Protein AF-0000000082338745 (afdb_homodimer)

Solvent-accessible surface area (backbone atoms only — not comparable to full-atom values): 78300 Å² total; per-residue (Å²): 122,86,81,75,53,73,66,53,41,38,70,37,33,46,80,62,47,56,34,55,68,43,65,65,53,39,68,70,40,53,54,82,23,52,74,49,59,81,63,56,65,43,48,32,46,40,66,39,65,46,45,38,40,36,34,37,9,42,53,20,32,22,38,51,9,37,37,32,47,16,27,48,59,72,59,40,41,57,70,54,34,69,84,50,57,56,38,64,18,11,46,52,69,43,82,45,82,50,88,75,46,62,66,48,77,78,61,52,52,71,48,72,44,68,49,60,34,58,67,60,32,41,49,62,41,8,22,19,44,34,40,37,36,36,65,20,29,38,36,54,57,17,31,42,41,34,30,45,7,39,43,91,57,70,20,77,10,23,42,40,35,46,52,50,36,75,69,45,50,37,43,39,32,40,14,45,69,43,45,61,53,63,35,72,42,80,78,58,50,61,28,30,29,36,51,44,64,80,61,42,40,47,74,39,64,58,38,38,27,25,48,61,44,71,44,51,40,18,34,36,31,18,11,82,64,61,27,65,19,59,55,48,71,63,28,30,40,38,41,38,34,21,40,83,85,68,47,75,78,42,80,50,74,47,69,31,51,63,78,44,59,37,40,45,75,48,65,80,37,69,50,74,61,69,45,57,31,37,37,36,40,34,38,24,42,74,87,59,50,73,76,33,65,28,77,48,65,36,35,27,37,74,83,53,94,33,52,39,50,36,43,27,24,63,32,35,32,28,43,76,50,83,16,35,56,49,59,69,53,44,53,48,40,26,48,58,62,41,50,34,38,32,40,15,41,31,38,46,37,31,48,46,47,72,69,58,49,54,52,51,55,54,49,43,64,70,65,47,33,81,69,63,30,41,60,37,52,33,31,28,41,69,36,30,37,68,34,33,12,22,29,36,41,35,41,53,39,53,64,85,85,41,56,72,62,63,61,36,34,98,84,64,46,57,50,30,32,33,55,61,39,84,87,42,62,81,63,79,56,76,40,28,62,46,48,68,42,44,41,35,70,44,39,81,50,22,90,38,38,42,31,31,45,27,65,48,72,27,29,39,31,79,52,41,48,40,73,71,34,35,21,36,35,43,34,26,17,16,53,19,42,34,64,64,56,53,51,52,38,43,56,72,64,53,82,49,14,34,28,8,16,8,64,23,41,61,57,42,50,56,28,28,54,41,68,28,82,56,22,50,25,35,6,3,27,19,40,37,62,23,77,46,65,34,68,67,42,41,43,49,21,53,64,46,11,25,24,16,18,14,57,33,58,80,43,44,52,46,47,26,33,69,87,59,84,42,44,32,25,36,75,47,80,41,55,46,53,46,60,48,46,35,31,39,43,36,41,53,82,85,10,36,37,32,44,35,31,34,41,62,92,36,82,76,46,74,46,52,53,66,75,70,44,88,62,66,64,61,30,42,34,40,37,35,33,12,11,43,35,85,44,43,77,14,33,24,35,40,40,36,38,38,41,49,30,89,79,22,30,67,66,43,75,45,65,30,34,49,41,72,56,35,87,86,29,48,63,44,80,39,98,67,45,28,36,36,36,37,42,60,23,16,34,42,36,32,36,34,41,31,36,42,42,92,72,43,75,34,63,36,40,36,41,39,38,40,34,27,33,70,64,69,78,74,59,53,86,76,53,32,67,32,78,80,46,35,57,52,73,53,74,38,38,48,73,45,14,51,38,88,82,26,40,68,50,75,48,64,76,37,39,73,22,36,44,32,41,32,31,37,45,87,68,89,48,52,37,64,49,74,52,71,48,77,43,78,38,49,79,61,54,75,46,51,41,28,39,37,41,31,30,73,52,52,49,37,23,34,32,8,27,32,34,38,32,33,91,120,87,81,74,52,74,65,53,42,38,71,37,34,46,79,64,48,57,34,54,67,44,65,64,54,40,68,70,40,52,55,81,24,52,75,48,58,82,63,56,64,43,48,32,46,40,66,38,65,44,45,39,41,34,33,38,10,42,52,21,33,22,38,52,8,36,38,33,48,18,27,50,60,72,59,39,40,57,70,53,34,68,86,50,57,57,39,63,18,10,45,50,69,44,83,44,82,51,88,74,44,61,64,48,78,79,61,54,53,71,48,71,46,66,48,61,34,59,66,60,32,40,48,61,42,8,22,18,45,34,39,37,36,35,64,19,29,40,35,54,57,17,32,40,42,34,28,45,8,38,42,90,57,70,20,80,10,22,41,40,34,46,53,50,35,76,69,45,49,36,41,40,32,40,15,46,70,42,45,60,54,62,36,72,43,79,78,57,50,62,27,30,28,36,51,44,64,78,61,40,40,47,72,38,62,58,38,38,28,24,49,62,44,70,43,52,40,18,35,37,30,19,11,83,64,63,27,65,18,58,53,47,72,61,27,32,40,38,41,36,34,21,39,83,87,67,47,74,77,43,78,50,73,48,69,31,52,62,77,45,60,38,38,46,75,48,64,81,37,69,49,73,62,70,45,58,32,37,40,36,40,33,39,24,42,74,88,61,49,75,74,36,66,27,77,48,64,34,35,26,37,75,83,54,93,34,53,39,50,36,44,26,24,64,30,34,32,25,42,76,49,83,17,34,58,50,60,68,54,44,54,48,39,26,47,57,61,38,50,33,37,32,38,15,41,31,40,46,37,32,47,45,47,71,68,57,49,53,52,51,56,52,49,43,65,68,67,46,33,81,69,64,30,42,60,37,52,32,31,27,41,68,36,28,36,70,34,33,12,23,29,36,41,36,42,56,38,54,64,85,87,40,57,73,61,64,61,36,34,98,86,65,46,58,51,30,29,32,54,62,40,85,87,41,60,83,64,78,55,74,38,27,60,46,50,68,42,45,41,35,70,44,40,82,51,22,90,36,38,40,31,30,44,29,67,47,73,27,30,38,31,81,53,40,48,39,73,71,34,36,22,36,35,42,35,24,18,15,51,18,43,32,64,66,57,53,51,51,38,42,55,72,63,51,81,49,15,34,28,8,18,10,64,23,42,60,57,44,46,55,28,27,56,41,67,27,81,56,21,48,24,35,6,2,27,18,38,38,64,24,79,46,63,34,67,66,41,42,43,51,21,52,64,46,12,25,24,15,18,14,54,30,58,82,43,44,50,46,48,26,34,70,86,60,85,43,43,32,26,34,75,47,79,41,54,47,55,44,60,47,47,33,29,38,44,37,39,52,82,86,10,36,36,33,44,35,32,33,42,62,91,36,83,78,46,74,47,51,51,66,74,71,44,88,62,65,65,62,30,42,34,40,38,36,33,12,11,44,35,85,44,44,78,14,31,23,34,39,39,36,38,38,41,49,29,90,79,22,30,66,66,44,75,46,66,28,32,49,40,71,56,36,88,85,29,47,62,44,80,40,96,68,44,27,36,35,36,35,42,61,23,16,35,40,36,33,35,36,40,31,37,41,41,91,71,42,77,34,64,37,40,36,40,36,38,41,33,26,33,67,63,69,78,75,60,55,85,78,54,32,66,32,80,81,46,35,58,50,74,50,75,39,39,48,74,45,12,51,40,89,82,27,40,67,49,73,48,64,75,36,40,71,22,36,43,34,39,30,33,37,46,87,70,90,48,50,34,63,50,72,52,70,49,76,44,81,39,49,80,61,54,74,45,49,41,28,40,37,41,30,28,72,51,53,52,40,20,34,32,8,26,31,36,39,32,33,89

pLDDT: mean 95.36, std 4.17, range [60.34, 98.88]

InterPro domains:
  IPR016195 Polymerase/histidinol phosphatase-like [SSF89550] (309-551)

Structure (mmCIF, N/CA/C/O backbone):
data_AF-0000000082338745-model_v1
#
loop_
_entity.id
_entity.type
_entity.pdbx_description
1 polymer 'DUF3604 domain-containing protein'
#
loop_
_atom_site.group_PDB
_atom_site.id
_atom_site.type_symbol
_atom_site.label_atom_id
_atom_site.label_alt_id
_atom_site.label_comp_id
_atom_site.label_asym_id
_atom_site.label_entity_id
_atom_site.label_seq_id
_atom_site.pdbx_PDB_ins_code
_atom_site.Cartn_x
_atom_site.Cartn_y
_atom_site.Cartn_z
_atom_site.occupancy
_atom_site.B_iso_or_equiv
_atom_site.auth_seq_id
_atom_site.auth_comp_id
_atom_site.auth_asym_id
_atom_site.auth_atom_id
_atom_site.pdbx_PDB_model_num
ATOM 1 N N . MET A 1 1 ? 17.781 -18.75 15.781 1 75.38 1 MET A N 1
ATOM 2 C CA . MET A 1 1 ? 17.406 -19.891 14.969 1 75.38 1 MET A CA 1
ATOM 3 C C . MET A 1 1 ? 18.062 -21.172 15.484 1 75.38 1 MET A C 1
ATOM 5 O O . MET A 1 1 ? 19.203 -21.141 15.953 1 75.38 1 MET A O 1
ATOM 9 N N . LYS A 1 2 ? 17.281 -22.172 15.336 1 85.25 2 LYS A N 1
ATOM 10 C CA . LYS A 1 2 ? 17.859 -23.484 15.602 1 85.25 2 LYS A CA 1
ATOM 11 C C . LYS A 1 2 ? 19.125 -23.719 14.766 1 85.25 2 LYS A C 1
ATOM 13 O O . LYS A 1 2 ? 19.188 -23.297 13.609 1 85.25 2 LYS A O 1
ATOM 18 N N . TYR A 1 3 ? 20.219 -24.188 15.398 1 92.5 3 TYR A N 1
ATOM 19 C CA . TYR A 1 3 ? 21.484 -24.484 14.719 1 92.5 3 TYR A CA 1
ATOM 20 C C . TYR A 1 3 ? 21.875 -25.938 14.914 1 92.5 3 TYR A C 1
ATOM 22 O O . TYR A 1 3 ? 21.953 -26.422 16.047 1 92.5 3 TYR A O 1
ATOM 30 N N . LEU A 1 4 ? 22.125 -26.625 13.836 1 95.5 4 LEU A N 1
ATOM 31 C CA . LEU A 1 4 ? 22.641 -27.984 13.844 1 95.5 4 LEU A CA 1
ATOM 32 C C . LEU A 1 4 ? 24.078 -28.031 13.328 1 95.5 4 LEU A C 1
ATOM 34 O O . LEU A 1 4 ? 24.359 -27.609 12.203 1 95.5 4 LEU A O 1
ATOM 38 N N . SER A 1 5 ? 24.984 -28.641 14.133 1 95.75 5 SER A N 1
ATOM 39 C CA . SER A 1 5 ? 26.359 -28.812 13.664 1 95.75 5 SER A CA 1
ATOM 40 C C . SER A 1 5 ? 26.422 -29.781 12.492 1 95.75 5 SER A C 1
ATOM 42 O O . SER A 1 5 ? 25.469 -30.5 12.211 1 95.75 5 SER A O 1
ATOM 44 N N . ALA A 1 6 ? 27.578 -29.75 11.742 1 95.06 6 ALA A N 1
ATOM 45 C CA . ALA A 1 6 ? 27.766 -30.672 10.625 1 95.06 6 ALA A CA 1
ATOM 46 C C . ALA A 1 6 ? 27.594 -32.125 11.086 1 95.06 6 ALA A C 1
ATOM 48 O O . ALA A 1 6 ? 27.016 -32.938 10.367 1 95.06 6 ALA A O 1
ATOM 49 N N . SER A 1 7 ? 28.094 -32.406 12.227 1 95.75 7 SER A N 1
ATOM 50 C CA . SER A 1 7 ? 27.984 -33.781 12.773 1 95.75 7 SER A CA 1
ATOM 51 C C . SER A 1 7 ? 26.531 -34.125 13.102 1 95.75 7 SER A C 1
ATOM 53 O O . SER A 1 7 ? 26.078 -35.25 12.852 1 95.75 7 SER A O 1
ATOM 55 N N . GLN A 1 8 ? 25.891 -33.219 13.703 1 95.62 8 GLN A N 1
ATOM 56 C CA . GLN A 1 8 ? 24.484 -33.438 14.047 1 95.62 8 GLN A CA 1
ATOM 57 C C . GLN A 1 8 ? 23.641 -33.656 12.797 1 95.62 8 GLN A C 1
ATOM 59 O O . GLN A 1 8 ? 22.766 -34.5 12.766 1 95.62 8 GLN A O 1
ATOM 64 N N . ARG A 1 9 ? 23.828 -32.812 11.773 1 96.44 9 ARG A N 1
ATOM 65 C CA . ARG A 1 9 ? 23.094 -32.969 10.516 1 96.44 9 ARG A CA 1
ATOM 66 C C . ARG A 1 9 ? 23.359 -34.312 9.891 1 96.44 9 ARG A C 1
ATOM 68 O O . ARG A 1 9 ? 22.438 -34.969 9.375 1 96.44 9 ARG A O 1
ATOM 75 N N . HIS A 1 10 ? 24.625 -34.719 9.953 1 96.25 10 HIS A N 1
ATOM 76 C CA . HIS A 1 10 ? 24.953 -36.031 9.414 1 96.25 10 HIS A CA 1
ATOM 77 C C . HIS A 1 10 ? 24.266 -37.156 10.195 1 96.25 10 HIS A C 1
ATOM 79 O O . HIS A 1 10 ? 23.812 -38.125 9.617 1 96.25 10 HIS A O 1
ATOM 85 N N . GLU A 1 11 ? 24.25 -37.062 11.477 1 96.19 11 GLU A N 1
ATOM 86 C CA . GLU A 1 11 ? 23.594 -38.031 12.328 1 96.19 11 GLU A CA 1
ATOM 87 C C . GLU A 1 11 ? 22.094 -38.125 12.039 1 96.19 11 GLU A C 1
ATOM 89 O O . GLU A 1 11 ? 21.516 -39.188 12.023 1 96.19 11 GLU A O 1
ATOM 94 N N . LEU A 1 12 ? 21.516 -37 11.883 1 95.44 12 LEU A N 1
ATOM 95 C CA . LEU A 1 12 ? 20.062 -36.938 11.75 1 95.44 12 LEU A CA 1
ATOM 96 C C . LEU A 1 12 ? 19.641 -37.219 10.312 1 95.44 12 LEU A C 1
ATOM 98 O O . LEU A 1 12 ? 18.641 -37.906 10.086 1 95.44 12 LEU A O 1
ATOM 102 N N . ALA A 1 13 ? 20.297 -36.656 9.289 1 97.12 13 ALA A N 1
ATOM 103 C CA . ALA A 1 13 ? 19.844 -36.688 7.902 1 97.12 13 ALA A CA 1
ATOM 104 C C . ALA A 1 13 ? 20.609 -37.719 7.086 1 97.12 13 ALA A C 1
ATOM 106 O O . ALA A 1 13 ? 20.188 -38.094 5.984 1 97.12 13 ALA A O 1
ATOM 107 N N . GLY A 1 14 ? 21.719 -38.25 7.641 1 96.75 14 GLY A N 1
ATOM 108 C CA . GLY A 1 14 ? 22.594 -39.094 6.828 1 96.75 14 GLY A CA 1
ATOM 109 C C . GLY A 1 14 ? 23.297 -38.312 5.719 1 96.75 14 GLY A C 1
ATOM 110 O O . GLY A 1 14 ? 23.641 -37.156 5.887 1 96.75 14 GLY A O 1
ATOM 111 N N . ASP A 1 15 ? 23.625 -39.062 4.645 1 95.5 15 ASP A N 1
ATOM 112 C CA . ASP A 1 15 ? 24.297 -38.406 3.518 1 95.5 15 ASP A CA 1
ATOM 113 C C . ASP A 1 15 ? 23.281 -37.719 2.598 1 95.5 15 ASP A C 1
ATOM 115 O O . ASP A 1 15 ? 22.25 -38.312 2.266 1 95.5 15 ASP A O 1
ATOM 119 N N . TYR A 1 16 ? 23.531 -36.5 2.318 1 97.81 16 TYR A N 1
ATOM 120 C CA . TYR A 1 16 ? 22.734 -35.75 1.369 1 97.81 16 TYR A CA 1
ATOM 121 C C . TYR A 1 16 ? 23.578 -34.656 0.698 1 97.81 16 TYR A C 1
ATOM 123 O O . TYR A 1 16 ? 24.734 -34.438 1.075 1 97.81 16 TYR A O 1
ATOM 131 N N . PHE A 1 17 ? 23.062 -34.031 -0.356 1 97.56 17 PHE A N 1
ATOM 132 C CA . PHE A 1 17 ? 23.75 -33 -1.109 1 97.56 17 PHE A CA 1
ATOM 133 C C . PHE A 1 17 ? 23.188 -31.609 -0.777 1 97.56 17 PHE A C 1
ATOM 135 O O . PHE A 1 17 ? 21.969 -31.453 -0.671 1 97.56 17 PHE A O 1
ATOM 142 N N . ALA A 1 18 ? 23.984 -30.656 -0.531 1 97.94 18 ALA A N 1
ATOM 143 C CA . ALA A 1 18 ? 23.703 -29.234 -0.34 1 97.94 18 ALA A CA 1
ATOM 144 C C . ALA A 1 18 ? 24.938 -28.391 -0.568 1 97.94 18 ALA A C 1
ATOM 146 O O . ALA A 1 18 ? 26.062 -28.891 -0.517 1 97.94 18 ALA A O 1
ATOM 147 N N . PRO A 1 19 ? 24.75 -27.078 -0.927 1 97.94 19 PRO A N 1
ATOM 148 C CA . PRO A 1 19 ? 25.938 -26.234 -1.09 1 97.94 19 PRO A CA 1
ATOM 149 C C . PRO A 1 19 ? 26.812 -26.203 0.159 1 97.94 19 PRO A C 1
ATOM 151 O O . PRO A 1 19 ? 26.312 -26.016 1.27 1 97.94 19 PRO A O 1
ATOM 154 N N . GLU A 1 20 ? 28.141 -26.375 -0.081 1 97.56 20 GLU A N 1
ATOM 155 C CA . GLU A 1 20 ? 29.094 -26.5 1.025 1 97.56 20 GLU A CA 1
ATOM 156 C C . GLU A 1 20 ? 29.219 -25.188 1.792 1 97.56 20 GLU A C 1
ATOM 158 O O . GLU A 1 20 ? 29.516 -24.141 1.2 1 97.56 20 GLU A O 1
ATOM 163 N N . GLY A 1 21 ? 29.016 -25.219 3.059 1 97.31 21 GLY A N 1
ATOM 164 C CA . GLY A 1 21 ? 29.234 -24.062 3.916 1 97.31 21 GLY A CA 1
ATOM 165 C C . GLY A 1 21 ? 28.031 -23.141 3.973 1 97.31 21 GLY A C 1
ATOM 166 O O . GLY A 1 21 ? 27.969 -22.234 4.805 1 97.31 21 GLY A O 1
ATOM 167 N N . LEU A 1 22 ? 27.062 -23.328 3.111 1 97.88 22 LEU A N 1
ATOM 168 C CA . LEU A 1 22 ? 25.922 -22.422 3.002 1 97.88 22 LEU A CA 1
ATOM 169 C C . LEU A 1 22 ? 25.047 -22.5 4.238 1 97.88 22 LEU A C 1
ATOM 171 O O . LEU A 1 22 ? 24.484 -21.484 4.68 1 97.88 22 LEU A O 1
ATOM 175 N N . TYR A 1 23 ? 24.797 -23.703 4.82 1 98.12 23 TYR A N 1
ATOM 176 C CA . TYR A 1 23 ? 24 -23.859 6.027 1 98.12 23 TYR A CA 1
ATOM 177 C C . TYR A 1 23 ? 24.531 -22.984 7.16 1 98.12 23 TYR A C 1
ATOM 179 O O . TYR A 1 23 ? 23.781 -22.234 7.785 1 98.12 23 TYR A O 1
ATOM 187 N N . GLU A 1 24 ? 25.844 -23.125 7.449 1 97.88 24 GLU A N 1
ATOM 188 C CA . GLU A 1 24 ? 26.484 -22.359 8.516 1 97.88 24 GLU A CA 1
ATOM 189 C C . GLU A 1 24 ? 26.328 -20.859 8.281 1 97.88 24 GLU A C 1
ATOM 191 O O . GLU A 1 24 ? 26.047 -20.094 9.211 1 97.88 24 GLU A O 1
ATOM 196 N N . TYR A 1 25 ? 26.594 -20.469 7.059 1 97.81 25 TYR A N 1
ATOM 197 C CA . TYR A 1 25 ? 26.484 -19.047 6.723 1 97.81 25 TYR A CA 1
ATOM 198 C C . TYR A 1 25 ? 25.062 -18.547 6.945 1 97.81 25 TYR A C 1
ATOM 200 O O . TYR A 1 25 ? 24.859 -17.5 7.574 1 97.81 25 TYR A O 1
ATOM 208 N N . THR A 1 26 ? 24.047 -19.266 6.367 1 97.5 26 THR A N 1
ATOM 209 C CA . THR A 1 26 ? 22.641 -18.906 6.5 1 97.5 26 THR A CA 1
ATOM 210 C C . THR A 1 26 ? 22.266 -18.75 7.969 1 97.5 26 THR A C 1
ATOM 212 O O . THR A 1 26 ? 21.562 -17.812 8.336 1 97.5 26 THR A O 1
ATOM 215 N N . LYS A 1 27 ? 22.75 -19.672 8.805 1 97.44 27 LYS A N 1
ATOM 216 C CA . LYS A 1 27 ? 22.422 -19.656 10.227 1 97.44 27 LYS A CA 1
ATOM 217 C C . LYS A 1 27 ? 23.125 -18.5 10.945 1 97.44 27 LYS A C 1
ATOM 219 O O . LYS A 1 27 ? 22.75 -18.156 12.07 1 97.44 27 LYS A O 1
ATOM 224 N N . SER A 1 28 ? 24.141 -17.875 10.359 1 97.38 28 SER A N 1
ATOM 225 C CA . SER A 1 28 ? 24.875 -16.766 10.969 1 97.38 28 SER A CA 1
ATOM 226 C C . SER A 1 28 ? 24.156 -15.438 10.711 1 97.38 28 SER A C 1
ATOM 228 O O . SER A 1 28 ? 24.484 -14.43 11.336 1 97.38 28 SER A O 1
ATOM 230 N N . LEU A 1 29 ? 23.203 -15.391 9.859 1 97.44 29 LEU A N 1
ATOM 231 C CA . LEU A 1 29 ? 22.516 -14.156 9.461 1 97.44 29 LEU A CA 1
ATOM 232 C C . LEU A 1 29 ? 21.219 -13.977 10.25 1 97.44 29 LEU A C 1
ATOM 234 O O . LEU A 1 29 ? 20.547 -14.953 10.562 1 97.44 29 LEU A O 1
ATOM 238 N N . PRO A 1 30 ? 20.844 -12.656 10.578 1 97.12 30 PRO A N 1
ATOM 239 C CA . PRO A 1 30 ? 19.453 -12.453 11 1 97.12 30 PRO A CA 1
ATOM 240 C C . PRO A 1 30 ? 18.438 -12.906 9.945 1 97.12 30 PRO A C 1
ATOM 242 O O . PRO A 1 30 ? 18.672 -12.734 8.75 1 97.12 30 PRO A O 1
ATOM 245 N N . PHE A 1 31 ? 17.328 -13.477 10.352 1 97.19 31 PHE A N 1
ATOM 246 C CA . PHE A 1 31 ? 16.391 -14.117 9.438 1 97.19 31 PHE A CA 1
ATOM 247 C C . PHE A 1 31 ? 15.891 -13.133 8.391 1 97.19 31 PHE A C 1
ATOM 249 O O . PHE A 1 31 ? 15.805 -13.461 7.203 1 97.19 31 PHE A O 1
ATOM 256 N N . VAL A 1 32 ? 15.578 -11.852 8.773 1 97.06 32 VAL A N 1
ATOM 257 C CA . VAL A 1 32 ? 15.008 -10.906 7.828 1 97.06 32 VAL A CA 1
ATOM 258 C C . VAL A 1 32 ? 16.078 -9.938 7.344 1 97.06 32 VAL A C 1
ATOM 260 O O . VAL A 1 32 ? 15.789 -8.984 6.613 1 97.06 32 VAL A O 1
ATOM 263 N N . GLY A 1 33 ? 17.312 -10.086 7.727 1 97.75 33 GLY A N 1
ATOM 264 C CA . GLY A 1 33 ? 18.406 -9.273 7.234 1 97.75 33 GLY A CA 1
ATOM 265 C C . GLY A 1 33 ? 18.75 -8.125 8.156 1 97.75 33 GLY A C 1
ATOM 266 O O . GLY A 1 33 ? 18.375 -8.117 9.328 1 97.75 33 GLY A O 1
ATOM 267 N N . GLN A 1 34 ? 19.609 -7.297 7.703 1 98.25 34 GLN A N 1
ATOM 268 C CA . GLN A 1 34 ? 20.062 -6.121 8.43 1 98.25 34 GLN A CA 1
ATOM 269 C C . GLN A 1 34 ? 20.297 -4.945 7.488 1 98.25 34 GLN A C 1
ATOM 271 O O . GLN A 1 34 ? 20.422 -5.133 6.277 1 98.25 34 GLN A O 1
ATOM 276 N N . VAL A 1 35 ? 20.297 -3.754 7.984 1 98.31 35 VAL A N 1
ATOM 277 C CA . VAL A 1 35 ? 20.453 -2.551 7.176 1 98.31 35 VAL A CA 1
ATOM 278 C C . VAL A 1 35 ? 21.5 -1.641 7.805 1 98.31 35 VAL A C 1
ATOM 280 O O . VAL A 1 35 ? 21.562 -1.506 9.031 1 98.31 35 VAL A O 1
ATOM 283 N N . LYS A 1 36 ? 22.297 -1.036 6.945 1 97.62 36 LYS A N 1
ATOM 284 C CA . LYS A 1 36 ? 23.266 -0.013 7.332 1 97.62 36 LYS A CA 1
ATOM 285 C C . LYS A 1 36 ? 23.109 1.248 6.492 1 97.62 36 LYS A C 1
ATOM 287 O O . LYS A 1 36 ? 22.578 1.193 5.379 1 97.62 36 LYS A O 1
ATOM 292 N N . SER A 1 37 ? 23.422 2.32 7.016 1 97.25 37 SER A N 1
ATOM 293 C CA . SER A 1 37 ? 23.422 3.596 6.305 1 97.25 37 SER A CA 1
ATOM 294 C C . SER A 1 37 ? 24.797 4.266 6.375 1 97.25 37 SER A C 1
ATOM 296 O O . SER A 1 37 ? 25.547 4.039 7.316 1 97.25 37 SER A O 1
ATOM 298 N N . ASN A 1 38 ? 25.109 5.066 5.344 1 96.06 38 ASN A N 1
ATOM 299 C CA . ASN A 1 38 ? 26.359 5.809 5.348 1 96.06 38 ASN A CA 1
ATOM 300 C C . ASN A 1 38 ? 26.25 7.094 6.168 1 96.06 38 ASN A C 1
ATOM 302 O O . ASN A 1 38 ? 27.234 7.82 6.328 1 96.06 38 ASN A O 1
ATOM 306 N N . ALA A 1 39 ? 25.109 7.387 6.664 1 95.94 39 ALA A N 1
ATOM 307 C CA . ALA A 1 39 ? 24.922 8.609 7.438 1 95.94 39 ALA A CA 1
ATOM 308 C C . ALA A 1 39 ? 24.562 8.289 8.891 1 95.94 39 ALA A C 1
ATOM 310 O O . ALA A 1 39 ? 23.906 7.277 9.164 1 95.94 39 ALA A O 1
ATOM 311 N N . THR A 1 40 ? 25.031 9.102 9.781 1 95.88 40 THR A N 1
ATOM 312 C CA . THR A 1 40 ? 24.641 9.016 11.188 1 95.88 40 THR A CA 1
ATOM 313 C C . THR A 1 40 ? 24.078 10.344 11.68 1 95.88 40 THR A C 1
ATOM 315 O O . THR A 1 40 ? 23.328 10.391 12.656 1 95.88 40 THR A O 1
ATOM 318 N N . SER A 1 41 ? 24.5 11.383 11.07 1 97.25 41 SER A N 1
ATOM 319 C CA . SER A 1 41 ? 24.047 12.727 11.391 1 97.25 41 SER A CA 1
ATOM 320 C C . SER A 1 41 ? 23.828 13.547 10.117 1 97.25 41 SER A C 1
ATOM 322 O O . SER A 1 41 ? 24.594 13.422 9.156 1 97.25 41 SER A O 1
ATOM 324 N N . ILE A 1 42 ? 22.797 14.297 10.109 1 97.62 42 ILE A N 1
ATOM 325 C CA . ILE A 1 42 ? 22.422 15.133 8.977 1 97.62 42 ILE A CA 1
ATOM 326 C C . ILE A 1 42 ? 22.062 16.531 9.461 1 97.62 42 ILE A C 1
ATOM 328 O O . ILE A 1 42 ? 21.422 16.688 10.508 1 97.62 42 ILE A O 1
ATOM 332 N N . VAL A 1 43 ? 22.516 17.562 8.734 1 98 43 VAL A N 1
ATOM 333 C CA . VAL A 1 43 ? 22.125 18.922 9.062 1 98 43 VAL A CA 1
ATOM 334 C C . VAL A 1 43 ? 20.734 19.203 8.508 1 98 43 VAL A C 1
ATOM 336 O O . VAL A 1 43 ? 20.438 18.875 7.355 1 98 43 VAL A O 1
ATOM 339 N N . ALA A 1 44 ? 19.922 19.812 9.344 1 96.75 44 ALA A N 1
ATOM 340 C CA . ALA A 1 44 ? 18.562 20.125 8.93 1 96.75 44 ALA A CA 1
ATOM 341 C C . ALA A 1 44 ? 18.547 20.922 7.625 1 96.75 44 ALA A C 1
ATOM 343 O O . ALA A 1 44 ? 19.219 21.953 7.512 1 96.75 44 ALA A O 1
ATOM 344 N N . GLY A 1 45 ? 17.828 20.391 6.621 1 96.25 45 GLY A N 1
ATOM 345 C CA . GLY A 1 45 ? 17.609 21.094 5.363 1 96.25 45 GLY A CA 1
ATOM 346 C C . GLY A 1 45 ? 18.75 20.906 4.379 1 96.25 45 GLY A C 1
ATOM 347 O O . GLY A 1 45 ? 18.688 21.422 3.258 1 96.25 45 GLY A O 1
ATOM 348 N N . GLU A 1 46 ? 19.734 20.234 4.723 1 97 46 GLU A N 1
ATOM 349 C CA . GLU A 1 46 ? 20.859 20.109 3.799 1 97 46 GLU A CA 1
ATOM 350 C C . GLU A 1 46 ? 20.5 19.25 2.594 1 97 46 GLU A C 1
ATOM 352 O O . GLU A 1 46 ? 19.625 18.375 2.689 1 97 46 GLU A O 1
ATOM 357 N N . TRP A 1 47 ? 21.047 19.516 1.442 1 97.19 47 TRP A N 1
ATOM 358 C CA . TRP A 1 47 ? 21.016 18.625 0.281 1 97.19 47 TRP A CA 1
ATOM 359 C C . TRP A 1 47 ? 22.078 17.547 0.383 1 97.19 47 TRP A C 1
ATOM 361 O O . TRP A 1 47 ? 23.234 17.828 0.682 1 97.19 47 TRP A O 1
ATOM 371 N N . THR A 1 48 ? 21.641 16.344 0.213 1 97.75 48 THR A N 1
ATOM 372 C CA . THR A 1 48 ? 22.578 15.242 0.448 1 97.75 48 THR A CA 1
ATOM 373 C C . THR A 1 48 ? 22.188 14.016 -0.38 1 97.75 48 THR A C 1
ATOM 375 O O . THR A 1 48 ? 21.219 14.055 -1.133 1 97.75 48 THR A O 1
ATOM 378 N N . GLU A 1 49 ? 23.031 13.086 -0.439 1 98.31 49 GLU A N 1
ATOM 379 C CA . GLU A 1 49 ? 22.797 11.734 -0.94 1 98.31 49 GLU A CA 1
ATOM 380 C C . GLU A 1 49 ? 23.047 10.688 0.147 1 98.31 49 GLU A C 1
ATOM 382 O O . GLU A 1 49 ? 24.094 10.695 0.792 1 98.31 49 GLU A O 1
ATOM 387 N N . ILE A 1 50 ? 22.109 9.867 0.406 1 98.31 50 ILE A N 1
ATOM 388 C CA . ILE A 1 50 ? 22.234 8.852 1.445 1 98.31 50 ILE A CA 1
ATOM 389 C C . ILE A 1 50 ? 22.094 7.465 0.825 1 98.31 50 ILE A C 1
ATOM 391 O O . ILE A 1 50 ? 21.234 7.242 -0.033 1 98.31 50 ILE A O 1
ATOM 395 N N . ILE A 1 51 ? 22.891 6.574 1.249 1 98.44 51 ILE A N 1
ATOM 396 C CA . ILE A 1 51 ? 22.812 5.184 0.814 1 98.44 51 ILE A CA 1
ATOM 397 C C . ILE A 1 51 ? 22.328 4.305 1.966 1 98.44 51 ILE A C 1
ATOM 399 O O . ILE A 1 51 ? 22.906 4.328 3.057 1 98.44 51 ILE A O 1
ATOM 403 N N . MET A 1 52 ? 21.312 3.621 1.793 1 98.31 52 MET A N 1
ATOM 404 C CA . MET A 1 52 ? 20.859 2.547 2.672 1 98.31 52 MET A CA 1
ATOM 405 C C . MET A 1 52 ? 21.203 1.182 2.084 1 98.31 52 MET A C 1
ATOM 407 O O . MET A 1 52 ? 20.75 0.848 0.983 1 98.31 52 MET A O 1
ATOM 411 N N . ASP A 1 53 ? 21.906 0.453 2.812 1 98.69 53 ASP A N 1
ATOM 412 C CA . ASP A 1 53 ? 22.438 -0.832 2.363 1 98.69 53 ASP A CA 1
ATOM 413 C C . ASP A 1 53 ? 21.734 -1.99 3.07 1 98.69 53 ASP A C 1
ATOM 415 O O . ASP A 1 53 ? 22.062 -2.316 4.215 1 98.69 53 ASP A O 1
ATOM 419 N N . TYR A 1 54 ? 20.797 -2.594 2.455 1 98.69 54 TYR A N 1
ATOM 420 C CA . TYR A 1 54 ? 20.078 -3.746 2.996 1 98.69 54 TYR A CA 1
ATOM 421 C C . TYR A 1 54 ? 20.781 -5.047 2.604 1 98.69 54 TYR A C 1
ATOM 423 O O . TYR A 1 54 ? 20.922 -5.348 1.417 1 98.69 54 TYR A O 1
ATOM 431 N N . GLU A 1 55 ? 21.188 -5.773 3.568 1 98.75 55 GLU A N 1
ATOM 432 C CA . GLU A 1 55 ? 21.703 -7.125 3.367 1 98.75 55 GLU A CA 1
ATOM 433 C C . GLU A 1 55 ? 20.609 -8.172 3.584 1 98.75 55 GLU A C 1
ATOM 435 O O . GLU A 1 55 ? 20.047 -8.266 4.672 1 98.75 55 GLU A O 1
ATOM 440 N N . VAL A 1 56 ? 20.359 -8.938 2.516 1 98.69 56 VAL A N 1
ATOM 441 C CA . VAL A 1 56 ? 19.312 -9.945 2.553 1 98.69 56 VAL A CA 1
ATOM 442 C C . VAL A 1 56 ? 19.609 -10.961 3.654 1 98.69 56 VAL A C 1
ATOM 444 O O . VAL A 1 56 ? 20.734 -11.438 3.779 1 98.69 56 VAL A O 1
ATOM 447 N N . GLY A 1 57 ? 18.562 -11.312 4.473 1 98.31 57 GLY A N 1
ATOM 448 C CA . GLY A 1 57 ? 18.734 -12.211 5.605 1 98.31 57 GLY A CA 1
ATOM 449 C C . GLY A 1 57 ? 18.672 -13.672 5.215 1 98.31 57 GLY A C 1
ATOM 450 O O . GLY A 1 57 ? 18.703 -14.008 4.027 1 98.31 57 GLY A O 1
ATOM 451 N N . ALA A 1 58 ? 18.609 -14.555 6.301 1 98 58 ALA A N 1
ATOM 452 C CA . ALA A 1 58 ? 18.594 -16 6.129 1 98 58 ALA A CA 1
ATOM 453 C C . ALA A 1 58 ? 17.375 -16.438 5.316 1 98 58 ALA A C 1
ATOM 455 O O . ALA A 1 58 ? 17.406 -17.469 4.641 1 98 58 ALA A O 1
ATOM 456 N N . SER A 1 59 ? 16.391 -15.719 5.336 1 97.31 59 SER A N 1
ATOM 457 C CA . SER A 1 59 ? 15.148 -16.078 4.652 1 97.31 59 SER A CA 1
ATOM 458 C C . SER A 1 59 ? 15.32 -16.031 3.139 1 97.31 59 SER A C 1
ATOM 460 O O . SER A 1 59 ? 14.547 -16.641 2.4 1 97.31 59 SER A O 1
ATOM 462 N N . GLY A 1 60 ? 16.375 -15.312 2.625 1 97.81 60 GLY A N 1
ATOM 463 C CA . GLY A 1 60 ? 16.312 -14.93 1.221 1 97.81 60 GLY A CA 1
ATOM 464 C C . GLY A 1 60 ? 15.086 -14.102 0.881 1 97.81 60 GLY A C 1
ATOM 465 O O . GLY A 1 60 ? 14.328 -13.711 1.771 1 97.81 60 GLY A O 1
ATOM 466 N N . LEU A 1 61 ? 14.922 -13.75 -0.361 1 98.25 61 LEU A N 1
ATOM 467 C CA . LEU A 1 61 ? 13.727 -13.094 -0.875 1 98.25 61 LEU A CA 1
ATOM 468 C C . LEU A 1 61 ? 13.172 -13.852 -2.078 1 98.25 61 LEU A C 1
ATOM 470 O O . LEU A 1 61 ? 13.906 -14.156 -3.018 1 98.25 61 LEU A O 1
ATOM 474 N N . ALA A 1 62 ? 11.906 -14.172 -2.029 1 97.56 62 ALA A N 1
ATOM 475 C CA . ALA A 1 62 ? 11.266 -14.914 -3.111 1 97.56 62 ALA A CA 1
ATOM 476 C C . ALA A 1 62 ? 10.914 -13.992 -4.273 1 97.56 62 ALA A C 1
ATOM 478 O O . ALA A 1 62 ? 11 -12.766 -4.152 1 97.56 62 ALA A O 1
ATOM 479 N N . ASP A 1 63 ? 10.594 -14.609 -5.438 1 95.44 63 ASP A N 1
ATOM 480 C CA . ASP A 1 63 ? 10.008 -13.852 -6.539 1 95.44 63 ASP A CA 1
ATOM 481 C C . ASP A 1 63 ? 8.688 -13.203 -6.125 1 95.44 63 ASP A C 1
ATOM 483 O O . ASP A 1 63 ? 7.773 -13.891 -5.668 1 95.44 63 ASP A O 1
ATOM 487 N N . GLY A 1 64 ? 8.633 -11.898 -6.277 1 94.44 64 GLY A N 1
ATOM 488 C CA . GLY A 1 64 ? 7.445 -11.18 -5.844 1 94.44 64 GLY A CA 1
ATOM 489 C C . GLY A 1 64 ? 7.566 -10.625 -4.438 1 94.44 64 GLY A C 1
ATOM 490 O O . GLY A 1 64 ? 6.676 -9.914 -3.965 1 94.44 64 GLY A O 1
ATOM 491 N N . ALA A 1 65 ? 8.664 -10.938 -3.709 1 97.19 65 ALA A N 1
ATOM 492 C CA . ALA A 1 65 ? 8.945 -10.289 -2.428 1 97.19 65 ALA A CA 1
ATOM 493 C C . ALA A 1 65 ? 9.094 -8.781 -2.592 1 97.19 65 ALA A C 1
ATOM 495 O O . ALA A 1 65 ? 9.258 -8.289 -3.709 1 97.19 65 ALA A O 1
ATOM 496 N N . TRP A 1 66 ? 8.914 -8.086 -1.531 1 97.81 66 TRP A N 1
ATOM 497 C CA . TRP A 1 66 ? 9.141 -6.648 -1.567 1 97.81 66 TRP A CA 1
ATOM 498 C C . TRP A 1 66 ? 9.469 -6.113 -0.176 1 97.81 66 TRP A C 1
ATOM 500 O O . TRP A 1 66 ? 9.25 -6.797 0.826 1 97.81 66 TRP A O 1
ATOM 510 N N . ILE A 1 67 ? 10.172 -5.02 -0.137 1 98.19 67 ILE A N 1
ATOM 511 C CA . ILE A 1 67 ? 10.633 -4.43 1.114 1 98.19 67 ILE A CA 1
ATOM 512 C C . ILE A 1 67 ? 10.188 -2.971 1.191 1 98.19 67 ILE A C 1
ATOM 514 O O . ILE A 1 67 ? 9.984 -2.322 0.163 1 98.19 67 ILE A O 1
ATOM 518 N N . LYS A 1 68 ? 10 -2.465 2.385 1 98.5 68 LYS A N 1
ATOM 519 C CA . LYS A 1 68 ? 9.633 -1.078 2.656 1 98.5 68 LYS A CA 1
ATOM 520 C C . LYS A 1 68 ? 10.633 -0.424 3.605 1 98.5 68 LYS A C 1
ATOM 522 O O . LYS A 1 68 ? 10.828 -0.892 4.73 1 98.5 68 LYS A O 1
ATOM 527 N N . ALA A 1 69 ? 11.289 0.588 3.135 1 98.75 69 ALA A N 1
ATOM 528 C CA . ALA A 1 69 ? 12.016 1.498 4.012 1 98.75 69 ALA A CA 1
ATOM 529 C C . ALA A 1 69 ? 11.141 2.672 4.438 1 98.75 69 ALA A C 1
ATOM 531 O O . ALA A 1 69 ? 10.82 3.545 3.629 1 98.75 69 ALA A O 1
ATOM 532 N N . THR A 1 70 ? 10.805 2.689 5.762 1 98.12 70 THR A N 1
ATOM 533 C CA . THR A 1 70 ? 9.758 3.619 6.164 1 98.12 70 THR A CA 1
ATOM 534 C C . THR A 1 70 ? 10.297 4.641 7.16 1 98.12 70 THR A C 1
ATOM 536 O O . THR A 1 70 ? 11.266 4.375 7.871 1 98.12 70 THR A O 1
ATOM 539 N N . PHE A 1 71 ? 9.75 5.789 7.176 1 96.19 71 PHE A N 1
ATOM 540 C CA . PHE A 1 71 ? 10.016 6.82 8.172 1 96.19 71 PHE A CA 1
ATOM 541 C C . PHE A 1 71 ? 8.734 7.551 8.555 1 96.19 71 PHE A C 1
ATOM 543 O O . PHE A 1 71 ? 7.664 7.242 8.039 1 96.19 71 PHE A O 1
ATOM 550 N N . LYS A 1 72 ? 8.805 8.445 9.461 1 91.75 72 LYS A N 1
ATOM 551 C CA . LYS A 1 72 ? 7.621 8.992 10.125 1 91.75 72 LYS A CA 1
ATOM 552 C C . LYS A 1 72 ? 6.879 9.953 9.203 1 91.75 72 LYS A C 1
ATOM 554 O O . LYS A 1 72 ? 7.5 10.703 8.445 1 91.75 72 LYS A O 1
ATOM 559 N N . PHE A 1 73 ? 5.629 9.984 9.375 1 87.94 73 PHE A N 1
ATOM 560 C CA . PHE A 1 73 ? 4.691 10.711 8.523 1 87.94 73 PHE A CA 1
ATOM 561 C C . PHE A 1 73 ? 4.91 12.211 8.633 1 87.94 73 PHE A C 1
ATOM 563 O O . PHE A 1 73 ? 4.754 12.938 7.648 1 87.94 73 PHE A O 1
ATOM 570 N N . TYR A 1 74 ? 5.355 12.766 9.742 1 87.06 74 TYR A N 1
ATOM 571 C CA . TYR A 1 74 ? 5.379 14.211 9.961 1 87.06 74 TYR A CA 1
ATOM 572 C C . TYR A 1 74 ? 6.633 14.836 9.359 1 87.06 74 TYR A C 1
ATOM 574 O O . TYR A 1 74 ? 6.734 16.062 9.258 1 87.06 74 TYR A O 1
ATOM 582 N N . SER A 1 75 ? 7.555 13.984 8.969 1 93.19 75 SER A N 1
ATOM 583 C CA . SER A 1 75 ? 8.773 14.523 8.383 1 93.19 75 SER A CA 1
ATOM 584 C C . SER A 1 75 ? 8.469 15.32 7.117 1 93.19 75 SER A C 1
ATOM 586 O O . SER A 1 75 ? 7.641 14.914 6.301 1 93.19 75 SER A O 1
ATOM 588 N N . ASP A 1 76 ? 9.125 16.484 7.023 1 93.38 76 ASP A N 1
ATOM 589 C CA . ASP A 1 76 ? 8.953 17.297 5.816 1 93.38 76 ASP A CA 1
ATOM 590 C C . ASP A 1 76 ? 10.078 17.031 4.82 1 93.38 76 ASP A C 1
ATOM 592 O O . ASP A 1 76 ? 10.375 17.891 3.979 1 93.38 76 ASP A O 1
ATOM 596 N N . TRP A 1 77 ? 10.766 15.953 5.023 1 95.94 77 TRP A N 1
ATOM 597 C CA . TRP A 1 77 ? 11.727 15.57 3.994 1 95.94 77 TRP A CA 1
ATOM 598 C C . TRP A 1 77 ? 11.133 15.75 2.602 1 95.94 77 TRP A C 1
ATOM 600 O O . TRP A 1 77 ? 9.945 15.484 2.391 1 95.94 77 TRP A O 1
ATOM 610 N N . ALA A 1 78 ? 11.961 16.281 1.684 1 95.5 78 ALA A N 1
ATOM 611 C CA . ALA A 1 78 ? 11.445 16.5 0.333 1 95.5 78 ALA A CA 1
ATOM 612 C C . ALA A 1 78 ? 10.898 15.195 -0.254 1 95.5 78 ALA A C 1
ATOM 614 O O . ALA A 1 78 ? 11.461 14.125 -0.036 1 95.5 78 ALA A O 1
ATOM 615 N N . LEU A 1 79 ? 9.805 15.305 -1.012 1 95.94 79 LEU A N 1
ATOM 616 C CA . LEU A 1 79 ? 9.18 14.109 -1.569 1 95.94 79 LEU A CA 1
ATOM 617 C C . LEU A 1 79 ? 10.094 13.438 -2.588 1 95.94 79 LEU A C 1
ATOM 619 O O . LEU A 1 79 ? 10.594 14.094 -3.506 1 95.94 79 LEU A O 1
ATOM 623 N N . PHE A 1 80 ? 10.258 12.195 -2.43 1 97.94 80 PHE A N 1
ATOM 624 C CA . PHE A 1 80 ? 11.047 11.398 -3.365 1 97.94 80 PHE A CA 1
ATOM 625 C C . PHE A 1 80 ? 10.305 11.203 -4.676 1 97.94 80 PHE A C 1
ATOM 627 O O . PHE A 1 80 ? 9.07 11.273 -4.711 1 97.94 80 PHE A O 1
ATOM 634 N N . GLN A 1 81 ? 11.039 11.047 -5.777 1 97.75 81 GLN A N 1
ATOM 635 C CA . GLN A 1 81 ? 10.453 10.719 -7.07 1 97.75 81 GLN A CA 1
ATOM 636 C C . GLN A 1 81 ? 11.312 9.711 -7.828 1 97.75 81 GLN A C 1
ATOM 638 O O . GLN A 1 81 ? 12.492 9.547 -7.527 1 97.75 81 GLN A O 1
ATOM 643 N N . THR A 1 82 ? 10.688 8.953 -8.719 1 96.81 82 THR A N 1
ATOM 644 C CA . THR A 1 82 ? 11.367 7.895 -9.453 1 96.81 82 THR A CA 1
ATOM 645 C C . THR A 1 82 ? 11.188 8.078 -10.953 1 96.81 82 THR A C 1
ATOM 647 O O . THR A 1 82 ? 11.633 7.242 -11.75 1 96.81 82 THR A O 1
ATOM 650 N N . SER A 1 83 ? 10.617 9.133 -11.391 1 95.75 83 SER A N 1
ATOM 651 C CA . SER A 1 83 ? 10.203 9.266 -12.781 1 95.75 83 SER A CA 1
ATOM 652 C C . SER A 1 83 ? 11.297 9.914 -13.625 1 95.75 83 SER A C 1
ATOM 654 O O . SER A 1 83 ? 11.391 9.656 -14.828 1 95.75 83 SER A O 1
ATOM 656 N N . ASP A 1 84 ? 12.086 10.883 -13.062 1 97.81 84 ASP A N 1
ATOM 657 C CA . ASP A 1 84 ? 13.117 11.586 -13.812 1 97.81 84 ASP A CA 1
ATOM 658 C C . ASP A 1 84 ? 14.438 11.602 -13.047 1 97.81 84 ASP A C 1
ATOM 660 O O . ASP A 1 84 ? 14.609 12.383 -12.109 1 97.81 84 ASP A O 1
ATOM 664 N N . PRO A 1 85 ? 15.414 10.859 -13.484 1 97.56 85 PRO A N 1
ATOM 665 C CA . PRO A 1 85 ? 16.672 10.758 -12.75 1 97.56 85 PRO A CA 1
ATOM 666 C C . PRO A 1 85 ? 17.469 12.07 -12.75 1 97.56 85 PRO A C 1
ATOM 668 O O . PRO A 1 85 ? 18.375 12.242 -11.938 1 97.56 85 PRO A O 1
ATOM 671 N N . THR A 1 86 ? 17.172 12.992 -13.664 1 98 86 THR A N 1
ATOM 672 C CA . THR A 1 86 ? 17.938 14.234 -13.773 1 98 86 THR A CA 1
ATOM 673 C C . THR A 1 86 ? 17.406 15.281 -12.805 1 98 86 THR A C 1
ATOM 675 O O . THR A 1 86 ? 18.031 16.328 -12.617 1 98 86 THR A O 1
ATOM 678 N N . LYS A 1 87 ? 16.328 15.062 -12.141 1 98 87 LYS A N 1
ATOM 679 C CA . LYS A 1 87 ? 15.703 16.031 -11.242 1 98 87 LYS A CA 1
ATOM 680 C C . LYS A 1 87 ? 16 15.688 -9.781 1 98 87 LYS A C 1
ATOM 682 O O . LYS A 1 87 ? 16.438 14.578 -9.477 1 98 87 LYS A O 1
ATOM 687 N N . ASP A 1 88 ? 15.805 16.641 -8.914 1 97.75 88 ASP A N 1
ATOM 688 C CA . ASP A 1 88 ? 16.094 16.5 -7.488 1 97.75 88 ASP A CA 1
ATOM 689 C C . ASP A 1 88 ? 15.219 15.414 -6.859 1 97.75 88 ASP A C 1
ATOM 691 O O . ASP A 1 88 ? 14.164 15.07 -7.395 1 97.75 88 ASP A O 1
ATOM 695 N N . ASN A 1 89 ? 15.734 14.82 -5.719 1 98.31 89 ASN A N 1
ATOM 696 C CA . ASN A 1 89 ? 15.008 13.898 -4.859 1 98.31 89 ASN A CA 1
ATOM 697 C C . ASN A 1 89 ? 14.758 12.562 -5.559 1 98.31 89 ASN A C 1
ATOM 699 O O . ASN A 1 89 ? 13.859 11.812 -5.168 1 98.31 89 ASN A O 1
ATOM 703 N N . TYR A 1 90 ? 15.508 12.258 -6.691 1 98.56 90 TYR A N 1
ATOM 704 C CA . TYR A 1 90 ? 15.43 10.977 -7.383 1 98.56 90 TYR A CA 1
ATOM 705 C C . TYR A 1 90 ? 15.984 9.852 -6.512 1 98.56 90 TYR A C 1
ATOM 707 O O . TYR A 1 90 ? 17.031 10.008 -5.879 1 98.56 90 TYR A O 1
ATOM 715 N N . ILE A 1 91 ? 15.258 8.758 -6.41 1 98.62 91 ILE A N 1
ATOM 716 C CA . ILE A 1 91 ? 15.742 7.602 -5.656 1 98.62 91 ILE A CA 1
ATOM 717 C C . ILE A 1 91 ? 15.914 6.41 -6.598 1 98.62 91 ILE A C 1
ATOM 719 O O . ILE A 1 91 ? 15.188 6.281 -7.586 1 98.62 91 ILE A O 1
ATOM 723 N N . SER A 1 92 ? 16.844 5.559 -6.32 1 98.56 92 SER A N 1
ATOM 724 C CA . SER A 1 92 ? 17.125 4.371 -7.117 1 98.56 92 SER A CA 1
ATOM 725 C C . SER A 1 92 ? 17.484 3.184 -6.234 1 98.56 92 SER A C 1
ATOM 727 O O . SER A 1 92 ? 17.766 3.352 -5.047 1 98.56 92 SER A O 1
ATOM 729 N N . ALA A 1 93 ? 17.359 2.006 -6.668 1 98.5 93 ALA A N 1
ATOM 730 C CA . ALA A 1 93 ? 17.75 0.755 -6.023 1 98.5 93 ALA A CA 1
ATOM 731 C C . ALA A 1 93 ? 18.609 -0.097 -6.949 1 98.5 93 ALA A C 1
ATOM 733 O O . ALA A 1 93 ? 18.344 -0.18 -8.148 1 98.5 93 ALA A O 1
ATOM 734 N N . GLU A 1 94 ? 19.656 -0.699 -6.391 1 98.25 94 GLU A N 1
ATOM 735 C CA . GLU A 1 94 ? 20.562 -1.542 -7.148 1 98.25 94 GLU A CA 1
ATOM 736 C C . GLU A 1 94 ? 20.797 -2.881 -6.453 1 98.25 94 GLU A C 1
ATOM 738 O O . GLU A 1 94 ? 20.906 -2.938 -5.23 1 98.25 94 GLU A O 1
ATOM 743 N N . TYR A 1 95 ? 20.844 -3.883 -7.25 1 98.38 95 TYR A N 1
ATOM 744 C CA . TYR A 1 95 ? 21.109 -5.234 -6.773 1 98.38 95 TYR A CA 1
ATOM 745 C C . TYR A 1 95 ? 22.609 -5.531 -6.812 1 98.38 95 TYR A C 1
ATOM 747 O O . TYR A 1 95 ? 23.266 -5.289 -7.824 1 98.38 95 TYR A O 1
ATOM 755 N N . VAL A 1 96 ? 23.172 -6.039 -5.672 1 98.5 96 VAL A N 1
ATOM 756 C CA . VAL A 1 96 ? 24.578 -6.445 -5.566 1 98.5 96 VAL A CA 1
ATOM 757 C C . VAL A 1 96 ? 24.656 -7.895 -5.102 1 98.5 96 VAL A C 1
ATOM 759 O O . VAL A 1 96 ? 24.391 -8.195 -3.936 1 98.5 96 VAL A O 1
ATOM 762 N N . PRO A 1 97 ? 25.125 -8.836 -5.934 1 98.31 97 PRO A N 1
ATOM 763 C CA . PRO A 1 97 ? 25.203 -10.242 -5.539 1 98.31 97 PRO A CA 1
ATOM 764 C C . PRO A 1 97 ? 26.328 -10.516 -4.551 1 98.31 97 PRO A C 1
ATOM 766 O O . PRO A 1 97 ? 27.391 -9.906 -4.645 1 98.31 97 PRO A O 1
ATOM 769 N N . ASN A 1 98 ? 26.078 -11.375 -3.67 1 97.75 98 ASN A N 1
ATOM 770 C CA . ASN A 1 98 ? 27.125 -11.914 -2.809 1 97.75 98 ASN A CA 1
ATOM 771 C C . ASN A 1 98 ? 27.906 -13.031 -3.508 1 97.75 98 ASN A C 1
ATOM 773 O O . ASN A 1 98 ? 27.484 -13.523 -4.555 1 97.75 98 ASN A O 1
ATOM 777 N N . LYS A 1 99 ? 29.156 -13.305 -2.949 1 97.56 99 LYS A N 1
ATOM 778 C CA . LYS A 1 99 ? 29.906 -14.438 -3.461 1 97.56 99 LYS A CA 1
ATOM 779 C C . LYS A 1 99 ? 29.172 -15.758 -3.234 1 97.56 99 LYS A C 1
ATOM 781 O O . LYS A 1 99 ? 28.562 -15.961 -2.178 1 97.56 99 LYS A O 1
ATOM 786 N N . LEU A 1 100 ? 29.266 -16.625 -4.195 1 98.38 100 LEU A N 1
ATOM 787 C CA . LEU A 1 100 ? 28.578 -17.891 -4.105 1 98.38 100 LEU A CA 1
ATOM 788 C C . LEU A 1 100 ? 29.422 -18.922 -3.363 1 98.38 100 LEU A C 1
ATOM 790 O O . LEU A 1 100 ? 30.641 -18.969 -3.531 1 98.38 100 LEU A O 1
ATOM 794 N N . PHE A 1 101 ? 28.766 -19.734 -2.562 1 98.12 101 PHE A N 1
ATOM 795 C CA . PHE A 1 101 ? 29.406 -20.906 -1.974 1 98.12 101 PHE A CA 1
ATOM 796 C C . PHE A 1 101 ? 29.531 -22.031 -3 1 98.12 101 PHE A C 1
ATOM 798 O O . PHE A 1 101 ? 28.781 -22.062 -3.986 1 98.12 101 PHE A O 1
ATOM 805 N N . PRO A 1 102 ? 30.531 -22.969 -2.781 1 97.94 102 PRO A N 1
ATOM 806 C CA . PRO A 1 102 ? 30.609 -24.109 -3.709 1 97.94 102 PRO A CA 1
ATOM 807 C C . PRO A 1 102 ? 29.297 -24.875 -3.824 1 97.94 102 PRO A C 1
ATOM 809 O O . PRO A 1 102 ? 28.75 -25.312 -2.812 1 97.94 102 PRO A O 1
ATOM 812 N N . GLY A 1 103 ? 28.797 -24.969 -5.078 1 97.38 103 GLY A N 1
ATOM 813 C CA . GLY A 1 103 ? 27.578 -25.719 -5.34 1 97.38 103 GLY A CA 1
ATOM 814 C C . GLY A 1 103 ? 26.328 -24.859 -5.254 1 97.38 103 GLY A C 1
ATOM 815 O O . GLY A 1 103 ? 25.234 -25.297 -5.602 1 97.38 103 GLY A O 1
ATOM 816 N N . GLN A 1 104 ? 26.406 -23.656 -4.73 1 97.81 104 GLN A N 1
ATOM 817 C CA . GLN A 1 104 ? 25.266 -22.781 -4.605 1 97.81 104 GLN A CA 1
ATOM 818 C C . GLN A 1 104 ? 24.859 -22.203 -5.961 1 97.81 104 GLN A C 1
ATOM 820 O O . GLN A 1 104 ? 25.719 -21.844 -6.77 1 97.81 104 GLN A O 1
ATOM 825 N N . THR A 1 105 ? 23.562 -22.156 -6.191 1 97.06 105 THR A N 1
ATOM 826 C CA . THR A 1 105 ? 23.062 -21.531 -7.418 1 97.06 105 THR A CA 1
ATOM 827 C C . THR A 1 105 ? 22.953 -20.016 -7.258 1 97.06 105 THR A C 1
ATOM 829 O O . THR A 1 105 ? 22.594 -19.531 -6.184 1 97.06 105 THR A O 1
ATOM 832 N N . PRO A 1 106 ? 23.281 -19.266 -8.328 1 97.38 106 PRO A N 1
ATOM 833 C CA . PRO A 1 106 ? 23.109 -17.812 -8.258 1 97.38 106 PRO A CA 1
ATOM 834 C C . PRO A 1 106 ? 21.656 -17.375 -8.133 1 97.38 106 PRO A C 1
ATOM 836 O O . PRO A 1 106 ? 20.75 -18.125 -8.539 1 97.38 106 PRO A O 1
ATOM 839 N N . ALA A 1 107 ? 21.391 -16.219 -7.555 1 97.94 107 ALA A N 1
ATOM 840 C CA . ALA A 1 107 ? 20.078 -15.586 -7.602 1 97.94 107 ALA A CA 1
ATOM 841 C C . ALA A 1 107 ? 19.609 -15.391 -9.039 1 97.94 107 ALA A C 1
ATOM 843 O O . ALA A 1 107 ? 20.438 -15.273 -9.953 1 97.94 107 ALA A O 1
ATOM 844 N N . THR A 1 108 ? 18.281 -15.32 -9.219 1 97.06 108 THR A N 1
ATOM 845 C CA . THR A 1 108 ? 17.781 -15.25 -10.586 1 97.06 108 THR A CA 1
ATOM 846 C C . THR A 1 108 ? 17.031 -13.938 -10.82 1 97.06 108 THR A C 1
ATOM 848 O O . THR A 1 108 ? 16.469 -13.727 -11.898 1 97.06 108 THR A O 1
ATOM 851 N N . VAL A 1 109 ? 17 -13.047 -9.836 1 97.06 109 VAL A N 1
ATOM 852 C CA . VAL A 1 109 ? 16.281 -11.773 -9.945 1 97.06 109 VAL A CA 1
ATOM 853 C C . VAL A 1 109 ? 16.688 -11.07 -11.242 1 97.06 109 VAL A C 1
ATOM 855 O O . VAL A 1 109 ? 17.875 -11.055 -11.609 1 97.06 109 VAL A O 1
ATOM 858 N N . GLN A 1 110 ? 15.68 -10.531 -11.938 1 95.06 110 GLN A N 1
ATOM 859 C CA . GLN A 1 110 ? 15.961 -9.875 -13.211 1 95.06 110 GLN A CA 1
ATOM 860 C C . GLN A 1 110 ? 16.062 -8.359 -13.031 1 95.06 110 GLN A C 1
ATOM 862 O O . GLN A 1 110 ? 16.812 -7.695 -13.758 1 95.06 110 GLN A O 1
ATOM 867 N N . SER A 1 111 ? 15.227 -7.82 -12.172 1 95.38 111 SER A N 1
ATOM 868 C CA . SER A 1 111 ? 15.266 -6.379 -11.938 1 95.38 111 SER A CA 1
ATOM 869 C C . SER A 1 111 ? 14.617 -6.02 -10.609 1 95.38 111 SER A C 1
ATOM 871 O O . SER A 1 111 ? 13.961 -6.855 -9.984 1 95.38 111 SER A O 1
ATOM 873 N N . LEU A 1 112 ? 14.898 -4.809 -10.148 1 97.44 112 LEU A N 1
ATOM 874 C CA . LEU A 1 112 ? 14.234 -4.215 -8.992 1 97.44 112 LEU A CA 1
ATOM 875 C C . LEU A 1 112 ? 13.336 -3.053 -9.422 1 97.44 112 LEU A C 1
ATOM 877 O O . LEU A 1 112 ? 13.688 -2.289 -10.32 1 97.44 112 LEU A O 1
ATOM 881 N N . GLY A 1 113 ? 12.109 -3.043 -8.914 1 96.06 113 GLY A N 1
ATOM 882 C CA . GLY A 1 113 ? 11.297 -1.837 -8.992 1 96.06 113 GLY A CA 1
ATOM 883 C C . GLY A 1 113 ? 11.406 -0.97 -7.754 1 96.06 113 GLY A C 1
ATOM 884 O O . GLY A 1 113 ? 11.516 -1.483 -6.641 1 96.06 113 GLY A O 1
ATOM 885 N N . ILE A 1 114 ? 11.375 0.361 -7.922 1 97.12 114 ILE A N 1
ATOM 886 C CA . ILE A 1 114 ? 11.414 1.241 -6.758 1 97.12 114 ILE A CA 1
ATOM 887 C C . ILE A 1 114 ? 10.336 2.32 -6.895 1 97.12 114 ILE A C 1
ATOM 889 O O . ILE A 1 114 ? 10.102 2.834 -7.988 1 97.12 114 ILE A O 1
ATOM 893 N N . ARG A 1 115 ? 9.617 2.658 -5.832 1 95.31 115 ARG A N 1
ATOM 894 C CA . ARG A 1 115 ? 8.617 3.717 -5.789 1 95.31 115 ARG A CA 1
ATOM 895 C C . ARG A 1 115 ? 8.531 4.332 -4.395 1 95.31 115 ARG A C 1
ATOM 897 O O . ARG A 1 115 ? 9.055 3.771 -3.43 1 95.31 115 ARG A O 1
ATOM 904 N N . PHE A 1 116 ? 8 5.48 -4.336 1 97.19 116 PHE A N 1
ATOM 905 C CA . PHE A 1 116 ? 7.766 6.184 -3.082 1 97.19 116 PHE A CA 1
ATOM 906 C C . PHE A 1 116 ? 6.277 6.402 -2.854 1 97.19 116 PHE A C 1
ATOM 908 O O . PHE A 1 116 ? 5.555 6.809 -3.768 1 97.19 116 PHE A O 1
ATOM 915 N N . ASP A 1 117 ? 5.82 6.082 -1.632 1 95.56 117 ASP A N 1
ATOM 916 C CA . ASP A 1 117 ? 4.422 6.23 -1.242 1 95.56 117 ASP A CA 1
ATOM 917 C C . ASP A 1 117 ? 4.301 6.824 0.16 1 95.56 117 ASP A C 1
ATOM 919 O O . ASP A 1 117 ? 4.793 6.242 1.129 1 95.56 117 ASP A O 1
ATOM 923 N N . GLN A 1 118 ? 3.646 7.984 0.337 1 95.31 118 GLN A N 1
ATOM 924 C CA . GLN A 1 118 ? 3.486 8.625 1.638 1 95.31 118 GLN A CA 1
ATOM 925 C C . GLN A 1 118 ? 2.521 7.848 2.523 1 95.31 118 GLN A C 1
ATOM 927 O O . GLN A 1 118 ? 2.443 8.086 3.73 1 95.31 118 GLN A O 1
ATOM 932 N N . LYS A 1 119 ? 1.727 6.93 1.933 1 94.69 119 LYS A N 1
ATOM 933 C CA . LYS A 1 119 ? 0.8 6.078 2.67 1 94.69 119 LYS A CA 1
ATOM 934 C C . LYS A 1 119 ? 1.199 4.609 2.559 1 94.69 119 LYS A C 1
ATOM 936 O O . LYS A 1 119 ? 0.341 3.723 2.564 1 94.69 119 LYS A O 1
ATOM 941 N N . GLY A 1 120 ? 2.445 4.391 2.41 1 95.5 120 GLY A N 1
ATOM 942 C CA . GLY A 1 120 ? 2.945 3.076 2.043 1 95.5 120 GLY A CA 1
ATOM 943 C C . GLY A 1 120 ? 2.955 2.098 3.201 1 95.5 120 GLY A C 1
ATOM 944 O O . GLY A 1 120 ? 3.119 0.893 3.002 1 95.5 120 GLY A O 1
ATOM 945 N N . HIS A 1 121 ? 2.848 2.566 4.422 1 95.5 121 HIS A N 1
ATOM 946 C CA . HIS A 1 121 ? 2.758 1.737 5.621 1 95.5 121 HIS A CA 1
ATOM 947 C C . HIS A 1 121 ? 1.949 2.43 6.711 1 95.5 121 HIS A C 1
ATOM 949 O O . HIS A 1 121 ? 1.411 3.518 6.496 1 95.5 121 HIS A O 1
ATOM 955 N N . GLU A 1 122 ? 1.85 1.847 7.941 1 92.56 122 GLU A N 1
ATOM 956 C CA . GLU A 1 122 ? 1.007 2.371 9.016 1 92.56 122 GLU A CA 1
ATOM 957 C C . GLU A 1 122 ? 1.731 3.455 9.805 1 92.56 122 GLU A C 1
ATOM 959 O O . GLU A 1 122 ? 2.955 3.414 9.945 1 92.56 122 GLU A O 1
ATOM 964 N N . ARG A 1 123 ? 0.967 4.473 10.234 1 90.69 123 ARG A N 1
ATOM 965 C CA . ARG A 1 123 ? 1.499 5.449 11.18 1 90.69 123 ARG A CA 1
ATOM 966 C C . ARG A 1 123 ? 2.023 4.762 12.438 1 90.69 123 ARG A C 1
ATOM 968 O O . ARG A 1 123 ? 1.439 3.785 12.906 1 90.69 123 ARG A O 1
ATOM 975 N N . PRO A 1 124 ? 3.145 5.176 12.977 1 90 124 PRO A N 1
ATOM 976 C CA . PRO A 1 124 ? 3.812 6.445 12.68 1 90 124 PRO A CA 1
ATOM 977 C C . PRO A 1 124 ? 4.781 6.34 11.508 1 90 124 PRO A C 1
ATOM 979 O O . PRO A 1 124 ? 5.211 7.363 10.961 1 90 124 PRO A O 1
ATOM 982 N N . PHE A 1 125 ? 5.195 5.082 11.102 1 93.5 125 PHE A N 1
ATOM 983 C CA . PHE A 1 125 ? 6.105 4.906 9.977 1 93.5 125 PHE A CA 1
ATOM 984 C C . PHE A 1 125 ? 5.328 4.777 8.672 1 93.5 125 PHE A C 1
ATOM 986 O O . PHE A 1 125 ? 5.398 3.748 7.996 1 93.5 125 PHE A O 1
ATOM 993 N N . GLN A 1 126 ? 4.707 5.859 8.312 1 94.81 126 GLN A N 1
ATOM 994 C CA . GLN A 1 126 ? 3.732 5.793 7.227 1 94.81 126 GLN A CA 1
ATOM 995 C C . GLN A 1 126 ? 4.406 5.98 5.871 1 94.81 126 GLN A C 1
ATOM 997 O O . GLN A 1 126 ? 4.008 5.359 4.883 1 94.81 126 GLN A O 1
ATOM 1002 N N . LYS A 1 127 ? 5.398 6.875 5.711 1 96.5 127 LYS A N 1
ATOM 1003 C CA . LYS A 1 127 ? 6.078 7.113 4.441 1 96.5 127 LYS A CA 1
ATOM 1004 C C . LYS A 1 127 ? 7.043 5.977 4.109 1 96.5 127 LYS A C 1
ATOM 1006 O O . LYS A 1 127 ? 7.793 5.523 4.977 1 96.5 127 LYS A O 1
ATOM 1011 N N . ALA A 1 128 ? 6.977 5.527 2.832 1 98 128 ALA A N 1
ATOM 1012 C CA . ALA A 1 128 ? 7.727 4.312 2.529 1 98 128 ALA A CA 1
ATOM 1013 C C . ALA A 1 128 ? 8.414 4.414 1.167 1 98 128 ALA A C 1
ATOM 1015 O O . ALA A 1 128 ? 7.777 4.789 0.177 1 98 128 ALA A O 1
ATOM 1016 N N . VAL A 1 129 ? 9.703 4.168 1.162 1 98.5 129 VAL A N 1
ATOM 1017 C CA . VAL A 1 129 ? 10.398 3.771 -0.058 1 98.5 129 VAL A CA 1
ATOM 1018 C C . VAL A 1 129 ? 10.258 2.266 -0.271 1 98.5 129 VAL A C 1
ATOM 1020 O O . VAL A 1 129 ? 10.688 1.471 0.566 1 98.5 129 VAL A O 1
ATOM 1023 N N . ILE A 1 130 ? 9.688 1.903 -1.35 1 98.06 130 ILE A N 1
ATOM 1024 C CA . ILE A 1 130 ? 9.305 0.513 -1.569 1 98.06 130 ILE A CA 1
ATOM 1025 C C . ILE A 1 130 ? 10.141 -0.078 -2.705 1 98.06 130 ILE A C 1
ATOM 1027 O O . ILE A 1 130 ? 10.273 0.534 -3.768 1 98.06 130 ILE A O 1
ATOM 1031 N N . VAL A 1 131 ? 10.695 -1.232 -2.49 1 98.44 131 VAL A N 1
ATOM 1032 C CA . VAL A 1 131 ? 11.445 -1.953 -3.512 1 98.44 131 VAL A CA 1
ATOM 1033 C C . VAL A 1 131 ? 10.766 -3.285 -3.812 1 98.44 131 VAL A C 1
ATOM 1035 O O . VAL A 1 131 ? 10.539 -4.094 -2.91 1 98.44 131 VAL A O 1
ATOM 1038 N N . ASP A 1 132 ? 10.453 -3.498 -5.059 1 97.19 132 ASP A N 1
ATOM 1039 C CA . ASP A 1 132 ? 9.836 -4.734 -5.531 1 97.19 132 ASP A CA 1
ATOM 1040 C C . ASP A 1 132 ? 10.875 -5.648 -6.18 1 97.19 132 ASP A C 1
ATOM 1042 O O . ASP A 1 132 ? 11.711 -5.188 -6.957 1 97.19 132 ASP A O 1
ATOM 1046 N N . ILE A 1 133 ? 10.781 -6.914 -5.844 1 97.5 133 ILE A N 1
ATOM 1047 C CA . ILE A 1 133 ? 11.625 -7.922 -6.473 1 97.5 133 ILE A CA 1
ATOM 1048 C C . ILE A 1 133 ? 10.914 -8.516 -7.68 1 97.5 133 ILE A C 1
ATOM 1050 O O . ILE A 1 133 ? 9.867 -9.148 -7.539 1 97.5 133 ILE A O 1
ATOM 1054 N N . HIS A 1 134 ? 11.539 -8.367 -8.883 1 95.25 134 HIS A N 1
ATOM 1055 C CA . HIS A 1 134 ? 10.867 -8.781 -10.109 1 95.25 134 HIS A CA 1
ATOM 1056 C C . HIS A 1 134 ? 11.562 -9.984 -10.734 1 95.25 134 HIS A C 1
ATOM 1058 O O . HIS A 1 134 ? 12.773 -9.953 -10.977 1 95.25 134 HIS A O 1
ATOM 1064 N N . ASP A 1 135 ? 10.812 -10.969 -10.977 1 94.56 135 ASP A N 1
ATOM 1065 C CA . ASP A 1 135 ? 11.164 -12.07 -11.867 1 94.56 135 ASP A CA 1
ATOM 1066 C C . ASP A 1 135 ? 12.398 -12.812 -11.359 1 94.56 135 ASP A C 1
ATOM 1068 O O . ASP A 1 135 ? 13.375 -12.984 -12.094 1 94.56 135 ASP A O 1
ATOM 1072 N N . GLY A 1 136 ? 12.266 -13.359 -10.195 1 96.25 136 GLY A N 1
ATOM 1073 C CA . GLY A 1 136 ? 13.328 -14.18 -9.633 1 96.25 136 GLY A CA 1
ATOM 1074 C C . GLY A 1 136 ? 13.508 -13.992 -8.141 1 96.25 136 GLY A C 1
ATOM 1075 O O . GLY A 1 136 ? 12.758 -13.234 -7.516 1 96.25 136 GLY A O 1
ATOM 1076 N N . TYR A 1 137 ? 14.484 -14.672 -7.512 1 98.12 137 TYR A N 1
ATOM 1077 C CA . TYR A 1 137 ? 14.719 -14.633 -6.074 1 98.12 137 TYR A CA 1
ATOM 1078 C C . TYR A 1 137 ? 16.109 -14.094 -5.762 1 98.12 137 TYR A C 1
ATOM 1080 O O . TYR A 1 137 ? 16.938 -13.953 -6.66 1 98.12 137 TYR A O 1
ATOM 1088 N N . LEU A 1 138 ? 16.328 -13.68 -4.582 1 98.69 138 LEU A N 1
ATOM 1089 C CA . LEU A 1 138 ? 17.641 -13.25 -4.09 1 98.69 138 LEU A CA 1
ATOM 1090 C C . LEU A 1 138 ? 18.156 -14.227 -3.039 1 98.69 138 LEU A C 1
ATOM 1092 O O . LEU A 1 138 ? 17.391 -14.82 -2.289 1 98.69 138 LEU A O 1
ATOM 1096 N N . ASN A 1 139 ? 19.531 -14.367 -2.992 1 98.69 139 ASN A N 1
ATOM 1097 C CA . ASN A 1 139 ? 20.203 -15.234 -2.025 1 98.69 139 ASN A CA 1
ATOM 1098 C C . ASN A 1 139 ? 20.469 -14.508 -0.713 1 98.69 139 ASN A C 1
ATOM 1100 O O . ASN A 1 139 ? 20.578 -13.281 -0.689 1 98.69 139 ASN A O 1
ATOM 1104 N N . PRO A 1 140 ? 20.547 -15.281 0.432 1 98.31 140 PRO A N 1
ATOM 1105 C CA . PRO A 1 140 ? 21.047 -14.672 1.66 1 98.31 140 PRO A CA 1
ATOM 1106 C C . PRO A 1 140 ? 22.406 -14 1.464 1 98.31 140 PRO A C 1
ATOM 1108 O O . PRO A 1 140 ? 23.281 -14.555 0.792 1 98.31 140 PRO A O 1
ATOM 1111 N N . GLY A 1 141 ? 22.547 -12.844 1.989 1 98.44 141 GLY A N 1
ATOM 1112 C CA . GLY A 1 141 ? 23.812 -12.125 1.885 1 98.44 141 GLY A CA 1
ATOM 1113 C C . GLY A 1 141 ? 23.875 -11.188 0.696 1 98.44 141 GLY A C 1
ATOM 1114 O O . GLY A 1 141 ? 24.719 -10.297 0.642 1 98.44 141 GLY A O 1
ATOM 1115 N N . ASP A 1 142 ? 23.062 -11.445 -0.352 1 98.81 142 ASP A N 1
ATOM 1116 C CA . ASP A 1 142 ? 22.938 -10.422 -1.39 1 98.81 142 ASP A CA 1
ATOM 1117 C C . ASP A 1 142 ? 22.578 -9.07 -0.785 1 98.81 142 ASP A C 1
ATOM 1119 O O . ASP A 1 142 ? 22.156 -8.992 0.373 1 98.81 142 ASP A O 1
ATOM 1123 N N . ARG A 1 143 ? 22.797 -8.039 -1.597 1 98.75 143 ARG A N 1
ATOM 1124 C CA . ARG A 1 143 ? 22.516 -6.711 -1.055 1 98.75 143 ARG A CA 1
ATOM 1125 C C . ARG A 1 143 ? 21.672 -5.891 -2.018 1 98.75 143 ARG A C 1
ATOM 1127 O O . ARG A 1 143 ? 21.719 -6.094 -3.232 1 98.75 143 ARG A O 1
ATOM 1134 N N . ILE A 1 144 ? 20.812 -5.102 -1.514 1 98.88 144 ILE A N 1
ATOM 1135 C CA . ILE A 1 144 ? 20.094 -4.062 -2.229 1 98.88 144 ILE A CA 1
ATOM 1136 C C . ILE A 1 144 ? 20.531 -2.688 -1.729 1 98.88 144 ILE A C 1
ATOM 1138 O O . ILE A 1 144 ? 20.312 -2.348 -0.563 1 98.88 144 ILE A O 1
ATOM 1142 N N . LEU A 1 145 ? 21.125 -1.909 -2.584 1 98.75 145 LEU A N 1
ATOM 1143 C CA . LEU A 1 145 ? 21.547 -0.55 -2.264 1 98.75 145 LEU A CA 1
ATOM 1144 C C . LEU A 1 145 ? 20.484 0.462 -2.684 1 98.75 145 LEU A C 1
ATOM 1146 O O . LEU A 1 145 ? 20.203 0.607 -3.873 1 98.75 145 LEU A O 1
ATOM 1150 N N . ILE A 1 146 ? 19.875 1.092 -1.739 1 98.75 146 ILE A N 1
ATOM 1151 C CA . ILE A 1 146 ? 18.922 2.158 -1.994 1 98.75 146 ILE A CA 1
ATOM 1152 C C . ILE A 1 146 ? 19.609 3.516 -1.865 1 98.75 146 ILE A C 1
ATOM 1154 O O . ILE A 1 146 ? 20.203 3.82 -0.831 1 98.75 146 ILE A O 1
ATOM 1158 N N . ARG A 1 147 ? 19.516 4.266 -2.906 1 98.62 147 ARG A N 1
ATOM 1159 C CA . ARG A 1 147 ? 20.109 5.602 -2.898 1 98.62 147 ARG A CA 1
ATOM 1160 C C . ARG A 1 147 ? 19.031 6.676 -2.818 1 98.62 147 ARG A C 1
ATOM 1162 O O . ARG A 1 147 ? 18.219 6.82 -3.736 1 98.62 147 ARG A O 1
ATOM 1169 N N . LEU A 1 148 ? 19.031 7.414 -1.743 1 98.56 148 LEU A N 1
ATOM 1170 C CA . LEU A 1 148 ? 18.156 8.57 -1.578 1 98.56 148 LEU A CA 1
ATOM 1171 C C . LEU A 1 148 ? 18.812 9.836 -2.104 1 98.56 148 LEU A C 1
ATOM 1173 O O . LEU A 1 148 ? 19.844 10.266 -1.571 1 98.56 148 LEU A O 1
ATOM 1177 N N . GLY A 1 149 ? 18.188 10.398 -3.068 1 98.5 149 GLY A N 1
ATOM 1178 C CA . GLY A 1 149 ? 18.828 11.547 -3.699 1 98.5 149 GLY A CA 1
ATOM 1179 C C . GLY A 1 149 ? 20.016 11.156 -4.57 1 98.5 149 GLY A C 1
ATOM 1180 O O . GLY A 1 149 ? 21.125 11.641 -4.355 1 98.5 149 GLY A O 1
ATOM 1181 N N . ASP A 1 150 ? 19.734 10.328 -5.551 1 98.5 150 ASP A N 1
ATOM 1182 C CA . ASP A 1 150 ? 20.781 9.836 -6.438 1 98.5 150 ASP A CA 1
ATOM 1183 C C . ASP A 1 150 ? 21.344 10.969 -7.297 1 98.5 150 ASP A C 1
ATOM 1185 O O . ASP A 1 150 ? 20.672 11.453 -8.211 1 98.5 150 ASP A O 1
ATOM 1189 N N . ARG A 1 151 ? 22.594 11.344 -7.039 1 98.25 151 ARG A N 1
ATOM 1190 C CA . ARG A 1 151 ? 23.203 12.508 -7.664 1 98.25 151 ARG A CA 1
ATOM 1191 C C . ARG A 1 151 ? 23.938 12.125 -8.953 1 98.25 151 ARG A C 1
ATOM 1193 O O . ARG A 1 151 ? 24.469 12.984 -9.648 1 98.25 151 ARG A O 1
ATOM 1200 N N . ARG A 1 152 ? 24.016 10.945 -9.359 1 97.12 152 ARG A N 1
ATOM 1201 C CA . ARG A 1 152 ? 24.844 10.445 -10.445 1 97.12 152 ARG A CA 1
ATOM 1202 C C . ARG A 1 152 ? 24.344 10.953 -11.797 1 97.12 152 ARG A C 1
ATOM 1204 O O . ARG A 1 152 ? 25.078 10.891 -12.789 1 97.12 152 ARG A O 1
ATOM 1211 N N . PHE A 1 153 ? 23.109 11.453 -11.844 1 97.69 153 PHE A N 1
ATOM 1212 C CA . PHE A 1 153 ? 22.531 11.906 -13.109 1 97.69 153 PHE A CA 1
ATOM 1213 C C . PHE A 1 153 ? 22.484 13.43 -13.164 1 97.69 153 PHE A C 1
ATOM 1215 O O . PHE A 1 153 ? 21.797 14 -14.008 1 97.69 153 PHE A O 1
ATOM 1222 N N . GLY A 1 154 ? 23.062 14.148 -12.156 1 96.56 154 GLY A N 1
ATOM 1223 C CA . GLY A 1 154 ? 23.266 15.586 -12.234 1 96.56 154 GLY A CA 1
ATOM 1224 C C . GLY A 1 154 ? 22.391 16.359 -11.258 1 96.56 154 GLY A C 1
ATOM 1225 O O . GLY A 1 154 ? 22.5 17.578 -11.156 1 96.56 154 GLY A O 1
ATOM 1226 N N . SER A 1 155 ? 21.562 15.727 -10.531 1 96.5 155 SER A N 1
ATOM 1227 C CA . SER A 1 155 ? 20.703 16.438 -9.602 1 96.5 155 SER A CA 1
ATOM 1228 C C . SER A 1 155 ? 21.469 16.875 -8.352 1 96.5 155 SER A C 1
ATOM 1230 O O . SER A 1 155 ? 22.625 16.484 -8.172 1 96.5 155 SER A O 1
ATOM 1232 N N . ARG A 1 156 ? 20.969 17.734 -7.395 1 96.5 156 ARG A N 1
ATOM 1233 C CA . ARG A 1 156 ? 21.578 18.219 -6.16 1 96.5 156 ARG A CA 1
ATOM 1234 C C . ARG A 1 156 ? 21.516 17.156 -5.066 1 96.5 156 ARG A C 1
ATOM 1236 O O . ARG A 1 156 ? 22.172 17.281 -4.035 1 96.5 156 ARG A O 1
ATOM 1243 N N . GLY A 1 157 ? 20.641 16 -5.363 1 98.44 157 GLY A N 1
ATOM 1244 C CA . GLY A 1 157 ? 20.344 15.008 -4.34 1 98.44 157 GLY A CA 1
ATOM 1245 C C . GLY A 1 157 ? 18.953 15.156 -3.756 1 98.44 157 GLY A C 1
ATOM 1246 O O . GLY A 1 157 ? 17.984 15.398 -4.484 1 98.44 157 GLY A O 1
ATOM 1247 N N . THR A 1 158 ? 18.844 14.867 -2.477 1 98.31 158 THR A N 1
ATOM 1248 C CA . THR A 1 158 ? 17.578 15.047 -1.771 1 98.31 158 THR A CA 1
ATOM 1249 C C . THR A 1 158 ? 17.719 16.062 -0.641 1 98.31 158 THR A C 1
ATOM 1251 O O . THR A 1 158 ? 18.812 16.219 -0.079 1 98.31 158 THR A O 1
ATOM 1254 N N . ARG A 1 159 ? 16.719 16.797 -0.38 1 96.94 159 ARG A N 1
ATOM 1255 C CA . ARG A 1 159 ? 16.734 17.75 0.728 1 96.94 159 ARG A CA 1
ATOM 1256 C C . ARG A 1 159 ? 16.234 17.094 2.016 1 96.94 159 ARG A C 1
ATOM 1258 O O . ARG A 1 159 ? 15.109 16.609 2.08 1 96.94 159 ARG A O 1
ATOM 1265 N N . ALA A 1 160 ? 17.016 17.109 3.027 1 96.88 160 ALA A N 1
ATOM 1266 C CA . ALA A 1 160 ? 16.688 16.5 4.312 1 96.88 160 ALA A CA 1
ATOM 1267 C C . ALA A 1 160 ? 15.594 17.266 5.035 1 96.88 160 ALA A C 1
ATOM 1269 O O . ALA A 1 160 ? 15.211 18.359 4.609 1 96.88 160 ALA A O 1
ATOM 1270 N N . GLN A 1 161 ? 15.039 16.609 6.09 1 96 161 GLN A N 1
ATOM 1271 C CA . GLN A 1 161 ? 14.102 17.266 6.992 1 96 161 GLN A CA 1
ATOM 1272 C C . GLN A 1 161 ? 14.641 18.609 7.48 1 96 161 GLN A C 1
ATOM 1274 O O . GLN A 1 161 ? 15.82 18.719 7.816 1 96 161 GLN A O 1
ATOM 1279 N N . THR A 1 162 ? 13.758 19.578 7.629 1 95.5 162 THR A N 1
ATOM 1280 C CA . THR A 1 162 ? 14.234 20.938 7.852 1 95.5 162 THR A CA 1
ATOM 1281 C C . THR A 1 162 ? 14.273 21.266 9.344 1 95.5 162 THR A C 1
ATOM 1283 O O . THR A 1 162 ? 14.727 22.344 9.734 1 95.5 162 THR A O 1
ATOM 1286 N N . PHE A 1 163 ? 13.844 20.422 10.188 1 95.06 163 PHE A N 1
ATOM 1287 C CA . PHE A 1 163 ? 13.867 20.656 11.625 1 95.06 163 PHE A CA 1
ATOM 1288 C C . PHE A 1 163 ? 14.672 19.578 12.336 1 95.06 163 PHE A C 1
ATOM 1290 O O . PHE A 1 163 ? 14.875 18.484 11.805 1 95.06 163 PHE A O 1
ATOM 1297 N N . VAL A 1 164 ? 15.125 19.906 13.516 1 95.69 164 VAL A N 1
ATOM 1298 C CA . VAL A 1 164 ? 16.047 19.031 14.25 1 95.69 164 VAL A CA 1
ATOM 1299 C C . VAL A 1 164 ? 15.266 17.875 14.867 1 95.69 164 VAL A C 1
ATOM 1301 O O . VAL A 1 164 ? 14.078 18.016 15.18 1 95.69 164 VAL A O 1
ATOM 1304 N N . GLU A 1 165 ? 15.867 16.812 15.008 1 95.38 165 GLU A N 1
ATOM 1305 C CA . GLU A 1 165 ? 15.352 15.625 15.672 1 95.38 165 GLU A CA 1
ATOM 1306 C C . GLU A 1 165 ? 16.484 14.703 16.125 1 95.38 165 GLU A C 1
ATOM 1308 O O . GLU A 1 165 ? 17.312 14.289 15.305 1 95.38 165 GLU A O 1
ATOM 1313 N N . LYS A 1 166 ? 16.5 14.375 17.344 1 93.56 166 LYS A N 1
ATOM 1314 C CA . LYS A 1 166 ? 17.594 13.609 17.938 1 93.56 166 LYS A CA 1
ATOM 1315 C C . LYS A 1 166 ? 17.594 12.172 17.438 1 93.56 166 LYS A C 1
ATOM 1317 O O . LYS A 1 166 ? 18.641 11.578 17.219 1 93.56 166 LYS A O 1
ATOM 1322 N N . ASP A 1 167 ? 16.531 11.555 17.266 1 93.5 167 ASP A N 1
ATOM 1323 C CA . ASP A 1 167 ? 16.391 10.148 16.906 1 93.5 167 ASP A CA 1
ATOM 1324 C C . ASP A 1 167 ? 15.445 9.977 15.719 1 93.5 167 ASP A C 1
ATOM 1326 O O . ASP A 1 167 ? 14.422 9.297 15.828 1 93.5 167 ASP A O 1
ATOM 1330 N N . PHE A 1 168 ? 15.93 10.531 14.578 1 96.19 168 PHE A N 1
ATOM 1331 C CA . PHE A 1 168 ? 15.156 10.32 13.359 1 96.19 168 PHE A CA 1
ATOM 1332 C C . PHE A 1 168 ? 15.297 8.891 12.867 1 96.19 168 PHE A C 1
ATOM 1334 O O . PHE A 1 168 ? 16.375 8.484 12.414 1 96.19 168 PHE A O 1
ATOM 1341 N N . ARG A 1 169 ? 14.219 8.156 12.836 1 95.94 169 ARG A N 1
ATOM 1342 C CA . ARG A 1 169 ? 14.32 6.715 12.656 1 95.94 169 ARG A CA 1
ATOM 1343 C C . ARG A 1 169 ? 13.789 6.297 11.281 1 95.94 169 ARG A C 1
ATOM 1345 O O . ARG A 1 169 ? 12.836 6.887 10.773 1 95.94 169 ARG A O 1
ATOM 1352 N N . TRP A 1 170 ? 14.453 5.34 10.711 1 97.44 170 TRP A N 1
ATOM 1353 C CA . TRP A 1 170 ? 13.984 4.547 9.578 1 97.44 170 TRP A CA 1
ATOM 1354 C C . TRP A 1 170 ? 13.75 3.098 9.992 1 97.44 170 TRP A C 1
ATOM 1356 O O . TRP A 1 170 ? 14.609 2.484 10.633 1 97.44 170 TRP A O 1
ATOM 1366 N N . ARG A 1 171 ? 12.641 2.564 9.727 1 97.38 171 ARG A N 1
ATOM 1367 C CA . ARG A 1 171 ? 12.328 1.165 10 1 97.38 171 ARG A CA 1
ATOM 1368 C C . ARG A 1 171 ? 12.094 0.396 8.703 1 97.38 171 ARG A C 1
ATOM 1370 O O . ARG A 1 171 ? 11.25 0.784 7.891 1 97.38 171 ARG A O 1
ATOM 1377 N N . PHE A 1 172 ? 12.766 -0.684 8.5 1 98.44 172 PHE A N 1
ATOM 1378 C CA . PHE A 1 172 ? 12.602 -1.548 7.34 1 98.44 172 PHE A CA 1
ATOM 1379 C C . PHE A 1 172 ? 11.602 -2.66 7.633 1 98.44 172 PHE A C 1
ATOM 1381 O O . PHE A 1 172 ? 11.625 -3.254 8.711 1 98.44 172 PHE A O 1
ATOM 1388 N N . TYR A 1 173 ? 10.719 -2.889 6.746 1 97.81 173 TYR A N 1
ATOM 1389 C CA . TYR A 1 173 ? 9.766 -3.996 6.762 1 97.81 173 TYR A CA 1
ATOM 1390 C C . TYR A 1 173 ? 10 -4.93 5.582 1 97.81 173 TYR A C 1
ATOM 1392 O O . TYR A 1 173 ? 10.039 -4.492 4.434 1 97.81 173 TYR A O 1
ATOM 1400 N N . ILE A 1 174 ? 10.078 -6.238 5.883 1 97.88 174 ILE A N 1
ATOM 1401 C CA . ILE A 1 174 ? 10.438 -7.203 4.848 1 97.88 174 ILE A CA 1
ATOM 1402 C C . ILE A 1 174 ? 9.297 -8.195 4.648 1 97.88 174 ILE A C 1
ATOM 1404 O O . ILE A 1 174 ? 8.805 -8.789 5.613 1 97.88 174 ILE A O 1
ATOM 1408 N N . ASP A 1 175 ? 8.812 -8.328 3.453 1 96.62 175 ASP A N 1
ATOM 1409 C CA . ASP A 1 175 ? 7.98 -9.445 3.002 1 96.62 175 ASP A CA 1
ATOM 1410 C C . ASP A 1 175 ? 8.789 -10.438 2.172 1 96.62 175 ASP A C 1
ATOM 1412 O O . ASP A 1 175 ? 8.906 -10.281 0.955 1 96.62 175 ASP A O 1
ATOM 1416 N N . PRO A 1 176 ? 9.227 -11.469 2.807 1 95.94 176 PRO A N 1
ATOM 1417 C CA . PRO A 1 176 ? 10.195 -12.312 2.109 1 95.94 176 PRO A CA 1
ATOM 1418 C C . PRO A 1 176 ? 9.547 -13.242 1.093 1 95.94 176 PRO A C 1
ATOM 1420 O O . PRO A 1 176 ? 10.234 -13.852 0.27 1 95.94 176 PRO A O 1
ATOM 1423 N N . VAL A 1 177 ? 8.211 -13.438 1.13 1 94 177 VAL A N 1
ATOM 1424 C CA . VAL A 1 177 ? 7.625 -14.5 0.315 1 94 177 VAL A CA 1
ATOM 1425 C C . VAL A 1 177 ? 6.508 -13.93 -0.555 1 94 177 VAL A C 1
ATOM 1427 O O . VAL A 1 177 ? 5.816 -14.672 -1.257 1 94 177 VAL A O 1
ATOM 1430 N N . GLY A 1 178 ? 6.191 -12.68 -0.491 1 92.5 178 GLY A N 1
ATOM 1431 C CA . GLY A 1 178 ? 5.262 -12.023 -1.4 1 92.5 178 GLY A CA 1
ATOM 1432 C C . GLY A 1 178 ? 3.826 -12.07 -0.916 1 92.5 178 GLY A C 1
ATOM 1433 O O . GLY A 1 178 ? 2.893 -12.039 -1.721 1 92.5 178 GLY A O 1
ATOM 1434 N N . THR A 1 179 ? 3.541 -12.109 0.383 1 92.5 179 THR A N 1
ATOM 1435 C CA . THR A 1 179 ? 2.199 -12.211 0.945 1 92.5 179 THR A CA 1
ATOM 1436 C C . THR A 1 179 ? 1.655 -10.828 1.297 1 92.5 179 THR A C 1
ATOM 1438 O O . THR A 1 179 ? 0.481 -10.695 1.647 1 92.5 179 THR A O 1
ATOM 1441 N N . SER A 1 180 ? 2.48 -9.797 1.264 1 94.25 180 SER A N 1
ATOM 1442 C CA . SER A 1 180 ? 2.189 -8.43 1.686 1 94.25 180 SER A CA 1
ATOM 1443 C C . SER A 1 180 ? 2.068 -8.336 3.203 1 94.25 180 SER A C 1
ATOM 1445 O O . SER A 1 180 ? 1.527 -7.359 3.729 1 94.25 180 SER A O 1
ATOM 1447 N N . ARG A 1 181 ? 2.387 -9.438 3.883 1 93.75 181 ARG A N 1
ATOM 1448 C CA . ARG A 1 181 ? 2.646 -9.367 5.316 1 93.75 181 ARG A CA 1
ATOM 1449 C C . ARG A 1 181 ? 4.117 -9.078 5.594 1 93.75 181 ARG A C 1
ATOM 1451 O O . ARG A 1 181 ? 5 -9.633 4.934 1 93.75 181 ARG A O 1
ATOM 1458 N N . PHE A 1 182 ? 4.41 -8.219 6.582 1 95.19 182 PHE A N 1
ATOM 1459 C CA . PHE A 1 182 ? 5.762 -7.688 6.723 1 95.19 182 PHE A CA 1
ATOM 1460 C C . PHE A 1 182 ? 6.309 -7.961 8.117 1 95.19 182 PHE A C 1
ATOM 1462 O O . PHE A 1 182 ? 5.559 -7.965 9.094 1 95.19 182 PHE A O 1
ATOM 1469 N N . ALA A 1 183 ? 7.578 -8.195 8.195 1 95.81 183 ALA A N 1
ATOM 1470 C CA . ALA A 1 183 ? 8.336 -8.273 9.438 1 95.81 183 ALA A CA 1
ATOM 1471 C C . ALA A 1 183 ? 9.375 -7.156 9.516 1 95.81 183 ALA A C 1
ATOM 1473 O O . ALA A 1 183 ? 10.086 -6.898 8.547 1 95.81 183 ALA A O 1
ATOM 1474 N N . PRO A 1 184 ? 9.453 -6.504 10.625 1 96.19 184 PRO A N 1
ATOM 1475 C CA . PRO A 1 184 ? 10.398 -5.391 10.75 1 96.19 184 PRO A CA 1
ATOM 1476 C C . PRO A 1 184 ? 11.828 -5.855 11.008 1 96.19 184 PRO A C 1
ATOM 1478 O O . PRO A 1 184 ? 12.039 -6.922 11.602 1 96.19 184 PRO A O 1
ATOM 1481 N N . ILE A 1 185 ? 12.789 -5.133 10.508 1 97.19 185 ILE A N 1
ATOM 1482 C CA . ILE A 1 185 ? 14.172 -5.258 10.953 1 97.19 185 ILE A CA 1
ATOM 1483 C C . ILE A 1 185 ? 14.391 -4.395 12.195 1 97.19 185 ILE A C 1
ATOM 1485 O O . ILE A 1 185 ? 14.023 -3.217 12.211 1 97.19 185 ILE A O 1
ATOM 1489 N N . GLN A 1 186 ? 14.984 -4.957 13.211 1 94 186 GLN A N 1
ATOM 1490 C CA . GLN A 1 186 ? 15.352 -4.242 14.43 1 94 186 GLN A CA 1
ATOM 1491 C C . GLN A 1 186 ? 16.828 -4.469 14.766 1 94 186 GLN A C 1
ATOM 1493 O O . GLN A 1 186 ? 17.359 -5.559 14.562 1 94 186 GLN A O 1
ATOM 1498 N N . PRO A 1 187 ? 17.547 -3.551 15.281 1 94.94 187 PRO A N 1
ATOM 1499 C CA . PRO A 1 187 ? 17.031 -2.221 15.594 1 94.94 187 PRO A CA 1
ATOM 1500 C C . PRO A 1 187 ? 16.844 -1.351 14.352 1 94.94 187 PRO A C 1
ATOM 1502 O O . PRO A 1 187 ? 17.375 -1.663 13.289 1 94.94 187 PRO A O 1
ATOM 1505 N N . ASP A 1 188 ? 16.047 -0.288 14.531 1 96.5 188 ASP A N 1
ATOM 1506 C CA . ASP A 1 188 ? 15.867 0.717 13.484 1 96.5 188 ASP A CA 1
ATOM 1507 C C . ASP A 1 188 ? 17.172 1.443 13.195 1 96.5 188 ASP A C 1
ATOM 1509 O O . ASP A 1 188 ? 18.078 1.466 14.031 1 96.5 188 ASP A O 1
ATOM 1513 N N . ILE A 1 189 ? 17.234 2.002 11.945 1 96.69 189 ILE A N 1
ATOM 1514 C CA . ILE A 1 189 ? 18.234 3.025 11.695 1 96.69 189 ILE A CA 1
ATOM 1515 C C . ILE A 1 189 ? 17.859 4.316 12.422 1 96.69 189 ILE A C 1
ATOM 1517 O O . ILE A 1 189 ? 16.688 4.703 12.43 1 96.69 189 ILE A O 1
ATOM 1521 N N . SER A 1 190 ? 18.797 4.957 13.07 1 96.62 190 SER A N 1
ATOM 1522 C CA . SER A 1 190 ? 18.562 6.203 13.789 1 96.62 190 SER A CA 1
ATOM 1523 C C . SER A 1 190 ? 19.578 7.273 13.406 1 96.62 190 SER A C 1
ATOM 1525 O O . SER A 1 190 ? 20.781 7.09 13.594 1 96.62 190 SER A O 1
ATOM 1527 N N . TRP A 1 191 ? 19.141 8.352 12.812 1 97.19 191 TRP A N 1
ATOM 1528 C CA . TRP A 1 191 ? 19.984 9.492 12.484 1 97.19 191 TRP A CA 1
ATOM 1529 C C . TRP A 1 191 ? 19.734 10.648 13.445 1 97.19 191 TRP A C 1
ATOM 1531 O O . TRP A 1 191 ? 18.625 10.805 13.961 1 97.19 191 TRP A O 1
ATOM 1541 N N . SER A 1 192 ? 20.75 11.422 13.672 1 97.12 192 SER A N 1
ATOM 1542 C CA . SER A 1 192 ? 20.578 12.711 14.336 1 97.12 192 SER A CA 1
ATOM 1543 C C . SER A 1 192 ? 20.453 13.844 13.32 1 97.12 192 SER A C 1
ATOM 1545 O O . SER A 1 192 ? 21.359 14.062 12.516 1 97.12 192 SER A O 1
ATOM 1547 N N . ILE A 1 193 ? 19.391 14.484 13.352 1 97.38 193 ILE A N 1
ATOM 1548 C CA . ILE A 1 193 ? 19.266 15.695 12.547 1 97.38 193 ILE A CA 1
ATOM 1549 C C . ILE A 1 193 ? 19.578 16.922 13.406 1 97.38 193 ILE A C 1
ATOM 1551 O O . ILE A 1 193 ? 18.859 17.219 14.359 1 97.38 193 ILE A O 1
ATOM 1555 N N . THR A 1 194 ? 20.594 17.656 13.023 1 97.38 194 THR A N 1
ATOM 1556 C CA . THR A 1 194 ? 21.109 18.734 13.852 1 97.38 194 THR A CA 1
ATOM 1557 C C . THR A 1 194 ? 20.906 20.094 13.164 1 97.38 194 THR A C 1
ATOM 1559 O O . THR A 1 194 ? 20.625 20.141 11.969 1 97.38 194 THR A O 1
ATOM 1562 N N . ALA A 1 195 ? 21.031 21.141 13.938 1 97.5 195 ALA A N 1
ATOM 1563 C CA . ALA A 1 195 ? 20.906 22.5 13.398 1 97.5 195 ALA A CA 1
ATOM 1564 C C . ALA A 1 195 ? 22.141 22.875 12.594 1 97.5 195 ALA A C 1
ATOM 1566 O O . ALA A 1 195 ? 23.25 22.422 12.883 1 97.5 195 ALA A O 1
ATOM 1567 N N . GLY A 1 196 ? 21.953 23.719 11.57 1 97.19 196 GLY A N 1
ATOM 1568 C CA . GLY A 1 196 ? 23.078 24.312 10.836 1 97.19 196 GLY A CA 1
ATOM 1569 C C . GLY A 1 196 ? 23.734 25.453 11.578 1 97.19 196 GLY A C 1
ATOM 1570 O O . GLY A 1 196 ? 23.516 25.625 12.773 1 97.19 196 GLY A O 1
ATOM 1571 N N . PRO A 1 197 ? 24.594 26.172 10.914 1 96.38 197 PRO A N 1
ATOM 1572 C CA . PRO A 1 197 ? 25.281 27.297 11.539 1 96.38 197 PRO A CA 1
ATOM 1573 C C . PRO A 1 197 ? 24.344 28.453 11.891 1 96.38 197 PRO A C 1
ATOM 1575 O O . PRO A 1 197 ? 23.234 28.531 11.367 1 96.38 197 PRO A O 1
ATOM 1578 N N . VAL A 1 198 ? 24.812 29.375 12.734 1 96.94 198 VAL A N 1
ATOM 1579 C CA . VAL A 1 198 ? 24.031 30.531 13.148 1 96.94 198 VAL A CA 1
ATOM 1580 C C . VAL A 1 198 ? 23.688 31.391 11.93 1 96.94 198 VAL A C 1
ATOM 1582 O O . VAL A 1 198 ? 24.578 31.75 11.141 1 96.94 198 VAL A O 1
ATOM 1585 N N . HIS A 1 199 ? 22.516 31.656 11.805 1 96.12 199 HIS A N 1
ATOM 1586 C CA . HIS A 1 199 ? 22.047 32.5 10.711 1 96.12 199 HIS A CA 1
ATOM 1587 C C . HIS A 1 199 ? 21.438 33.812 11.234 1 96.12 199 HIS A C 1
ATOM 1589 O O . HIS A 1 199 ? 21.594 34.844 10.617 1 96.12 199 HIS A O 1
ATOM 1595 N N . ARG A 1 200 ? 20.734 33.75 12.367 1 96 200 ARG A N 1
ATOM 1596 C CA . ARG A 1 200 ? 20.125 34.938 12.953 1 96 200 ARG A CA 1
ATOM 1597 C C . ARG A 1 200 ? 19.938 34.75 14.453 1 96 200 ARG A C 1
ATOM 1599 O O . ARG A 1 200 ? 20.078 33.656 14.992 1 96 200 ARG A O 1
ATOM 1606 N N . VAL A 1 201 ? 19.609 35.906 15.109 1 97.06 201 VAL A N 1
ATOM 1607 C CA . VAL A 1 201 ? 19.312 35.969 16.531 1 97.06 201 VAL A CA 1
ATOM 1608 C C . VAL A 1 201 ? 17.875 36.438 16.75 1 97.06 201 VAL A C 1
ATOM 1610 O O . VAL A 1 201 ? 17.391 37.281 16 1 97.06 201 VAL A O 1
ATOM 1613 N N . GLN A 1 202 ? 17.234 35.812 17.703 1 95.06 202 GLN A N 1
ATOM 1614 C CA . GLN A 1 202 ? 15.891 36.219 18.078 1 95.06 202 GLN A CA 1
ATOM 1615 C C . GLN A 1 202 ? 15.852 36.719 19.531 1 95.06 202 GLN A C 1
ATOM 1617 O O . GLN A 1 202 ? 16.594 36.219 20.375 1 95.06 202 GLN A O 1
ATOM 1622 N N . ALA A 1 203 ? 15.07 37.719 19.766 1 95.56 203 ALA A N 1
ATOM 1623 C CA . ALA A 1 203 ? 14.789 38.219 21.094 1 95.56 203 ALA A CA 1
ATOM 1624 C C . ALA A 1 203 ? 13.289 38.25 21.375 1 95.56 203 ALA A C 1
ATOM 1626 O O . ALA A 1 203 ? 12.516 38.781 20.578 1 95.56 203 ALA A O 1
ATOM 1627 N N . VAL A 1 204 ? 12.914 37.688 22.5 1 94.62 204 VAL A N 1
ATOM 1628 C CA . VAL A 1 204 ? 11.5 37.594 22.875 1 94.62 204 VAL A CA 1
ATOM 1629 C C . VAL A 1 204 ? 11.242 38.375 24.156 1 94.62 204 VAL A C 1
ATOM 1631 O O . VAL A 1 204 ? 11.953 38.188 25.156 1 94.62 204 VAL A O 1
ATOM 1634 N N . SER A 1 205 ? 10.297 39.219 24.125 1 94.62 205 SER A N 1
ATOM 1635 C CA . SER A 1 205 ? 9.891 40 25.266 1 94.62 205 SER A CA 1
ATOM 1636 C C . SER A 1 205 ? 8.375 40 25.438 1 94.62 205 SER A C 1
ATOM 1638 O O . SER A 1 205 ? 7.652 39.469 24.578 1 94.62 205 SER A O 1
ATOM 1640 N N . PRO A 1 206 ? 7.785 40.594 26.531 1 94.81 206 PRO A N 1
ATOM 1641 C CA . PRO A 1 206 ? 6.332 40.656 26.703 1 94.81 206 PRO A CA 1
ATOM 1642 C C . PRO A 1 206 ? 5.68 41.688 25.812 1 94.81 206 PRO A C 1
ATOM 1644 O O . PRO A 1 206 ? 4.449 41.75 25.719 1 94.81 206 PRO A O 1
ATOM 1647 N N . ARG A 1 207 ? 6.406 42.438 25.062 1 96.56 207 ARG A N 1
ATOM 1648 C CA . ARG A 1 207 ? 5.996 43.438 24.094 1 96.56 207 ARG A CA 1
ATOM 1649 C C . ARG A 1 207 ? 5.359 44.656 24.797 1 96.56 207 ARG A C 1
ATOM 1651 O O . ARG A 1 207 ? 5.5 45.781 24.344 1 96.56 207 ARG A O 1
ATOM 1658 N N . LEU A 1 208 ? 4.512 44.406 25.859 1 98.25 208 LEU A N 1
ATOM 1659 C CA . LEU A 1 208 ? 3.828 45.469 26.594 1 98.25 208 LEU A CA 1
ATOM 1660 C C . LEU A 1 208 ? 3.727 45.125 28.078 1 98.25 208 LEU A C 1
ATOM 1662 O O . LEU A 1 208 ? 3.326 44.031 28.438 1 98.25 208 LEU A O 1
ATOM 1666 N N . LEU A 1 209 ? 4.113 46.094 28.938 1 98.19 209 LEU A N 1
ATOM 1667 C CA . LEU A 1 209 ? 4.012 45.906 30.391 1 98.19 209 LEU A CA 1
ATOM 1668 C C . LEU A 1 209 ? 3.852 47.25 31.109 1 98.19 209 LEU A C 1
ATOM 1670 O O . LEU A 1 209 ? 3.986 48.312 30.5 1 98.19 209 LEU A O 1
ATOM 1674 N N . ARG A 1 210 ? 3.48 47.188 32.375 1 98.06 210 ARG A N 1
ATOM 1675 C CA . ARG A 1 210 ? 3.398 48.375 33.219 1 98.06 210 ARG A CA 1
ATOM 1676 C C . ARG A 1 210 ? 4.77 48.75 33.75 1 98.06 210 ARG A C 1
ATOM 1678 O O . ARG A 1 210 ? 5.68 47.906 33.781 1 98.06 210 ARG A O 1
ATOM 1685 N N . PRO A 1 211 ? 4.84 50 34.188 1 97.69 211 PRO A N 1
ATOM 1686 C CA . PRO A 1 211 ? 6.102 50.406 34.812 1 97.69 211 PRO A CA 1
ATOM 1687 C C . PRO A 1 211 ? 6.441 49.562 36.062 1 97.69 211 PRO A C 1
ATOM 1689 O O . PRO A 1 211 ? 5.555 49.25 36.844 1 97.69 211 PRO A O 1
ATOM 1692 N N . ASN A 1 212 ? 7.688 49.188 36.188 1 96.88 212 ASN A N 1
ATOM 1693 C CA . ASN A 1 212 ? 8.281 48.531 37.344 1 96.88 212 ASN A CA 1
ATOM 1694 C C . ASN A 1 212 ? 7.816 47.094 37.5 1 96.88 212 ASN A C 1
ATOM 1696 O O . ASN A 1 212 ? 8.086 46.438 38.5 1 96.88 212 ASN A O 1
ATOM 1700 N N . VAL A 1 213 ? 7.109 46.594 36.531 1 97 213 VAL A N 1
ATOM 1701 C CA . VAL A 1 213 ? 6.797 45.188 36.5 1 97 213 VAL A CA 1
ATOM 1702 C C . VAL A 1 213 ? 8.008 44.406 36 1 97 213 VAL A C 1
ATOM 1704 O O . VAL A 1 213 ? 8.531 44.688 34.938 1 97 213 VAL A O 1
ATOM 1707 N N . PRO A 1 214 ? 8.484 43.438 36.812 1 96.31 214 PRO A N 1
ATOM 1708 C CA . PRO A 1 214 ? 9.625 42.656 36.375 1 96.31 214 PRO A CA 1
ATOM 1709 C C . PRO A 1 214 ? 9.305 41.812 35.125 1 96.31 214 PRO A C 1
ATOM 1711 O O . PRO A 1 214 ? 8.203 41.281 35 1 96.31 214 PRO A O 1
ATOM 1714 N N . PHE A 1 215 ? 10.305 41.719 34.25 1 96.44 215 PHE A N 1
ATOM 1715 C CA . PHE A 1 215 ? 10.141 40.906 33.031 1 96.44 215 PHE A CA 1
ATOM 1716 C C . PHE A 1 215 ? 11.477 40.312 32.594 1 96.44 215 PHE A C 1
ATOM 1718 O O . PHE A 1 215 ? 12.516 40.594 33.219 1 96.44 215 PHE A O 1
ATOM 1725 N N . ALA A 1 216 ? 11.422 39.375 31.703 1 96.94 216 ALA A N 1
ATOM 1726 C CA . ALA A 1 216 ? 12.609 38.75 31.156 1 96.94 216 ALA A CA 1
ATOM 1727 C C . ALA A 1 216 ? 12.672 38.906 29.641 1 96.94 216 ALA A C 1
ATOM 1729 O O . ALA A 1 216 ? 11.648 39.125 28.984 1 96.94 216 ALA A O 1
ATOM 1730 N N . ILE A 1 217 ? 13.859 38.938 29.094 1 97.5 217 ILE A N 1
ATOM 1731 C CA . ILE A 1 217 ? 14.109 38.844 27.656 1 97.5 217 ILE A CA 1
ATOM 1732 C C . ILE A 1 217 ? 14.852 37.531 27.344 1 97.5 217 ILE A C 1
ATOM 1734 O O . ILE A 1 217 ? 15.898 37.25 27.922 1 97.5 217 ILE A O 1
ATOM 1738 N N . HIS A 1 218 ? 14.273 36.781 26.484 1 97.31 218 HIS A N 1
ATOM 1739 C CA . HIS A 1 218 ? 14.891 35.531 26.031 1 97.31 218 HIS A CA 1
ATOM 1740 C C . HIS A 1 218 ? 15.578 35.719 24.688 1 97.31 218 HIS A C 1
ATOM 1742 O O . HIS A 1 218 ? 14.945 36.125 23.703 1 97.31 218 HIS A O 1
ATOM 1748 N N . ALA A 1 219 ? 16.859 35.406 24.609 1 97.88 219 ALA A N 1
ATOM 1749 C CA . ALA A 1 219 ? 17.625 35.5 23.375 1 97.88 219 ALA A CA 1
ATOM 1750 C C . ALA A 1 219 ? 18.094 34.125 22.922 1 97.88 219 ALA A C 1
ATOM 1752 O O . ALA A 1 219 ? 18.453 33.281 23.75 1 97.88 219 ALA A O 1
ATOM 1753 N N . HIS A 1 220 ? 18.062 33.875 21.641 1 97.62 220 HIS A N 1
ATOM 1754 C CA . HIS A 1 220 ? 18.641 32.656 21.109 1 97.62 220 HIS A CA 1
ATOM 1755 C C . HIS A 1 220 ? 19.062 32.812 19.656 1 97.62 220 HIS A C 1
ATOM 1757 O O . HIS A 1 220 ? 18.625 33.75 18.984 1 97.62 220 HIS A O 1
ATOM 1763 N N . ALA A 1 221 ? 19.938 31.906 19.203 1 97.69 221 ALA A N 1
ATOM 1764 C CA . ALA A 1 221 ? 20.406 31.906 17.812 1 97.69 221 ALA A CA 1
ATOM 1765 C C . ALA A 1 221 ? 19.75 30.797 17.016 1 97.69 221 ALA A C 1
ATOM 1767 O O . ALA A 1 221 ? 19.547 29.688 17.531 1 97.69 221 ALA A O 1
ATOM 1768 N N . GLU A 1 222 ? 19.422 31.078 15.781 1 96.94 222 GLU A N 1
ATOM 1769 C CA . GLU A 1 222 ? 18.781 30.109 14.891 1 96.94 222 GLU A CA 1
ATOM 1770 C C . GLU A 1 222 ? 19.625 29.891 13.633 1 96.94 222 GLU A C 1
ATOM 1772 O O . GLU A 1 222 ? 20.375 30.766 13.219 1 96.94 222 GLU A O 1
ATOM 1777 N N . ASP A 1 223 ? 19.484 28.688 13.109 1 96.62 223 ASP A N 1
ATOM 1778 C CA . ASP A 1 223 ? 20.078 28.422 11.805 1 96.62 223 ASP A CA 1
ATOM 1779 C C . ASP A 1 223 ? 19.172 28.906 10.68 1 96.62 223 ASP A C 1
ATOM 1781 O O . ASP A 1 223 ? 18.219 29.641 10.922 1 96.62 223 ASP A O 1
ATOM 1785 N N . LEU A 1 224 ? 19.516 28.594 9.445 1 95.44 224 LEU A N 1
ATOM 1786 C CA . LEU A 1 224 ? 18.828 29.078 8.25 1 95.44 224 LEU A CA 1
ATOM 1787 C C . LEU A 1 224 ? 17.359 28.656 8.258 1 95.44 224 LEU A C 1
ATOM 1789 O O . LEU A 1 224 ? 16.5 29.391 7.777 1 95.44 224 LEU A O 1
ATOM 1793 N N . TRP A 1 225 ? 17.078 27.453 8.836 1 95.31 225 TRP A N 1
ATOM 1794 C CA . TRP A 1 225 ? 15.742 26.875 8.789 1 95.31 225 TRP A CA 1
ATOM 1795 C C . TRP A 1 225 ? 14.969 27.156 10.07 1 95.31 225 TRP A C 1
ATOM 1797 O O . TRP A 1 225 ? 13.906 26.578 10.305 1 95.31 225 TRP A O 1
ATOM 1807 N N . GLY A 1 226 ? 15.461 27.938 10.922 1 94.56 226 GLY A N 1
ATOM 1808 C CA . GLY A 1 226 ? 14.758 28.359 12.125 1 94.56 226 GLY A CA 1
ATOM 1809 C C . GLY A 1 226 ? 14.977 27.438 13.305 1 94.56 226 GLY A C 1
ATOM 1810 O O . GLY A 1 226 ? 14.219 27.484 14.281 1 94.56 226 GLY A O 1
ATOM 1811 N N . ASN A 1 227 ? 15.953 26.562 13.234 1 96.38 227 ASN A N 1
ATOM 1812 C CA . ASN A 1 227 ? 16.297 25.703 14.359 1 96.38 227 ASN A CA 1
ATOM 1813 C C . ASN A 1 227 ? 17.266 26.391 15.32 1 96.38 227 ASN A C 1
ATOM 1815 O O . ASN A 1 227 ? 18.203 27.062 14.891 1 96.38 227 ASN A O 1
ATOM 1819 N N . VAL A 1 228 ? 17.031 26.219 16.578 1 97.06 228 VAL A N 1
ATOM 1820 C CA . VAL A 1 228 ? 17.969 26.766 17.562 1 97.06 228 VAL A CA 1
ATOM 1821 C C . VAL A 1 228 ? 19.312 26.047 17.453 1 97.06 228 VAL A C 1
ATOM 1823 O O . VAL A 1 228 ? 19.359 24.812 17.453 1 97.06 228 VAL A O 1
ATOM 1826 N N . THR A 1 229 ? 20.312 26.859 17.312 1 97.25 229 THR A N 1
ATOM 1827 C CA . THR A 1 229 ? 21.656 26.281 17.266 1 97.25 229 THR A CA 1
ATOM 1828 C C . THR A 1 229 ? 22.094 25.781 18.641 1 97.25 229 THR A C 1
ATOM 1830 O O . THR A 1 229 ? 21.469 26.125 19.641 1 97.25 229 THR A O 1
ATOM 1833 N N . SER A 1 230 ? 23.156 24.953 18.609 1 96.19 230 SER A N 1
ATOM 1834 C CA . SER A 1 230 ? 23.562 24.359 19.875 1 96.19 230 SER A CA 1
ATOM 1835 C C . SER A 1 230 ? 25.078 24.156 19.922 1 96.19 230 SER A C 1
ATOM 1837 O O . SER A 1 230 ? 25.734 24.156 18.875 1 96.19 230 SER A O 1
ATOM 1839 N N . ASP A 1 231 ? 25.578 24.016 21.156 1 94.88 231 ASP A N 1
ATOM 1840 C CA . ASP A 1 231 ? 26.938 23.578 21.484 1 94.88 231 ASP A CA 1
ATOM 1841 C C . ASP A 1 231 ? 27.969 24.547 20.891 1 94.88 231 ASP A C 1
ATOM 1843 O O . ASP A 1 231 ? 28.938 24.109 20.266 1 94.88 231 ASP A O 1
ATOM 1847 N N . LEU A 1 232 ? 27.609 25.75 20.953 1 92.38 232 LEU A N 1
ATOM 1848 C CA . LEU A 1 232 ? 28.547 26.797 20.531 1 92.38 232 LEU A CA 1
ATOM 1849 C C . LEU A 1 232 ? 29.422 27.234 21.703 1 92.38 232 LEU A C 1
ATOM 1851 O O . LEU A 1 232 ? 28.984 28.016 22.547 1 92.38 232 LEU A O 1
ATOM 1855 N N . PRO A 1 233 ? 30.688 26.922 21.688 1 91.12 233 PRO A N 1
ATOM 1856 C CA . PRO A 1 233 ? 31.547 27.281 22.812 1 91.12 233 PRO A CA 1
ATOM 1857 C C . PRO A 1 233 ? 32.031 28.734 22.766 1 91.12 233 PRO A C 1
ATOM 1859 O O . PRO A 1 233 ? 32.281 29.266 21.672 1 91.12 233 PRO A O 1
ATOM 1862 N N . ASP A 1 234 ? 32.219 29.359 23.875 1 92.25 234 ASP A N 1
ATOM 1863 C CA . ASP A 1 234 ? 32.906 30.641 24.078 1 92.25 234 ASP A CA 1
ATOM 1864 C C . ASP A 1 234 ? 32.156 31.766 23.344 1 92.25 234 ASP A C 1
ATOM 1866 O O . ASP A 1 234 ? 32.781 32.562 22.656 1 92.25 234 ASP A O 1
ATOM 1870 N N . HIS A 1 235 ? 30.828 31.766 23.406 1 95.44 235 HIS A N 1
ATOM 1871 C CA . HIS A 1 235 ? 30 32.844 22.875 1 95.44 235 HIS A CA 1
ATOM 1872 C C . HIS A 1 235 ? 29.219 33.531 23.984 1 95.44 235 HIS A C 1
ATOM 1874 O O . HIS A 1 235 ? 29.078 32.969 25.094 1 95.44 235 HIS A O 1
ATOM 1880 N N . SER A 1 236 ? 28.797 34.719 23.75 1 96.44 236 SER A N 1
ATOM 1881 C CA . SER A 1 236 ? 28 35.469 24.719 1 96.44 236 SER A CA 1
ATOM 1882 C C . SER A 1 236 ? 26.922 36.312 24.016 1 96.44 236 SER A C 1
ATOM 1884 O O . SER A 1 236 ? 27.062 36.656 22.844 1 96.44 236 SER A O 1
ATOM 1886 N N . PHE A 1 237 ? 25.891 36.562 24.75 1 97.69 237 PHE A N 1
ATOM 1887 C CA . PHE A 1 237 ? 24.859 37.469 24.297 1 97.69 237 PHE A CA 1
ATOM 1888 C C . PHE A 1 237 ? 24.984 38.812 25.016 1 97.69 237 PHE A C 1
ATOM 1890 O O . PHE A 1 237 ? 25.219 38.844 26.234 1 97.69 237 PHE A O 1
ATOM 1897 N N . ASN A 1 238 ? 24.906 39.906 24.25 1 97.69 238 ASN A N 1
ATOM 1898 C CA . ASN A 1 238 ? 24.781 41.25 24.812 1 97.69 238 ASN A CA 1
ATOM 1899 C C . ASN A 1 238 ? 23.375 41.812 24.594 1 97.69 238 ASN A C 1
ATOM 1901 O O . ASN A 1 238 ? 22.844 41.75 23.484 1 97.69 238 ASN A O 1
ATOM 1905 N N . LEU A 1 239 ? 22.75 42.281 25.703 1 98.19 239 LEU A N 1
ATOM 1906 C CA . LEU A 1 239 ? 21.422 42.906 25.672 1 98.19 239 LEU A CA 1
ATOM 1907 C C . LEU A 1 239 ? 21.531 44.406 25.938 1 98.19 239 LEU A C 1
ATOM 1909 O O . LEU A 1 239 ? 22.141 44.812 26.922 1 98.19 239 LEU A O 1
ATOM 1913 N N . GLN A 1 240 ? 20.906 45.188 25.062 1 98 240 GLN A N 1
ATOM 1914 C CA . GLN A 1 240 ? 20.719 46.625 25.297 1 98 240 GLN A CA 1
ATOM 1915 C C . GLN A 1 240 ? 19.25 47 25.125 1 98 240 GLN A C 1
ATOM 1917 O O . GLN A 1 240 ? 18.609 46.625 24.141 1 98 240 GLN A O 1
ATOM 1922 N N . VAL A 1 241 ? 18.719 47.688 26.125 1 98 241 VAL A N 1
ATOM 1923 C CA . VAL A 1 241 ? 17.406 48.312 26 1 98 241 VAL A CA 1
ATOM 1924 C C . VAL A 1 241 ? 17.562 49.844 25.906 1 98 241 VAL A C 1
ATOM 1926 O O . VAL A 1 241 ? 18.172 50.438 26.781 1 98 241 VAL A O 1
ATOM 1929 N N . LEU A 1 242 ? 16.984 50.375 24.812 1 97.5 242 LEU A N 1
ATOM 1930 C CA . LEU A 1 242 ? 17.188 51.781 24.516 1 97.5 242 LEU A CA 1
ATOM 1931 C C . LEU A 1 242 ? 15.867 52.531 24.469 1 97.5 242 LEU A C 1
ATOM 1933 O O . LEU A 1 242 ? 14.852 51.969 24.062 1 97.5 242 LEU A O 1
ATOM 1937 N N . THR A 1 243 ? 15.914 53.75 24.844 1 95 243 THR A N 1
ATOM 1938 C CA . THR A 1 243 ? 14.773 54.656 24.625 1 95 243 THR A CA 1
ATOM 1939 C C . THR A 1 243 ? 14.68 55.031 23.156 1 95 243 THR A C 1
ATOM 1941 O O . THR A 1 243 ? 15.562 54.719 22.359 1 95 243 THR A O 1
ATOM 1944 N N . GLU A 1 244 ? 13.641 55.719 22.812 1 87 244 GLU A N 1
ATOM 1945 C CA . GLU A 1 244 ? 13.422 56.125 21.438 1 87 244 GLU A CA 1
ATOM 1946 C C . GLU A 1 244 ? 14.57 57.031 20.953 1 87 244 GLU A C 1
ATOM 1948 O O . GLU A 1 244 ? 14.922 57 19.766 1 87 244 GLU A O 1
ATOM 1953 N N . ASP A 1 245 ? 15.234 57.75 21.891 1 88.81 245 ASP A N 1
ATOM 1954 C CA . ASP A 1 245 ? 16.328 58.625 21.531 1 88.81 245 ASP A CA 1
ATOM 1955 C C . ASP A 1 245 ? 17.672 57.906 21.578 1 88.81 245 ASP A C 1
ATOM 1957 O O . ASP A 1 245 ? 18.734 58.531 21.594 1 88.81 245 ASP A O 1
ATOM 1961 N N . SER A 1 246 ? 17.656 56.656 21.75 1 89.75 246 SER A N 1
ATOM 1962 C CA . SER A 1 246 ? 18.812 55.781 21.656 1 89.75 246 SER A CA 1
ATOM 1963 C C . SER A 1 246 ? 19.672 55.875 22.922 1 89.75 246 SER A C 1
ATOM 1965 O O . SER A 1 246 ? 20.891 55.688 22.859 1 89.75 246 SER A O 1
ATOM 1967 N N . THR A 1 247 ? 19 56.281 24 1 94.94 247 THR A N 1
ATOM 1968 C CA . THR A 1 247 ? 19.703 56.188 25.281 1 94.94 247 THR A CA 1
ATOM 1969 C C . THR A 1 247 ? 19.609 54.781 25.859 1 94.94 247 THR A C 1
ATOM 1971 O O . THR A 1 247 ? 18.516 54.25 26 1 94.94 247 THR A O 1
ATOM 1974 N N . VAL A 1 248 ? 20.75 54.281 26.234 1 96.62 248 VAL A N 1
ATOM 1975 C CA . VAL A 1 248 ? 20.781 52.906 26.797 1 96.62 248 VAL A CA 1
ATOM 1976 C C . VAL A 1 248 ? 20.344 52.938 28.25 1 96.62 248 VAL A C 1
ATOM 1978 O O . VAL A 1 248 ? 20.969 53.625 29.078 1 96.62 248 VAL A O 1
ATOM 1981 N N . ILE A 1 249 ? 19.344 52.219 28.562 1 96.06 249 ILE A N 1
ATOM 1982 C CA . ILE A 1 249 ? 18.797 52.188 29.922 1 96.06 249 ILE A CA 1
ATOM 1983 C C . ILE A 1 249 ? 19.234 50.875 30.609 1 96.06 249 ILE A C 1
ATOM 1985 O O . ILE A 1 249 ? 19.422 50.844 31.828 1 96.06 249 ILE A O 1
ATOM 1989 N N . ILE A 1 250 ? 19.266 49.812 29.875 1 97.19 250 ILE A N 1
ATOM 1990 C CA . ILE A 1 250 ? 19.719 48.531 30.344 1 97.19 250 ILE A CA 1
ATOM 1991 C C . ILE A 1 250 ? 20.844 48.031 29.438 1 97.19 250 ILE A C 1
ATOM 1993 O O . ILE A 1 250 ? 20.75 48.125 28.219 1 97.19 250 ILE A O 1
ATOM 1997 N N . ASP A 1 251 ? 21.953 47.562 29.969 1 97.56 251 ASP A N 1
ATOM 1998 C CA . ASP A 1 251 ? 23.094 46.969 29.281 1 97.56 251 ASP A CA 1
ATOM 1999 C C . ASP A 1 251 ? 23.625 45.781 30.047 1 97.56 251 ASP A C 1
ATOM 2001 O O . ASP A 1 251 ? 24.203 45.938 31.125 1 97.56 251 ASP A O 1
ATOM 2005 N N . LYS A 1 252 ? 23.328 44.594 29.547 1 97.44 252 LYS A N 1
ATOM 2006 C CA . LYS A 1 252 ? 23.719 43.375 30.219 1 97.44 252 LYS A CA 1
ATOM 2007 C C . LYS A 1 252 ? 24.375 42.406 29.266 1 97.44 252 LYS A C 1
ATOM 2009 O O . LYS A 1 252 ? 24.094 42.406 28.062 1 97.44 252 LYS A O 1
ATOM 2014 N N . GLU A 1 253 ? 25.281 41.594 29.75 1 95.69 253 GLU A N 1
ATOM 2015 C CA . GLU A 1 253 ? 25.953 40.531 28.984 1 95.69 253 GLU A CA 1
ATOM 2016 C C . GLU A 1 253 ? 25.875 39.188 29.719 1 95.69 253 GLU A C 1
ATOM 2018 O O . GLU A 1 253 ? 25.984 39.125 30.938 1 95.69 253 GLU A O 1
ATOM 2023 N N . THR A 1 254 ? 25.672 38.188 28.984 1 94.81 254 THR A N 1
ATOM 2024 C CA . THR A 1 254 ? 25.594 36.844 29.547 1 94.81 254 THR A CA 1
ATOM 2025 C C . THR A 1 254 ? 26.281 35.844 28.625 1 94.81 254 THR A C 1
ATOM 2027 O O . THR A 1 254 ? 26.094 35.875 27.406 1 94.81 254 THR A O 1
ATOM 2030 N N . SER A 1 255 ? 27.031 34.844 29.203 1 94.25 255 SER A N 1
ATOM 2031 C CA . SER A 1 255 ? 27.703 33.812 28.422 1 94.25 255 SER A CA 1
ATOM 2032 C C . SER A 1 255 ? 26.734 32.688 28 1 94.25 255 SER A C 1
ATOM 2034 O O . SER A 1 255 ? 25.781 32.406 28.719 1 94.25 255 SER A O 1
ATOM 2036 N N . VAL A 1 256 ? 27 32.125 26.875 1 94.94 256 VAL A N 1
ATOM 2037 C CA . VAL A 1 256 ? 26.234 30.984 26.375 1 94.94 256 VAL A CA 1
ATOM 2038 C C . VAL A 1 256 ? 26.766 29.703 27 1 94.94 256 VAL A C 1
ATOM 2040 O O . VAL A 1 256 ? 27.969 29.469 27.047 1 94.94 256 VAL A O 1
ATOM 2043 N N . ALA A 1 257 ? 25.828 28.875 27.547 1 89.25 257 ALA A N 1
ATOM 2044 C CA . ALA A 1 257 ? 26.219 27.578 28.094 1 89.25 257 ALA A CA 1
ATOM 2045 C C . ALA A 1 257 ? 26.516 26.578 26.984 1 89.25 257 ALA A C 1
ATOM 2047 O O . ALA A 1 257 ? 25.766 26.5 26 1 89.25 257 ALA A O 1
ATOM 2048 N N . SER A 1 258 ? 27.641 25.812 27.125 1 89.81 258 SER A N 1
ATOM 2049 C CA . SER A 1 258 ? 28.016 24.734 26.203 1 89.81 258 SER A CA 1
ATOM 2050 C C . SER A 1 258 ? 28.5 23.5 26.969 1 89.81 258 SER A C 1
ATOM 2052 O O . SER A 1 258 ? 29.406 23.594 27.781 1 89.81 258 SER A O 1
ATOM 2054 N N . PRO A 1 259 ? 27.859 22.25 26.672 1 92.06 259 PRO A N 1
ATOM 2055 C CA . PRO A 1 259 ? 26.844 21.922 25.656 1 92.06 259 PRO A CA 1
ATOM 2056 C C . PRO A 1 259 ? 25.469 22.469 26 1 92.06 259 PRO A C 1
ATOM 2058 O O . PRO A 1 259 ? 25.219 22.844 27.156 1 92.06 259 PRO A O 1
ATOM 2061 N N . GLY A 1 260 ? 24.594 22.453 24.984 1 94.81 260 GLY A N 1
ATOM 2062 C CA . GLY A 1 260 ? 23.219 22.938 25.125 1 94.81 260 GLY A CA 1
ATOM 2063 C C . GLY A 1 260 ? 22.812 23.891 24.016 1 94.81 260 GLY A C 1
ATOM 2064 O O . GLY A 1 260 ? 23.578 24.141 23.094 1 94.81 260 GLY A O 1
ATOM 2065 N N . TRP A 1 261 ? 21.578 24.438 24.156 1 97.31 261 TRP A N 1
ATOM 2066 C CA . TRP A 1 261 ? 21.078 25.422 23.188 1 97.31 261 TRP A CA 1
ATOM 2067 C C . TRP A 1 261 ? 21.891 26.703 23.25 1 97.31 261 TRP A C 1
ATOM 2069 O O . TRP A 1 261 ? 22.391 27.094 24.312 1 97.31 261 TRP A O 1
ATOM 2079 N N . THR A 1 262 ? 22.062 27.359 22.109 1 97.56 262 THR A N 1
ATOM 2080 C CA . THR A 1 262 ? 22.656 28.703 22.062 1 97.56 262 THR A CA 1
ATOM 2081 C C . THR A 1 262 ? 21.641 29.766 22.469 1 97.56 262 THR A C 1
ATOM 2083 O O . THR A 1 262 ? 21.047 30.406 21.609 1 97.56 262 THR A O 1
ATOM 2086 N N . ASN A 1 263 ? 21.469 29.969 23.766 1 97.88 263 ASN A N 1
ATOM 2087 C CA . ASN A 1 263 ? 20.469 30.906 24.25 1 97.88 263 ASN A CA 1
ATOM 2088 C C . ASN A 1 263 ? 20.922 31.594 25.547 1 97.88 263 ASN A C 1
ATOM 2090 O O . ASN A 1 263 ? 21.922 31.203 26.141 1 97.88 263 ASN A O 1
ATOM 2094 N N . ALA A 1 264 ? 20.25 32.625 25.906 1 97.12 264 ALA A N 1
ATOM 2095 C CA . ALA A 1 264 ? 20.391 33.344 27.172 1 97.12 264 ALA A CA 1
ATOM 2096 C C . ALA A 1 264 ? 19.047 33.875 27.641 1 97.12 264 ALA A C 1
ATOM 2098 O O . ALA A 1 264 ? 18.219 34.312 26.844 1 97.12 264 ALA A O 1
ATOM 2099 N N . VAL A 1 265 ? 18.844 33.844 28.938 1 97.12 265 VAL A N 1
ATOM 2100 C CA . VAL A 1 265 ? 17.672 34.438 29.547 1 97.12 265 VAL A CA 1
ATOM 2101 C C . VAL A 1 265 ? 18.109 35.594 30.469 1 97.12 265 VAL A C 1
ATOM 2103 O O . VAL A 1 265 ? 18.828 35.375 31.453 1 97.12 265 VAL A O 1
ATOM 2106 N N . PHE A 1 266 ? 17.734 36.781 30.125 1 97.56 266 PHE A N 1
ATOM 2107 C CA . PHE A 1 266 ? 17.953 37.938 30.969 1 97.56 266 PHE A CA 1
ATOM 2108 C C . PHE A 1 266 ? 16.734 38.188 31.875 1 97.56 266 PHE A C 1
ATOM 2110 O O . PHE A 1 266 ? 15.727 38.719 31.422 1 97.56 266 PHE A O 1
ATOM 2117 N N . SER A 1 267 ? 16.875 37.906 33.094 1 95.56 267 SER A N 1
ATOM 2118 C CA . SER A 1 267 ? 15.734 37.969 34 1 95.56 267 SER A CA 1
ATOM 2119 C C . SER A 1 267 ? 15.82 39.219 34.906 1 95.56 267 SER A C 1
ATOM 2121 O O . SER A 1 267 ? 16.844 39.906 34.938 1 95.56 267 SER A O 1
ATOM 2123 N N . ASP A 1 268 ? 14.742 39.5 35.562 1 94.56 268 ASP A N 1
ATOM 2124 C CA . ASP A 1 268 ? 14.609 40.5 36.594 1 94.56 268 ASP A CA 1
ATOM 2125 C C . ASP A 1 268 ? 14.938 41.906 36.031 1 94.56 268 ASP A C 1
ATOM 2127 O O . ASP A 1 268 ? 15.594 42.688 36.688 1 94.56 268 ASP A O 1
ATOM 2131 N N . LEU A 1 269 ? 14.539 42.062 34.875 1 97.31 269 LEU A N 1
ATOM 2132 C CA . LEU A 1 269 ? 14.633 43.406 34.281 1 97.31 269 LEU A CA 1
ATOM 2133 C C . LEU A 1 269 ? 13.438 44.25 34.656 1 97.31 269 LEU A C 1
ATOM 2135 O O . LEU A 1 269 ? 12.359 43.719 34.969 1 97.31 269 LEU A O 1
ATOM 2139 N N . ALA A 1 270 ? 13.609 45.594 34.688 1 96.75 270 ALA A N 1
ATOM 2140 C CA . ALA A 1 270 ? 12.516 46.5 34.969 1 96.75 270 ALA A CA 1
ATOM 2141 C C . ALA A 1 270 ? 12.719 47.844 34.281 1 96.75 270 ALA A C 1
ATOM 2143 O O . ALA A 1 270 ? 13.852 48.312 34.125 1 96.75 270 ALA A O 1
ATOM 2144 N N . LEU A 1 271 ? 11.688 48.406 33.875 1 97.31 271 LEU A N 1
ATOM 2145 C CA . LEU A 1 271 ? 11.656 49.75 33.312 1 97.31 271 LEU A CA 1
ATOM 2146 C C . LEU A 1 271 ? 10.703 50.656 34.094 1 97.31 271 LEU A C 1
ATOM 2148 O O . LEU A 1 271 ? 9.57 50.281 34.375 1 97.31 271 LEU A O 1
ATOM 2152 N N . GLU A 1 272 ? 11.047 51.875 34.344 1 96 272 GLU A N 1
ATOM 2153 C CA . GLU A 1 272 ? 10.305 52.719 35.281 1 96 272 GLU A CA 1
ATOM 2154 C C . GLU A 1 272 ? 9.359 53.656 34.531 1 96 272 GLU A C 1
ATOM 2156 O O . GLU A 1 272 ? 8.305 54.031 35.031 1 96 272 GLU A O 1
ATOM 2161 N N . SER A 1 273 ? 9.727 54.062 33.375 1 95.75 273 SER A N 1
ATOM 2162 C CA . SER A 1 273 ? 9.016 55.156 32.719 1 95.75 273 SER A CA 1
ATOM 2163 C C . SER A 1 273 ? 8.172 54.656 31.562 1 95.75 273 SER A C 1
ATOM 2165 O O . SER A 1 273 ? 8.602 53.75 30.828 1 95.75 273 SER A O 1
ATOM 2167 N N . ASP A 1 274 ? 6.977 55.281 31.438 1 96.62 274 ASP A N 1
ATOM 2168 C CA . ASP A 1 274 ? 6.164 55.062 30.25 1 96.62 274 ASP A CA 1
ATOM 2169 C C . ASP A 1 274 ? 6.949 55.406 28.984 1 96.62 274 ASP A C 1
ATOM 2171 O O . ASP A 1 274 ? 7.754 56.312 28.969 1 96.62 274 ASP A O 1
ATOM 2175 N N . GLY A 1 275 ? 6.684 54.594 27.891 1 95.62 275 GLY A N 1
ATOM 2176 C CA . GLY A 1 275 ? 7.309 54.906 26.625 1 95.62 275 GLY A CA 1
ATOM 2177 C C . GLY A 1 275 ? 7.562 53.656 25.766 1 95.62 275 GLY A C 1
ATOM 2178 O O . GLY A 1 275 ? 7.207 52.562 26.156 1 95.62 275 GLY A O 1
ATOM 2179 N N . ASP A 1 276 ? 8.078 54 24.578 1 96.5 276 ASP A N 1
ATOM 2180 C CA . ASP A 1 276 ? 8.492 52.938 23.641 1 96.5 276 ASP A CA 1
ATOM 2181 C C . ASP A 1 276 ? 10 52.719 23.703 1 96.5 276 ASP A C 1
ATOM 2183 O O . ASP A 1 276 ? 10.773 53.688 23.75 1 96.5 276 ASP A O 1
ATOM 2187 N N . TYR A 1 277 ? 10.375 51.469 23.797 1 97.19 277 TYR A N 1
ATOM 2188 C CA . TYR A 1 277 ? 11.781 51.094 23.891 1 97.19 277 TYR A CA 1
ATOM 2189 C C . TYR A 1 277 ? 12.18 50.156 22.75 1 97.19 277 TYR A C 1
ATOM 2191 O O . TYR A 1 277 ? 11.336 49.5 22.141 1 97.19 277 TYR A O 1
ATOM 2199 N N . LYS A 1 278 ? 13.453 50.219 22.438 1 96.81 278 LYS A N 1
ATOM 2200 C CA . LYS A 1 278 ? 14.062 49.281 21.484 1 96.81 278 LYS A CA 1
ATOM 2201 C C . LYS A 1 278 ? 14.922 48.25 22.203 1 96.81 278 LYS A C 1
ATOM 2203 O O . LYS A 1 278 ? 15.703 48.594 23.094 1 96.81 278 LYS A O 1
ATOM 2208 N N . VAL A 1 279 ? 14.703 47.031 21.906 1 97.12 279 VAL A N 1
ATOM 2209 C CA . VAL A 1 279 ? 15.492 45.938 22.469 1 97.12 279 VAL A CA 1
ATOM 2210 C C . VAL A 1 279 ? 16.484 45.438 21.422 1 97.12 279 VAL A C 1
ATOM 2212 O O . VAL A 1 279 ? 16.094 44.969 20.344 1 97.12 279 VAL A O 1
ATOM 2215 N N . GLN A 1 280 ? 17.719 45.531 21.703 1 97.56 280 GLN A N 1
ATOM 2216 C CA . GLN A 1 280 ? 18.766 45.031 20.812 1 97.56 280 GLN A CA 1
ATOM 2217 C C . GLN A 1 280 ? 19.562 43.906 21.469 1 97.56 280 GLN A C 1
ATOM 2219 O O . GLN A 1 280 ? 20.047 44.062 22.594 1 97.56 280 GLN A O 1
ATOM 2224 N N . VAL A 1 281 ? 19.641 42.812 20.797 1 98.06 281 VAL A N 1
ATOM 2225 C CA . VAL A 1 281 ? 20.406 41.688 21.281 1 98.06 281 VAL A CA 1
ATOM 2226 C C . VAL A 1 281 ? 21.453 41.281 20.234 1 98.06 281 VAL A C 1
ATOM 2228 O O . VAL A 1 281 ? 21.141 41.156 19.062 1 98.06 281 VAL A O 1
ATOM 2231 N N . THR A 1 282 ? 22.703 41.062 20.672 1 98 282 THR A N 1
ATOM 2232 C CA . THR A 1 282 ? 23.797 40.719 19.781 1 98 282 THR A CA 1
ATOM 2233 C C . THR A 1 282 ? 24.531 39.469 20.281 1 98 282 THR A C 1
ATOM 2235 O O . THR A 1 282 ? 24.891 39.406 21.453 1 98 282 THR A O 1
ATOM 2238 N N . LEU A 1 283 ? 24.656 38.5 19.438 1 98.06 283 LEU A N 1
ATOM 2239 C CA . LEU A 1 283 ? 25.5 37.344 19.734 1 98.06 283 LEU A CA 1
ATOM 2240 C C . LEU A 1 283 ? 26.953 37.625 19.328 1 98.06 283 LEU A C 1
ATOM 2242 O O . LEU A 1 283 ? 27.219 38.031 18.188 1 98.06 283 LEU A O 1
ATOM 2246 N N . ARG A 1 284 ? 27.859 37.406 20.234 1 96.44 284 ARG A N 1
ATOM 2247 C CA . ARG A 1 284 ? 29.281 37.688 19.984 1 96.44 284 ARG A CA 1
ATOM 2248 C C . ARG A 1 284 ? 30.125 36.438 20.172 1 96.44 284 ARG A C 1
ATOM 2250 O O . ARG A 1 284 ? 29.859 35.625 21.062 1 96.44 284 ARG A O 1
ATOM 2257 N N . ALA A 1 285 ? 31.141 36.406 19.312 1 92.88 285 ALA A N 1
ATOM 2258 C CA . ALA A 1 285 ? 32.156 35.344 19.469 1 92.88 285 ALA A CA 1
ATOM 2259 C C . ALA A 1 285 ? 33.156 35.719 20.547 1 92.88 285 ALA A C 1
ATOM 2261 O O . ALA A 1 285 ? 33.094 36.781 21.141 1 92.88 285 ALA A O 1
ATOM 2262 N N . GLN A 1 286 ? 34.125 34.75 20.797 1 84.19 286 GLN A N 1
ATOM 2263 C CA . GLN A 1 286 ? 35.125 34.938 21.844 1 84.19 286 GLN A CA 1
ATOM 2264 C C . GLN A 1 286 ? 35.969 36.188 21.625 1 84.19 286 GLN A C 1
ATOM 2266 O O . GLN A 1 286 ? 36.344 36.875 22.578 1 84.19 286 GLN A O 1
ATOM 2271 N N . ASP A 1 287 ? 36.219 36.5 20.438 1 86.56 287 ASP A N 1
ATOM 2272 C CA . ASP A 1 287 ? 37.062 37.656 20.141 1 86.56 287 ASP A CA 1
ATOM 2273 C C . ASP A 1 287 ? 36.281 38.969 20.141 1 86.56 287 ASP A C 1
ATOM 2275 O O . ASP A 1 287 ? 36.812 40.031 19.844 1 86.56 287 ASP A O 1
ATOM 2279 N N . GLY A 1 288 ? 35.031 38.781 20.484 1 85.5 288 GLY A N 1
ATOM 2280 C CA . GLY A 1 288 ? 34.188 39.969 20.594 1 85.5 288 GLY A CA 1
ATOM 2281 C C . GLY A 1 288 ? 33.469 40.312 19.312 1 85.5 288 GLY A C 1
ATOM 2282 O O . GLY A 1 288 ? 32.656 41.219 19.281 1 85.5 288 GLY A O 1
ATOM 2283 N N . ILE A 1 289 ? 33.75 39.625 18.312 1 91.38 289 ILE A N 1
ATOM 2284 C CA . ILE A 1 289 ? 33.156 39.875 17 1 91.38 289 ILE A CA 1
ATOM 2285 C C . ILE A 1 289 ? 31.656 39.562 17.031 1 91.38 289 ILE A C 1
ATOM 2287 O O . ILE A 1 289 ? 31.25 38.5 17.484 1 91.38 289 ILE A O 1
ATOM 2291 N N . ALA A 1 290 ? 30.844 40.531 16.578 1 93.44 290 ALA A N 1
ATOM 2292 C CA . ALA A 1 290 ? 29.406 40.344 16.5 1 93.44 290 ALA A CA 1
ATOM 2293 C C . ALA A 1 290 ? 29.031 39.406 15.352 1 93.44 290 ALA A C 1
ATOM 2295 O O . ALA A 1 290 ? 29.391 39.656 14.195 1 93.44 290 ALA A O 1
ATOM 2296 N N . LEU A 1 291 ? 28.391 38.375 15.648 1 94 291 LEU A N 1
ATOM 2297 C CA . LEU A 1 291 ? 27.984 37.406 14.641 1 94 291 LEU A CA 1
ATOM 2298 C C . LEU A 1 291 ? 26.625 37.75 14.062 1 94 291 LEU A C 1
ATOM 2300 O O . LEU A 1 291 ? 26.375 37.562 12.867 1 94 291 LEU A O 1
ATOM 2304 N N . ALA A 1 292 ? 25.656 38.062 14.852 1 96.31 292 ALA A N 1
ATOM 2305 C CA . ALA A 1 292 ? 24.297 38.406 14.461 1 96.31 292 ALA A CA 1
ATOM 2306 C C . ALA A 1 292 ? 23.656 39.344 15.484 1 96.31 292 ALA A C 1
ATOM 2308 O O . ALA A 1 292 ? 23.969 39.281 16.672 1 96.31 292 ALA A O 1
ATOM 2309 N N . THR A 1 293 ? 22.797 40.188 15.039 1 96.62 293 THR A N 1
ATOM 2310 C CA . THR A 1 293 ? 22.094 41.125 15.898 1 96.62 293 THR A CA 1
ATOM 2311 C C . THR A 1 293 ? 20.609 41.188 15.562 1 96.62 293 THR A C 1
ATOM 2313 O O . THR A 1 293 ? 20.219 41.062 14.398 1 96.62 293 THR A O 1
ATOM 2316 N N . SER A 1 294 ? 19.844 41.281 16.594 1 95.88 294 SER A N 1
ATOM 2317 C CA . SER A 1 294 ? 18.391 41.438 16.406 1 95.88 294 SER A CA 1
ATOM 2318 C C . SER A 1 294 ? 17.906 42.719 17.078 1 95.88 294 SER A C 1
ATOM 2320 O O . SER A 1 294 ? 18.484 43.188 18.047 1 95.88 294 SER A O 1
ATOM 2322 N N . SER A 1 295 ? 16.906 43.25 16.5 1 94.44 295 SER A N 1
ATOM 2323 C CA . SER A 1 295 ? 16.234 44.406 17.062 1 94.44 295 SER A CA 1
ATOM 2324 C C . SER A 1 295 ? 14.727 44.188 17.172 1 94.44 295 SER A C 1
ATOM 2326 O O . SER A 1 295 ? 14.109 43.656 16.234 1 94.44 295 SER A O 1
ATOM 2328 N N . SER A 1 296 ? 14.125 44.469 18.297 1 94.38 296 SER A N 1
ATOM 2329 C CA . SER A 1 296 ? 12.68 44.406 18.516 1 94.38 296 SER A CA 1
ATOM 2330 C C . SER A 1 296 ? 12.195 45.531 19.406 1 94.38 296 SER A C 1
ATOM 2332 O O . SER A 1 296 ? 12.977 46.406 19.766 1 94.38 296 SER A O 1
ATOM 2334 N N . HIS A 1 297 ? 10.859 45.5 19.656 1 95.44 297 HIS A N 1
ATOM 2335 C CA . HIS A 1 297 ? 10.297 46.656 20.359 1 95.44 297 HIS A CA 1
ATOM 2336 C C . HIS A 1 297 ? 9.562 46.219 21.625 1 95.44 297 HIS A C 1
ATOM 2338 O O . HIS A 1 297 ? 9.031 45.094 21.688 1 95.44 297 HIS A O 1
ATOM 2344 N N . LEU A 1 298 ? 9.586 47.062 22.578 1 96.44 298 LEU A N 1
ATOM 2345 C CA . LEU A 1 298 ? 8.93 46.906 23.875 1 96.44 298 LEU A CA 1
ATOM 2346 C C . LEU A 1 298 ? 8.305 48.219 24.312 1 96.44 298 LEU A C 1
ATOM 2348 O O . LEU A 1 298 ? 8.891 49.312 24.125 1 96.44 298 LEU A O 1
ATOM 2352 N N . SER A 1 299 ? 7.066 48.125 24.875 1 97.75 299 SER A N 1
ATOM 2353 C CA . SER A 1 299 ? 6.398 49.312 25.344 1 97.75 299 SER A CA 1
ATOM 2354 C C . SER A 1 299 ? 6.023 49.188 26.828 1 97.75 299 SER A C 1
ATOM 2356 O O . SER A 1 299 ? 5.73 48.094 27.312 1 97.75 299 SER A O 1
ATOM 2358 N N . VAL A 1 300 ? 6.137 50.312 27.531 1 97.81 300 VAL A N 1
ATOM 2359 C CA . VAL A 1 300 ? 5.68 50.438 28.922 1 97.81 300 VAL A CA 1
ATOM 2360 C C . VAL A 1 300 ? 4.523 51.438 28.984 1 97.81 300 VAL A C 1
ATOM 2362 O O . VAL A 1 300 ? 4.621 52.562 28.469 1 97.81 300 VAL A O 1
ATOM 2365 N N . PHE A 1 301 ? 3.496 51.031 29.578 1 97.31 301 PHE A N 1
ATOM 2366 C CA . PHE A 1 301 ? 2.273 51.844 29.594 1 97.31 301 PHE A CA 1
ATOM 2367 C C . PHE A 1 301 ? 1.574 51.719 30.953 1 97.31 301 PHE A C 1
ATOM 2369 O O . PHE A 1 301 ? 1.053 50.656 31.297 1 97.31 301 PHE A O 1
ATOM 2376 N N . SER A 1 302 ? 1.413 52.781 31.672 1 96.31 302 SER A N 1
ATOM 2377 C CA . SER A 1 302 ? 0.906 52.781 33.031 1 96.31 302 SER A CA 1
ATOM 2378 C C . SER A 1 302 ? -0.585 52.469 33.094 1 96.31 302 SER A C 1
ATOM 2380 O O . SER A 1 302 ? -1.086 51.938 34.062 1 96.31 302 SER A O 1
ATOM 2382 N N . ASP A 1 303 ? -1.327 52.719 32.031 1 92.62 303 ASP A N 1
ATOM 2383 C CA . ASP A 1 303 ? -2.777 52.562 32.062 1 92.62 303 ASP A CA 1
ATOM 2384 C C . ASP A 1 303 ? -3.176 51.156 31.672 1 92.62 303 ASP A C 1
ATOM 2386 O O . ASP A 1 303 ? -4.363 50.844 31.562 1 92.62 303 ASP A O 1
ATOM 2390 N N . LEU A 1 304 ? -2.217 50.281 31.391 1 95.06 304 LEU A N 1
ATOM 2391 C CA . LEU A 1 304 ? -2.512 48.906 31.094 1 95.06 304 LEU A CA 1
ATOM 2392 C C . LEU A 1 304 ? -3.254 48.25 32.25 1 95.06 304 LEU A C 1
ATOM 2394 O O . LEU A 1 304 ? -2.891 48.438 33.406 1 95.06 304 LEU A O 1
ATOM 2398 N N . SER A 1 305 ? -4.328 47.469 31.969 1 92.88 305 SER A N 1
ATOM 2399 C CA . SER A 1 305 ? -5.207 46.906 33 1 92.88 305 SER A CA 1
ATOM 2400 C C . SER A 1 305 ? -4.574 45.688 33.656 1 92.88 305 SER A C 1
ATOM 2402 O O . SER A 1 305 ? -5.027 45.219 34.719 1 92.88 305 SER A O 1
ATOM 2404 N N . VAL A 1 306 ? -3.596 45.062 33.094 1 96.62 306 VAL A N 1
ATOM 2405 C CA . VAL A 1 306 ? -2.859 43.906 33.625 1 96.62 306 VAL A CA 1
ATOM 2406 C C . VAL A 1 306 ? -1.384 44.281 33.781 1 96.62 306 VAL A C 1
ATOM 2408 O O . VAL A 1 306 ? -0.915 45.25 33.188 1 96.62 306 VAL A O 1
ATOM 2411 N N . PRO A 1 307 ? -0.607 43.5 34.625 1 97.38 307 PRO A N 1
ATOM 2412 C CA . PRO A 1 307 ? 0.8 43.844 34.812 1 97.38 307 PRO A CA 1
ATOM 2413 C C . PRO A 1 307 ? 1.613 43.781 33.5 1 97.38 307 PRO A C 1
ATOM 2415 O O . PRO A 1 307 ? 2.453 44.656 33.25 1 97.38 307 PRO A O 1
ATOM 2418 N N . LYS A 1 308 ? 1.451 42.875 32.781 1 97.69 308 LYS A N 1
ATOM 2419 C CA . LYS A 1 308 ? 2.07 42.688 31.484 1 97.69 308 LYS A CA 1
ATOM 2420 C C . LYS A 1 308 ? 1.239 41.75 30.609 1 97.69 308 LYS A C 1
ATOM 2422 O O . LYS A 1 308 ? 0.403 41 31.125 1 97.69 308 LYS A O 1
ATOM 2427 N N . ILE A 1 309 ? 1.464 41.781 29.312 1 98 309 ILE A N 1
ATOM 2428 C CA . ILE A 1 309 ? 0.82 40.844 28.406 1 98 309 ILE A CA 1
ATOM 2429 C C . ILE A 1 309 ? 1.456 39.469 28.562 1 98 309 ILE A C 1
ATOM 2431 O O . ILE A 1 309 ? 2.684 39.312 28.562 1 98 309 ILE A O 1
ATOM 2435 N N . LEU A 1 310 ? 0.632 38.406 28.766 1 98.25 310 LEU A N 1
ATOM 2436 C CA . LEU A 1 310 ? 1.111 37.031 28.75 1 98.25 310 LEU A CA 1
ATOM 2437 C C . LEU A 1 310 ? 0.919 36.406 27.375 1 98.25 310 LEU A C 1
ATOM 2439 O O . LEU A 1 310 ? -0.108 36.594 26.734 1 98.25 310 LEU A O 1
ATOM 2443 N N . PHE A 1 311 ? 1.919 35.75 26.922 1 98.06 311 PHE A N 1
ATOM 2444 C CA . PHE A 1 311 ? 1.811 35 25.672 1 98.06 311 PHE A CA 1
ATOM 2445 C C . PHE A 1 311 ? 1.8 33.5 25.922 1 98.06 311 PHE A C 1
ATOM 2447 O O . PHE A 1 311 ? 2.6 33 26.719 1 98.06 311 PHE A O 1
ATOM 2454 N N . GLY A 1 312 ? 0.869 32.812 25.297 1 98 312 GLY A N 1
ATOM 2455 C CA . GLY A 1 312 ? 0.739 31.375 25.469 1 98 312 GLY A CA 1
ATOM 2456 C C . GLY A 1 312 ? 0.631 30.625 24.156 1 98 312 GLY A C 1
ATOM 2457 O O . GLY A 1 312 ? 0.265 31.203 23.141 1 98 312 GLY A O 1
ATOM 2458 N N . ASP A 1 313 ? 1.022 29.344 24.125 1 98.12 313 ASP A N 1
ATOM 2459 C CA . ASP A 1 313 ? 0.751 28.312 23.141 1 98.12 313 ASP A CA 1
ATOM 2460 C C . ASP A 1 313 ? 0.043 27.125 23.766 1 98.12 313 ASP A C 1
ATOM 2462 O O . ASP A 1 313 ? 0.689 26.25 24.359 1 98.12 313 ASP A O 1
ATOM 2466 N N . LEU A 1 314 ? -1.249 27.016 23.547 1 98.12 314 LEU A N 1
ATOM 2467 C CA . LEU A 1 314 ? -2.072 26.062 24.266 1 98.12 314 LEU A CA 1
ATOM 2468 C C . LEU A 1 314 ? -2.168 24.75 23.516 1 98.12 314 LEU A C 1
ATOM 2470 O O . LEU A 1 314 ? -2.932 23.859 23.906 1 98.12 314 LEU A O 1
ATOM 2474 N N . HIS A 1 315 ? -1.458 24.531 22.453 1 97.81 315 HIS A N 1
ATOM 2475 C CA . HIS A 1 315 ? -1.631 23.406 21.531 1 97.81 315 HIS A CA 1
ATOM 2476 C C . HIS A 1 315 ? -0.284 22.859 21.078 1 97.81 315 HIS A C 1
ATOM 2478 O O . HIS A 1 315 ? 0.135 23.094 19.938 1 97.81 315 HIS A O 1
ATOM 2484 N N . VAL A 1 316 ? 0.388 22.016 21.906 1 97.25 316 VAL A N 1
ATOM 2485 C CA . VAL A 1 316 ? 1.723 21.5 21.609 1 97.25 316 VAL A CA 1
ATOM 2486 C C . VAL A 1 316 ? 1.722 19.984 21.688 1 97.25 316 VAL A C 1
ATOM 2488 O O . VAL A 1 316 ? 1.306 19.406 22.703 1 97.25 316 VAL A O 1
ATOM 2491 N N . HIS A 1 317 ? 2.182 19.344 20.641 1 95.44 317 HIS A N 1
ATOM 2492 C CA . HIS A 1 317 ? 2.291 17.891 20.594 1 95.44 317 HIS A CA 1
ATOM 2493 C C . HIS A 1 317 ? 3.727 17.438 20.844 1 95.44 317 HIS A C 1
ATOM 2495 O O . HIS A 1 317 ? 4.672 18.109 20.422 1 95.44 317 HIS A O 1
ATOM 2501 N N . SER A 1 318 ? 3.867 16.281 21.484 1 94.56 318 SER A N 1
ATOM 2502 C CA . SER A 1 318 ? 5.176 15.688 21.734 1 94.56 318 SER A CA 1
ATOM 2503 C C . SER A 1 318 ? 5.262 14.289 21.141 1 94.56 318 SER A C 1
ATOM 2505 O O . SER A 1 318 ? 4.363 13.859 20.422 1 94.56 318 SER A O 1
ATOM 2507 N N . ASP A 1 319 ? 6.371 13.531 21.391 1 91.19 319 ASP A N 1
ATOM 2508 C CA . ASP A 1 319 ? 6.676 12.258 20.734 1 91.19 319 ASP A CA 1
ATOM 2509 C C . ASP A 1 319 ? 5.855 11.125 21.344 1 91.19 319 ASP A C 1
ATOM 2511 O O . ASP A 1 319 ? 5.902 9.992 20.859 1 91.19 319 ASP A O 1
ATOM 2515 N N . ASP A 1 320 ? 5.121 11.375 22.391 1 90.81 320 ASP A N 1
ATOM 2516 C CA . ASP A 1 320 ? 4.297 10.305 22.953 1 90.81 320 ASP A CA 1
ATOM 2517 C C . ASP A 1 320 ? 3.115 9.992 22.031 1 90.81 320 ASP A C 1
ATOM 2519 O O . ASP A 1 320 ? 2.465 8.953 22.188 1 90.81 320 ASP A O 1
ATOM 2523 N N . THR A 1 321 ? 2.846 10.836 21.109 1 89.56 321 THR A N 1
ATOM 2524 C CA . THR A 1 321 ? 1.949 10.531 20 1 89.56 321 THR A CA 1
ATOM 2525 C C . THR A 1 321 ? 2.613 10.859 18.656 1 89.56 321 THR A C 1
ATOM 2527 O O . THR A 1 321 ? 3.539 10.164 18.234 1 89.56 321 THR A O 1
ATOM 2530 N N . VAL A 1 322 ? 2.174 11.953 17.938 1 84.81 322 VAL A N 1
ATOM 2531 C CA . VAL A 1 322 ? 2.668 12.133 16.578 1 84.81 322 VAL A CA 1
ATOM 2532 C C . VAL A 1 322 ? 3.678 13.281 16.547 1 84.81 322 VAL A C 1
ATOM 2534 O O . VAL A 1 322 ? 4.312 13.531 15.523 1 84.81 322 VAL A O 1
ATOM 2537 N N . GLY A 1 323 ? 3.936 13.977 17.578 1 88.62 323 GLY A N 1
ATOM 2538 C CA . GLY A 1 323 ? 4.926 15.039 17.609 1 88.62 323 GLY A CA 1
ATOM 2539 C C . GLY A 1 323 ? 6.348 14.531 17.719 1 88.62 323 GLY A C 1
ATOM 2540 O O . GLY A 1 323 ? 6.574 13.328 17.844 1 88.62 323 GLY A O 1
ATOM 2541 N N . THR A 1 324 ? 7.305 15.477 17.578 1 90.38 324 THR A N 1
ATOM 2542 C CA . THR A 1 324 ? 8.711 15.109 17.688 1 90.38 324 THR A CA 1
ATOM 2543 C C . THR A 1 324 ? 9.281 15.562 19.031 1 90.38 324 THR A C 1
ATOM 2545 O O . THR A 1 324 ? 8.742 16.469 19.672 1 90.38 324 THR A O 1
ATOM 2548 N N . GLU A 1 325 ? 10.352 14.977 19.469 1 93 325 GLU A N 1
ATOM 2549 C CA . GLU A 1 325 ? 11.078 15.242 20.719 1 93 325 GLU A CA 1
ATOM 2550 C C . GLU A 1 325 ? 10.219 14.945 21.938 1 93 325 GLU A C 1
ATOM 2552 O O . GLU A 1 325 ? 8.992 14.93 21.844 1 93 325 GLU A O 1
ATOM 2557 N N . SER A 1 326 ? 10.844 14.734 23.031 1 94.94 326 SER A N 1
ATOM 2558 C CA . SER A 1 326 ? 10.156 14.375 24.266 1 94.94 326 SER A CA 1
ATOM 2559 C C . SER A 1 326 ? 9.383 15.562 24.844 1 94.94 326 SER A C 1
ATOM 2561 O O . SER A 1 326 ? 9.633 16.703 24.453 1 94.94 326 SER A O 1
ATOM 2563 N N . SER A 1 327 ? 8.438 15.289 25.734 1 96.5 327 SER A N 1
ATOM 2564 C CA . SER A 1 327 ? 7.707 16.344 26.422 1 96.5 327 SER A CA 1
ATOM 2565 C C . SER A 1 327 ? 8.648 17.234 27.234 1 96.5 327 SER A C 1
ATOM 2567 O O . SER A 1 327 ? 8.461 18.453 27.281 1 96.5 327 SER A O 1
ATOM 2569 N N . SER A 1 328 ? 9.656 16.609 27.797 1 96.25 328 SER A N 1
ATOM 2570 C CA . SER A 1 328 ? 10.641 17.406 28.531 1 96.25 328 SER A CA 1
ATOM 2571 C C . SER A 1 328 ? 11.32 18.406 27.609 1 96.25 328 SER A C 1
ATOM 2573 O O . SER A 1 328 ? 11.523 19.562 28 1 96.25 328 SER A O 1
ATOM 2575 N N . TYR A 1 329 ? 11.688 17.953 26.484 1 96.25 329 TYR A N 1
ATOM 2576 C CA . TYR A 1 329 ? 12.289 18.844 25.5 1 96.25 329 TYR A CA 1
ATOM 2577 C C . TYR A 1 329 ? 11.328 19.969 25.109 1 96.25 329 TYR A C 1
ATOM 2579 O O . TYR A 1 329 ? 11.703 21.141 25.141 1 96.25 329 TYR A O 1
ATOM 2587 N N . ASN A 1 330 ? 10.133 19.672 24.797 1 96.94 330 ASN A N 1
ATOM 2588 C CA . ASN A 1 330 ? 9.172 20.656 24.281 1 96.94 330 ASN A CA 1
ATOM 2589 C C . ASN A 1 330 ? 8.789 21.672 25.359 1 96.94 330 ASN A C 1
ATOM 2591 O O . ASN A 1 330 ? 8.609 22.859 25.062 1 96.94 330 ASN A O 1
ATOM 2595 N N . PHE A 1 331 ? 8.633 21.25 26.625 1 97.19 331 PHE A N 1
ATOM 2596 C CA . PHE A 1 331 ? 8.297 22.172 27.719 1 97.19 331 PHE A CA 1
ATOM 2597 C C . PHE A 1 331 ? 9.445 23.125 28 1 97.19 331 PHE A C 1
ATOM 2599 O O . PHE A 1 331 ? 9.234 24.312 28.203 1 97.19 331 PHE A O 1
ATOM 2606 N N . SER A 1 332 ? 10.633 22.578 27.984 1 96.38 332 SER A N 1
ATOM 2607 C CA . SER A 1 332 ? 11.797 23.422 28.203 1 96.38 332 SER A CA 1
ATOM 2608 C C . SER A 1 332 ? 11.992 24.406 27.047 1 96.38 332 SER A C 1
ATOM 2610 O O . SER A 1 332 ? 12.375 25.562 27.266 1 96.38 332 SER A O 1
ATOM 2612 N N . TYR A 1 333 ? 11.797 23.906 25.875 1 97.12 333 TYR A N 1
ATOM 2613 C CA . TYR A 1 333 ? 11.883 24.781 24.719 1 97.12 333 TYR A CA 1
ATOM 2614 C C . TYR A 1 333 ? 10.898 25.938 24.828 1 97.12 333 TYR A C 1
ATOM 2616 O O . TYR A 1 333 ? 11.258 27.094 24.547 1 97.12 333 TYR A O 1
ATOM 2624 N N . GLY A 1 334 ? 9.641 25.625 25.188 1 97.31 334 GLY A N 1
ATOM 2625 C CA . GLY A 1 334 ? 8.633 26.656 25.359 1 97.31 334 GLY A CA 1
ATOM 2626 C C . GLY A 1 334 ? 9.023 27.688 26.406 1 97.31 334 GLY A C 1
ATOM 2627 O O . GLY A 1 334 ? 8.828 28.891 26.203 1 97.31 334 GLY A O 1
ATOM 2628 N N . ARG A 1 335 ? 9.602 27.25 27.438 1 96.81 335 ARG A N 1
ATOM 2629 C CA . ARG A 1 335 ? 9.938 28.109 28.562 1 96.81 335 ARG A CA 1
ATOM 2630 C C . ARG A 1 335 ? 11.203 28.922 28.266 1 96.81 335 ARG A C 1
ATOM 2632 O O . ARG A 1 335 ? 11.219 30.141 28.453 1 96.81 335 ARG A O 1
ATOM 2639 N N . GLU A 1 336 ? 12.203 28.297 27.75 1 96.44 336 GLU A N 1
ATOM 2640 C CA . GLU A 1 336 ? 13.531 28.906 27.734 1 96.44 336 GLU A CA 1
ATOM 2641 C C . GLU A 1 336 ? 13.828 29.562 26.391 1 96.44 336 GLU A C 1
ATOM 2643 O O . GLU A 1 336 ? 14.555 30.547 26.312 1 96.44 336 GLU A O 1
ATOM 2648 N N . ILE A 1 337 ? 13.336 28.969 25.359 1 97.06 337 ILE A N 1
ATOM 2649 C CA . ILE A 1 337 ? 13.664 29.438 24.016 1 97.06 337 ILE A CA 1
ATOM 2650 C C . ILE A 1 337 ? 12.547 30.344 23.5 1 97.06 337 ILE A C 1
ATOM 2652 O O . ILE A 1 337 ? 12.781 31.516 23.203 1 97.06 337 ILE A O 1
ATOM 2656 N N . ALA A 1 338 ? 11.336 29.859 23.562 1 96.75 338 ALA A N 1
ATOM 2657 C CA . ALA A 1 338 ? 10.211 30.609 23.016 1 96.75 338 ALA A CA 1
ATOM 2658 C C . ALA A 1 338 ? 9.727 31.672 23.984 1 96.75 338 ALA A C 1
ATOM 2660 O O . ALA A 1 338 ? 8.977 32.562 23.609 1 96.75 338 ALA A O 1
ATOM 2661 N N . GLY A 1 339 ? 10.188 31.562 25.234 1 96.38 339 GLY A N 1
ATOM 2662 C CA . GLY A 1 339 ? 9.789 32.562 26.219 1 96.38 339 GLY A CA 1
ATOM 2663 C C . GLY A 1 339 ? 8.297 32.594 26.484 1 96.38 339 GLY A C 1
ATOM 2664 O O . GLY A 1 339 ? 7.715 33.656 26.672 1 96.38 339 GLY A O 1
ATOM 2665 N N . LEU A 1 340 ? 7.613 31.469 26.484 1 97.56 340 LEU A N 1
ATOM 2666 C CA . LEU A 1 340 ? 6.18 31.391 26.75 1 97.56 340 LEU A CA 1
ATOM 2667 C C . LEU A 1 340 ? 5.902 31.547 28.234 1 97.56 340 LEU A C 1
ATOM 2669 O O . LEU A 1 340 ? 6.688 31.094 29.078 1 97.56 340 LEU A O 1
ATOM 2673 N N . ASP A 1 341 ? 4.785 32.188 28.531 1 98.06 341 ASP A N 1
ATOM 2674 C CA . ASP A 1 341 ? 4.281 32.219 29.891 1 98.06 341 ASP A CA 1
ATOM 2675 C C . ASP A 1 341 ? 3.391 31.016 30.188 1 98.06 341 ASP A C 1
ATOM 2677 O O . ASP A 1 341 ? 3.352 30.531 31.328 1 98.06 341 ASP A O 1
ATOM 2681 N N . VAL A 1 342 ? 2.67 30.656 29.203 1 98.31 342 VAL A N 1
ATOM 2682 C CA . VAL A 1 342 ? 1.689 29.578 29.344 1 98.31 342 VAL A CA 1
ATOM 2683 C C . VAL A 1 342 ? 1.863 28.578 28.203 1 98.31 342 VAL A C 1
ATOM 2685 O O . VAL A 1 342 ? 1.977 28.969 27.031 1 98.31 342 VAL A O 1
ATOM 2688 N N . LEU A 1 343 ? 1.921 27.297 28.516 1 98.06 343 LEU A N 1
ATOM 2689 C CA . LEU A 1 343 ? 2.012 26.234 27.516 1 98.06 343 LEU A CA 1
ATOM 2690 C C . LEU A 1 343 ? 0.928 25.188 27.734 1 98.06 343 LEU A C 1
ATOM 2692 O O . LEU A 1 343 ? 0.652 24.797 28.859 1 98.06 343 LEU A O 1
ATOM 2696 N N . GLY A 1 344 ? 0.264 24.812 26.609 1 97.69 344 GLY A N 1
ATOM 2697 C CA . GLY A 1 344 ? -0.685 23.719 26.656 1 97.69 344 GLY A CA 1
ATOM 2698 C C . GLY A 1 344 ? -0.167 22.453 25.984 1 97.69 344 GLY A C 1
ATOM 2699 O O . GLY A 1 344 ? 0.106 22.453 24.781 1 97.69 344 GLY A O 1
ATOM 2700 N N . TYR A 1 345 ? -0.041 21.375 26.828 1 97.06 345 TYR A N 1
ATOM 2701 C CA . TYR A 1 345 ? 0.243 20.047 26.297 1 97.06 345 TYR A CA 1
ATOM 2702 C C . TYR A 1 345 ? -1.003 19.438 25.672 1 97.06 345 TYR A C 1
ATOM 2704 O O . TYR A 1 345 ? -2.088 19.484 26.25 1 97.06 345 TYR A O 1
ATOM 2712 N N . THR A 1 346 ? -0.852 18.859 24.484 1 97.44 346 THR A N 1
ATOM 2713 C CA . THR A 1 346 ? -2.006 18.266 23.828 1 97.44 346 THR A CA 1
ATOM 2714 C C . THR A 1 346 ? -1.654 16.891 23.266 1 97.44 346 THR A C 1
ATOM 2716 O O . THR A 1 346 ? -0.783 16.766 22.406 1 97.44 346 THR A O 1
ATOM 2719 N N . ALA A 1 347 ? -2.316 15.875 23.734 1 96.56 347 ALA A N 1
ATOM 2720 C CA . ALA A 1 347 ? -2.139 14.523 23.219 1 96.56 347 ALA A CA 1
ATOM 2721 C C . ALA A 1 347 ? -3.289 14.133 22.297 1 96.56 347 ALA A C 1
ATOM 2723 O O . ALA A 1 347 ? -4.457 14.391 22.609 1 96.56 347 ALA A O 1
ATOM 2724 N N . ASN A 1 348 ? -2.951 13.523 21.125 1 95.38 348 ASN A N 1
ATOM 2725 C CA . ASN A 1 348 ? -4.016 12.938 20.312 1 95.38 348 ASN A CA 1
ATOM 2726 C C . ASN A 1 348 ? -4.727 11.805 21.047 1 95.38 348 ASN A C 1
ATOM 2728 O O . ASN A 1 348 ? -4.121 10.773 21.344 1 95.38 348 ASN A O 1
ATOM 2732 N N . ASP A 1 349 ? -5.965 11.961 21.172 1 96.31 349 ASP A N 1
ATOM 2733 C CA . ASP A 1 349 ? -6.711 11.086 22.078 1 96.31 349 ASP A CA 1
ATOM 2734 C C . ASP A 1 349 ? -6.699 9.641 21.578 1 96.31 349 ASP A C 1
ATOM 2736 O O . ASP A 1 349 ? -6.738 8.703 22.375 1 96.31 349 ASP A O 1
ATOM 2740 N N . PHE A 1 350 ? -6.684 9.453 20.281 1 93.12 350 PHE A N 1
ATOM 2741 C CA . PHE A 1 350 ? -6.832 8.102 19.75 1 93.12 350 PHE A CA 1
ATOM 2742 C C . PHE A 1 350 ? -5.484 7.395 19.672 1 93.12 350 PHE A C 1
ATOM 2744 O O . PHE A 1 350 ? -5.422 6.18 19.469 1 93.12 350 PHE A O 1
ATOM 2751 N N . GLN A 1 351 ? -4.398 8.117 19.953 1 92.31 351 GLN A N 1
ATOM 2752 C CA . GLN A 1 351 ? -3.084 7.504 19.797 1 92.31 351 GLN A CA 1
ATOM 2753 C C . GLN A 1 351 ? -2.363 7.402 21.141 1 92.31 351 GLN A C 1
ATOM 2755 O O . GLN A 1 351 ? -1.479 6.559 21.312 1 92.31 351 GLN A O 1
ATOM 2760 N N . ILE A 1 352 ? -2.678 8.281 22.109 1 94.69 352 ILE A N 1
ATOM 2761 C CA . ILE A 1 352 ? -1.975 8.305 23.375 1 94.69 352 ILE A CA 1
ATOM 2762 C C . ILE A 1 352 ? -2.363 7.082 24.203 1 94.69 352 ILE A C 1
ATOM 2764 O O . ILE A 1 352 ? -3.531 6.688 24.234 1 94.69 352 ILE A O 1
ATOM 2768 N N . THR A 1 353 ? -1.385 6.406 24.797 1 92.75 353 THR A N 1
ATOM 2769 C CA . THR A 1 353 ? -1.663 5.32 25.734 1 92.75 353 THR A CA 1
ATOM 2770 C C . THR A 1 353 ? -1.875 5.863 27.141 1 92.75 353 THR A C 1
ATOM 2772 O O . THR A 1 353 ? -1.4 6.953 27.469 1 92.75 353 THR A O 1
ATOM 2775 N N . LYS A 1 354 ? -2.551 5.074 27.922 1 93.12 354 LYS A N 1
ATOM 2776 C CA . LYS A 1 354 ? -2.779 5.484 29.312 1 93.12 354 LYS A CA 1
ATOM 2777 C C . LYS A 1 354 ? -1.459 5.688 30.047 1 93.12 354 LYS A C 1
ATOM 2779 O O . LYS A 1 354 ? -1.313 6.633 30.828 1 93.12 354 LYS A O 1
ATOM 2784 N N . GLY A 1 355 ? -0.517 4.781 29.797 1 94 355 GLY A N 1
ATOM 2785 C CA . GLY A 1 355 ? 0.777 4.883 30.453 1 94 355 GLY A CA 1
ATOM 2786 C C . GLY A 1 355 ? 1.52 6.164 30.109 1 94 355 GLY A C 1
ATOM 2787 O O . GLY A 1 355 ? 2.074 6.82 31 1 94 355 GLY A O 1
ATOM 2788 N N . ARG A 1 356 ? 1.594 6.547 28.922 1 94.5 356 ARG A N 1
ATOM 2789 C CA . ARG A 1 356 ? 2.281 7.758 28.484 1 94.5 356 ARG A CA 1
ATOM 2790 C C . ARG A 1 356 ? 1.55 9.008 28.953 1 94.5 356 ARG A C 1
ATOM 2792 O O . ARG A 1 356 ? 2.182 10.008 29.312 1 94.5 356 ARG A O 1
ATOM 2799 N N . TRP A 1 357 ? 0.233 8.93 28.938 1 95.94 357 TRP A N 1
ATOM 2800 C CA . TRP A 1 357 ? -0.571 10.039 29.438 1 95.94 357 TRP A CA 1
ATOM 2801 C C . TRP A 1 357 ? -0.25 10.32 30.906 1 95.94 357 TRP A C 1
ATOM 2803 O O . TRP A 1 357 ? 0.019 11.461 31.281 1 95.94 357 TRP A O 1
ATOM 2813 N N . ASP A 1 358 ? -0.229 9.273 31.719 1 95.94 358 ASP A N 1
ATOM 2814 C CA . ASP A 1 358 ? 0.052 9.414 33.125 1 95.94 358 ASP A CA 1
ATOM 2815 C C . ASP A 1 358 ? 1.456 9.977 33.375 1 95.94 358 ASP A C 1
ATOM 2817 O O . ASP A 1 358 ? 1.653 10.844 34.219 1 95.94 358 ASP A O 1
ATOM 2821 N N . ALA A 1 359 ? 2.322 9.516 32.594 1 96.62 359 ALA A N 1
ATOM 2822 C CA . ALA A 1 359 ? 3.705 9.961 32.719 1 96.62 359 ALA A CA 1
ATOM 2823 C C . ALA A 1 359 ? 3.838 11.445 32.406 1 96.62 359 ALA A C 1
ATOM 2825 O O . ALA A 1 359 ? 4.543 12.188 33.094 1 96.62 359 ALA A O 1
ATOM 2826 N N . THR A 1 360 ? 3.252 11.891 31.391 1 96.75 360 THR A N 1
ATOM 2827 C CA . THR A 1 360 ? 3.367 13.281 30.969 1 96.75 360 THR A CA 1
ATOM 2828 C C . THR A 1 360 ? 2.633 14.203 31.938 1 96.75 360 THR A C 1
ATOM 2830 O O . THR A 1 360 ? 3.094 15.312 32.219 1 96.75 360 THR A O 1
ATOM 2833 N N . THR A 1 361 ? 1.456 13.789 32.438 1 95.94 361 THR A N 1
ATOM 2834 C CA . THR A 1 361 ? 0.733 14.609 33.406 1 95.94 361 THR A CA 1
ATOM 2835 C C . THR A 1 361 ? 1.543 14.766 34.688 1 95.94 361 THR A C 1
ATOM 2837 O O . THR A 1 361 ? 1.513 15.828 35.312 1 95.94 361 THR A O 1
ATOM 2840 N N . GLU A 1 362 ? 2.277 13.75 35.062 1 96 362 GLU A N 1
ATOM 2841 C CA . GLU A 1 362 ? 3.164 13.852 36.219 1 96 362 GLU A CA 1
ATOM 2842 C C . GLU A 1 362 ? 4.312 14.82 35.969 1 96 362 GLU A C 1
ATOM 2844 O O . GLU A 1 362 ? 4.73 15.555 36.844 1 96 362 GLU A O 1
ATOM 2849 N N . LEU A 1 363 ? 4.828 14.711 34.781 1 96.25 363 LEU A N 1
ATOM 2850 C CA . LEU A 1 363 ? 5.891 15.633 34.406 1 96.25 363 LEU A CA 1
ATOM 2851 C C . LEU A 1 363 ? 5.406 17.078 34.438 1 96.25 363 LEU A C 1
ATOM 2853 O O . LEU A 1 363 ? 6.137 17.969 34.875 1 96.25 363 LEU A O 1
ATOM 2857 N N . ILE A 1 364 ? 4.227 17.359 34 1 95.88 364 ILE A N 1
ATOM 2858 C CA . ILE A 1 364 ? 3.639 18.688 34 1 95.88 364 ILE A CA 1
ATOM 2859 C C . ILE A 1 364 ? 3.562 19.25 35.406 1 95.88 364 ILE A C 1
ATOM 2861 O O . ILE A 1 364 ? 3.906 20.406 35.656 1 95.88 364 ILE A O 1
ATOM 2865 N N . LYS A 1 365 ? 3.154 18.438 36.344 1 93.12 365 LYS A N 1
ATOM 2866 C CA . LYS A 1 365 ? 3.082 18.859 37.719 1 93.12 365 LYS A CA 1
ATOM 2867 C C . LYS A 1 365 ? 4.449 19.297 38.25 1 93.12 365 LYS A C 1
ATOM 2869 O O . LYS A 1 365 ? 4.555 20.297 38.969 1 93.12 365 LYS A O 1
ATOM 2874 N N . SER A 1 366 ? 5.367 18.594 37.75 1 92.81 366 SER A N 1
ATOM 2875 C CA . SER A 1 366 ? 6.711 18.844 38.25 1 92.81 366 SER A CA 1
ATOM 2876 C C . SER A 1 366 ? 7.309 20.109 37.656 1 92.81 366 SER A C 1
ATOM 2878 O O . SER A 1 366 ? 8.188 20.75 38.25 1 92.81 366 SER A O 1
ATOM 2880 N N . LEU A 1 367 ? 6.895 20.547 36.5 1 93.19 367 LEU A N 1
ATOM 2881 C CA . LEU A 1 367 ? 7.547 21.625 35.781 1 93.19 367 LEU A CA 1
ATOM 2882 C C . LEU A 1 367 ? 6.762 22.938 35.906 1 93.19 367 LEU A C 1
ATOM 2884 O O . LEU A 1 367 ? 7.273 24 35.594 1 93.19 367 LEU A O 1
ATOM 2888 N N . ASN A 1 368 ? 5.535 22.828 36.375 1 91.31 368 ASN A N 1
ATOM 2889 C CA . ASN A 1 368 ? 4.77 24.047 36.594 1 91.31 368 ASN A CA 1
ATOM 2890 C C . ASN A 1 368 ? 5.43 24.922 37.656 1 91.31 368 ASN A C 1
ATOM 2892 O O . ASN A 1 368 ? 5.82 24.438 38.719 1 91.31 368 ASN A O 1
ATOM 2896 N N . GLU A 1 369 ? 5.59 26.25 37.375 1 91.62 369 GLU A N 1
ATOM 2897 C CA . GLU A 1 369 ? 6.18 27.219 38.281 1 91.62 369 GLU A CA 1
ATOM 2898 C C . GLU A 1 369 ? 5.32 28.469 38.375 1 91.62 369 GLU A C 1
ATOM 2900 O O . GLU A 1 369 ? 5.504 29.422 37.625 1 91.62 369 GLU A O 1
ATOM 2905 N N . PRO A 1 370 ? 4.531 28.547 39.438 1 90.56 370 PRO A N 1
ATOM 2906 C CA . PRO A 1 370 ? 3.709 29.75 39.625 1 90.56 370 PRO A CA 1
ATOM 2907 C C . PRO A 1 370 ? 4.523 31.031 39.531 1 90.56 370 PRO A C 1
ATOM 2909 O O . PRO A 1 370 ? 5.578 31.141 40.156 1 90.56 370 PRO A O 1
ATOM 2912 N N . GLY A 1 371 ? 4.031 31.906 38.75 1 93.12 371 GLY A N 1
ATOM 2913 C CA . GLY A 1 371 ? 4.695 33.188 38.594 1 93.12 371 GLY A CA 1
ATOM 2914 C C . GLY A 1 371 ? 5.73 33.188 37.469 1 93.12 371 GLY A C 1
ATOM 2915 O O . GLY A 1 371 ? 6.223 34.25 37.094 1 93.12 371 GLY A O 1
ATOM 2916 N N . ARG A 1 372 ? 5.984 32.094 36.938 1 94.06 372 ARG A N 1
ATOM 2917 C CA . ARG A 1 372 ? 7.039 32.031 35.938 1 94.06 372 ARG A CA 1
ATOM 2918 C C . ARG A 1 372 ? 6.57 31.25 34.719 1 94.06 372 ARG A C 1
ATOM 2920 O O . ARG A 1 372 ? 6.879 31.641 33.594 1 94.06 372 ARG A O 1
ATOM 2927 N N . PHE A 1 373 ? 5.918 30.172 34.938 1 96.44 373 PHE A N 1
ATOM 2928 C CA . PHE A 1 373 ? 5.547 29.297 33.812 1 96.44 373 PHE A CA 1
ATOM 2929 C C . PHE A 1 373 ? 4.383 28.406 34.219 1 96.44 373 PHE A C 1
ATOM 2931 O O . PHE A 1 373 ? 4.457 27.656 35.188 1 96.44 373 PHE A O 1
ATOM 2938 N N . VAL A 1 374 ? 3.305 28.438 33.406 1 97 374 VAL A N 1
ATOM 2939 C CA . VAL A 1 374 ? 2.127 27.625 33.656 1 97 374 VAL A CA 1
ATOM 2940 C C . VAL A 1 374 ? 1.932 26.641 32.5 1 97 374 VAL A C 1
ATOM 2942 O O . VAL A 1 374 ? 1.945 27.031 31.328 1 97 374 VAL A O 1
ATOM 2945 N N . ILE A 1 375 ? 1.755 25.344 32.844 1 97.19 375 ILE A N 1
ATOM 2946 C CA . ILE A 1 375 ? 1.484 24.328 31.828 1 97.19 375 ILE A CA 1
ATOM 2947 C C . ILE A 1 375 ? 0.127 23.672 32.094 1 97.19 375 ILE A C 1
ATOM 2949 O O . ILE A 1 375 ? -0.138 23.219 33.219 1 97.19 375 ILE A O 1
ATOM 2953 N N . PHE A 1 376 ? -0.72 23.656 31.141 1 97.62 376 PHE A N 1
ATOM 2954 C CA . PHE A 1 376 ? -2 22.953 31.234 1 97.62 376 PHE A CA 1
ATOM 2955 C C . PHE A 1 376 ? -1.955 21.641 30.484 1 97.62 376 PHE A C 1
ATOM 2957 O O . PHE A 1 376 ? -1.495 21.578 29.344 1 97.62 376 PHE A O 1
ATOM 2964 N N . PRO A 1 377 ? -2.398 20.531 31.172 1 97.31 377 PRO A N 1
ATOM 2965 C CA . PRO A 1 377 ? -2.588 19.297 30.422 1 97.31 377 PRO A CA 1
ATOM 2966 C C . PRO A 1 377 ? -3.816 19.344 29.516 1 97.31 377 PRO A C 1
ATOM 2968 O O . PRO A 1 377 ? -4.781 20.047 29.812 1 97.31 377 PRO A O 1
ATOM 2971 N N . GLY A 1 378 ? -3.76 18.594 28.422 1 97.81 378 GLY A N 1
ATOM 2972 C CA . GLY A 1 378 ? -4.902 18.547 27.516 1 97.81 378 GLY A CA 1
ATOM 2973 C C . GLY A 1 378 ? -4.828 17.422 26.5 1 97.81 378 GLY A C 1
ATOM 2974 O O . GLY A 1 378 ? -3.809 16.734 26.406 1 97.81 378 GLY A O 1
ATOM 2975 N N . THR A 1 379 ? -5.969 17.141 25.844 1 97.81 379 THR A N 1
ATOM 2976 C CA . THR A 1 379 ? -6.074 16.188 24.75 1 97.81 379 THR A CA 1
ATOM 2977 C C . THR A 1 379 ? -6.719 16.828 23.531 1 97.81 379 THR A C 1
ATOM 2979 O O . THR A 1 379 ? -7.34 17.891 23.625 1 97.81 379 THR A O 1
ATOM 2982 N N . GLU A 1 380 ? -6.383 16.328 22.406 1 97.88 380 GLU A N 1
ATOM 2983 C CA . GLU A 1 380 ? -7.113 16.625 21.188 1 97.88 380 GLU A CA 1
ATOM 2984 C C . GLU A 1 380 ? -8.094 15.508 20.844 1 97.88 380 GLU A C 1
ATOM 2986 O O . GLU A 1 380 ? -7.68 14.406 20.469 1 97.88 380 GLU A O 1
ATOM 2991 N N . TRP A 1 381 ? -9.344 15.789 21.047 1 97.88 381 TRP A N 1
ATOM 2992 C CA . TRP A 1 381 ? -10.344 14.844 20.547 1 97.88 381 TRP A CA 1
ATOM 2993 C C . TRP A 1 381 ? -10.375 14.836 19.016 1 97.88 381 TRP A C 1
ATOM 2995 O O . TRP A 1 381 ? -10.695 15.852 18.391 1 97.88 381 TRP A O 1
ATOM 3005 N N . CYS A 1 382 ? -10.078 13.711 18.469 1 94.06 382 CYS A N 1
ATOM 3006 C CA . CYS A 1 382 ? -9.797 13.625 17.031 1 94.06 382 CYS A CA 1
ATOM 3007 C C . CYS A 1 382 ? -10.945 12.969 16.281 1 94.06 382 CYS A C 1
ATOM 3009 O O . CYS A 1 382 ? -10.734 12.047 15.5 1 94.06 382 CYS A O 1
ATOM 3011 N N . GLY A 1 383 ? -12.156 13.461 16.5 1 95.44 383 GLY A N 1
ATOM 3012 C CA . GLY A 1 383 ? -13.266 13.008 15.664 1 95.44 383 GLY A CA 1
ATOM 3013 C C . GLY A 1 383 ? -13.211 13.562 14.25 1 95.44 383 GLY A C 1
ATOM 3014 O O . GLY A 1 383 ? -12.602 14.609 14.016 1 95.44 383 GLY A O 1
ATOM 3015 N N . ASN A 1 384 ? -13.773 12.852 13.297 1 96.75 384 ASN A N 1
ATOM 3016 C CA . ASN A 1 384 ? -13.852 13.344 11.922 1 96.75 384 ASN A CA 1
ATOM 3017 C C . ASN A 1 384 ? -14.711 14.602 11.828 1 96.75 384 ASN A C 1
ATOM 3019 O O . ASN A 1 384 ? -15.578 14.828 12.664 1 96.75 384 ASN A O 1
ATOM 3023 N N . SER A 1 385 ? -14.43 15.383 10.773 1 97.94 385 SER A N 1
ATOM 3024 C CA . SER A 1 385 ? -15.172 16.625 10.594 1 97.94 385 SER A CA 1
ATOM 3025 C C . SER A 1 385 ? -16.672 16.375 10.578 1 97.94 385 SER A C 1
ATOM 3027 O O . SER A 1 385 ? -17.438 17.203 11.086 1 97.94 385 SER A O 1
ATOM 3029 N N . ALA A 1 386 ? -17.125 15.32 10.078 1 96.88 386 ALA A N 1
ATOM 3030 C CA . ALA A 1 386 ? -18.547 14.984 9.992 1 96.88 386 ALA A CA 1
ATOM 3031 C C . ALA A 1 386 ? -19.109 14.656 11.367 1 96.88 386 ALA A C 1
ATOM 3033 O O . ALA A 1 386 ? -20.328 14.625 11.555 1 96.88 386 ALA A O 1
ATOM 3034 N N . ALA A 1 387 ? -18.281 14.422 12.375 1 97.38 387 ALA A N 1
ATOM 3035 C CA . ALA A 1 387 ? -18.688 14.094 13.742 1 97.38 387 ALA A CA 1
ATOM 3036 C C . ALA A 1 387 ? -18.375 15.242 14.703 1 97.38 387 ALA A C 1
ATOM 3038 O O . ALA A 1 387 ? -18.516 15.102 15.914 1 97.38 387 ALA A O 1
ATOM 3039 N N . GLY A 1 388 ? -18 16.297 14.242 1 97.81 388 GLY A N 1
ATOM 3040 C CA . GLY A 1 388 ? -17.672 17.453 15.047 1 97.81 388 GLY A CA 1
ATOM 3041 C C . GLY A 1 388 ? -16.297 18.016 14.758 1 97.81 388 GLY A C 1
ATOM 3042 O O . GLY A 1 388 ? -16.031 19.188 14.992 1 97.81 388 GLY A O 1
ATOM 3043 N N . GLY A 1 389 ? -15.359 17.141 14.336 1 97.75 389 GLY A N 1
ATOM 3044 C CA . GLY A 1 389 ? -14.023 17.578 13.961 1 97.75 389 GLY A CA 1
ATOM 3045 C C . GLY A 1 389 ? -13.117 17.812 15.156 1 97.75 389 GLY A C 1
ATOM 3046 O O . GLY A 1 389 ? -13.531 17.641 16.297 1 97.75 389 GLY A O 1
ATOM 3047 N N . ASP A 1 390 ? -11.945 18.234 14.977 1 97.75 390 ASP A N 1
ATOM 3048 C CA . ASP A 1 390 ? -10.898 18.375 15.984 1 97.75 390 ASP A CA 1
ATOM 3049 C C . ASP A 1 390 ? -11.305 19.406 17.047 1 97.75 390 ASP A C 1
ATOM 3051 O O . ASP A 1 390 ? -11.719 20.516 16.719 1 97.75 390 ASP A O 1
ATOM 3055 N N . HIS A 1 391 ? -11.156 19.031 18.328 1 98.5 391 HIS A N 1
ATOM 3056 C CA . HIS A 1 391 ? -11.352 19.875 19.5 1 98.5 391 HIS A CA 1
ATOM 3057 C C . HIS A 1 391 ? -10.258 19.625 20.547 1 98.5 391 HIS A C 1
ATOM 3059 O O . HIS A 1 391 ? -10.07 18.5 21.016 1 98.5 391 HIS A O 1
ATOM 3065 N N . ASN A 1 392 ? -9.602 20.688 20.922 1 98.5 392 ASN A N 1
ATOM 3066 C CA . ASN A 1 392 ? -8.742 20.562 22.094 1 98.5 392 ASN A CA 1
ATOM 3067 C C . ASN A 1 392 ? -9.562 20.578 23.391 1 98.5 392 ASN A C 1
ATOM 3069 O O . ASN A 1 392 ? -10.516 21.344 23.516 1 98.5 392 ASN A O 1
ATOM 3073 N N . VAL A 1 393 ? -9.305 19.656 24.234 1 98.44 393 VAL A N 1
ATOM 3074 C CA . VAL A 1 393 ? -9.828 19.641 25.594 1 98.44 393 VAL A CA 1
ATOM 3075 C C . VAL A 1 393 ? -8.719 20.016 26.578 1 98.44 393 VAL A C 1
ATOM 3077 O O . VAL A 1 393 ? -7.836 19.203 26.875 1 98.44 393 VAL A O 1
ATOM 3080 N N . VAL A 1 394 ? -8.781 21.203 27.078 1 98.5 394 VAL A N 1
ATOM 3081 C CA . VAL A 1 394 ? -7.805 21.672 28.047 1 98.5 394 VAL A CA 1
ATOM 3082 C C . VAL A 1 394 ? -8.336 21.484 29.453 1 98.5 394 VAL A C 1
ATOM 3084 O O . VAL A 1 394 ? -9.414 21.969 29.797 1 98.5 394 VAL A O 1
ATOM 3087 N N . PHE A 1 395 ? -7.602 20.781 30.281 1 98 395 PHE A N 1
ATOM 3088 C CA . PHE A 1 395 ? -7.977 20.562 31.672 1 98 395 PHE A CA 1
ATOM 3089 C C . PHE A 1 395 ? -7.445 21.688 32.562 1 98 395 PHE A C 1
ATOM 3091 O O . PHE A 1 395 ? -6.254 21.719 32.875 1 98 395 PHE A O 1
ATOM 3098 N N . LEU A 1 396 ? -8.344 22.516 33 1 97.62 396 LEU A N 1
ATOM 3099 C CA . LEU A 1 396 ? -7.984 23.75 33.688 1 97.62 396 LEU A CA 1
ATOM 3100 C C . LEU A 1 396 ? -7.977 23.562 35.188 1 97.62 396 LEU A C 1
ATOM 3102 O O . LEU A 1 396 ? -7.492 24.422 35.938 1 97.62 396 LEU A O 1
ATOM 3106 N N . GLY A 1 397 ? -8.484 22.438 35.656 1 93.12 397 GLY A N 1
ATOM 3107 C CA . GLY A 1 397 ? -8.516 22.172 37.094 1 93.12 397 GLY A CA 1
ATOM 3108 C C . GLY A 1 397 ? -7.137 21.969 37.688 1 93.12 397 GLY A C 1
ATOM 3109 O O . GLY A 1 397 ? -6.176 21.703 36.969 1 93.12 397 GLY A O 1
ATOM 3110 N N . ASP A 1 398 ? -7.07 22.125 38.969 1 87.38 398 ASP A N 1
ATOM 3111 C CA . ASP A 1 398 ? -5.828 21.828 39.656 1 87.38 398 ASP A CA 1
ATOM 3112 C C . ASP A 1 398 ? -5.48 20.344 39.562 1 87.38 398 ASP A C 1
ATOM 3114 O O . ASP A 1 398 ? -6.266 19.484 39.969 1 87.38 398 ASP A O 1
ATOM 3118 N N . PRO A 1 399 ? -4.355 20.062 39.031 1 83.06 399 PRO A N 1
ATOM 3119 C CA . PRO A 1 399 ? -4.035 18.672 38.75 1 83.06 399 PRO A CA 1
ATOM 3120 C C . PRO A 1 399 ? -3.975 17.812 40.031 1 83.06 399 PRO A C 1
ATOM 3122 O O . PRO A 1 399 ? -4.148 16.594 39.969 1 83.06 399 PRO A O 1
ATOM 3125 N N . GLU A 1 400 ? -3.713 18.391 41.156 1 83.19 400 GLU A N 1
ATOM 3126 C CA . GLU A 1 400 ? -3.646 17.656 42.406 1 83.19 400 GLU A CA 1
ATOM 3127 C C . GLU A 1 400 ? -5.043 17.375 42.938 1 83.19 400 GLU A C 1
ATOM 3129 O O . GLU A 1 400 ? -5.348 16.234 43.312 1 83.19 400 GLU A O 1
ATOM 3134 N N . SER A 1 401 ? -5.883 18.297 42.906 1 86.81 401 SER A N 1
ATOM 3135 C CA . SER A 1 401 ? -7.195 18.172 43.531 1 86.81 401 SER A CA 1
ATOM 3136 C C . SER A 1 401 ? -8.25 17.734 42.531 1 86.81 401 SER A C 1
ATOM 3138 O O . SER A 1 401 ? -9.25 17.125 42.875 1 86.81 401 SER A O 1
ATOM 3140 N N . GLN A 1 402 ? -8 18 41.281 1 89.31 402 GLN A N 1
ATOM 3141 C CA . GLN A 1 402 ? -8.922 17.656 40.219 1 89.31 402 GLN A CA 1
ATOM 3142 C C . GLN A 1 402 ? -8.18 17.062 39 1 89.31 402 GLN A C 1
ATOM 3144 O O . GLN A 1 402 ? -8.133 17.672 37.938 1 89.31 402 GLN A O 1
ATOM 3149 N N . PRO A 1 403 ? -7.789 15.867 39.188 1 89.69 403 PRO A N 1
ATOM 3150 C CA . PRO A 1 403 ? -7.059 15.266 38.062 1 89.69 403 PRO A CA 1
ATOM 3151 C C . PRO A 1 403 ? -7.906 15.141 36.812 1 89.69 403 PRO A C 1
ATOM 3153 O O . PRO A 1 403 ? -9.117 14.938 36.875 1 89.69 403 PRO A O 1
ATOM 3156 N N . PRO A 1 404 ? -7.23 15.281 35.625 1 94.56 404 PRO A N 1
ATOM 3157 C CA . PRO A 1 404 ? -7.965 15.172 34.375 1 94.56 404 PRO A CA 1
ATOM 3158 C C . PRO A 1 404 ? -8.719 13.852 34.219 1 94.56 404 PRO A C 1
ATOM 3160 O O . PRO A 1 404 ? -8.18 12.789 34.562 1 94.56 404 PRO A O 1
ATOM 3163 N N . GLU A 1 405 ? -9.961 13.898 33.781 1 94.5 405 GLU A N 1
ATOM 3164 C CA . GLU A 1 405 ? -10.75 12.695 33.531 1 94.5 405 GLU A CA 1
ATOM 3165 C C . GLU A 1 405 ? -10.516 12.172 32.125 1 94.5 405 GLU A C 1
ATOM 3167 O O . GLU A 1 405 ? -11.359 12.336 31.234 1 94.5 405 GLU A O 1
ATOM 3172 N N . PHE A 1 406 ? -9.492 11.469 31.953 1 95.94 406 PHE A N 1
ATOM 3173 C CA . PHE A 1 406 ? -9.047 10.891 30.688 1 95.94 406 PHE A CA 1
ATOM 3174 C C . PHE A 1 406 ? -8.078 9.734 30.938 1 95.94 406 PHE A C 1
ATOM 3176 O O . PHE A 1 406 ? -7.23 9.812 31.828 1 95.94 406 PHE A O 1
ATOM 3183 N N . PRO A 1 407 ? -8.203 8.648 30.172 1 95 407 PRO A N 1
ATOM 3184 C CA . PRO A 1 407 ? -9.102 8.375 29.047 1 95 407 PRO A CA 1
ATOM 3185 C C . PRO A 1 407 ? -10.492 7.949 29.5 1 95 407 PRO A C 1
ATOM 3187 O O . PRO A 1 407 ? -11.383 7.734 28.672 1 95 407 PRO A O 1
ATOM 3190 N N . LEU A 1 408 ? -10.672 7.801 30.781 1 94.56 408 LEU A N 1
ATOM 3191 C CA . LEU A 1 408 ? -11.977 7.477 31.359 1 94.56 408 LEU A CA 1
ATOM 3192 C C . LEU A 1 408 ? -12.477 8.609 32.25 1 94.56 408 LEU A C 1
ATOM 3194 O O . LEU A 1 408 ? -11.688 9.289 32.906 1 94.56 408 LEU A O 1
ATOM 3198 N N . ASP A 1 409 ? -13.773 8.82 32.188 1 91.5 409 ASP A N 1
ATOM 3199 C CA . ASP A 1 409 ? -14.336 9.781 33.125 1 91.5 409 ASP A CA 1
ATOM 3200 C C . ASP A 1 409 ? -14.555 9.156 34.5 1 91.5 409 ASP A C 1
ATOM 3202 O O . ASP A 1 409 ? -14.188 7.996 34.719 1 91.5 409 ASP A O 1
ATOM 3206 N N . ARG A 1 410 ? -15.07 9.922 35.438 1 86.19 410 ARG A N 1
ATOM 3207 C CA . ARG A 1 410 ? -15.211 9.492 36.844 1 86.19 410 ARG A CA 1
ATOM 3208 C C . ARG A 1 410 ? -16.156 8.305 36.969 1 86.19 410 ARG A C 1
ATOM 3210 O O . ARG A 1 410 ? -16.109 7.551 37.938 1 86.19 410 ARG A O 1
ATOM 3217 N N . ASN A 1 411 ? -17.031 8.102 35.938 1 89 411 ASN A N 1
ATOM 3218 C CA . ASN A 1 411 ? -18 6.996 35.969 1 89 411 ASN A CA 1
ATOM 3219 C C . ASN A 1 411 ? -17.484 5.809 35.156 1 89 411 ASN A C 1
ATOM 3221 O O . ASN A 1 411 ? -18.219 4.84 34.938 1 89 411 ASN A O 1
ATOM 3225 N N . GLY A 1 412 ? -16.344 5.941 34.625 1 90.62 412 GLY A N 1
ATOM 3226 C CA . GLY A 1 412 ? -15.75 4.84 33.875 1 90.62 412 GLY A CA 1
ATOM 3227 C C . GLY A 1 412 ? -16.078 4.867 32.406 1 90.62 412 GLY A C 1
ATOM 3228 O O . GLY A 1 412 ? -15.719 3.945 31.672 1 90.62 412 GLY A O 1
ATOM 3229 N N . ASN A 1 413 ? -16.766 5.875 31.984 1 91.31 413 ASN A N 1
ATOM 3230 C CA . ASN A 1 413 ? -17.062 5.992 30.562 1 91.31 413 ASN A CA 1
ATOM 3231 C C . ASN A 1 413 ? -15.836 6.453 29.781 1 91.31 413 ASN A C 1
ATOM 3233 O O . ASN A 1 413 ? -15.055 7.27 30.25 1 91.31 413 ASN A O 1
ATOM 3237 N N . VAL A 1 414 ? -15.758 5.875 28.578 1 93.88 414 VAL A N 1
ATOM 3238 C CA . VAL A 1 414 ? -14.641 6.219 27.703 1 93.88 414 VAL A CA 1
ATOM 3239 C C . VAL A 1 414 ? -14.781 7.66 27.219 1 93.88 414 VAL A C 1
ATOM 3241 O O . VAL A 1 414 ? -15.828 8.039 26.672 1 93.88 414 VAL A O 1
ATOM 3244 N N . ALA A 1 415 ? -13.695 8.438 27.375 1 95.88 415 ALA A N 1
ATOM 3245 C CA . ALA A 1 415 ? -13.719 9.852 27.016 1 95.88 415 ALA A CA 1
ATOM 3246 C C . ALA A 1 415 ? -13.086 10.086 25.641 1 95.88 415 ALA A C 1
ATOM 3248 O O . ALA A 1 415 ? -13.312 11.125 25.016 1 95.88 415 ALA A O 1
ATOM 3249 N N . ARG A 1 416 ? -12.242 9.188 25.188 1 96 416 ARG A N 1
ATOM 3250 C CA . ARG A 1 416 ? -11.562 9.359 23.906 1 96 416 ARG A CA 1
ATOM 3251 C C . ARG A 1 416 ? -12.453 8.922 22.75 1 96 416 ARG A C 1
ATOM 3253 O O . ARG A 1 416 ? -13.438 8.211 22.953 1 96 416 ARG A O 1
ATOM 3260 N N . SER A 1 417 ? -12.109 9.312 21.547 1 95.81 417 SER A N 1
ATOM 3261 C CA . SER A 1 417 ? -12.859 8.969 20.344 1 95.81 417 SER A CA 1
ATOM 3262 C C . SER A 1 417 ? -12.781 7.48 20.047 1 95.81 417 SER A C 1
ATOM 3264 O O . SER A 1 417 ? -13.805 6.812 19.922 1 95.81 417 SER A O 1
ATOM 3266 N N . PHE A 1 418 ? -11.625 6.969 19.906 1 93.12 418 PHE A N 1
ATOM 3267 C CA . PHE A 1 418 ? -11.281 5.559 19.781 1 93.12 418 PHE A CA 1
ATOM 3268 C C . PHE A 1 418 ? -9.789 5.344 20 1 93.12 418 PHE A C 1
ATOM 3270 O O . PHE A 1 418 ? -9.039 6.305 20.172 1 93.12 418 PHE A O 1
ATOM 3277 N N . GLU A 1 419 ? -9.383 4.18 20.188 1 89.75 419 GLU A N 1
ATOM 3278 C CA . GLU A 1 419 ? -7.969 3.832 20.281 1 89.75 419 GLU A CA 1
ATOM 3279 C C . GLU A 1 419 ? -7.461 3.225 18.984 1 89.75 419 GLU A C 1
ATOM 3281 O O . GLU A 1 419 ? -7.992 2.215 18.516 1 89.75 419 GLU A O 1
ATOM 3286 N N . TRP A 1 420 ? -6.477 3.85 18.422 1 87.31 420 TRP A N 1
ATOM 3287 C CA . TRP A 1 420 ? -6.035 3.436 17.094 1 87.31 420 TRP A CA 1
ATOM 3288 C C . TRP A 1 420 ? -4.539 3.691 16.922 1 87.31 420 TRP A C 1
ATOM 3290 O O . TRP A 1 420 ? -4.141 4.746 16.422 1 87.31 420 TRP A O 1
ATOM 3300 N N . SER A 1 421 ? -3.721 2.836 17.375 1 82.81 421 SER A N 1
ATOM 3301 C CA . SER A 1 421 ? -2.268 2.916 17.281 1 82.81 421 SER A CA 1
ATOM 3302 C C . SER A 1 421 ? -1.655 1.549 17 1 82.81 421 SER A C 1
ATOM 3304 O O . SER A 1 421 ? -2.342 0.528 17.062 1 82.81 421 SER A O 1
ATOM 3306 N N . GLU A 1 422 ? -0.36 1.522 16.578 1 77.38 422 GLU A N 1
ATOM 3307 C CA . GLU A 1 422 ? 0.33 0.277 16.266 1 77.38 422 GLU A CA 1
ATOM 3308 C C . GLU A 1 422 ? 0.286 -0.697 17.438 1 77.38 422 GLU A C 1
ATOM 3310 O O . GLU A 1 422 ? 0.337 -1.913 17.234 1 77.38 422 GLU A O 1
ATOM 3315 N N . HIS A 1 423 ? 0.16 -0.156 18.641 1 76.31 423 HIS A N 1
ATOM 3316 C CA . HIS A 1 423 ? 0.107 -0.98 19.828 1 76.31 423 HIS A CA 1
ATOM 3317 C C . HIS A 1 423 ? -1.327 -1.15 20.328 1 76.31 423 HIS A C 1
ATOM 3319 O O . HIS A 1 423 ? -1.566 -1.803 21.344 1 76.31 423 HIS A O 1
ATOM 3325 N N . GLY A 1 424 ? -2.188 -0.575 19.547 1 77.25 424 GLY A N 1
ATOM 3326 C CA . GLY A 1 424 ? -3.578 -0.587 19.969 1 77.25 424 GLY A CA 1
ATOM 3327 C C . GLY A 1 424 ? -4.32 -1.841 19.547 1 77.25 424 GLY A C 1
ATOM 3328 O O . GLY A 1 424 ? -3.705 -2.816 19.109 1 77.25 424 GLY A O 1
ATOM 3329 N N . PRO A 1 425 ? -5.621 -1.83 19.828 1 79.56 425 PRO A N 1
ATOM 3330 C CA . PRO A 1 425 ? -6.449 -2.994 19.516 1 79.56 425 PRO A CA 1
ATOM 3331 C C . PRO A 1 425 ? -6.547 -3.262 18.016 1 79.56 425 PRO A C 1
ATOM 3333 O O . PRO A 1 425 ? -6.34 -2.352 17.203 1 79.56 425 PRO A O 1
ATOM 3336 N N . LYS A 1 426 ? -6.844 -4.48 17.703 1 78.25 426 LYS A N 1
ATOM 3337 C CA . LYS A 1 426 ? -7.039 -4.895 16.312 1 78.25 426 LYS A CA 1
ATOM 3338 C C . LYS A 1 426 ? -8.352 -4.348 15.758 1 78.25 426 LYS A C 1
ATOM 3340 O O . LYS A 1 426 ? -8.414 -3.957 14.594 1 78.25 426 LYS A O 1
ATOM 3345 N N . ASP A 1 427 ? -9.32 -4.273 16.688 1 86.44 427 ASP A N 1
ATOM 3346 C CA . ASP A 1 427 ? -10.633 -3.818 16.25 1 86.44 427 ASP A CA 1
ATOM 3347 C C . ASP A 1 427 ? -10.812 -2.322 16.516 1 86.44 427 ASP A C 1
ATOM 3349 O O . ASP A 1 427 ? -10.32 -1.798 17.516 1 86.44 427 ASP A O 1
ATOM 3353 N N . LEU A 1 428 ? -11.469 -1.698 15.602 1 91 428 LEU A N 1
ATOM 3354 C CA . LEU A 1 428 ? -11.812 -0.29 15.766 1 91 428 LEU A CA 1
ATOM 3355 C C . LEU A 1 428 ? -13.164 -0.137 16.469 1 91 428 LEU A C 1
ATOM 3357 O O . LEU A 1 428 ? -14.211 -0.389 15.859 1 91 428 LEU A O 1
ATOM 3361 N N . VAL A 1 429 ? -13.109 0.281 17.719 1 90.88 429 VAL A N 1
ATOM 3362 C CA . VAL A 1 429 ? -14.312 0.446 18.531 1 90.88 429 VAL A CA 1
ATOM 3363 C C . VAL A 1 429 ? -14.484 1.916 18.906 1 90.88 429 VAL A C 1
ATOM 3365 O O . VAL A 1 429 ? -13.594 2.523 19.5 1 90.88 429 VAL A O 1
ATOM 3368 N N . PRO A 1 430 ? -15.617 2.432 18.547 1 94.19 430 PRO A N 1
ATOM 3369 C CA . PRO A 1 430 ? -15.836 3.84 18.875 1 94.19 430 PRO A CA 1
ATOM 3370 C C . PRO A 1 430 ? -16 4.07 20.375 1 94.19 430 PRO A C 1
ATOM 3372 O O . PRO A 1 430 ? -16.625 3.258 21.062 1 94.19 430 PRO A O 1
ATOM 3375 N N . GLY A 1 431 ? -15.43 5.145 20.938 1 95.38 431 GLY A N 1
ATOM 3376 C CA . GLY A 1 431 ? -15.672 5.656 22.266 1 95.38 431 GLY A CA 1
ATOM 3377 C C . GLY A 1 431 ? -16.656 6.801 22.312 1 95.38 431 GLY A C 1
ATOM 3378 O O . GLY A 1 431 ? -17.797 6.656 21.859 1 95.38 431 GLY A O 1
ATOM 3379 N N . ALA A 1 432 ? -16.188 7.969 22.844 1 96.5 432 ALA A N 1
ATOM 3380 C CA . ALA A 1 432 ? -17.016 9.172 22.797 1 96.5 432 ALA A CA 1
ATOM 3381 C C . ALA A 1 432 ? -17.156 9.68 21.359 1 96.5 432 ALA A C 1
ATOM 3383 O O . ALA A 1 432 ? -16.266 10.344 20.844 1 96.5 432 ALA A O 1
ATOM 3384 N N . TRP A 1 433 ? -18.281 9.43 20.766 1 96.62 433 TRP A N 1
ATOM 3385 C CA . TRP A 1 433 ? -18.531 9.695 19.359 1 96.62 433 TRP A CA 1
ATOM 3386 C C . TRP A 1 433 ? -20.031 9.867 19.094 1 96.62 433 TRP A C 1
ATOM 3388 O O . TRP A 1 433 ? -20.844 9.023 19.484 1 96.62 433 TRP A O 1
ATOM 3398 N N . PRO A 1 434 ? -20.625 10.914 18.328 1 97.5 434 PRO A N 1
ATOM 3399 C CA . PRO A 1 434 ? -19.891 12.094 17.844 1 97.5 434 PRO A CA 1
ATOM 3400 C C . PRO A 1 434 ? -19.625 13.109 18.969 1 97.5 434 PRO A C 1
ATOM 3402 O O . PRO A 1 434 ? -19.594 12.742 20.141 1 97.5 434 PRO A O 1
ATOM 3405 N N . LEU A 1 435 ? -19.312 14.359 18.641 1 98.25 435 LEU A N 1
ATOM 3406 C CA . LEU A 1 435 ? -18.906 15.422 19.547 1 98.25 435 LEU A CA 1
ATOM 3407 C C . LEU A 1 435 ? -19.938 15.594 20.672 1 98.25 435 LEU A C 1
ATOM 3409 O O . LEU A 1 435 ? -19.578 15.969 21.797 1 98.25 435 LEU A O 1
ATOM 3413 N N . ASP A 1 436 ? -21.203 15.195 20.531 1 97.88 436 ASP A N 1
ATOM 3414 C CA . ASP A 1 436 ? -22.25 15.227 21.531 1 97.88 436 ASP A CA 1
ATOM 3415 C C . ASP A 1 436 ? -21.812 14.508 22.812 1 97.88 436 ASP A C 1
ATOM 3417 O O . ASP A 1 436 ? -22.109 14.969 23.922 1 97.88 436 ASP A O 1
ATOM 3421 N N . GLU A 1 437 ? -21.141 13.477 22.609 1 97.25 437 GLU A N 1
ATOM 3422 C CA . GLU A 1 437 ? -20.781 12.641 23.766 1 97.25 437 GLU A CA 1
ATOM 3423 C C . GLU A 1 437 ? -19.578 13.211 24.516 1 97.25 437 GLU A C 1
ATOM 3425 O O . GLU A 1 437 ? -19.406 12.945 25.703 1 97.25 437 GLU A O 1
ATOM 3430 N N . VAL A 1 438 ? -18.75 13.93 23.797 1 97.56 438 VAL A N 1
ATOM 3431 C CA . VAL A 1 438 ? -17.688 14.664 24.469 1 97.56 438 VAL A CA 1
ATOM 3432 C C . VAL A 1 438 ? -18.297 15.742 25.375 1 97.56 438 VAL A C 1
ATOM 3434 O O . VAL A 1 438 ? -17.875 15.914 26.516 1 97.56 438 VAL A O 1
ATOM 3437 N N . TYR A 1 439 ? -19.297 16.453 24.828 1 98 439 TYR A N 1
ATOM 3438 C CA . TYR A 1 439 ? -20.031 17.438 25.641 1 98 439 TYR A CA 1
ATOM 3439 C C . TYR A 1 439 ? -20.625 16.766 26.875 1 98 439 TYR A C 1
ATOM 3441 O O . TYR A 1 439 ? -20.5 17.297 27.984 1 98 439 TYR A O 1
ATOM 3449 N N . SER A 1 440 ? -21.219 15.633 26.688 1 96.81 440 SER A N 1
ATOM 3450 C CA . SER A 1 440 ? -21.844 14.906 27.781 1 96.81 440 SER A CA 1
ATOM 3451 C C . SER A 1 440 ? -20.828 14.492 28.828 1 96.81 440 SER A C 1
ATOM 3453 O O . SER A 1 440 ? -21.141 14.383 30.016 1 96.81 440 SER A O 1
ATOM 3455 N N . THR A 1 441 ? -19.641 14.273 28.406 1 96.38 441 THR A N 1
ATOM 3456 C CA . THR A 1 441 ? -18.562 13.82 29.297 1 96.38 441 THR A CA 1
ATOM 3457 C C . THR A 1 441 ? -18.125 14.953 30.219 1 96.38 441 THR A C 1
ATOM 3459 O O . THR A 1 441 ? -17.906 14.734 31.422 1 96.38 441 THR A O 1
ATOM 3462 N N . TYR A 1 442 ? -18.062 16.172 29.688 1 96.88 442 TYR A N 1
ATOM 3463 C CA . TYR A 1 442 ? -17.312 17.172 30.438 1 96.88 442 TYR A CA 1
ATOM 3464 C C . TYR A 1 442 ? -18.234 18.312 30.875 1 96.88 442 TYR A C 1
ATOM 3466 O O . TYR A 1 442 ? -17.844 19.125 31.719 1 96.88 442 TYR A O 1
ATOM 3474 N N . ALA A 1 443 ? -19.469 18.422 30.438 1 97.25 443 ALA A N 1
ATOM 3475 C CA . ALA A 1 443 ? -20.344 19.562 30.672 1 97.25 443 ALA A CA 1
ATOM 3476 C C . ALA A 1 443 ? -20.641 19.75 32.156 1 97.25 443 ALA A C 1
ATOM 3478 O O . ALA A 1 443 ? -20.812 20.875 32.625 1 97.25 443 ALA A O 1
ATOM 3479 N N . ARG A 1 444 ? -20.672 18.688 32.969 1 94.25 444 ARG A N 1
ATOM 3480 C CA . ARG A 1 444 ? -20.984 18.766 34.375 1 94.25 444 ARG A CA 1
ATOM 3481 C C . ARG A 1 444 ? -19.969 19.609 35.125 1 94.25 444 ARG A C 1
ATOM 3483 O O . ARG A 1 444 ? -20.281 20.203 36.156 1 94.25 444 ARG A O 1
ATOM 3490 N N . ASP A 1 445 ? -18.812 19.609 34.625 1 94.75 445 ASP A N 1
ATOM 3491 C CA . ASP A 1 445 ? -17.719 20.375 35.219 1 94.75 445 ASP A CA 1
ATOM 3492 C C . ASP A 1 445 ? -17.125 21.359 34.219 1 94.75 445 ASP A C 1
ATOM 3494 O O . ASP A 1 445 ? -15.906 21.391 34.031 1 94.75 445 ASP A O 1
ATOM 3498 N N . ALA A 1 446 ? -17.969 22.078 33.562 1 96.25 446 ALA A N 1
ATOM 3499 C CA . ALA A 1 446 ? -17.578 22.969 32.469 1 96.25 446 ALA A CA 1
ATOM 3500 C C . ALA A 1 446 ? -16.562 24 32.938 1 96.25 446 ALA A C 1
ATOM 3502 O O . ALA A 1 446 ? -15.656 24.391 32.188 1 96.25 446 ALA A O 1
ATOM 3503 N N . ASP A 1 447 ? -16.609 24.438 34.188 1 95.19 447 ASP A N 1
ATOM 3504 C CA . ASP A 1 447 ? -15.789 25.516 34.719 1 95.19 447 ASP A CA 1
ATOM 3505 C C . ASP A 1 447 ? -14.32 25.094 34.781 1 95.19 447 ASP A C 1
ATOM 3507 O O . ASP A 1 447 ? -13.43 25.953 34.844 1 95.19 447 ASP A O 1
ATOM 3511 N N . SER A 1 448 ? -14.07 23.828 34.781 1 95.94 448 SER A N 1
ATOM 3512 C CA . SER A 1 448 ? -12.703 23.344 34.906 1 95.94 448 SER A CA 1
ATOM 3513 C C . SER A 1 448 ? -12.203 22.812 33.562 1 95.94 448 SER A C 1
ATOM 3515 O O . SER A 1 448 ? -11.219 22.078 33.5 1 95.94 448 SER A O 1
ATOM 3517 N N . HIS A 1 449 ? -12.969 23.062 32.562 1 97.44 449 HIS A N 1
ATOM 3518 C CA . HIS A 1 449 ? -12.602 22.609 31.219 1 97.44 449 HIS A CA 1
ATOM 3519 C C . HIS A 1 449 ? -12.688 23.734 30.203 1 97.44 449 HIS A C 1
ATOM 3521 O O . HIS A 1 449 ? -13.422 24.719 30.406 1 97.44 449 HIS A O 1
ATOM 3527 N N . LEU A 1 450 ? -11.852 23.672 29.203 1 98.62 450 LEU A N 1
ATOM 3528 C CA . LEU A 1 450 ? -11.898 24.547 28.047 1 98.62 450 LEU A CA 1
ATOM 3529 C C . LEU A 1 450 ? -11.789 23.75 26.75 1 98.62 450 LEU A C 1
ATOM 3531 O O . LEU A 1 450 ? -10.758 23.125 26.484 1 98.62 450 LEU A O 1
ATOM 3535 N N . LEU A 1 451 ? -12.891 23.688 26 1 98.56 451 LEU A N 1
ATOM 3536 C CA . LEU A 1 451 ? -12.836 23.094 24.656 1 98.56 451 LEU A CA 1
ATOM 3537 C C . LEU A 1 451 ? -12.562 24.172 23.609 1 98.56 451 LEU A C 1
ATOM 3539 O O . LEU A 1 451 ? -13.125 25.266 23.672 1 98.56 451 LEU A O 1
ATOM 3543 N N . ILE A 1 452 ? -11.656 23.844 22.672 1 98.81 452 ILE A N 1
ATOM 3544 C CA . ILE A 1 452 ? -11.273 24.797 21.625 1 98.81 452 ILE A CA 1
ATOM 3545 C C . ILE A 1 452 ? -11.398 24.125 20.25 1 98.81 452 ILE A C 1
ATOM 3547 O O . ILE A 1 452 ? -10.516 23.375 19.844 1 98.81 452 ILE A O 1
ATOM 3551 N N . PRO A 1 453 ? -12.531 24.375 19.484 1 98.62 453 PRO A N 1
ATOM 3552 C CA . PRO A 1 453 ? -12.562 23.922 18.094 1 98.62 453 PRO A CA 1
ATOM 3553 C C . PRO A 1 453 ? -11.445 24.531 17.25 1 98.62 453 PRO A C 1
ATOM 3555 O O . PRO A 1 453 ? -11.102 25.703 17.422 1 98.62 453 PRO A O 1
ATOM 3558 N N . HIS A 1 454 ? -10.867 23.75 16.375 1 97.88 454 HIS A N 1
ATOM 3559 C CA . HIS A 1 454 ? -9.781 24.297 15.578 1 97.88 454 HIS A CA 1
ATOM 3560 C C . HIS A 1 454 ? -9.688 23.594 14.227 1 97.88 454 HIS A C 1
ATOM 3562 O O . HIS A 1 454 ? -10.367 22.594 14 1 97.88 454 HIS A O 1
ATOM 3568 N N . VAL A 1 455 ? -8.922 24.156 13.305 1 96.44 455 VAL A N 1
ATOM 3569 C CA . VAL A 1 455 ? -8.672 23.594 11.984 1 96.44 455 VAL A CA 1
ATOM 3570 C C . VAL A 1 455 ? -7.355 22.828 11.992 1 96.44 455 VAL A C 1
ATOM 3572 O O . VAL A 1 455 ? -6.277 23.422 11.961 1 96.44 455 VAL A O 1
ATOM 3575 N N . GLY A 1 456 ? -7.461 21.531 12.047 1 93.62 456 GLY A N 1
ATOM 3576 C CA . GLY A 1 456 ? -6.305 20.656 11.93 1 93.62 456 GLY A CA 1
ATOM 3577 C C . GLY A 1 456 ? -6.449 19.625 10.828 1 93.62 456 GLY A C 1
ATOM 3578 O O . GLY A 1 456 ? -6.824 19.953 9.703 1 93.62 456 GLY A O 1
ATOM 3579 N N . GLY A 1 457 ? -6.008 18.422 11.141 1 90.88 457 GLY A N 1
ATOM 3580 C CA . GLY A 1 457 ? -6.184 17.344 10.172 1 90.88 457 GLY A CA 1
ATOM 3581 C C . GLY A 1 457 ? -7.641 17.031 9.883 1 90.88 457 GLY A C 1
ATOM 3582 O O . GLY A 1 457 ? -7.98 16.562 8.797 1 90.88 457 GLY A O 1
ATOM 3583 N N . ARG A 1 458 ? -8.43 17.297 10.844 1 96.31 458 ARG A N 1
ATOM 3584 C CA . ARG A 1 458 ? -9.883 17.219 10.734 1 96.31 458 ARG A CA 1
ATOM 3585 C C . ARG A 1 458 ? -10.547 18.516 11.172 1 96.31 458 ARG A C 1
ATOM 3587 O O . ARG A 1 458 ? -10.82 18.703 12.359 1 96.31 458 ARG A O 1
ATOM 3594 N N . ARG A 1 459 ? -10.859 19.297 10.242 1 96.88 459 ARG A N 1
ATOM 3595 C CA . ARG A 1 459 ? -11.383 20.625 10.516 1 96.88 459 ARG A CA 1
ATOM 3596 C C . ARG A 1 459 ? -12.586 20.562 11.461 1 96.88 459 ARG A C 1
ATOM 3598 O O . ARG A 1 459 ? -13.492 19.75 11.258 1 96.88 459 ARG A O 1
ATOM 3605 N N . CYS A 1 460 ? -12.602 21.375 12.445 1 98.19 460 CYS A N 1
ATOM 3606 C CA . CYS A 1 460 ? -13.758 21.438 13.336 1 98.19 460 CYS A CA 1
ATOM 3607 C C . CYS A 1 460 ? -15.016 21.797 12.562 1 98.19 460 CYS A C 1
ATOM 3609 O O . CYS A 1 460 ? -14.945 22.406 11.492 1 98.19 460 CYS A O 1
ATOM 3611 N N . ASN A 1 461 ? -16.125 21.375 13.039 1 98.31 461 ASN A N 1
ATOM 3612 C CA . ASN A 1 461 ? -17.422 21.656 12.469 1 98.31 461 ASN A CA 1
ATOM 3613 C C . ASN A 1 461 ? -18.266 22.531 13.391 1 98.31 461 ASN A C 1
ATOM 3615 O O . ASN A 1 461 ? -18.75 22.062 14.43 1 98.31 461 ASN A O 1
ATOM 3619 N N . LEU A 1 462 ? -18.531 23.766 13.039 1 98.25 462 LEU A N 1
ATOM 3620 C CA . LEU A 1 462 ? -19.188 24.734 13.906 1 98.25 462 LEU A CA 1
ATOM 3621 C C . LEU A 1 462 ? -20.703 24.547 13.867 1 98.25 462 LEU A C 1
ATOM 3623 O O . LEU A 1 462 ? -21.438 25.328 14.469 1 98.25 462 LEU A O 1
ATOM 3627 N N . ALA A 1 463 ? -21.156 23.531 13.102 1 98.25 463 ALA A N 1
ATOM 3628 C CA . ALA A 1 463 ? -22.547 23.109 13.273 1 98.25 463 ALA A CA 1
ATOM 3629 C C . ALA A 1 463 ? -22.797 22.609 14.695 1 98.25 463 ALA A C 1
ATOM 3631 O O . ALA A 1 463 ? -23.938 22.562 15.148 1 98.25 463 ALA A O 1
ATOM 3632 N N . TRP A 1 464 ? -21.766 22.172 15.398 1 98.5 464 TRP A N 1
ATOM 3633 C CA . TRP A 1 464 ? -21.781 21.859 16.828 1 98.5 464 TRP A CA 1
ATOM 3634 C C . TRP A 1 464 ? -21.281 23.047 17.641 1 98.5 464 TRP A C 1
ATOM 3636 O O . TRP A 1 464 ? -20.359 23.766 17.219 1 98.5 464 TRP A O 1
ATOM 3646 N N . HIS A 1 465 ? -21.859 23.297 18.828 1 98.69 465 HIS A N 1
ATOM 3647 C CA . HIS A 1 465 ? -21.359 24.328 19.734 1 98.69 465 HIS A CA 1
ATOM 3648 C C . HIS A 1 465 ? -21.953 24.156 21.141 1 98.69 465 HIS A C 1
ATOM 3650 O O . HIS A 1 465 ? -23.172 24.031 21.297 1 98.69 465 HIS A O 1
ATOM 3656 N N . HIS A 1 466 ? -21.141 24.062 22.109 1 98.69 466 HIS A N 1
ATOM 3657 C CA . HIS A 1 466 ? -21.547 24.062 23.516 1 98.69 466 HIS A CA 1
ATOM 3658 C C . HIS A 1 466 ? -21.125 25.344 24.203 1 98.69 466 HIS A C 1
ATOM 3660 O O . HIS A 1 466 ? -19.953 25.5 24.578 1 98.69 466 HIS A O 1
ATOM 3666 N N . PRO A 1 467 ? -22.016 26.203 24.578 1 97.31 467 PRO A N 1
ATOM 3667 C CA . PRO A 1 467 ? -21.703 27.562 25.031 1 97.31 467 PRO A CA 1
ATOM 3668 C C . PRO A 1 467 ? -20.875 27.578 26.312 1 97.31 467 PRO A C 1
ATOM 3670 O O . PRO A 1 467 ? -20.125 28.516 26.547 1 97.31 467 PRO A O 1
ATOM 3673 N N . LYS A 1 468 ? -21 26.625 27.172 1 97.88 468 LYS A N 1
ATOM 3674 C CA . LYS A 1 468 ? -20.281 26.641 28.453 1 97.88 468 LYS A CA 1
ATOM 3675 C C . LYS A 1 468 ? -18.891 26.016 28.297 1 97.88 468 LYS A C 1
ATOM 3677 O O . LYS A 1 468 ? -17.953 26.438 28.984 1 97.88 468 LYS A O 1
ATOM 3682 N N . LEU A 1 469 ? -18.812 25 27.5 1 98.5 469 LEU A N 1
ATOM 3683 C CA . LEU A 1 469 ? -17.531 24.297 27.375 1 98.5 469 LEU A CA 1
ATOM 3684 C C . LEU A 1 469 ? -16.625 24.984 26.359 1 98.5 469 LEU A C 1
ATOM 3686 O O . LEU A 1 469 ? -15.414 25.031 26.547 1 98.5 469 LEU A O 1
ATOM 3690 N N . GLU A 1 470 ? -17.203 25.422 25.281 1 98.69 470 GLU A N 1
ATOM 3691 C CA . GLU A 1 470 ? -16.438 26.062 24.219 1 98.69 470 GLU A CA 1
ATOM 3692 C C . GLU A 1 470 ? -16.422 27.578 24.391 1 98.69 470 GLU A C 1
ATOM 3694 O O . GLU A 1 470 ? -17.422 28.266 24.109 1 98.69 470 GLU A O 1
ATOM 3699 N N . ARG A 1 471 ? -15.227 28.078 24.734 1 98.56 471 ARG A N 1
ATOM 3700 C CA . ARG A 1 471 ? -15.125 29.5 25.047 1 98.56 471 ARG A CA 1
ATOM 3701 C C . ARG A 1 471 ? -14.203 30.219 24.062 1 98.56 471 ARG A C 1
ATOM 3703 O O . ARG A 1 471 ? -14.305 31.438 23.875 1 98.56 471 ARG A O 1
ATOM 3710 N N . LEU A 1 472 ? -13.297 29.531 23.453 1 98.81 472 LEU A N 1
ATOM 3711 C CA . LEU A 1 472 ? -12.367 30.094 22.469 1 98.81 472 LEU A CA 1
ATOM 3712 C C . LEU A 1 472 ? -12.414 29.297 21.156 1 98.81 472 LEU A C 1
ATOM 3714 O O . LEU A 1 472 ? -12.836 28.141 21.156 1 98.81 472 LEU A O 1
ATOM 3718 N N . VAL A 1 473 ? -12.047 29.891 20.078 1 98.69 473 VAL A N 1
ATOM 3719 C CA . VAL A 1 473 ? -11.836 29.25 18.781 1 98.69 473 VAL A CA 1
ATOM 3720 C C . VAL A 1 473 ? -10.43 29.547 18.281 1 98.69 473 VAL A C 1
ATOM 3722 O O . VAL A 1 473 ? -9.938 30.672 18.438 1 98.69 473 VAL A O 1
ATOM 3725 N N . GLU A 1 474 ? -9.734 28.562 17.812 1 98.56 474 GLU A N 1
ATOM 3726 C CA . GLU A 1 474 ? -8.375 28.719 17.312 1 98.56 474 GLU A CA 1
ATOM 3727 C C . GLU A 1 474 ? -8.375 29.188 15.859 1 98.56 474 GLU A C 1
ATOM 3729 O O . GLU A 1 474 ? -8.766 28.422 14.969 1 98.56 474 GLU A O 1
ATOM 3734 N N . ILE A 1 475 ? -7.848 30.359 15.602 1 98.25 475 ILE A N 1
ATOM 3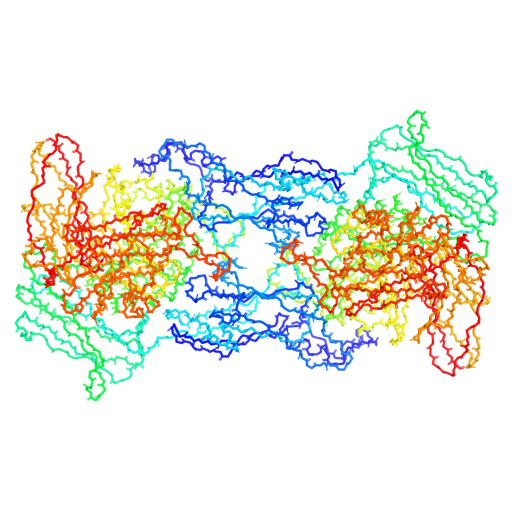735 C CA . ILE A 1 475 ? -8 30.922 14.266 1 98.25 475 ILE A CA 1
ATOM 3736 C C . ILE A 1 475 ? -6.637 31 13.578 1 98.25 475 ILE A C 1
ATOM 3738 O O . ILE A 1 475 ? -6.496 31.641 12.539 1 98.25 475 ILE A O 1
ATOM 3742 N N . GLY A 1 476 ? -5.641 30.359 14.125 1 96.44 476 GLY A N 1
ATOM 3743 C CA . GLY A 1 476 ? -4.316 30.266 13.531 1 96.44 476 GLY A CA 1
ATOM 3744 C C . GLY A 1 476 ? -3.457 29.188 14.148 1 96.44 476 GLY A C 1
ATOM 3745 O O . GLY A 1 476 ? -3.488 28.969 15.359 1 96.44 476 GLY A O 1
ATOM 3746 N N . SER A 1 477 ? -2.729 28.516 13.438 1 95.88 477 SER A N 1
ATOM 3747 C CA . SER A 1 477 ? -1.761 27.5 13.836 1 95.88 477 SER A CA 1
ATOM 3748 C C . SER A 1 477 ? -0.761 27.219 12.719 1 95.88 477 SER A C 1
ATOM 3750 O O . SER A 1 477 ? -0.729 27.938 11.711 1 95.88 477 SER A O 1
ATOM 3752 N N . ALA A 1 478 ? 0.047 26.203 12.945 1 93.94 478 ALA A N 1
ATOM 3753 C CA . ALA A 1 478 ? 0.991 25.812 11.898 1 93.94 478 ALA A CA 1
ATOM 3754 C C . ALA A 1 478 ? 0.259 25.328 10.648 1 93.94 478 ALA A C 1
ATOM 3756 O O . ALA A 1 478 ? 0.818 25.344 9.547 1 93.94 478 ALA A O 1
ATOM 3757 N N . TRP A 1 479 ? -1.021 24.969 10.836 1 94.31 479 TRP A N 1
ATOM 3758 C CA . TRP A 1 479 ? -1.818 24.516 9.703 1 94.31 479 TRP A CA 1
ATOM 3759 C C . TRP A 1 479 ? -2.162 25.672 8.773 1 94.31 479 TRP A C 1
ATOM 3761 O O . TRP A 1 479 ? -2.467 25.469 7.598 1 94.31 479 TRP A O 1
ATOM 3771 N N . GLY A 1 480 ? -2.227 26.875 9.344 1 94.81 480 GLY A N 1
ATOM 3772 C CA . GLY A 1 480 ? -2.576 28.031 8.555 1 94.81 480 GLY A CA 1
ATOM 3773 C C . GLY A 1 480 ? -3.26 29.125 9.359 1 94.81 480 GLY A C 1
ATOM 3774 O O . GLY A 1 480 ? -3.213 29.109 10.594 1 94.81 480 GLY A O 1
ATOM 3775 N N . GLN A 1 481 ? -3.697 30.109 8.641 1 95.81 481 GLN A N 1
ATOM 3776 C CA . GLN A 1 481 ? -4.488 31.203 9.195 1 95.81 481 GLN A CA 1
ATOM 3777 C C . GLN A 1 481 ? -5.945 31.109 8.766 1 95.81 481 GLN A C 1
ATOM 3779 O O . GLN A 1 481 ? -6.238 30.906 7.582 1 95.81 481 GLN A O 1
ATOM 3784 N N . PHE A 1 482 ? -6.859 31.172 9.805 1 94.56 482 PHE A N 1
ATOM 3785 C CA . PHE A 1 482 ? -8.266 30.875 9.57 1 94.56 482 PHE A CA 1
ATOM 3786 C C . PHE A 1 482 ? -9.148 31.984 10.133 1 94.56 482 PHE A C 1
ATOM 3788 O O . PHE A 1 482 ? -10.055 31.734 10.922 1 94.56 482 PHE A O 1
ATOM 3795 N N . GLU A 1 483 ? -8.93 33.094 9.688 1 96.19 483 GLU A N 1
ATOM 3796 C CA . GLU A 1 483 ? -9.797 34.188 10.164 1 96.19 483 GLU A CA 1
ATOM 3797 C C . GLU A 1 483 ? -11.25 33.906 9.781 1 96.19 483 GLU A C 1
ATOM 3799 O O . GLU A 1 483 ? -12.172 34.344 10.484 1 96.19 483 GLU A O 1
ATOM 3804 N N . TRP A 1 484 ? -11.477 33.219 8.633 1 96.81 484 TRP A N 1
ATOM 3805 C CA . TRP A 1 484 ? -12.82 32.875 8.18 1 96.81 484 TRP A CA 1
ATOM 3806 C C . TRP A 1 484 ? -13.555 32.062 9.227 1 96.81 484 TRP A C 1
ATOM 3808 O O . TRP A 1 484 ? -14.789 32.094 9.289 1 96.81 484 TRP A O 1
ATOM 3818 N N . LEU A 1 485 ? -12.883 31.312 10.023 1 98 485 LEU A N 1
ATOM 3819 C CA . LEU A 1 485 ? -13.5 30.5 11.062 1 98 485 LEU A CA 1
ATOM 3820 C C . LEU A 1 485 ? -14.164 31.375 12.117 1 98 485 LEU A C 1
ATOM 3822 O O . LEU A 1 485 ? -15.25 31.062 12.602 1 98 485 LEU A O 1
ATOM 3826 N N . LEU A 1 486 ? -13.484 32.438 12.539 1 98.31 486 LEU A N 1
ATOM 3827 C CA . LEU A 1 486 ? -14.078 33.406 13.469 1 98.31 486 LEU A CA 1
ATOM 3828 C C . LEU A 1 486 ? -15.312 34.062 12.852 1 98.31 486 LEU A C 1
ATOM 3830 O O . LEU A 1 486 ? -16.328 34.219 13.523 1 98.31 486 LEU A O 1
ATOM 3834 N N . ARG A 1 487 ? -15.211 34.469 11.609 1 97.81 487 ARG A N 1
ATOM 3835 C CA . ARG A 1 487 ? -16.359 35.062 10.938 1 97.81 487 ARG A CA 1
ATOM 3836 C C . ARG A 1 487 ? -17.547 34.094 10.93 1 97.81 487 ARG A C 1
ATOM 3838 O O . ARG A 1 487 ? -18.688 34.531 11.117 1 97.81 487 ARG A O 1
ATOM 3845 N N . ASP A 1 488 ? -17.266 32.906 10.656 1 97.5 488 ASP A N 1
ATOM 3846 C CA . ASP A 1 488 ? -18.312 31.891 10.672 1 97.5 488 ASP A CA 1
ATOM 3847 C C . ASP A 1 488 ? -18.953 31.781 12.055 1 97.5 488 ASP A C 1
ATOM 3849 O O . ASP A 1 488 ? -20.188 31.719 12.172 1 97.5 488 ASP A O 1
ATOM 3853 N N . ALA A 1 489 ? -18.141 31.703 13.094 1 98.25 489 ALA A N 1
ATOM 3854 C CA . ALA A 1 489 ? -18.641 31.625 14.461 1 98.25 489 ALA A CA 1
ATOM 3855 C C . ALA A 1 489 ? -19.516 32.844 14.797 1 98.25 489 ALA A C 1
ATOM 3857 O O . ALA A 1 489 ? -20.609 32.688 15.359 1 98.25 489 ALA A O 1
ATOM 3858 N N . VAL A 1 490 ? -19.047 34.031 14.453 1 98 490 VAL A N 1
ATOM 3859 C CA . VAL A 1 490 ? -19.75 35.25 14.742 1 98 490 VAL A CA 1
ATOM 3860 C C . VAL A 1 490 ? -21.078 35.281 13.984 1 98 490 VAL A C 1
ATOM 3862 O O . VAL A 1 490 ? -22.109 35.688 14.531 1 98 490 VAL A O 1
ATOM 3865 N N . ARG A 1 491 ? -21.062 34.875 12.758 1 97.19 491 ARG A N 1
ATOM 3866 C CA . ARG A 1 491 ? -22.281 34.844 11.945 1 97.19 491 ARG A CA 1
ATOM 3867 C C . ARG A 1 491 ? -23.312 33.906 12.547 1 97.19 491 ARG A C 1
ATOM 3869 O O . ARG A 1 491 ? -24.516 34.125 12.43 1 97.19 491 ARG A O 1
ATOM 3876 N N . ARG A 1 492 ? -22.891 32.844 13.172 1 96.75 492 ARG A N 1
ATOM 3877 C CA . ARG A 1 492 ? -23.766 31.875 13.781 1 96.75 492 ARG A CA 1
ATOM 3878 C C . ARG A 1 492 ? -24.297 32.344 15.125 1 96.75 492 ARG A C 1
ATOM 3880 O O . ARG A 1 492 ? -25.234 31.781 15.68 1 96.75 492 ARG A O 1
ATOM 3887 N N . GLY A 1 493 ? -23.641 33.344 15.641 1 96.62 493 GLY A N 1
ATOM 3888 C CA . GLY A 1 493 ? -24.031 33.906 16.938 1 96.62 493 GLY A CA 1
ATOM 3889 C C . GLY A 1 493 ? -23.312 33.25 18.094 1 96.62 493 GLY A C 1
ATOM 3890 O O . GLY A 1 493 ? -23.703 33.406 19.25 1 96.62 493 GLY A O 1
ATOM 3891 N N . TRP A 1 494 ? -22.344 32.406 17.812 1 97.75 494 TRP A N 1
ATOM 3892 C CA . TRP A 1 494 ? -21.562 31.766 18.891 1 97.75 494 TRP A CA 1
ATOM 3893 C C . TRP A 1 494 ? -20.734 32.812 19.641 1 97.75 494 TRP A C 1
ATOM 3895 O O . TRP A 1 494 ? -20.078 33.656 19.016 1 97.75 494 TRP A O 1
ATOM 3905 N N . LYS A 1 495 ? -20.781 32.812 20.906 1 97.75 495 LYS A N 1
ATOM 3906 C CA . LYS A 1 495 ? -20 33.719 21.719 1 97.75 495 LYS A CA 1
ATOM 3907 C C . LYS A 1 495 ? -18.641 33.156 22.062 1 97.75 495 LYS A C 1
ATOM 3909 O O . LYS A 1 495 ? -18.375 32.812 23.219 1 97.75 495 LYS A O 1
ATOM 3914 N N . LEU A 1 496 ? -17.812 33.156 21.125 1 98.5 496 LEU A N 1
ATOM 3915 C CA . LEU A 1 496 ? -16.469 32.625 21.25 1 98.5 496 LEU A CA 1
ATOM 3916 C C . LEU A 1 496 ? -15.43 33.719 21.219 1 98.5 496 LEU A C 1
ATOM 3918 O O . LEU A 1 496 ? -15.57 34.688 20.469 1 98.5 496 LEU A O 1
ATOM 3922 N N . GLY A 1 497 ? -14.414 33.656 22.156 1 98.75 497 GLY A N 1
ATOM 3923 C CA . GLY A 1 497 ? -13.188 34.406 21.984 1 98.75 497 GLY A CA 1
ATOM 3924 C C . GLY A 1 497 ? -12.211 33.781 21.016 1 98.75 497 GLY A C 1
ATOM 3925 O O . GLY A 1 497 ? -12.531 32.781 20.375 1 98.75 497 GLY A O 1
ATOM 3926 N N . VAL A 1 498 ? -11.023 34.438 20.891 1 98.81 498 VAL A N 1
ATOM 3927 C CA . VAL A 1 498 ? -10.094 33.906 19.891 1 98.81 498 VAL A CA 1
ATOM 3928 C C . VAL A 1 498 ? -8.797 33.469 20.562 1 98.81 498 VAL A C 1
ATOM 3930 O O . VAL A 1 498 ? -8.453 33.969 21.641 1 98.81 498 VAL A O 1
ATOM 3933 N N . CYS A 1 499 ? -8.141 32.5 20 1 98.56 499 CYS A N 1
ATOM 3934 C CA . CYS A 1 499 ? -6.758 32.156 20.281 1 98.56 499 CYS A CA 1
ATOM 3935 C C . CYS A 1 499 ? -6.043 31.719 19 1 98.56 499 CYS A C 1
ATOM 3937 O O . CYS A 1 499 ? -6.684 31.5 17.969 1 98.56 499 CYS A O 1
ATOM 3939 N N . ALA A 1 500 ? -4.82 31.797 18.953 1 98.25 500 ALA A N 1
ATOM 3940 C CA . ALA A 1 500 ? -3.908 31.188 17.984 1 98.25 500 ALA A CA 1
ATOM 3941 C C . ALA A 1 500 ? -2.781 30.438 18.688 1 98.25 500 ALA A C 1
ATOM 3943 O O . ALA A 1 500 ? -2.256 30.906 19.703 1 98.25 500 ALA A O 1
ATOM 3944 N N . ASN A 1 501 ? -2.555 29.266 18.328 1 97.69 501 ASN A N 1
ATOM 3945 C CA . ASN A 1 501 ? -1.521 28.406 18.906 1 97.69 501 ASN A CA 1
ATOM 3946 C C . ASN A 1 501 ? -0.673 27.734 17.844 1 97.69 501 ASN A C 1
ATOM 3948 O O . ASN A 1 501 ? -0.888 27.953 16.641 1 97.69 501 ASN A O 1
ATOM 3952 N N . SER A 1 502 ? 0.245 27 18.281 1 95 502 SER A N 1
ATOM 3953 C CA . SER A 1 502 ? 1.165 26.453 17.297 1 95 502 SER A CA 1
ATOM 3954 C C . SER A 1 502 ? 0.607 25.172 16.672 1 95 502 SER A C 1
ATOM 3956 O O . SER A 1 502 ? 0.762 24.953 15.469 1 95 502 SER A O 1
ATOM 3958 N N . ASP A 1 503 ? -0.115 24.344 17.438 1 94.75 503 ASP A N 1
ATOM 3959 C CA . ASP A 1 503 ? -0.355 22.969 17 1 94.75 503 ASP A CA 1
ATOM 3960 C C . ASP A 1 503 ? 0.938 22.312 16.531 1 94.75 503 ASP A C 1
ATOM 3962 O O . ASP A 1 503 ? 0.98 21.734 15.445 1 94.75 503 ASP A O 1
ATOM 3966 N N . GLU A 1 504 ? 1.956 22.469 17.344 1 90.31 504 GLU A N 1
ATOM 3967 C CA . GLU A 1 504 ? 3.32 22.141 16.938 1 90.31 504 GLU A CA 1
ATOM 3968 C C . GLU A 1 504 ? 3.566 20.641 17.031 1 90.31 504 GLU A C 1
ATOM 3970 O O . GLU A 1 504 ? 3.117 19.984 17.984 1 90.31 504 GLU A O 1
ATOM 3975 N N . HIS A 1 505 ? 4.281 20.125 16.031 1 90.69 505 HIS A N 1
ATOM 3976 C CA . HIS A 1 505 ? 4.66 18.719 15.992 1 90.69 505 HIS A CA 1
ATOM 3977 C C . HIS A 1 505 ? 6.168 18.562 15.82 1 90.69 505 HIS A C 1
ATOM 3979 O O . HIS A 1 505 ? 6.68 17.438 15.805 1 90.69 505 HIS A O 1
ATOM 3985 N N . ARG A 1 506 ? 6.969 19.672 15.695 1 91.69 506 ARG A N 1
ATOM 3986 C CA . ARG A 1 506 ? 8.352 19.594 15.227 1 91.69 506 ARG A CA 1
ATOM 3987 C C . ARG A 1 506 ? 9.32 20.047 16.312 1 91.69 506 ARG A C 1
ATOM 3989 O O . ARG A 1 506 ? 10.508 20.25 16.062 1 91.69 506 ARG A O 1
ATOM 3996 N N . GLY A 1 507 ? 8.781 20.375 17.406 1 91.19 507 GLY A N 1
ATOM 3997 C CA . GLY A 1 507 ? 9.633 20.719 18.531 1 91.19 507 GLY A CA 1
ATOM 3998 C C . GLY A 1 507 ? 9.984 22.203 18.578 1 91.19 507 GLY A C 1
ATOM 3999 O O . GLY A 1 507 ? 11.016 22.578 19.141 1 91.19 507 GLY A O 1
ATOM 4000 N N . ARG A 1 508 ? 9.195 22.953 17.969 1 93 508 ARG A N 1
ATOM 4001 C CA . ARG A 1 508 ? 9.445 24.391 17.922 1 93 508 ARG A CA 1
ATOM 4002 C C . ARG A 1 508 ? 8.203 25.188 18.312 1 93 508 ARG A C 1
ATOM 4004 O O . ARG A 1 508 ? 7.77 26.078 17.594 1 93 508 ARG A O 1
ATOM 4011 N N . CYS A 1 509 ? 7.664 24.891 19.438 1 92.94 509 CYS A N 1
ATOM 4012 C CA . CYS A 1 509 ? 6.449 25.578 19.859 1 92.94 509 CYS A CA 1
ATOM 4013 C C . CYS A 1 509 ? 6.715 27.047 20.109 1 92.94 509 CYS A C 1
ATOM 4015 O O . CYS A 1 509 ? 7.871 27.469 20.25 1 92.94 509 CYS A O 1
ATOM 4017 N N . GLY A 1 510 ? 5.734 27.906 20.062 1 93.12 510 GLY A N 1
ATOM 4018 C CA . GLY A 1 510 ? 5.836 29.312 20.391 1 93.12 510 GLY A CA 1
ATOM 4019 C C . GLY A 1 510 ? 6.191 30.172 19.188 1 93.12 510 GLY A C 1
ATOM 4020 O O . GLY A 1 510 ? 7.027 31.078 19.297 1 93.12 510 GLY A O 1
ATOM 4021 N N . GLY A 1 511 ? 5.641 29.781 18.016 1 85.25 511 GLY A N 1
ATOM 4022 C CA . GLY A 1 511 ? 5.828 30.625 16.844 1 85.25 511 GLY A CA 1
ATOM 4023 C C . GLY A 1 511 ? 6.887 30.109 15.891 1 85.25 511 GLY A C 1
ATOM 4024 O O . GLY A 1 511 ? 7.523 30.875 15.172 1 85.25 511 GLY A O 1
ATOM 4025 N N . GLY A 1 512 ? 7.098 28.938 15.883 1 87.44 512 GLY A N 1
ATOM 4026 C CA . GLY A 1 512 ? 8.086 28.344 15.008 1 87.44 512 GLY A CA 1
ATOM 4027 C C . GLY A 1 512 ? 7.754 28.5 13.531 1 87.44 512 GLY A C 1
ATOM 4028 O O . GLY A 1 512 ? 6.578 28.594 13.164 1 87.44 512 GLY A O 1
ATOM 4029 N N . VAL A 1 513 ? 8.773 28.562 12.672 1 87.56 513 VAL A N 1
ATOM 4030 C CA . VAL A 1 513 ? 8.602 28.703 11.227 1 87.56 513 VAL A CA 1
ATOM 4031 C C . VAL A 1 513 ? 8.016 27.422 10.648 1 87.56 513 VAL A C 1
ATOM 4033 O O . VAL A 1 513 ? 8.062 26.359 11.289 1 87.56 513 VAL A O 1
ATOM 4036 N N . PRO A 1 514 ? 7.461 27.594 9.461 1 80.88 514 PRO A N 1
ATOM 4037 C CA . PRO A 1 514 ? 6.875 26.391 8.844 1 80.88 514 PRO A CA 1
ATOM 4038 C C . PRO A 1 514 ? 7.902 25.297 8.602 1 80.88 514 PRO A C 1
ATOM 4040 O O . PRO A 1 514 ? 9.109 25.562 8.562 1 80.88 514 PRO A O 1
ATOM 4043 N N . GLY A 1 515 ? 7.289 24.125 8.547 1 68.69 515 GLY A N 1
ATOM 4044 C CA . GLY A 1 515 ? 8.016 22.891 8.297 1 68.69 515 GLY A CA 1
ATOM 4045 C C . GLY A 1 515 ? 7.109 21.672 8.172 1 68.69 515 GLY A C 1
ATOM 4046 O O . GLY A 1 515 ? 6.027 21.641 8.766 1 68.69 515 GLY A O 1
ATOM 4047 N N . THR A 1 516 ? 6.938 20.953 7.059 1 60.34 516 THR A N 1
ATOM 4048 C CA . THR A 1 516 ? 6.156 19.797 6.621 1 60.34 516 THR A CA 1
ATOM 4049 C C . THR A 1 516 ? 5.117 20.219 5.582 1 60.34 516 THR A C 1
ATOM 4051 O O . THR A 1 516 ? 4.672 21.359 5.566 1 60.34 516 THR A O 1
ATOM 4054 N N . ALA A 1 517 ? 4.75 19.5 4.762 1 60.97 517 ALA A N 1
ATOM 4055 C CA . ALA A 1 517 ? 3.859 19.75 3.631 1 60.97 517 ALA A CA 1
ATOM 4056 C C . ALA A 1 517 ? 2.504 20.266 4.105 1 60.97 517 ALA A C 1
ATOM 4058 O O . ALA A 1 517 ? 1.841 21.031 3.398 1 60.97 517 ALA A O 1
ATOM 4059 N N . VAL A 1 518 ? 2.195 20.078 5.465 1 76.94 518 VAL A N 1
ATOM 4060 C CA . VAL A 1 518 ? 0.838 20.438 5.863 1 76.94 518 VAL A CA 1
ATOM 4061 C C . VAL A 1 518 ? 0.881 21.578 6.875 1 76.94 518 VAL A C 1
ATOM 4063 O O . VAL A 1 518 ? -0.156 22.141 7.223 1 76.94 518 VAL A O 1
ATOM 4066 N N . PHE A 1 519 ? 2.062 21.875 7.262 1 85.94 519 PHE A N 1
ATOM 4067 C CA . PHE A 1 519 ? 2.227 23 8.172 1 85.94 519 PHE A CA 1
ATOM 4068 C C . PHE A 1 519 ? 2.838 24.203 7.457 1 85.94 519 PHE A C 1
ATOM 4070 O O . PHE A 1 519 ? 4.055 24.391 7.488 1 85.94 519 PHE A O 1
ATOM 4077 N N . GLY A 1 520 ? 1.984 25.016 7 1 88.75 520 GLY A N 1
ATOM 4078 C CA . GLY A 1 520 ? 2.398 25.984 5.98 1 88.75 520 GLY A CA 1
ATOM 4079 C C . GLY A 1 520 ? 2.645 27.375 6.535 1 88.75 520 GLY A C 1
ATOM 4080 O O . GLY A 1 520 ? 3.121 28.25 5.816 1 88.75 520 GLY A O 1
ATOM 4081 N N . THR A 1 521 ? 2.361 27.594 7.828 1 93.06 521 THR A N 1
ATOM 4082 C CA . THR A 1 521 ? 2.547 28.938 8.375 1 93.06 521 THR A CA 1
ATOM 4083 C C . THR A 1 521 ? 3.285 28.891 9.711 1 93.06 521 THR A C 1
ATOM 4085 O O . THR A 1 521 ? 3.482 27.797 10.266 1 93.06 521 THR A O 1
ATOM 4088 N N . ARG A 1 522 ? 3.725 30.047 10.172 1 93.19 522 ARG A N 1
ATOM 4089 C CA . ARG A 1 522 ? 4.262 30.156 11.523 1 93.19 522 ARG A CA 1
ATOM 4090 C C . ARG A 1 522 ? 3.211 29.766 12.555 1 93.19 522 ARG A C 1
ATOM 4092 O O . ARG A 1 522 ? 2.027 30.062 12.391 1 93.19 522 ARG A O 1
ATOM 4099 N N . GLY A 1 523 ? 3.67 29.141 13.594 1 93.5 523 GLY A N 1
ATOM 4100 C CA . GLY A 1 523 ? 2.744 28.859 14.68 1 93.5 523 GLY A CA 1
ATOM 4101 C C . GLY A 1 523 ? 2.176 30.125 15.305 1 93.5 523 GLY A C 1
ATOM 4102 O O . GLY A 1 523 ? 2.881 31.125 15.445 1 93.5 523 GLY A O 1
ATOM 4103 N N . GLY A 1 524 ? 0.921 30.109 15.68 1 95.38 524 GLY A N 1
ATOM 4104 C CA . GLY A 1 524 ? 0.284 31.25 16.312 1 95.38 524 GLY A CA 1
ATOM 4105 C C . GLY A 1 524 ? 0.599 31.359 17.797 1 95.38 524 GLY A C 1
ATOM 4106 O O . GLY A 1 524 ? 1.255 30.469 18.359 1 95.38 524 GLY A O 1
ATOM 4107 N N . LEU A 1 525 ? 0.191 32.469 18.344 1 97.44 525 LEU A N 1
ATOM 4108 C CA . LEU A 1 525 ? 0.304 32.75 19.766 1 97.44 525 LEU A CA 1
ATOM 4109 C C . LEU A 1 525 ? -0.988 33.344 20.312 1 97.44 525 LEU A C 1
ATOM 4111 O O . LEU A 1 525 ? -1.703 34.031 19.578 1 97.44 525 LEU A O 1
ATOM 4115 N N . THR A 1 526 ? -1.226 33.031 21.531 1 98.56 526 THR A N 1
ATOM 4116 C CA . THR A 1 526 ? -2.385 33.594 22.219 1 98.56 526 THR A CA 1
ATOM 4117 C C . THR A 1 526 ? -1.955 34.625 23.25 1 98.56 526 THR A C 1
ATOM 4119 O O . THR A 1 526 ? -1.137 34.344 24.125 1 98.56 526 THR A O 1
ATOM 4122 N N . GLY A 1 527 ? -2.449 35.875 23.047 1 98.5 527 GLY A N 1
ATOM 4123 C CA . GLY A 1 527 ? -2.334 36.844 24.125 1 98.5 527 GLY A CA 1
ATOM 4124 C C . GLY A 1 527 ? -3.377 36.656 25.219 1 98.5 527 GLY A C 1
ATOM 4125 O O . GLY A 1 527 ? -4.559 36.469 24.922 1 98.5 527 GLY A O 1
ATOM 4126 N N . ILE A 1 528 ? -2.932 36.656 26.484 1 98.75 528 ILE A N 1
ATOM 4127 C CA . ILE A 1 528 ? -3.807 36.406 27.625 1 98.75 528 ILE A CA 1
ATOM 4128 C C . ILE A 1 528 ? -3.738 37.594 28.578 1 98.75 528 ILE A C 1
ATOM 4130 O O . ILE A 1 528 ? -2.656 37.969 29.047 1 98.75 528 ILE A O 1
ATOM 4134 N N . LEU A 1 529 ? -4.848 38.125 28.844 1 98.44 529 LEU A N 1
ATOM 4135 C CA . LEU A 1 529 ? -4.934 39.25 29.766 1 98.44 529 LEU A CA 1
ATOM 4136 C C . LEU A 1 529 ? -5.293 38.781 31.172 1 98.44 529 LEU A C 1
ATOM 4138 O O . LEU A 1 529 ? -6.438 38.938 31.609 1 98.44 529 LEU A O 1
ATOM 4142 N N . ALA A 1 530 ? -4.305 38.312 31.875 1 98.25 530 ALA A N 1
ATOM 4143 C CA . ALA A 1 530 ? -4.496 37.812 33.25 1 98.25 530 ALA A CA 1
ATOM 4144 C C . ALA A 1 530 ? -3.859 38.75 34.25 1 98.25 530 ALA A C 1
ATOM 4146 O O . ALA A 1 530 ? -2.793 39.312 34.031 1 98.25 530 ALA A O 1
ATOM 4147 N N . PRO A 1 531 ? -4.457 38.844 35.469 1 97.31 531 PRO A N 1
ATOM 4148 C CA . PRO A 1 531 ? -3.875 39.719 36.5 1 97.31 531 PRO A CA 1
ATOM 4149 C C . PRO A 1 531 ? -2.586 39.125 37.062 1 97.31 531 PRO A C 1
ATOM 4151 O O . PRO A 1 531 ? -1.742 39.906 37.562 1 97.31 531 PRO A O 1
ATOM 4154 N N . ARG A 1 532 ? -2.482 37.781 37.188 1 96.31 532 ARG A N 1
ATOM 4155 C CA . ARG A 1 532 ? -1.284 37.094 37.656 1 96.31 532 ARG A CA 1
ATOM 4156 C C . ARG A 1 532 ? -0.998 35.844 36.781 1 96.31 532 ARG A C 1
ATOM 4158 O O . ARG A 1 532 ? -1.918 35.25 36.25 1 96.31 532 ARG A O 1
ATOM 4165 N N . LEU A 1 533 ? 0.314 35.5 36.719 1 97.5 533 LEU A N 1
ATOM 4166 C CA . LEU A 1 533 ? 0.709 34.281 36.062 1 97.5 533 LEU A CA 1
ATOM 4167 C C . LEU A 1 533 ? 0.592 33.094 37.031 1 97.5 533 LEU A C 1
ATOM 4169 O O . LEU A 1 533 ? 1.602 32.5 37.406 1 97.5 533 LEU A O 1
ATOM 4173 N N . GLN A 1 534 ? -0.62 32.812 37.375 1 96.06 534 GLN A N 1
ATOM 4174 C CA . GLN A 1 534 ? -0.995 31.703 38.219 1 96.06 534 GLN A CA 1
ATOM 4175 C C . GLN A 1 534 ? -2.029 30.812 37.531 1 96.06 534 GLN A C 1
ATOM 4177 O O . GLN A 1 534 ? -2.838 31.297 36.719 1 96.06 534 GLN A O 1
ATOM 4182 N N . HIS A 1 535 ? -1.968 29.578 37.938 1 95.19 535 HIS A N 1
ATOM 4183 C CA . HIS A 1 535 ? -2.791 28.562 37.281 1 95.19 535 HIS A CA 1
ATOM 4184 C C . HIS A 1 535 ? -4.25 29 37.219 1 95.19 535 HIS A C 1
ATOM 4186 O O . HIS A 1 535 ? -4.836 29.078 36.125 1 95.19 535 HIS A O 1
ATOM 4192 N N . GLN A 1 536 ? -4.848 29.391 38.281 1 95.25 536 GLN A N 1
ATOM 4193 C CA . GLN A 1 536 ? -6.27 29.703 38.344 1 95.25 536 GLN A CA 1
ATOM 4194 C C . GLN A 1 536 ? -6.574 31.031 37.625 1 95.25 536 GLN A C 1
ATOM 4196 O O . GLN A 1 536 ? -7.629 31.172 37 1 95.25 536 GLN A O 1
ATOM 4201 N N . ASP A 1 537 ? -5.719 32.031 37.719 1 97.12 537 ASP A N 1
ATOM 4202 C CA . ASP A 1 537 ? -5.93 33.312 37.062 1 97.12 537 ASP A CA 1
ATOM 4203 C C . ASP A 1 537 ? -5.895 33.188 35.562 1 97.12 537 ASP A C 1
ATOM 4205 O O . ASP A 1 537 ? -6.719 33.781 34.844 1 97.12 537 ASP A O 1
ATOM 4209 N N . VAL A 1 538 ? -4.938 32.469 35.125 1 98 538 VAL A N 1
ATOM 4210 C CA . VAL A 1 538 ? -4.824 32.25 33.688 1 98 538 VAL A CA 1
ATOM 4211 C C . VAL A 1 538 ? -6.047 31.484 33.188 1 98 538 VAL A C 1
ATOM 4213 O O . VAL A 1 538 ? -6.641 31.844 32.156 1 98 538 VAL A O 1
ATOM 4216 N N . ALA A 1 539 ? -6.461 30.422 33.938 1 97.94 539 ALA A N 1
ATOM 4217 C CA . ALA A 1 539 ? -7.637 29.641 33.562 1 97.94 539 ALA A CA 1
ATOM 4218 C C . ALA A 1 539 ? -8.875 30.516 33.469 1 97.94 539 ALA A C 1
ATOM 4220 O O . ALA A 1 539 ? -9.641 30.406 32.5 1 97.94 539 ALA A O 1
ATOM 4221 N N . SER A 1 540 ? -9.055 31.344 34.375 1 97.81 540 SER A N 1
ATOM 4222 C CA . SER A 1 540 ? -10.211 32.219 34.406 1 97.81 540 SER A CA 1
ATOM 4223 C C . SER A 1 540 ? -10.195 33.188 33.25 1 97.81 540 SER A C 1
ATOM 4225 O O . SER A 1 540 ? -11.242 33.5 32.656 1 97.81 540 SER A O 1
ATOM 4227 N N . SER A 1 541 ? -9.055 33.75 32.938 1 98.31 541 SER A N 1
ATOM 4228 C CA . SER A 1 541 ? -8.93 34.688 31.828 1 98.31 541 SER A CA 1
ATOM 4229 C C . SER A 1 541 ? -9.227 34 30.484 1 98.31 541 SER A C 1
ATOM 4231 O O . SER A 1 541 ? -9.859 34.594 29.609 1 98.31 541 SER A O 1
ATOM 4233 N N . LEU A 1 542 ? -8.734 32.781 30.359 1 98.69 542 LEU A N 1
ATOM 4234 C CA . LEU A 1 542 ? -9.016 32.031 29.141 1 98.69 542 LEU A CA 1
ATOM 4235 C C . LEU A 1 542 ? -10.516 31.766 28.984 1 98.69 542 LEU A C 1
ATOM 4237 O O . LEU A 1 542 ? -11.078 31.984 27.922 1 98.69 542 LEU A O 1
ATOM 4241 N N . ARG A 1 543 ? -11.18 31.359 30.016 1 98.44 543 ARG A N 1
ATOM 4242 C CA . ARG A 1 543 ? -12.609 31.047 29.953 1 98.44 543 ARG A CA 1
ATOM 4243 C C . ARG A 1 543 ? -13.438 32.312 29.781 1 98.44 543 ARG A C 1
ATOM 4245 O O . ARG A 1 543 ? -14.531 32.25 29.219 1 98.44 543 ARG A O 1
ATOM 4252 N N . SER A 1 544 ? -12.914 33.438 30.266 1 98.12 544 SER A N 1
ATOM 4253 C CA . SER A 1 544 ? -13.609 34.719 30.109 1 98.12 544 SER A CA 1
ATOM 4254 C C . SER A 1 544 ? -13.328 35.312 28.734 1 98.12 544 SER A C 1
ATOM 4256 O O . SER A 1 544 ? -13.766 36.438 28.453 1 98.12 544 SER A O 1
ATOM 4258 N N . ARG A 1 545 ? -12.617 34.656 27.922 1 98.75 545 ARG A N 1
ATOM 4259 C CA . ARG A 1 545 ? -12.297 35.062 26.547 1 98.75 545 ARG A CA 1
ATOM 4260 C C . ARG A 1 545 ? -11.508 36.375 26.531 1 98.75 545 ARG A C 1
ATOM 4262 O O . ARG A 1 545 ? -11.641 37.156 25.594 1 98.75 545 ARG A O 1
ATOM 4269 N N . GLN A 1 546 ? -10.797 36.656 27.578 1 98.69 546 GLN A N 1
ATOM 4270 C CA . GLN A 1 546 ? -9.938 37.844 27.625 1 98.69 546 GLN A CA 1
ATOM 4271 C C . GLN A 1 546 ? -8.586 37.562 26.953 1 98.69 546 GLN A C 1
ATOM 4273 O O . GLN A 1 546 ? -7.555 37.5 27.625 1 98.69 546 GLN A O 1
ATOM 4278 N N . THR A 1 547 ? -8.695 37.438 25.656 1 98.88 547 THR A N 1
ATOM 4279 C CA . THR A 1 547 ? -7.566 37 24.844 1 98.88 547 THR A CA 1
ATOM 4280 C C . THR A 1 547 ? -7.523 37.75 23.516 1 98.88 547 THR A C 1
ATOM 4282 O O . THR A 1 547 ? -8.461 38.469 23.188 1 98.88 547 THR A O 1
ATOM 4285 N N . PHE A 1 548 ? -6.434 37.719 22.844 1 98.75 548 PHE A N 1
ATOM 4286 C CA . PHE A 1 548 ? -6.297 38 21.422 1 98.75 548 PHE A CA 1
ATOM 4287 C C . PHE A 1 548 ? -5.418 36.969 20.734 1 98.75 548 PHE A C 1
ATOM 4289 O O . PHE A 1 548 ? -4.719 36.188 21.391 1 98.75 548 PHE A O 1
ATOM 4296 N N . ALA A 1 549 ? -5.578 36.844 19.453 1 98.62 549 ALA A N 1
ATOM 4297 C CA . ALA A 1 549 ? -4.809 35.906 18.641 1 98.62 549 ALA A CA 1
ATOM 4298 C C . ALA A 1 549 ? -3.832 36.625 17.734 1 98.62 549 ALA A C 1
ATOM 4300 O O . ALA A 1 549 ? -4.188 37.656 17.125 1 98.62 549 ALA A O 1
ATOM 4301 N N . THR A 1 550 ? -2.584 36.156 17.625 1 97.25 550 THR A N 1
ATOM 4302 C CA . THR A 1 550 ? -1.619 36.75 16.719 1 97.25 550 THR A CA 1
ATOM 4303 C C . THR A 1 550 ? -0.855 35.688 15.945 1 97.25 550 THR A C 1
ATOM 4305 O O . THR A 1 550 ? -0.732 34.562 16.406 1 97.25 550 THR A O 1
ATOM 4308 N N . THR A 1 551 ? -0.379 35.969 14.578 1 88.88 551 THR A N 1
ATOM 4309 C CA . THR A 1 551 ? 0.183 35.031 13.602 1 88.88 551 THR A CA 1
ATOM 4310 C C . THR A 1 551 ? 1.654 34.75 13.906 1 88.88 551 THR A C 1
ATOM 4312 O O . THR A 1 551 ? 2.436 34.469 13 1 88.88 551 THR A O 1
ATOM 4315 N N . GLY A 1 552 ? 2.24 34.594 15.07 1 76.88 552 GLY A N 1
ATOM 4316 C CA . GLY A 1 552 ? 3.588 34.156 15.43 1 76.88 552 GLY A CA 1
ATOM 4317 C C . GLY A 1 552 ? 4.387 35.25 16.109 1 76.88 552 GLY A C 1
ATOM 4318 O O . GLY A 1 552 ? 5.152 35 17.031 1 76.88 552 GLY A O 1
ATOM 4319 N N . GLN A 1 553 ? 4.254 36.375 15.469 1 85.56 553 GLN A N 1
ATOM 4320 C CA . GLN A 1 553 ? 4.914 37.5 16.109 1 85.56 553 GLN A CA 1
ATOM 4321 C C . GLN A 1 553 ? 4.098 38.031 17.297 1 85.56 553 GLN A C 1
ATOM 4323 O O . GLN A 1 553 ? 2.877 37.875 17.328 1 85.56 553 GLN A O 1
ATOM 4328 N N . ARG A 1 554 ? 4.73 38.562 18.156 1 94.81 554 ARG A N 1
ATOM 4329 C CA . ARG A 1 554 ? 4.078 39 19.391 1 94.81 554 ARG A CA 1
ATOM 4330 C C . ARG A 1 554 ? 3.479 40.406 19.219 1 94.81 554 ARG A C 1
ATOM 4332 O O . ARG A 1 554 ? 3.857 41.344 19.938 1 94.81 554 ARG A O 1
ATOM 4339 N N . LEU A 1 555 ? 2.543 40.438 18.297 1 97.56 555 LEU A N 1
ATOM 4340 C CA . LEU A 1 555 ? 1.71 41.625 18.203 1 97.56 555 LEU A CA 1
ATOM 4341 C C . LEU A 1 555 ? 0.695 41.688 19.344 1 97.56 555 LEU A C 1
ATOM 4343 O O . LEU A 1 555 ? 0.337 40.625 19.906 1 97.56 555 LEU A O 1
ATOM 4347 N N . VAL A 1 556 ? 0.286 42.906 19.672 1 98.44 556 VAL A N 1
ATOM 4348 C CA . VAL A 1 556 ? -0.688 43.094 20.734 1 98.44 556 VAL A CA 1
ATOM 4349 C C . VAL A 1 556 ? -1.896 43.875 20.219 1 98.44 556 VAL A C 1
ATOM 4351 O O . VAL A 1 556 ? -1.744 44.844 19.469 1 98.44 556 VAL A O 1
ATOM 4354 N N . GLY A 1 557 ? -3.078 43.406 20.5 1 98.56 557 GLY A N 1
ATOM 4355 C CA . GLY A 1 557 ? -4.328 44.094 20.234 1 98.56 557 GLY A CA 1
ATOM 4356 C C . GLY A 1 557 ? -5.234 44.156 21.438 1 98.56 557 GLY A C 1
ATOM 4357 O O . GLY A 1 557 ? -5.684 43.125 21.953 1 98.56 557 GLY A O 1
ATOM 4358 N N . LEU A 1 558 ? -5.516 45.438 21.875 1 98.38 558 LEU A N 1
ATOM 4359 C CA . LEU A 1 558 ? -6.367 45.688 23.031 1 98.38 558 LEU A CA 1
ATOM 4360 C C . LEU A 1 558 ? -7.555 46.562 22.656 1 98.38 558 LEU A C 1
ATOM 4362 O O . LEU A 1 558 ? -7.395 47.562 21.938 1 98.38 558 LEU A O 1
ATOM 4366 N N . VAL A 1 559 ? -8.711 46.125 23.094 1 98.25 559 VAL A N 1
ATOM 4367 C CA . VAL A 1 559 ? -9.93 46.906 22.891 1 98.25 559 VAL A CA 1
ATOM 4368 C C . VAL A 1 559 ? -10.766 46.906 24.156 1 98.25 559 VAL A C 1
ATOM 4370 O O . VAL A 1 559 ? -10.867 45.875 24.844 1 98.25 559 VAL A O 1
ATOM 4373 N N . SER A 1 560 ? -11.281 48.031 24.516 1 97.38 560 SER A N 1
ATOM 4374 C CA . SER A 1 560 ? -12.188 48.188 25.641 1 97.38 560 SER A CA 1
ATOM 4375 C C . SER A 1 560 ? -13.234 49.25 25.375 1 97.38 560 SER A C 1
ATOM 4377 O O . SER A 1 560 ? -13.117 50 24.406 1 97.38 560 SER A O 1
ATOM 4379 N N . THR A 1 561 ? -14.258 49.25 26.188 1 95 561 THR A N 1
ATOM 4380 C CA . THR A 1 561 ? -15.164 50.406 26.125 1 95 561 THR A CA 1
ATOM 4381 C C . THR A 1 561 ? -14.469 51.656 26.625 1 95 561 THR A C 1
ATOM 4383 O O . THR A 1 561 ? -13.43 51.594 27.281 1 95 561 THR A O 1
ATOM 4386 N N . LYS A 1 562 ? -15.023 52.781 26.281 1 90.38 562 LYS A N 1
ATOM 4387 C CA . LYS A 1 562 ? -14.383 54.062 26.578 1 90.38 562 LYS A CA 1
ATOM 4388 C C . LYS A 1 562 ? -14.133 54.219 28.078 1 90.38 562 LYS A C 1
ATOM 4390 O O . LYS A 1 562 ? -13.109 54.781 28.484 1 90.38 562 LYS A O 1
ATOM 4395 N N . ASP A 1 563 ? -15.078 53.75 28.875 1 87.75 563 ASP A N 1
ATOM 4396 C CA . ASP A 1 563 ? -14.93 53.906 30.312 1 87.75 563 ASP A CA 1
ATOM 4397 C C . ASP A 1 563 ? -14.016 52.812 30.906 1 87.75 563 ASP A C 1
ATOM 4399 O O . ASP A 1 563 ? -13.734 52.844 32.094 1 87.75 563 ASP A O 1
ATOM 4403 N N . GLY A 1 564 ? -13.578 51.906 30.047 1 87.56 564 GLY A N 1
ATOM 4404 C CA . GLY A 1 564 ? -12.641 50.875 30.484 1 87.56 564 GLY A CA 1
ATOM 4405 C C . GLY A 1 564 ? -13.297 49.75 31.266 1 87.56 564 GLY A C 1
ATOM 4406 O O . GLY A 1 564 ? -12.625 48.812 31.688 1 87.56 564 GLY A O 1
ATOM 4407 N N . SER A 1 565 ? -14.57 49.719 31.438 1 88.88 565 SER A N 1
ATOM 4408 C CA . SER A 1 565 ? -15.289 48.781 32.312 1 88.88 565 SER A CA 1
ATOM 4409 C C . SER A 1 565 ? -15.422 47.438 31.641 1 88.88 565 SER A C 1
ATOM 4411 O O . SER A 1 565 ? -15.555 46.406 32.312 1 88.88 565 SER A O 1
ATOM 4413 N N . VAL A 1 566 ? -15.43 47.469 30.328 1 94.75 566 VAL A N 1
ATOM 4414 C CA . VAL A 1 566 ? -15.586 46.25 29.578 1 94.75 566 VAL A CA 1
ATOM 4415 C C . VAL A 1 566 ? -14.414 46.062 28.609 1 94.75 566 VAL A C 1
ATOM 4417 O O . VAL A 1 566 ? -14.094 46.969 27.844 1 94.75 566 VAL A O 1
ATOM 4420 N N . MET A 1 567 ? -13.758 44.969 28.734 1 96.5 567 MET A N 1
ATOM 4421 C CA . MET A 1 567 ? -12.664 44.656 27.812 1 96.5 567 MET A CA 1
ATOM 4422 C C . MET A 1 567 ? -13.062 43.562 26.844 1 96.5 567 MET A C 1
ATOM 4424 O O . MET A 1 567 ? -14.125 42.938 26.984 1 96.5 567 MET A O 1
ATOM 4428 N N . GLN A 1 568 ? -12.227 43.344 25.812 1 98.12 568 GLN A N 1
ATOM 4429 C CA . GLN A 1 568 ? -12.477 42.312 24.844 1 98.12 568 GLN A CA 1
ATOM 4430 C C . GLN A 1 568 ? -12.75 40.969 25.531 1 98.12 568 GLN A C 1
ATOM 4432 O O . GLN A 1 568 ? -12.117 40.656 26.547 1 98.12 568 GLN A O 1
ATOM 4437 N N . GLY A 1 569 ? -13.648 40.156 25 1 98.25 569 GLY A N 1
ATOM 4438 C CA . GLY A 1 569 ? -14.102 38.875 25.562 1 98.25 569 GLY A CA 1
ATOM 4439 C C . GLY A 1 569 ? -15.344 39.031 26.422 1 98.25 569 GLY A C 1
ATOM 4440 O O . GLY A 1 569 ? -16.109 38.062 26.594 1 98.25 569 GLY A O 1
ATOM 4441 N N . ASN A 1 570 ? -15.586 40.188 26.953 1 97.5 570 ASN A N 1
ATOM 4442 C CA . ASN A 1 570 ? -16.688 40.406 27.891 1 97.5 570 ASN A CA 1
ATOM 4443 C C . ASN A 1 570 ? -18 40.688 27.156 1 97.5 570 ASN A C 1
ATOM 4445 O O . ASN A 1 570 ? -18 40.938 25.953 1 97.5 570 ASN A O 1
ATOM 4449 N N . GLU A 1 571 ? -19.047 40.5 27.953 1 96.31 571 GLU A N 1
ATOM 4450 C CA . GLU A 1 571 ? -20.391 40.875 27.516 1 96.31 571 GLU A CA 1
ATOM 4451 C C . GLU A 1 571 ? -20.875 42.156 28.172 1 96.31 571 GLU A C 1
ATOM 4453 O O . GLU A 1 571 ? -20.578 42.406 29.344 1 96.31 571 GLU A O 1
ATOM 4458 N N . VAL A 1 572 ? -21.594 42.969 27.391 1 95.06 572 VAL A N 1
ATOM 4459 C CA . VAL A 1 572 ? -22.109 44.219 27.953 1 95.06 572 VAL A CA 1
ATOM 4460 C C . VAL A 1 572 ? -23.516 44.469 27.438 1 95.06 572 VAL A C 1
ATOM 4462 O O . VAL A 1 572 ? -23.844 44.156 26.297 1 95.06 572 VAL A O 1
ATOM 4465 N N . GLN A 1 573 ? -24.359 45.094 28.266 1 94.88 573 GLN A N 1
ATOM 4466 C CA . GLN A 1 573 ? -25.703 45.5 27.891 1 94.88 573 GLN A CA 1
ATOM 4467 C C . GLN A 1 573 ? -25.766 47.031 27.641 1 94.88 573 GLN A C 1
ATOM 4469 O O . GLN A 1 573 ? -25.203 47.812 28.422 1 94.88 573 GLN A O 1
ATOM 4474 N N . VAL A 1 574 ? -26.328 47.406 26.531 1 94 574 VAL A N 1
ATOM 4475 C CA . VAL A 1 574 ? -26.453 48.781 26.141 1 94 574 VAL A CA 1
ATOM 4476 C C . VAL A 1 574 ? -27.891 49.094 25.703 1 94 574 VAL A C 1
ATOM 4478 O O . VAL A 1 574 ? -28.562 48.219 25.141 1 94 574 VAL A O 1
ATOM 4481 N N . PRO A 1 575 ? -28.406 50.344 26.031 1 93.25 575 PRO A N 1
ATOM 4482 C CA . PRO A 1 575 ? -29.75 50.688 25.547 1 93.25 575 PRO A CA 1
ATOM 4483 C C . PRO A 1 575 ? -29.859 50.625 24.031 1 93.25 575 PRO A C 1
ATOM 4485 O O . PRO A 1 575 ? -28.891 50.906 23.312 1 93.25 575 PRO A O 1
ATOM 4488 N N . ARG A 1 576 ? -31.031 50.312 23.578 1 93.38 576 ARG A N 1
ATOM 4489 C CA . ARG A 1 576 ? -31.328 50.25 22.141 1 93.38 576 ARG A CA 1
ATOM 4490 C C . ARG A 1 576 ? -30.906 51.531 21.422 1 93.38 576 ARG A C 1
ATOM 4492 O O . ARG A 1 576 ? -31.062 52.625 21.969 1 93.38 576 ARG A O 1
ATOM 4499 N N . LYS A 1 577 ? -30.328 51.406 20.297 1 92.5 577 LYS A N 1
ATOM 4500 C CA . LYS A 1 577 ? -29.969 52.469 19.375 1 92.5 577 LYS A CA 1
ATOM 4501 C C . LYS A 1 577 ? -28.828 53.312 19.938 1 92.5 577 LYS A C 1
ATOM 4503 O O . LYS A 1 577 ? -28.344 54.25 19.266 1 92.5 577 LYS A O 1
ATOM 4508 N N . GLN A 1 578 ? -28.422 53.031 21.094 1 92.94 578 GLN A N 1
ATOM 4509 C CA . GLN A 1 578 ? -27.312 53.812 21.672 1 92.94 578 GLN A CA 1
ATOM 4510 C C . GLN A 1 578 ? -25.969 53.344 21.062 1 92.94 578 GLN A C 1
ATOM 4512 O O . GLN A 1 578 ? -25.672 52.156 21.016 1 92.94 578 GLN A O 1
ATOM 4517 N N . PRO A 1 579 ? -25.234 54.219 20.609 1 94.19 579 PRO A N 1
ATOM 4518 C CA . PRO A 1 579 ? -23.906 53.875 20.109 1 94.19 579 PRO A CA 1
ATOM 4519 C C . PRO A 1 579 ? -22.953 53.438 21.219 1 94.19 579 PRO A C 1
ATOM 4521 O O . PRO A 1 579 ? -23.141 53.812 22.375 1 94.19 579 PRO A O 1
ATOM 4524 N N . VAL A 1 580 ? -22.031 52.656 20.844 1 94.38 580 VAL A N 1
ATOM 4525 C CA . VAL A 1 580 ? -21 52.219 21.781 1 94.38 580 VAL A CA 1
ATOM 4526 C C . VAL A 1 580 ? -19.641 52.75 21.312 1 94.38 580 VAL A C 1
ATOM 4528 O O . VAL A 1 580 ? -19.281 52.594 20.141 1 94.38 580 VAL A O 1
ATOM 4531 N N . GLU A 1 581 ? -18.906 53.312 22.25 1 96.06 581 GLU A N 1
ATOM 4532 C CA . GLU A 1 581 ? -17.578 53.812 21.953 1 96.06 581 GLU A CA 1
ATOM 4533 C C . GLU A 1 581 ? -16.5 52.844 22.453 1 96.06 581 GLU A C 1
ATOM 4535 O O . GLU A 1 581 ? -16.516 52.469 23.625 1 96.06 581 GLU A O 1
ATOM 4540 N N . PHE A 1 582 ? -15.633 52.5 21.562 1 97.12 582 PHE A N 1
ATOM 4541 C CA . PHE A 1 582 ? -14.531 51.625 21.891 1 97.12 582 PHE A CA 1
ATOM 4542 C C . PHE A 1 582 ? -13.195 52.344 21.844 1 97.12 582 PHE A C 1
ATOM 4544 O O . PHE A 1 582 ? -12.977 53.188 20.953 1 97.12 582 PHE A O 1
ATOM 4551 N N . ASN A 1 583 ? -12.305 52.094 22.812 1 97.19 583 ASN A N 1
ATOM 4552 C CA . ASN A 1 583 ? -10.891 52.438 22.75 1 97.19 583 ASN A CA 1
ATOM 4553 C C . ASN A 1 583 ? -10.055 51.25 22.219 1 97.19 583 ASN A C 1
ATOM 4555 O O . ASN A 1 583 ? -10.305 50.094 22.562 1 97.19 583 ASN A O 1
ATOM 4559 N N . TYR A 1 584 ? -9.156 51.562 21.328 1 97.94 584 TYR A N 1
ATOM 4560 C CA . TYR A 1 584 ? -8.281 50.5 20.812 1 97.94 584 TYR A CA 1
ATOM 4561 C C . TYR A 1 584 ? -6.816 50.906 20.953 1 97.94 584 TYR A C 1
ATOM 4563 O O . TYR A 1 584 ? -6.484 52.094 20.891 1 97.94 584 TYR A O 1
ATOM 4571 N N . HIS A 1 585 ? -5.922 49.969 21.219 1 97.94 585 HIS A N 1
ATOM 4572 C CA . HIS A 1 585 ? -4.477 50.094 21.344 1 97.94 585 HIS A CA 1
ATOM 4573 C C . HIS A 1 585 ? -3.764 48.906 20.703 1 97.94 585 HIS A C 1
ATOM 4575 O O . HIS A 1 585 ? -3.838 47.781 21.203 1 97.94 585 HIS A O 1
ATOM 4581 N N . PHE A 1 586 ? -3.098 49.188 19.547 1 98.5 586 PHE A N 1
ATOM 4582 C CA . PHE A 1 586 ? -2.418 48.125 18.781 1 98.5 586 PHE A CA 1
ATOM 4583 C C . PHE A 1 586 ? -0.915 48.375 18.75 1 98.5 586 PHE A C 1
ATOM 4585 O O . PHE A 1 586 ? -0.471 49.5 18.531 1 98.5 586 PHE A O 1
ATOM 4592 N N . LEU A 1 587 ? -0.115 47.344 19.062 1 98.12 587 LEU A N 1
ATOM 4593 C CA . LEU A 1 587 ? 1.343 47.375 19.016 1 98.12 587 LEU A CA 1
ATOM 4594 C C . LEU A 1 587 ? 1.884 46.312 18.062 1 98.12 587 LEU A C 1
ATOM 4596 O O . LEU A 1 587 ? 1.594 45.125 18.234 1 98.12 587 LEU A O 1
ATOM 4600 N N . GLY A 1 588 ? 2.639 46.75 17.062 1 96.56 588 GLY A N 1
ATOM 4601 C CA . GLY A 1 588 ? 3.234 45.844 16.094 1 96.56 588 GLY A CA 1
ATOM 4602 C C . GLY A 1 588 ? 4.75 45.938 16.062 1 96.56 588 GLY A C 1
ATOM 4603 O O . GLY A 1 588 ? 5.379 46.312 17.047 1 96.56 588 GLY A O 1
ATOM 4604 N N . GLU A 1 589 ? 5.328 45.375 14.992 1 93.5 589 GLU A N 1
ATOM 4605 C CA . GLU A 1 589 ? 6.777 45.344 14.82 1 93.5 589 GLU A CA 1
ATOM 4606 C C . GLU A 1 589 ? 7.195 46.094 13.547 1 93.5 589 GLU A C 1
ATOM 4608 O O . GLU A 1 589 ? 8.016 47 13.602 1 93.5 589 GLU A O 1
ATOM 4613 N N . LYS A 1 590 ? 6.578 45.781 12.438 1 94.69 590 LYS A N 1
ATOM 4614 C CA . LYS A 1 590 ? 7.035 46.281 11.148 1 94.69 590 LYS A CA 1
ATOM 4615 C C . LYS A 1 590 ? 6.215 47.5 10.719 1 94.69 590 LYS A C 1
ATOM 4617 O O . LYS A 1 590 ? 6.641 48.281 9.859 1 94.69 590 LYS A O 1
ATOM 4622 N N . GLY A 1 591 ? 5.07 47.625 11.289 1 97 591 GLY A N 1
ATOM 4623 C CA . GLY A 1 591 ? 4.176 48.719 10.953 1 97 591 GLY A CA 1
ATOM 4624 C C . GLY A 1 591 ? 2.828 48.25 10.438 1 97 591 GLY A C 1
ATOM 4625 O O . GLY A 1 591 ? 2.762 47.375 9.562 1 97 591 GLY A O 1
ATOM 4626 N N . PHE A 1 592 ? 1.715 48.875 10.984 1 98 592 PHE A N 1
ATOM 4627 C CA . PHE A 1 592 ? 0.36 48.5 10.602 1 98 592 PHE A CA 1
ATOM 4628 C C . PHE A 1 592 ? -0.053 49.188 9.312 1 98 592 PHE A C 1
ATOM 4630 O O . PHE A 1 592 ? 0.131 50.406 9.164 1 98 592 PHE A O 1
ATOM 4637 N N . SER A 1 593 ? -0.584 48.438 8.375 1 97.12 593 SER A N 1
ATOM 4638 C CA . SER A 1 593 ? -1.2 49.031 7.195 1 97.12 593 SER A CA 1
ATOM 4639 C C . SER A 1 593 ? -2.654 49.406 7.457 1 97.12 593 SER A C 1
ATOM 4641 O O . SER A 1 593 ? -3.17 50.344 6.875 1 97.12 593 SER A O 1
ATOM 4643 N N . SER A 1 594 ? -3.248 48.594 8.32 1 97.31 594 SER A N 1
ATOM 4644 C CA . SER A 1 594 ? -4.645 48.906 8.609 1 97.31 594 SER A CA 1
ATOM 4645 C C . SER A 1 594 ? -5.035 48.438 10.008 1 97.31 594 SER A C 1
ATOM 4647 O O . SER A 1 594 ? -4.402 47.531 10.562 1 97.31 594 SER A O 1
ATOM 4649 N N . ILE A 1 595 ? -5.98 49.031 10.625 1 98.25 595 ILE A N 1
ATOM 4650 C CA . ILE A 1 595 ? -6.781 48.594 11.766 1 98.25 595 ILE A CA 1
ATOM 4651 C C . ILE A 1 595 ? -8.25 48.531 11.359 1 98.25 595 ILE A C 1
ATOM 4653 O O . ILE A 1 595 ? -8.797 49.469 10.805 1 98.25 595 ILE A O 1
ATOM 4657 N N . GLU A 1 596 ? -8.82 47.375 11.656 1 98.25 596 GLU A N 1
ATOM 4658 C CA . GLU A 1 596 ? -10.172 47.125 11.18 1 98.25 596 GLU A CA 1
ATOM 4659 C C . GLU A 1 596 ? -11.07 46.625 12.305 1 98.25 596 GLU A C 1
ATOM 4661 O O . GLU A 1 596 ? -10.594 46 13.25 1 98.25 596 GLU A O 1
ATOM 4666 N N . ALA A 1 597 ? -12.391 46.906 12.195 1 98.31 597 ALA A N 1
ATOM 4667 C CA . ALA A 1 597 ? -13.398 46.344 13.094 1 98.31 597 ALA A CA 1
ATOM 4668 C C . ALA A 1 597 ? -14.453 45.562 12.312 1 98.31 597 ALA A C 1
ATOM 4670 O O . ALA A 1 597 ? -14.852 45.969 11.219 1 98.31 597 ALA A O 1
ATOM 4671 N N . PHE A 1 598 ? -14.875 44.469 12.859 1 98.25 598 PHE A N 1
ATOM 4672 C CA . PHE A 1 598 ? -15.805 43.562 12.195 1 98.25 598 PHE A CA 1
ATOM 4673 C C . PHE A 1 598 ? -16.953 43.188 13.125 1 98.25 598 PHE A C 1
ATOM 4675 O O . PHE A 1 598 ? -16.812 43.281 14.352 1 98.25 598 PHE A O 1
ATOM 4682 N N . ASP A 1 599 ? -18.062 42.812 12.602 1 97.12 599 ASP A N 1
ATOM 4683 C CA . ASP A 1 599 ? -19.141 42.094 13.25 1 97.12 599 ASP A CA 1
ATOM 4684 C C . ASP A 1 599 ? -19.719 41.031 12.312 1 97.12 599 ASP A C 1
ATOM 4686 O O . ASP A 1 599 ? -19.047 40.594 11.383 1 97.12 599 ASP A O 1
ATOM 4690 N N . ALA A 1 600 ? -20.906 40.5 12.539 1 96.56 600 ALA A N 1
ATOM 4691 C CA . ALA A 1 600 ? -21.5 39.406 11.766 1 96.56 600 ALA A CA 1
ATOM 4692 C C . ALA A 1 600 ? -21.75 39.844 10.32 1 96.56 600 ALA A C 1
ATOM 4694 O O . ALA A 1 600 ? -21.812 39 9.422 1 96.56 600 ALA A O 1
ATOM 4695 N N . THR A 1 601 ? -21.875 41.125 10.023 1 95.38 601 THR A N 1
ATOM 4696 C CA . THR A 1 601 ? -22.172 41.625 8.688 1 95.38 601 THR A CA 1
ATOM 4697 C C . THR A 1 601 ? -20.891 41.844 7.891 1 95.38 601 THR A C 1
ATOM 4699 O O . THR A 1 601 ? -20.938 42.031 6.68 1 95.38 601 THR A O 1
ATOM 4702 N N . GLY A 1 602 ? -19.781 41.75 8.562 1 95.75 602 GLY A N 1
ATOM 4703 C CA . GLY A 1 602 ? -18.516 41.969 7.898 1 95.75 602 GLY A CA 1
ATOM 4704 C C . GLY A 1 602 ? -17.781 43.188 8.414 1 95.75 602 GLY A C 1
ATOM 4705 O O . GLY A 1 602 ? -17.812 43.5 9.617 1 95.75 602 GLY A O 1
ATOM 4706 N N . LEU A 1 603 ? -17 43.844 7.562 1 96.75 603 LEU A N 1
ATOM 4707 C CA . LEU A 1 603 ? -16.219 45 7.918 1 96.75 603 LEU A CA 1
ATOM 4708 C C . LEU A 1 603 ? -17.141 46.188 8.219 1 96.75 603 LEU A C 1
ATOM 4710 O O . LEU A 1 603 ? -17.938 46.594 7.375 1 96.75 603 LEU A O 1
ATOM 4714 N N . ILE A 1 604 ? -17.031 46.844 9.414 1 96.69 604 ILE A N 1
ATOM 4715 C CA . ILE A 1 604 ? -17.938 47.906 9.781 1 96.69 604 ILE A CA 1
ATOM 4716 C C . ILE A 1 604 ? -17.156 49.219 9.969 1 96.69 604 ILE A C 1
ATOM 4718 O O . ILE A 1 604 ? -17.734 50.312 10.016 1 96.69 604 ILE A O 1
ATOM 4722 N N . TRP A 1 605 ? -15.875 49.125 10.133 1 97 605 TRP A N 1
ATOM 4723 C CA . TRP A 1 605 ? -15 50.281 10.297 1 97 605 TRP A CA 1
ATOM 4724 C C . TRP A 1 605 ? -13.562 49.938 9.938 1 97 605 TRP A C 1
ATOM 4726 O O . TRP A 1 605 ? -13.117 48.812 10.156 1 97 605 TRP A O 1
ATOM 4736 N N . SER A 1 606 ? -12.82 50.969 9.383 1 96.81 606 SER A N 1
ATOM 4737 C CA . SER A 1 606 ? -11.414 50.688 9.07 1 96.81 606 SER A CA 1
ATOM 4738 C C . SER A 1 606 ? -10.617 52 9 1 96.81 606 SER A C 1
ATOM 4740 O O . SER A 1 606 ? -11.172 53.062 8.672 1 96.81 606 SER A O 1
ATOM 4742 N N . ARG A 1 607 ? -9.422 51.875 9.375 1 96.44 607 ARG A N 1
ATOM 4743 C CA . ARG A 1 607 ? -8.375 52.875 9.078 1 96.44 607 ARG A CA 1
ATOM 4744 C C . ARG A 1 607 ? -7.293 52.25 8.203 1 96.44 607 ARG A C 1
ATOM 4746 O O . ARG A 1 607 ? -6.855 51.125 8.438 1 96.44 607 ARG A O 1
ATOM 4753 N N . ASN A 1 608 ? -6.914 52.969 7.148 1 95.88 608 ASN A N 1
ATOM 4754 C CA . ASN A 1 608 ? -5.836 52.594 6.246 1 95.88 608 ASN A CA 1
ATOM 4755 C C . ASN A 1 608 ? -4.715 53.625 6.242 1 95.88 608 ASN A C 1
ATOM 4757 O O . ASN A 1 608 ? -4.906 54.75 5.77 1 95.88 608 ASN A O 1
ATOM 4761 N N . PHE A 1 609 ? -3.553 53.219 6.535 1 96.38 609 PHE A N 1
ATOM 4762 C CA . PHE A 1 609 ? -2.523 54.188 6.875 1 96.38 609 PHE A CA 1
ATOM 4763 C C . PHE A 1 609 ? -1.725 54.594 5.641 1 96.38 609 PHE A C 1
ATOM 4765 O O . PHE A 1 609 ? -1.046 55.625 5.637 1 96.38 609 PHE A O 1
ATOM 4772 N N . TRP A 1 610 ? -1.716 53.844 4.59 1 95 610 TRP A N 1
ATOM 4773 C CA . TRP A 1 610 ? -1.167 54.312 3.326 1 95 610 TRP A CA 1
ATOM 4774 C C . TRP A 1 610 ? -2.004 55.469 2.773 1 95 610 TRP A C 1
ATOM 4776 O O . TRP A 1 610 ? -1.461 56.438 2.252 1 95 610 TRP A O 1
ATOM 4786 N N . THR A 1 611 ? -3.279 55.281 2.885 1 92.69 611 THR A N 1
ATOM 4787 C CA . THR A 1 611 ? -4.199 56.281 2.338 1 92.69 611 THR A CA 1
ATOM 4788 C C . THR A 1 611 ? -4.195 57.562 3.188 1 92.69 611 THR A C 1
ATOM 4790 O O . THR A 1 611 ? -4.551 58.625 2.707 1 92.69 611 THR A O 1
ATOM 4793 N N . GLU A 1 612 ? -3.859 57.375 4.422 1 93.62 612 GLU A N 1
ATOM 4794 C CA . GLU A 1 612 ? -3.797 58.562 5.297 1 93.62 612 GLU A CA 1
ATOM 4795 C C . GLU A 1 612 ? -2.566 59.406 4.996 1 93.62 612 GLU A C 1
ATOM 4797 O O . GLU A 1 612 ? -2.492 60.562 5.406 1 93.62 612 GLU A O 1
ATOM 4802 N N . SER A 1 613 ? -1.644 58.844 4.293 1 92.12 613 SER A N 1
ATOM 4803 C CA . SER A 1 613 ? -0.458 59.594 3.895 1 92.12 613 SER A CA 1
ATOM 4804 C C . SER A 1 613 ? -0.728 60.438 2.652 1 92.12 613 SER A C 1
ATOM 4806 O O . SER A 1 613 ? -1.489 60.031 1.772 1 92.12 613 SER A O 1
ATOM 4808 N N . THR A 1 614 ? -0.077 61.656 2.508 1 91.38 614 THR A N 1
ATOM 4809 C CA . THR A 1 614 ? -0.195 62.5 1.323 1 91.38 614 THR A CA 1
ATOM 4810 C C . THR A 1 614 ? 0.952 62.219 0.353 1 91.38 614 THR A C 1
ATOM 4812 O O . THR A 1 614 ? 0.996 62.812 -0.737 1 91.38 614 THR A O 1
ATOM 4815 N N . ALA A 1 615 ? 1.769 61.344 0.718 1 94.56 615 ALA A N 1
ATOM 4816 C CA . ALA A 1 615 ? 2.9 61.031 -0.151 1 94.56 615 ALA A CA 1
ATOM 4817 C C . ALA A 1 615 ? 2.439 60.281 -1.405 1 94.56 615 ALA A C 1
ATOM 4819 O O . ALA A 1 615 ? 1.522 59.469 -1.348 1 94.56 615 ALA A O 1
ATOM 4820 N N . PRO A 1 616 ? 3.092 60.594 -2.512 1 93.38 616 PRO A N 1
ATOM 4821 C CA . PRO A 1 616 ? 2.697 59.906 -3.74 1 93.38 616 PRO A CA 1
ATOM 4822 C C . PRO A 1 616 ? 3.111 58.438 -3.75 1 93.38 616 PRO A C 1
ATOM 4824 O O . PRO A 1 616 ? 4.09 58.062 -3.098 1 93.38 616 PRO A O 1
ATOM 4827 N N . ALA A 1 617 ? 2.412 57.656 -4.613 1 94.69 617 ALA A N 1
ATOM 4828 C CA . ALA A 1 617 ? 2.754 56.219 -4.785 1 94.69 617 ALA A CA 1
ATOM 4829 C C . ALA A 1 617 ? 4.078 56.062 -5.527 1 94.69 617 ALA A C 1
ATOM 4831 O O . ALA A 1 617 ? 4.309 56.719 -6.547 1 94.69 617 ALA A O 1
ATOM 4832 N N . LYS A 1 618 ? 4.969 55.219 -4.965 1 94.25 618 LYS A N 1
ATOM 4833 C CA . LYS A 1 618 ? 6.289 55 -5.559 1 94.25 618 LYS A CA 1
ATOM 4834 C C . LYS A 1 618 ? 6.633 53.531 -5.652 1 94.25 618 LYS A C 1
ATOM 4836 O O . LYS A 1 618 ? 7.441 53.125 -6.492 1 94.25 618 LYS A O 1
ATOM 4841 N N . ILE A 1 619 ? 6.121 52.781 -4.801 1 96.94 619 ILE A N 1
ATOM 4842 C CA . ILE A 1 619 ? 6.453 51.344 -4.707 1 96.94 619 ILE A CA 1
ATOM 4843 C C . ILE A 1 619 ? 5.344 50.531 -5.34 1 96.94 619 ILE A C 1
ATOM 4845 O O . ILE A 1 619 ? 4.164 50.719 -5.035 1 96.94 619 ILE A O 1
ATOM 4849 N N . LEU A 1 620 ? 5.715 49.656 -6.297 1 97.06 620 LEU A N 1
ATOM 4850 C CA . LEU A 1 620 ? 4.777 48.656 -6.785 1 97.06 620 LEU A CA 1
ATOM 4851 C C . LEU A 1 620 ? 4.707 47.469 -5.828 1 97.06 620 LEU A C 1
ATOM 4853 O O . LEU A 1 620 ? 5.723 46.812 -5.547 1 97.06 620 LEU A O 1
ATOM 4857 N N . ARG A 1 621 ? 3.525 47.219 -5.324 1 98.12 621 ARG A N 1
ATOM 4858 C CA . ARG A 1 621 ? 3.285 46.125 -4.379 1 98.12 621 ARG A CA 1
ATOM 4859 C C . ARG A 1 621 ? 2.383 45.062 -4.988 1 98.12 621 ARG A C 1
ATOM 4861 O O . ARG A 1 621 ? 1.301 45.375 -5.492 1 98.12 621 ARG A O 1
ATOM 4868 N N . VAL A 1 622 ? 2.846 43.812 -5.055 1 98.5 622 VAL A N 1
ATOM 4869 C CA . VAL A 1 622 ? 2.053 42.656 -5.492 1 98.5 622 VAL A CA 1
ATOM 4870 C C . VAL A 1 622 ? 1.919 41.656 -4.352 1 98.5 622 VAL A C 1
ATOM 4872 O O . VAL A 1 622 ? 2.918 41.25 -3.754 1 98.5 622 VAL A O 1
ATOM 4875 N N . THR A 1 623 ? 0.668 41.281 -4.023 1 98.5 623 THR A N 1
ATOM 4876 C CA . THR A 1 623 ? 0.414 40.312 -2.961 1 98.5 623 THR A CA 1
ATOM 4877 C C . THR A 1 623 ? -0.485 39.188 -3.457 1 98.5 623 THR A C 1
ATOM 4879 O O . THR A 1 623 ? -1.272 39.375 -4.387 1 98.5 623 THR A O 1
ATOM 4882 N N . TRP A 1 624 ? -0.32 38.031 -2.939 1 98.44 624 TRP A N 1
ATOM 4883 C CA . TRP A 1 624 ? -1.187 36.875 -3.143 1 98.44 624 TRP A CA 1
ATOM 4884 C C . TRP A 1 624 ? -1.338 36.094 -1.854 1 98.44 624 TRP A C 1
ATOM 4886 O O . TRP A 1 624 ? -0.536 36.219 -0.928 1 98.44 624 TRP A O 1
ATOM 4896 N N . GLY A 1 625 ? -2.471 35.406 -1.723 1 97.69 625 GLY A N 1
ATOM 4897 C CA . GLY A 1 625 ? -2.676 34.688 -0.468 1 97.69 625 GLY A CA 1
ATOM 4898 C C . GLY A 1 625 ? -3.895 33.781 -0.482 1 97.69 625 GLY A C 1
ATOM 4899 O O . GLY A 1 625 ? -4.512 33.594 -1.529 1 97.69 625 GLY A O 1
ATOM 4900 N N . GLY A 1 626 ? -4.18 33.188 0.688 1 96.88 626 GLY A N 1
ATOM 4901 C CA . GLY A 1 626 ? -5.281 32.281 0.869 1 96.88 626 GLY A CA 1
ATOM 4902 C C . GLY A 1 626 ? -4.824 30.828 0.958 1 96.88 626 GLY A C 1
ATOM 4903 O O . GLY A 1 626 ? -3.656 30.547 1.239 1 96.88 626 GLY A O 1
ATOM 4904 N N . ALA A 1 627 ? -5.82 29.938 0.925 1 96.69 627 ALA A N 1
ATOM 4905 C CA . ALA A 1 627 ? -5.566 28.5 0.978 1 96.69 627 ALA A CA 1
ATOM 4906 C C . ALA A 1 627 ? -6.316 27.781 -0.134 1 96.69 627 ALA A C 1
ATOM 4908 O O . ALA A 1 627 ? -7.379 28.219 -0.573 1 96.69 627 ALA A O 1
ATOM 4909 N N . ARG A 1 628 ? -5.762 26.703 -0.567 1 95.44 628 ARG A N 1
ATOM 4910 C CA . ARG A 1 628 ? -6.305 25.922 -1.673 1 95.44 628 ARG A CA 1
ATOM 4911 C C . ARG A 1 628 ? -7.691 25.391 -1.333 1 95.44 628 ARG A C 1
ATOM 4913 O O . ARG A 1 628 ? -8.555 25.281 -2.207 1 95.44 628 ARG A O 1
ATOM 4920 N N . LEU A 1 629 ? -7.883 25.031 -0.085 1 94.31 629 LEU A N 1
ATOM 4921 C CA . LEU A 1 629 ? -9.148 24.531 0.431 1 94.31 629 LEU A CA 1
ATOM 4922 C C . LEU A 1 629 ? -9.281 24.812 1.922 1 94.31 629 LEU A C 1
ATOM 4924 O O . LEU A 1 629 ? -8.375 25.391 2.533 1 94.31 629 LEU A O 1
ATOM 4928 N N . TYR A 1 630 ? -10.445 24.406 2.494 1 95.38 630 TYR A N 1
ATOM 4929 C CA . TYR A 1 630 ? -10.703 24.672 3.904 1 95.38 630 TYR A CA 1
ATOM 4930 C C . TYR A 1 630 ? -10.203 23.531 4.773 1 95.38 630 TYR A C 1
ATOM 4932 O O . TYR A 1 630 ? -9.953 23.719 5.969 1 95.38 630 TYR A O 1
ATOM 4940 N N . ASP A 1 631 ? -10.039 22.391 4.152 1 94.38 631 ASP A N 1
ATOM 4941 C CA . ASP A 1 631 ? -9.734 21.156 4.883 1 94.38 631 ASP A CA 1
ATOM 4942 C C . ASP A 1 631 ? -8.227 20.906 4.934 1 94.38 631 ASP A C 1
ATOM 4944 O O . ASP A 1 631 ? -7.434 21.859 4.93 1 94.38 631 ASP A O 1
ATOM 4948 N N . ARG A 1 632 ? -7.746 19.672 5.09 1 93.12 632 ARG A N 1
ATOM 4949 C CA . ARG A 1 632 ? -6.426 19.25 5.535 1 93.12 632 ARG A CA 1
ATOM 4950 C C . ARG A 1 632 ? -5.348 19.688 4.551 1 93.12 632 ARG A C 1
ATOM 4952 O O . ARG A 1 632 ? -4.375 20.328 4.934 1 93.12 632 ARG A O 1
ATOM 4959 N N . TYR A 1 633 ? -5.414 19.359 3.328 1 92.56 633 TYR A N 1
ATOM 4960 C CA . TYR A 1 633 ? -4.371 19.625 2.34 1 92.56 633 TYR A CA 1
ATOM 4961 C C . TYR A 1 633 ? -4.578 20.984 1.682 1 92.56 633 TYR A C 1
ATOM 4963 O O . TYR A 1 633 ? -4.691 21.078 0.457 1 92.56 633 TYR A O 1
ATOM 4971 N N . ARG A 1 634 ? -4.434 22.047 2.484 1 94.69 634 ARG A N 1
ATOM 4972 C CA . ARG A 1 634 ? -4.906 23.375 2.125 1 94.69 634 ARG A CA 1
ATOM 4973 C C . ARG A 1 634 ? -3.791 24.203 1.489 1 94.69 634 ARG A C 1
ATOM 4975 O O . ARG A 1 634 ? -4.039 25.297 0.963 1 94.69 634 ARG A O 1
ATOM 4982 N N . GLU A 1 635 ? -2.582 23.734 1.435 1 94.75 635 GLU A N 1
ATOM 4983 C CA . GLU A 1 635 ? -1.459 24.5 0.9 1 94.75 635 GLU A CA 1
ATOM 4984 C C . GLU A 1 635 ? -1.693 24.875 -0.56 1 94.75 635 GLU A C 1
ATOM 4986 O O . GLU A 1 635 ? -2.051 24.016 -1.377 1 94.75 635 GLU A O 1
ATOM 4991 N N . ALA A 1 636 ? -1.564 26.094 -0.856 1 96.38 636 ALA A N 1
ATOM 4992 C CA . ALA A 1 636 ? -1.565 26.594 -2.227 1 96.38 636 ALA A CA 1
ATOM 4993 C C . ALA A 1 636 ? -0.144 26.875 -2.711 1 96.38 636 ALA A C 1
ATOM 4995 O O . ALA A 1 636 ? 0.593 27.641 -2.086 1 96.38 636 ALA A O 1
ATOM 4996 N N . ILE A 1 637 ? 0.246 26.234 -3.74 1 96.25 637 ILE A N 1
ATOM 4997 C CA . ILE A 1 637 ? 1.573 26.453 -4.312 1 96.25 637 ILE A CA 1
ATOM 4998 C C . ILE A 1 637 ? 1.483 27.406 -5.492 1 96.25 637 ILE A C 1
ATOM 5000 O O . ILE A 1 637 ? 0.834 27.109 -6.5 1 96.25 637 ILE A O 1
ATOM 5004 N N . TRP A 1 638 ? 2.148 28.562 -5.355 1 97.44 638 TRP A N 1
ATOM 5005 C CA . TRP A 1 638 ? 2.111 29.625 -6.355 1 97.44 638 TRP A CA 1
ATOM 5006 C C . TRP A 1 638 ? 3.398 29.641 -7.176 1 97.44 638 TRP A C 1
ATOM 5008 O O . TRP A 1 638 ? 4.496 29.703 -6.617 1 97.44 638 TRP A O 1
ATOM 5018 N N . ASN A 1 639 ? 3.279 29.547 -8.453 1 97.81 639 ASN A N 1
ATOM 5019 C CA . ASN A 1 639 ? 4.355 29.828 -9.398 1 97.81 639 ASN A CA 1
ATOM 5020 C C . ASN A 1 639 ? 3.945 30.859 -10.438 1 97.81 639 ASN A C 1
ATOM 5022 O O . ASN A 1 639 ? 2.982 30.656 -11.18 1 97.81 639 ASN A O 1
ATOM 5026 N N . GLY A 1 640 ? 4.695 31.984 -10.398 1 97.69 640 GLY A N 1
ATOM 5027 C CA . GLY A 1 640 ? 4.223 33 -11.312 1 97.69 640 GLY A CA 1
ATOM 5028 C C . GLY A 1 640 ? 5.297 34.031 -11.688 1 97.69 640 GLY A C 1
ATOM 5029 O O . GLY A 1 640 ? 6.469 33.844 -11.344 1 97.69 640 GLY A O 1
ATOM 5030 N N . GLN A 1 641 ? 4.801 35.031 -12.484 1 97.44 641 GLN A N 1
ATOM 5031 C CA . GLN A 1 641 ? 5.652 36.094 -12.992 1 97.44 641 GLN A CA 1
ATOM 5032 C C . GLN A 1 641 ? 4.93 37.438 -12.969 1 97.44 641 GLN A C 1
ATOM 5034 O O . GLN A 1 641 ? 3.734 37.5 -13.266 1 97.44 641 GLN A O 1
ATOM 5039 N N . ILE A 1 642 ? 5.68 38.406 -12.609 1 98 642 ILE A N 1
ATOM 5040 C CA . ILE A 1 642 ? 5.242 39.812 -12.68 1 98 642 ILE A CA 1
ATOM 5041 C C . ILE A 1 642 ? 5.945 40.5 -13.844 1 98 642 ILE A C 1
ATOM 5043 O O . ILE A 1 642 ? 7.176 40.594 -13.867 1 98 642 ILE A O 1
ATOM 5047 N N . THR A 1 643 ? 5.133 41.031 -14.711 1 96.5 643 THR A N 1
ATOM 5048 C CA . THR A 1 643 ? 5.676 41.688 -15.906 1 96.5 643 THR A CA 1
ATOM 5049 C C . THR A 1 643 ? 5.34 43.156 -15.914 1 96.5 643 THR A C 1
ATOM 5051 O O . THR A 1 643 ? 4.184 43.531 -15.703 1 96.5 643 THR A O 1
ATOM 5054 N N . LEU A 1 644 ? 6.359 43.969 -16.234 1 95.5 644 LEU A N 1
ATOM 5055 C CA . LEU A 1 644 ? 6.211 45.438 -16.281 1 95.5 644 LEU A CA 1
ATOM 5056 C C . LEU A 1 644 ? 6.285 45.906 -17.719 1 95.5 644 LEU A C 1
ATOM 5058 O O . LEU A 1 644 ? 7.113 45.438 -18.516 1 95.5 644 LEU A O 1
ATOM 5062 N N . SER A 1 645 ? 5.43 46.875 -18.047 1 94.12 645 SER A N 1
ATOM 5063 C CA . SER A 1 645 ? 5.41 47.406 -19.406 1 94.12 645 SER A CA 1
ATOM 5064 C C . SER A 1 645 ? 6.363 48.594 -19.547 1 94.12 645 SER A C 1
ATOM 5066 O O . SER A 1 645 ? 6.996 49 -18.562 1 94.12 645 SER A O 1
ATOM 5068 N N . ASP A 1 646 ? 6.523 49.125 -20.766 1 91.25 646 ASP A N 1
ATOM 5069 C CA . ASP A 1 646 ? 7.172 50.375 -21.141 1 91.25 646 ASP A CA 1
ATOM 5070 C C . ASP A 1 646 ? 8.633 50.406 -20.703 1 91.25 646 ASP A C 1
ATOM 5072 O O . ASP A 1 646 ? 9.164 51.438 -20.344 1 91.25 646 ASP A O 1
ATOM 5076 N N . GLY A 1 647 ? 9.219 49.312 -20.594 1 87.44 647 GLY A N 1
ATOM 5077 C CA . GLY A 1 647 ? 10.633 49.219 -20.281 1 87.44 647 GLY A CA 1
ATOM 5078 C C . GLY A 1 647 ? 10.93 49.5 -18.828 1 87.44 647 GLY A C 1
ATOM 5079 O O . GLY A 1 647 ? 12.094 49.656 -18.438 1 87.44 647 GLY A O 1
ATOM 5080 N N . ALA A 1 648 ? 9.922 49.688 -17.984 1 92.44 648 ALA A N 1
ATOM 5081 C CA . ALA A 1 648 ? 10.148 49.812 -16.547 1 92.44 648 ALA A CA 1
ATOM 5082 C C . ALA A 1 648 ? 10.859 48.594 -16 1 92.44 648 ALA A C 1
ATOM 5084 O O . ALA A 1 648 ? 10.594 47.469 -16.438 1 92.44 648 ALA A O 1
ATOM 5085 N N . ARG A 1 649 ? 11.789 48.875 -15.008 1 93 649 ARG A N 1
ATOM 5086 C CA . ARG A 1 649 ? 12.586 47.781 -14.453 1 93 649 ARG A CA 1
ATOM 5087 C C . ARG A 1 649 ? 12.641 47.875 -12.93 1 93 649 ARG A C 1
ATOM 5089 O O . ARG A 1 649 ? 12.664 48.969 -12.367 1 93 649 ARG A O 1
ATOM 5096 N N . PRO A 1 650 ? 12.711 46.688 -12.352 1 94.25 650 PRO A N 1
ATOM 5097 C CA . PRO A 1 650 ? 12.922 46.719 -10.906 1 94.25 650 PRO A CA 1
ATOM 5098 C C . PRO A 1 650 ? 14.344 47.125 -10.523 1 94.25 650 PRO A C 1
ATOM 5100 O O . PRO A 1 650 ? 15.305 46.625 -11.102 1 94.25 650 PRO A O 1
ATOM 5103 N N . GLU A 1 651 ? 14.477 48 -9.664 1 93.12 651 GLU A N 1
ATOM 5104 C CA . GLU A 1 651 ? 15.766 48.312 -9.039 1 93.12 651 GLU A CA 1
ATOM 5105 C C . GLU A 1 651 ? 16.047 47.375 -7.863 1 93.12 651 GLU A C 1
ATOM 5107 O O . GLU A 1 651 ? 17.156 46.875 -7.719 1 93.12 651 GLU A O 1
ATOM 5112 N N . ARG A 1 652 ? 15.055 47.219 -7.004 1 95.06 652 ARG A N 1
ATOM 5113 C CA . ARG A 1 652 ? 15.109 46.312 -5.859 1 95.06 652 ARG A CA 1
ATOM 5114 C C . ARG A 1 652 ? 13.812 45.531 -5.715 1 95.06 652 ARG A C 1
ATOM 5116 O O . ARG A 1 652 ? 12.727 46.094 -5.906 1 95.06 652 ARG A O 1
ATOM 5123 N N . ILE A 1 653 ? 13.961 44.344 -5.457 1 96.12 653 ILE A N 1
ATOM 5124 C CA . ILE A 1 653 ? 12.844 43.469 -5.168 1 96.12 653 ILE A CA 1
ATOM 5125 C C . ILE A 1 653 ? 12.875 43.062 -3.697 1 96.12 653 ILE A C 1
ATOM 5127 O O . ILE A 1 653 ? 13.852 42.438 -3.24 1 96.12 653 ILE A O 1
ATOM 5131 N N . LEU A 1 654 ? 11.844 43.375 -2.939 1 96.88 654 LEU A N 1
ATOM 5132 C CA . LEU A 1 654 ? 11.797 43.094 -1.507 1 96.88 654 LEU A CA 1
ATOM 5133 C C . LEU A 1 654 ? 10.656 42.125 -1.172 1 96.88 654 LEU A C 1
ATOM 5135 O O . LEU A 1 654 ? 9.523 42.562 -0.934 1 96.88 654 LEU A O 1
ATOM 5139 N N . PRO A 1 655 ? 10.961 40.844 -1.077 1 97.44 655 PRO A N 1
ATOM 5140 C CA . PRO A 1 655 ? 9.922 39.875 -0.691 1 97.44 655 PRO A CA 1
ATOM 5141 C C . PRO A 1 655 ? 9.516 40 0.775 1 97.44 655 PRO A C 1
ATOM 5143 O O . PRO A 1 655 ? 10.328 40.406 1.612 1 97.44 655 PRO A O 1
ATOM 5146 N N . PHE A 1 656 ? 8.305 39.688 1.12 1 96.5 656 PHE A N 1
ATOM 5147 C CA . PHE A 1 656 ? 7.824 39.719 2.496 1 96.5 656 PHE A CA 1
ATOM 5148 C C . PHE A 1 656 ? 6.754 38.656 2.709 1 96.5 656 PHE A C 1
ATOM 5150 O O . PHE A 1 656 ? 6.395 37.938 1.775 1 96.5 656 PHE A O 1
ATOM 5157 N N . GLY A 1 657 ? 6.266 38.531 3.955 1 93.94 657 GLY A N 1
ATOM 5158 C CA . GLY A 1 657 ? 5.27 37.531 4.281 1 93.94 657 GLY A CA 1
ATOM 5159 C C . GLY A 1 657 ? 5.848 36.125 4.359 1 93.94 657 GLY A C 1
ATOM 5160 O O . GLY A 1 657 ? 6.934 35.938 4.906 1 93.94 657 GLY A O 1
ATOM 5161 N N . GLY A 1 658 ? 5.062 35.219 3.826 1 91.44 658 GLY A N 1
ATOM 5162 C CA . GLY A 1 658 ? 5.496 33.844 3.877 1 91.44 658 GLY A CA 1
ATOM 5163 C C . GLY A 1 658 ? 6.812 33.594 3.162 1 91.44 658 GLY A C 1
ATOM 5164 O O . GLY A 1 658 ? 7.484 32.594 3.412 1 91.44 658 GLY A O 1
ATOM 5165 N N . LEU A 1 659 ? 7.223 34.469 2.242 1 94.62 659 LEU A N 1
ATOM 5166 C CA . LEU A 1 659 ? 8.469 34.312 1.499 1 94.62 659 LEU A CA 1
ATOM 5167 C C . LEU A 1 659 ? 9.672 34.375 2.434 1 94.62 659 LEU A C 1
ATOM 5169 O O . LEU A 1 659 ? 10.758 33.906 2.096 1 94.62 659 LEU A O 1
ATOM 5173 N N . GLU A 1 660 ? 9.5 34.906 3.605 1 91.69 660 GLU A N 1
ATOM 5174 C CA . GLU A 1 660 ? 10.594 35.062 4.555 1 91.69 660 GLU A CA 1
ATOM 5175 C C . GLU A 1 660 ? 10.734 33.812 5.445 1 91.69 660 GLU A C 1
ATOM 5177 O O . GLU A 1 660 ? 11.742 33.656 6.141 1 91.69 660 GLU A O 1
ATOM 5182 N N . ASP A 1 661 ? 9.758 33 5.398 1 89.12 661 ASP A N 1
ATOM 5183 C CA . ASP A 1 661 ? 9.68 31.922 6.383 1 89.12 661 ASP A CA 1
ATOM 5184 C C . ASP A 1 661 ? 10.406 30.672 5.883 1 89.12 661 ASP A C 1
ATOM 5186 O O . ASP A 1 661 ? 10.805 29.828 6.68 1 89.12 661 ASP A O 1
ATOM 5190 N N . SER A 1 662 ? 10.57 30.562 4.613 1 89.12 662 SER A N 1
ATOM 5191 C CA . SER A 1 662 ? 11.188 29.359 4.039 1 89.12 662 SER A CA 1
ATOM 5192 C C . SER A 1 662 ? 12.266 29.734 3.025 1 89.12 662 SER A C 1
ATOM 5194 O O . SER A 1 662 ? 12.016 30.5 2.096 1 89.12 662 SER A O 1
ATOM 5196 N N . PRO A 1 663 ? 13.383 29.078 3.152 1 91.31 663 PRO A N 1
ATOM 5197 C CA . PRO A 1 663 ? 14.461 29.328 2.189 1 91.31 663 PRO A CA 1
ATOM 5198 C C . PRO A 1 663 ? 14.133 28.797 0.792 1 91.31 663 PRO A C 1
ATOM 5200 O O . PRO A 1 663 ? 14.797 29.172 -0.179 1 91.31 663 PRO A O 1
ATOM 5203 N N . GLU A 1 664 ? 13.141 27.984 0.688 1 91 664 GLU A N 1
ATOM 5204 C CA . GLU A 1 664 ? 12.797 27.406 -0.61 1 91 664 GLU A CA 1
ATOM 5205 C C . GLU A 1 664 ? 11.906 28.344 -1.408 1 91 664 GLU A C 1
ATOM 5207 O O . GLU A 1 664 ? 11.773 28.203 -2.627 1 91 664 GLU A O 1
ATOM 5212 N N . ASP A 1 665 ? 11.242 29.266 -0.783 1 93.81 665 ASP A N 1
ATOM 5213 C CA . ASP A 1 665 ? 10.398 30.266 -1.446 1 93.81 665 ASP A CA 1
ATOM 5214 C C . ASP A 1 665 ? 11.242 31.438 -1.951 1 93.81 665 ASP A C 1
ATOM 5216 O O . ASP A 1 665 ? 12.227 31.828 -1.319 1 93.81 665 ASP A O 1
ATOM 5220 N N . TYR A 1 666 ? 10.805 32 -3.168 1 95.25 666 TYR A N 1
ATOM 5221 C CA . TYR A 1 666 ? 11.617 33.125 -3.674 1 95.25 666 TYR A CA 1
ATOM 5222 C C . TYR A 1 666 ? 10.781 34.031 -4.547 1 95.25 666 TYR A C 1
ATOM 5224 O O . TYR A 1 666 ? 9.719 33.656 -5.039 1 95.25 666 TYR A O 1
ATOM 5232 N N . ALA A 1 667 ? 11.156 35.219 -4.617 1 96.75 667 ALA A N 1
ATOM 5233 C CA . ALA A 1 667 ? 10.828 36.219 -5.625 1 96.75 667 ALA A CA 1
ATOM 5234 C C . ALA A 1 667 ? 12.094 36.906 -6.145 1 96.75 667 ALA A C 1
ATOM 5236 O O . ALA A 1 667 ? 12.828 37.531 -5.379 1 96.75 667 ALA A O 1
ATOM 5237 N N . ARG A 1 668 ? 12.359 36.812 -7.395 1 94.88 668 ARG A N 1
ATOM 5238 C CA . ARG A 1 668 ? 13.625 37.281 -7.934 1 94.88 668 ARG A CA 1
ATOM 5239 C C . ARG A 1 668 ? 13.453 37.812 -9.352 1 94.88 668 ARG A C 1
ATOM 5241 O O . ARG A 1 668 ? 12.461 37.5 -10.016 1 94.88 668 ARG A O 1
ATOM 5248 N N . ALA A 1 669 ? 14.445 38.594 -9.711 1 92.25 669 ALA A N 1
ATOM 5249 C CA . ALA A 1 669 ? 14.438 39.156 -11.062 1 92.25 669 ALA A CA 1
ATOM 5250 C C . ALA A 1 669 ? 14.703 38.062 -12.094 1 92.25 669 ALA A C 1
ATOM 5252 O O . ALA A 1 669 ? 15.531 37.156 -11.875 1 92.25 669 ALA A O 1
ATOM 5253 N N . ASN A 1 670 ? 13.875 38.188 -13.078 1 84.44 670 ASN A N 1
ATOM 5254 C CA . ASN A 1 670 ? 14.055 37.312 -14.227 1 84.44 670 ASN A CA 1
ATOM 5255 C C . ASN A 1 670 ? 14.352 38.094 -15.492 1 84.44 670 ASN A C 1
ATOM 5257 O O . ASN A 1 670 ? 13.531 38.906 -15.93 1 84.44 670 ASN A O 1
ATOM 5261 N N . ASP A 1 671 ? 15.445 37.906 -16.297 1 76.69 671 ASP A N 1
ATOM 5262 C CA . ASP A 1 671 ? 15.93 38.531 -17.516 1 76.69 671 ASP A CA 1
ATOM 5263 C C . ASP A 1 671 ? 15.953 40.062 -17.406 1 76.69 671 ASP A C 1
ATOM 5265 O O . ASP A 1 671 ? 15.805 40.75 -18.406 1 76.69 671 ASP A O 1
ATOM 5269 N N . GLY A 1 672 ? 15.875 40.625 -16.328 1 72.44 672 GLY A N 1
ATOM 5270 C CA . GLY A 1 672 ? 16.047 42.031 -16.094 1 72.44 672 GLY A CA 1
ATOM 5271 C C . GLY A 1 672 ? 14.75 42.812 -16.125 1 72.44 672 GLY A C 1
ATOM 5272 O O . GLY A 1 672 ? 14.688 43.969 -15.664 1 72.44 672 GLY A O 1
ATOM 5273 N N . HIS A 1 673 ? 13.703 42.312 -16.641 1 77.5 673 HIS A N 1
ATOM 5274 C CA . HIS A 1 673 ? 12.484 43.094 -16.781 1 77.5 673 HIS A CA 1
ATOM 5275 C C . HIS A 1 673 ? 11.352 42.5 -15.945 1 77.5 673 HIS A C 1
ATOM 5277 O O . HIS A 1 673 ? 10.375 43.188 -15.648 1 77.5 673 HIS A O 1
ATOM 5283 N N . ASN A 1 674 ? 11.508 41.312 -15.57 1 89.38 674 ASN A N 1
ATOM 5284 C CA . ASN A 1 674 ? 10.398 40.625 -14.914 1 89.38 674 ASN A CA 1
ATOM 5285 C C . ASN A 1 674 ? 10.812 40.062 -13.555 1 89.38 674 ASN A C 1
ATOM 5287 O O . ASN A 1 674 ? 12 40 -13.242 1 89.38 674 ASN A O 1
ATOM 5291 N N . VAL A 1 675 ? 9.789 39.875 -12.688 1 96.44 675 VAL A N 1
ATOM 5292 C CA . VAL A 1 675 ? 9.992 39.25 -11.391 1 96.44 675 VAL A CA 1
ATOM 5293 C C . VAL A 1 675 ? 9.297 37.906 -11.359 1 96.44 675 VAL A C 1
ATOM 5295 O O . VAL A 1 675 ? 8.086 37.812 -11.547 1 96.44 675 VAL A O 1
ATOM 5298 N N . GLU A 1 676 ? 10.023 36.812 -11.18 1 97.31 676 GLU A N 1
ATOM 5299 C CA . GLU A 1 676 ? 9.469 35.5 -10.984 1 97.31 676 GLU A CA 1
ATOM 5300 C C . GLU A 1 676 ? 9.32 35.156 -9.5 1 97.31 676 GLU A C 1
ATOM 5302 O O . GLU A 1 676 ? 10.141 35.594 -8.68 1 97.31 676 GLU A O 1
ATOM 5307 N N . PHE A 1 677 ? 8.281 34.438 -9.172 1 97.81 677 PHE A N 1
ATOM 5308 C CA . PHE A 1 677 ? 8.109 34.062 -7.773 1 97.81 677 PHE A CA 1
ATOM 5309 C C . PHE A 1 677 ? 7.594 32.625 -7.652 1 97.81 677 PHE A C 1
ATOM 5311 O O . PHE A 1 677 ? 6.945 32.125 -8.57 1 97.81 677 PHE A O 1
ATOM 5318 N N . SER A 1 678 ? 7.941 31.922 -6.613 1 97 678 SER A N 1
ATOM 5319 C CA . SER A 1 678 ? 7.48 30.609 -6.168 1 97 678 SER A CA 1
ATOM 5320 C C . SER A 1 678 ? 7.328 30.562 -4.652 1 97 678 SER A C 1
ATOM 5322 O O . SER A 1 678 ? 8.281 30.812 -3.918 1 97 678 SER A O 1
ATOM 5324 N N . SER A 1 679 ? 6.117 30.359 -4.199 1 96.12 679 SER A N 1
ATOM 5325 C CA . SER A 1 679 ? 5.891 30.328 -2.756 1 96.12 679 SER A CA 1
ATOM 5326 C C . SER A 1 679 ? 4.641 29.516 -2.41 1 96.12 679 SER A C 1
ATOM 5328 O O . SER A 1 679 ? 3.936 29.047 -3.303 1 96.12 679 SER A O 1
ATOM 5330 N N . LYS A 1 680 ? 4.387 29.344 -1.133 1 95.5 680 LYS A N 1
ATOM 5331 C CA . LYS A 1 680 ? 3.256 28.578 -0.625 1 95.5 680 LYS A CA 1
ATOM 5332 C C . LYS A 1 680 ? 2.469 29.375 0.41 1 95.5 680 LYS A C 1
ATOM 5334 O O . LYS A 1 680 ? 3.055 30.094 1.225 1 95.5 680 LYS A O 1
ATOM 5339 N N . THR A 1 681 ? 1.183 29.234 0.313 1 96.31 681 THR A N 1
ATOM 5340 C CA . THR A 1 681 ? 0.346 29.875 1.322 1 96.31 681 THR A CA 1
ATOM 5341 C C . THR A 1 681 ? -0.645 28.875 1.915 1 96.31 681 THR A C 1
ATOM 5343 O O . THR A 1 681 ? -0.984 27.891 1.278 1 96.31 681 THR A O 1
ATOM 5346 N N . SER A 1 682 ? -1.07 29.078 3.129 1 95.75 682 SER A N 1
ATOM 5347 C CA . SER A 1 682 ? -2.094 28.344 3.863 1 95.75 682 SER A CA 1
ATOM 5348 C C . SER A 1 682 ? -3.01 29.281 4.637 1 95.75 682 SER A C 1
ATOM 5350 O O . SER A 1 682 ? -3.229 29.109 5.836 1 95.75 682 SER A O 1
ATOM 5352 N N . GLY A 1 683 ? -3.521 30.203 3.93 1 95.94 683 GLY A N 1
ATOM 5353 C CA . GLY A 1 683 ? -4.375 31.219 4.523 1 95.94 683 GLY A CA 1
ATOM 5354 C C . GLY A 1 683 ? -3.641 32.5 4.809 1 95.94 683 GLY A C 1
ATOM 5355 O O . GLY A 1 683 ? -4.266 33.531 5.051 1 95.94 683 GLY A O 1
ATOM 5356 N N . ASP A 1 684 ? -2.318 32.469 4.707 1 95.56 684 ASP A N 1
ATOM 5357 C CA . ASP A 1 684 ? -1.502 33.656 4.926 1 95.56 684 ASP A CA 1
ATOM 5358 C C . ASP A 1 684 ? -1.271 34.438 3.619 1 95.56 684 ASP A C 1
ATOM 5360 O O . ASP A 1 684 ? -1.983 34.219 2.637 1 95.56 684 ASP A O 1
ATOM 5364 N N . LEU A 1 685 ? -0.371 35.438 3.787 1 94.94 685 LEU A N 1
ATOM 5365 C CA . LEU A 1 685 ? -0.106 36.344 2.688 1 94.94 685 LEU A CA 1
ATOM 5366 C C . LEU A 1 685 ? 1.376 36.344 2.326 1 94.94 685 LEU A C 1
ATOM 5368 O O . LEU A 1 685 ? 2.234 36.344 3.213 1 94.94 685 LEU A O 1
ATOM 5372 N N . ASP A 1 686 ? 1.622 36.312 1.021 1 97.19 686 ASP A N 1
ATOM 5373 C CA . ASP A 1 686 ? 2.951 36.531 0.467 1 97.19 686 ASP A CA 1
ATOM 5374 C C . ASP A 1 686 ? 2.943 37.75 -0.469 1 97.19 686 ASP A C 1
ATOM 5376 O O . ASP A 1 686 ? 1.886 38.156 -0.958 1 97.19 686 ASP A O 1
ATOM 5380 N N . GLY A 1 687 ? 4.137 38.312 -0.63 1 97.81 687 GLY A N 1
ATOM 5381 C CA . GLY A 1 687 ? 4.168 39.438 -1.564 1 97.81 687 GLY A CA 1
ATOM 5382 C C . GLY A 1 687 ? 5.562 39.969 -1.788 1 97.81 687 GLY A C 1
ATOM 5383 O O . GLY A 1 687 ? 6.531 39.5 -1.208 1 97.81 687 GLY A O 1
ATOM 5384 N N . VAL A 1 688 ? 5.586 41 -2.732 1 98.12 688 VAL A N 1
ATOM 5385 C CA . VAL A 1 688 ? 6.844 41.656 -3.072 1 98.12 688 VAL A CA 1
ATOM 5386 C C . VAL A 1 688 ? 6.609 43.156 -3.234 1 98.12 688 VAL A C 1
ATOM 5388 O O . VAL A 1 688 ? 5.598 43.594 -3.799 1 98.12 688 VAL A O 1
ATOM 5391 N N . ASN A 1 689 ? 7.461 43.906 -2.656 1 97.88 689 ASN A N 1
ATOM 5392 C CA . ASN A 1 689 ? 7.594 45.312 -2.982 1 97.88 689 ASN A CA 1
ATOM 5393 C C . ASN A 1 689 ? 8.688 45.562 -4.02 1 97.88 689 ASN A C 1
ATOM 5395 O O . ASN A 1 689 ? 9.836 45.156 -3.816 1 97.88 689 ASN A O 1
ATOM 5399 N N . ILE A 1 690 ? 8.289 46.156 -5.059 1 96.88 690 ILE A N 1
ATOM 5400 C CA . ILE A 1 690 ? 9.227 46.438 -6.141 1 96.88 690 ILE A CA 1
ATOM 5401 C C . ILE A 1 690 ? 9.516 47.906 -6.23 1 96.88 690 ILE A C 1
ATOM 5403 O O . ILE A 1 690 ? 8.617 48.719 -6.52 1 96.88 690 ILE A O 1
ATOM 5407 N N . ILE A 1 691 ? 10.727 48.219 -5.965 1 96 691 ILE A N 1
ATOM 5408 C CA . ILE A 1 691 ? 11.195 49.562 -6.195 1 96 691 ILE A CA 1
ATOM 5409 C C . ILE A 1 691 ? 11.625 49.719 -7.652 1 96 691 ILE A C 1
ATOM 5411 O O . ILE A 1 691 ? 12.508 49 -8.125 1 96 691 ILE A O 1
ATOM 5415 N N . LEU A 1 692 ? 11.07 50.75 -8.305 1 94.62 692 LEU A N 1
ATOM 5416 C CA . LEU A 1 692 ? 11.273 50.906 -9.742 1 94.62 692 LEU A CA 1
ATOM 5417 C C . LEU A 1 692 ? 12.5 51.75 -10.039 1 94.62 692 LEU A C 1
ATOM 5419 O O . LEU A 1 692 ? 12.758 52.75 -9.328 1 94.62 692 LEU A O 1
ATOM 5423 N N . GLN A 1 693 ? 13.188 51.438 -11.07 1 92.94 693 GLN A N 1
ATOM 5424 C CA . GLN A 1 693 ? 14.375 52.188 -11.469 1 92.94 693 GLN A CA 1
ATOM 5425 C C . GLN A 1 693 ? 14.008 53.594 -11.953 1 92.94 693 GLN A C 1
ATOM 5427 O O . GLN A 1 693 ? 13.156 53.75 -12.828 1 92.94 693 GLN A O 1
ATOM 5432 N N . GLY A 1 694 ? 14.672 54.531 -11.477 1 89.44 694 GLY A N 1
ATOM 5433 C CA . GLY A 1 694 ? 14.508 55.906 -11.906 1 89.44 694 GLY A CA 1
ATOM 5434 C C . GLY A 1 694 ? 13.094 56.438 -11.719 1 89.44 694 GLY A C 1
ATOM 5435 O O . GLY A 1 694 ? 12.672 57.375 -12.406 1 89.44 694 GLY A O 1
ATOM 5436 N N . ASP A 1 695 ? 12.273 55.844 -11.039 1 85.94 695 ASP A N 1
ATOM 5437 C CA . ASP A 1 695 ? 10.883 56.219 -10.773 1 85.94 695 ASP A CA 1
ATOM 5438 C C . ASP A 1 695 ? 10.039 56.094 -12.039 1 85.94 695 ASP A C 1
ATOM 5440 O O . ASP A 1 695 ? 9.016 56.781 -12.164 1 85.94 695 ASP A O 1
ATOM 5444 N N . LYS A 1 696 ? 10.547 55.312 -12.922 1 92 696 LYS A N 1
ATOM 5445 C CA . LYS A 1 696 ? 9.773 55.094 -14.141 1 92 696 LYS A CA 1
ATOM 5446 C C . LYS A 1 696 ? 8.602 54.156 -13.875 1 92 696 LYS A C 1
ATOM 5448 O O . LYS A 1 696 ? 8.797 52.938 -13.68 1 92 696 LYS A O 1
ATOM 5453 N N . LYS A 1 697 ? 7.461 54.719 -14.031 1 93.94 697 LYS A N 1
ATOM 5454 C CA . LYS A 1 697 ? 6.258 53.938 -13.758 1 93.94 697 LYS A CA 1
ATOM 5455 C C . LYS A 1 697 ? 5.777 53.188 -15.016 1 93.94 697 LYS A C 1
ATOM 5457 O O . LYS A 1 697 ? 5.719 53.781 -16.094 1 93.94 697 LYS A O 1
ATOM 5462 N N . PRO A 1 698 ? 5.469 51.875 -14.844 1 94.75 698 PRO A N 1
ATOM 5463 C CA . PRO A 1 698 ? 4.863 51.188 -15.984 1 94.75 698 PRO A CA 1
ATOM 5464 C C . PRO A 1 698 ? 3.424 51.625 -16.25 1 94.75 698 PRO A C 1
ATOM 5466 O O . PRO A 1 698 ? 2.684 51.906 -15.297 1 94.75 698 PRO A O 1
ATOM 5469 N N . SER A 1 699 ? 2.992 51.594 -17.5 1 95.62 699 SER A N 1
ATOM 5470 C CA . SER A 1 699 ? 1.591 51.844 -17.812 1 95.62 699 SER A CA 1
ATOM 5471 C C . SER A 1 699 ? 0.704 50.688 -17.359 1 95.62 699 SER A C 1
ATOM 5473 O O . SER A 1 699 ? -0.452 50.906 -16.984 1 95.62 699 SER A O 1
ATOM 5475 N N . THR A 1 700 ? 1.317 49.531 -17.5 1 96.44 700 THR A N 1
ATOM 5476 C CA . THR A 1 700 ? 0.566 48.344 -17.125 1 96.44 700 THR A CA 1
ATOM 5477 C C . THR A 1 700 ? 1.462 47.375 -16.391 1 96.44 700 THR A C 1
ATOM 5479 O O . THR A 1 700 ? 2.648 47.25 -16.703 1 96.44 700 THR A O 1
ATOM 5482 N N . VAL A 1 701 ? 0.894 46.656 -15.398 1 97.31 701 VAL A N 1
ATOM 5483 C CA . VAL A 1 701 ? 1.514 45.531 -14.672 1 97.31 701 VAL A CA 1
ATOM 5484 C C . VAL A 1 701 ? 0.673 44.281 -14.836 1 97.31 701 VAL A C 1
ATOM 5486 O O . VAL A 1 701 ? -0.546 44.312 -14.648 1 97.31 701 VAL A O 1
ATOM 5489 N N . THR A 1 702 ? 1.348 43.188 -15.227 1 98 702 THR A N 1
ATOM 5490 C CA . THR A 1 702 ? 0.656 41.906 -15.375 1 98 702 THR A CA 1
ATOM 5491 C C . THR A 1 702 ? 1.256 40.875 -14.445 1 98 702 THR A C 1
ATOM 5493 O O . THR A 1 702 ? 2.477 40.719 -14.359 1 98 702 THR A O 1
ATOM 5496 N N . VAL A 1 703 ? 0.42 40.156 -13.688 1 98.44 703 VAL A N 1
ATOM 5497 C CA . VAL A 1 703 ? 0.818 39.031 -12.867 1 98.44 703 VAL A CA 1
ATOM 5498 C C . VAL A 1 703 ? 0.126 37.75 -13.375 1 98.44 703 VAL A C 1
ATOM 5500 O O . VAL A 1 703 ? -1.103 37.719 -13.477 1 98.44 703 VAL A O 1
ATOM 5503 N N . SER A 1 704 ? 0.891 36.719 -13.727 1 98.31 704 SER A N 1
ATOM 5504 C CA . SER A 1 704 ? 0.333 35.469 -14.227 1 98.31 704 SER A CA 1
ATOM 5505 C C . SER A 1 704 ? 1.11 34.281 -13.695 1 98.31 704 SER A C 1
ATOM 5507 O O . SER A 1 704 ? 2.281 34.406 -13.328 1 98.31 704 SER A O 1
ATOM 5509 N N . GLY A 1 705 ? 0.428 33.156 -13.586 1 98.12 705 GLY A N 1
ATOM 5510 C CA . GLY A 1 705 ? 1.095 31.938 -13.133 1 98.12 705 GLY A CA 1
ATOM 5511 C C . GLY A 1 705 ? 0.146 30.781 -12.938 1 98.12 705 GLY A C 1
ATOM 5512 O O . GLY A 1 705 ? -0.939 30.75 -13.516 1 98.12 705 GLY A O 1
ATOM 5513 N N . SER A 1 706 ? 0.606 29.766 -12.266 1 98.25 706 SER A N 1
ATOM 5514 C CA . SER A 1 706 ? -0.156 28.562 -11.961 1 98.25 706 SER A CA 1
ATOM 5515 C C . SER A 1 706 ? -0.332 28.375 -10.461 1 98.25 706 SER A C 1
ATOM 5517 O O . SER A 1 706 ? 0.425 28.953 -9.664 1 98.25 706 SER A O 1
ATOM 5519 N N . LEU A 1 707 ? -1.414 27.719 -10.133 1 97.94 707 LEU A N 1
ATOM 5520 C CA . LEU A 1 707 ? -1.74 27.375 -8.75 1 97.94 707 LEU A CA 1
ATOM 5521 C C . LEU A 1 707 ? -1.862 25.859 -8.57 1 97.94 707 LEU A C 1
ATOM 5523 O O . LEU A 1 707 ? -2.592 25.203 -9.32 1 97.94 707 LEU A O 1
ATOM 5527 N N . GLY A 1 708 ? -1.114 25.328 -7.621 1 95.44 708 GLY A N 1
ATOM 5528 C CA . GLY A 1 708 ? -1.143 23.906 -7.32 1 95.44 708 GLY A CA 1
ATOM 5529 C C . GLY A 1 708 ? -1.331 23.609 -5.844 1 95.44 708 GLY A C 1
ATOM 5530 O O . GLY A 1 708 ? -1.854 24.438 -5.102 1 95.44 708 GLY A O 1
ATOM 5531 N N . GLY A 1 709 ? -1.014 22.375 -5.477 1 93.88 709 GLY A N 1
ATOM 5532 C CA . GLY A 1 709 ? -1.145 21.953 -4.094 1 93.88 709 GLY A CA 1
ATOM 5533 C C . GLY A 1 709 ? -0.208 20.828 -3.723 1 93.88 709 GLY A C 1
ATOM 5534 O O . GLY A 1 709 ? 0.588 20.375 -4.551 1 93.88 709 GLY A O 1
ATOM 5535 N N . TYR A 1 710 ? -0.282 20.438 -2.494 1 92.19 710 TYR A N 1
ATOM 5536 C CA . TYR A 1 710 ? 0.554 19.359 -1.957 1 92.19 710 TYR A CA 1
ATOM 5537 C C . TYR A 1 710 ? 0.223 18.031 -2.615 1 92.19 710 TYR A C 1
ATOM 5539 O O . TYR A 1 710 ? -0.949 17.703 -2.812 1 92.19 710 TYR A O 1
ATOM 5547 N N . VAL A 1 711 ? 1.261 17.281 -3.008 1 91.69 711 VAL A N 1
ATOM 5548 C CA . VAL A 1 711 ? 1.084 15.969 -3.615 1 91.69 711 VAL A CA 1
ATOM 5549 C C . VAL A 1 711 ? 1.147 14.883 -2.539 1 91.69 711 VAL A C 1
ATOM 5551 O O . VAL A 1 711 ? 2.232 14.422 -2.184 1 91.69 711 VAL A O 1
ATOM 5554 N N . LYS A 1 712 ? 0.01 14.414 -2.1 1 90.88 712 LYS A N 1
ATOM 5555 C CA . LYS A 1 712 ? -0.035 13.375 -1.072 1 90.88 712 LYS A CA 1
ATOM 5556 C C . LYS A 1 712 ? 0.099 11.992 -1.688 1 90.88 712 LYS A C 1
ATOM 5558 O O . LYS A 1 712 ? 0.722 11.102 -1.101 1 90.88 712 LYS A O 1
ATOM 5563 N N . VAL A 1 713 ? -0.536 11.766 -2.834 1 87.56 713 VAL A N 1
ATOM 5564 C CA . VAL A 1 713 ? -0.503 10.492 -3.551 1 87.56 713 VAL A CA 1
ATOM 5565 C C . VAL A 1 713 ? -0.079 10.727 -5 1 87.56 713 VAL A C 1
ATOM 5567 O O . VAL A 1 713 ? -0.584 11.641 -5.66 1 87.56 713 VAL A O 1
ATOM 5570 N N . GLY A 1 714 ? 0.916 9.859 -5.477 1 86.12 714 GLY A N 1
ATOM 5571 C CA . GLY A 1 714 ? 1.314 9.961 -6.871 1 86.12 714 GLY A CA 1
ATOM 5572 C C . GLY A 1 714 ? 2.721 10.5 -7.055 1 86.12 714 GLY A C 1
ATOM 5573 O O . GLY A 1 714 ? 3.523 10.477 -6.121 1 86.12 714 GLY A O 1
ATOM 5574 N N . ASP A 1 715 ? 3 10.953 -8.266 1 90.88 715 ASP A N 1
ATOM 5575 C CA . ASP A 1 715 ? 4.32 11.438 -8.664 1 90.88 715 ASP A CA 1
ATOM 5576 C C . ASP A 1 715 ? 4.508 12.898 -8.258 1 90.88 715 ASP A C 1
ATOM 5578 O O . ASP A 1 715 ? 3.805 13.781 -8.75 1 90.88 715 ASP A O 1
ATOM 5582 N N . ALA A 1 716 ? 5.492 13.148 -7.465 1 92.25 716 ALA A N 1
ATOM 5583 C CA . ALA A 1 716 ? 5.758 14.492 -6.969 1 92.25 716 ALA A CA 1
ATOM 5584 C C . ALA A 1 716 ? 6.023 15.461 -8.117 1 92.25 716 ALA A C 1
ATOM 5586 O O . ALA A 1 716 ? 5.68 16.641 -8.031 1 92.25 716 ALA A O 1
ATOM 5587 N N . LEU A 1 717 ? 6.621 15 -9.203 1 94.69 717 LEU A N 1
ATOM 5588 C CA . LEU A 1 717 ? 6.961 15.867 -10.328 1 94.69 717 LEU A CA 1
ATOM 5589 C C . LEU A 1 717 ? 5.719 16.234 -11.125 1 94.69 717 LEU A C 1
ATOM 5591 O O . LEU A 1 717 ? 5.68 17.297 -11.766 1 94.69 717 LEU A O 1
ATOM 5595 N N . ALA A 1 718 ? 4.719 15.375 -11.078 1 92 718 ALA A N 1
ATOM 5596 C CA . ALA A 1 718 ? 3.488 15.648 -11.812 1 92 718 ALA A CA 1
ATOM 5597 C C . ALA A 1 718 ? 2.701 16.781 -11.164 1 92 718 ALA A C 1
ATOM 5599 O O . ALA A 1 718 ? 1.901 17.453 -11.828 1 92 718 ALA A O 1
ATOM 5600 N N . GLY A 1 719 ? 2.889 17.047 -9.906 1 91.5 719 GLY A N 1
ATOM 5601 C CA . GLY A 1 719 ? 2.199 18.109 -9.188 1 91.5 719 GLY A CA 1
ATOM 5602 C C . GLY A 1 719 ? 0.759 17.781 -8.859 1 91.5 719 GLY A C 1
ATOM 5603 O O . GLY A 1 719 ? 0.322 16.641 -9.055 1 91.5 719 GLY A O 1
ATOM 5604 N N . ASN A 1 720 ? 0.056 18.703 -8.273 1 92.94 720 ASN A N 1
ATOM 5605 C CA . ASN A 1 720 ? -1.356 18.641 -7.914 1 92.94 720 ASN A CA 1
ATOM 5606 C C . ASN A 1 720 ? -2.08 19.938 -8.273 1 92.94 720 ASN A C 1
ATOM 5608 O O . ASN A 1 720 ? -2.342 20.766 -7.402 1 92.94 720 ASN A O 1
ATOM 5612 N N . PRO A 1 721 ? -2.453 20.109 -9.516 1 94 721 PRO A N 1
ATOM 5613 C CA . PRO A 1 721 ? -3.092 21.359 -9.953 1 94 721 PRO A CA 1
ATOM 5614 C C . PRO A 1 721 ? -4.391 21.656 -9.195 1 94 721 PRO A C 1
ATOM 5616 O O . PRO A 1 721 ? -5.16 20.734 -8.914 1 94 721 PRO A O 1
ATOM 5619 N N . HIS A 1 722 ? -4.59 22.938 -8.883 1 95.62 722 HIS A N 1
ATOM 5620 C CA . HIS A 1 722 ? -5.867 23.375 -8.328 1 95.62 722 HIS A CA 1
ATOM 5621 C C . HIS A 1 722 ? -6.988 23.234 -9.352 1 95.62 722 HIS A C 1
ATOM 5623 O O . HIS A 1 722 ? -7.156 24.094 -10.211 1 95.62 722 HIS A O 1
ATOM 5629 N N . LYS A 1 723 ? -7.82 22.375 -9.266 1 91.62 723 LYS A N 1
ATOM 5630 C CA . LYS A 1 723 ? -8.711 21.906 -10.32 1 91.62 723 LYS A CA 1
ATOM 5631 C C . LYS A 1 723 ? -9.695 23 -10.727 1 91.62 723 LYS A C 1
ATOM 5633 O O . LYS A 1 723 ? -9.914 23.234 -11.922 1 91.62 723 LYS A O 1
ATOM 5638 N N . PRO A 1 724 ? -10.289 23.719 -9.773 1 93.25 724 PRO A N 1
ATOM 5639 C CA . PRO A 1 724 ? -11.273 24.719 -10.195 1 93.25 724 PRO A CA 1
ATOM 5640 C C . PRO A 1 724 ? -10.664 25.828 -11.039 1 93.25 724 PRO A C 1
ATOM 5642 O O . PRO A 1 724 ? -11.328 26.375 -11.914 1 93.25 724 PRO A O 1
ATOM 5645 N N . GLN A 1 725 ? -9.438 26.188 -10.766 1 95.94 725 GLN A N 1
ATOM 5646 C CA . GLN A 1 725 ? -8.734 27.234 -11.5 1 95.94 725 GLN A CA 1
ATOM 5647 C C . GLN A 1 725 ? -7.223 27.094 -11.336 1 95.94 725 GLN A C 1
ATOM 5649 O O . GLN A 1 725 ? -6.605 27.812 -10.547 1 95.94 725 GLN A O 1
ATOM 5654 N N . PRO A 1 726 ? -6.586 26.359 -12.148 1 96.69 726 PRO A N 1
ATOM 5655 C CA . PRO A 1 726 ? -5.168 26.016 -11.977 1 96.69 726 PRO A CA 1
ATOM 5656 C C . PRO A 1 726 ? -4.238 27.141 -12.414 1 96.69 726 PRO A C 1
ATOM 5658 O O . PRO A 1 726 ? -3.037 27.109 -12.141 1 96.69 726 PRO A O 1
ATOM 5661 N N . THR A 1 727 ? -4.789 28.188 -13.18 1 98 727 THR A N 1
ATOM 5662 C CA . THR A 1 727 ? -3.98 29.312 -13.617 1 98 727 THR A CA 1
ATOM 5663 C C . THR A 1 727 ? -4.66 30.641 -13.273 1 98 727 THR A C 1
ATOM 5665 O O . THR A 1 727 ? -5.867 30.672 -13.031 1 98 727 THR A O 1
ATOM 5668 N N . PHE A 1 728 ? -3.869 31.641 -13.164 1 98.12 728 PHE A N 1
ATOM 5669 C CA . PHE A 1 728 ? -4.402 32.969 -12.891 1 98.12 728 PHE A CA 1
ATOM 5670 C C . PHE A 1 728 ? -3.664 34.031 -13.711 1 98.12 728 PHE A C 1
ATOM 5672 O O . PHE A 1 728 ? -2.506 33.812 -14.086 1 98.12 728 PHE A O 1
ATOM 5679 N N . THR A 1 729 ? -4.352 35.094 -14.008 1 98.44 729 THR A N 1
ATOM 5680 C CA . THR A 1 729 ? -3.795 36.25 -14.664 1 98.44 729 THR A CA 1
ATOM 5681 C C . THR A 1 729 ? -4.562 37.531 -14.25 1 98.44 729 THR A C 1
ATOM 5683 O O . THR A 1 729 ? -5.793 37.5 -14.188 1 98.44 729 THR A O 1
ATOM 5686 N N . ILE A 1 730 ? -3.859 38.531 -13.891 1 98.56 730 ILE A N 1
ATOM 5687 C CA . ILE A 1 730 ? -4.438 39.844 -13.602 1 98.56 730 ILE A CA 1
ATOM 5688 C C . ILE A 1 730 ? -3.578 40.938 -14.227 1 98.56 730 ILE A C 1
ATOM 5690 O O . ILE A 1 730 ? -2.35 40.844 -14.242 1 98.56 730 ILE A O 1
ATOM 5694 N N . GLU A 1 731 ? -4.207 41.938 -14.758 1 98.44 731 GLU A N 1
ATOM 5695 C CA . GLU A 1 731 ? -3.57 43.094 -15.336 1 98.44 731 GLU A CA 1
ATOM 5696 C C . GLU A 1 731 ? -4.148 44.375 -14.734 1 98.44 731 GLU A C 1
ATOM 5698 O O . GLU A 1 731 ? -5.367 44.5 -14.586 1 98.44 731 GLU A O 1
ATOM 5703 N N . ALA A 1 732 ? -3.268 45.312 -14.336 1 98.56 732 ALA A N 1
ATOM 5704 C CA . ALA A 1 732 ? -3.693 46.594 -13.781 1 98.56 732 ALA A CA 1
ATOM 5705 C C . ALA A 1 732 ? -2.896 47.75 -14.391 1 98.56 732 ALA A C 1
ATOM 5707 O O . ALA A 1 732 ? -1.685 47.625 -14.594 1 98.56 732 ALA A O 1
ATOM 5708 N N . SER A 1 733 ? -3.631 48.875 -14.695 1 98.12 733 SER A N 1
ATOM 5709 C CA . SER A 1 733 ? -2.924 50.125 -14.992 1 98.12 733 SER A CA 1
ATOM 5710 C C . SER A 1 733 ? -2.34 50.75 -13.727 1 98.12 733 SER A C 1
ATOM 5712 O O . SER A 1 733 ? -2.771 50.438 -12.617 1 98.12 733 SER A O 1
ATOM 5714 N N . TRP A 1 734 ? -1.335 51.594 -13.945 1 96.44 734 TRP A N 1
ATOM 5715 C CA . TRP A 1 734 ? -0.797 52.312 -12.781 1 96.44 734 TRP A CA 1
ATOM 5716 C C . TRP A 1 734 ? -1.892 53.094 -12.062 1 96.44 734 TRP A C 1
ATOM 5718 O O . TRP A 1 734 ? -1.91 53.125 -10.828 1 96.44 734 TRP A O 1
ATOM 5728 N N . GLU A 1 735 ? -2.848 53.688 -12.797 1 96.38 735 GLU A N 1
ATOM 5729 C CA . GLU A 1 735 ? -3.953 54.438 -12.211 1 96.38 735 GLU A CA 1
ATOM 5730 C C . GLU A 1 735 ? -4.84 53.531 -11.352 1 96.38 735 GLU A C 1
ATOM 5732 O O . GLU A 1 735 ? -5.312 53.938 -10.289 1 96.38 735 GLU A O 1
ATOM 5737 N N . GLU A 1 736 ? -5 52.406 -11.828 1 97.75 736 GLU A N 1
ATOM 5738 C CA . GLU A 1 736 ? -5.781 51.438 -11.062 1 97.75 736 GLU A CA 1
ATOM 5739 C C . GLU A 1 736 ? -5.039 51 -9.797 1 97.75 736 GLU A C 1
ATOM 5741 O O . GLU A 1 736 ? -5.652 50.844 -8.742 1 97.75 736 GLU A O 1
ATOM 5746 N N . ALA A 1 737 ? -3.775 50.812 -9.898 1 97.88 737 ALA A N 1
ATOM 5747 C CA . ALA A 1 737 ? -2.943 50.344 -8.797 1 97.88 737 ALA A CA 1
ATOM 5748 C C . ALA A 1 737 ? -2.857 51.375 -7.688 1 97.88 737 ALA A C 1
ATOM 5750 O O . ALA A 1 737 ? -2.689 51.031 -6.516 1 97.88 737 ALA A O 1
ATOM 5751 N N . VAL A 1 738 ? -2.975 52.594 -8.031 1 95.81 738 VAL A N 1
ATOM 5752 C CA . VAL A 1 738 ? -2.805 53.688 -7.078 1 95.81 738 VAL A CA 1
ATOM 5753 C C . VAL A 1 738 ? -4.066 53.812 -6.227 1 95.81 738 VAL A C 1
ATOM 5755 O O . VAL A 1 738 ? -4.008 54.344 -5.102 1 95.81 738 VAL A O 1
ATOM 5758 N N . LYS A 1 739 ? -5.219 53.438 -6.742 1 94.5 739 LYS A N 1
ATOM 5759 C CA . LYS A 1 739 ? -6.449 53.5 -5.961 1 94.5 739 LYS A CA 1
ATOM 5760 C C . LYS A 1 739 ? -6.348 52.688 -4.688 1 94.5 739 LYS A C 1
ATOM 5762 O O . LYS A 1 739 ? -5.617 51.688 -4.645 1 94.5 739 LYS A O 1
ATOM 5767 N N . PRO A 1 740 ? -7.016 53.156 -3.617 1 90.19 740 PRO A N 1
ATOM 5768 C CA . PRO A 1 740 ? -7 52.375 -2.389 1 90.19 740 PRO A CA 1
ATOM 5769 C C . PRO A 1 740 ? -7.418 50.938 -2.621 1 90.19 740 PRO A C 1
ATOM 5771 O O . PRO A 1 740 ? -8.508 50.656 -3.129 1 90.19 740 PRO A O 1
ATOM 5774 N N . GLY A 1 741 ? -6.543 50.062 -2.213 1 91.38 741 GLY A N 1
ATOM 5775 C CA . GLY A 1 741 ? -6.801 48.656 -2.385 1 91.38 741 GLY A CA 1
ATOM 5776 C C . GLY A 1 741 ? -6.324 48.125 -3.723 1 91.38 741 GLY A C 1
ATOM 5777 O O . GLY A 1 741 ? -6.305 46.906 -3.941 1 91.38 741 GLY A O 1
ATOM 5778 N N . GLY A 1 742 ? -5.957 49 -4.621 1 96.94 742 GLY A N 1
ATOM 5779 C CA . GLY A 1 742 ? -5.477 48.594 -5.93 1 96.94 742 GLY A CA 1
ATOM 5780 C C . GLY A 1 742 ? -6.48 47.75 -6.703 1 96.94 742 GLY A C 1
ATOM 5781 O O . GLY A 1 742 ? -7.684 48.031 -6.656 1 96.94 742 GLY A O 1
ATOM 5782 N N . LYS A 1 743 ? -5.93 46.875 -7.531 1 98.25 743 LYS A N 1
ATOM 5783 C CA . LYS A 1 743 ? -6.742 45.906 -8.266 1 98.25 743 LYS A CA 1
ATOM 5784 C C . LYS A 1 743 ? -6.477 44.469 -7.785 1 98.25 743 LYS A C 1
ATOM 5786 O O . LYS A 1 743 ? -5.324 44.062 -7.633 1 98.25 743 LYS A O 1
ATOM 5791 N N . ALA A 1 744 ? -7.594 43.781 -7.578 1 98.06 744 ALA A N 1
ATOM 5792 C CA . ALA A 1 744 ? -7.441 42.438 -7.082 1 98.06 744 ALA A CA 1
ATOM 5793 C C . ALA A 1 744 ? -8.391 41.469 -7.801 1 98.06 744 ALA A C 1
ATOM 5795 O O . ALA A 1 744 ? -9.43 41.875 -8.32 1 98.06 744 ALA A O 1
ATOM 5796 N N . ILE A 1 745 ? -8.023 40.219 -7.891 1 97.88 745 ILE A N 1
ATOM 5797 C CA . ILE A 1 745 ? -8.906 39.156 -8.359 1 97.88 745 ILE A CA 1
ATOM 5798 C C . ILE A 1 745 ? -8.992 38.031 -7.301 1 97.88 745 ILE A C 1
ATOM 5800 O O . ILE A 1 745 ? -8.055 37.844 -6.523 1 97.88 745 ILE A O 1
ATOM 5804 N N . GLU A 1 746 ? -10.094 37.406 -7.242 1 97.12 746 GLU A N 1
ATOM 5805 C CA . GLU A 1 746 ? -10.281 36.188 -6.445 1 97.12 746 GLU A CA 1
ATOM 5806 C C . GLU A 1 746 ? -10.125 34.938 -7.297 1 97.12 746 GLU A C 1
ATOM 5808 O O . GLU A 1 746 ? -10.594 34.875 -8.438 1 97.12 746 GLU A O 1
ATOM 5813 N N . ILE A 1 747 ? -9.406 33.969 -6.789 1 97.31 747 ILE A N 1
ATOM 5814 C CA . ILE A 1 747 ? -9.273 32.688 -7.465 1 97.31 747 ILE A CA 1
ATOM 5815 C C . ILE A 1 747 ? -10.367 31.734 -6.996 1 97.31 747 ILE A C 1
ATOM 5817 O O . ILE A 1 747 ? -10.508 31.5 -5.797 1 97.31 747 ILE A O 1
ATOM 5821 N N . ARG A 1 748 ? -11.078 31.156 -7.879 1 95.62 748 ARG A N 1
ATOM 5822 C CA . ARG A 1 748 ? -12.234 30.328 -7.555 1 95.62 748 ARG A CA 1
ATOM 5823 C C . ARG A 1 748 ? -11.812 29 -6.941 1 95.62 748 ARG A C 1
ATOM 5825 O O . ARG A 1 748 ? -10.789 28.438 -7.312 1 95.62 748 ARG A O 1
ATOM 5832 N N . GLY A 1 749 ? -12.664 28.578 -6.008 1 94.25 749 GLY A N 1
ATOM 5833 C CA . GLY A 1 749 ? -12.531 27.219 -5.512 1 94.25 749 GLY A CA 1
ATOM 5834 C C . GLY A 1 749 ? -11.695 27.109 -4.25 1 94.25 749 GLY A C 1
ATOM 5835 O O . GLY A 1 749 ? -11.586 26.031 -3.654 1 94.25 749 GLY A O 1
ATOM 5836 N N . GLY A 1 750 ? -11.109 28.172 -3.803 1 95.69 750 GLY A N 1
ATOM 5837 C CA . GLY A 1 750 ? -10.266 28.125 -2.621 1 95.69 750 GLY A CA 1
ATOM 5838 C C . GLY A 1 750 ? -10.836 28.891 -1.448 1 95.69 750 GLY A C 1
ATOM 5839 O O . GLY A 1 750 ? -11.969 29.359 -1.502 1 95.69 750 GLY A O 1
ATOM 5840 N N . ALA A 1 751 ? -10.086 28.859 -0.385 1 96.62 751 ALA A N 1
ATOM 5841 C CA . ALA A 1 751 ? -10.422 29.656 0.794 1 96.62 751 ALA A CA 1
ATOM 5842 C C . ALA A 1 751 ? -9.727 31.016 0.757 1 96.62 751 ALA A C 1
ATOM 5844 O O . ALA A 1 751 ? -8.586 31.141 1.201 1 96.62 751 ALA A O 1
ATOM 5845 N N . GLU A 1 752 ? -10.438 32 0.258 1 96.88 752 GLU A N 1
ATOM 5846 C CA . GLU A 1 752 ? -10 33.406 0.224 1 96.88 752 GLU A CA 1
ATOM 5847 C C . GLU A 1 752 ? -8.734 33.562 -0.617 1 96.88 752 GLU A C 1
ATOM 5849 O O . GLU A 1 752 ? -7.828 34.312 -0.247 1 96.88 752 GLU A O 1
ATOM 5854 N N . LEU A 1 753 ? -8.602 32.812 -1.738 1 98 753 LEU A N 1
ATOM 5855 C CA . LEU A 1 753 ? -7.48 32.938 -2.656 1 98 753 LEU A CA 1
ATOM 5856 C C . LEU A 1 753 ? -7.578 34.25 -3.457 1 98 753 LEU A C 1
ATOM 5858 O O . LEU A 1 753 ? -8.648 34.562 -3.979 1 98 753 LEU A O 1
ATOM 5862 N N . PHE A 1 754 ? -6.434 34.969 -3.598 1 98.25 754 PHE A N 1
ATOM 5863 C CA . PHE A 1 754 ? -6.473 36.219 -4.332 1 98.25 754 PHE A CA 1
ATOM 5864 C C . PHE A 1 754 ? -5.094 36.562 -4.867 1 98.25 754 PHE A C 1
ATOM 5866 O O . PHE A 1 754 ? -4.086 36.031 -4.414 1 98.25 754 PHE A O 1
ATOM 5873 N N . VAL A 1 755 ? -5 37.406 -5.809 1 98.69 755 VAL A N 1
ATOM 5874 C CA . VAL A 1 755 ? -3.834 38.156 -6.273 1 98.69 755 VAL A CA 1
ATOM 5875 C C . VAL A 1 755 ? -4.172 39.656 -6.359 1 98.69 755 VAL A C 1
ATOM 5877 O O . VAL A 1 755 ? -5.254 40.031 -6.82 1 98.69 755 VAL A O 1
ATOM 5880 N N . ARG A 1 756 ? -3.273 40.5 -5.883 1 98.56 756 ARG A N 1
ATOM 5881 C CA . ARG A 1 756 ? -3.543 41.938 -5.824 1 98.56 756 ARG A CA 1
ATOM 5882 C C . ARG A 1 756 ? -2.34 42.719 -6.305 1 98.56 756 ARG A C 1
ATOM 5884 O O . ARG A 1 756 ? -1.195 42.406 -5.992 1 98.56 756 ARG A O 1
ATOM 5891 N N . ILE A 1 757 ? -2.609 43.812 -7.09 1 98.75 757 ILE A N 1
ATOM 5892 C CA . ILE A 1 757 ? -1.618 44.781 -7.551 1 98.75 757 ILE A CA 1
ATOM 5893 C C . ILE A 1 757 ? -1.932 46.156 -6.973 1 98.75 757 ILE A C 1
ATOM 5895 O O . ILE A 1 757 ? -3.025 46.688 -7.176 1 98.75 757 ILE A O 1
ATOM 5899 N N . GLU A 1 758 ? -0.965 46.688 -6.234 1 98.25 758 GLU A N 1
ATOM 5900 C CA . GLU A 1 758 ? -1.117 48.031 -5.641 1 98.25 758 GLU A CA 1
ATOM 5901 C C . GLU A 1 758 ? 0.108 48.875 -5.906 1 98.25 758 GLU A C 1
ATOM 5903 O O . GLU A 1 758 ? 1.205 48.375 -6.129 1 98.25 758 GLU A O 1
ATOM 5908 N N . ALA A 1 759 ? -0.072 50.188 -5.957 1 97.38 759 ALA A N 1
ATOM 5909 C CA . ALA A 1 759 ? 0.992 51.156 -5.879 1 97.38 759 ALA A CA 1
ATOM 5910 C C . ALA A 1 759 ? 0.89 51.969 -4.59 1 97.38 759 ALA A C 1
ATOM 5912 O O . ALA A 1 759 ? -0.138 52.594 -4.32 1 97.38 759 ALA A O 1
ATOM 5913 N N . ILE A 1 760 ? 1.954 51.969 -3.762 1 97.12 760 ILE A N 1
ATOM 5914 C CA . ILE A 1 760 ? 1.865 52.562 -2.428 1 97.12 760 ILE A CA 1
ATOM 5915 C C . ILE A 1 760 ? 2.969 53.594 -2.246 1 97.12 760 ILE A C 1
ATOM 5917 O O . ILE A 1 760 ? 3.967 53.594 -2.971 1 97.12 760 ILE A O 1
ATOM 5921 N N . PRO A 1 761 ? 2.768 54.469 -1.26 1 96 761 PRO A N 1
ATOM 5922 C CA . PRO A 1 761 ? 3.844 55.438 -0.973 1 96 761 PRO A CA 1
ATOM 5923 C C . PRO A 1 761 ? 5 54.781 -0.202 1 96 761 PRO A C 1
ATOM 5925 O O . PRO A 1 761 ? 4.82 53.75 0.458 1 96 761 PRO A O 1
ATOM 5928 N N . ASP A 1 762 ? 6.133 55.375 -0.38 1 94.88 762 ASP A N 1
ATOM 5929 C CA . ASP A 1 762 ? 7.301 54.969 0.401 1 94.88 762 ASP A CA 1
ATOM 5930 C C . ASP A 1 762 ? 7.328 55.688 1.752 1 94.88 762 ASP A C 1
ATOM 5932 O O . ASP A 1 762 ? 8.055 56.656 1.93 1 94.88 762 ASP A O 1
ATOM 5936 N N . VAL A 1 763 ? 6.566 55.156 2.684 1 95.69 763 VAL A N 1
ATOM 5937 C CA . VAL A 1 763 ? 6.457 55.75 4.004 1 95.69 763 VAL A CA 1
ATOM 5938 C C . VAL A 1 763 ? 6.582 54.688 5.082 1 95.69 763 VAL A C 1
ATOM 5940 O O . VAL A 1 763 ? 6.25 53.531 4.852 1 95.69 763 VAL A O 1
ATOM 5943 N N . GLU A 1 764 ? 7.145 55.094 6.211 1 94.5 764 GLU A N 1
ATOM 5944 C CA . GLU A 1 764 ? 7.156 54.219 7.375 1 94.5 764 GLU A CA 1
ATOM 5945 C C . GLU A 1 764 ? 5.789 54.188 8.047 1 94.5 764 GLU A C 1
ATOM 5947 O O . GLU A 1 764 ? 5.238 55.219 8.422 1 94.5 764 GLU A O 1
ATOM 5952 N N . LEU A 1 765 ? 5.242 53.062 8.203 1 96.88 765 LEU A N 1
ATOM 5953 C CA . LEU A 1 765 ? 3.932 52.875 8.82 1 96.88 765 LEU A CA 1
ATOM 5954 C C . LEU A 1 765 ? 4.055 52.781 10.336 1 96.88 765 LEU A C 1
ATOM 5956 O O . LEU A 1 765 ? 5.102 52.375 10.844 1 96.88 765 LEU A O 1
ATOM 5960 N N . PRO A 1 766 ? 3.021 53.125 11.078 1 96.75 766 PRO A N 1
ATOM 5961 C CA . PRO A 1 766 ? 3.107 53.156 12.539 1 96.75 766 PRO A CA 1
ATOM 5962 C C . PRO A 1 766 ? 3.139 51.75 13.164 1 96.75 766 PRO A C 1
ATOM 5964 O O . PRO A 1 766 ? 2.355 50.875 12.781 1 96.75 766 PRO A O 1
ATOM 5967 N N . ARG A 1 767 ? 3.996 51.625 14.164 1 96.06 767 ARG A N 1
ATOM 5968 C CA . ARG A 1 767 ? 4.082 50.375 14.938 1 96.06 767 ARG A CA 1
ATOM 5969 C C . ARG A 1 767 ? 3.123 50.406 16.125 1 96.06 767 ARG A C 1
ATOM 5971 O O . ARG A 1 767 ? 2.781 49.375 16.672 1 96.06 767 ARG A O 1
ATOM 5978 N N . ARG A 1 768 ? 2.787 51.562 16.562 1 97.12 768 ARG A N 1
ATOM 5979 C CA . ARG A 1 768 ? 1.801 51.781 17.609 1 97.12 768 ARG A CA 1
ATOM 5980 C C . ARG A 1 768 ? 0.615 52.594 17.094 1 97.12 768 ARG A C 1
ATOM 5982 O O . ARG A 1 768 ? 0.795 53.625 16.469 1 97.12 768 ARG A O 1
ATOM 5989 N N . VAL A 1 769 ? -0.562 52.094 17.297 1 97.81 769 VAL A N 1
ATOM 5990 C CA . VAL A 1 769 ? -1.783 52.781 16.906 1 97.81 769 VAL A CA 1
ATOM 5991 C C . VAL A 1 769 ? -2.773 52.781 18.062 1 97.81 769 VAL A C 1
ATOM 5993 O O . VAL A 1 769 ? -3.164 51.75 18.562 1 97.81 769 VAL A O 1
ATOM 5996 N N . GLN A 1 770 ? -3.141 53.969 18.516 1 95.88 770 GLN A N 1
ATOM 5997 C CA . GLN A 1 770 ? -4.129 54.156 19.578 1 95.88 770 GLN A CA 1
ATOM 5998 C C . GLN A 1 770 ? -5.238 55.125 19.125 1 95.88 770 GLN A C 1
ATOM 6000 O O . GLN A 1 770 ? -4.992 56.031 18.344 1 95.88 770 GLN A O 1
ATOM 6005 N N . GLY A 1 771 ? -6.414 54.812 19.594 1 95.75 771 GLY A N 1
ATOM 6006 C CA . GLY A 1 771 ? -7.527 55.719 19.297 1 95.75 771 GLY A CA 1
ATOM 6007 C C . GLY A 1 771 ? -8.859 55.188 19.812 1 95.75 771 GLY A C 1
ATOM 6008 O O . GLY A 1 771 ? -8.898 54.344 20.688 1 95.75 771 GLY A O 1
ATOM 6009 N N . ASP A 1 772 ? -9.891 55.875 19.422 1 96 772 ASP A N 1
ATOM 6010 C CA . ASP A 1 772 ? -11.258 55.5 19.781 1 96 772 ASP A CA 1
ATOM 6011 C C . ASP A 1 772 ? -12.164 55.469 18.547 1 96 772 ASP A C 1
ATOM 6013 O O . ASP A 1 772 ? -11.859 56.094 17.531 1 96 772 ASP A O 1
ATOM 6017 N N . VAL A 1 773 ? -13.133 54.75 18.594 1 96.81 773 VAL A N 1
ATOM 6018 C CA . VAL A 1 773 ? -14.109 54.656 17.5 1 96.81 773 VAL A CA 1
ATOM 6019 C C . VAL A 1 773 ? -15.508 54.438 18.078 1 96.81 773 VAL A C 1
ATOM 6021 O O . VAL A 1 773 ? -15.672 53.719 19.078 1 96.81 773 VAL A O 1
ATOM 6024 N N . THR A 1 774 ? -16.484 55.125 17.484 1 96.25 774 THR A N 1
ATOM 6025 C CA . THR A 1 774 ? -17.875 54.969 17.859 1 96.25 774 THR A CA 1
ATOM 6026 C C . THR A 1 774 ? -18.594 54.031 16.875 1 96.25 774 THR A C 1
ATOM 6028 O O . THR A 1 774 ? -18.594 54.281 15.672 1 96.25 774 THR A O 1
ATOM 6031 N N . ILE A 1 775 ? -19.125 52.969 17.406 1 94.81 775 ILE A N 1
ATOM 6032 C CA . ILE A 1 775 ? -19.891 52.031 16.594 1 94.81 775 ILE A CA 1
ATOM 6033 C C . ILE A 1 775 ? -21.391 52.281 16.812 1 94.81 775 ILE A C 1
ATOM 6035 O O . ILE A 1 775 ? -21.859 52.312 17.953 1 94.81 775 ILE A O 1
ATOM 6039 N N . GLU A 1 776 ? -22.094 52.375 15.734 1 92.5 776 GLU A N 1
ATOM 6040 C CA . GLU A 1 776 ? -23.516 52.688 15.789 1 92.5 776 GLU A CA 1
ATOM 6041 C C . GLU A 1 776 ? -24.312 51.594 16.516 1 92.5 776 GLU A C 1
ATOM 6043 O O . GLU A 1 776 ? -23.984 50.406 16.406 1 92.5 776 GLU A O 1
ATOM 6048 N N . GLY A 1 777 ? -25.312 52.094 17.219 1 89.94 777 GLY A N 1
ATOM 6049 C CA . GLY A 1 777 ? -26.156 51.156 17.922 1 89.94 777 GLY A CA 1
ATOM 6050 C C . GLY A 1 777 ? -27.141 50.438 17.016 1 89.94 777 GLY A C 1
ATOM 6051 O O . GLY A 1 777 ? -27.375 50.844 15.891 1 89.94 777 GLY A O 1
ATOM 6052 N N . GLN A 1 778 ? -27.688 49.281 17.547 1 90.56 778 GLN A N 1
ATOM 6053 C CA . GLN A 1 778 ? -28.719 48.531 16.828 1 90.56 778 GLN A CA 1
ATOM 6054 C C . GLN A 1 778 ? -30.047 48.562 17.578 1 90.56 778 GLN A C 1
ATOM 6056 O O . GLN A 1 778 ? -30.094 48.906 18.766 1 90.56 778 GLN A O 1
ATOM 6061 N N . THR A 1 779 ? -31.109 48.25 16.859 1 88.25 779 THR A N 1
ATOM 6062 C CA . THR A 1 779 ? -32.438 48.312 17.438 1 88.25 779 THR A CA 1
ATOM 6063 C C . THR A 1 779 ? -32.656 47.156 18.406 1 88.25 779 THR A C 1
ATOM 6065 O O . THR A 1 779 ? -33.344 47.281 19.422 1 88.25 779 THR A O 1
ATOM 6068 N N . GLU A 1 780 ? -32.156 45.969 18.094 1 87.62 780 GLU A N 1
ATOM 6069 C CA . GLU A 1 780 ? -32.344 44.781 18.953 1 87.62 780 GLU A CA 1
ATOM 6070 C C . GLU A 1 780 ? -31.266 43.75 18.656 1 87.62 780 GLU A C 1
ATOM 6072 O O . GLU A 1 780 ? -30.484 43.875 17.703 1 87.62 780 GLU A O 1
ATOM 6077 N N . GLY A 1 781 ? -31.203 42.844 19.656 1 91 781 GLY A N 1
ATOM 6078 C CA . GLY A 1 781 ? -30.344 41.688 19.422 1 91 781 GLY A CA 1
ATOM 6079 C C . GLY A 1 781 ? -28.969 41.844 20.016 1 91 781 GLY A C 1
ATOM 6080 O O . GLY A 1 781 ? -28.75 42.688 20.922 1 91 781 GLY A O 1
ATOM 6081 N N . THR A 1 782 ? -28.078 40.906 19.688 1 92.56 782 THR A N 1
ATOM 6082 C CA . THR A 1 782 ? -26.703 40.875 20.172 1 92.56 782 THR A CA 1
ATOM 6083 C C . THR A 1 782 ? -25.719 41.094 19.016 1 92.56 782 THR A C 1
ATOM 6085 O O . THR A 1 782 ? -25.938 40.594 17.906 1 92.56 782 THR A O 1
ATOM 6088 N N . ARG A 1 783 ? -24.703 41.875 19.312 1 95.06 783 ARG A N 1
ATOM 6089 C CA . ARG A 1 783 ? -23.672 42.188 18.328 1 95.06 783 ARG A CA 1
ATOM 6090 C C . ARG A 1 783 ? -22.281 41.844 18.875 1 95.06 783 ARG A C 1
ATOM 6092 O O . ARG A 1 783 ? -21.922 42.281 19.969 1 95.06 783 ARG A O 1
ATOM 6099 N N . ALA A 1 784 ? -21.578 41 18.172 1 97.69 784 ALA A N 1
ATOM 6100 C CA . ALA A 1 784 ? -20.188 40.719 18.516 1 97.69 784 ALA A CA 1
ATOM 6101 C C . ALA A 1 784 ? -19.234 41.594 17.688 1 97.69 784 ALA A C 1
ATOM 6103 O O . ALA A 1 784 ? -19.156 41.438 16.469 1 97.69 784 ALA A O 1
ATOM 6104 N N . VAL A 1 785 ? -18.438 42.469 18.328 1 98 785 VAL A N 1
ATOM 6105 C CA . VAL A 1 785 ? -17.531 43.375 17.641 1 98 785 VAL A CA 1
ATOM 6106 C C . VAL A 1 785 ? -16.078 43 17.969 1 98 785 VAL A C 1
ATOM 6108 O O . VAL A 1 785 ? -15.719 42.906 19.141 1 98 785 VAL A O 1
ATOM 6111 N N . TYR A 1 786 ? -15.32 42.75 17.016 1 98.56 786 TYR A N 1
ATOM 6112 C CA . TYR A 1 786 ? -13.898 42.469 17.203 1 98.56 786 TYR A CA 1
ATOM 6113 C C . TYR A 1 786 ? -13.055 43.312 16.25 1 98.56 786 TYR A C 1
ATOM 6115 O O . TYR A 1 786 ? -13.57 43.875 15.281 1 98.56 786 TYR A O 1
ATOM 6123 N N . PHE A 1 787 ? -11.766 43.438 16.531 1 98.75 787 PHE A N 1
ATOM 6124 C CA . PHE A 1 787 ? -10.844 44.25 15.766 1 98.75 787 PHE A CA 1
ATOM 6125 C C . PHE A 1 787 ? -9.703 43.406 15.211 1 98.75 787 PHE A C 1
ATOM 6127 O O . PHE A 1 787 ? -9.344 42.375 15.789 1 98.75 787 PHE A O 1
ATOM 6134 N N . VAL A 1 788 ? -9.18 43.844 14.078 1 98.69 788 VAL A N 1
ATOM 6135 C CA . VAL A 1 788 ? -8.023 43.219 13.438 1 98.69 788 VAL A CA 1
ATOM 6136 C C . VAL A 1 788 ? -6.98 44.281 13.094 1 98.69 788 VAL A C 1
ATOM 6138 O O . VAL A 1 788 ? -7.297 45.281 12.43 1 98.69 788 VAL A O 1
ATOM 6141 N N . GLY A 1 789 ? -5.781 44.156 13.648 1 98.56 789 GLY A N 1
ATOM 6142 C CA . GLY A 1 789 ? -4.633 44.906 13.188 1 98.56 789 GLY A CA 1
ATOM 6143 C C . GLY A 1 789 ? -3.771 44.125 12.203 1 98.56 789 GLY A C 1
ATOM 6144 O O . GLY A 1 789 ? -3.328 43.031 12.492 1 98.56 789 GLY A O 1
ATOM 6145 N N . ARG A 1 790 ? -3.535 44.781 11.008 1 97.69 790 ARG A N 1
ATOM 6146 C CA . ARG A 1 790 ? -2.75 44.125 9.984 1 97.69 790 ARG A CA 1
ATOM 6147 C C . ARG A 1 790 ? -1.459 44.875 9.695 1 97.69 790 ARG A C 1
ATOM 6149 O O . ARG A 1 790 ? -1.495 46.031 9.297 1 97.69 790 ARG A O 1
ATOM 6156 N N . GLU A 1 791 ? -0.365 44.188 9.852 1 97.25 791 GLU A N 1
ATOM 6157 C CA . GLU A 1 791 ? 0.893 44.781 9.398 1 97.25 791 GLU A CA 1
ATOM 6158 C C . GLU A 1 791 ? 1.042 44.656 7.883 1 97.25 791 GLU A C 1
ATOM 6160 O O . GLU A 1 791 ? 0.476 43.75 7.273 1 97.25 791 GLU A O 1
ATOM 6165 N N . TRP A 1 792 ? 1.835 45.562 7.293 1 96.62 792 TRP A N 1
ATOM 6166 C CA . TRP A 1 792 ? 1.979 45.594 5.84 1 96.62 792 TRP A CA 1
ATOM 6167 C C . TRP A 1 792 ? 2.609 44.281 5.336 1 96.62 792 TRP A C 1
ATOM 6169 O O . TRP A 1 792 ? 2.412 43.906 4.18 1 96.62 792 TRP A O 1
ATOM 6179 N N . SER A 1 793 ? 3.303 43.531 6.203 1 95.81 793 SER A N 1
ATOM 6180 C CA . SER A 1 793 ? 4.039 42.344 5.789 1 95.81 793 SER A CA 1
ATOM 6181 C C . SER A 1 793 ? 3.189 41.094 5.957 1 95.81 793 SER A C 1
ATOM 6183 O O . SER A 1 793 ? 3.637 40 5.645 1 95.81 793 SER A O 1
ATOM 6185 N N . GLY A 1 794 ? 2.018 41.219 6.453 1 94.31 794 GLY A N 1
ATOM 6186 C CA . GLY A 1 794 ? 1.114 40.094 6.477 1 94.31 794 GLY A CA 1
ATOM 6187 C C . GLY A 1 794 ? 0.791 39.594 7.879 1 94.31 794 GLY A C 1
ATOM 6188 O O . GLY A 1 794 ? -0.212 38.906 8.094 1 94.31 794 GLY A O 1
ATOM 6189 N N . GLU A 1 795 ? 1.575 39.938 8.953 1 95.31 795 GLU A N 1
ATOM 6190 C CA . GLU A 1 795 ? 1.289 39.562 10.336 1 95.31 795 GLU A CA 1
ATOM 6191 C C . GLU A 1 795 ? 0.043 40.281 10.852 1 95.31 795 GLU A C 1
ATOM 6193 O O . GLU A 1 795 ? -0.221 41.438 10.477 1 95.31 795 GLU A O 1
ATOM 6198 N N . LYS A 1 796 ? -0.652 39.562 11.703 1 96.62 796 LYS A N 1
ATOM 6199 C CA . LYS A 1 796 ? -1.88 40.188 12.18 1 96.62 796 LYS A CA 1
ATOM 6200 C C . LYS A 1 796 ? -2.145 39.844 13.641 1 96.62 796 LYS A C 1
ATOM 6202 O O . LYS A 1 796 ? -1.56 38.906 14.172 1 96.62 796 LYS A O 1
ATOM 6207 N N . VAL A 1 797 ? -2.955 40.594 14.25 1 98.44 797 VAL A N 1
ATOM 6208 C CA . VAL A 1 797 ? -3.496 40.375 15.586 1 98.44 797 VAL A CA 1
ATOM 6209 C C . VAL A 1 797 ? -5.004 40.594 15.578 1 98.44 797 VAL A C 1
ATOM 6211 O O . VAL A 1 797 ? -5.488 41.562 14.953 1 98.44 797 VAL A O 1
ATOM 6214 N N . VAL A 1 798 ? -5.715 39.656 16.125 1 98.81 798 VAL A N 1
ATOM 6215 C CA . VAL A 1 798 ? -7.172 39.688 16.188 1 98.81 798 VAL A CA 1
ATOM 6216 C C . VAL A 1 798 ? -7.641 39.656 17.641 1 98.81 798 VAL A C 1
ATOM 6218 O O . VAL A 1 798 ? -7.238 38.781 18.406 1 98.81 798 VAL A O 1
ATOM 6221 N N . THR A 1 799 ? -8.508 40.594 18.031 1 98.88 799 THR A N 1
ATOM 6222 C CA . THR A 1 799 ? -9.008 40.625 19.406 1 98.88 799 THR A CA 1
ATOM 6223 C C . THR A 1 799 ? -10.203 39.688 19.562 1 98.88 799 THR A C 1
ATOM 6225 O O . THR A 1 799 ? -10.938 39.438 18.594 1 98.88 799 THR A O 1
ATOM 6228 N N . SER A 1 800 ? -10.391 39.125 20.781 1 98.88 800 SER A N 1
ATOM 6229 C CA . SER A 1 800 ? -11.703 38.562 21.078 1 98.88 800 SER A CA 1
ATOM 6230 C C . SER A 1 800 ? -12.812 39.594 20.906 1 98.88 800 SER A C 1
ATOM 6232 O O . SER A 1 800 ? -12.586 40.781 21.094 1 98.88 800 SER A O 1
ATOM 6234 N N . PRO A 1 801 ? -14.016 39.156 20.547 1 98.69 801 PRO A N 1
ATOM 6235 C CA . PRO A 1 801 ? -15.133 40.094 20.422 1 98.69 801 PRO A CA 1
ATOM 6236 C C . PRO A 1 801 ? -15.609 40.625 21.766 1 98.69 801 PRO A C 1
ATOM 6238 O O . PRO A 1 801 ? -15.516 39.938 22.781 1 98.69 801 PRO A O 1
ATOM 6241 N N . ILE A 1 802 ? -15.992 41.844 21.75 1 98.12 802 ILE A N 1
ATOM 6242 C CA . ILE A 1 802 ? -16.875 42.344 22.797 1 98.12 802 ILE A CA 1
ATOM 6243 C C . ILE A 1 802 ? -18.328 42.062 22.406 1 98.12 802 ILE A C 1
ATOM 6245 O O . ILE A 1 802 ? -18.766 42.438 21.328 1 98.12 802 ILE A O 1
ATOM 6249 N N . PHE A 1 803 ? -19.078 41.438 23.312 1 97.69 803 PHE A N 1
ATOM 6250 C CA . PHE A 1 803 ? -20.453 41.031 23.016 1 97.69 803 PHE A CA 1
ATOM 6251 C C . PHE A 1 803 ? -21.438 42.062 23.578 1 97.69 803 PHE A C 1
ATOM 6253 O O . PHE A 1 803 ? -21.672 42.125 24.781 1 97.69 803 PHE A O 1
ATOM 6260 N N . VAL A 1 804 ? -22.078 42.781 22.641 1 96.44 804 VAL A N 1
ATOM 6261 C CA . VAL A 1 804 ? -22.969 43.875 23.016 1 96.44 804 VAL A CA 1
ATOM 6262 C C . VAL A 1 804 ? -24.422 43.438 22.859 1 96.44 804 VAL A C 1
ATOM 6264 O O . VAL A 1 804 ? -24.859 43.062 21.766 1 96.44 804 VAL A O 1
ATOM 6267 N N . SER A 1 805 ? -25.125 43.406 23.922 1 95.88 805 SER A N 1
ATOM 6268 C CA . SER A 1 805 ? -26.562 43.125 23.906 1 95.88 805 SER A CA 1
ATOM 6269 C C . SER A 1 805 ? -27.375 44.406 24.016 1 95.88 805 SER A C 1
ATOM 6271 O O . SER A 1 805 ? -27.188 45.188 24.953 1 95.88 805 SER A O 1
ATOM 6273 N N . TYR A 1 806 ? -28.312 44.625 23.062 1 93.62 806 TYR A N 1
ATOM 6274 C CA . TYR A 1 806 ? -29.156 45.781 23.078 1 93.62 806 TYR A CA 1
ATOM 6275 C C . TYR A 1 806 ? -30.484 45.5 23.766 1 93.62 806 TYR A C 1
ATOM 6277 O O . TYR A 1 806 ? -31.25 44.656 23.328 1 93.62 806 TYR A O 1
ATOM 6285 N N . ILE A 1 807 ? -30.781 46.281 24.812 1 91 807 ILE A N 1
ATOM 6286 C CA . ILE A 1 807 ? -31.984 46.062 25.609 1 91 807 ILE A CA 1
ATOM 6287 C C . ILE A 1 807 ? -32.781 47.344 25.75 1 91 807 ILE A C 1
ATOM 6289 O O . ILE A 1 807 ? -32.188 48.438 25.75 1 91 807 ILE A O 1
ATOM 6293 N N . MET B 1 1 ? -22.359 0.574 19.891 1 75.44 1 MET B N 1
ATOM 6294 C CA . MET B 1 1 ? -21.953 1.893 20.359 1 75.44 1 MET B CA 1
ATOM 6295 C C . MET B 1 1 ? -22.828 2.369 21.5 1 75.44 1 MET B C 1
ATOM 6297 O O . MET B 1 1 ? -24.031 2.098 21.516 1 75.44 1 MET B O 1
ATOM 6301 N N . LYS B 1 2 ? -22.141 3.047 22.359 1 84.88 2 LYS B N 1
ATOM 6302 C CA . LYS B 1 2 ? -22.891 3.73 23.406 1 84.88 2 LYS B CA 1
ATOM 6303 C C . LYS B 1 2 ? -23.969 4.637 22.812 1 84.88 2 LYS B C 1
ATOM 6305 O O . LYS B 1 2 ? -23.75 5.27 21.781 1 84.88 2 LYS B O 1
ATOM 6310 N N . TYR B 1 3 ? -25.219 4.559 23.344 1 92.38 3 TYR B N 1
ATOM 6311 C CA . TYR B 1 3 ? -26.328 5.391 22.891 1 92.38 3 TYR B CA 1
ATOM 6312 C C . TYR B 1 3 ? -26.906 6.199 24.047 1 92.38 3 TYR B C 1
ATOM 6314 O O . TYR B 1 3 ? -27.25 5.637 25.094 1 92.38 3 TYR B O 1
ATOM 6322 N N . LEU B 1 4 ? -27 7.5 23.875 1 95.44 4 LEU B N 1
ATOM 6323 C CA . LEU B 1 4 ? -27.656 8.406 24.812 1 95.44 4 LEU B CA 1
ATOM 6324 C C . LEU B 1 4 ? -28.938 8.969 24.234 1 95.44 4 LEU B C 1
ATOM 6326 O O . LEU B 1 4 ? -28.922 9.609 23.172 1 95.44 4 LEU B O 1
ATOM 6330 N N . SER B 1 5 ? -30.062 8.812 24.984 1 95.75 5 SER B N 1
ATOM 6331 C CA . SER B 1 5 ? -31.312 9.414 24.547 1 95.75 5 SER B CA 1
ATOM 6332 C C . SER B 1 5 ? -31.234 10.938 24.562 1 95.75 5 SER B C 1
ATOM 6334 O O . SER B 1 5 ? -30.312 11.508 25.156 1 95.75 5 SER B O 1
ATOM 6336 N N . ALA B 1 6 ? -32.188 11.609 23.844 1 95.06 6 ALA B N 1
ATOM 6337 C CA . ALA B 1 6 ? -32.25 13.062 23.844 1 95.06 6 ALA B CA 1
ATOM 6338 C C . ALA B 1 6 ? -32.344 13.609 25.266 1 95.06 6 ALA B C 1
ATOM 6340 O O . ALA B 1 6 ? -31.703 14.617 25.594 1 95.06 6 ALA B O 1
ATOM 6341 N N . SER B 1 7 ? -33.094 12.953 26.094 1 95.75 7 SER B N 1
ATOM 6342 C CA . SER B 1 7 ? -33.219 13.367 27.484 1 95.75 7 SER B CA 1
ATOM 6343 C C . SER B 1 7 ? -31.938 13.18 28.25 1 95.75 7 SER B C 1
ATOM 6345 O O . SER B 1 7 ? -31.562 14.031 29.062 1 95.75 7 SER B O 1
ATOM 6347 N N . GLN B 1 8 ? -31.344 12.102 28.047 1 95.69 8 GLN B N 1
ATOM 6348 C CA . GLN B 1 8 ? -30.062 11.836 28.719 1 95.69 8 GLN B CA 1
ATOM 6349 C C . GLN B 1 8 ? -29 12.844 28.297 1 95.69 8 GLN B C 1
ATOM 6351 O O . GLN B 1 8 ? -28.234 13.32 29.141 1 95.69 8 GLN B O 1
ATOM 6356 N N . ARG B 1 9 ? -28.875 13.125 27 1 96.5 9 ARG B N 1
ATOM 6357 C CA . ARG B 1 9 ? -27.922 14.117 26.516 1 96.5 9 ARG B CA 1
ATOM 6358 C C . ARG B 1 9 ? -28.203 15.484 27.141 1 96.5 9 ARG B C 1
ATOM 6360 O O . ARG B 1 9 ? -27.266 16.203 27.516 1 96.5 9 ARG B O 1
ATOM 6367 N N . HIS B 1 10 ? -29.484 15.812 27.234 1 96.25 10 HIS B N 1
ATOM 6368 C CA . HIS B 1 10 ? -29.828 17.094 27.859 1 96.25 10 HIS B CA 1
ATOM 6369 C C . HIS B 1 10 ? -29.438 17.109 29.328 1 96.25 10 HIS B C 1
ATOM 6371 O O . HIS B 1 10 ? -28.984 18.141 29.844 1 96.25 10 HIS B O 1
ATOM 6377 N N . GLU B 1 11 ? -29.656 16.047 30.016 1 96.19 11 GLU B N 1
ATOM 6378 C CA . GLU B 1 11 ? -29.312 15.953 31.438 1 96.19 11 GLU B CA 1
ATOM 6379 C C . GLU B 1 11 ? -27.797 16.078 31.625 1 96.19 11 GLU B C 1
ATOM 6381 O O . GLU B 1 11 ? -27.328 16.719 32.594 1 96.19 11 GLU B O 1
ATOM 6386 N N . LEU B 1 12 ? -27.094 15.445 30.797 1 95.44 12 LEU B N 1
ATOM 6387 C CA . LEU B 1 12 ? -25.656 15.352 30.953 1 95.44 12 LEU B CA 1
ATOM 6388 C C . LEU B 1 12 ? -24.969 16.594 30.406 1 95.44 12 LEU B C 1
ATOM 6390 O O . LEU B 1 12 ? -24.016 17.094 31 1 95.44 12 LEU B O 1
ATOM 6394 N N . ALA B 1 13 ? -25.344 17.109 29.219 1 97.06 13 ALA B N 1
ATOM 6395 C CA . ALA B 1 13 ? -24.609 18.141 28.5 1 97.06 13 ALA B CA 1
ATOM 6396 C C . ALA B 1 13 ? -25.297 19.5 28.641 1 97.06 13 ALA B C 1
ATOM 6398 O O . ALA B 1 13 ? -24.688 20.547 28.359 1 97.06 13 ALA B O 1
ATOM 6399 N N . GLY B 1 14 ? -26.531 19.516 29.156 1 96.75 14 GLY B N 1
ATOM 6400 C CA . GLY B 1 14 ? -27.297 20.766 29.141 1 96.75 14 GLY B CA 1
ATOM 6401 C C . GLY B 1 14 ? -27.656 21.219 27.734 1 96.75 14 GLY B C 1
ATOM 6402 O O . GLY B 1 14 ? -27.906 20.391 26.859 1 96.75 14 GLY B O 1
ATOM 6403 N N . ASP B 1 15 ? -27.844 22.531 27.594 1 95.5 15 ASP B N 1
ATOM 6404 C CA . ASP B 1 15 ? -28.203 23.078 26.281 1 95.5 15 ASP B CA 1
ATOM 6405 C C . ASP B 1 15 ? -26.969 23.25 25.406 1 95.5 15 ASP B C 1
ATOM 6407 O O . ASP B 1 15 ? -25.938 23.75 25.859 1 95.5 15 ASP B O 1
ATOM 6411 N N . TYR B 1 16 ? -27.016 22.719 24.25 1 97.81 16 TYR B N 1
ATOM 6412 C CA . TYR B 1 16 ? -25.953 22.891 23.25 1 97.81 16 TYR B CA 1
ATOM 6413 C C . TYR B 1 16 ? -26.531 22.812 21.828 1 97.81 16 TYR B C 1
ATOM 6415 O O . TYR B 1 16 ? -27.703 22.516 21.656 1 97.81 16 TYR B O 1
ATOM 6423 N N . PHE B 1 17 ? -25.734 23.188 20.812 1 97.62 17 PHE B N 1
ATOM 6424 C CA . PHE B 1 17 ? -26.156 23.172 19.422 1 97.62 17 PHE B CA 1
ATOM 6425 C C . PHE B 1 17 ? -25.531 22 18.672 1 97.62 17 PHE B C 1
ATOM 6427 O O . PHE B 1 17 ? -24.344 21.688 18.875 1 97.62 17 PHE B O 1
ATOM 6434 N N . ALA B 1 18 ? -26.25 21.281 17.922 1 97.94 18 ALA B N 1
ATOM 6435 C CA . ALA B 1 18 ? -25.859 20.219 17 1 97.94 18 ALA B CA 1
ATOM 6436 C C . ALA B 1 18 ? -26.938 19.969 15.945 1 97.94 18 ALA B C 1
ATOM 6438 O O . ALA B 1 18 ? -28.094 20.359 16.125 1 97.94 18 ALA B O 1
ATOM 6439 N N . PRO B 1 19 ? -26.531 19.422 14.758 1 97.94 19 PRO B N 1
ATOM 6440 C CA . PRO B 1 19 ? -27.562 19.125 13.758 1 97.94 19 PRO B CA 1
ATOM 6441 C C . PRO B 1 19 ? -28.672 18.234 14.297 1 97.94 19 PRO B C 1
ATOM 6443 O O . PRO B 1 19 ? -28.391 17.203 14.93 1 97.94 19 PRO B O 1
ATOM 6446 N N . GLU B 1 20 ? -29.969 18.641 13.992 1 97.62 20 GLU B N 1
ATOM 6447 C CA . GLU B 1 20 ? -31.125 17.969 14.555 1 97.62 20 GLU B CA 1
ATOM 6448 C C . GLU B 1 20 ? -31.281 16.562 13.977 1 97.62 20 GLU B C 1
ATOM 6450 O O . GLU B 1 20 ? -31.328 16.391 12.758 1 97.62 20 GLU B O 1
ATOM 6455 N N . GLY B 1 21 ? -31.328 15.578 14.812 1 97.31 21 GLY B N 1
ATOM 6456 C CA . GLY B 1 21 ? -31.578 14.211 14.391 1 97.31 21 GLY B CA 1
ATOM 6457 C C . GLY B 1 21 ? -30.328 13.469 13.969 1 97.31 21 GLY B C 1
ATOM 6458 O O . GLY B 1 21 ? -30.359 12.25 13.773 1 97.31 21 GLY B O 1
ATOM 6459 N N . LEU B 1 22 ? -29.219 14.164 13.812 1 97.88 22 LEU B N 1
ATOM 6460 C CA . LEU B 1 22 ? -28 13.57 13.281 1 97.88 22 LEU B CA 1
ATOM 6461 C C . LEU B 1 22 ? -27.406 12.578 14.273 1 97.88 22 LEU B C 1
ATOM 6463 O O . LEU B 1 22 ? -26.859 11.555 13.883 1 97.88 22 LEU B O 1
ATOM 6467 N N . TYR B 1 23 ? -27.422 12.867 15.609 1 98.12 23 TYR B N 1
ATOM 6468 C CA . TYR B 1 23 ? -26.906 11.953 16.625 1 98.12 23 TYR B CA 1
ATOM 6469 C C . TYR B 1 23 ? -27.578 10.594 16.516 1 98.12 23 TYR B C 1
ATOM 6471 O O . TYR B 1 23 ? -26.906 9.562 16.469 1 98.12 23 TYR B O 1
ATOM 6479 N N . GLU B 1 24 ? -28.938 10.578 16.516 1 97.88 24 GLU B N 1
ATOM 6480 C CA . GLU B 1 24 ? -29.703 9.336 16.438 1 97.88 24 GLU B CA 1
ATOM 6481 C C . GLU B 1 24 ? -29.359 8.562 15.164 1 97.88 24 GLU B C 1
ATOM 6483 O O . GLU B 1 24 ? -29.188 7.34 15.203 1 97.88 24 GLU B O 1
ATOM 6488 N N . TYR B 1 25 ? -29.312 9.297 14.078 1 97.75 25 TYR B N 1
ATOM 6489 C CA . TYR B 1 25 ? -28.984 8.656 12.805 1 97.75 25 TYR B CA 1
ATOM 6490 C C . TYR B 1 25 ? -27.594 8.023 12.852 1 97.75 25 TYR B C 1
ATOM 6492 O O . TYR B 1 25 ? -27.422 6.863 12.469 1 97.75 25 TYR B O 1
ATOM 6500 N N . THR B 1 26 ? -26.547 8.82 13.281 1 97.5 26 THR B N 1
ATOM 6501 C CA . THR B 1 26 ? -25.172 8.352 13.375 1 97.5 26 THR B CA 1
ATOM 6502 C C . THR B 1 26 ? -25.094 7.082 14.219 1 97.5 26 THR B C 1
ATOM 6504 O O . THR B 1 26 ? -24.391 6.133 13.867 1 97.5 26 THR B O 1
ATOM 6507 N N . LYS B 1 27 ? -25.844 7.051 15.328 1 97.44 27 LYS B N 1
ATOM 6508 C CA . LYS B 1 27 ? -25.828 5.914 16.234 1 97.44 27 LYS B CA 1
ATOM 6509 C C . LYS B 1 27 ? -26.531 4.707 15.633 1 97.44 27 LYS B C 1
ATOM 6511 O O . LYS B 1 27 ? -26.375 3.584 16.109 1 97.44 27 LYS B O 1
ATOM 6516 N N . SER B 1 28 ? -27.344 4.879 14.578 1 97.38 28 SER B N 1
ATOM 6517 C CA . SER B 1 28 ? -28.062 3.783 13.93 1 97.38 28 SER B CA 1
ATOM 6518 C C . SER B 1 28 ? -27.172 3.076 12.906 1 97.38 28 SER B C 1
ATOM 6520 O O . SER B 1 28 ? -27.5 1.984 12.445 1 97.38 28 SER B O 1
ATOM 6522 N N . LEU B 1 29 ? -26.047 3.617 12.555 1 97.38 29 LEU B N 1
ATOM 6523 C CA . LEU B 1 29 ? -25.172 3.08 11.516 1 97.38 29 LEU B CA 1
ATOM 6524 C C . LEU B 1 29 ? -24.062 2.234 12.125 1 97.38 29 LEU B C 1
ATOM 6526 O O . LEU B 1 29 ? -23.578 2.535 13.219 1 97.38 29 LEU B O 1
ATOM 6530 N N . PRO B 1 30 ? -23.609 1.116 11.391 1 97.12 30 PRO B N 1
ATOM 6531 C CA . PRO B 1 30 ? -22.328 0.527 11.781 1 97.12 30 PRO B CA 1
ATOM 6532 C C . PRO B 1 30 ? -21.172 1.525 11.711 1 97.12 30 PRO B C 1
ATOM 6534 O O . PRO B 1 30 ? -21.141 2.361 10.805 1 97.12 30 PRO B O 1
ATOM 6537 N N . PHE B 1 31 ? -20.234 1.454 12.633 1 97.12 31 PHE B N 1
ATOM 6538 C CA . PHE B 1 31 ? -19.203 2.473 12.773 1 97.12 31 PHE B CA 1
ATOM 6539 C C . PHE B 1 31 ? -18.391 2.605 11.484 1 97.12 31 PHE B C 1
ATOM 6541 O O . PHE B 1 31 ? -18.078 3.719 11.055 1 97.12 31 PHE B O 1
ATOM 6548 N N . VAL B 1 32 ? -18.047 1.474 10.812 1 97 32 VAL B N 1
ATOM 6549 C CA . VAL B 1 32 ? -17.188 1.547 9.633 1 97 32 VAL B CA 1
ATOM 6550 C C . VAL B 1 32 ? -18.031 1.42 8.367 1 97 32 VAL B C 1
ATOM 6552 O O . VAL B 1 32 ? -17.5 1.345 7.258 1 97 32 VAL B O 1
ATOM 6555 N N . GLY B 1 33 ? -19.312 1.362 8.445 1 97.69 33 GLY B N 1
ATOM 6556 C CA . GLY B 1 33 ? -20.188 1.34 7.293 1 97.69 33 GLY B CA 1
ATOM 6557 C C . GLY B 1 33 ? -20.609 -0.061 6.887 1 97.69 33 GLY B C 1
ATOM 6558 O O . GLY B 1 33 ? -20.484 -1.005 7.668 1 97.69 33 GLY B O 1
ATOM 6559 N N . GLN B 1 34 ? -21.266 -0.153 5.801 1 98.19 34 GLN B N 1
ATOM 6560 C CA . GLN B 1 34 ? -21.734 -1.412 5.238 1 98.19 34 GLN B CA 1
ATOM 6561 C C . GLN B 1 34 ? -21.641 -1.4 3.715 1 98.19 34 GLN B C 1
ATOM 6563 O O . GLN B 1 34 ? -21.547 -0.335 3.102 1 98.19 34 GLN B O 1
ATOM 6568 N N . VAL B 1 35 ? -21.625 -2.525 3.094 1 98.31 35 VAL B N 1
ATOM 6569 C CA . VAL B 1 35 ? -21.484 -2.645 1.645 1 98.31 35 VAL B CA 1
ATOM 6570 C C . VAL B 1 35 ? -22.547 -3.592 1.103 1 98.31 35 VAL B C 1
ATOM 6572 O O . VAL B 1 35 ? -22.859 -4.613 1.721 1 98.31 35 VAL B O 1
ATOM 6575 N N . LYS B 1 36 ? -23.094 -3.221 -0.039 1 97.56 36 LYS B N 1
ATOM 6576 C CA . LYS B 1 36 ? -24.016 -4.062 -0.795 1 97.56 36 LYS B CA 1
ATOM 6577 C C . LYS B 1 36 ? -23.547 -4.23 -2.238 1 97.56 36 LYS B C 1
ATOM 6579 O O . LYS B 1 36 ? -22.812 -3.395 -2.756 1 97.56 36 LYS B O 1
ATOM 6584 N N . SER B 1 37 ? -23.875 -5.273 -2.811 1 97.19 37 SER B N 1
ATOM 6585 C CA . SER B 1 37 ? -23.594 -5.531 -4.219 1 97.19 37 SER B CA 1
ATOM 6586 C C . SER B 1 37 ? -24.875 -5.871 -4.98 1 97.19 37 SER B C 1
ATOM 6588 O O . SER B 1 37 ? -25.828 -6.383 -4.398 1 97.19 37 SER B O 1
ATOM 6590 N N . ASN B 1 38 ? -24.891 -5.539 -6.285 1 96.06 38 ASN B N 1
ATOM 6591 C CA . ASN B 1 38 ? -26.031 -5.887 -7.117 1 96.06 38 ASN B CA 1
ATOM 6592 C C . ASN B 1 38 ? -25.969 -7.336 -7.59 1 96.06 38 ASN B C 1
ATOM 6594 O O . ASN B 1 38 ? -26.875 -7.82 -8.258 1 96.06 38 ASN B O 1
ATOM 6598 N N . ALA B 1 39 ? -24.922 -8.016 -7.289 1 95.88 39 ALA B N 1
ATOM 6599 C CA . ALA B 1 39 ? -24.766 -9.398 -7.723 1 95.88 39 ALA B CA 1
ATOM 6600 C C . ALA B 1 39 ? -24.766 -10.352 -6.527 1 95.88 39 ALA B C 1
ATOM 6602 O O . ALA B 1 39 ? -24.297 -9.984 -5.441 1 95.88 39 ALA B O 1
ATOM 6603 N N . THR B 1 40 ? -25.297 -11.508 -6.699 1 95.75 40 THR B N 1
ATOM 6604 C CA . THR B 1 40 ? -25.234 -12.57 -5.707 1 95.75 40 THR B CA 1
ATOM 6605 C C . THR B 1 40 ? -24.656 -13.852 -6.32 1 95.75 40 THR B C 1
ATOM 6607 O O . THR B 1 40 ? -24.125 -14.703 -5.609 1 95.75 40 THR B O 1
ATOM 6610 N N . SER B 1 41 ? -24.844 -13.984 -7.566 1 97.19 41 SER B N 1
ATOM 6611 C CA . SER B 1 41 ? -24.328 -15.117 -8.32 1 97.19 41 SER B CA 1
ATOM 6612 C C . SER B 1 41 ? -23.766 -14.68 -9.672 1 97.19 41 SER B C 1
ATOM 6614 O O . SER B 1 41 ? -24.328 -13.781 -10.312 1 97.19 41 SER B O 1
ATOM 6616 N N . ILE B 1 42 ? -22.703 -15.227 -10.031 1 97.56 42 ILE B N 1
ATOM 6617 C CA . ILE B 1 42 ? -22.016 -14.914 -11.281 1 97.56 42 ILE B CA 1
ATOM 6618 C C . ILE B 1 42 ? -21.625 -16.203 -11.992 1 97.56 42 ILE B C 1
ATOM 6620 O O . ILE B 1 42 ? -21.203 -17.172 -11.352 1 97.56 42 ILE B O 1
ATOM 6624 N N . VAL B 1 43 ? -21.828 -16.25 -13.305 1 98 43 VAL B N 1
ATOM 6625 C CA . VAL B 1 43 ? -21.375 -17.391 -14.078 1 98 43 VAL B CA 1
ATOM 6626 C C . VAL B 1 43 ? -19.875 -17.281 -14.344 1 98 43 VAL B C 1
ATOM 6628 O O . VAL B 1 43 ? -19.391 -16.219 -14.719 1 98 43 VAL B O 1
ATOM 6631 N N . ALA B 1 44 ? -19.203 -18.391 -14.133 1 96.75 44 ALA B N 1
ATOM 6632 C CA . ALA B 1 44 ? -17.766 -18.406 -14.344 1 96.75 44 ALA B CA 1
ATOM 6633 C C . ALA B 1 44 ? -17.406 -17.906 -15.734 1 96.75 44 ALA B C 1
ATOM 6635 O O . ALA B 1 44 ? -17.938 -18.391 -16.734 1 96.75 44 ALA B O 1
ATOM 6636 N N . GLY B 1 45 ? -16.531 -16.859 -15.781 1 96.19 45 GLY B N 1
ATOM 6637 C CA . GLY B 1 45 ? -15.992 -16.344 -17.031 1 96.19 45 GLY B CA 1
ATOM 6638 C C . GLY B 1 45 ? -16.922 -15.367 -17.719 1 96.19 45 GLY B C 1
ATOM 6639 O O . GLY B 1 45 ? -16.578 -14.828 -18.781 1 96.19 45 GLY B O 1
ATOM 6640 N N . GLU B 1 46 ? -18.016 -15.117 -17.203 1 96.88 46 GLU B N 1
ATOM 6641 C CA . GLU B 1 46 ? -18.938 -14.219 -17.906 1 96.88 46 GLU B CA 1
ATOM 6642 C C . GLU B 1 46 ? -18.406 -12.781 -17.891 1 96.88 46 GLU B C 1
ATOM 6644 O O . GLU B 1 46 ? -17.672 -12.391 -16.969 1 96.88 46 GLU B O 1
ATOM 6649 N N . TRP B 1 47 ? -18.688 -12.008 -18.906 1 97.12 47 TRP B N 1
ATOM 6650 C CA . TRP B 1 47 ? -18.484 -10.562 -18.922 1 97.12 47 TRP B CA 1
ATOM 6651 C C . TRP B 1 47 ? -19.656 -9.852 -18.234 1 97.12 47 TRP B C 1
ATOM 6653 O O . TRP B 1 47 ? -20.812 -10.141 -18.531 1 97.12 47 TRP B O 1
ATOM 6663 N N . THR B 1 48 ? -19.312 -9.016 -17.312 1 97.69 48 THR B N 1
ATOM 6664 C CA . THR B 1 48 ? -20.391 -8.414 -16.531 1 97.69 48 THR B CA 1
ATOM 6665 C C . THR B 1 48 ? -19.953 -7.043 -16 1 97.69 48 THR B C 1
ATOM 6667 O O . THR B 1 48 ? -18.844 -6.586 -16.281 1 97.69 48 THR B O 1
ATOM 6670 N N . GLU B 1 49 ? -20.859 -6.332 -15.508 1 98.31 49 GLU B N 1
ATOM 6671 C CA . GLU B 1 49 ? -20.656 -5.117 -14.719 1 98.31 49 GLU B CA 1
ATOM 6672 C C . GLU B 1 49 ? -21.234 -5.277 -13.312 1 98.31 49 GLU B C 1
ATOM 6674 O O . GLU B 1 49 ? -22.375 -5.676 -13.148 1 98.31 49 GLU B O 1
ATOM 6679 N N . ILE B 1 50 ? -20.469 -5.047 -12.32 1 98.31 50 ILE B N 1
ATOM 6680 C CA . ILE B 1 50 ? -20.891 -5.199 -10.938 1 98.31 50 ILE B CA 1
ATOM 6681 C C . ILE B 1 50 ? -20.766 -3.861 -10.211 1 98.31 50 ILE B C 1
ATOM 6683 O O . ILE B 1 50 ? -19.781 -3.145 -10.383 1 98.31 50 ILE B O 1
ATOM 6687 N N . ILE B 1 51 ? -21.719 -3.555 -9.438 1 98.44 51 ILE B N 1
ATOM 6688 C CA . ILE B 1 51 ? -21.688 -2.352 -8.617 1 98.44 51 ILE B CA 1
ATOM 6689 C C . ILE B 1 51 ? -21.547 -2.734 -7.145 1 98.44 51 ILE B C 1
ATOM 6691 O O . ILE B 1 51 ? -22.328 -3.533 -6.621 1 98.44 51 ILE B O 1
ATOM 6695 N N . MET B 1 52 ? -20.594 -2.289 -6.516 1 98.31 52 MET B N 1
ATOM 6696 C CA . MET B 1 52 ? -20.438 -2.336 -5.062 1 98.31 52 MET B CA 1
ATOM 6697 C C . MET B 1 52 ? -20.781 -0.989 -4.438 1 98.31 52 MET B C 1
ATOM 6699 O O . MET B 1 52 ? -20.156 0.025 -4.75 1 98.31 52 MET B O 1
ATOM 6703 N N . ASP B 1 53 ? -21.703 -1.02 -3.592 1 98.62 53 ASP B N 1
ATOM 6704 C CA . ASP B 1 53 ? -22.25 0.188 -2.984 1 98.62 53 ASP B CA 1
ATOM 6705 C C . ASP B 1 53 ? -21.844 0.303 -1.519 1 98.62 53 ASP B C 1
ATOM 6707 O O . ASP B 1 53 ? -22.438 -0.339 -0.648 1 98.62 53 ASP B O 1
ATOM 6711 N N . TYR B 1 54 ? -20.844 1.036 -1.239 1 98.69 54 TYR B N 1
ATOM 6712 C CA . TYR B 1 54 ? -20.391 1.273 0.122 1 98.69 54 TYR B CA 1
ATOM 6713 C C . TYR B 1 54 ? -21.109 2.465 0.745 1 98.69 54 TYR B C 1
ATOM 6715 O O . TYR B 1 54 ? -21.016 3.584 0.232 1 98.69 54 TYR B O 1
ATOM 6723 N N . GLU B 1 55 ? -21.781 2.23 1.806 1 98.75 55 GLU B N 1
ATOM 6724 C CA . GLU B 1 55 ? -22.375 3.287 2.613 1 98.75 55 GLU B CA 1
ATOM 6725 C C . GLU B 1 55 ? -21.469 3.672 3.781 1 98.75 55 GLU B C 1
ATOM 6727 O O . GLU B 1 55 ? -21.156 2.834 4.629 1 98.75 55 GLU B O 1
ATOM 6732 N N . VAL B 1 56 ? -21.078 4.93 3.779 1 98.75 56 VAL B N 1
ATOM 6733 C CA . VAL B 1 56 ? -20.172 5.434 4.805 1 98.75 56 VAL B CA 1
ATOM 6734 C C . VAL B 1 56 ? -20.797 5.254 6.184 1 98.75 56 VAL B C 1
ATOM 6736 O O . VAL B 1 56 ? -21.984 5.566 6.387 1 98.75 56 VAL B O 1
ATOM 6739 N N . GLY B 1 57 ? -20 4.742 7.16 1 98.25 57 GLY B N 1
ATOM 6740 C CA . GLY B 1 57 ? -20.5 4.449 8.5 1 98.25 57 GLY B CA 1
ATOM 6741 C C . GLY B 1 57 ? -20.516 5.668 9.406 1 98.25 57 GLY B C 1
ATOM 6742 O O . GLY B 1 57 ? -20.328 6.797 8.938 1 98.25 57 GLY B O 1
ATOM 6743 N N . ALA B 1 58 ? -20.75 5.379 10.742 1 98 58 ALA B N 1
ATOM 6744 C CA . ALA B 1 58 ? -20.859 6.422 11.766 1 98 58 ALA B CA 1
ATOM 6745 C C . ALA B 1 58 ? -19.547 7.207 11.875 1 98 58 ALA B C 1
ATOM 6747 O O . ALA B 1 58 ? -19.562 8.375 12.258 1 98 58 ALA B O 1
ATOM 6748 N N . SER B 1 59 ? -18.5 6.633 11.539 1 97.31 59 SER B N 1
ATOM 6749 C CA . SER B 1 59 ? -17.203 7.273 11.672 1 97.31 59 SER B CA 1
ATOM 6750 C C . SER B 1 59 ? -17.047 8.422 10.68 1 97.31 59 SER B C 1
ATOM 6752 O O . SER B 1 59 ? -16.203 9.297 10.867 1 97.31 59 SER B O 1
ATOM 6754 N N . GLY B 1 60 ? -17.875 8.477 9.594 1 97.81 60 GLY B N 1
ATOM 6755 C CA . GLY B 1 60 ? -17.484 9.312 8.469 1 97.81 60 GLY B CA 1
ATOM 6756 C C . GLY B 1 60 ? -16.141 8.93 7.883 1 97.81 60 GLY B C 1
ATOM 6757 O O . GLY B 1 60 ? -15.555 7.918 8.273 1 97.81 60 GLY B O 1
ATOM 6758 N N . LEU B 1 61 ? -15.695 9.648 6.891 1 98.25 61 LEU B N 1
ATOM 6759 C CA . LEU B 1 61 ? -14.352 9.508 6.332 1 98.25 61 LEU B CA 1
ATOM 6760 C C . LEU B 1 61 ? -13.633 10.859 6.309 1 98.25 61 LEU B C 1
ATOM 6762 O O . LEU B 1 61 ? -14.188 11.852 5.836 1 98.25 61 LEU B O 1
ATOM 6766 N N . ALA B 1 62 ? -12.453 10.891 6.84 1 97.56 62 ALA B N 1
ATOM 6767 C CA . ALA B 1 62 ? -11.68 12.125 6.895 1 97.56 62 ALA B CA 1
ATOM 6768 C C . ALA B 1 62 ? -11 12.406 5.555 1 97.56 62 ALA B C 1
ATOM 6770 O O . ALA B 1 62 ? -10.984 11.555 4.664 1 97.56 62 ALA B O 1
ATOM 6771 N N . ASP B 1 63 ? -10.508 13.656 5.391 1 95.44 63 ASP B N 1
ATOM 6772 C CA . ASP B 1 63 ? -9.633 13.969 4.27 1 95.44 63 ASP B CA 1
ATOM 6773 C C . ASP B 1 63 ? -8.367 13.109 4.301 1 95.44 63 ASP B C 1
ATOM 6775 O O . ASP B 1 63 ? -7.648 13.094 5.301 1 95.44 63 ASP B O 1
ATOM 6779 N N . GLY B 1 64 ? -8.141 12.391 3.213 1 94.44 64 GLY B N 1
ATOM 6780 C CA . GLY B 1 64 ? -7.004 11.484 3.168 1 94.44 64 GLY B CA 1
ATOM 6781 C C . GLY B 1 64 ? -7.359 10.062 3.562 1 94.44 64 GLY B C 1
ATOM 6782 O O . GLY B 1 64 ? -6.52 9.156 3.48 1 94.44 64 GLY B O 1
ATOM 6783 N N . ALA B 1 65 ? -8.609 9.812 4.023 1 97.19 65 ALA B N 1
ATOM 6784 C CA . ALA B 1 65 ? -9.078 8.445 4.242 1 97.19 65 ALA B CA 1
ATOM 6785 C C . ALA B 1 65 ? -9.031 7.633 2.949 1 97.19 65 ALA B C 1
ATOM 6787 O O . ALA B 1 65 ? -8.891 8.195 1.861 1 97.19 65 ALA B O 1
ATOM 6788 N N . TRP B 1 66 ? -9.023 6.367 3.092 1 97.81 66 TRP B N 1
ATOM 6789 C CA . TRP B 1 66 ? -9.086 5.508 1.913 1 97.81 66 TRP B CA 1
ATOM 6790 C C . TRP B 1 66 ? -9.641 4.133 2.27 1 97.81 66 TRP B C 1
ATOM 6792 O O . TRP B 1 66 ? -9.711 3.771 3.447 1 97.81 66 TRP B O 1
ATOM 6802 N N . ILE B 1 67 ? -10.219 3.5 1.301 1 98.19 67 ILE B N 1
ATOM 6803 C CA . ILE B 1 67 ? -10.867 2.209 1.498 1 98.19 67 ILE B CA 1
ATOM 6804 C C . ILE B 1 67 ? -10.297 1.188 0.516 1 98.19 67 ILE B C 1
ATOM 6806 O O . ILE B 1 67 ? -9.82 1.554 -0.561 1 98.19 67 ILE B O 1
ATOM 6810 N N . LYS B 1 68 ? -10.297 -0.075 0.888 1 98.5 68 LYS B N 1
ATOM 6811 C CA . LYS B 1 68 ? -9.867 -1.195 0.059 1 98.5 68 LYS B CA 1
ATOM 6812 C C . LYS B 1 68 ? -10.969 -2.238 -0.083 1 98.5 68 LYS B C 1
ATOM 6814 O O . LYS B 1 68 ? -11.438 -2.795 0.913 1 98.5 68 LYS B O 1
ATOM 6819 N N . ALA B 1 69 ? -11.422 -2.432 -1.274 1 98.75 69 ALA B N 1
ATOM 6820 C CA . ALA B 1 69 ? -12.227 -3.605 -1.601 1 98.75 69 ALA B CA 1
ATOM 6821 C C . ALA B 1 69 ? -11.344 -4.762 -2.066 1 98.75 69 ALA B C 1
ATOM 6823 O O . ALA B 1 69 ? -10.781 -4.719 -3.162 1 98.75 69 ALA B O 1
ATOM 6824 N N . THR B 1 70 ? -11.297 -5.824 -1.21 1 98.12 70 THR B N 1
ATOM 6825 C CA . THR B 1 70 ? -10.266 -6.828 -1.467 1 98.12 70 THR B CA 1
ATOM 6826 C C . THR B 1 70 ? -10.898 -8.188 -1.768 1 98.12 70 THR B C 1
ATOM 6828 O O . THR B 1 70 ? -12.016 -8.461 -1.332 1 98.12 70 THR B O 1
ATOM 6831 N N . PHE B 1 71 ? -10.258 -8.977 -2.529 1 96.25 71 PHE B N 1
ATOM 6832 C CA . PHE B 1 71 ? -10.625 -10.367 -2.779 1 96.25 71 PHE B CA 1
ATOM 6833 C C . PHE B 1 71 ? -9.391 -11.25 -2.84 1 96.25 71 PHE B C 1
ATOM 6835 O O . PHE B 1 71 ? -8.266 -10.766 -2.699 1 96.25 71 PHE B O 1
ATOM 6842 N N . LYS B 1 72 ? -9.562 -12.508 -2.994 1 91.81 72 LYS B N 1
ATOM 6843 C CA . LYS B 1 72 ? -8.5 -13.477 -2.773 1 91.81 72 LYS B CA 1
ATOM 6844 C C . LYS B 1 72 ? -7.48 -13.453 -3.912 1 91.81 72 LYS B C 1
ATOM 6846 O O . LYS B 1 72 ? -7.852 -13.281 -5.078 1 91.81 72 LYS B O 1
ATOM 6851 N N . PHE B 1 73 ? -6.305 -13.734 -3.555 1 87.88 73 PHE B N 1
ATOM 6852 C CA . PHE B 1 73 ? -5.129 -13.648 -4.414 1 87.88 73 PHE B CA 1
ATOM 6853 C C . PHE B 1 73 ? -5.227 -14.633 -5.57 1 87.88 73 PHE B C 1
ATOM 6855 O O . PHE B 1 73 ? -4.805 -14.336 -6.688 1 87.88 73 PHE B O 1
ATOM 6862 N N . TYR B 1 74 ? -5.82 -15.773 -5.441 1 87.25 74 TYR B N 1
ATOM 6863 C CA . TYR B 1 74 ? -5.742 -16.844 -6.43 1 87.25 74 TYR B CA 1
ATOM 6864 C C . TYR B 1 74 ? -6.793 -16.656 -7.52 1 87.25 74 TYR B C 1
ATOM 6866 O O . TYR B 1 74 ? -6.77 -17.344 -8.539 1 87.25 74 TYR B O 1
ATOM 6874 N N . SER B 1 75 ? -7.688 -15.711 -7.281 1 93.31 75 SER B N 1
ATOM 6875 C CA . SER B 1 75 ? -8.703 -15.477 -8.305 1 93.31 75 SER B CA 1
ATOM 6876 C C . SER B 1 75 ? -8.062 -15.039 -9.625 1 93.31 75 SER B C 1
ATOM 6878 O O . SER B 1 75 ? -7.121 -14.242 -9.625 1 93.31 75 SER B O 1
ATOM 6880 N N . ASP B 1 76 ? -8.562 -15.625 -10.719 1 93.44 76 ASP B N 1
ATOM 6881 C CA . ASP B 1 76 ? -8.055 -15.219 -12.031 1 93.44 76 ASP B CA 1
ATOM 6882 C C . ASP B 1 76 ? -8.969 -14.18 -12.672 1 93.44 76 ASP B C 1
ATOM 6884 O O . ASP B 1 76 ? -9 -14.039 -13.898 1 93.44 76 ASP B O 1
ATOM 6888 N N . TRP B 1 77 ? -9.789 -13.578 -11.859 1 95.94 77 TRP B N 1
ATOM 6889 C CA . TRP B 1 77 ? -10.547 -12.453 -12.391 1 95.94 77 TRP B CA 1
ATOM 6890 C C . TRP B 1 77 ? -9.656 -11.555 -13.242 1 95.94 77 TRP B C 1
ATOM 6892 O O . TRP B 1 77 ? -8.484 -11.344 -12.914 1 95.94 77 TRP B O 1
ATOM 6902 N N . ALA B 1 78 ? -10.219 -11.102 -14.375 1 95.5 78 ALA B N 1
ATOM 6903 C CA . ALA B 1 78 ? -9.414 -10.25 -15.25 1 95.5 78 ALA B CA 1
ATOM 6904 C C . ALA B 1 78 ? -8.891 -9.039 -14.492 1 95.5 78 ALA B C 1
ATOM 6906 O O . ALA B 1 78 ? -9.586 -8.477 -13.641 1 95.5 78 ALA B O 1
ATOM 6907 N N . LEU B 1 79 ? -7.66 -8.633 -14.812 1 95.94 79 LEU B N 1
ATOM 6908 C CA . LEU B 1 79 ? -7.051 -7.516 -14.102 1 95.94 79 LEU B CA 1
ATOM 6909 C C . LEU B 1 79 ? -7.793 -6.215 -14.391 1 95.94 79 LEU B C 1
ATOM 6911 O O . LEU B 1 79 ? -8.023 -5.867 -15.547 1 95.94 79 LEU B O 1
ATOM 6915 N N . PHE B 1 80 ? -8.117 -5.535 -13.367 1 97.94 80 PHE B N 1
ATOM 6916 C CA . PHE B 1 80 ? -8.773 -4.234 -13.484 1 97.94 80 PHE B CA 1
ATOM 6917 C C . PHE B 1 80 ? -7.789 -3.176 -13.969 1 97.94 80 PHE B C 1
ATOM 6919 O O . PHE B 1 80 ? -6.578 -3.314 -13.781 1 97.94 80 PHE B O 1
ATOM 6926 N N . GLN B 1 81 ? -8.297 -2.154 -14.656 1 97.75 81 GLN B N 1
ATOM 6927 C CA . GLN B 1 81 ? -7.488 -1.011 -15.062 1 97.75 81 GLN B CA 1
ATOM 6928 C C . GLN B 1 81 ? -8.266 0.293 -14.914 1 97.75 81 GLN B C 1
ATOM 6930 O O . GLN B 1 81 ? -9.492 0.283 -14.844 1 97.75 81 GLN B O 1
ATOM 6935 N N . THR B 1 82 ? -7.543 1.383 -14.734 1 96.81 82 THR B N 1
ATOM 6936 C CA . THR B 1 82 ? -8.156 2.684 -14.492 1 96.81 82 THR B CA 1
ATOM 6937 C C . THR B 1 82 ? -7.652 3.715 -15.5 1 96.81 82 THR B C 1
ATOM 6939 O O . THR B 1 82 ? -7.996 4.895 -15.414 1 96.81 82 THR B O 1
ATOM 6942 N N . SER B 1 83 ? -6.902 3.34 -16.469 1 95.75 83 SER B N 1
ATOM 6943 C CA . SER B 1 83 ? -6.195 4.293 -17.312 1 95.75 83 SER B CA 1
ATOM 6944 C C . SER B 1 83 ? -7.016 4.645 -18.547 1 95.75 83 SER B C 1
ATOM 6946 O O . SER B 1 83 ? -6.891 5.746 -19.094 1 95.75 83 SER B O 1
ATOM 6948 N N . ASP B 1 84 ? -7.805 3.668 -19.125 1 97.75 84 ASP B N 1
ATOM 6949 C CA . ASP B 1 84 ? -8.586 3.91 -20.328 1 97.75 84 ASP B CA 1
ATOM 6950 C C . ASP B 1 84 ? -10.031 3.439 -20.156 1 97.75 84 ASP B C 1
ATOM 6952 O O . ASP B 1 84 ? -10.312 2.242 -20.25 1 97.75 84 ASP B O 1
ATOM 6956 N N . PRO B 1 85 ? -10.961 4.328 -20.047 1 97.56 85 PRO B N 1
ATOM 6957 C CA . PRO B 1 85 ? -12.352 3.957 -19.797 1 97.56 85 PRO B CA 1
ATOM 6958 C C . PRO B 1 85 ? -12.992 3.213 -20.969 1 97.56 85 PRO B C 1
ATOM 6960 O O . PRO B 1 85 ? -14.031 2.572 -20.812 1 97.56 85 PRO B O 1
ATOM 6963 N N . THR B 1 86 ? -12.414 3.318 -22.172 1 98 86 THR B N 1
ATOM 6964 C CA . THR B 1 86 ? -13.016 2.703 -23.359 1 98 86 THR B CA 1
ATOM 6965 C C . THR B 1 86 ? -12.602 1.24 -23.469 1 98 86 THR B C 1
ATOM 6967 O O . THR B 1 86 ? -13.148 0.497 -24.281 1 98 86 THR B O 1
ATOM 6970 N N . LYS B 1 87 ? -11.703 0.754 -22.688 1 98 87 LYS B N 1
ATOM 6971 C CA . LYS B 1 87 ? -11.188 -0.613 -22.766 1 98 87 LYS B CA 1
ATOM 6972 C C . LYS B 1 87 ? -11.812 -1.49 -21.672 1 98 87 LYS B C 1
ATOM 6974 O O . LYS B 1 87 ? -12.406 -0.982 -20.719 1 98 87 LYS B O 1
ATOM 6979 N N . ASP B 1 88 ? -11.711 -2.768 -21.828 1 97.75 88 ASP B N 1
ATOM 6980 C CA . ASP B 1 88 ? -12.305 -3.746 -20.922 1 97.75 88 ASP B CA 1
ATOM 6981 C C . ASP B 1 88 ? -11.695 -3.639 -19.531 1 97.75 88 ASP B C 1
ATOM 6983 O O . ASP B 1 88 ? -10.586 -3.117 -19.375 1 97.75 88 ASP B O 1
ATOM 6987 N N . ASN B 1 89 ? -12.484 -4.09 -18.5 1 98.31 89 ASN B N 1
ATOM 6988 C CA . ASN B 1 89 ? -12.055 -4.242 -17.125 1 98.31 89 ASN B CA 1
ATOM 6989 C C . ASN B 1 89 ? -11.797 -2.893 -16.469 1 98.31 89 ASN B C 1
ATOM 6991 O O . ASN B 1 89 ? -11.078 -2.811 -15.469 1 98.31 89 ASN B O 1
ATOM 6995 N N . TYR B 1 90 ? -12.328 -1.764 -17.062 1 98.56 90 TYR B N 1
ATOM 6996 C CA . TYR B 1 90 ? -12.234 -0.432 -16.484 1 98.56 90 TYR B CA 1
ATOM 6997 C C . TYR B 1 90 ? -13.062 -0.339 -15.203 1 98.56 90 TYR B C 1
ATOM 6999 O O . TYR B 1 90 ? -14.195 -0.815 -15.156 1 98.56 90 TYR B O 1
ATOM 7007 N N . ILE B 1 91 ? -12.492 0.197 -14.141 1 98.62 91 ILE B N 1
ATOM 7008 C CA . ILE B 1 91 ? -13.227 0.39 -12.898 1 98.62 91 ILE B CA 1
ATOM 7009 C C . ILE B 1 91 ? -13.32 1.88 -12.578 1 98.62 91 ILE B C 1
ATOM 7011 O O . ILE B 1 91 ? -12.422 2.65 -12.922 1 98.62 91 ILE B O 1
ATOM 7015 N N . SER B 1 92 ? -14.352 2.295 -11.961 1 98.56 92 SER B N 1
ATOM 7016 C CA . SER B 1 92 ? -14.578 3.686 -11.578 1 98.56 92 SER B CA 1
ATOM 7017 C C . SER B 1 92 ? -15.234 3.787 -10.211 1 98.56 92 SER B C 1
ATOM 7019 O O . SER B 1 92 ? -15.75 2.797 -9.688 1 98.56 92 SER B O 1
ATOM 7021 N N . ALA B 1 93 ? -15.133 4.84 -9.531 1 98.5 93 ALA B N 1
ATOM 7022 C CA . ALA B 1 93 ? -15.773 5.168 -8.258 1 98.5 93 ALA B CA 1
ATOM 7023 C C . ALA B 1 93 ? -16.5 6.508 -8.336 1 98.5 93 ALA B C 1
ATOM 7025 O O . ALA B 1 93 ? -16 7.461 -8.938 1 98.5 93 ALA B O 1
ATOM 7026 N N . GLU B 1 94 ? -17.688 6.562 -7.773 1 98.25 94 GLU B N 1
ATOM 7027 C CA . GLU B 1 94 ? -18.5 7.773 -7.773 1 98.25 94 GLU B CA 1
ATOM 7028 C C . GLU B 1 94 ? -19 8.102 -6.371 1 98.25 94 GLU B C 1
ATOM 7030 O O . GLU B 1 94 ? -19.391 7.203 -5.613 1 98.25 94 GLU B O 1
ATOM 7035 N N . TYR B 1 95 ? -19 9.336 -6.098 1 98.38 95 TYR B N 1
ATOM 7036 C CA . TYR B 1 95 ? -19.5 9.852 -4.828 1 98.38 95 TYR B CA 1
ATOM 7037 C C . TYR B 1 95 ? -20.969 10.211 -4.934 1 98.38 95 TYR B C 1
ATOM 7039 O O . TYR B 1 95 ? -21.391 10.906 -5.871 1 98.38 95 TYR B O 1
ATOM 7047 N N . VAL B 1 96 ? -21.828 9.711 -3.973 1 98.5 96 VAL B N 1
ATOM 7048 C CA . VAL B 1 96 ? -23.25 10.016 -3.891 1 98.5 96 VAL B CA 1
ATOM 7049 C C . VAL B 1 96 ? -23.578 10.586 -2.51 1 98.5 96 VAL B C 1
ATOM 7051 O O . VAL B 1 96 ? -23.594 9.844 -1.521 1 98.5 96 VAL B O 1
ATOM 7054 N N . PRO B 1 97 ? -23.953 11.852 -2.387 1 98.25 97 PRO B N 1
ATOM 7055 C CA . PRO B 1 97 ? -24.25 12.445 -1.079 1 98.25 97 PRO B CA 1
ATOM 7056 C C . PRO B 1 97 ? -25.578 11.969 -0.51 1 98.25 97 PRO B C 1
ATOM 7058 O O . PRO B 1 97 ? -26.547 11.766 -1.26 1 98.25 97 PRO B O 1
ATOM 7061 N N . ASN B 1 98 ? -25.625 11.797 0.731 1 97.69 98 ASN B N 1
ATOM 7062 C CA . ASN B 1 98 ? -26.875 11.586 1.451 1 97.69 98 ASN B CA 1
ATOM 7063 C C . ASN B 1 98 ? -27.609 12.898 1.719 1 97.69 98 ASN B C 1
ATOM 7065 O O . ASN B 1 98 ? -27.031 13.977 1.561 1 97.69 98 ASN B O 1
ATOM 7069 N N . LYS B 1 99 ? -28.953 12.758 2 1 97.56 99 LYS B N 1
ATOM 7070 C CA . LYS B 1 99 ? -29.703 13.945 2.402 1 97.56 99 LYS B CA 1
ATOM 7071 C C . LYS B 1 99 ? -29.156 14.523 3.705 1 97.56 99 LYS B C 1
ATOM 7073 O O . LYS B 1 99 ? -28.812 13.781 4.625 1 97.56 99 LYS B O 1
ATOM 7078 N N . LEU B 1 100 ? -29.172 15.828 3.777 1 98.38 100 LEU B N 1
ATOM 7079 C CA . LEU B 1 100 ? -28.641 16.5 4.961 1 98.38 100 LEU B CA 1
ATOM 7080 C C . LEU B 1 100 ? -29.719 16.656 6.023 1 98.38 100 LEU B C 1
ATOM 7082 O O . LEU B 1 100 ? -30.875 16.922 5.703 1 98.38 100 LEU B O 1
ATOM 7086 N N . PHE B 1 101 ? -29.344 16.484 7.266 1 98.12 101 PHE B N 1
ATOM 7087 C CA . PHE B 1 101 ? -30.203 16.828 8.391 1 98.12 101 PHE B CA 1
ATOM 7088 C C . PHE B 1 101 ? -30.234 18.344 8.609 1 98.12 101 PHE B C 1
ATOM 7090 O O . PHE B 1 101 ? -29.312 19.047 8.195 1 98.12 101 PHE B O 1
ATOM 7097 N N . PRO B 1 102 ? -31.375 18.844 9.258 1 97.94 102 PRO B N 1
ATOM 7098 C CA . PRO B 1 102 ? -31.375 20.281 9.547 1 97.94 102 PRO B CA 1
ATOM 7099 C C . PRO B 1 102 ? -30.156 20.734 10.352 1 97.94 102 PRO B C 1
ATOM 7101 O O . PRO B 1 102 ? -29.875 20.172 11.414 1 97.94 102 PRO B O 1
ATOM 7104 N N . GLY B 1 103 ? -29.391 21.703 9.773 1 97.38 103 GLY B N 1
ATOM 7105 C CA . GLY B 1 103 ? -28.234 22.25 10.438 1 97.38 103 GLY B CA 1
ATOM 7106 C C . GLY B 1 103 ? -26.938 21.516 10.094 1 97.38 103 GLY B C 1
ATOM 7107 O O . GLY B 1 103 ? -25.859 21.969 10.453 1 97.38 103 GLY B O 1
ATOM 7108 N N . GLN B 1 104 ? -27.016 20.375 9.469 1 97.81 104 GLN B N 1
ATOM 7109 C CA . GLN B 1 104 ? -25.828 19.609 9.102 1 97.81 104 GLN B CA 1
ATOM 7110 C C . GLN B 1 104 ? -25.094 20.25 7.93 1 97.81 104 GLN B C 1
ATOM 7112 O O . GLN B 1 104 ? -25.719 20.734 6.98 1 97.81 104 GLN B O 1
ATOM 7117 N N . THR B 1 105 ? -23.766 20.266 8.023 1 97.06 105 THR B N 1
ATOM 7118 C CA . THR B 1 105 ? -22.969 20.766 6.91 1 97.06 105 THR B CA 1
ATOM 7119 C C . THR B 1 105 ? -22.75 19.688 5.867 1 97.06 105 THR B C 1
ATOM 7121 O O . THR B 1 105 ? -22.562 18.516 6.207 1 97.06 105 THR B O 1
ATOM 7124 N N . PRO B 1 106 ? -22.75 20.062 4.566 1 97.38 106 PRO B N 1
ATOM 7125 C CA . PRO B 1 106 ? -22.453 19.078 3.521 1 97.38 106 PRO B CA 1
ATOM 7126 C C . PRO B 1 106 ? -21.016 18.578 3.574 1 97.38 106 PRO B C 1
ATOM 7128 O O . PRO B 1 106 ? -20.141 19.266 4.09 1 97.38 106 PRO B O 1
ATOM 7131 N N . ALA B 1 107 ? -20.766 17.359 3.07 1 97.94 107 ALA B N 1
ATOM 7132 C CA . ALA B 1 107 ? -19.406 16.875 2.84 1 97.94 107 ALA B CA 1
ATOM 7133 C C . ALA B 1 107 ? -18.625 17.812 1.919 1 97.94 107 ALA B C 1
ATOM 7135 O O . ALA B 1 107 ? -19.234 18.531 1.102 1 97.94 107 ALA B O 1
ATOM 7136 N N . THR B 1 108 ? -17.281 17.797 2.051 1 97.06 108 THR B N 1
ATOM 7137 C CA . THR B 1 108 ? -16.5 18.75 1.279 1 97.06 108 THR B CA 1
ATOM 7138 C C . THR B 1 108 ? -15.602 18.047 0.28 1 97.06 108 THR B C 1
ATOM 7140 O O . THR B 1 108 ? -14.805 18.672 -0.414 1 97.06 108 THR B O 1
ATOM 7143 N N . VAL B 1 109 ? -15.672 16.703 0.193 1 97 109 VAL B N 1
ATOM 7144 C CA . VAL B 1 109 ? -14.82 15.922 -0.699 1 97 109 VAL B CA 1
ATOM 7145 C C . VAL B 1 109 ? -14.875 16.5 -2.107 1 97 109 VAL B C 1
ATOM 7147 O O . VAL B 1 109 ? -15.938 16.891 -2.584 1 97 109 VAL B O 1
ATOM 7150 N N . GLN B 1 110 ? -13.68 16.609 -2.729 1 94.94 110 GLN B N 1
ATOM 7151 C CA . GLN B 1 110 ? -13.625 17.203 -4.059 1 94.94 110 GLN B CA 1
ATOM 7152 C C . GLN B 1 110 ? -13.602 16.125 -5.141 1 94.94 110 GLN B C 1
ATOM 7154 O O . GLN B 1 110 ? -14.102 16.344 -6.246 1 94.94 110 GLN B O 1
ATOM 7159 N N . SER B 1 111 ? -12.922 15.047 -4.852 1 95.25 111 SER B N 1
ATOM 7160 C CA . SER B 1 111 ? -12.852 13.961 -5.828 1 95.25 111 SER B CA 1
ATOM 7161 C C . SER B 1 111 ? -12.469 12.648 -5.168 1 95.25 111 SER B C 1
ATOM 7163 O O . SER B 1 111 ? -12.047 12.625 -4.008 1 95.25 111 SER B O 1
ATOM 7165 N N . LEU B 1 112 ? -12.703 11.555 -5.879 1 97.44 112 LEU B N 1
ATOM 7166 C CA . LEU B 1 112 ? -12.234 10.219 -5.504 1 97.44 112 LEU B CA 1
ATOM 7167 C C . LEU B 1 112 ? -11.156 9.727 -6.461 1 97.44 112 LEU B C 1
ATOM 7169 O O . LEU B 1 112 ? -11.234 9.977 -7.668 1 97.44 112 LEU B O 1
ATOM 7173 N N . GLY B 1 113 ? -10.062 9.211 -5.906 1 96.06 113 GLY B N 1
ATOM 7174 C CA . GLY B 1 113 ? -9.141 8.43 -6.711 1 96.06 113 GLY B CA 1
ATOM 7175 C C . GLY B 1 113 ? -9.422 6.938 -6.66 1 96.06 113 GLY B C 1
ATOM 7176 O O . GLY B 1 113 ? -9.828 6.414 -5.621 1 96.06 113 GLY B O 1
ATOM 7177 N N . ILE B 1 114 ? -9.211 6.227 -7.777 1 97.12 114 ILE B N 1
ATOM 7178 C CA . ILE B 1 114 ? -9.398 4.781 -7.766 1 97.12 114 ILE B CA 1
ATOM 7179 C C . ILE B 1 114 ? -8.227 4.098 -8.453 1 97.12 114 ILE B C 1
ATOM 7181 O O . ILE B 1 114 ? -7.711 4.598 -9.461 1 97.12 114 ILE B O 1
ATOM 7185 N N . ARG B 1 115 ? -7.715 2.998 -7.926 1 95.31 115 ARG B N 1
ATOM 7186 C CA . ARG B 1 115 ? -6.641 2.195 -8.508 1 95.31 115 ARG B CA 1
ATOM 7187 C C . ARG B 1 115 ? -6.793 0.727 -8.125 1 95.31 115 ARG B C 1
ATOM 7189 O O . ARG B 1 115 ? -7.559 0.389 -7.219 1 95.31 115 ARG B O 1
ATOM 7196 N N . PHE B 1 116 ? -6.188 -0.096 -8.875 1 97.19 116 PHE B N 1
ATOM 7197 C CA . PHE B 1 116 ? -6.152 -1.53 -8.617 1 97.19 116 PHE B CA 1
ATOM 7198 C C . PHE B 1 116 ? -4.73 -1.997 -8.336 1 97.19 116 PHE B C 1
ATOM 7200 O O . PHE B 1 116 ? -3.797 -1.625 -9.055 1 97.19 116 PHE B O 1
ATOM 7207 N N . ASP B 1 117 ? -4.566 -2.768 -7.254 1 95.56 117 ASP B N 1
ATOM 7208 C CA . ASP B 1 117 ? -3.273 -3.303 -6.84 1 95.56 117 ASP B CA 1
ATOM 7209 C C . ASP B 1 117 ? -3.391 -4.77 -6.43 1 95.56 117 ASP B C 1
ATOM 7211 O O . ASP B 1 117 ? -4.133 -5.102 -5.5 1 95.56 117 ASP B O 1
ATOM 7215 N N . GLN B 1 118 ? -2.664 -5.707 -7.078 1 95.25 118 GLN B N 1
ATOM 7216 C CA . GLN B 1 118 ? -2.717 -7.129 -6.758 1 95.25 118 GLN B CA 1
ATOM 7217 C C . GLN B 1 118 ? -2.045 -7.418 -5.418 1 95.25 118 GLN B C 1
ATOM 7219 O O . GLN B 1 118 ? -2.197 -8.508 -4.863 1 95.25 118 GLN B O 1
ATOM 7224 N N . LYS B 1 119 ? -1.245 -6.465 -4.895 1 94.69 119 LYS B N 1
ATOM 7225 C CA . LYS B 1 119 ? -0.583 -6.59 -3.598 1 94.69 119 LYS B CA 1
ATOM 7226 C C . LYS B 1 119 ? -1.094 -5.539 -2.615 1 94.69 119 LYS B C 1
ATOM 7228 O O . LYS B 1 119 ? -0.347 -5.074 -1.751 1 94.69 119 LYS B O 1
ATOM 7233 N N . GLY B 1 120 ? -2.295 -5.16 -2.797 1 95.5 120 GLY B N 1
ATOM 7234 C CA . GLY B 1 120 ? -2.836 -4 -2.107 1 95.5 120 GLY B CA 1
ATOM 7235 C C . GLY B 1 120 ? -3.18 -4.273 -0.656 1 95.5 120 GLY B C 1
ATOM 7236 O O . GLY B 1 120 ? -3.414 -3.346 0.119 1 95.5 120 GLY B O 1
ATOM 7237 N N . HIS B 1 121 ? -3.283 -5.523 -0.262 1 95.5 121 HIS B N 1
ATOM 7238 C CA . HIS B 1 121 ? -3.527 -5.934 1.116 1 95.5 121 HIS B CA 1
ATOM 7239 C C . HIS B 1 121 ? -2.9 -7.293 1.406 1 95.5 121 HIS B C 1
ATOM 7241 O O . HIS B 1 121 ? -2.238 -7.871 0.543 1 95.5 121 HIS B O 1
ATOM 7247 N N . GLU B 1 122 ? -3.104 -7.879 2.629 1 92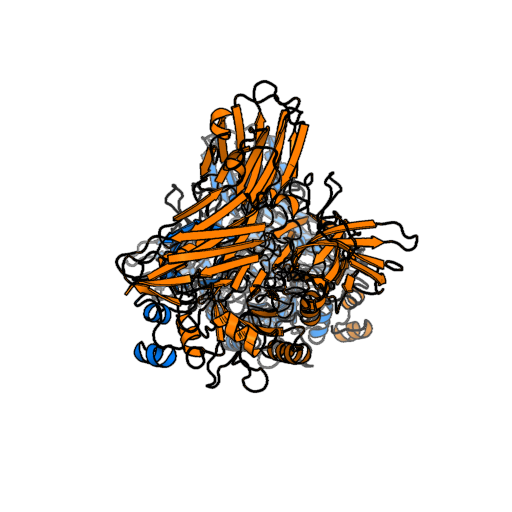.56 122 GLU B N 1
ATOM 7248 C CA . GLU B 1 122 ? -2.455 -9.117 3.039 1 92.56 122 GLU B CA 1
ATOM 7249 C C . GLU B 1 122 ? -3.221 -10.336 2.525 1 92.56 122 GLU B C 1
ATOM 7251 O O . GLU B 1 122 ? -4.445 -10.289 2.377 1 92.56 122 GLU B O 1
ATOM 7256 N N . ARG B 1 123 ? -2.469 -11.383 2.16 1 90.81 123 ARG B N 1
ATOM 7257 C CA . ARG B 1 123 ? -3.086 -12.664 1.86 1 90.81 123 ARG B CA 1
ATOM 7258 C C . ARG B 1 123 ? -3.926 -13.156 3.035 1 90.81 123 ARG B C 1
ATOM 7260 O O . ARG B 1 123 ? -3.551 -12.969 4.195 1 90.81 123 ARG B O 1
ATOM 7267 N N . PRO B 1 124 ? -5.094 -13.719 2.816 1 90.06 124 PRO B N 1
ATOM 7268 C CA . PRO B 1 124 ? -5.555 -14.219 1.519 1 90.06 124 PRO B CA 1
ATOM 7269 C C . PRO B 1 124 ? -6.266 -13.156 0.692 1 90.06 124 PRO B C 1
ATOM 7271 O O . PRO B 1 124 ? -6.469 -13.328 -0.512 1 90.06 124 PRO B O 1
ATOM 7274 N N . PHE B 1 125 ? -6.707 -12.016 1.335 1 93.62 125 PHE B N 1
ATOM 7275 C CA . PHE B 1 125 ? -7.379 -10.945 0.605 1 93.62 125 PHE B CA 1
ATOM 7276 C C . PHE B 1 125 ? -6.367 -9.93 0.079 1 93.62 125 PHE B C 1
ATOM 7278 O O . PHE B 1 125 ? -6.402 -8.758 0.456 1 93.62 125 PHE B O 1
ATOM 7285 N N . GLN B 1 126 ? -5.586 -10.398 -0.847 1 94.88 126 GLN B N 1
ATOM 7286 C CA . GLN B 1 126 ? -4.418 -9.625 -1.25 1 94.88 126 GLN B CA 1
ATOM 7287 C C . GLN B 1 126 ? -4.77 -8.625 -2.354 1 94.88 126 GLN B C 1
ATOM 7289 O O . GLN B 1 126 ? -4.242 -7.516 -2.385 1 94.88 126 GLN B O 1
ATOM 7294 N N . LYS B 1 127 ? -5.613 -8.969 -3.338 1 96.56 127 LYS B N 1
ATOM 7295 C CA . LYS B 1 127 ? -5.98 -8.07 -4.43 1 96.56 127 LYS B CA 1
ATOM 7296 C C . LYS B 1 127 ? -6.965 -7.004 -3.957 1 96.56 127 LYS B C 1
ATOM 7298 O O . LYS B 1 127 ? -7.922 -7.309 -3.244 1 96.56 127 LYS B O 1
ATOM 7303 N N . ALA B 1 128 ? -6.676 -5.738 -4.379 1 98.06 128 ALA B N 1
ATOM 7304 C CA . ALA B 1 128 ? -7.465 -4.664 -3.781 1 98.06 128 ALA B CA 1
ATOM 7305 C C . ALA B 1 128 ? -7.836 -3.609 -4.824 1 98.06 128 ALA B C 1
ATOM 7307 O O . ALA B 1 128 ? -6.977 -3.148 -5.582 1 98.06 128 ALA B O 1
ATOM 7308 N N . VAL B 1 129 ? -9.117 -3.312 -4.895 1 98.5 129 VAL B N 1
ATOM 7309 C CA . VAL B 1 129 ? -9.578 -2.053 -5.469 1 98.5 129 VAL B CA 1
ATOM 7310 C C . VAL B 1 129 ? -9.539 -0.956 -4.406 1 98.5 129 VAL B C 1
ATOM 7312 O O . VAL B 1 129 ? -10.211 -1.055 -3.379 1 98.5 129 VAL B O 1
ATOM 7315 N N . ILE B 1 130 ? -8.797 0.033 -4.664 1 98.12 130 ILE B N 1
ATOM 7316 C CA . ILE B 1 130 ? -8.508 1.038 -3.643 1 98.12 130 ILE B CA 1
ATOM 7317 C C . ILE B 1 130 ? -9.141 2.371 -4.043 1 98.12 130 ILE B C 1
ATOM 7319 O O . ILE B 1 130 ? -8.992 2.818 -5.184 1 98.12 130 ILE B O 1
ATOM 7323 N N . VAL B 1 131 ? -9.844 2.984 -3.139 1 98.44 131 VAL B N 1
ATOM 7324 C CA . VAL B 1 131 ? -10.438 4.301 -3.355 1 98.44 131 VAL B CA 1
ATOM 7325 C C . VAL B 1 131 ? -9.844 5.301 -2.367 1 98.44 131 VAL B C 1
ATOM 7327 O O . VAL B 1 131 ? -9.891 5.09 -1.152 1 98.44 131 VAL B O 1
ATOM 7330 N N . ASP B 1 132 ? -9.312 6.363 -2.889 1 97.19 132 ASP B N 1
ATOM 7331 C CA . ASP B 1 132 ? -8.742 7.445 -2.094 1 97.19 132 ASP B CA 1
ATOM 7332 C C . ASP B 1 132 ? -9.711 8.625 -1.998 1 97.19 132 ASP B C 1
ATOM 7334 O O . ASP B 1 132 ? -10.32 9.016 -2.994 1 97.19 132 ASP B O 1
ATOM 7338 N N . ILE B 1 133 ? -9.812 9.164 -0.802 1 97.5 133 ILE B N 1
ATOM 7339 C CA . ILE B 1 133 ? -10.609 10.359 -0.583 1 97.5 133 ILE B CA 1
ATOM 7340 C C . ILE B 1 133 ? -9.727 11.602 -0.704 1 97.5 133 ILE B C 1
ATOM 7342 O O . ILE B 1 133 ? -8.797 11.781 0.088 1 97.5 133 ILE B O 1
ATOM 7346 N N . HIS B 1 134 ? -10.07 12.484 -1.678 1 95.19 134 HIS B N 1
ATOM 7347 C CA . HIS B 1 134 ? -9.203 13.625 -1.956 1 95.19 134 HIS B CA 1
ATOM 7348 C C . HIS B 1 134 ? -9.875 14.938 -1.555 1 95.19 134 HIS B C 1
ATOM 7350 O O . HIS B 1 134 ? -11 15.219 -1.979 1 95.19 134 HIS B O 1
ATOM 7356 N N . ASP B 1 135 ? -9.195 15.664 -0.781 1 94.38 135 ASP B N 1
ATOM 7357 C CA . ASP B 1 135 ? -9.469 17.078 -0.542 1 94.38 135 ASP B CA 1
ATOM 7358 C C . ASP B 1 135 ? -10.852 17.266 0.075 1 94.38 135 ASP B C 1
ATOM 7360 O O . ASP B 1 135 ? -11.664 18.031 -0.442 1 94.38 135 ASP B O 1
ATOM 7364 N N . GLY B 1 136 ? -11.031 16.703 1.236 1 96.12 136 GLY B N 1
ATOM 7365 C CA . GLY B 1 136 ? -12.266 16.891 1.98 1 96.12 136 GLY B CA 1
ATOM 7366 C C . GLY B 1 136 ? -12.727 15.641 2.695 1 96.12 136 GLY B C 1
ATOM 7367 O O . GLY B 1 136 ? -12.055 14.609 2.648 1 96.12 136 GLY B O 1
ATOM 7368 N N . TYR B 1 137 ? -13.875 15.672 3.389 1 98.12 137 TYR B N 1
ATOM 7369 C CA . TYR B 1 137 ? -14.398 14.562 4.172 1 98.12 137 TYR B CA 1
ATOM 7370 C C . TYR B 1 137 ? -15.766 14.125 3.65 1 98.12 137 TYR B C 1
ATOM 7372 O O . TYR B 1 137 ? -16.375 14.812 2.83 1 98.12 137 TYR B O 1
ATOM 7380 N N . LEU B 1 138 ? -16.188 12.977 3.988 1 98.69 138 LEU B N 1
ATOM 7381 C CA . LEU B 1 138 ? -17.516 12.461 3.686 1 98.69 138 LEU B CA 1
ATOM 7382 C C . LEU B 1 138 ? -18.344 12.312 4.957 1 98.69 138 LEU B C 1
ATOM 7384 O O . LEU B 1 138 ? -17.797 12.031 6.027 1 98.69 138 LEU B O 1
ATOM 7388 N N . ASN B 1 139 ? -19.688 12.516 4.812 1 98.69 139 ASN B N 1
ATOM 7389 C CA . ASN B 1 139 ? -20.625 12.383 5.922 1 98.69 139 ASN B CA 1
ATOM 7390 C C . ASN B 1 139 ? -21.094 10.938 6.098 1 98.69 139 ASN B C 1
ATOM 7392 O O . ASN B 1 139 ? -21.078 10.156 5.145 1 98.69 139 ASN B O 1
ATOM 7396 N N . PRO B 1 140 ? -21.484 10.547 7.379 1 98.31 140 PRO B N 1
ATOM 7397 C CA . PRO B 1 140 ? -22.172 9.266 7.535 1 98.31 140 PRO B CA 1
ATOM 7398 C C . PRO B 1 140 ? -23.391 9.133 6.617 1 98.31 140 PRO B C 1
ATOM 7400 O O . PRO B 1 140 ? -24.156 10.086 6.461 1 98.31 140 PRO B O 1
ATOM 7403 N N . GLY B 1 141 ? -23.516 8.023 6 1 98.5 141 GLY B N 1
ATOM 7404 C CA . GLY B 1 141 ? -24.656 7.781 5.117 1 98.5 141 GLY B CA 1
ATOM 7405 C C . GLY B 1 141 ? -24.359 8.109 3.666 1 98.5 141 GLY B C 1
ATOM 7406 O O . GLY B 1 141 ? -25.078 7.676 2.768 1 98.5 141 GLY B O 1
ATOM 7407 N N . ASP B 1 142 ? -23.375 9 3.404 1 98.81 142 ASP B N 1
ATOM 7408 C CA . ASP B 1 142 ? -22.922 9.148 2.025 1 98.81 142 ASP B CA 1
ATOM 7409 C C . ASP B 1 142 ? -22.562 7.789 1.422 1 98.81 142 ASP B C 1
ATOM 7411 O O . ASP B 1 142 ? -22.391 6.809 2.146 1 98.81 142 ASP B O 1
ATOM 7415 N N . ARG B 1 143 ? -22.5 7.785 0.102 1 98.75 143 ARG B N 1
ATOM 7416 C CA . ARG B 1 143 ? -22.203 6.504 -0.538 1 98.75 143 ARG B CA 1
ATOM 7417 C C . ARG B 1 143 ? -21.094 6.648 -1.572 1 98.75 143 ARG B C 1
ATOM 7419 O O . ARG B 1 143 ? -20.922 7.719 -2.154 1 98.75 143 ARG B O 1
ATOM 7426 N N . ILE B 1 144 ? -20.297 5.68 -1.698 1 98.81 144 ILE B N 1
ATOM 7427 C CA . ILE B 1 144 ? -19.328 5.504 -2.779 1 98.81 144 ILE B CA 1
ATOM 7428 C C . ILE B 1 144 ? -19.719 4.301 -3.629 1 98.81 144 ILE B C 1
ATOM 7430 O O . ILE B 1 144 ? -19.719 3.164 -3.146 1 98.81 144 ILE B O 1
ATOM 7434 N N . LEU B 1 145 ? -20.062 4.539 -4.863 1 98.75 145 LEU B N 1
ATOM 7435 C CA . LEU B 1 145 ? -20.406 3.477 -5.809 1 98.75 145 LEU B CA 1
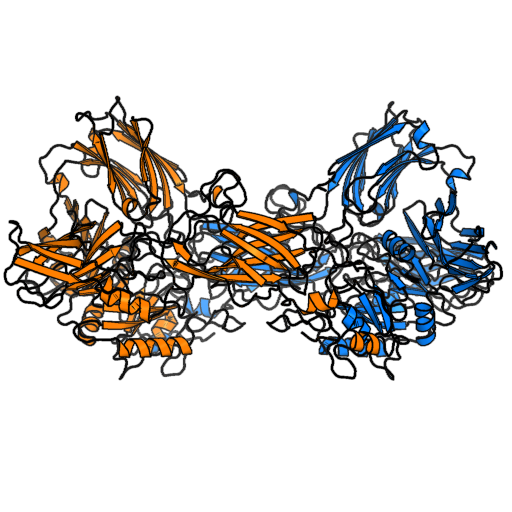ATOM 7436 C C . LEU B 1 145 ? -19.172 3.059 -6.621 1 98.75 145 LEU B C 1
ATOM 7438 O O . LEU B 1 145 ? -18.641 3.855 -7.387 1 98.75 145 LEU B O 1
ATOM 7442 N N . ILE B 1 146 ? -18.719 1.887 -6.402 1 98.75 146 ILE B N 1
ATOM 7443 C CA . ILE B 1 146 ? -17.625 1.315 -7.176 1 98.75 146 ILE B CA 1
ATOM 7444 C C . ILE B 1 146 ? -18.188 0.433 -8.289 1 98.75 146 ILE B C 1
ATOM 7446 O O . ILE B 1 146 ? -18.953 -0.494 -8.023 1 98.75 146 ILE B O 1
ATOM 7450 N N . ARG B 1 147 ? -17.812 0.753 -9.469 1 98.62 147 ARG B N 1
ATOM 7451 C CA . ARG B 1 147 ? -18.25 -0.034 -10.617 1 98.62 147 ARG B CA 1
ATOM 7452 C C . ARG B 1 147 ? -17.109 -0.88 -11.172 1 98.62 147 ARG B C 1
ATOM 7454 O O . ARG B 1 147 ? -16.125 -0.345 -11.672 1 98.62 147 ARG B O 1
ATOM 7461 N N . LEU B 1 148 ? -17.25 -2.178 -11.086 1 98.56 148 LEU B N 1
ATOM 7462 C CA . LEU B 1 148 ? -16.312 -3.121 -11.695 1 98.56 148 LEU B CA 1
ATOM 7463 C C . LEU B 1 148 ? -16.734 -3.445 -13.125 1 98.56 148 LEU B C 1
ATOM 7465 O O . LEU B 1 148 ? -17.797 -4.023 -13.359 1 98.56 148 LEU B O 1
ATOM 7469 N N . GLY B 1 149 ? -15.867 -3.111 -14.023 1 98.5 149 GLY B N 1
ATOM 7470 C CA . GLY B 1 149 ? -16.25 -3.279 -15.414 1 98.5 149 GLY B CA 1
ATOM 7471 C C . GLY B 1 149 ? -17.25 -2.248 -15.891 1 98.5 149 GLY B C 1
ATOM 7472 O O . GLY B 1 149 ? -18.328 -2.6 -16.375 1 98.5 149 GLY B O 1
ATOM 7473 N N . ASP B 1 150 ? -16.859 -0.991 -15.758 1 98.5 150 ASP B N 1
ATOM 7474 C CA . ASP B 1 150 ? -17.734 0.107 -16.125 1 98.5 150 ASP B CA 1
ATOM 7475 C C . ASP B 1 150 ? -18 0.119 -17.641 1 98.5 150 ASP B C 1
ATOM 7477 O O . ASP B 1 150 ? -17.094 0.457 -18.422 1 98.5 150 ASP B O 1
ATOM 7481 N N . ARG B 1 151 ? -19.234 -0.188 -18.031 1 98.25 151 ARG B N 1
ATOM 7482 C CA . ARG B 1 151 ? -19.562 -0.377 -19.438 1 98.25 151 ARG B CA 1
ATOM 7483 C C . ARG B 1 151 ? -20.047 0.928 -20.078 1 98.25 151 ARG B C 1
ATOM 7485 O O . ARG B 1 151 ? -20.344 0.976 -21.266 1 98.25 151 ARG B O 1
ATOM 7492 N N . ARG B 1 152 ? -20.156 1.992 -19.422 1 97.12 152 ARG B N 1
ATOM 7493 C CA . ARG B 1 152 ? -20.797 3.23 -19.859 1 97.12 152 ARG B CA 1
ATOM 7494 C C . ARG B 1 152 ? -19.984 3.896 -20.969 1 97.12 152 ARG B C 1
ATOM 7496 O O . ARG B 1 152 ? -20.484 4.777 -21.656 1 97.12 152 ARG B O 1
ATOM 7503 N N . PHE B 1 153 ? -18.719 3.496 -21.141 1 97.75 153 PHE B N 1
ATOM 7504 C CA . PHE B 1 153 ? -17.844 4.117 -22.125 1 97.75 153 PHE B CA 1
ATOM 7505 C C . PHE B 1 153 ? -17.625 3.193 -23.312 1 97.75 153 PHE B C 1
ATOM 7507 O O . PHE B 1 153 ? -16.719 3.41 -24.125 1 97.75 153 PHE B O 1
ATOM 7514 N N . GLY B 1 154 ? -18.328 2.041 -23.391 1 96.56 154 GLY B N 1
ATOM 7515 C CA . GLY B 1 154 ? -18.359 1.214 -24.578 1 96.56 154 GLY B CA 1
ATOM 7516 C C . GLY B 1 154 ? -17.641 -0.112 -24.406 1 96.56 154 GLY B C 1
ATOM 7517 O O . GLY B 1 154 ? -17.656 -0.95 -25.312 1 96.56 154 GLY B O 1
ATOM 7518 N N . SER B 1 155 ? -17.047 -0.352 -23.297 1 96.5 155 SER B N 1
ATOM 7519 C CA . SER B 1 155 ? -16.344 -1.608 -23.109 1 96.5 155 SER B CA 1
ATOM 7520 C C . SER B 1 155 ? -17.297 -2.762 -22.859 1 96.5 155 SER B C 1
ATOM 7522 O O . SER B 1 155 ? -18.5 -2.547 -22.688 1 96.5 155 SER B O 1
ATOM 7524 N N . ARG B 1 156 ? -16.938 -4.09 -22.844 1 96.5 156 ARG B N 1
ATOM 7525 C CA . ARG B 1 156 ? -17.734 -5.285 -22.594 1 96.5 156 ARG B CA 1
ATOM 7526 C C . ARG B 1 156 ? -18.016 -5.469 -21.109 1 96.5 156 ARG B C 1
ATOM 7528 O O . ARG B 1 156 ? -18.859 -6.27 -20.719 1 96.5 156 ARG B O 1
ATOM 7535 N N . GLY B 1 157 ? -17.219 -4.602 -20.203 1 98.44 157 GLY B N 1
ATOM 7536 C CA . GLY B 1 157 ? -17.25 -4.801 -18.766 1 98.44 157 GLY B CA 1
ATOM 7537 C C . GLY B 1 157 ? -15.992 -5.484 -18.25 1 98.44 157 GLY B C 1
ATOM 7538 O O . GLY B 1 157 ? -14.883 -5.172 -18.672 1 98.44 157 GLY B O 1
ATOM 7539 N N . THR B 1 158 ? -16.172 -6.293 -17.219 1 98.31 158 THR B N 1
ATOM 7540 C CA . THR B 1 158 ? -15.078 -7.078 -16.672 1 98.31 158 THR B CA 1
ATOM 7541 C C . THR B 1 158 ? -15.359 -8.57 -16.797 1 98.31 158 THR B C 1
ATOM 7543 O O . THR B 1 158 ? -16.516 -8.992 -16.797 1 98.31 158 THR B O 1
ATOM 7546 N N . ARG B 1 159 ? -14.367 -9.336 -17 1 96.88 159 ARG B N 1
ATOM 7547 C CA . ARG B 1 159 ? -14.523 -10.789 -17.062 1 96.88 159 ARG B CA 1
ATOM 7548 C C . ARG B 1 159 ? -14.375 -11.414 -15.688 1 96.88 159 ARG B C 1
ATOM 7550 O O . ARG B 1 159 ? -13.336 -11.281 -15.039 1 96.88 159 ARG B O 1
ATOM 7557 N N . ALA B 1 160 ? -15.344 -12.125 -15.242 1 96.81 160 ALA B N 1
ATOM 7558 C CA . ALA B 1 160 ? -15.359 -12.766 -13.93 1 96.81 160 ALA B CA 1
ATOM 7559 C C . ALA B 1 160 ? -14.359 -13.922 -13.875 1 96.81 160 ALA B C 1
ATOM 7561 O O . ALA B 1 160 ? -13.789 -14.312 -14.898 1 96.81 160 ALA B O 1
ATOM 7562 N N . GLN B 1 161 ? -14.102 -14.375 -12.625 1 96 161 GLN B N 1
ATOM 7563 C CA . GLN B 1 161 ? -13.305 -15.578 -12.383 1 96 161 GLN B CA 1
ATOM 7564 C C . GLN B 1 161 ? -13.805 -16.75 -13.234 1 96 161 GLN B C 1
ATOM 7566 O O . GLN B 1 161 ? -15.016 -16.953 -13.359 1 96 161 GLN B O 1
ATOM 7571 N N . THR B 1 162 ? -12.891 -17.547 -13.711 1 95.5 162 THR B N 1
ATOM 7572 C CA . THR B 1 162 ? -13.266 -18.531 -14.727 1 95.5 162 THR B CA 1
ATOM 7573 C C . THR B 1 162 ? -13.586 -19.875 -14.078 1 95.5 162 THR B C 1
ATOM 7575 O O . THR B 1 162 ? -14 -20.812 -14.766 1 95.5 162 THR B O 1
ATOM 7578 N N . PHE B 1 163 ? -13.422 -20.031 -12.828 1 95.06 163 PHE B N 1
ATOM 7579 C CA . PHE B 1 163 ? -13.727 -21.297 -12.156 1 95.06 163 PHE B CA 1
ATOM 7580 C C . PHE B 1 163 ? -14.766 -21.094 -11.062 1 95.06 163 PHE B C 1
ATOM 7582 O O . PHE B 1 163 ? -14.961 -19.969 -10.578 1 95.06 163 PHE B O 1
ATOM 7589 N N . VAL B 1 164 ? -15.414 -22.141 -10.695 1 95.75 164 VAL B N 1
ATOM 7590 C CA . VAL B 1 164 ? -16.547 -22.062 -9.773 1 95.75 164 VAL B CA 1
ATOM 7591 C C . VAL B 1 164 ? -16.031 -21.891 -8.344 1 95.75 164 VAL B C 1
ATOM 7593 O O . VAL B 1 164 ? -14.922 -22.344 -8.016 1 95.75 164 VAL B O 1
ATOM 7596 N N . GLU B 1 165 ? -16.75 -21.297 -7.57 1 95.44 165 GLU B N 1
ATOM 7597 C CA . GLU B 1 165 ? -16.5 -21.109 -6.145 1 95.44 165 GLU B CA 1
ATOM 7598 C C . GLU B 1 165 ? -17.781 -20.75 -5.398 1 95.44 165 GLU B C 1
ATOM 7600 O O . GLU B 1 165 ? -18.453 -19.781 -5.746 1 95.44 165 GLU B O 1
ATOM 7605 N N . LYS B 1 166 ? -18.078 -21.5 -4.41 1 93.69 166 LYS B N 1
ATOM 7606 C CA . LYS B 1 166 ? -19.344 -21.359 -3.695 1 93.69 166 LYS B CA 1
ATOM 7607 C C . LYS B 1 166 ? -19.375 -20.062 -2.885 1 93.69 166 LYS B C 1
ATOM 7609 O O . LYS B 1 166 ? -20.422 -19.422 -2.781 1 93.69 166 LYS B O 1
ATOM 7614 N N . ASP B 1 167 ? -18.375 -19.656 -2.295 1 93.44 167 ASP B N 1
ATOM 7615 C CA . ASP B 1 167 ? -18.297 -18.5 -1.407 1 93.44 167 ASP B CA 1
ATOM 7616 C C . ASP B 1 167 ? -17.141 -17.578 -1.793 1 93.44 167 ASP B C 1
ATOM 7618 O O . ASP B 1 167 ? -16.234 -17.344 -0.989 1 93.44 167 ASP B O 1
ATOM 7622 N N . PHE B 1 168 ? -17.328 -17 -3.006 1 96.19 168 PHE B N 1
ATOM 7623 C CA . PHE B 1 168 ? -16.344 -16.016 -3.42 1 96.19 168 PHE B CA 1
ATOM 7624 C C . PHE B 1 168 ? -16.516 -14.711 -2.641 1 96.19 168 PHE B C 1
ATOM 7626 O O . PHE B 1 168 ? -17.516 -14 -2.834 1 96.19 168 PHE B O 1
ATOM 7633 N N . ARG B 1 169 ? -15.547 -14.344 -1.877 1 96 169 ARG B N 1
ATOM 7634 C CA . ARG B 1 169 ? -15.75 -13.289 -0.895 1 96 169 ARG B CA 1
ATOM 7635 C C . ARG B 1 169 ? -15 -12.016 -1.292 1 96 169 ARG B C 1
ATOM 7637 O O . ARG B 1 169 ? -13.906 -12.094 -1.86 1 96 169 ARG B O 1
ATOM 7644 N N . TRP B 1 170 ? -15.617 -10.922 -1.037 1 97.5 170 TRP B N 1
ATOM 7645 C CA . TRP B 1 170 ? -15.008 -9.594 -1.012 1 97.5 170 TRP B CA 1
ATOM 7646 C C . TRP B 1 170 ? -15.008 -9.023 0.401 1 97.5 170 TRP B C 1
ATOM 7648 O O . TRP B 1 170 ? -16.031 -9.039 1.08 1 97.5 170 TRP B O 1
ATOM 7658 N N . ARG B 1 171 ? -13.922 -8.609 0.889 1 97.38 171 ARG B N 1
ATOM 7659 C CA . ARG B 1 171 ? -13.812 -7.969 2.197 1 97.38 171 ARG B CA 1
ATOM 7660 C C . ARG B 1 171 ? -13.391 -6.512 2.061 1 97.38 171 ARG B C 1
ATOM 7662 O O . ARG B 1 171 ? -12.359 -6.215 1.443 1 97.38 171 ARG B O 1
ATOM 7669 N N . PHE B 1 172 ? -14.109 -5.617 2.627 1 98.44 172 PHE B N 1
ATOM 7670 C CA . PHE B 1 172 ? -13.789 -4.195 2.629 1 98.44 172 PHE B CA 1
ATOM 7671 C C . PHE B 1 172 ? -12.992 -3.82 3.873 1 98.44 172 PHE B C 1
ATOM 7673 O O . PHE B 1 172 ? -13.305 -4.273 4.977 1 98.44 172 PHE B O 1
ATOM 7680 N N . TYR B 1 173 ? -11.961 -3.096 3.701 1 97.81 173 TYR B N 1
ATOM 7681 C CA . TYR B 1 173 ? -11.156 -2.51 4.766 1 97.81 173 TYR B CA 1
ATOM 7682 C C . TYR B 1 173 ? -11.227 -0.987 4.727 1 97.81 173 TYR B C 1
ATOM 7684 O O . TYR B 1 173 ? -10.977 -0.373 3.688 1 97.81 173 TYR B O 1
ATOM 7692 N N . ILE B 1 174 ? -11.5 -0.381 5.891 1 97.88 174 ILE B N 1
ATOM 7693 C CA . ILE B 1 174 ? -11.734 1.059 5.938 1 97.88 174 ILE B CA 1
ATOM 7694 C C . ILE B 1 174 ? -10.688 1.726 6.82 1 97.88 174 ILE B C 1
ATOM 7696 O O . ILE B 1 174 ? -10.469 1.306 7.961 1 97.88 174 ILE B O 1
ATOM 7700 N N . ASP B 1 175 ? -9.977 2.682 6.309 1 96.62 175 ASP B N 1
ATOM 7701 C CA . ASP B 1 175 ? -9.188 3.646 7.07 1 96.62 175 ASP B CA 1
ATOM 7702 C C . ASP B 1 175 ? -9.906 4.988 7.168 1 96.62 175 ASP B C 1
ATOM 7704 O O . ASP B 1 175 ? -9.766 5.848 6.293 1 96.62 175 ASP B O 1
ATOM 7708 N N . PRO B 1 176 ? -10.578 5.184 8.258 1 95.88 176 PRO B N 1
ATOM 7709 C CA . PRO B 1 176 ? -11.469 6.352 8.289 1 95.88 176 PRO B CA 1
ATOM 7710 C C . PRO B 1 176 ? -10.711 7.656 8.523 1 95.88 176 PRO B C 1
ATOM 7712 O O . PRO B 1 176 ? -11.273 8.742 8.352 1 95.88 176 PRO B O 1
ATOM 7715 N N . VAL B 1 177 ? -9.422 7.602 8.969 1 93.94 177 VAL B N 1
ATOM 7716 C CA . VAL B 1 177 ? -8.797 8.844 9.422 1 93.94 177 VAL B CA 1
ATOM 7717 C C . VAL B 1 177 ? -7.473 9.047 8.688 1 93.94 177 VAL B C 1
ATOM 7719 O O . VAL B 1 177 ? -6.734 9.984 8.984 1 93.94 177 VAL B O 1
ATOM 7722 N N . GLY B 1 178 ? -7.051 8.18 7.82 1 92.62 178 GLY B N 1
ATOM 7723 C CA . GLY B 1 178 ? -5.891 8.383 6.969 1 92.62 178 GLY B CA 1
ATOM 7724 C C . GLY B 1 178 ? -4.598 7.891 7.594 1 92.62 178 GLY B C 1
ATOM 7725 O O . GLY B 1 178 ? -3.52 8.398 7.277 1 92.62 178 GLY B O 1
ATOM 7726 N N . THR B 1 179 ? -4.59 6.887 8.469 1 92.56 179 THR B N 1
ATOM 7727 C CA . THR B 1 179 ? -3.412 6.383 9.172 1 92.56 179 THR B CA 1
ATOM 7728 C C . THR B 1 179 ? -2.814 5.191 8.43 1 92.56 179 THR B C 1
ATOM 7730 O O . THR B 1 179 ? -1.729 4.719 8.773 1 92.56 179 THR B O 1
ATOM 7733 N N . SER B 1 180 ? -3.5 4.645 7.434 1 94.31 180 SER B N 1
ATOM 7734 C CA . SER B 1 180 ? -3.166 3.428 6.699 1 94.31 180 SER B CA 1
ATOM 7735 C C . SER B 1 180 ? -3.363 2.188 7.562 1 94.31 180 SER B C 1
ATOM 7737 O O . SER B 1 180 ? -2.854 1.111 7.234 1 94.31 180 SER B O 1
ATOM 7739 N N . ARG B 1 181 ? -3.926 2.385 8.758 1 93.69 181 ARG B N 1
ATOM 7740 C CA . ARG B 1 181 ? -4.469 1.261 9.516 1 93.69 181 ARG B CA 1
ATOM 7741 C C . ARG B 1 181 ? -5.93 1.014 9.156 1 93.69 181 ARG B C 1
ATOM 7743 O O . ARG B 1 181 ? -6.707 1.959 9 1 93.69 181 ARG B O 1
ATOM 7750 N N . PHE B 1 182 ? -6.34 -0.254 9.023 1 95.12 182 PHE B N 1
ATOM 7751 C CA . PHE B 1 182 ? -7.629 -0.56 8.414 1 95.12 182 PHE B CA 1
ATOM 7752 C C . PHE B 1 182 ? -8.484 -1.409 9.352 1 95.12 182 PHE B C 1
ATOM 7754 O O . PHE B 1 182 ? -7.957 -2.234 10.094 1 95.12 182 PHE B O 1
ATOM 7761 N N . ALA B 1 183 ? -9.75 -1.183 9.312 1 95.75 183 ALA B N 1
ATOM 7762 C CA . ALA B 1 183 ? -10.758 -2.021 9.969 1 95.75 183 ALA B CA 1
ATOM 7763 C C . ALA B 1 183 ? -11.672 -2.684 8.938 1 95.75 183 ALA B C 1
ATOM 7765 O O . ALA B 1 183 ? -12.141 -2.029 8.008 1 95.75 183 ALA B O 1
ATOM 7766 N N . PRO B 1 184 ? -11.914 -3.943 9.086 1 96.12 184 PRO B N 1
ATOM 7767 C CA . PRO B 1 184 ? -12.742 -4.645 8.102 1 96.12 184 PRO B CA 1
ATOM 7768 C C . PRO B 1 184 ? -14.234 -4.414 8.32 1 96.12 184 PRO B C 1
ATOM 7770 O O . PRO B 1 184 ? -14.672 -4.176 9.453 1 96.12 184 PRO B O 1
ATOM 7773 N N . ILE B 1 185 ? -14.992 -4.367 7.262 1 97.19 185 ILE B N 1
ATOM 7774 C CA . ILE B 1 185 ? -16.438 -4.492 7.34 1 97.19 185 ILE B CA 1
ATOM 7775 C C . ILE B 1 185 ? -16.828 -5.969 7.379 1 97.19 185 ILE B C 1
ATOM 7777 O O . ILE B 1 185 ? -16.359 -6.762 6.562 1 97.19 185 ILE B O 1
ATOM 7781 N N . GLN B 1 186 ? -17.672 -6.336 8.312 1 93.94 186 GLN B N 1
ATOM 7782 C CA . GLN B 1 186 ? -18.219 -7.684 8.414 1 93.94 186 GLN B CA 1
ATOM 7783 C C . GLN B 1 186 ? -19.75 -7.66 8.484 1 93.94 186 GLN B C 1
ATOM 7785 O O . GLN B 1 186 ? -20.328 -6.762 9.094 1 93.94 186 GLN B O 1
ATOM 7790 N N . PRO B 1 187 ? -20.453 -8.555 7.926 1 94.81 187 PRO B N 1
ATOM 7791 C CA . PRO B 1 187 ? -19.875 -9.688 7.199 1 94.81 187 PRO B CA 1
ATOM 7792 C C . PRO B 1 187 ? -19.344 -9.289 5.82 1 94.81 187 PRO B C 1
ATOM 7794 O O . PRO B 1 187 ? -19.672 -8.219 5.312 1 94.81 187 PRO B O 1
ATOM 7797 N N . ASP B 1 188 ? -18.5 -10.164 5.273 1 96.44 188 ASP B N 1
ATOM 7798 C CA . ASP B 1 188 ? -18.016 -10.008 3.908 1 96.44 188 ASP B CA 1
ATOM 7799 C C . ASP B 1 188 ? -19.156 -10.109 2.9 1 96.44 188 ASP B C 1
ATOM 7801 O O . ASP B 1 188 ? -20.203 -10.68 3.197 1 96.44 188 ASP B O 1
ATOM 7805 N N . ILE B 1 189 ? -18.891 -9.484 1.712 1 96.62 189 ILE B N 1
ATOM 7806 C CA . ILE B 1 189 ? -19.719 -9.836 0.563 1 96.62 189 ILE B CA 1
ATOM 7807 C C . ILE B 1 189 ? -19.375 -11.25 0.086 1 96.62 189 ILE B C 1
ATOM 7809 O O . ILE B 1 189 ? -18.188 -11.617 0.038 1 96.62 189 ILE B O 1
ATOM 7813 N N . SER B 1 190 ? -20.359 -12.062 -0.212 1 96.62 190 SER B N 1
ATOM 7814 C CA . SER B 1 190 ? -20.156 -13.43 -0.685 1 96.62 190 SER B CA 1
ATOM 7815 C C . SER B 1 190 ? -20.953 -13.703 -1.952 1 96.62 190 SER B C 1
ATOM 7817 O O . SER B 1 190 ? -22.188 -13.617 -1.943 1 96.62 190 SER B O 1
ATOM 7819 N N . TRP B 1 191 ? -20.297 -13.961 -3.051 1 97.12 191 TRP B N 1
ATOM 7820 C CA . TRP B 1 191 ? -20.938 -14.336 -4.305 1 97.12 191 TRP B CA 1
ATOM 7821 C C . TRP B 1 191 ? -20.781 -15.836 -4.566 1 97.12 191 TRP B C 1
ATOM 7823 O O . TRP B 1 191 ? -19.797 -16.453 -4.129 1 97.12 191 TRP B O 1
ATOM 7833 N N . SER B 1 192 ? -21.734 -16.391 -5.234 1 97.12 192 SER B N 1
ATOM 7834 C CA . SER B 1 192 ? -21.578 -17.719 -5.789 1 97.12 192 SER B CA 1
ATOM 7835 C C . SER B 1 192 ? -21.141 -17.672 -7.246 1 97.12 192 SER B C 1
ATOM 7837 O O . SER B 1 192 ? -21.828 -17.094 -8.086 1 97.12 192 SER B O 1
ATOM 7839 N N . ILE B 1 193 ? -20.047 -18.188 -7.508 1 97.38 193 ILE B N 1
ATOM 7840 C CA . ILE B 1 193 ? -19.641 -18.344 -8.898 1 97.38 193 ILE B CA 1
ATOM 7841 C C . ILE B 1 193 ? -20 -19.75 -9.391 1 97.38 193 ILE B C 1
ATOM 7843 O O . ILE B 1 193 ? -19.484 -20.75 -8.891 1 97.38 193 ILE B O 1
ATOM 7847 N N . THR B 1 194 ? -20.844 -19.812 -10.383 1 97.31 194 THR B N 1
ATOM 7848 C CA . THR B 1 194 ? -21.406 -21.078 -10.828 1 97.31 194 THR B CA 1
ATOM 7849 C C . THR B 1 194 ? -20.938 -21.422 -12.242 1 97.31 194 THR B C 1
ATOM 7851 O O . THR B 1 194 ? -20.422 -20.562 -12.953 1 97.31 194 THR B O 1
ATOM 7854 N N . ALA B 1 195 ? -21.125 -22.656 -12.609 1 97.44 195 ALA B N 1
ATOM 7855 C CA . ALA B 1 195 ? -20.75 -23.109 -13.945 1 97.44 195 ALA B CA 1
ATOM 7856 C C . ALA B 1 195 ? -21.75 -22.594 -14.992 1 97.44 195 ALA B C 1
ATOM 7858 O O . ALA B 1 195 ? -22.938 -22.422 -14.688 1 97.44 195 ALA B O 1
ATOM 7859 N N . GLY B 1 196 ? -21.281 -22.344 -16.203 1 97.19 196 GLY B N 1
ATOM 7860 C CA . GLY B 1 196 ? -22.141 -22.031 -17.328 1 97.19 196 GLY B CA 1
ATOM 7861 C C . GLY B 1 196 ? -22.844 -23.25 -17.906 1 97.19 196 GLY B C 1
ATOM 7862 O O . GLY B 1 196 ? -22.875 -24.297 -17.266 1 97.19 196 GLY B O 1
ATOM 7863 N N . PRO B 1 197 ? -23.484 -23.094 -19.031 1 96.31 197 PRO B N 1
ATOM 7864 C CA . PRO B 1 197 ? -24.172 -24.219 -19.672 1 96.31 197 PRO B CA 1
ATOM 7865 C C . PRO B 1 197 ? -23.234 -25.312 -20.156 1 96.31 197 PRO B C 1
ATOM 7867 O O . PRO B 1 197 ? -22.031 -25.078 -20.297 1 96.31 197 PRO B O 1
ATOM 7870 N N . VAL B 1 198 ? -23.766 -26.484 -20.438 1 96.94 198 VAL B N 1
ATOM 7871 C CA . VAL B 1 198 ? -22.984 -27.609 -20.922 1 96.94 198 VAL B CA 1
ATOM 7872 C C . VAL B 1 198 ? -22.328 -27.25 -22.25 1 96.94 198 VAL B C 1
ATOM 7874 O O . VAL B 1 198 ? -22.984 -26.766 -23.172 1 96.94 198 VAL B O 1
ATOM 7877 N N . HIS B 1 199 ? -21.125 -27.438 -22.281 1 96.06 199 HIS B N 1
ATOM 7878 C CA . HIS B 1 199 ? -20.359 -27.172 -23.5 1 96.06 199 HIS B CA 1
ATOM 7879 C C . HIS B 1 199 ? -19.766 -28.453 -24.062 1 96.06 199 HIS B C 1
ATOM 7881 O O . HIS B 1 199 ? -19.688 -28.625 -25.281 1 96.06 199 HIS B O 1
ATOM 7887 N N . ARG B 1 200 ? -19.312 -29.359 -23.188 1 95.94 200 ARG B N 1
ATOM 7888 C CA . ARG B 1 200 ? -18.734 -30.609 -23.625 1 95.94 200 ARG B CA 1
ATOM 7889 C C . ARG B 1 200 ? -18.891 -31.688 -22.562 1 95.94 200 ARG B C 1
ATOM 7891 O O . ARG B 1 200 ? -19.25 -31.391 -21.422 1 95.94 200 ARG B O 1
ATOM 7898 N N . VAL B 1 201 ? -18.609 -32.938 -22.984 1 97.06 201 VAL B N 1
ATOM 7899 C CA . VAL B 1 201 ? -18.609 -34.094 -22.094 1 97.06 201 VAL B CA 1
ATOM 7900 C C . VAL B 1 201 ? -17.219 -34.719 -22.047 1 97.06 201 VAL B C 1
ATOM 7902 O O . VAL B 1 201 ? -16.5 -34.75 -23.047 1 97.06 201 VAL B O 1
ATOM 7905 N N . GLN B 1 202 ? -16.859 -35.125 -20.875 1 95.19 202 GLN B N 1
ATOM 7906 C CA . GLN B 1 202 ? -15.594 -35.812 -20.672 1 95.19 202 GLN B CA 1
ATOM 7907 C C . GLN B 1 202 ? -15.82 -37.25 -20.188 1 95.19 202 GLN B C 1
ATOM 7909 O O . GLN B 1 202 ? -16.766 -37.5 -19.438 1 95.19 202 GLN B O 1
ATOM 7914 N N . ALA B 1 203 ? -15.023 -38.125 -20.641 1 95.69 203 ALA B N 1
ATOM 7915 C CA . ALA B 1 203 ? -14.977 -39.5 -20.172 1 95.69 203 ALA B CA 1
ATOM 7916 C C . ALA B 1 203 ? -13.57 -39.906 -19.719 1 95.69 203 ALA B C 1
ATOM 7918 O O . ALA B 1 203 ? -12.602 -39.719 -20.453 1 95.69 203 ALA B O 1
ATOM 7919 N N . VAL B 1 204 ? -13.5 -40.469 -18.547 1 94.81 204 VAL B N 1
ATOM 7920 C CA . VAL B 1 204 ? -12.211 -40.812 -17.953 1 94.81 204 VAL B CA 1
ATOM 7921 C C . VAL B 1 204 ? -12.148 -42.312 -17.719 1 94.81 204 VAL B C 1
ATOM 7923 O O . VAL B 1 204 ? -13.062 -42.906 -17.125 1 94.81 204 VAL B O 1
ATOM 7926 N N . SER B 1 205 ? -11.148 -42.906 -18.188 1 94.81 205 SER B N 1
ATOM 7927 C CA . SER B 1 205 ? -10.922 -44.344 -18.016 1 94.81 205 SER B CA 1
ATOM 7928 C C . SER B 1 205 ? -9.477 -44.625 -17.625 1 94.81 205 SER B C 1
ATOM 7930 O O . SER B 1 205 ? -8.641 -43.719 -17.594 1 94.81 205 SER B O 1
ATOM 7932 N N . PRO B 1 206 ? -9.086 -45.906 -17.281 1 95 206 PRO B N 1
ATOM 7933 C CA . PRO B 1 206 ? -7.695 -46.219 -16.922 1 95 206 PRO B CA 1
ATOM 7934 C C . PRO B 1 206 ? -6.777 -46.281 -18.141 1 95 206 PRO B C 1
ATOM 7936 O O . PRO B 1 206 ? -5.559 -46.375 -18 1 95 206 PRO B O 1
ATOM 7939 N N . ARG B 1 207 ? -7.262 -46.094 -19.328 1 96.81 207 ARG B N 1
ATOM 7940 C CA . ARG B 1 207 ? -6.566 -46.031 -20.609 1 96.81 207 ARG B CA 1
ATOM 7941 C C . ARG B 1 207 ? -5.984 -47.406 -20.984 1 96.81 207 ARG B C 1
ATOM 7943 O O . ARG B 1 207 ? -5.926 -47.75 -22.172 1 96.81 207 ARG B O 1
ATOM 7950 N N . LEU B 1 208 ? -5.418 -48.156 -19.984 1 98.31 208 LEU B N 1
ATOM 7951 C CA . LEU B 1 208 ? -4.805 -49.469 -20.219 1 98.31 208 LEU B CA 1
ATOM 7952 C C . LEU B 1 208 ? -5.051 -50.406 -19.047 1 98.31 208 LEU B C 1
ATOM 7954 O O . LEU B 1 208 ? -4.848 -50.031 -17.891 1 98.31 208 LEU B O 1
ATOM 7958 N N . LEU B 1 209 ? -5.504 -51.625 -19.344 1 98.19 209 LEU B N 1
ATOM 7959 C CA . LEU B 1 209 ? -5.723 -52.625 -18.297 1 98.19 209 LEU B CA 1
ATOM 7960 C C . LEU B 1 209 ? -5.594 -54.031 -18.875 1 98.19 209 LEU B C 1
ATOM 7962 O O . LEU B 1 209 ? -5.5 -54.219 -20.078 1 98.19 209 LEU B O 1
ATOM 7966 N N . ARG B 1 210 ? -5.508 -55.031 -18 1 98.06 210 ARG B N 1
ATOM 7967 C CA . ARG B 1 210 ? -5.496 -56.438 -18.375 1 98.06 210 ARG B CA 1
ATOM 7968 C C . ARG B 1 210 ? -6.91 -56.938 -18.625 1 98.06 210 ARG B C 1
ATOM 7970 O O . ARG B 1 210 ? -7.883 -56.344 -18.156 1 98.06 210 ARG B O 1
ATOM 7977 N N . PRO B 1 211 ? -6.957 -58.062 -19.359 1 97.75 211 PRO B N 1
ATOM 7978 C CA . PRO B 1 211 ? -8.281 -58.656 -19.547 1 97.75 211 PRO B CA 1
ATOM 7979 C C . PRO B 1 211 ? -8.953 -59.031 -18.234 1 97.75 211 PRO B C 1
ATOM 7981 O O . PRO B 1 211 ? -8.289 -59.531 -17.328 1 97.75 211 PRO B O 1
ATOM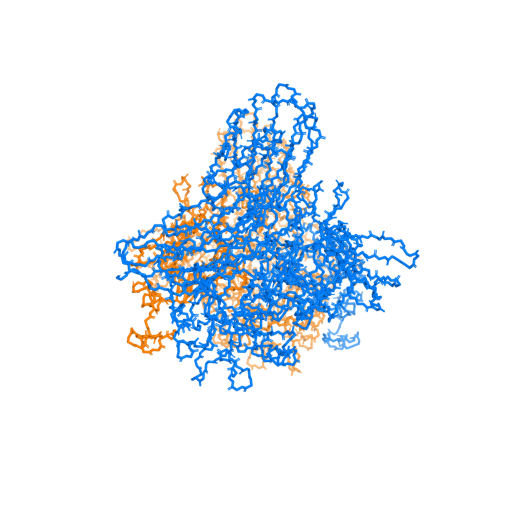 7984 N N . ASN B 1 212 ? -10.219 -58.75 -18.109 1 96.88 212 ASN B N 1
ATOM 7985 C CA . ASN B 1 212 ? -11.109 -59.188 -17.031 1 96.88 212 ASN B CA 1
ATOM 7986 C C . ASN B 1 212 ? -10.828 -58.438 -15.734 1 96.88 212 ASN B C 1
ATOM 7988 O O . ASN B 1 212 ? -11.359 -58.812 -14.688 1 96.88 212 ASN B O 1
ATOM 7992 N N . VAL B 1 213 ? -9.977 -57.469 -15.781 1 97 213 VAL B N 1
ATOM 7993 C CA . VAL B 1 213 ? -9.812 -56.594 -14.641 1 97 213 VAL B CA 1
ATOM 7994 C C . VAL B 1 213 ? -10.953 -55.594 -14.586 1 97 213 VAL B C 1
ATOM 7996 O O . VAL B 1 213 ? -11.203 -54.875 -15.555 1 97 213 VAL B O 1
ATOM 7999 N N . PRO B 1 214 ? -11.68 -55.562 -13.461 1 96.31 214 PRO B N 1
ATOM 8000 C CA . PRO B 1 214 ? -12.773 -54.594 -13.359 1 96.31 214 PRO B CA 1
ATOM 8001 C C . PRO B 1 214 ? -12.273 -53.156 -13.398 1 96.31 214 PRO B C 1
ATOM 8003 O O . PRO B 1 214 ? -11.227 -52.844 -12.828 1 96.31 214 PRO B O 1
ATOM 8006 N N . PHE B 1 215 ? -13.055 -52.312 -14.078 1 96.44 215 PHE B N 1
ATOM 8007 C CA . PHE B 1 215 ? -12.719 -50.906 -14.141 1 96.44 215 PHE B CA 1
ATOM 8008 C C . PHE B 1 215 ? -13.977 -50.031 -14.219 1 96.44 215 PHE B C 1
ATOM 8010 O O . PHE B 1 215 ? -15.094 -50.562 -14.273 1 96.44 215 PHE B O 1
ATOM 8017 N N . ALA B 1 216 ? -13.812 -48.75 -14.008 1 97 216 ALA B N 1
ATOM 8018 C CA . ALA B 1 216 ? -14.914 -47.812 -14.086 1 97 216 ALA B CA 1
ATOM 8019 C C . ALA B 1 216 ? -14.641 -46.75 -15.141 1 97 216 ALA B C 1
ATOM 8021 O O . ALA B 1 216 ? -13.484 -46.469 -15.484 1 97 216 ALA B O 1
ATOM 8022 N N . ILE B 1 217 ? -15.68 -46.219 -15.719 1 97.56 217 ILE B N 1
ATOM 8023 C CA . ILE B 1 217 ? -15.625 -45.031 -16.562 1 97.56 217 ILE B CA 1
ATOM 8024 C C . ILE B 1 217 ? -16.406 -43.875 -15.914 1 97.56 217 ILE B C 1
ATOM 8026 O O . ILE B 1 217 ? -17.562 -44.031 -15.555 1 97.56 217 ILE B O 1
ATOM 8030 N N . HIS B 1 218 ? -15.742 -42.781 -15.695 1 97.44 218 HIS B N 1
ATOM 8031 C CA . HIS B 1 218 ? -16.359 -41.594 -15.133 1 97.44 218 HIS B CA 1
ATOM 8032 C C . HIS B 1 218 ? -16.734 -40.594 -16.234 1 97.44 218 HIS B C 1
ATOM 8034 O O . HIS B 1 218 ? -15.867 -40.156 -17 1 97.44 218 HIS B O 1
ATOM 8040 N N . ALA B 1 219 ? -17.984 -40.25 -16.328 1 97.88 219 ALA B N 1
ATOM 8041 C CA . ALA B 1 219 ? -18.469 -39.281 -17.297 1 97.88 219 ALA B CA 1
ATOM 8042 C C . ALA B 1 219 ? -18.953 -38 -16.594 1 97.88 219 ALA B C 1
ATOM 8044 O O . ALA B 1 219 ? -19.562 -38.062 -15.531 1 97.88 219 ALA B O 1
ATOM 8045 N N . HIS B 1 220 ? -18.672 -36.844 -17.172 1 97.69 220 HIS B N 1
ATOM 8046 C CA . HIS B 1 220 ? -19.234 -35.625 -16.656 1 97.69 220 HIS B CA 1
ATOM 8047 C C . HIS B 1 220 ? -19.328 -34.562 -17.75 1 97.69 220 HIS B C 1
ATOM 8049 O O . HIS B 1 220 ? -18.688 -34.688 -18.797 1 97.69 220 HIS B O 1
ATOM 8055 N N . ALA B 1 221 ? -20.172 -33.562 -17.516 1 97.75 221 ALA B N 1
ATOM 8056 C CA . ALA B 1 221 ? -20.328 -32.438 -18.438 1 97.75 221 ALA B CA 1
ATOM 8057 C C . ALA B 1 221 ? -19.641 -31.188 -17.922 1 97.75 221 ALA B C 1
ATOM 8059 O O . ALA B 1 221 ? -19.656 -30.906 -16.719 1 97.75 221 ALA B O 1
ATOM 8060 N N . GLU B 1 222 ? -19.016 -30.453 -18.812 1 96.94 222 GLU B N 1
ATOM 8061 C CA . GLU B 1 222 ? -18.312 -29.219 -18.469 1 96.94 222 GLU B CA 1
ATOM 8062 C C . GLU B 1 222 ? -18.875 -28.031 -19.219 1 96.94 222 GLU B C 1
ATOM 8064 O O . GLU B 1 222 ? -19.422 -28.188 -20.312 1 96.94 222 GLU B O 1
ATOM 8069 N N . ASP B 1 223 ? -18.75 -26.891 -18.594 1 96.62 223 ASP B N 1
ATOM 8070 C CA . ASP B 1 223 ? -19.078 -25.656 -19.297 1 96.62 223 ASP B CA 1
ATOM 8071 C C . ASP B 1 223 ? -17.922 -25.188 -20.172 1 96.62 223 ASP B C 1
ATOM 8073 O O . ASP B 1 223 ? -16.953 -25.938 -20.391 1 96.62 223 ASP B O 1
ATOM 8077 N N . LEU B 1 224 ? -18.016 -24.016 -20.734 1 95.38 224 LEU B N 1
ATOM 8078 C CA . LEU B 1 224 ? -17.047 -23.469 -21.688 1 95.38 224 LEU B CA 1
ATOM 8079 C C . LEU B 1 224 ? -15.664 -23.359 -21.062 1 95.38 224 LEU B C 1
ATOM 8081 O O . LEU B 1 224 ? -14.656 -23.547 -21.734 1 95.38 224 LEU B O 1
ATOM 8085 N N . TRP B 1 225 ? -15.625 -23.078 -19.719 1 95.25 225 TRP B N 1
ATOM 8086 C CA . TRP B 1 225 ? -14.367 -22.812 -19.031 1 95.25 225 TRP B CA 1
ATOM 8087 C C . TRP B 1 225 ? -13.859 -24.078 -18.328 1 95.25 225 TRP B C 1
ATOM 8089 O O . TRP B 1 225 ? -12.93 -24 -17.516 1 95.25 225 TRP B O 1
ATOM 8099 N N . GLY B 1 226 ? -14.438 -25.172 -18.516 1 94.56 226 GLY B N 1
ATOM 8100 C CA . GLY B 1 226 ? -13.969 -26.438 -17.969 1 94.56 226 GLY B CA 1
ATOM 8101 C C . GLY B 1 226 ? -14.516 -26.719 -16.594 1 94.56 226 GLY B C 1
ATOM 8102 O O . GLY B 1 226 ? -13.984 -27.578 -15.867 1 94.56 226 GLY B O 1
ATOM 8103 N N . ASN B 1 227 ? -15.539 -26.031 -16.156 1 96.38 227 ASN B N 1
ATOM 8104 C CA . ASN B 1 227 ? -16.188 -26.328 -14.883 1 96.38 227 ASN B CA 1
ATOM 8105 C C . ASN B 1 227 ? -17.266 -27.391 -15.031 1 96.38 227 ASN B C 1
ATOM 8107 O O . ASN B 1 227 ? -18.031 -27.375 -15.992 1 96.38 227 ASN B O 1
ATOM 8111 N N . VAL B 1 228 ? -17.328 -28.281 -14.102 1 97.06 228 VAL B N 1
ATOM 8112 C CA . VAL B 1 228 ? -18.391 -29.281 -14.125 1 97.06 228 VAL B CA 1
ATOM 8113 C C . VAL B 1 228 ? -19.75 -28.609 -13.914 1 97.06 228 VAL B C 1
ATOM 8115 O O . VAL B 1 228 ? -19.906 -27.812 -12.969 1 97.06 228 VAL B O 1
ATOM 8118 N N . THR B 1 229 ? -20.609 -28.906 -14.82 1 97.25 229 THR B N 1
ATOM 8119 C CA . THR B 1 229 ? -21.953 -28.344 -14.68 1 97.25 229 THR B CA 1
ATOM 8120 C C . THR B 1 229 ? -22.719 -29.047 -13.555 1 97.25 229 THR B C 1
ATOM 8122 O O . THR B 1 229 ? -22.297 -30.109 -13.086 1 97.25 229 THR B O 1
ATOM 8125 N N . SER B 1 230 ? -23.812 -28.422 -13.148 1 96.12 230 SER B N 1
ATOM 8126 C CA . SER B 1 230 ? -24.531 -28.969 -12.008 1 96.12 230 SER B CA 1
ATOM 8127 C C . SER B 1 230 ? -26.031 -28.719 -12.125 1 96.12 230 SER B C 1
ATOM 8129 O O . SER B 1 230 ? -26.453 -27.844 -12.898 1 96.12 230 SER B O 1
ATOM 8131 N N . ASP B 1 231 ? -26.797 -29.531 -11.375 1 94.81 231 ASP B N 1
ATOM 8132 C CA . ASP B 1 231 ? -28.219 -29.359 -11.133 1 94.81 231 ASP B CA 1
ATOM 8133 C C . ASP B 1 231 ? -29.016 -29.406 -12.445 1 94.81 231 ASP B C 1
ATOM 8135 O O . ASP B 1 231 ? -29.859 -28.547 -12.68 1 94.81 231 ASP B O 1
ATOM 8139 N N . LEU B 1 232 ? -28.562 -30.25 -13.273 1 92.31 232 LEU B N 1
ATOM 8140 C CA . LEU B 1 232 ? -29.281 -30.484 -14.516 1 92.31 232 LEU B CA 1
ATOM 8141 C C . LEU B 1 232 ? -30.344 -31.562 -14.344 1 92.31 232 LEU B C 1
ATOM 8143 O O . LEU B 1 232 ? -30.031 -32.75 -14.328 1 92.31 232 LEU B O 1
ATOM 8147 N N . PRO B 1 233 ? -31.594 -31.203 -14.375 1 91.06 233 PRO B N 1
ATOM 8148 C CA . PRO B 1 233 ? -32.625 -32.219 -14.148 1 91.06 233 PRO B CA 1
ATOM 8149 C C . PRO B 1 233 ? -32.938 -33.031 -15.391 1 91.06 233 PRO B C 1
ATOM 8151 O O . PRO B 1 233 ? -32.906 -32.5 -16.516 1 91.06 233 PRO B O 1
ATOM 8154 N N . ASP B 1 234 ? -33.312 -34.25 -15.258 1 92.19 234 ASP B N 1
ATOM 8155 C CA . ASP B 1 234 ? -33.875 -35.156 -16.266 1 92.19 234 ASP B CA 1
ATOM 8156 C C . ASP B 1 234 ? -32.906 -35.375 -17.422 1 92.19 234 ASP B C 1
ATOM 8158 O O . ASP B 1 234 ? -33.281 -35.25 -18.578 1 92.19 234 ASP B O 1
ATOM 8162 N N . HIS B 1 235 ? -31.641 -35.562 -17.094 1 95.44 235 HIS B N 1
ATOM 8163 C CA . HIS B 1 235 ? -30.609 -35.906 -18.078 1 95.44 235 HIS B CA 1
ATOM 8164 C C . HIS B 1 235 ? -30.031 -37.281 -17.781 1 95.44 235 HIS B C 1
ATOM 8166 O O . HIS B 1 235 ? -30.172 -37.812 -16.672 1 95.44 235 HIS B O 1
ATOM 8172 N N . SER B 1 236 ? -29.469 -37.875 -18.766 1 96.44 236 SER B N 1
ATOM 8173 C CA . SER B 1 236 ? -28.828 -39.188 -18.594 1 96.44 236 SER B CA 1
ATOM 8174 C C . SER B 1 236 ? -27.547 -39.281 -19.422 1 96.44 236 SER B C 1
ATOM 8176 O O . SER B 1 236 ? -27.406 -38.594 -20.422 1 96.44 236 SER B O 1
ATOM 8178 N N . PHE B 1 237 ? -26.688 -40.125 -18.984 1 97.69 237 PHE B N 1
ATOM 8179 C CA . PHE B 1 237 ? -25.5 -40.469 -19.75 1 97.69 237 PHE B CA 1
ATOM 8180 C C . PHE B 1 237 ? -25.641 -41.844 -20.375 1 97.69 237 PHE B C 1
ATOM 8182 O O . PHE B 1 237 ? -26.109 -42.781 -19.734 1 97.69 237 PHE B O 1
ATOM 8189 N N . ASN B 1 238 ? -25.312 -41.938 -21.656 1 97.69 238 ASN B N 1
ATOM 8190 C CA . ASN B 1 238 ? -25.172 -43.219 -22.328 1 97.69 238 ASN B CA 1
ATOM 8191 C C . ASN B 1 238 ? -23.703 -43.562 -22.594 1 97.69 238 ASN B C 1
ATOM 8193 O O . ASN B 1 238 ? -22.953 -42.719 -23.125 1 97.69 238 ASN B O 1
ATOM 8197 N N . LEU B 1 239 ? -23.281 -44.781 -22.188 1 98.19 239 LEU B N 1
ATOM 8198 C CA . LEU B 1 239 ? -21.938 -45.281 -22.422 1 98.19 239 LEU B CA 1
ATOM 8199 C C . LEU B 1 239 ? -21.953 -46.438 -23.422 1 98.19 239 LEU B C 1
ATOM 8201 O O . LEU B 1 239 ? -22.719 -47.375 -23.281 1 98.19 239 LEU B O 1
ATOM 8205 N N . GLN B 1 240 ? -21.109 -46.281 -24.422 1 98 240 GLN B N 1
ATOM 8206 C CA . GLN B 1 240 ? -20.828 -47.375 -25.344 1 98 240 GLN B CA 1
ATOM 8207 C C . GLN B 1 240 ? -19.328 -47.656 -25.453 1 98 240 GLN B C 1
ATOM 8209 O O . GLN B 1 240 ? -18.547 -46.719 -25.609 1 98 240 GLN B O 1
ATOM 8214 N N . VAL B 1 241 ? -18.969 -48.906 -25.266 1 98 241 VAL B N 1
ATOM 8215 C CA . VAL B 1 241 ? -17.609 -49.344 -25.562 1 98 241 VAL B CA 1
ATOM 8216 C C . VAL B 1 241 ? -17.594 -50.219 -26.812 1 98 241 VAL B C 1
ATOM 8218 O O . VAL B 1 241 ? -18.312 -51.219 -26.891 1 98 241 VAL B O 1
ATOM 8221 N N . LEU B 1 242 ? -16.75 -49.781 -27.75 1 97.5 242 LEU B N 1
ATOM 8222 C CA . LEU B 1 242 ? -16.766 -50.406 -29.062 1 97.5 242 LEU B CA 1
ATOM 8223 C C . LEU B 1 242 ? -15.398 -51 -29.406 1 97.5 242 LEU B C 1
ATOM 8225 O O . LEU B 1 242 ? -14.367 -50.406 -29.016 1 97.5 242 LEU B O 1
ATOM 8229 N N . THR B 1 243 ? -15.398 -52.031 -30.125 1 95.06 243 THR B N 1
ATOM 8230 C CA . THR B 1 243 ? -14.156 -52.531 -30.703 1 95.06 243 THR B CA 1
ATOM 8231 C C . THR B 1 243 ? -13.719 -51.688 -31.875 1 95.06 243 THR B C 1
ATOM 8233 O O . THR B 1 243 ? -14.438 -50.75 -32.281 1 95.06 243 THR B O 1
ATOM 8236 N N . GLU B 1 244 ? -12.57 -51.938 -32.375 1 87.06 244 GLU B N 1
ATOM 8237 C CA . GLU B 1 244 ? -12.023 -51.156 -33.5 1 87.06 244 GLU B CA 1
ATOM 8238 C C . GLU B 1 244 ? -12.953 -51.219 -34.688 1 87.06 244 GLU B C 1
ATOM 8240 O O . GLU B 1 244 ? -13.047 -50.25 -35.469 1 87.06 244 GLU B O 1
ATOM 8245 N N . ASP B 1 245 ? -13.734 -52.344 -34.812 1 88.81 245 ASP B N 1
ATOM 8246 C CA . ASP B 1 245 ? -14.641 -52.5 -35.938 1 88.81 245 ASP B CA 1
ATOM 8247 C C . ASP B 1 245 ? -16.016 -51.938 -35.625 1 88.81 245 ASP B C 1
ATOM 8249 O O . ASP B 1 245 ? -17 -52.25 -36.312 1 88.81 245 ASP B O 1
ATOM 8253 N N . SER B 1 246 ? -16.172 -51.281 -34.562 1 89.69 246 SER B N 1
ATOM 8254 C CA . SER B 1 246 ? -17.359 -50.531 -34.188 1 89.69 246 SER B CA 1
ATOM 8255 C C . SER B 1 246 ? -18.453 -51.469 -33.656 1 89.69 246 SER B C 1
ATOM 8257 O O . SER B 1 246 ? -19.656 -51.188 -33.812 1 89.69 246 SER B O 1
ATOM 8259 N N . THR B 1 247 ? -17.969 -52.625 -33.188 1 94.81 247 THR B N 1
ATOM 8260 C CA . THR B 1 247 ? -18.938 -53.5 -32.5 1 94.81 247 THR B CA 1
ATOM 8261 C C . THR B 1 247 ? -19.109 -53.062 -31.047 1 94.81 247 THR B C 1
ATOM 8263 O O . THR B 1 247 ? -18.125 -52.938 -30.297 1 94.81 247 THR B O 1
ATOM 8266 N N . VAL B 1 248 ? -20.328 -52.906 -30.656 1 96.62 248 VAL B N 1
ATOM 8267 C CA . VAL B 1 248 ? -20.609 -52.5 -29.297 1 96.62 248 VAL B CA 1
ATOM 8268 C C . VAL B 1 248 ? -20.5 -53.688 -28.344 1 96.62 248 VAL B C 1
ATOM 8270 O O . VAL B 1 248 ? -21.219 -54.688 -28.5 1 96.62 248 VAL B O 1
ATOM 8273 N N . ILE B 1 249 ? -19.656 -53.594 -27.406 1 96.06 249 ILE B N 1
ATOM 8274 C CA . ILE B 1 249 ? -19.422 -54.656 -26.453 1 96.06 249 ILE B CA 1
ATOM 8275 C C . ILE B 1 249 ? -20.109 -54.312 -25.125 1 96.06 249 ILE B C 1
ATOM 8277 O O . ILE B 1 249 ? -20.547 -55.219 -24.406 1 96.06 249 ILE B O 1
ATOM 8281 N N . ILE B 1 250 ? -20.078 -53.094 -24.766 1 97.25 250 ILE B N 1
ATOM 8282 C CA . ILE B 1 250 ? -20.766 -52.594 -23.578 1 97.25 250 ILE B CA 1
ATOM 8283 C C . ILE B 1 250 ? -21.703 -51.469 -23.953 1 97.25 250 ILE B C 1
ATOM 8285 O O . ILE B 1 250 ? -21.344 -50.594 -24.75 1 97.25 250 ILE B O 1
ATOM 8289 N N . ASP B 1 251 ? -22.922 -51.469 -23.531 1 97.62 251 ASP B N 1
ATOM 8290 C CA . ASP B 1 251 ? -23.938 -50.438 -23.719 1 97.62 251 ASP B CA 1
ATOM 8291 C C . ASP B 1 251 ? -24.75 -50.219 -22.438 1 97.62 251 ASP B C 1
ATOM 8293 O O . ASP B 1 251 ? -25.531 -51.094 -22.031 1 97.62 251 ASP B O 1
ATOM 8297 N N . LYS B 1 252 ? -24.453 -49.156 -21.797 1 97.5 252 LYS B N 1
ATOM 8298 C CA . LYS B 1 252 ? -25.094 -48.844 -20.516 1 97.5 252 LYS B CA 1
ATOM 8299 C C . LYS B 1 252 ? -25.625 -47.438 -20.469 1 97.5 252 LYS B C 1
ATOM 8301 O O . LYS B 1 252 ? -25.094 -46.531 -21.141 1 97.5 252 LYS B O 1
ATOM 8306 N N . GLU B 1 253 ? -26.672 -47.188 -19.719 1 95.69 253 GLU B N 1
ATOM 8307 C CA . GLU B 1 253 ? -27.266 -45.875 -19.5 1 95.69 253 GLU B CA 1
ATOM 8308 C C . GLU B 1 253 ? -27.484 -45.594 -18.016 1 95.69 253 GLU B C 1
ATOM 8310 O O . GLU B 1 253 ? -27.859 -46.5 -17.266 1 95.69 253 GLU B O 1
ATOM 8315 N N . THR B 1 254 ? -27.219 -44.438 -17.641 1 94.81 254 THR B N 1
ATOM 8316 C CA . THR B 1 254 ? -27.391 -44.031 -16.25 1 94.81 254 THR B CA 1
ATOM 8317 C C . THR B 1 254 ? -27.953 -42.625 -16.172 1 94.81 254 THR B C 1
ATOM 8319 O O . THR B 1 254 ? -27.516 -41.719 -16.891 1 94.81 254 THR B O 1
ATOM 8322 N N . SER B 1 255 ? -28.906 -42.344 -15.211 1 94.19 255 SER B N 1
ATOM 8323 C CA . SER B 1 255 ? -29.5 -41.031 -15.016 1 94.19 255 SER B CA 1
ATOM 8324 C C . SER B 1 255 ? -28.578 -40.125 -14.219 1 94.19 255 SER B C 1
ATOM 8326 O O . SER B 1 255 ? -27.812 -40.594 -13.375 1 94.19 255 SER B O 1
ATOM 8328 N N . VAL B 1 256 ? -28.641 -38.844 -14.516 1 94.94 256 VAL B N 1
ATOM 8329 C CA . VAL B 1 256 ? -27.891 -37.844 -13.773 1 94.94 256 VAL B CA 1
ATOM 8330 C C . VAL B 1 256 ? -28.656 -37.469 -12.516 1 94.94 256 VAL B C 1
ATOM 8332 O O . VAL B 1 256 ? -29.859 -37.219 -12.562 1 94.94 256 VAL B O 1
ATOM 8335 N N . ALA B 1 257 ? -27.938 -37.469 -11.352 1 89.5 257 ALA B N 1
ATOM 8336 C CA . ALA B 1 257 ? -28.562 -37.031 -10.102 1 89.5 257 ALA B CA 1
ATOM 8337 C C . ALA B 1 257 ? -28.703 -35.5 -10.062 1 89.5 257 ALA B C 1
ATOM 8339 O O . ALA B 1 257 ? -27.781 -34.781 -10.438 1 89.5 257 ALA B O 1
ATOM 8340 N N . SER B 1 258 ? -29.891 -35.031 -9.617 1 89.75 258 SER B N 1
ATOM 8341 C CA . SER B 1 258 ? -30.156 -33.594 -9.414 1 89.75 258 SER B CA 1
ATOM 8342 C C . SER B 1 258 ? -30.906 -33.375 -8.102 1 89.75 258 SER B C 1
ATOM 8344 O O . SER B 1 258 ? -31.969 -33.969 -7.875 1 89.75 258 SER B O 1
ATOM 8346 N N . PRO B 1 259 ? -30.344 -32.438 -7.18 1 92.12 259 PRO B N 1
ATOM 8347 C CA . PRO B 1 259 ? -29.172 -31.547 -7.32 1 92.12 259 PRO B CA 1
ATOM 8348 C C . PRO B 1 259 ? -27.844 -32.312 -7.262 1 92.12 259 PRO B C 1
ATOM 8350 O O . PRO B 1 259 ? -27.812 -33.438 -6.805 1 92.12 259 PRO B O 1
ATOM 8353 N N . GLY B 1 260 ? -26.797 -31.594 -7.688 1 94.75 260 GLY B N 1
ATOM 8354 C CA . GLY B 1 260 ? -25.453 -32.125 -7.688 1 94.75 260 GLY B CA 1
ATOM 8355 C C . GLY B 1 260 ? -24.719 -31.938 -9 1 94.75 260 GLY B C 1
ATOM 8356 O O . GLY B 1 260 ? -25.25 -31.297 -9.914 1 94.75 260 GLY B O 1
ATOM 8357 N N . TRP B 1 261 ? -23.5 -32.5 -9.094 1 97.31 261 TRP B N 1
ATOM 8358 C CA . TRP B 1 261 ? -22.734 -32.438 -10.328 1 97.31 261 TRP B CA 1
ATOM 8359 C C . TRP B 1 261 ? -23.406 -33.219 -11.453 1 97.31 261 TRP B C 1
ATOM 8361 O O . TRP B 1 261 ? -24.078 -34.219 -11.211 1 97.31 261 TRP B O 1
ATOM 8371 N N . THR B 1 262 ? -23.266 -32.719 -12.688 1 97.56 262 THR B N 1
ATOM 8372 C CA . THR B 1 262 ? -23.719 -33.469 -13.867 1 97.56 262 THR B CA 1
ATOM 8373 C C . THR B 1 262 ? -22.703 -34.562 -14.234 1 97.56 262 THR B C 1
ATOM 8375 O O . THR B 1 262 ? -21.891 -34.375 -15.141 1 97.56 262 THR B O 1
ATOM 8378 N N . ASN B 1 263 ? -22.812 -35.688 -13.578 1 97.94 263 ASN B N 1
ATOM 8379 C CA . ASN B 1 263 ? -21.844 -36.75 -13.812 1 97.94 263 ASN B CA 1
ATOM 8380 C C . ASN B 1 263 ? -22.484 -38.125 -13.656 1 97.94 263 ASN B C 1
ATOM 8382 O O . ASN B 1 263 ? -23.625 -38.25 -13.211 1 97.94 263 ASN B O 1
ATOM 8386 N N . ALA B 1 264 ? -21.812 -39.125 -14.094 1 97.12 264 ALA B N 1
ATOM 8387 C CA . ALA B 1 264 ? -22.156 -40.531 -13.914 1 97.12 264 ALA B CA 1
ATOM 8388 C C . ALA B 1 264 ? -20.891 -41.375 -13.766 1 97.12 264 ALA B C 1
ATOM 8390 O O . ALA B 1 264 ? -19.891 -41.125 -14.43 1 97.12 264 ALA B O 1
ATOM 8391 N N . VAL B 1 265 ? -20.984 -42.344 -12.93 1 97.12 265 VAL B N 1
ATOM 8392 C CA . VAL B 1 265 ? -19.922 -43.344 -12.781 1 97.12 265 VAL B CA 1
ATOM 8393 C C . VAL B 1 265 ? -20.422 -44.719 -13.195 1 97.12 265 VAL B C 1
ATOM 8395 O O . VAL B 1 265 ? -21.344 -45.25 -12.578 1 97.12 265 VAL B O 1
ATOM 8398 N N . PHE B 1 266 ? -19.875 -45.25 -14.258 1 97.62 266 PHE B N 1
ATOM 8399 C CA . PHE B 1 266 ? -20.156 -46.625 -14.688 1 97.62 266 PHE B CA 1
ATOM 8400 C C . PHE B 1 266 ? -19.141 -47.594 -14.094 1 97.62 266 PHE B C 1
ATOM 8402 O O . PHE B 1 266 ? -18 -47.688 -14.562 1 97.62 266 PHE B O 1
ATOM 8409 N N . SER B 1 267 ? -19.562 -48.344 -13.172 1 95.56 267 SER B N 1
ATOM 8410 C CA . SER B 1 267 ? -18.641 -49.219 -12.43 1 95.56 267 SER B CA 1
ATOM 8411 C C . SER B 1 267 ? -18.797 -50.656 -12.852 1 95.56 267 SER B C 1
ATOM 8413 O O . SER B 1 267 ? -19.719 -51 -13.578 1 95.56 267 SER B O 1
ATOM 8415 N N . ASP B 1 268 ? -17.844 -51.438 -12.461 1 94.56 268 ASP B N 1
ATOM 8416 C CA . ASP B 1 268 ? -17.828 -52.906 -12.594 1 94.56 268 ASP B CA 1
ATOM 8417 C C . ASP B 1 268 ? -17.906 -53.312 -14.062 1 94.56 268 ASP B C 1
ATOM 8419 O O . ASP B 1 268 ? -18.609 -54.25 -14.414 1 94.56 268 ASP B O 1
ATOM 8423 N N . LEU B 1 269 ? -17.266 -52.562 -14.828 1 97.31 269 LEU B N 1
ATOM 8424 C CA . LEU B 1 269 ? -17.109 -52.938 -16.234 1 97.31 269 LEU B CA 1
ATOM 8425 C C . LEU B 1 269 ? -15.953 -53.906 -16.406 1 97.31 269 LEU B C 1
ATOM 8427 O O . LEU B 1 269 ? -15.008 -53.906 -15.617 1 97.31 269 LEU B O 1
ATOM 8431 N N . ALA B 1 270 ? -16 -54.719 -17.453 1 96.75 270 ALA B N 1
ATOM 8432 C CA . ALA B 1 270 ? -14.914 -55.656 -17.75 1 96.75 270 ALA B CA 1
ATOM 8433 C C . ALA B 1 270 ? -14.836 -55.938 -19.25 1 96.75 270 ALA B C 1
ATOM 8435 O O . ALA B 1 270 ? -15.859 -56 -19.938 1 96.75 270 ALA B O 1
ATOM 8436 N N . LEU B 1 271 ? -13.695 -56.094 -19.719 1 97.38 271 LEU B N 1
ATOM 8437 C CA . LEU B 1 271 ? -13.422 -56.5 -21.094 1 97.38 271 LEU B CA 1
ATOM 8438 C C . LEU B 1 271 ? -12.57 -57.75 -21.125 1 97.38 271 LEU B C 1
ATOM 8440 O O . LEU B 1 271 ? -11.57 -57.875 -20.422 1 97.38 271 LEU B O 1
ATOM 8444 N N . GLU B 1 272 ? -12.852 -58.688 -21.969 1 96.06 272 GLU B N 1
ATOM 8445 C CA . GLU B 1 272 ? -12.25 -60 -21.922 1 96.06 272 GLU B CA 1
ATOM 8446 C C . GLU B 1 272 ? -11.086 -60.125 -22.891 1 96.06 272 GLU B C 1
ATOM 8448 O O . GLU B 1 272 ? -10.125 -60.875 -22.641 1 96.06 272 GLU B O 1
ATOM 8453 N N . SER B 1 273 ? -11.164 -59.469 -23.969 1 95.75 273 SER B N 1
ATOM 8454 C CA . SER B 1 273 ? -10.227 -59.719 -25.062 1 95.75 273 SER B CA 1
ATOM 8455 C C . SER B 1 273 ? -9.211 -58.594 -25.203 1 95.75 273 SER B C 1
ATOM 8457 O O . SER B 1 273 ? -9.555 -57.406 -25.047 1 95.75 273 SER B O 1
ATOM 8459 N N . ASP B 1 274 ? -7.957 -59.031 -25.5 1 96.62 274 ASP B N 1
ATOM 8460 C CA . ASP B 1 274 ? -6.938 -58.062 -25.875 1 96.62 274 ASP B CA 1
ATOM 8461 C C . ASP B 1 274 ? -7.395 -57.188 -27.062 1 96.62 274 ASP B C 1
ATOM 8463 O O . ASP B 1 274 ? -8.086 -57.688 -27.953 1 96.62 274 ASP B O 1
ATOM 8467 N N . GLY B 1 275 ? -6.992 -55.875 -27.016 1 95.69 275 GLY B N 1
ATOM 8468 C CA . GLY B 1 275 ? -7.301 -55.031 -28.156 1 95.69 275 GLY B CA 1
ATOM 8469 C C . GLY B 1 275 ? -7.484 -53.562 -27.781 1 95.69 275 GLY B C 1
ATOM 8470 O O . GLY B 1 275 ? -7.328 -53.219 -26.609 1 95.69 275 GLY B O 1
ATOM 8471 N N . ASP B 1 276 ? -7.707 -52.781 -28.844 1 96.56 276 ASP B N 1
ATOM 8472 C CA . ASP B 1 276 ? -8.008 -51.375 -28.688 1 96.56 276 ASP B CA 1
ATOM 8473 C C . ASP B 1 276 ? -9.508 -51.125 -28.797 1 96.56 276 ASP B C 1
ATOM 8475 O O . ASP B 1 276 ? -10.18 -51.688 -29.656 1 96.56 276 ASP B O 1
ATOM 8479 N N . TYR B 1 277 ? -10.008 -50.375 -27.844 1 97.25 277 TYR B N 1
ATOM 8480 C CA . TYR B 1 277 ? -11.438 -50.062 -27.781 1 97.25 277 TYR B CA 1
ATOM 8481 C C . TYR B 1 277 ? -11.68 -48.562 -27.844 1 97.25 277 TYR B C 1
ATOM 8483 O O . TYR B 1 277 ? -10.781 -47.781 -27.531 1 97.25 277 TYR B O 1
ATOM 8491 N N . LYS B 1 278 ? -12.836 -48.219 -28.344 1 96.88 278 LYS B N 1
ATOM 8492 C CA . LYS B 1 278 ? -13.32 -46.844 -28.312 1 96.88 278 LYS B CA 1
ATOM 8493 C C . LYS B 1 278 ? -14.406 -46.656 -27.266 1 96.88 278 LYS B C 1
ATOM 8495 O O . LYS B 1 278 ? -15.32 -47.469 -27.141 1 96.88 278 LYS B O 1
ATOM 8500 N N . VAL B 1 279 ? -14.25 -45.688 -26.438 1 97.25 279 VAL B N 1
ATOM 8501 C CA . VAL B 1 279 ? -15.234 -45.344 -25.422 1 97.25 279 VAL B CA 1
ATOM 8502 C C . VAL B 1 279 ? -16.031 -44.125 -25.875 1 97.25 279 VAL B C 1
ATOM 8504 O O . VAL B 1 279 ? -15.461 -43.062 -26.094 1 97.25 279 VAL B O 1
ATOM 8507 N N . GLN B 1 280 ? -17.266 -44.25 -26.031 1 97.56 280 GLN B N 1
ATOM 8508 C CA . GLN B 1 280 ? -18.156 -43.156 -26.406 1 97.56 280 GLN B CA 1
ATOM 8509 C C . GLN B 1 280 ? -19.172 -42.875 -25.312 1 97.56 280 GLN B C 1
ATOM 8511 O O . GLN B 1 280 ? -19.859 -43.781 -24.844 1 97.56 280 GLN B O 1
ATOM 8516 N N . VAL B 1 281 ? -19.203 -41.688 -24.891 1 98.06 281 VAL B N 1
ATOM 8517 C CA . VAL B 1 281 ? -20.172 -41.25 -23.891 1 98.06 281 VAL B CA 1
ATOM 8518 C C . VAL B 1 281 ? -21 -40.094 -24.422 1 98.06 281 VAL B C 1
ATOM 8520 O O . VAL B 1 281 ? -20.453 -39.125 -24.969 1 98.06 281 VAL B O 1
ATOM 8523 N N . THR B 1 282 ? -22.312 -40.156 -24.25 1 98 282 THR B N 1
ATOM 8524 C CA . THR B 1 282 ? -23.219 -39.125 -24.734 1 98 282 THR B CA 1
ATOM 8525 C C . THR B 1 282 ? -24.141 -38.656 -23.625 1 98 282 THR B C 1
ATOM 8527 O O . THR B 1 282 ? -24.766 -39.469 -22.938 1 98 282 THR B O 1
ATOM 8530 N N . LEU B 1 283 ? -24.188 -37.375 -23.391 1 98.06 283 LEU B N 1
ATOM 8531 C CA . LEU B 1 283 ? -25.188 -36.781 -22.516 1 98.06 283 LEU B CA 1
ATOM 8532 C C . LEU B 1 283 ? -26.469 -36.5 -23.266 1 98.06 283 LEU B C 1
ATOM 8534 O O . LEU B 1 283 ? -26.453 -35.844 -24.312 1 98.06 283 LEU B O 1
ATOM 8538 N N . ARG B 1 284 ? -27.562 -36.969 -22.734 1 96.44 284 ARG B N 1
ATOM 8539 C CA . ARG B 1 284 ? -28.859 -36.812 -23.391 1 96.44 284 ARG B CA 1
ATOM 8540 C C . ARG B 1 284 ? -29.844 -36.062 -22.5 1 96.44 284 ARG B C 1
ATOM 8542 O O . ARG B 1 284 ? -29.844 -36.25 -21.281 1 96.44 284 ARG B O 1
ATOM 8549 N N . ALA B 1 285 ? -30.656 -35.281 -23.219 1 92.69 285 ALA B N 1
ATOM 8550 C CA . ALA B 1 285 ? -31.75 -34.625 -22.5 1 92.69 285 ALA B CA 1
ATOM 8551 C C . ALA B 1 285 ? -32.938 -35.594 -22.344 1 92.69 285 ALA B C 1
ATOM 8553 O O . ALA B 1 285 ? -32.875 -36.75 -22.781 1 92.69 285 ALA B O 1
ATOM 8554 N N . GLN B 1 286 ? -34 -35.094 -21.641 1 83.94 286 GLN B N 1
ATOM 8555 C CA . GLN B 1 286 ? -35.188 -35.875 -21.344 1 83.94 286 GLN B CA 1
ATOM 8556 C C . GLN B 1 286 ? -35.844 -36.406 -22.625 1 83.94 286 GLN B C 1
ATOM 8558 O O . GLN B 1 286 ? -36.344 -37.531 -22.641 1 83.94 286 GLN B O 1
ATOM 8563 N N . ASP B 1 287 ? -35.812 -35.688 -23.656 1 86.19 287 ASP B N 1
ATOM 8564 C CA . ASP B 1 287 ? -36.469 -36.094 -24.891 1 86.19 287 ASP B CA 1
ATOM 8565 C C . ASP B 1 287 ? -35.594 -37 -25.734 1 86.19 287 ASP B C 1
ATOM 8567 O O . ASP B 1 287 ? -35.938 -37.375 -26.844 1 86.19 287 ASP B O 1
ATOM 8571 N N . GLY B 1 288 ? -34.438 -37.281 -25.109 1 85.38 288 GLY B N 1
ATOM 8572 C CA . GLY B 1 288 ? -33.531 -38.219 -25.781 1 85.38 288 GLY B CA 1
ATOM 8573 C C . GLY B 1 288 ? -32.531 -37.531 -26.688 1 85.38 288 GLY B C 1
ATOM 8574 O O . GLY B 1 288 ? -31.656 -38.156 -27.25 1 85.38 288 GLY B O 1
ATOM 8575 N N . ILE B 1 289 ? -32.656 -36.281 -26.797 1 91.12 289 ILE B N 1
ATOM 8576 C CA . ILE B 1 289 ? -31.781 -35.5 -27.688 1 91.12 289 ILE B CA 1
ATOM 8577 C C . ILE B 1 289 ? -30.375 -35.5 -27.109 1 91.12 289 ILE B C 1
ATOM 8579 O O . ILE B 1 289 ? -30.172 -35.188 -25.938 1 91.12 289 ILE B O 1
ATOM 8583 N N . ALA B 1 290 ? -29.391 -35.844 -27.953 1 93.19 290 ALA B N 1
ATOM 8584 C CA . ALA B 1 290 ? -27.984 -35.812 -27.562 1 93.19 290 ALA B CA 1
ATOM 8585 C C . ALA B 1 290 ? -27.484 -34.375 -27.453 1 93.19 290 ALA B C 1
ATOM 8587 O O . ALA B 1 290 ? -27.562 -33.594 -28.422 1 93.19 290 ALA B O 1
ATOM 8588 N N . LEU B 1 291 ? -27.016 -34 -26.359 1 93.75 291 LEU B N 1
ATOM 8589 C CA . LEU B 1 291 ? -26.516 -32.656 -26.125 1 93.75 291 LEU B CA 1
ATOM 8590 C C . LEU B 1 291 ? -25.031 -32.562 -26.469 1 93.75 291 LEU B C 1
ATOM 8592 O O . LEU B 1 291 ? -24.562 -31.562 -27 1 93.75 291 LEU B O 1
ATOM 8596 N N . ALA B 1 292 ? -24.234 -33.469 -26.031 1 96.31 292 ALA B N 1
ATOM 8597 C CA . ALA B 1 292 ? -22.797 -33.531 -26.266 1 96.31 292 ALA B CA 1
ATOM 8598 C C . ALA B 1 292 ? -22.297 -35 -26.234 1 96.31 292 ALA B C 1
ATOM 8600 O O . ALA B 1 292 ? -22.844 -35.812 -25.516 1 96.31 292 ALA B O 1
ATOM 8601 N N . THR B 1 293 ? -21.281 -35.25 -26.969 1 96.62 293 THR B N 1
ATOM 8602 C CA . THR B 1 293 ? -20.703 -36.594 -27.047 1 96.62 293 THR B CA 1
ATOM 8603 C C . THR B 1 293 ? -19.172 -36.5 -26.969 1 96.62 293 THR B C 1
ATOM 8605 O O . THR B 1 293 ? -18.578 -35.562 -27.5 1 96.62 293 THR B O 1
ATOM 8608 N N . SER B 1 294 ? -18.641 -37.438 -26.266 1 95.94 294 SER B N 1
ATOM 8609 C CA . SER B 1 294 ? -17.188 -37.531 -26.203 1 95.94 294 SER B CA 1
ATOM 8610 C C . SER B 1 294 ? -16.719 -38.906 -26.688 1 95.94 294 SER B C 1
ATOM 8612 O O . SER B 1 294 ? -17.453 -39.906 -26.578 1 95.94 294 SER B O 1
ATOM 8614 N N . SER B 1 295 ? -15.578 -38.906 -27.25 1 94.5 295 SER B N 1
ATOM 8615 C CA . SER B 1 295 ? -14.93 -40.125 -27.656 1 94.5 295 SER B CA 1
ATOM 8616 C C . SER B 1 295 ? -13.516 -40.219 -27.109 1 94.5 295 SER B C 1
ATOM 8618 O O . SER B 1 295 ? -12.758 -39.25 -27.156 1 94.5 295 SER B O 1
ATOM 8620 N N . SER B 1 296 ? -13.148 -41.344 -26.531 1 94.5 296 SER B N 1
ATOM 8621 C CA . SER B 1 296 ? -11.805 -41.625 -26.031 1 94.5 296 SER B CA 1
ATOM 8622 C C . SER B 1 296 ? -11.406 -43.062 -26.297 1 94.5 296 SER B C 1
ATOM 8624 O O . SER B 1 296 ? -12.148 -43.812 -26.922 1 94.5 296 SER B O 1
ATOM 8626 N N . HIS B 1 297 ? -10.172 -43.375 -25.828 1 95.56 297 HIS B N 1
ATOM 8627 C CA . HIS B 1 297 ? -9.656 -44.688 -26.172 1 95.56 297 HIS B CA 1
ATOM 8628 C C . HIS B 1 297 ? -9.258 -45.5 -24.938 1 95.56 297 HIS B C 1
ATOM 8630 O O . HIS B 1 297 ? -8.859 -44.906 -23.922 1 95.56 297 HIS B O 1
ATOM 8636 N N . LEU B 1 298 ? -9.406 -46.75 -25.031 1 96.62 298 LEU B N 1
ATOM 8637 C CA . LEU B 1 298 ? -9.055 -47.719 -24 1 96.62 298 LEU B CA 1
ATOM 8638 C C . LEU B 1 298 ? -8.422 -48.969 -24.625 1 96.62 298 LEU B C 1
ATOM 8640 O O . LEU B 1 298 ? -8.844 -49.406 -25.688 1 96.62 298 LEU B O 1
ATOM 8644 N N . SER B 1 299 ? -7.355 -49.438 -23.953 1 97.81 299 SER B N 1
ATOM 8645 C CA . SER B 1 299 ? -6.691 -50.625 -24.469 1 97.81 299 SER B CA 1
ATOM 8646 C C . SER B 1 299 ? -6.645 -51.75 -23.406 1 97.81 299 SER B C 1
ATOM 8648 O O . SER B 1 299 ? -6.566 -51.469 -22.219 1 97.81 299 SER B O 1
ATOM 8650 N N . VAL B 1 300 ? -6.785 -52.969 -23.844 1 97.88 300 VAL B N 1
ATOM 8651 C CA . VAL B 1 300 ? -6.621 -54.156 -23.016 1 97.88 300 VAL B CA 1
ATOM 8652 C C . VAL B 1 300 ? -5.414 -54.969 -23.516 1 97.88 300 VAL B C 1
ATOM 8654 O O . VAL B 1 300 ? -5.301 -55.281 -24.703 1 97.88 300 VAL B O 1
ATOM 8657 N N . PHE B 1 301 ? -4.59 -55.281 -22.656 1 97.38 301 PHE B N 1
ATOM 8658 C CA . PHE B 1 301 ? -3.326 -55.938 -23 1 97.38 301 PHE B CA 1
ATOM 8659 C C . PHE B 1 301 ? -2.943 -56.969 -21.953 1 97.38 301 PHE B C 1
ATOM 8661 O O . PHE B 1 301 ? -2.604 -56.625 -20.812 1 97.38 301 PHE B O 1
ATOM 8668 N N . SER B 1 302 ? -2.859 -58.219 -22.297 1 96.38 302 SER B N 1
ATOM 8669 C CA . SER B 1 302 ? -2.654 -59.312 -21.359 1 96.38 302 SER B CA 1
ATOM 8670 C C . SER B 1 302 ? -1.239 -59.312 -20.797 1 96.38 302 SER B C 1
ATOM 8672 O O . SER B 1 302 ? -1.008 -59.781 -19.688 1 96.38 302 SER B O 1
ATOM 8674 N N . ASP B 1 303 ? -0.265 -58.75 -21.484 1 92.75 303 ASP B N 1
ATOM 8675 C CA . ASP B 1 303 ? 1.129 -58.812 -21.062 1 92.75 303 ASP B CA 1
ATOM 8676 C C . ASP B 1 303 ? 1.462 -57.688 -20.109 1 92.75 303 ASP B C 1
ATOM 8678 O O . ASP B 1 303 ? 2.609 -57.531 -19.688 1 92.75 303 ASP B O 1
ATOM 8682 N N . LEU B 1 304 ? 0.515 -56.812 -19.812 1 95.12 304 LEU B N 1
ATOM 8683 C CA . LEU B 1 304 ? 0.731 -55.75 -18.859 1 95.12 304 LEU B CA 1
ATOM 8684 C C . LEU B 1 304 ? 1.146 -56.312 -17.5 1 95.12 304 LEU B C 1
ATOM 8686 O O . LEU B 1 304 ? 0.564 -57.281 -17.016 1 95.12 304 LEU B O 1
ATOM 8690 N N . SER B 1 305 ? 2.172 -55.719 -16.844 1 92.94 305 SER B N 1
ATOM 8691 C CA . SER B 1 305 ? 2.758 -56.25 -15.617 1 92.94 305 SER B CA 1
ATOM 8692 C C . SER B 1 305 ? 1.888 -55.906 -14.406 1 92.94 305 SER B C 1
ATOM 8694 O O . SER B 1 305 ? 2.066 -56.5 -13.336 1 92.94 305 SER B O 1
ATOM 8696 N N . VAL B 1 306 ? 0.994 -55 -14.484 1 96.69 306 VAL B N 1
ATOM 8697 C CA . VAL B 1 306 ? 0.058 -54.594 -13.43 1 96.69 306 VAL B CA 1
ATOM 8698 C C . VAL B 1 306 ? -1.376 -54.781 -13.922 1 96.69 306 VAL B C 1
ATOM 8700 O O . VAL B 1 306 ? -1.618 -54.906 -15.125 1 96.69 306 VAL B O 1
ATOM 8703 N N . PRO B 1 307 ? -2.352 -54.875 -12.984 1 97.44 307 PRO B N 1
ATOM 8704 C CA . PRO B 1 307 ? -3.73 -55.094 -13.43 1 97.44 307 PRO B CA 1
ATOM 8705 C C . PRO B 1 307 ? -4.258 -53.969 -14.312 1 97.44 307 PRO B C 1
ATOM 8707 O O . PRO B 1 307 ? -4.941 -54.219 -15.305 1 97.44 307 PRO B O 1
ATOM 8710 N N . LYS B 1 308 ? -4.031 -52.844 -14.008 1 97.75 308 LYS B N 1
ATOM 8711 C CA . LYS B 1 308 ? -4.379 -51.656 -14.766 1 97.75 308 LYS B CA 1
ATOM 8712 C C . LYS B 1 308 ? -3.477 -50.469 -14.398 1 97.75 308 LYS B C 1
ATOM 8714 O O . LYS B 1 308 ? -2.844 -50.5 -13.344 1 97.75 308 LYS B O 1
ATOM 8719 N N . ILE B 1 309 ? -3.412 -49.5 -15.242 1 98.12 309 ILE B N 1
ATOM 8720 C CA . ILE B 1 309 ? -2.68 -48.281 -14.93 1 98.12 309 ILE B CA 1
ATOM 8721 C C . ILE B 1 309 ? -3.461 -47.438 -13.906 1 98.12 309 ILE B C 1
ATOM 8723 O O . ILE B 1 309 ? -4.664 -47.219 -14.062 1 98.12 309 ILE B O 1
ATOM 8727 N N . LEU B 1 310 ? -2.793 -47.031 -12.805 1 98.38 310 LEU B N 1
ATOM 8728 C CA . LEU B 1 310 ? -3.387 -46.094 -11.844 1 98.38 310 LEU B CA 1
ATOM 8729 C C . LEU B 1 310 ? -2.971 -44.656 -12.156 1 98.38 310 LEU B C 1
ATOM 8731 O O . LEU B 1 310 ? -1.817 -44.406 -12.508 1 98.38 310 LEU B O 1
ATOM 8735 N N . PHE B 1 311 ? -3.906 -43.781 -12.141 1 98.25 311 PHE B N 1
ATOM 8736 C CA . PHE B 1 311 ? -3.607 -42.375 -12.297 1 98.25 311 PHE B CA 1
ATOM 8737 C C . PHE B 1 311 ? -3.791 -41.625 -10.984 1 98.25 311 PHE B C 1
ATOM 8739 O O . PHE B 1 311 ? -4.789 -41.812 -10.289 1 98.25 311 PHE B O 1
ATOM 8746 N N . GLY B 1 312 ? -2.812 -40.812 -10.625 1 98.19 312 GLY B N 1
ATOM 8747 C CA . GLY B 1 312 ? -2.857 -40.062 -9.383 1 98.19 312 GLY B CA 1
ATOM 8748 C C . GLY B 1 312 ? -2.549 -38.594 -9.57 1 98.19 312 GLY B C 1
ATOM 8749 O O . GLY B 1 312 ? -1.923 -38.188 -10.555 1 98.19 312 GLY B O 1
ATOM 8750 N N . ASP B 1 313 ? -3.055 -37.719 -8.68 1 98.25 313 ASP B N 1
ATOM 8751 C CA . ASP B 1 313 ? -2.684 -36.344 -8.414 1 98.25 313 ASP B CA 1
ATOM 8752 C C . ASP B 1 313 ? -2.238 -36.156 -6.965 1 98.25 313 ASP B C 1
ATOM 8754 O O . ASP B 1 313 ? -3.07 -35.969 -6.07 1 98.25 313 ASP B O 1
ATOM 8758 N N . LEU B 1 314 ? -0.948 -36.031 -6.766 1 98.19 314 LEU B N 1
ATOM 8759 C CA . LEU B 1 314 ? -0.39 -36.094 -5.418 1 98.19 314 LEU B CA 1
ATOM 8760 C C . LEU B 1 314 ? -0.26 -34.688 -4.836 1 98.19 314 LEU B C 1
ATOM 8762 O O . LEU B 1 314 ? 0.326 -34.5 -3.766 1 98.19 314 LEU B O 1
ATOM 8766 N N . HIS B 1 315 ? -0.744 -33.656 -5.457 1 97.88 315 HIS B N 1
ATOM 8767 C CA . HIS B 1 315 ? -0.495 -32.25 -5.098 1 97.88 315 HIS B CA 1
ATOM 8768 C C . HIS B 1 315 ? -1.762 -31.422 -5.23 1 97.88 315 HIS B C 1
ATOM 8770 O O . HIS B 1 315 ? -1.907 -30.656 -6.184 1 97.88 315 HIS B O 1
ATOM 8776 N N . VAL B 1 316 ? -2.654 -31.453 -4.234 1 97.38 316 VAL B N 1
ATOM 8777 C CA . VAL B 1 316 ? -3.941 -30.766 -4.289 1 97.38 316 VAL B CA 1
ATOM 8778 C C . VAL B 1 316 ? -4.109 -29.875 -3.062 1 97.38 316 VAL B C 1
ATOM 8780 O O . VAL B 1 316 ? -3.975 -30.344 -1.929 1 97.38 316 VAL B O 1
ATOM 8783 N N . HIS B 1 317 ? -4.383 -28.641 -3.295 1 95.56 317 HIS B N 1
ATOM 8784 C CA . HIS B 1 317 ? -4.621 -27.672 -2.223 1 95.56 317 HIS B CA 1
ATOM 8785 C C . HIS B 1 317 ? -6.113 -27.422 -2.027 1 95.56 317 HIS B C 1
ATOM 8787 O O . HIS B 1 317 ? -6.879 -27.422 -2.994 1 95.56 317 HIS B O 1
ATOM 8793 N N . SER B 1 318 ? -6.5 -27.172 -0.793 1 94.62 318 SER B N 1
ATOM 8794 C CA . SER B 1 318 ? -7.883 -26.859 -0.452 1 94.62 318 SER B CA 1
ATOM 8795 C C . SER B 1 318 ? -7.98 -25.516 0.266 1 94.62 318 SER B C 1
ATOM 8797 O O . SER B 1 318 ? -6.996 -24.781 0.348 1 94.62 318 SER B O 1
ATOM 8799 N N . ASP B 1 319 ? -9.188 -25.125 0.761 1 91.19 319 ASP B N 1
ATOM 8800 C CA . ASP B 1 319 ? -9.469 -23.797 1.295 1 91.19 319 ASP B CA 1
ATOM 8801 C C . ASP B 1 319 ? -8.906 -23.641 2.705 1 91.19 319 ASP B C 1
ATOM 8803 O O . ASP B 1 319 ? -8.961 -22.547 3.283 1 91.19 319 ASP B O 1
ATOM 8807 N N . ASP B 1 320 ? -8.367 -24.688 3.283 1 91 320 ASP B N 1
ATOM 8808 C CA . ASP B 1 320 ? -7.781 -24.531 4.613 1 91 320 ASP B CA 1
ATOM 8809 C C . ASP B 1 320 ? -6.488 -23.719 4.555 1 91 320 ASP B C 1
ATOM 8811 O O . ASP B 1 320 ? -5.996 -23.266 5.586 1 91 320 ASP B O 1
ATOM 8815 N N . THR B 1 321 ? -5.949 -23.562 3.408 1 89.88 321 THR B N 1
ATOM 8816 C CA . THR B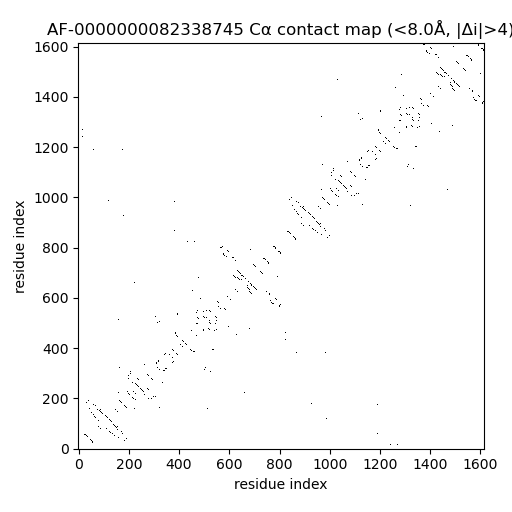 1 321 ? -4.883 -22.594 3.162 1 89.88 321 THR B CA 1
ATOM 8817 C C . THR B 1 321 ? -5.227 -21.703 1.974 1 89.88 321 THR B C 1
ATOM 8819 O O . THR B 1 321 ? -6.117 -20.844 2.064 1 89.88 321 THR B O 1
ATOM 8822 N N . VAL B 1 322 ? -4.543 -21.859 0.795 1 85.12 322 VAL B N 1
ATOM 8823 C CA . VAL B 1 322 ? -4.73 -20.875 -0.264 1 85.12 322 VAL B CA 1
ATOM 8824 C C . VAL B 1 322 ? -5.594 -21.469 -1.376 1 85.12 322 VAL B C 1
ATOM 8826 O O . VAL B 1 322 ? -5.984 -20.766 -2.311 1 85.12 322 VAL B O 1
ATOM 8829 N N . GLY B 1 323 ? -5.965 -22.672 -1.36 1 89.12 323 GLY B N 1
ATOM 8830 C CA . GLY B 1 323 ? -6.828 -23.281 -2.367 1 89.12 323 GLY B CA 1
ATOM 8831 C C . GLY B 1 323 ? -8.289 -22.906 -2.188 1 89.12 323 GLY B C 1
ATOM 8832 O O . GLY B 1 323 ? -8.656 -22.234 -1.222 1 89.12 323 GLY B O 1
ATOM 8833 N N . THR B 1 324 ? -9.094 -23.281 -3.207 1 90.56 324 THR B N 1
ATOM 8834 C CA . THR B 1 324 ? -10.523 -23 -3.137 1 90.56 324 THR B CA 1
ATOM 8835 C C . THR B 1 324 ? -11.312 -24.266 -2.797 1 90.56 324 THR B C 1
ATOM 8837 O O . THR B 1 324 ? -10.82 -25.375 -3.004 1 90.56 324 THR B O 1
ATOM 8840 N N . GLU B 1 325 ? -12.508 -24.125 -2.32 1 93.19 325 GLU B N 1
ATOM 8841 C CA . GLU B 1 325 ? -13.445 -25.172 -1.938 1 93.19 325 GLU B CA 1
ATOM 8842 C C . GLU B 1 325 ? -12.891 -26.031 -0.798 1 93.19 325 GLU B C 1
ATOM 8844 O O . GLU B 1 325 ? -11.68 -26.078 -0.591 1 93.19 325 GLU B O 1
ATOM 8849 N N . SER B 1 326 ? -13.75 -26.688 -0.093 1 95.06 326 SER B N 1
ATOM 8850 C CA . SER B 1 326 ? -13.375 -27.484 1.068 1 95.06 326 SER B CA 1
ATOM 8851 C C . SER B 1 326 ? -12.625 -28.75 0.653 1 95.06 326 SER B C 1
ATOM 8853 O O . SER B 1 326 ? -12.68 -29.156 -0.51 1 95.06 326 SER B O 1
ATOM 8855 N N . SER B 1 327 ? -11.922 -29.359 1.602 1 96.56 327 SER B N 1
ATOM 8856 C CA . SER B 1 327 ? -11.25 -30.641 1.355 1 96.56 327 SER B CA 1
ATOM 8857 C C . SER B 1 327 ? -12.25 -31.719 0.958 1 96.56 327 SER B C 1
ATOM 8859 O O . SER B 1 327 ? -11.969 -32.562 0.095 1 96.56 327 SER B O 1
ATOM 8861 N N . SER B 1 328 ? -13.398 -31.656 1.582 1 96.25 328 SER B N 1
ATOM 8862 C CA . SER B 1 328 ? -14.438 -32.625 1.208 1 96.25 328 SER B CA 1
ATOM 8863 C C . SER B 1 328 ? -14.82 -32.469 -0.263 1 96.25 328 SER B C 1
ATOM 8865 O O . SER B 1 328 ? -14.992 -33.469 -0.963 1 96.25 328 SER B O 1
ATOM 8867 N N . TYR B 1 329 ? -14.977 -31.266 -0.672 1 96.31 329 TYR B N 1
ATOM 8868 C CA . TYR B 1 329 ? -15.273 -31.016 -2.076 1 96.31 329 TYR B CA 1
ATOM 8869 C C . TYR B 1 329 ? -14.156 -31.516 -2.975 1 96.31 329 TYR B C 1
ATOM 8871 O O . TYR B 1 329 ? -14.406 -32.25 -3.943 1 96.31 329 TYR B O 1
ATOM 8879 N N . ASN B 1 330 ? -12.961 -31.203 -2.691 1 97.06 330 ASN B N 1
ATOM 8880 C CA . ASN B 1 330 ? -11.828 -31.531 -3.555 1 97.06 330 ASN B CA 1
ATOM 8881 C C . ASN B 1 330 ? -11.586 -33.031 -3.619 1 97.06 330 ASN B C 1
ATOM 8883 O O . ASN B 1 330 ? -11.25 -33.562 -4.676 1 97.06 330 ASN B O 1
ATOM 8887 N N . PHE B 1 331 ? -11.727 -33.781 -2.5 1 97.25 331 PHE B N 1
ATOM 8888 C CA . PHE B 1 331 ? -11.539 -35.219 -2.479 1 97.25 331 PHE B CA 1
ATOM 8889 C C . PHE B 1 331 ? -12.633 -35.906 -3.275 1 97.25 331 PHE B C 1
ATOM 8891 O O . PHE B 1 331 ? -12.352 -36.844 -4.035 1 97.25 331 PHE B O 1
ATOM 8898 N N . SER B 1 332 ? -13.828 -35.438 -3.107 1 96.38 332 SER B N 1
ATOM 8899 C CA . SER B 1 332 ? -14.93 -36.031 -3.867 1 96.38 332 SER B CA 1
ATOM 8900 C C . SER B 1 332 ? -14.789 -35.719 -5.359 1 96.38 332 SER B C 1
ATOM 8902 O O . SER B 1 332 ? -15.094 -36.594 -6.191 1 96.38 332 SER B O 1
ATOM 8904 N N . TYR B 1 333 ? -14.406 -34.531 -5.648 1 97.19 333 TYR B N 1
ATOM 8905 C CA . TYR B 1 333 ? -14.164 -34.188 -7.043 1 97.19 333 TYR B CA 1
ATOM 8906 C C . TYR B 1 333 ? -13.125 -35.094 -7.668 1 97.19 333 TYR B C 1
ATOM 8908 O O . TYR B 1 333 ? -13.305 -35.562 -8.789 1 97.19 333 TYR B O 1
ATOM 8916 N N . GLY B 1 334 ? -12 -35.312 -6.953 1 97.38 334 GLY B N 1
ATOM 8917 C CA . GLY B 1 334 ? -10.961 -36.188 -7.434 1 97.38 334 GLY B CA 1
ATOM 8918 C C . GLY B 1 334 ? -11.461 -37.594 -7.676 1 97.38 334 GLY B C 1
ATOM 8919 O O . GLY B 1 334 ? -11.117 -38.219 -8.688 1 97.38 334 GLY B O 1
ATOM 8920 N N . ARG B 1 335 ? -12.273 -38.062 -6.828 1 96.81 335 ARG B N 1
ATOM 8921 C CA . ARG B 1 335 ? -12.75 -39.438 -6.891 1 96.81 335 ARG B CA 1
ATOM 8922 C C . ARG B 1 335 ? -13.844 -39.594 -7.945 1 96.81 335 ARG B C 1
ATOM 8924 O O . ARG B 1 335 ? -13.781 -40.5 -8.781 1 96.81 335 ARG B O 1
ATOM 8931 N N . GLU B 1 336 ? -14.773 -38.719 -7.98 1 96.5 336 GLU B N 1
ATOM 8932 C CA . GLU B 1 336 ? -16 -38.938 -8.734 1 96.5 336 GLU B CA 1
ATOM 8933 C C . GLU B 1 336 ? -15.938 -38.281 -10.102 1 96.5 336 GLU B C 1
ATOM 8935 O O . GLU B 1 336 ? -16.531 -38.75 -11.062 1 96.5 336 GLU B O 1
ATOM 8940 N N . ILE B 1 337 ? -15.328 -37.156 -10.172 1 97.12 337 ILE B N 1
ATOM 8941 C CA . ILE B 1 337 ? -15.328 -36.375 -11.414 1 97.12 337 ILE B CA 1
ATOM 8942 C C . ILE B 1 337 ? -14.047 -36.688 -12.195 1 97.12 337 ILE B C 1
ATOM 8944 O O . ILE B 1 337 ? -14.102 -37.156 -13.328 1 97.12 337 ILE B O 1
ATOM 8948 N N . ALA B 1 338 ? -12.93 -36.531 -11.531 1 96.94 338 ALA B N 1
ATOM 8949 C CA . ALA B 1 338 ? -11.648 -36.688 -12.211 1 96.94 338 ALA B CA 1
ATOM 8950 C C . ALA B 1 338 ? -11.281 -38.156 -12.352 1 96.94 338 ALA B C 1
ATOM 8952 O O . ALA B 1 338 ? -10.391 -38.531 -13.125 1 96.94 338 ALA B O 1
ATOM 8953 N N . GLY B 1 339 ? -11.984 -39 -11.617 1 96.56 339 GLY B N 1
ATOM 8954 C CA . GLY B 1 339 ? -11.711 -40.438 -11.703 1 96.56 339 GLY B CA 1
ATOM 8955 C C . GLY B 1 339 ? -10.305 -40.781 -11.258 1 96.56 339 GLY B C 1
ATOM 8956 O O . GLY B 1 339 ? -9.672 -41.656 -11.852 1 96.56 339 GLY B O 1
ATOM 8957 N N . LEU B 1 340 ? -9.758 -40.156 -10.258 1 97.75 340 LEU B N 1
ATOM 8958 C CA . LEU B 1 340 ? -8.43 -40.469 -9.734 1 97.75 340 LEU B CA 1
ATOM 8959 C C . LEU B 1 340 ? -8.453 -41.75 -8.914 1 97.75 340 LEU B C 1
ATOM 8961 O O . LEU B 1 340 ? -9.438 -42.031 -8.227 1 97.75 340 LEU B O 1
ATOM 8965 N N . ASP B 1 341 ? -7.352 -42.469 -9.008 1 98.12 341 ASP B N 1
ATOM 8966 C CA . ASP B 1 341 ? -7.141 -43.625 -8.117 1 98.12 341 ASP B CA 1
ATOM 8967 C C . ASP B 1 341 ? -6.449 -43.188 -6.824 1 98.12 341 ASP B C 1
ATOM 8969 O O . ASP B 1 341 ? -6.691 -43.75 -5.762 1 98.12 341 ASP B O 1
ATOM 8973 N N . VAL B 1 342 ? -5.582 -42.281 -6.977 1 98.38 342 VAL B N 1
ATOM 8974 C CA . VAL B 1 342 ? -4.758 -41.812 -5.867 1 98.38 342 VAL B CA 1
ATOM 8975 C C . VAL B 1 342 ? -4.781 -40.281 -5.816 1 98.38 342 VAL B C 1
ATOM 8977 O O . VAL B 1 342 ? -4.613 -39.625 -6.84 1 98.38 342 VAL B O 1
ATOM 8980 N N . LEU B 1 343 ? -5.023 -39.719 -4.645 1 98.12 343 LEU B N 1
ATOM 8981 C CA . LEU B 1 343 ? -5 -38.281 -4.449 1 98.12 343 LEU B CA 1
ATOM 8982 C C . LEU B 1 343 ? -4.09 -37.906 -3.289 1 98.12 343 LEU B C 1
ATOM 8984 O O . LEU B 1 343 ? -4.094 -38.562 -2.248 1 98.12 343 LEU B O 1
ATOM 8988 N N . GLY B 1 344 ? -3.25 -36.875 -3.531 1 97.75 344 GLY B N 1
ATOM 8989 C CA . GLY B 1 344 ? -2.441 -36.312 -2.461 1 97.75 344 GLY B CA 1
ATOM 8990 C C . GLY B 1 344 ? -2.93 -34.938 -1.997 1 97.75 344 GLY B C 1
ATOM 8991 O O . GLY B 1 344 ? -2.939 -34 -2.77 1 97.75 344 GLY B O 1
ATOM 8992 N N . TYR B 1 345 ? -3.344 -34.906 -0.693 1 97.12 345 TYR B N 1
ATOM 8993 C CA . TYR B 1 345 ? -3.641 -33.625 -0.048 1 97.12 345 TYR B CA 1
ATOM 8994 C C . TYR B 1 345 ? -2.357 -32.875 0.308 1 97.12 345 TYR B C 1
ATOM 8996 O O . TYR B 1 345 ? -1.421 -33.469 0.85 1 97.12 345 TYR B O 1
ATOM 9004 N N . THR B 1 346 ? -2.312 -31.609 0.013 1 97.56 346 THR B N 1
ATOM 9005 C CA . THR B 1 346 ? -1.109 -30.828 0.314 1 97.56 346 THR B CA 1
ATOM 9006 C C . THR B 1 346 ? -1.469 -29.5 0.963 1 97.56 346 THR B C 1
ATOM 9008 O O . THR B 1 346 ? -2.156 -28.672 0.358 1 97.56 346 THR B O 1
ATOM 9011 N N . ALA B 1 347 ? -1.013 -29.281 2.162 1 96.62 347 ALA B N 1
ATOM 9012 C CA . ALA B 1 347 ? -1.209 -28.016 2.854 1 96.62 347 ALA B CA 1
ATOM 9013 C C . ALA B 1 347 ? 0.068 -27.188 2.838 1 96.62 347 ALA B C 1
ATOM 9015 O O . ALA B 1 347 ? 1.162 -27.703 3.068 1 96.62 347 ALA B O 1
ATOM 9016 N N . ASN B 1 348 ? -0.073 -25.859 2.525 1 95.62 348 ASN B N 1
ATOM 9017 C CA . ASN B 1 348 ? 1.078 -24.984 2.709 1 95.62 348 ASN B CA 1
ATOM 9018 C C . ASN B 1 348 ? 1.503 -24.906 4.172 1 95.62 348 ASN B C 1
ATOM 9020 O O . ASN B 1 348 ? 0.752 -24.422 5.02 1 95.62 348 ASN B O 1
ATOM 9024 N N . ASP B 1 349 ? 2.693 -25.219 4.391 1 96.44 349 ASP B N 1
ATOM 9025 C CA . ASP B 1 349 ? 3.139 -25.453 5.766 1 96.44 349 ASP B CA 1
ATOM 9026 C C . ASP B 1 349 ? 3.1 -24.156 6.57 1 96.44 349 ASP B C 1
ATOM 9028 O O . ASP B 1 349 ? 2.881 -24.172 7.785 1 96.44 349 ASP B O 1
ATOM 9032 N N . PHE B 1 350 ? 3.34 -23.031 5.938 1 93.25 350 PHE B N 1
ATOM 9033 C CA . PHE B 1 350 ? 3.465 -21.781 6.691 1 93.25 350 PHE B CA 1
ATOM 9034 C C . PHE B 1 350 ? 2.1 -21.141 6.906 1 93.25 350 PHE B C 1
ATOM 9036 O O . PHE B 1 350 ? 1.967 -20.203 7.695 1 93.25 350 PHE B O 1
ATOM 9043 N N . GLN B 1 351 ? 1.078 -21.703 6.293 1 92.5 351 GLN B N 1
ATOM 9044 C CA . GLN B 1 351 ? -0.23 -21.062 6.391 1 92.5 351 GLN B CA 1
ATOM 9045 C C . GLN B 1 351 ? -1.223 -21.953 7.137 1 92.5 351 GLN B C 1
ATOM 9047 O O . GLN B 1 351 ? -2.199 -21.453 7.703 1 92.5 351 GLN B O 1
ATOM 9052 N N . ILE B 1 352 ? -1.03 -23.266 7.109 1 94.75 352 ILE B N 1
ATOM 9053 C CA . ILE B 1 352 ? -1.981 -24.188 7.715 1 94.75 352 ILE B CA 1
ATOM 9054 C C . ILE B 1 352 ? -1.894 -24.094 9.234 1 94.75 352 ILE B C 1
ATOM 9056 O O . ILE B 1 352 ? -0.799 -23.984 9.797 1 94.75 352 ILE B O 1
ATOM 9060 N N . THR B 1 353 ? -3.039 -24.016 9.906 1 92.75 353 THR B N 1
ATOM 9061 C CA . THR B 1 353 ? -3.066 -24.094 11.367 1 92.75 353 THR B CA 1
ATOM 9062 C C . THR B 1 353 ? -3.104 -25.531 11.836 1 92.75 353 THR B C 1
ATOM 9064 O O . THR B 1 353 ? -3.523 -26.422 11.102 1 92.75 353 THR B O 1
ATOM 9067 N N . LYS B 1 354 ? -2.682 -25.719 13.062 1 93.19 354 LYS B N 1
ATOM 9068 C CA . LYS B 1 354 ? -2.707 -27.062 13.625 1 93.19 354 LYS B CA 1
ATOM 9069 C C . LYS B 1 354 ? -4.125 -27.625 13.641 1 93.19 354 LYS B C 1
ATOM 9071 O O . LYS B 1 354 ? -4.34 -28.797 13.344 1 93.19 354 LYS B O 1
ATOM 9076 N N . GLY B 1 355 ? -5.082 -26.766 14.008 1 94.06 355 GLY B N 1
ATOM 9077 C CA . GLY B 1 355 ? -6.465 -27.203 14.055 1 94.06 355 GLY B CA 1
ATOM 9078 C C . GLY B 1 355 ? -6.992 -27.672 12.711 1 94.06 355 GLY B C 1
ATOM 9079 O O . GLY B 1 355 ? -7.648 -28.719 12.617 1 94.06 355 GLY B O 1
ATOM 9080 N N . ARG B 1 356 ? -6.777 -27 11.672 1 94.56 356 ARG B N 1
ATOM 9081 C CA . ARG B 1 356 ? -7.234 -27.344 10.328 1 94.56 356 ARG B CA 1
ATOM 9082 C C . ARG B 1 356 ? -6.5 -28.578 9.805 1 94.56 356 ARG B C 1
ATOM 9084 O O . ARG B 1 356 ? -7.094 -29.422 9.117 1 94.56 356 ARG B O 1
ATOM 9091 N N . TRP B 1 357 ? -5.234 -28.656 10.125 1 96 357 TRP B N 1
ATOM 9092 C CA . TRP B 1 357 ? -4.449 -29.812 9.742 1 96 357 TRP B CA 1
ATOM 9093 C C . TRP B 1 357 ? -5.039 -31.094 10.344 1 96 357 TRP B C 1
ATOM 9095 O O . TRP B 1 357 ? -5.277 -32.062 9.633 1 96 357 TRP B O 1
ATOM 9105 N N . ASP B 1 358 ? -5.32 -31.047 11.633 1 95.94 358 ASP B N 1
ATOM 9106 C CA . ASP B 1 358 ? -5.875 -32.219 12.328 1 95.94 358 ASP B CA 1
ATOM 9107 C C . ASP B 1 358 ? -7.234 -32.594 11.75 1 95.94 358 ASP B C 1
ATOM 9109 O O . ASP B 1 358 ? -7.523 -33.781 11.555 1 95.94 358 ASP B O 1
ATOM 9113 N N . ALA B 1 359 ? -7.965 -31.625 11.445 1 96.62 359 ALA B N 1
ATOM 9114 C CA . ALA B 1 359 ? -9.297 -31.859 10.906 1 96.62 359 ALA B CA 1
ATOM 9115 C C . ALA B 1 359 ? -9.219 -32.531 9.539 1 96.62 359 ALA B C 1
ATOM 9117 O O . ALA B 1 359 ? -9.977 -33.469 9.25 1 96.62 359 ALA B O 1
ATOM 9118 N N . THR B 1 360 ? -8.406 -32.094 8.695 1 96.69 360 THR B N 1
ATOM 9119 C CA . THR B 1 360 ? -8.305 -32.625 7.348 1 96.69 360 THR B CA 1
ATOM 9120 C C . THR B 1 360 ? -7.695 -34.031 7.371 1 96.69 360 THR B C 1
ATOM 9122 O O . THR B 1 360 ? -8.094 -34.906 6.586 1 96.69 360 THR B O 1
ATOM 9125 N N . THR B 1 361 ? -6.695 -34.281 8.234 1 95.94 361 THR B N 1
ATOM 9126 C CA . THR B 1 361 ? -6.113 -35.594 8.336 1 95.94 361 THR B CA 1
ATOM 9127 C C . THR B 1 361 ? -7.152 -36.625 8.82 1 95.94 361 THR B C 1
ATOM 9129 O O . THR B 1 361 ? -7.152 -37.781 8.391 1 95.94 361 THR B O 1
ATOM 9132 N N . GLU B 1 362 ? -8.031 -36.188 9.695 1 95.94 362 GLU B N 1
ATOM 9133 C CA . GLU B 1 362 ? -9.125 -37.062 10.133 1 95.94 362 GLU B CA 1
ATOM 9134 C C . GLU B 1 362 ? -10.094 -37.344 8.984 1 95.94 362 GLU B C 1
ATOM 9136 O O . GLU B 1 362 ? -10.602 -38.469 8.859 1 95.94 362 GLU B O 1
ATOM 9141 N N . LEU B 1 363 ? -10.375 -36.344 8.25 1 96.25 363 LEU B N 1
ATOM 9142 C CA . LEU B 1 363 ? -11.234 -36.5 7.086 1 96.25 363 LEU B CA 1
ATOM 9143 C C . LEU B 1 363 ? -10.633 -37.5 6.098 1 96.25 363 LEU B C 1
ATOM 9145 O O . LEU B 1 363 ? -11.352 -38.312 5.527 1 96.25 363 LEU B O 1
ATOM 9149 N N . ILE B 1 364 ? -9.375 -37.438 5.848 1 95.88 364 ILE B N 1
ATOM 9150 C CA . ILE B 1 364 ? -8.672 -38.344 4.93 1 95.88 364 ILE B CA 1
ATOM 9151 C C . ILE B 1 364 ? -8.836 -39.781 5.379 1 95.88 364 ILE B C 1
ATOM 9153 O O . ILE B 1 364 ? -9.117 -40.656 4.562 1 95.88 364 ILE B O 1
ATOM 9157 N N . LYS B 1 365 ? -8.688 -40.031 6.648 1 93.06 365 LYS B N 1
ATOM 9158 C CA . LYS B 1 365 ? -8.867 -41.375 7.188 1 93.06 365 LYS B CA 1
ATOM 9159 C C . LYS B 1 365 ? -10.258 -41.906 6.883 1 93.06 365 LYS B C 1
ATOM 9161 O O . LYS B 1 365 ? -10.414 -43.094 6.531 1 93.06 365 LYS B O 1
ATOM 9166 N N . SER B 1 366 ? -11.117 -41 6.93 1 92.62 366 SER B N 1
ATOM 9167 C CA . SER B 1 366 ? -12.508 -41.438 6.773 1 92.62 366 SER B CA 1
ATOM 9168 C C . SER B 1 366 ? -12.844 -41.688 5.309 1 92.62 366 SER B C 1
ATOM 9170 O O . SER B 1 366 ? -13.758 -42.438 5 1 92.62 366 SER B O 1
ATOM 9172 N N . LEU B 1 367 ? -12.172 -41.125 4.371 1 93.06 367 LEU B N 1
ATOM 9173 C CA . LEU B 1 367 ? -12.555 -41.156 2.965 1 93.06 367 LEU B CA 1
ATOM 9174 C C . LEU B 1 367 ? -11.695 -42.188 2.203 1 93.06 367 LEU B C 1
ATOM 9176 O O . LEU B 1 367 ? -12.031 -42.562 1.08 1 93.06 367 LEU B O 1
ATOM 9180 N N . ASN B 1 368 ? -10.609 -42.562 2.787 1 91.19 368 ASN B N 1
ATOM 9181 C CA . ASN B 1 368 ? -9.797 -43.594 2.145 1 91.19 368 ASN B CA 1
ATOM 9182 C C . ASN B 1 368 ? -10.578 -44.906 1.977 1 91.19 368 ASN B C 1
ATOM 9184 O O . ASN B 1 368 ? -11.227 -45.375 2.918 1 91.19 368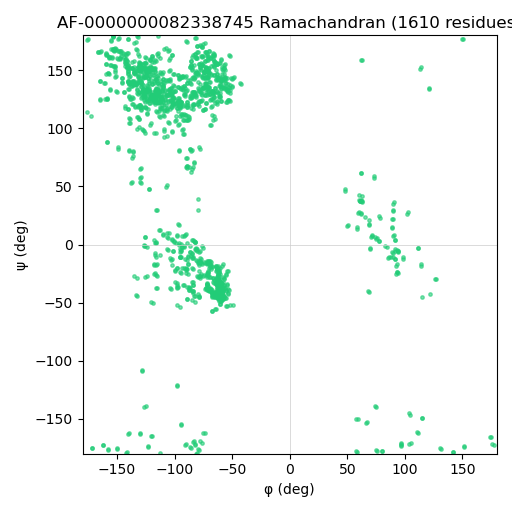 ASN B O 1
ATOM 9188 N N . GLU B 1 369 ? -10.555 -45.469 0.757 1 91.5 369 GLU B N 1
ATOM 9189 C CA . GLU B 1 369 ? -11.227 -46.719 0.441 1 91.5 369 GLU B CA 1
ATOM 9190 C C . GLU B 1 369 ? -10.297 -47.688 -0.29 1 91.5 369 GLU B C 1
ATOM 9192 O O . GLU B 1 369 ? -10.219 -47.656 -1.521 1 91.5 369 GLU B O 1
ATOM 9197 N N . PRO B 1 370 ? -9.766 -48.656 0.447 1 90.5 370 PRO B N 1
ATOM 9198 C CA . PRO B 1 370 ? -8.883 -49.625 -0.211 1 90.5 370 PRO B CA 1
ATOM 9199 C C . PRO B 1 370 ? -9.539 -50.281 -1.42 1 90.5 370 PRO B C 1
ATOM 9201 O O . PRO B 1 370 ? -10.688 -50.719 -1.343 1 90.5 370 PRO B O 1
ATOM 9204 N N . GLY B 1 371 ? -8.797 -50.281 -2.461 1 93.12 371 GLY B N 1
ATOM 9205 C CA . GLY B 1 371 ? -9.281 -50.906 -3.686 1 93.12 371 GLY B CA 1
ATOM 9206 C C . GLY B 1 371 ? -10.055 -49.938 -4.57 1 93.12 371 GLY B C 1
ATOM 9207 O O . GLY B 1 371 ? -10.359 -50.25 -5.723 1 93.12 371 GLY B O 1
ATOM 9208 N N . ARG B 1 372 ? -10.289 -48.781 -4.09 1 94 372 ARG B N 1
ATOM 9209 C CA . ARG B 1 372 ? -11.117 -47.875 -4.859 1 94 372 ARG B CA 1
ATOM 9210 C C . ARG B 1 372 ? -10.469 -46.5 -4.922 1 94 372 ARG B C 1
ATOM 9212 O O . ARG B 1 372 ? -10.492 -45.844 -5.965 1 94 372 ARG B O 1
ATOM 9219 N N . PHE B 1 373 ? -9.984 -46.062 -3.814 1 96.38 373 PHE B N 1
ATOM 9220 C CA . PHE B 1 373 ? -9.469 -44.688 -3.746 1 96.38 373 PHE B CA 1
ATOM 9221 C C . PHE B 1 373 ? -8.5 -44.531 -2.58 1 96.38 373 PHE B C 1
ATOM 9223 O O . PHE B 1 373 ? -8.852 -44.812 -1.433 1 96.38 373 PHE B O 1
ATOM 9230 N N . VAL B 1 374 ? -7.281 -44.062 -2.867 1 97 374 VAL B N 1
ATOM 9231 C CA . VAL B 1 374 ? -6.266 -43.844 -1.84 1 97 374 VAL B CA 1
ATOM 9232 C C . VAL B 1 374 ? -5.93 -42.375 -1.734 1 97 374 VAL B C 1
ATOM 9234 O O . VAL B 1 374 ? -5.66 -41.719 -2.744 1 97 374 VAL B O 1
ATOM 9237 N N . ILE B 1 375 ? -5.961 -41.844 -0.5 1 97.19 375 ILE B N 1
ATOM 9238 C CA . ILE B 1 375 ? -5.582 -40.438 -0.265 1 97.19 375 ILE B CA 1
ATOM 9239 C C . ILE B 1 375 ? -4.379 -40.406 0.675 1 97.19 375 ILE B C 1
ATOM 9241 O O . ILE B 1 375 ? -4.395 -41 1.75 1 97.19 375 ILE B O 1
ATOM 9245 N N . PHE B 1 376 ? -3.363 -39.719 0.293 1 97.62 376 PHE B N 1
ATOM 9246 C CA . PHE B 1 376 ? -2.205 -39.5 1.149 1 97.62 376 PHE B CA 1
ATOM 9247 C C . PHE B 1 376 ? -2.221 -38.094 1.714 1 97.62 376 PHE B C 1
ATOM 9249 O O . PHE B 1 376 ? -2.439 -37.125 0.978 1 97.62 376 PHE B O 1
ATOM 9256 N N . PRO B 1 377 ? -2.041 -37.969 3.076 1 97.31 377 PRO B N 1
ATOM 9257 C CA . PRO B 1 377 ? -1.82 -36.625 3.611 1 97.31 377 PRO B CA 1
ATOM 9258 C C . PRO B 1 377 ? -0.431 -36.062 3.289 1 97.31 377 PRO B C 1
ATOM 9260 O O . PRO B 1 377 ? 0.515 -36.844 3.119 1 97.31 377 PRO B O 1
ATOM 9263 N N . GLY B 1 378 ? -0.333 -34.75 3.203 1 97.81 378 GLY B N 1
ATOM 9264 C CA . GLY B 1 378 ? 0.963 -34.156 2.93 1 97.81 378 GLY B CA 1
ATOM 9265 C C . GLY B 1 378 ? 0.992 -32.656 3.174 1 97.81 378 GLY B C 1
ATOM 9266 O O . GLY B 1 378 ? -0.046 -32.062 3.438 1 97.81 378 GLY B O 1
ATOM 9267 N N . THR B 1 379 ? 2.205 -32.094 3.229 1 97.88 379 THR B N 1
ATOM 9268 C CA . THR B 1 379 ? 2.445 -30.641 3.326 1 97.88 379 THR B CA 1
ATOM 9269 C C . THR B 1 379 ? 3.391 -30.188 2.225 1 97.88 379 THR B C 1
ATOM 9271 O O . THR B 1 379 ? 4.082 -31 1.607 1 97.88 379 THR B O 1
ATOM 9274 N N . GLU B 1 380 ? 3.248 -28.969 1.871 1 98 380 GLU B N 1
ATOM 9275 C CA . GLU B 1 380 ? 4.246 -28.297 1.048 1 98 380 GLU B CA 1
ATOM 9276 C C . GLU B 1 380 ? 5.164 -27.422 1.898 1 98 380 GLU B C 1
ATOM 9278 O O . GLU B 1 380 ? 4.734 -26.406 2.441 1 98 380 GLU B O 1
ATOM 9283 N N . TRP B 1 381 ? 6.359 -27.891 2.062 1 97.94 381 TRP B N 1
ATOM 9284 C CA . TRP B 1 381 ? 7.344 -27.016 2.697 1 97.94 381 TRP B CA 1
ATOM 9285 C C . TRP B 1 381 ? 7.688 -25.828 1.796 1 97.94 381 TRP B C 1
ATOM 9287 O O . TRP B 1 381 ? 8.219 -26.016 0.699 1 97.94 381 TRP B O 1
ATOM 9297 N N . CYS B 1 382 ? 7.422 -24.656 2.27 1 94.44 382 CYS B N 1
ATOM 9298 C CA . CYS B 1 382 ? 7.434 -23.469 1.417 1 94.44 382 CYS B CA 1
ATOM 9299 C C . CYS B 1 382 ? 8.648 -22.609 1.707 1 94.44 382 CYS B C 1
ATOM 9301 O O . CYS B 1 382 ? 8.516 -21.391 1.887 1 94.44 382 CYS B O 1
ATOM 9303 N N . GLY B 1 383 ? 9.82 -23.188 1.741 1 95.56 383 GLY B N 1
ATOM 9304 C CA . GLY B 1 383 ? 11.031 -22.391 1.813 1 95.56 383 GLY B CA 1
ATOM 9305 C C . GLY B 1 383 ? 11.328 -21.656 0.521 1 95.56 383 GLY B C 1
ATOM 9306 O O . GLY B 1 383 ? 10.906 -22.078 -0.555 1 95.56 383 GLY B O 1
ATOM 9307 N N . ASN B 1 384 ? 12 -20.516 0.607 1 96.75 384 ASN B N 1
ATOM 9308 C CA . ASN B 1 384 ? 12.414 -19.781 -0.581 1 96.75 384 ASN B CA 1
ATOM 9309 C C . ASN B 1 384 ? 13.391 -20.594 -1.433 1 96.75 384 ASN B C 1
ATOM 9311 O O . ASN B 1 384 ? 14.078 -21.469 -0.922 1 96.75 384 ASN B O 1
ATOM 9315 N N . SER B 1 385 ? 13.414 -20.25 -2.721 1 98 385 SER B N 1
ATOM 9316 C CA . SER B 1 385 ? 14.297 -20.969 -3.635 1 98 385 SER B CA 1
ATOM 9317 C C . SER B 1 385 ? 15.734 -20.953 -3.137 1 98 385 SER B C 1
ATOM 9319 O O . SER B 1 385 ? 16.453 -21.938 -3.297 1 98 385 SER B O 1
ATOM 9321 N N . ALA B 1 386 ? 16.172 -19.938 -2.539 1 96.94 386 ALA B N 1
ATOM 9322 C CA . ALA B 1 386 ? 17.531 -19.797 -2.035 1 96.94 386 ALA B CA 1
ATOM 9323 C C . ALA B 1 386 ? 17.766 -20.703 -0.834 1 96.94 386 ALA B C 1
ATOM 9325 O O . ALA B 1 386 ? 18.922 -20.953 -0.448 1 96.94 386 ALA B O 1
ATOM 9326 N N . ALA B 1 387 ? 16.719 -21.25 -0.219 1 97.44 387 ALA B N 1
ATOM 9327 C CA . ALA B 1 387 ? 16.812 -22.141 0.939 1 97.44 387 ALA B CA 1
ATOM 9328 C C . ALA B 1 387 ? 16.422 -23.562 0.566 1 97.44 387 ALA B C 1
ATOM 9330 O O . ALA B 1 387 ? 16.297 -24.438 1.436 1 97.44 387 ALA B O 1
ATOM 9331 N N . GLY B 1 388 ? 16.266 -23.828 -0.59 1 97.88 388 GLY B N 1
ATOM 9332 C CA . GLY B 1 388 ? 15.883 -25.156 -1.066 1 97.88 388 GLY B CA 1
ATOM 9333 C C . GLY B 1 388 ? 14.656 -25.141 -1.96 1 97.88 388 GLY B C 1
ATOM 9334 O O . GLY B 1 388 ? 14.477 -26.047 -2.785 1 97.88 388 GLY B O 1
ATOM 9335 N N . GLY B 1 389 ? 13.75 -24.188 -1.754 1 97.88 389 GLY B N 1
ATOM 9336 C CA . GLY B 1 389 ? 12.57 -24.031 -2.594 1 97.88 389 GLY B CA 1
ATOM 9337 C C . GLY B 1 389 ? 11.461 -25 -2.246 1 97.88 389 GLY B C 1
ATOM 9338 O O . GLY B 1 389 ? 11.609 -25.812 -1.329 1 97.88 389 GLY B O 1
ATOM 9339 N N . ASP B 1 390 ? 10.398 -25 -2.92 1 97.88 390 ASP B N 1
ATOM 9340 C CA . ASP B 1 390 ? 9.18 -25.766 -2.646 1 97.88 390 ASP B CA 1
ATOM 9341 C C . ASP B 1 390 ? 9.453 -27.266 -2.715 1 97.88 390 ASP B C 1
ATOM 9343 O O . ASP B 1 390 ? 10.031 -27.75 -3.689 1 97.88 390 ASP B O 1
ATOM 9347 N N . HIS B 1 391 ? 9.008 -28.016 -1.677 1 98.56 391 HIS B N 1
ATOM 9348 C CA . HIS B 1 391 ? 9.023 -29.469 -1.589 1 98.56 391 HIS B CA 1
ATOM 9349 C C . HIS B 1 391 ? 7.723 -30 -1.004 1 98.56 391 HIS B C 1
ATOM 9351 O O . HIS B 1 391 ? 7.34 -29.641 0.108 1 98.56 391 HIS B O 1
ATOM 9357 N N . ASN B 1 392 ? 7.105 -30.891 -1.737 1 98.56 392 ASN B N 1
ATOM 9358 C CA . ASN B 1 392 ? 6.016 -31.625 -1.11 1 98.56 392 ASN B CA 1
ATOM 9359 C C . ASN B 1 392 ? 6.543 -32.719 -0.176 1 98.56 392 ASN B C 1
ATOM 9361 O O . ASN B 1 392 ? 7.516 -33.406 -0.498 1 98.56 392 ASN B O 1
ATOM 9365 N N . VAL B 1 393 ? 6.027 -32.75 0.997 1 98.44 393 VAL B N 1
ATOM 9366 C CA . VAL B 1 393 ? 6.246 -33.844 1.936 1 98.44 393 VAL B CA 1
ATOM 9367 C C . VAL B 1 393 ? 5 -34.719 2.006 1 98.44 393 VAL B C 1
ATOM 9369 O O . VAL B 1 393 ? 4.004 -34.344 2.629 1 98.44 393 VAL B O 1
ATOM 9372 N N . VAL B 1 394 ? 5.074 -35.844 1.405 1 98.5 394 VAL B N 1
ATOM 9373 C CA . VAL B 1 394 ? 3.961 -36.812 1.412 1 98.5 394 VAL B CA 1
ATOM 9374 C C . VAL B 1 394 ? 4.16 -37.812 2.527 1 98.5 394 VAL B C 1
ATOM 9376 O O . VAL B 1 394 ? 5.188 -38.5 2.578 1 98.5 394 VAL B O 1
ATOM 9379 N N . PHE B 1 395 ? 3.217 -37.938 3.422 1 98 395 PHE B N 1
ATOM 9380 C CA . PHE B 1 395 ? 3.268 -38.938 4.5 1 98 395 PHE B CA 1
ATOM 9381 C C . PHE B 1 395 ? 2.67 -40.25 4.055 1 98 395 PHE B C 1
ATOM 9383 O O . PHE B 1 395 ? 1.447 -40.406 3.979 1 98 395 PHE B O 1
ATOM 9390 N N . LEU B 1 396 ? 3.521 -41.219 3.859 1 97.62 396 LEU B N 1
ATOM 9391 C CA . LEU B 1 396 ? 3.141 -42.469 3.238 1 97.62 396 LEU B CA 1
ATOM 9392 C C . LEU B 1 396 ? 2.801 -43.531 4.297 1 97.62 396 LEU B C 1
ATOM 9394 O O . LEU B 1 396 ? 2.256 -44.594 3.977 1 97.62 396 LEU B O 1
ATOM 9398 N N . GLY B 1 397 ? 3.117 -43.219 5.539 1 92.94 397 GLY B N 1
ATOM 9399 C CA . GLY B 1 397 ? 2.824 -44.156 6.613 1 92.94 397 GLY B CA 1
ATOM 9400 C C . GLY B 1 397 ? 1.339 -44.344 6.848 1 92.94 397 GLY B C 1
ATOM 9401 O O . GLY B 1 397 ? 0.525 -43.531 6.426 1 92.94 397 GLY B O 1
ATOM 9402 N N . ASP B 1 398 ? 1.021 -45.438 7.484 1 87.19 398 ASP B N 1
ATOM 9403 C CA . ASP B 1 398 ? -0.362 -45.656 7.891 1 87.19 398 ASP B CA 1
ATOM 9404 C C . ASP B 1 398 ? -0.821 -44.594 8.898 1 87.19 398 ASP B C 1
ATOM 9406 O O . ASP B 1 398 ? -0.227 -44.469 9.969 1 87.19 398 ASP B O 1
ATOM 9410 N N . PRO B 1 399 ? -1.815 -43.906 8.562 1 82.94 399 PRO B N 1
ATOM 9411 C CA . PRO B 1 399 ? -2.205 -42.781 9.406 1 82.94 399 PRO B CA 1
ATOM 9412 C C . PRO B 1 399 ? -2.607 -43.219 10.82 1 82.94 399 PRO B C 1
ATOM 9414 O O . PRO B 1 399 ? -2.535 -42.406 11.758 1 82.94 399 PRO B O 1
ATOM 9417 N N . GLU B 1 400 ? -3.045 -44.406 11 1 83 400 GLU B N 1
ATOM 9418 C CA . GLU B 1 400 ? -3.445 -44.875 12.312 1 83 400 GLU B CA 1
ATOM 9419 C C . GLU B 1 400 ? -2.229 -45.281 13.156 1 83 400 GLU B C 1
ATOM 9421 O O . GLU B 1 400 ? -2.119 -44.875 14.312 1 83 400 GLU B O 1
ATOM 9426 N N . SER B 1 401 ? -1.324 -45.938 12.594 1 86.69 401 SER B N 1
ATOM 9427 C CA . SER B 1 401 ? -0.188 -46.469 13.344 1 86.69 401 SER B CA 1
ATOM 9428 C C . SER B 1 401 ? 1.005 -45.5 13.281 1 86.69 401 SER B C 1
ATOM 9430 O O . SER B 1 401 ? 1.852 -45.5 14.18 1 86.69 401 SER B O 1
ATOM 9432 N N . GLN B 1 402 ? 1.044 -44.719 12.281 1 89.25 402 GLN B N 1
ATOM 9433 C CA . GLN B 1 402 ? 2.133 -43.75 12.086 1 89.25 402 GLN B CA 1
ATOM 9434 C C . GLN B 1 402 ? 1.599 -42.406 11.656 1 89.25 402 GLN B C 1
ATOM 9436 O O . GLN B 1 402 ? 1.838 -41.938 10.531 1 89.25 402 GLN B O 1
ATOM 9441 N N . PRO B 1 403 ? 1.07 -41.719 12.602 1 89.56 403 PRO B N 1
ATOM 9442 C CA . PRO B 1 403 ? 0.535 -40.406 12.25 1 89.56 403 PRO B CA 1
ATOM 9443 C C . PRO B 1 403 ? 1.614 -39.438 11.758 1 89.56 403 PRO B C 1
ATOM 9445 O O . PRO B 1 403 ? 2.758 -39.5 12.211 1 89.56 403 PRO B O 1
ATOM 9448 N N . PRO B 1 404 ? 1.218 -38.562 10.812 1 94.5 404 PRO B N 1
ATOM 9449 C CA . PRO B 1 404 ? 2.189 -37.594 10.289 1 94.5 404 PRO B CA 1
ATOM 9450 C C . PRO B 1 404 ? 2.822 -36.75 11.383 1 94.5 404 PRO B C 1
ATOM 9452 O O . PRO B 1 404 ? 2.123 -36.281 12.281 1 94.5 404 PRO B O 1
ATOM 9455 N N . GLU B 1 405 ? 4.117 -36.562 11.344 1 94.56 405 GLU B N 1
ATOM 9456 C CA . GLU B 1 405 ? 4.828 -35.688 12.273 1 94.56 405 GLU B CA 1
ATOM 9457 C C . GLU B 1 405 ? 4.844 -34.25 11.773 1 94.56 405 GLU B C 1
ATOM 9459 O O . GLU B 1 405 ? 5.871 -33.75 11.289 1 94.56 405 GLU B O 1
ATOM 9464 N N . PHE B 1 406 ? 3.832 -33.562 12.008 1 96 406 PHE B N 1
ATOM 9465 C CA . PHE B 1 406 ? 3.605 -32.188 11.602 1 96 406 PHE B CA 1
ATOM 9466 C C . PHE B 1 406 ? 2.498 -31.547 12.438 1 96 406 PHE B C 1
ATOM 9468 O O . PHE B 1 406 ? 1.494 -32.188 12.742 1 96 406 PHE B O 1
ATOM 9475 N N . PRO B 1 407 ? 2.656 -30.297 12.836 1 95.12 407 PRO B N 1
ATOM 9476 C CA . PRO B 1 407 ? 3.74 -29.344 12.555 1 95.12 407 PRO B CA 1
ATOM 9477 C C . PRO B 1 407 ? 4.961 -29.578 13.445 1 95.12 407 PRO B C 1
ATOM 9479 O O . PRO B 1 407 ? 5.977 -28.891 13.289 1 95.12 407 PRO B O 1
ATOM 9482 N N . LEU B 1 408 ? 4.844 -30.469 14.375 1 94.69 408 LEU B N 1
ATOM 9483 C CA . LEU B 1 408 ? 5.957 -30.844 15.242 1 94.69 408 LEU B CA 1
ATOM 9484 C C . LEU B 1 408 ? 6.367 -32.281 15 1 94.69 408 LEU B C 1
ATOM 9486 O O . LEU B 1 408 ? 5.523 -33.156 14.719 1 94.69 408 LEU B O 1
ATOM 9490 N N . ASP B 1 409 ? 7.66 -32.531 15.07 1 91.62 409 ASP B N 1
ATOM 9491 C CA . ASP B 1 409 ? 8.102 -33.906 15 1 91.62 409 ASP B CA 1
ATOM 9492 C C . ASP B 1 409 ? 7.973 -34.594 16.359 1 91.62 409 ASP B C 1
ATOM 9494 O O . ASP B 1 409 ? 7.469 -34 17.312 1 91.62 409 ASP B O 1
ATOM 9498 N N . ARG B 1 410 ? 8.352 -35.875 16.438 1 86.31 410 ARG B N 1
ATOM 9499 C CA . ARG B 1 410 ? 8.156 -36.688 17.625 1 86.31 410 ARG B CA 1
ATOM 9500 C C . ARG B 1 410 ? 8.945 -36.125 18.812 1 86.31 410 ARG B C 1
ATOM 9502 O O . ARG B 1 410 ? 8.617 -36.406 19.969 1 86.31 410 ARG B O 1
ATOM 9509 N N . ASN B 1 411 ? 9.992 -35.312 18.547 1 89.19 411 ASN B N 1
ATOM 9510 C CA . ASN B 1 411 ? 10.812 -34.719 19.594 1 89.19 411 ASN B CA 1
ATOM 9511 C C . ASN B 1 411 ? 10.375 -33.312 19.938 1 89.19 411 ASN B C 1
ATOM 9513 O O . ASN B 1 411 ? 11.039 -32.594 20.703 1 89.19 411 ASN B O 1
ATOM 9517 N N . GLY B 1 412 ? 9.391 -32.875 19.281 1 90.75 412 GLY B N 1
ATOM 9518 C CA . GLY B 1 412 ? 8.852 -31.547 19.562 1 90.75 412 GLY B CA 1
ATOM 9519 C C . GLY B 1 412 ? 9.477 -30.453 18.719 1 90.75 412 GLY B C 1
ATOM 9520 O O . GLY B 1 412 ? 9.195 -29.266 18.906 1 90.75 412 GLY B O 1
ATOM 9521 N N . ASN B 1 413 ? 10.328 -30.828 17.828 1 91.38 413 ASN B N 1
ATOM 9522 C CA . ASN B 1 413 ? 10.93 -29.828 16.953 1 91.38 413 ASN B CA 1
ATOM 9523 C C . ASN B 1 413 ? 9.953 -29.391 15.867 1 91.38 413 ASN B C 1
ATOM 9525 O O . ASN B 1 413 ? 9.172 -30.188 15.359 1 91.38 413 ASN B O 1
ATOM 9529 N N . VAL B 1 414 ? 10.07 -28.094 15.562 1 94 414 VAL B N 1
ATOM 9530 C CA . VAL B 1 414 ? 9.195 -27.516 14.547 1 94 414 VAL B CA 1
ATOM 9531 C C . VAL B 1 414 ? 9.578 -28.062 13.172 1 94 414 VAL B C 1
ATOM 9533 O O . VAL B 1 414 ? 10.742 -28 12.766 1 94 414 VAL B O 1
ATOM 9536 N N . ALA B 1 415 ? 8.57 -28.562 12.445 1 96 415 ALA B N 1
ATOM 9537 C CA . ALA B 1 415 ? 8.805 -29.188 11.148 1 96 415 ALA B CA 1
ATOM 9538 C C . ALA B 1 415 ? 8.492 -28.219 10.008 1 96 415 ALA B C 1
ATOM 9540 O O . ALA B 1 415 ? 8.93 -28.422 8.875 1 96 415 ALA B O 1
ATOM 9541 N N . ARG B 1 416 ? 7.699 -27.219 10.25 1 96.12 416 ARG B N 1
ATOM 9542 C CA . ARG B 1 416 ? 7.32 -26.266 9.211 1 96.12 416 ARG B CA 1
ATOM 9543 C C . ARG B 1 416 ? 8.391 -25.203 9.031 1 96.12 416 ARG B C 1
ATOM 9545 O O . ARG B 1 416 ? 9.234 -25 9.906 1 96.12 416 ARG B O 1
ATOM 9552 N N . SER B 1 417 ? 8.336 -24.484 7.93 1 96 417 SER B N 1
ATOM 9553 C CA . SER B 1 417 ? 9.289 -23.422 7.625 1 96 417 SER B CA 1
ATOM 9554 C C . SER B 1 417 ? 9.133 -22.25 8.578 1 96 417 SER B C 1
ATOM 9556 O O . SER B 1 417 ? 10.094 -21.828 9.219 1 96 417 SER B O 1
ATOM 9558 N N . PHE B 1 418 ? 7.996 -21.688 8.648 1 93.38 418 PHE B N 1
ATOM 9559 C CA . PHE B 1 418 ? 7.555 -20.672 9.586 1 93.38 418 PHE B CA 1
ATOM 9560 C C . PHE B 1 418 ? 6.035 -20.547 9.578 1 93.38 418 PHE B C 1
ATOM 9562 O O . PHE B 1 418 ? 5.359 -21.203 8.781 1 93.38 418 PHE B O 1
ATOM 9569 N N . GLU B 1 419 ? 5.496 -19.906 10.5 1 89.94 419 GLU B N 1
ATOM 9570 C CA . GLU B 1 419 ? 4.066 -19.625 10.539 1 89.94 419 GLU B CA 1
ATOM 9571 C C . GLU B 1 419 ? 3.781 -18.188 10.109 1 89.94 419 GLU B C 1
ATOM 9573 O O . GLU B 1 419 ? 4.305 -17.25 10.703 1 89.94 419 GLU B O 1
ATOM 9578 N N . TRP B 1 420 ? 3.008 -18.078 9.102 1 87.69 420 TRP B N 1
ATOM 9579 C CA . TRP B 1 420 ? 2.809 -16.75 8.531 1 87.69 420 TRP B CA 1
ATOM 9580 C C . TRP B 1 420 ? 1.417 -16.625 7.914 1 87.69 420 TRP B C 1
ATOM 9582 O O . TRP B 1 420 ? 1.231 -16.875 6.723 1 87.69 420 TRP B O 1
ATOM 9592 N N . SER B 1 421 ? 0.439 -16.328 8.672 1 83.19 421 SER B N 1
ATOM 9593 C CA . SER B 1 421 ? -0.948 -16.172 8.25 1 83.19 421 SER B CA 1
ATOM 9594 C C . SER B 1 421 ? -1.622 -15.031 9.016 1 83.19 421 SER B C 1
ATOM 9596 O O . SER B 1 421 ? -1.076 -14.523 10 1 83.19 421 SER B O 1
ATOM 9598 N N . GLU B 1 422 ? -2.791 -14.555 8.508 1 77.69 422 GLU B N 1
ATOM 9599 C CA . GLU B 1 422 ? -3.521 -13.461 9.141 1 77.69 422 GLU B CA 1
ATOM 9600 C C . GLU B 1 422 ? -3.832 -13.773 10.602 1 77.69 422 GLU B C 1
ATOM 9602 O O . GLU B 1 422 ? -3.98 -12.867 11.422 1 77.69 422 GLU B O 1
ATOM 9607 N N . HIS B 1 423 ? -3.906 -15.055 10.922 1 76.62 423 HIS B N 1
ATOM 9608 C CA . HIS B 1 423 ? -4.195 -15.484 12.289 1 76.62 423 HIS B CA 1
ATOM 9609 C C . HIS B 1 423 ? -2.922 -15.891 13.016 1 76.62 423 HIS B C 1
ATOM 9611 O O . HIS B 1 423 ? -2.971 -16.297 14.18 1 76.62 423 HIS B O 1
ATOM 9617 N N . GLY B 1 424 ? -1.857 -15.734 12.289 1 77.38 424 GLY B N 1
ATOM 9618 C CA . GLY B 1 424 ? -0.595 -16.188 12.844 1 77.38 424 GLY B CA 1
ATOM 9619 C C . GLY B 1 424 ? 0.085 -15.148 13.711 1 77.38 424 GLY B C 1
ATOM 9620 O O . GLY B 1 424 ? -0.525 -14.141 14.07 1 77.38 424 GLY B O 1
ATOM 9621 N N . PRO B 1 425 ? 1.296 -15.484 14.141 1 79.81 425 PRO B N 1
ATOM 9622 C CA . PRO B 1 425 ? 2.051 -14.594 15.016 1 79.81 425 PRO B CA 1
ATOM 9623 C C . PRO B 1 425 ? 2.426 -13.273 14.344 1 79.81 425 PRO B C 1
ATOM 9625 O O . PRO B 1 425 ? 2.482 -13.203 13.109 1 79.81 425 PRO B O 1
ATOM 9628 N N . LYS B 1 426 ? 2.643 -12.312 15.164 1 78.5 426 LYS B N 1
ATOM 9629 C CA . LYS B 1 426 ? 3.078 -11 14.688 1 78.5 426 LYS B CA 1
ATOM 9630 C C . LYS B 1 426 ? 4.527 -11.047 14.203 1 78.5 426 LYS B C 1
ATOM 9632 O O . LYS B 1 426 ? 4.875 -10.398 13.211 1 78.5 426 LYS B O 1
ATOM 9637 N N . ASP B 1 427 ? 5.281 -11.906 14.914 1 86.75 427 ASP B N 1
ATOM 9638 C CA . ASP B 1 427 ? 6.695 -11.984 14.578 1 86.75 427 ASP B CA 1
ATOM 9639 C C . ASP B 1 427 ? 6.969 -13.133 13.609 1 86.75 427 ASP B C 1
ATOM 9641 O O . ASP B 1 427 ? 6.328 -14.188 13.695 1 86.75 427 ASP B O 1
ATOM 9645 N N . LEU B 1 428 ? 7.867 -12.898 12.719 1 91.12 428 LEU B N 1
ATOM 9646 C CA . LEU B 1 428 ? 8.305 -13.945 11.805 1 91.12 428 LEU B CA 1
ATOM 9647 C C . LEU B 1 428 ? 9.492 -14.711 12.383 1 91.12 428 LEU B C 1
ATOM 9649 O O . LEU B 1 428 ? 10.602 -14.195 12.438 1 91.12 428 LEU B O 1
ATOM 9653 N N . VAL B 1 429 ? 9.211 -15.93 12.805 1 91.06 429 VAL B N 1
ATOM 9654 C CA . VAL B 1 429 ? 10.227 -16.781 13.414 1 91.06 429 VAL B CA 1
ATOM 9655 C C . VAL B 1 429 ? 10.469 -18.016 12.539 1 91.06 429 VAL B C 1
ATOM 9657 O O . VAL B 1 429 ? 9.531 -18.75 12.242 1 91.06 429 VAL B O 1
ATOM 9660 N N . PRO B 1 430 ? 11.688 -18.188 12.164 1 94.31 430 PRO B N 1
ATOM 9661 C CA . PRO B 1 430 ? 11.969 -19.359 11.32 1 94.31 430 PRO B CA 1
ATOM 9662 C C . PRO B 1 430 ? 11.844 -20.672 12.086 1 94.31 430 PRO B C 1
ATOM 9664 O O . PRO B 1 430 ? 12.227 -20.75 13.25 1 94.31 430 PRO B O 1
ATOM 9667 N N . GLY B 1 431 ? 11.281 -21.703 11.477 1 95.5 431 GLY B N 1
ATOM 9668 C CA . GLY B 1 431 ? 11.273 -23.078 11.938 1 95.5 431 GLY B CA 1
ATOM 9669 C C . GLY B 1 431 ? 12.344 -23.938 11.281 1 95.5 431 GLY B C 1
ATOM 9670 O O . GLY B 1 431 ? 13.531 -23.609 11.359 1 95.5 431 GLY B O 1
ATOM 9671 N N . ALA B 1 432 ? 11.875 -25.047 10.602 1 96.62 432 ALA B N 1
ATOM 9672 C CA . ALA B 1 432 ? 12.812 -25.859 9.82 1 96.62 432 ALA B CA 1
ATOM 9673 C C . ALA B 1 432 ? 13.312 -25.094 8.594 1 96.62 432 ALA B C 1
ATOM 9675 O O . ALA B 1 432 ? 12.617 -25.016 7.574 1 96.62 432 ALA B O 1
ATOM 9676 N N . TRP B 1 433 ? 14.5 -24.594 8.664 1 96.75 433 TRP B N 1
ATOM 9677 C CA . TRP B 1 433 ? 15.062 -23.688 7.664 1 96.75 433 TRP B CA 1
ATOM 9678 C C . TRP B 1 433 ? 16.594 -23.75 7.684 1 96.75 433 TRP B C 1
ATOM 9680 O O . TRP B 1 433 ? 17.219 -23.594 8.734 1 96.75 433 TRP B O 1
ATOM 9690 N N . PRO B 1 434 ? 17.422 -23.859 6.535 1 97.56 434 PRO B N 1
ATOM 9691 C CA . PRO B 1 434 ? 16.938 -24.172 5.191 1 97.56 434 PRO B CA 1
ATOM 9692 C C . PRO B 1 434 ? 16.531 -25.625 5.023 1 97.56 434 PRO B C 1
ATOM 9694 O O . PRO B 1 434 ? 16.219 -26.312 6.008 1 97.56 434 PRO B O 1
ATOM 9697 N N . LEU B 1 435 ? 16.422 -26.141 3.793 1 98.25 435 LEU B N 1
ATOM 9698 C CA . LEU B 1 435 ? 15.93 -27.469 3.443 1 98.25 435 LEU B CA 1
ATOM 9699 C C . LEU B 1 435 ? 16.703 -28.547 4.195 1 98.25 435 LEU B C 1
ATOM 9701 O O . LEU B 1 435 ? 16.156 -29.609 4.504 1 98.25 435 LEU B O 1
ATOM 9705 N N . ASP B 1 436 ? 17.938 -28.312 4.672 1 97.88 436 ASP B N 1
ATOM 9706 C CA . ASP B 1 436 ? 18.75 -29.219 5.473 1 97.88 436 ASP B CA 1
ATOM 9707 C C . ASP B 1 436 ? 17.984 -29.719 6.699 1 97.88 436 ASP B C 1
ATOM 9709 O O . ASP B 1 436 ? 18.078 -30.891 7.066 1 97.88 436 ASP B O 1
ATOM 9713 N N . GLU B 1 437 ? 17.281 -28.844 7.234 1 97.25 437 GLU B N 1
ATOM 9714 C CA . GLU B 1 437 ? 16.609 -29.172 8.492 1 97.25 437 GLU B CA 1
ATOM 9715 C C . GLU B 1 437 ? 15.344 -29.984 8.258 1 97.25 437 GLU B C 1
ATOM 9717 O O . GLU B 1 437 ? 14.891 -30.703 9.141 1 97.25 437 GLU B O 1
ATOM 9722 N N . VAL B 1 438 ? 14.734 -29.797 7.105 1 97.62 438 VAL B N 1
ATOM 9723 C CA . VAL B 1 438 ? 13.625 -30.672 6.73 1 97.62 438 VAL B CA 1
ATOM 9724 C C . VAL B 1 438 ? 14.141 -32.094 6.57 1 97.62 438 VAL B C 1
ATOM 9726 O O . VAL B 1 438 ? 13.5 -33.062 7.043 1 97.62 438 VAL B O 1
ATOM 9729 N N . TYR B 1 439 ? 15.289 -32.25 5.883 1 98.06 439 TYR B N 1
ATOM 9730 C CA . TYR B 1 439 ? 15.922 -33.562 5.77 1 98.06 439 TYR B CA 1
ATOM 9731 C C . TYR B 1 439 ? 16.172 -34.156 7.148 1 98.06 439 TYR B C 1
ATOM 9733 O O . TYR B 1 439 ? 15.875 -35.344 7.387 1 98.06 439 TYR B O 1
ATOM 9741 N N . SER B 1 440 ? 16.703 -33.344 8.031 1 96.81 440 SER B N 1
ATOM 9742 C CA . SER B 1 440 ? 17.016 -33.812 9.383 1 96.81 440 SER B CA 1
ATOM 9743 C C . SER B 1 440 ? 15.758 -34.25 10.125 1 96.81 440 SER B C 1
ATOM 9745 O O . SER B 1 440 ? 15.812 -35.125 10.984 1 96.81 440 SER B O 1
ATOM 9747 N N . THR B 1 441 ? 14.672 -33.656 9.805 1 96.38 441 THR B N 1
ATOM 9748 C CA . THR B 1 441 ? 13.414 -33.938 10.469 1 96.38 441 THR B CA 1
ATOM 9749 C C . THR B 1 441 ? 12.891 -35.312 10.055 1 96.38 441 THR B C 1
ATOM 9751 O O . THR B 1 441 ? 12.406 -36.094 10.898 1 96.38 441 THR B O 1
ATOM 9754 N N . TYR B 1 442 ? 13.055 -35.656 8.797 1 96.94 442 TYR B N 1
ATOM 9755 C CA . TYR B 1 442 ? 12.266 -36.781 8.312 1 96.94 442 TYR B CA 1
ATOM 9756 C C . TYR B 1 442 ? 13.172 -37.938 7.895 1 96.94 442 TYR B C 1
ATOM 9758 O O . TYR B 1 442 ? 12.695 -39.062 7.688 1 96.94 442 TYR B O 1
ATOM 9766 N N . ALA B 1 443 ? 14.469 -37.812 7.789 1 97.25 443 ALA B N 1
ATOM 9767 C CA . ALA B 1 443 ? 15.391 -38.812 7.23 1 97.25 443 ALA B CA 1
ATOM 9768 C C . ALA B 1 443 ? 15.383 -40.094 8.047 1 97.25 443 ALA B C 1
ATOM 9770 O O . ALA B 1 443 ? 15.57 -41.188 7.504 1 97.25 443 ALA B O 1
ATOM 9771 N N . ARG B 1 444 ? 15.148 -40.031 9.344 1 94.25 444 ARG B N 1
ATOM 9772 C CA . ARG B 1 444 ? 15.164 -41.219 10.211 1 94.25 444 ARG B CA 1
ATOM 9773 C C . ARG B 1 444 ? 14.102 -42.219 9.789 1 94.25 444 ARG B C 1
ATOM 9775 O O . ARG B 1 444 ? 14.25 -43.438 10.031 1 94.25 444 ARG B O 1
ATOM 9782 N N . ASP B 1 445 ? 13.07 -41.75 9.266 1 94.75 445 ASP B N 1
ATOM 9783 C CA . ASP B 1 445 ? 11.969 -42.562 8.805 1 94.75 445 ASP B CA 1
ATOM 9784 C C . ASP B 1 445 ? 11.688 -42.344 7.32 1 94.75 445 ASP B C 1
ATOM 9786 O O . ASP B 1 445 ? 10.547 -42.094 6.93 1 94.75 445 ASP B O 1
ATOM 9790 N N . ALA B 1 446 ? 12.727 -42.375 6.523 1 96.25 446 ALA B N 1
ATOM 9791 C CA . ALA B 1 446 ? 12.641 -42.031 5.105 1 96.25 446 ALA B CA 1
ATOM 9792 C C . ALA B 1 446 ? 11.664 -42.969 4.383 1 96.25 446 ALA B C 1
ATOM 9794 O O . ALA B 1 446 ? 10.969 -42.531 3.455 1 96.25 446 ALA B O 1
ATOM 9795 N N . ASP B 1 447 ? 11.484 -44.188 4.801 1 95.19 447 ASP B N 1
ATOM 9796 C CA . ASP B 1 447 ? 10.672 -45.188 4.102 1 95.19 447 ASP B CA 1
ATOM 9797 C C . ASP B 1 447 ? 9.188 -44.844 4.176 1 95.19 447 ASP B C 1
ATOM 9799 O O . ASP B 1 447 ? 8.391 -45.344 3.375 1 95.19 447 ASP B O 1
ATOM 9803 N N . SER B 1 448 ? 8.828 -44.031 5.109 1 95.94 448 SER B N 1
ATOM 9804 C CA . SER B 1 448 ? 7.426 -43.656 5.262 1 95.94 448 SER B CA 1
ATOM 9805 C C . SER B 1 448 ? 7.168 -42.25 4.766 1 95.94 448 SER B C 1
ATOM 9807 O O . SER B 1 448 ? 6.145 -41.656 5.094 1 95.94 448 SER B O 1
ATOM 9809 N N . HIS B 1 449 ? 8.148 -41.719 4.121 1 97.5 449 HIS B N 1
ATOM 9810 C CA . HIS B 1 449 ? 8.023 -40.344 3.598 1 97.5 449 HIS B CA 1
ATOM 9811 C C . HIS B 1 449 ? 8.43 -40.281 2.129 1 97.5 449 HIS B C 1
ATOM 9813 O O . HIS B 1 449 ? 9.188 -41.125 1.652 1 97.5 449 HIS B O 1
ATOM 9819 N N . LEU B 1 450 ? 7.832 -39.406 1.398 1 98.62 450 LEU B N 1
ATOM 9820 C CA . LEU B 1 450 ? 8.211 -39.062 0.03 1 98.62 450 LEU B CA 1
ATOM 9821 C C . LEU B 1 450 ? 8.289 -37.531 -0.156 1 98.62 450 LEU B C 1
ATOM 9823 O O . LEU B 1 450 ? 7.281 -36.844 -0.042 1 98.62 450 LEU B O 1
ATOM 9827 N N . LEU B 1 451 ? 9.516 -37.031 -0.317 1 98.62 451 LEU B N 1
ATOM 9828 C CA . LEU B 1 451 ? 9.688 -35.625 -0.674 1 98.62 451 LEU B CA 1
ATOM 9829 C C . LEU B 1 451 ? 9.75 -35.469 -2.188 1 98.62 451 LEU B C 1
ATOM 9831 O O . LEU B 1 451 ? 10.383 -36.25 -2.883 1 98.62 451 LEU B O 1
ATOM 9835 N N . ILE B 1 452 ? 9.047 -34.469 -2.693 1 98.81 452 ILE B N 1
ATOM 9836 C CA . ILE B 1 452 ? 8.984 -34.188 -4.129 1 98.81 452 ILE B CA 1
ATOM 9837 C C . ILE B 1 452 ? 9.336 -32.75 -4.41 1 98.81 452 ILE B C 1
ATOM 9839 O O . ILE B 1 452 ? 8.492 -31.859 -4.246 1 98.81 452 ILE B O 1
ATOM 9843 N N . PRO B 1 453 ? 10.609 -32.406 -4.824 1 98.62 453 PRO B N 1
ATOM 9844 C CA . PRO B 1 453 ? 10.891 -31.062 -5.309 1 98.62 453 PRO B CA 1
ATOM 9845 C C . PRO B 1 453 ? 10.039 -30.688 -6.516 1 98.62 453 PRO B C 1
ATOM 9847 O O . PRO B 1 453 ? 9.773 -31.516 -7.383 1 98.62 453 PRO B O 1
ATOM 9850 N N . HIS B 1 454 ? 9.602 -29.453 -6.559 1 98 454 HIS B N 1
ATOM 9851 C CA . HIS B 1 454 ? 8.766 -29.062 -7.684 1 98 454 HIS B CA 1
ATOM 9852 C C . HIS B 1 454 ? 8.883 -27.578 -7.965 1 98 454 HIS B C 1
ATOM 9854 O O . HIS B 1 454 ? 9.5 -26.844 -7.188 1 98 454 HIS B O 1
ATOM 9860 N N . VAL B 1 455 ? 8.391 -27.141 -9.109 1 96.56 455 VAL B N 1
ATOM 9861 C CA . VAL B 1 455 ? 8.359 -25.75 -9.516 1 96.56 455 VAL B CA 1
ATOM 9862 C C . VAL B 1 455 ? 7 -25.141 -9.18 1 96.56 455 VAL B C 1
ATOM 9864 O O . VAL B 1 455 ? 6.004 -25.406 -9.852 1 96.56 455 VAL B O 1
ATOM 9867 N N . GLY B 1 456 ? 6.977 -24.359 -8.141 1 93.81 456 GLY B N 1
ATOM 9868 C CA . GLY B 1 456 ? 5.793 -23.609 -7.762 1 93.81 456 GLY B CA 1
ATOM 9869 C C . GLY B 1 456 ? 6.066 -22.125 -7.598 1 93.81 456 GLY B C 1
ATOM 9870 O O . GLY B 1 456 ? 6.703 -21.5 -8.453 1 93.81 456 GLY B O 1
ATOM 9871 N N . GLY B 1 457 ? 5.461 -21.547 -6.578 1 91.19 457 GLY B N 1
ATOM 9872 C CA . GLY B 1 457 ? 5.73 -20.156 -6.305 1 91.19 457 GLY B CA 1
ATOM 9873 C C . GLY B 1 457 ? 7.18 -19.891 -5.934 1 91.19 457 GLY B C 1
ATOM 9874 O O . GLY B 1 457 ? 7.691 -18.781 -6.16 1 91.19 457 GLY B O 1
ATOM 9875 N N . ARG B 1 458 ? 7.762 -20.859 -5.398 1 96.38 458 ARG B N 1
ATOM 9876 C CA . ARG B 1 458 ? 9.188 -20.875 -5.094 1 96.38 458 ARG B CA 1
ATOM 9877 C C . ARG B 1 458 ? 9.867 -22.094 -5.703 1 96.38 458 ARG B C 1
ATOM 9879 O O . ARG B 1 458 ? 9.898 -23.172 -5.086 1 96.38 458 ARG B O 1
ATOM 9886 N N . ARG B 1 459 ? 10.43 -21.922 -6.816 1 96.94 459 ARG B N 1
ATOM 9887 C CA . ARG B 1 459 ? 11.016 -23.016 -7.57 1 96.94 459 ARG B CA 1
ATOM 9888 C C . ARG B 1 459 ? 11.969 -23.828 -6.699 1 96.94 459 ARG B C 1
ATOM 9890 O O . ARG B 1 459 ? 12.828 -23.266 -6.012 1 96.94 459 ARG B O 1
ATOM 9897 N N . CYS B 1 460 ? 11.859 -25.109 -6.727 1 98.25 460 CYS B N 1
ATOM 9898 C CA . CYS B 1 460 ? 12.805 -25.953 -6.004 1 98.25 460 CYS B CA 1
ATOM 9899 C C . CYS B 1 460 ? 14.227 -25.719 -6.484 1 98.25 460 CYS B C 1
ATOM 9901 O O . CYS B 1 460 ? 14.438 -25.266 -7.613 1 98.25 460 CYS B O 1
ATOM 9903 N N . ASN B 1 461 ? 15.141 -25.922 -5.633 1 98.38 461 ASN B N 1
ATOM 9904 C CA . ASN B 1 461 ? 16.562 -25.797 -5.922 1 98.38 461 ASN B CA 1
ATOM 9905 C C . ASN B 1 461 ? 17.281 -27.141 -5.859 1 98.38 461 ASN B C 1
ATOM 9907 O O . ASN B 1 461 ? 17.484 -27.688 -4.777 1 98.38 461 ASN B O 1
ATOM 9911 N N . LEU B 1 462 ? 17.719 -27.672 -6.988 1 98.25 462 LEU B N 1
ATOM 9912 C CA . LEU B 1 462 ? 18.266 -29.016 -7.07 1 98.25 462 LEU B CA 1
ATOM 9913 C C . LEU B 1 462 ? 19.734 -29.031 -6.645 1 98.25 462 LEU B C 1
ATOM 9915 O O . LEU B 1 462 ? 20.406 -30.062 -6.734 1 98.25 462 LEU B O 1
ATOM 9919 N N . ALA B 1 463 ? 20.234 -27.844 -6.23 1 98.31 463 ALA B N 1
ATOM 9920 C CA . ALA B 1 463 ? 21.5 -27.859 -5.523 1 98.31 463 ALA B CA 1
ATOM 9921 C C . ALA B 1 463 ? 21.406 -28.656 -4.23 1 98.31 463 ALA B C 1
ATOM 9923 O O . ALA B 1 463 ? 22.422 -29.078 -3.678 1 98.31 463 ALA B O 1
ATOM 9924 N N . TRP B 1 464 ? 20.219 -28.812 -3.668 1 98.56 464 TRP B N 1
ATOM 9925 C CA . TRP B 1 464 ? 19.922 -29.719 -2.572 1 98.56 464 TRP B CA 1
ATOM 9926 C C . TRP B 1 464 ? 19.375 -31.047 -3.1 1 98.56 464 TRP B C 1
ATOM 9928 O O . TRP B 1 464 ? 18.641 -31.062 -4.086 1 98.56 464 TRP B O 1
ATOM 9938 N N . HIS B 1 465 ? 19.703 -32.156 -2.463 1 98.69 465 HIS B N 1
ATOM 9939 C CA . HIS B 1 465 ? 19.141 -33.469 -2.809 1 98.69 465 HIS B CA 1
ATOM 9940 C C . HIS B 1 465 ? 19.391 -34.5 -1.712 1 98.69 465 HIS B C 1
ATOM 9942 O O . HIS B 1 465 ? 20.531 -34.656 -1.271 1 98.69 465 HIS B O 1
ATOM 9948 N N . HIS B 1 466 ? 18.391 -35.094 -1.227 1 98.69 466 HIS B N 1
ATOM 9949 C CA . HIS B 1 466 ? 18.5 -36.219 -0.3 1 98.69 466 HIS B CA 1
ATOM 9950 C C . HIS B 1 466 ? 18.078 -37.531 -0.962 1 98.69 466 HIS B C 1
ATOM 9952 O O . HIS B 1 466 ? 16.875 -37.781 -1.117 1 98.69 466 HIS B O 1
ATOM 9958 N N . PRO B 1 467 ? 18.922 -38.438 -1.219 1 97.38 467 PRO B N 1
ATOM 9959 C CA . PRO B 1 467 ? 18.656 -39.625 -2.066 1 97.38 467 PRO B CA 1
ATOM 9960 C C . PRO B 1 467 ? 17.594 -40.531 -1.485 1 97.38 467 PRO B C 1
ATOM 9962 O O . PRO B 1 467 ? 16.891 -41.219 -2.232 1 97.38 467 PRO B O 1
ATOM 9965 N N . LYS B 1 468 ? 17.438 -40.625 -0.208 1 97.88 468 LYS B N 1
ATOM 9966 C CA . LYS B 1 468 ? 16.469 -41.531 0.397 1 97.88 468 LYS B CA 1
ATOM 9967 C C . LYS B 1 468 ? 15.086 -40.875 0.505 1 97.88 468 LYS B C 1
ATOM 9969 O O . LYS B 1 468 ? 14.07 -41.562 0.397 1 97.88 468 LYS B O 1
ATOM 9974 N N . LEU B 1 469 ? 15.07 -39.625 0.801 1 98.5 469 LEU B N 1
ATOM 9975 C CA . LEU B 1 469 ? 13.797 -38.969 1.005 1 98.5 469 LEU B CA 1
ATOM 9976 C C . LEU B 1 469 ? 13.188 -38.531 -0.327 1 98.5 469 LEU B C 1
ATOM 9978 O O . LEU B 1 469 ? 11.969 -38.562 -0.505 1 98.5 469 LEU B O 1
ATOM 9982 N N . GLU B 1 470 ? 14.016 -38 -1.196 1 98.75 470 GLU B N 1
ATOM 9983 C CA . GLU B 1 470 ? 13.562 -37.531 -2.492 1 98.75 470 GLU B CA 1
ATOM 9984 C C . GLU B 1 470 ? 13.648 -38.625 -3.559 1 98.75 470 GLU B C 1
ATOM 9986 O O . GLU B 1 470 ? 14.742 -38.906 -4.059 1 98.75 470 GLU B O 1
ATOM 9991 N N . ARG B 1 471 ? 12.469 -39.062 -3.986 1 98.56 471 ARG B N 1
ATOM 9992 C CA . ARG B 1 471 ? 12.445 -40.188 -4.918 1 98.56 471 ARG B CA 1
ATOM 9993 C C . ARG B 1 471 ? 11.82 -39.781 -6.25 1 98.56 471 ARG B C 1
ATOM 9995 O O . ARG B 1 471 ? 12.07 -40.406 -7.277 1 98.56 471 ARG B O 1
ATOM 10002 N N . LEU B 1 472 ? 11 -38.812 -6.289 1 98.81 472 LEU B N 1
ATOM 10003 C CA . LEU B 1 472 ? 10.359 -38.312 -7.5 1 98.81 472 LEU B CA 1
ATOM 10004 C C . LEU B 1 472 ? 10.609 -36.812 -7.656 1 98.81 472 LEU B C 1
ATOM 10006 O O . LEU B 1 472 ? 10.906 -36.125 -6.684 1 98.81 472 LEU B O 1
ATOM 10010 N N . VAL B 1 473 ? 10.531 -36.312 -8.836 1 98.75 473 VAL B N 1
ATOM 10011 C CA . VAL B 1 473 ? 10.539 -34.875 -9.148 1 98.75 473 VAL B CA 1
ATOM 10012 C C . VAL B 1 473 ? 9.305 -34.531 -9.984 1 98.75 473 VAL B C 1
ATOM 10014 O O . VAL B 1 473 ? 8.906 -35.281 -10.859 1 98.75 473 VAL B O 1
ATOM 10017 N N . GLU B 1 474 ? 8.648 -33.469 -9.633 1 98.62 474 GLU B N 1
ATOM 10018 C CA . GLU B 1 474 ? 7.441 -33.062 -10.344 1 98.62 474 GLU B CA 1
ATOM 10019 C C . GLU B 1 474 ? 7.793 -32.219 -11.57 1 98.62 474 GLU B C 1
ATOM 10021 O O . GLU B 1 474 ? 8.281 -31.094 -11.453 1 98.62 474 GLU B O 1
ATOM 10026 N N . ILE B 1 475 ? 7.453 -32.719 -12.734 1 98.31 475 ILE B N 1
ATOM 10027 C CA . ILE B 1 475 ? 7.934 -32.062 -13.945 1 98.31 475 ILE B CA 1
ATOM 10028 C C . ILE B 1 475 ? 6.762 -31.438 -14.695 1 98.31 475 ILE B C 1
ATOM 10030 O O . ILE B 1 475 ? 6.902 -31.016 -15.852 1 98.31 475 ILE B O 1
ATOM 10034 N N . GLY B 1 476 ? 5.617 -31.344 -14.078 1 96.62 476 GLY B N 1
ATOM 10035 C CA . GLY B 1 476 ? 4.445 -30.703 -14.641 1 96.62 476 GLY B CA 1
ATOM 10036 C C . GLY B 1 476 ? 3.377 -30.406 -13.602 1 96.62 476 GLY B C 1
ATOM 10037 O O . GLY B 1 476 ? 3.135 -31.203 -12.703 1 96.62 476 GLY B O 1
ATOM 10038 N N . SER B 1 477 ? 2.756 -29.359 -13.672 1 96.12 477 SER B N 1
ATOM 10039 C CA . SER B 1 477 ? 1.635 -28.922 -12.844 1 96.12 477 SER B CA 1
ATOM 10040 C C . SER B 1 477 ? 0.872 -27.781 -13.508 1 96.12 477 SER B C 1
ATOM 10042 O O . SER B 1 477 ? 1.114 -27.469 -14.672 1 96.12 477 SER B O 1
ATOM 10044 N N . ALA B 1 478 ? -0.052 -27.219 -12.758 1 94.19 478 ALA B N 1
ATOM 10045 C CA . ALA B 1 478 ? -0.787 -26.078 -13.281 1 94.19 478 ALA B CA 1
ATOM 10046 C C . ALA B 1 478 ? 0.145 -24.891 -13.516 1 94.19 478 ALA B C 1
ATOM 10048 O O . ALA B 1 478 ? -0.165 -24 -14.305 1 94.19 478 ALA B O 1
ATOM 10049 N N . TRP B 1 479 ? 1.311 -24.953 -12.859 1 94.44 479 TRP B N 1
ATOM 10050 C CA . TRP B 1 479 ? 2.281 -23.875 -13.023 1 94.44 479 TRP B CA 1
ATOM 10051 C C . TRP B 1 479 ? 2.926 -23.922 -14.398 1 94.44 479 TRP B C 1
ATOM 10053 O O . TRP B 1 479 ? 3.463 -22.922 -14.883 1 94.44 479 TRP B O 1
ATOM 10063 N N . GLY B 1 480 ? 2.959 -25.125 -14.961 1 95.06 480 GLY B N 1
ATOM 10064 C CA . GLY B 1 480 ? 3.578 -25.281 -16.266 1 95.06 480 GLY B CA 1
ATOM 10065 C C . GLY B 1 480 ? 4.172 -26.656 -16.484 1 95.06 480 GLY B C 1
ATOM 10066 O O . GLY B 1 480 ? 3.861 -27.594 -15.75 1 95.06 480 GLY B O 1
ATOM 10067 N N . GLN B 1 481 ? 4.832 -26.781 -17.594 1 96 481 GLN B N 1
ATOM 10068 C CA . GLN B 1 481 ? 5.59 -27.969 -17.938 1 96 481 GLN B CA 1
ATOM 10069 C C . GLN B 1 481 ? 7.09 -27.734 -17.812 1 96 481 GLN B C 1
ATOM 10071 O O . GLN B 1 481 ? 7.602 -26.734 -18.328 1 96 481 GLN B O 1
ATOM 10076 N N . PHE B 1 482 ? 7.758 -28.672 -17.062 1 94.44 482 PHE B N 1
ATOM 10077 C CA . PHE B 1 482 ? 9.148 -28.453 -16.688 1 94.44 482 PHE B CA 1
ATOM 10078 C C . PHE B 1 482 ? 10 -29.672 -17.016 1 94.44 482 PHE B C 1
ATOM 10080 O O . PHE B 1 482 ? 10.688 -30.219 -16.156 1 94.44 482 PHE B O 1
ATOM 10087 N N . GLU B 1 483 ? 9.977 -30.016 -18.188 1 96.38 483 GLU B N 1
ATOM 10088 C CA . GLU B 1 483 ? 10.828 -31.141 -18.547 1 96.38 483 GLU B CA 1
ATOM 10089 C C . GLU B 1 483 ? 12.297 -30.828 -18.281 1 96.38 483 GLU B C 1
ATOM 10091 O O . GLU B 1 483 ? 13.086 -31.734 -18 1 96.38 483 GLU B O 1
ATOM 10096 N N . TRP B 1 484 ? 12.688 -29.547 -18.406 1 96.88 484 TRP B N 1
ATOM 10097 C CA . TRP B 1 484 ? 14.055 -29.109 -18.141 1 96.88 484 TRP B CA 1
ATOM 10098 C C . TRP B 1 484 ? 14.477 -29.469 -16.719 1 96.88 484 TRP B C 1
ATOM 10100 O O . TRP B 1 484 ? 15.664 -29.672 -16.453 1 96.88 484 TRP B O 1
ATOM 10110 N N . LEU B 1 485 ? 13.586 -29.531 -15.797 1 98.06 485 LEU B N 1
ATOM 10111 C CA . LEU B 1 485 ? 13.898 -29.891 -14.414 1 98.06 485 LEU B CA 1
ATOM 10112 C C . LEU B 1 485 ? 14.406 -31.312 -14.32 1 98.06 485 LEU B C 1
ATOM 10114 O O . LEU B 1 485 ? 15.336 -31.609 -13.562 1 98.06 485 LEU B O 1
ATOM 10118 N N . LEU B 1 486 ? 13.75 -32.25 -15.023 1 98.38 486 LEU B N 1
ATOM 10119 C CA . LEU B 1 486 ? 14.234 -33.625 -15.078 1 98.38 486 LEU B CA 1
ATOM 10120 C C . LEU B 1 486 ? 15.617 -33.688 -15.703 1 98.38 486 LEU B C 1
ATOM 10122 O O . LEU B 1 486 ? 16.484 -34.406 -15.219 1 98.38 486 LEU B O 1
ATOM 10126 N N . ARG B 1 487 ? 15.805 -32.969 -16.781 1 97.88 487 ARG B N 1
ATOM 10127 C CA . ARG B 1 487 ? 17.125 -32.938 -17.422 1 97.88 487 ARG B CA 1
ATOM 10128 C C . ARG B 1 487 ? 18.188 -32.469 -16.438 1 97.88 487 ARG B C 1
ATOM 10130 O O . ARG B 1 487 ? 19.297 -33 -16.422 1 97.88 487 ARG B O 1
ATOM 10137 N N . ASP B 1 488 ? 17.844 -31.453 -15.734 1 97.56 488 ASP B N 1
ATOM 10138 C CA . ASP B 1 488 ? 18.781 -30.938 -14.734 1 97.56 488 ASP B CA 1
ATOM 10139 C C . ASP B 1 488 ? 19.109 -32 -13.688 1 97.56 488 ASP B C 1
ATOM 10141 O O . ASP B 1 488 ? 20.266 -32.188 -13.32 1 97.56 488 ASP B O 1
ATOM 10145 N N . ALA B 1 489 ? 18.078 -32.688 -13.172 1 98.31 489 ALA B N 1
ATOM 10146 C CA . ALA B 1 489 ? 18.281 -33.75 -12.188 1 98.31 489 ALA B CA 1
ATOM 10147 C C . ALA B 1 489 ? 19.172 -34.844 -12.734 1 98.31 489 ALA B C 1
ATOM 10149 O O . ALA B 1 489 ? 20.109 -35.281 -12.062 1 98.31 489 ALA B O 1
ATOM 10150 N N . VAL B 1 490 ? 18.891 -35.281 -13.961 1 98 490 VAL B N 1
ATOM 10151 C CA . VAL B 1 490 ? 19.641 -36.344 -14.594 1 98 490 VAL B CA 1
ATOM 10152 C C . VAL B 1 490 ? 21.094 -35.938 -14.805 1 98 490 VAL B C 1
ATOM 10154 O O . VAL B 1 490 ? 22.016 -36.719 -14.562 1 98 490 VAL B O 1
ATOM 10157 N N . ARG B 1 491 ? 21.297 -34.719 -15.211 1 97.25 491 ARG B N 1
ATOM 10158 C CA . ARG B 1 491 ? 22.641 -34.188 -15.422 1 97.25 491 ARG B CA 1
ATOM 10159 C C . ARG B 1 491 ? 23.438 -34.188 -14.125 1 97.25 491 ARG B C 1
ATOM 10161 O O . ARG B 1 491 ? 24.641 -34.375 -14.125 1 97.25 491 ARG B O 1
ATOM 10168 N N . ARG B 1 492 ? 22.781 -33.938 -13.023 1 96.81 492 ARG B N 1
ATOM 10169 C CA . ARG B 1 492 ? 23.422 -33.875 -11.719 1 96.81 492 ARG B CA 1
ATOM 10170 C C . ARG B 1 492 ? 23.703 -35.281 -11.18 1 96.81 492 ARG B C 1
ATOM 10172 O O . ARG B 1 492 ? 24.453 -35.438 -10.203 1 96.81 492 ARG B O 1
ATOM 10179 N N . GLY B 1 493 ? 23.062 -36.25 -11.789 1 96.56 493 GLY B N 1
ATOM 10180 C CA . GLY B 1 493 ? 23.219 -37.625 -11.344 1 96.56 493 GLY B CA 1
ATOM 10181 C C . GLY B 1 493 ? 22.219 -38.031 -10.289 1 96.56 493 GLY B C 1
ATOM 10182 O O . GLY B 1 493 ? 22.375 -39.062 -9.648 1 96.56 493 GLY B O 1
ATOM 10183 N N . TRP B 1 494 ? 21.25 -37.188 -10 1 97.69 494 TRP B N 1
ATOM 10184 C CA . TRP B 1 494 ? 20.219 -37.531 -9.031 1 97.69 494 TRP B CA 1
ATOM 10185 C C . TRP B 1 494 ? 19.344 -38.688 -9.547 1 97.69 494 TRP B C 1
ATOM 10187 O O . TRP B 1 494 ? 18.922 -38.656 -10.703 1 97.69 494 TRP B O 1
ATOM 10197 N N . LYS B 1 495 ? 19.125 -39.656 -8.789 1 97.69 495 LYS B N 1
ATOM 10198 C CA . LYS B 1 495 ? 18.281 -40.781 -9.172 1 97.69 495 LYS B CA 1
ATOM 10199 C C . LYS B 1 495 ? 16.828 -40.562 -8.805 1 97.69 495 LYS B C 1
ATOM 10201 O O . LYS B 1 495 ? 16.297 -41.219 -7.898 1 97.69 495 LYS B O 1
ATOM 10206 N N . LEU B 1 496 ? 16.234 -39.75 -9.547 1 98.5 496 LEU B N 1
ATOM 10207 C CA . LEU B 1 496 ? 14.836 -39.375 -9.32 1 98.5 496 LEU B CA 1
ATOM 10208 C C . LEU B 1 496 ? 13.938 -39.938 -10.414 1 98.5 496 LEU B C 1
ATOM 10210 O O . LEU B 1 496 ? 14.328 -39.969 -11.586 1 98.5 496 LEU B O 1
ATOM 10214 N N . GLY B 1 497 ? 12.742 -40.5 -10.016 1 98.75 497 GLY B N 1
ATOM 10215 C CA . GLY B 1 497 ? 11.664 -40.719 -10.961 1 98.75 497 GLY B CA 1
ATOM 10216 C C . GLY B 1 497 ? 10.859 -39.469 -11.25 1 98.75 497 GLY B C 1
ATOM 10217 O O . GLY B 1 497 ? 11.211 -38.375 -10.805 1 98.75 497 GLY B O 1
ATOM 10218 N N . VAL B 1 498 ? 9.797 -39.688 -12.062 1 98.81 498 VAL B N 1
ATOM 10219 C CA . VAL B 1 498 ? 9.055 -38.469 -12.453 1 98.81 498 VAL B CA 1
ATOM 10220 C C . VAL B 1 498 ? 7.609 -38.594 -11.969 1 98.81 498 VAL B C 1
ATOM 10222 O O . VAL B 1 498 ? 7.094 -39.688 -11.781 1 98.81 498 VAL B O 1
ATOM 10225 N N . CYS B 1 499 ? 7.016 -37.5 -11.711 1 98.62 499 CYS B N 1
ATOM 10226 C CA . CYS B 1 499 ? 5.574 -37.312 -11.547 1 98.62 499 CYS B CA 1
ATOM 10227 C C . CYS B 1 499 ? 5.109 -36 -12.125 1 98.62 499 CYS B C 1
ATOM 10229 O O . CYS B 1 499 ? 5.93 -35.125 -12.445 1 98.62 499 CYS B O 1
ATOM 10231 N N . ALA B 1 500 ? 3.949 -35.875 -12.469 1 98.38 500 ALA B N 1
ATOM 10232 C CA . ALA B 1 500 ? 3.207 -34.656 -12.75 1 98.38 500 ALA B CA 1
ATOM 10233 C C . ALA B 1 500 ? 1.895 -34.625 -11.977 1 98.38 500 ALA B C 1
ATOM 10235 O O . ALA B 1 500 ? 1.221 -35.625 -11.828 1 98.38 500 ALA B O 1
ATOM 10236 N N . ASN B 1 501 ? 1.637 -33.562 -11.336 1 97.88 501 ASN B N 1
ATOM 10237 C CA . ASN B 1 501 ? 0.428 -33.375 -10.547 1 97.88 501 ASN B CA 1
ATOM 10238 C C . ASN B 1 501 ? -0.236 -32.031 -10.844 1 97.88 501 ASN B C 1
ATOM 10240 O O . ASN B 1 501 ? 0.244 -31.281 -11.688 1 97.88 501 ASN B O 1
ATOM 10244 N N . SER B 1 502 ? -1.283 -31.828 -10.211 1 95.25 502 SER B N 1
ATOM 10245 C CA . SER B 1 502 ? -2.023 -30.625 -10.578 1 95.25 502 SER B CA 1
ATOM 10246 C C . SER B 1 502 ? -1.474 -29.391 -9.852 1 95.25 502 SER B C 1
ATOM 10248 O O . SER B 1 502 ? -1.386 -28.312 -10.43 1 95.25 502 SER B O 1
ATOM 10250 N N . ASP B 1 503 ? -1.013 -29.547 -8.586 1 95 503 ASP B N 1
ATOM 10251 C CA . ASP B 1 503 ? -0.821 -28.375 -7.742 1 95 503 ASP B CA 1
ATOM 10252 C C . ASP B 1 503 ? -2.041 -27.469 -7.789 1 95 503 ASP B C 1
ATOM 10254 O O . ASP B 1 503 ? -1.91 -26.25 -8 1 95 503 ASP B O 1
ATOM 10258 N N . GLU B 1 504 ? -3.189 -28.078 -7.66 1 90.94 504 GLU B N 1
ATOM 10259 C CA . GLU B 1 504 ? -4.465 -27.422 -7.914 1 90.94 504 GLU B CA 1
ATOM 10260 C C . GLU B 1 504 ? -4.875 -26.531 -6.742 1 90.94 504 GLU B C 1
ATOM 10262 O O . GLU B 1 504 ? -4.711 -26.906 -5.582 1 90.94 504 GLU B O 1
ATOM 10267 N N . HIS B 1 505 ? -5.383 -25.359 -7.086 1 91.25 505 HIS B N 1
ATOM 10268 C CA . HIS B 1 505 ? -5.883 -24.406 -6.094 1 91.25 505 HIS B CA 1
ATOM 10269 C C . HIS B 1 505 ? -7.332 -24.016 -6.379 1 91.25 505 HIS B C 1
ATOM 10271 O O . HIS B 1 505 ? -7.93 -23.25 -5.633 1 91.25 505 HIS B O 1
ATOM 10277 N N . ARG B 1 506 ? -7.973 -24.531 -7.484 1 91.88 506 ARG B N 1
ATOM 10278 C CA . ARG B 1 506 ? -9.227 -23.984 -8 1 91.88 506 ARG B CA 1
ATOM 10279 C C . ARG B 1 506 ? -10.352 -25 -7.898 1 91.88 506 ARG B C 1
ATOM 10281 O O . ARG B 1 506 ? -11.422 -24.812 -8.477 1 91.88 506 ARG B O 1
ATOM 10288 N N . GLY B 1 507 ? -10.039 -26.109 -7.383 1 91.56 507 GLY B N 1
ATOM 10289 C CA . GLY B 1 507 ? -11.07 -27.109 -7.16 1 91.56 507 GLY B CA 1
ATOM 10290 C C . GLY B 1 507 ? -11.273 -28.031 -8.344 1 91.56 507 GLY B C 1
ATOM 10291 O O . GLY B 1 507 ? -12.352 -28.594 -8.523 1 91.56 507 GLY B O 1
ATOM 10292 N N . ARG B 1 508 ? -10.312 -28.109 -9.133 1 93.5 508 ARG B N 1
ATOM 10293 C CA . ARG B 1 508 ? -10.406 -28.953 -10.328 1 93.5 508 ARG B CA 1
ATOM 10294 C C . ARG B 1 508 ? -9.211 -29.891 -10.438 1 93.5 508 ARG B C 1
ATOM 10296 O O . ARG B 1 508 ? -8.555 -29.953 -11.477 1 93.5 508 ARG B O 1
ATOM 10303 N N . CYS B 1 509 ? -8.953 -30.609 -9.43 1 93.81 509 CYS B N 1
ATOM 10304 C CA . CYS B 1 509 ? -7.797 -31.5 -9.445 1 93.81 509 CYS B CA 1
ATOM 10305 C C . CYS B 1 509 ? -7.977 -32.594 -10.477 1 93.81 509 CYS B C 1
ATOM 10307 O O . CYS B 1 509 ? -9.086 -32.844 -10.945 1 93.81 509 CYS B O 1
ATOM 10309 N N . GLY B 1 510 ? -6.934 -33.219 -10.953 1 94 510 GLY B N 1
ATOM 10310 C CA . GLY B 1 510 ? -6.969 -34.344 -11.859 1 94 510 GLY B CA 1
ATOM 10311 C C . GLY B 1 510 ? -6.961 -33.969 -13.32 1 94 510 GLY B C 1
ATOM 10312 O O . GLY B 1 510 ? -7.699 -34.531 -14.125 1 94 510 GLY B O 1
ATOM 10313 N N . GLY B 1 511 ? -6.207 -32.844 -13.617 1 87.62 511 GLY B N 1
ATOM 10314 C CA . GLY B 1 511 ? -6.051 -32.469 -15.008 1 87.62 511 GLY B CA 1
ATOM 10315 C C . GLY B 1 511 ? -6.941 -31.297 -15.398 1 87.62 511 GLY B C 1
ATOM 10316 O O . GLY B 1 511 ? -7.367 -31.203 -16.547 1 87.62 511 GLY B O 1
ATOM 10317 N N . GLY B 1 512 ? -7.25 -30.516 -14.562 1 87.75 512 GLY B N 1
ATOM 10318 C CA . GLY B 1 512 ? -8.086 -29.375 -14.844 1 87.75 512 GLY B CA 1
ATOM 10319 C C . GLY B 1 512 ? -7.434 -28.375 -15.773 1 87.75 512 GLY B C 1
ATOM 10320 O O . GLY B 1 512 ? -6.207 -28.266 -15.828 1 87.75 512 GLY B O 1
ATOM 10321 N N . VAL B 1 513 ? -8.234 -27.625 -16.531 1 87.12 513 VAL B N 1
ATOM 10322 C CA . VAL B 1 513 ? -7.75 -26.625 -17.469 1 87.12 513 VAL B CA 1
ATOM 10323 C C . VAL B 1 513 ? -7.191 -25.422 -16.703 1 87.12 513 VAL B C 1
ATOM 10325 O O . VAL B 1 513 ? -7.48 -25.25 -15.523 1 87.12 513 VAL B O 1
ATOM 10328 N N . PRO B 1 514 ? -6.387 -24.672 -17.438 1 80.12 514 PRO B N 1
ATOM 10329 C CA . PRO B 1 514 ? -5.797 -23.516 -16.766 1 80.12 514 PRO B CA 1
ATOM 10330 C C . PRO B 1 514 ? -6.848 -22.516 -16.281 1 80.12 514 PRO B C 1
ATOM 10332 O O . PRO B 1 514 ? -7.984 -22.531 -16.75 1 80.12 514 PRO B O 1
ATOM 10335 N N . GLY B 1 515 ? -6.355 -21.797 -15.281 1 68 515 GLY B N 1
ATOM 10336 C CA . GLY B 1 515 ? -7.121 -20.75 -14.641 1 68 515 GLY B CA 1
ATOM 10337 C C . GLY B 1 515 ? -6.312 -19.938 -13.641 1 68 515 GLY B C 1
ATOM 10338 O O . GLY B 1 515 ? -5.449 -20.484 -12.945 1 68 515 GLY B O 1
ATOM 10339 N N . THR B 1 516 ? -5.926 -18.625 -13.805 1 60.78 516 THR B N 1
ATOM 10340 C CA . THR B 1 516 ? -5.184 -17.625 -13.055 1 60.78 516 THR B CA 1
ATOM 10341 C C . THR B 1 516 ? -3.885 -17.266 -13.773 1 60.78 516 THR B C 1
ATOM 10343 O O . THR B 1 516 ? -3.34 -18.078 -14.523 1 60.78 516 THR B O 1
ATOM 10346 N N . ALA B 1 517 ? -3.375 -16.219 -13.641 1 61.81 517 ALA B N 1
ATOM 10347 C CA . ALA B 1 517 ? -2.195 -15.672 -14.305 1 61.81 517 ALA B CA 1
ATOM 10348 C C . ALA B 1 517 ? -0.97 -16.547 -14.062 1 61.81 517 ALA B C 1
ATOM 10350 O O . ALA B 1 517 ? -0.078 -16.625 -14.914 1 61.81 517 ALA B O 1
ATOM 10351 N N . VAL B 1 518 ? -1.028 -17.438 -12.977 1 77.19 518 VAL B N 1
ATOM 10352 C CA . VAL B 1 518 ? 0.198 -18.156 -12.664 1 77.19 518 VAL B CA 1
ATOM 10353 C C . VAL B 1 518 ? 0.012 -19.641 -12.961 1 77.19 518 VAL B C 1
ATOM 10355 O O . VAL B 1 518 ? 0.977 -20.406 -12.945 1 77.19 518 VAL B O 1
ATOM 10358 N N . PHE B 1 519 ? -1.189 -19.969 -13.242 1 86.75 519 PHE B N 1
ATOM 10359 C CA . PHE B 1 519 ? -1.47 -21.359 -13.602 1 86.75 519 PHE B CA 1
ATOM 10360 C C . PHE B 1 519 ? -1.798 -21.469 -15.078 1 86.75 519 PHE B C 1
ATOM 10362 O O . PHE B 1 519 ? -2.971 -21.484 -15.461 1 86.75 519 PHE B O 1
ATOM 10369 N N . GLY B 1 520 ? -0.78 -21.719 -15.812 1 89.25 520 GLY B N 1
ATOM 10370 C CA . GLY B 1 520 ? -0.874 -21.484 -17.234 1 89.25 520 GLY B CA 1
ATOM 10371 C C . GLY B 1 520 ? -1.101 -22.766 -18.031 1 89.25 520 GLY B C 1
ATOM 10372 O O . GLY B 1 520 ? -1.324 -22.703 -19.25 1 89.25 520 GLY B O 1
ATOM 10373 N N . THR B 1 521 ? -1.071 -23.938 -17.391 1 93.31 521 THR B N 1
ATOM 10374 C CA . THR B 1 521 ? -1.242 -25.172 -18.125 1 93.31 521 THR B CA 1
ATOM 10375 C C . THR B 1 521 ? -2.246 -26.094 -17.438 1 93.31 521 THR B C 1
ATOM 10377 O O . THR B 1 521 ? -2.65 -25.828 -16.297 1 93.31 521 THR B O 1
ATOM 10380 N N . ARG B 1 522 ? -2.662 -27.125 -18.156 1 93.38 522 ARG B N 1
ATOM 10381 C CA . ARG B 1 522 ? -3.453 -28.172 -17.531 1 93.38 522 ARG B CA 1
ATOM 10382 C C . ARG B 1 522 ? -2.682 -28.844 -16.391 1 93.38 522 ARG B C 1
ATOM 10384 O O . ARG B 1 522 ? -1.466 -29.016 -16.484 1 93.38 522 ARG B O 1
ATOM 10391 N N . GLY B 1 523 ? -3.418 -29.172 -15.367 1 93.88 523 GLY B N 1
ATOM 10392 C CA . GLY B 1 523 ? -2.77 -29.922 -14.312 1 93.88 523 GLY B CA 1
ATOM 10393 C C . GLY B 1 523 ? -2.23 -31.266 -14.789 1 93.88 523 GLY B C 1
ATOM 10394 O O . GLY B 1 523 ? -2.859 -31.938 -15.609 1 93.88 523 GLY B O 1
ATOM 10395 N N . GLY B 1 524 ? -1.092 -31.672 -14.289 1 95.88 524 GLY B N 1
ATOM 10396 C CA . GLY B 1 524 ? -0.5 -32.938 -14.656 1 95.88 524 GLY B CA 1
ATOM 10397 C C . GLY B 1 524 ? -1.109 -34.125 -13.914 1 95.88 524 GLY B C 1
ATOM 10398 O O . GLY B 1 524 ? -1.948 -33.938 -13.031 1 95.88 524 GLY B O 1
ATOM 10399 N N . LEU B 1 525 ? -0.734 -35.281 -14.352 1 97.69 525 LEU B N 1
ATOM 10400 C CA . LEU B 1 525 ? -1.115 -36.531 -13.734 1 97.69 525 LEU B CA 1
ATOM 10401 C C . LEU B 1 525 ? 0.086 -37.469 -13.625 1 97.69 525 LEU B C 1
ATOM 10403 O O . LEU B 1 525 ? 1.006 -37.406 -14.445 1 97.69 525 LEU B O 1
ATOM 10407 N N . THR B 1 526 ? 0.013 -38.25 -12.625 1 98.69 526 THR B N 1
ATOM 10408 C CA . THR B 1 526 ? 1.049 -39.25 -12.406 1 98.69 526 THR B CA 1
ATOM 10409 C C . THR B 1 526 ? 0.509 -40.656 -12.68 1 98.69 526 THR B C 1
ATOM 10411 O O . THR B 1 526 ? -0.493 -41.062 -12.094 1 98.69 526 THR B O 1
ATOM 10414 N N . GLY B 1 527 ? 1.144 -41.344 -13.664 1 98.62 527 GLY B N 1
ATOM 10415 C CA . GLY B 1 527 ? 0.898 -42.75 -13.789 1 98.62 527 GLY B CA 1
ATOM 10416 C C . GLY B 1 527 ? 1.668 -43.594 -12.781 1 98.62 527 GLY B C 1
ATOM 10417 O O . GLY B 1 527 ? 2.863 -43.375 -12.562 1 98.62 527 GLY B O 1
ATOM 10418 N N . ILE B 1 528 ? 0.973 -44.531 -12.109 1 98.81 528 ILE B N 1
ATOM 10419 C CA . ILE B 1 528 ? 1.563 -45.344 -11.055 1 98.81 528 ILE B CA 1
ATOM 10420 C C . ILE B 1 528 ? 1.405 -46.812 -11.406 1 98.81 528 ILE B C 1
ATOM 10422 O O . ILE B 1 528 ? 0.29 -47.312 -11.633 1 98.81 528 ILE B O 1
ATOM 10426 N N . LEU B 1 529 ? 2.477 -47.469 -11.438 1 98.44 529 LEU B N 1
ATOM 10427 C CA . LEU B 1 529 ? 2.473 -48.906 -11.734 1 98.44 529 LEU B CA 1
ATOM 10428 C C . LEU B 1 529 ? 2.484 -49.719 -10.453 1 98.44 529 LEU B C 1
ATOM 10430 O O . LEU B 1 529 ? 3.521 -50.281 -10.07 1 98.44 529 LEU B O 1
ATOM 10434 N N . ALA B 1 530 ? 1.324 -49.875 -9.875 1 98.25 530 ALA B N 1
ATOM 10435 C CA . ALA B 1 530 ? 1.179 -50.625 -8.625 1 98.25 530 ALA B CA 1
ATOM 10436 C C . ALA B 1 530 ? 0.435 -51.938 -8.852 1 98.25 530 ALA B C 1
ATOM 10438 O O . ALA B 1 530 ? -0.494 -52 -9.664 1 98.25 530 ALA B O 1
ATOM 10439 N N . PRO B 1 531 ? 0.776 -53 -8.086 1 97.31 531 PRO B N 1
ATOM 10440 C CA . PRO B 1 531 ? 0.078 -54.25 -8.25 1 97.31 531 PRO B CA 1
ATOM 10441 C C . PRO B 1 531 ? -1.354 -54.219 -7.719 1 97.31 531 PRO B C 1
ATOM 10443 O O . PRO B 1 531 ? -2.205 -55 -8.172 1 97.31 531 PRO B O 1
ATOM 10446 N N . ARG B 1 532 ? -1.596 -53.438 -6.629 1 96.38 532 ARG B N 1
ATOM 10447 C CA . ARG B 1 532 ? -2.922 -53.219 -6.055 1 96.38 532 ARG B CA 1
ATOM 10448 C C . ARG B 1 532 ? -3.137 -51.781 -5.688 1 96.38 532 ARG B C 1
ATOM 10450 O O . ARG B 1 532 ? -2.18 -51.062 -5.367 1 96.38 532 ARG B O 1
ATOM 10457 N N . LEU B 1 533 ? -4.43 -51.375 -5.719 1 97.5 533 LEU B N 1
ATOM 10458 C CA . LEU B 1 533 ? -4.793 -50.031 -5.238 1 97.5 533 LEU B CA 1
ATOM 10459 C C . LEU B 1 533 ? -4.996 -50.031 -3.727 1 97.5 533 LEU B C 1
ATOM 10461 O O . LEU B 1 533 ? -6.117 -49.875 -3.246 1 97.5 533 LEU B O 1
ATOM 10465 N N . GLN B 1 534 ? -3.914 -50.281 -3.082 1 96 534 GLN B N 1
ATOM 10466 C CA . GLN B 1 534 ? -3.836 -50.25 -1.625 1 96 534 GLN B CA 1
ATOM 10467 C C . GLN B 1 534 ? -2.768 -49.281 -1.145 1 96 534 GLN B C 1
ATOM 10469 O O . GLN B 1 534 ? -1.766 -49.062 -1.828 1 96 534 GLN B O 1
ATOM 10474 N N . HIS B 1 535 ? -3.045 -48.781 0.042 1 95.19 535 HIS B N 1
ATOM 10475 C CA . HIS B 1 535 ? -2.203 -47.75 0.605 1 95.19 535 HIS B CA 1
ATOM 10476 C C . HIS B 1 535 ? -0.728 -48.125 0.532 1 95.19 535 HIS B C 1
ATOM 10478 O O . HIS B 1 535 ? 0.076 -47.406 -0.053 1 95.19 535 HIS B O 1
ATOM 10484 N N . GLN B 1 536 ? -0.339 -49.25 0.995 1 95.19 536 GLN B N 1
ATOM 10485 C CA . GLN B 1 536 ? 1.059 -49.656 1.084 1 95.19 536 GLN B CA 1
ATOM 10486 C C . GLN B 1 536 ? 1.629 -49.969 -0.295 1 95.19 536 GLN B C 1
ATOM 10488 O O . GLN B 1 536 ? 2.797 -49.688 -0.57 1 95.19 536 GLN B O 1
ATOM 10493 N N . ASP B 1 537 ? 0.869 -50.562 -1.201 1 97.12 537 ASP B N 1
ATOM 10494 C CA . ASP B 1 537 ? 1.336 -50.906 -2.541 1 97.12 537 ASP B CA 1
ATOM 10495 C C . ASP B 1 537 ? 1.609 -49.656 -3.365 1 97.12 537 ASP B C 1
ATOM 10497 O O . ASP B 1 537 ? 2.613 -49.594 -4.078 1 97.12 537 ASP B O 1
ATOM 10501 N N . VAL B 1 538 ? 0.703 -48.781 -3.268 1 98 538 VAL B N 1
ATOM 10502 C CA . VAL B 1 538 ? 0.874 -47.5 -3.982 1 98 538 VAL B CA 1
ATOM 10503 C C . VAL B 1 538 ? 2.098 -46.781 -3.443 1 98 538 VAL B C 1
ATOM 10505 O O . VAL B 1 538 ? 2.926 -46.281 -4.215 1 98 538 VAL B O 1
ATOM 10508 N N . ALA B 1 539 ? 2.234 -46.719 -2.086 1 97.94 539 ALA B N 1
ATOM 10509 C CA . ALA B 1 539 ? 3.379 -46.062 -1.458 1 97.94 539 ALA B CA 1
ATOM 10510 C C . ALA B 1 539 ? 4.691 -46.656 -1.947 1 97.94 539 ALA B C 1
ATOM 10512 O O . ALA B 1 539 ? 5.629 -45.938 -2.291 1 97.94 539 ALA B O 1
ATOM 10513 N N . SER B 1 540 ? 4.75 -47.906 -1.985 1 97.81 540 SER B N 1
ATOM 10514 C CA . SER B 1 540 ? 5.957 -48.625 -2.408 1 97.81 540 SER B CA 1
ATOM 10515 C C . SER B 1 540 ? 6.281 -48.344 -3.871 1 97.81 540 SER B C 1
ATOM 10517 O O . SER B 1 540 ? 7.445 -48.156 -4.23 1 97.81 540 SER B O 1
ATOM 10519 N N . SER B 1 541 ? 5.289 -48.312 -4.723 1 98.31 541 SER B N 1
ATOM 10520 C CA . SER B 1 541 ? 5.488 -48.031 -6.145 1 98.31 541 SER B CA 1
ATOM 10521 C C . SER B 1 541 ? 6 -46.625 -6.363 1 98.31 541 SER B C 1
ATOM 10523 O O . SER B 1 541 ? 6.855 -46.406 -7.219 1 98.31 541 SER B O 1
ATOM 10525 N N . LEU B 1 542 ? 5.43 -45.688 -5.598 1 98.69 542 LEU B N 1
ATOM 10526 C CA . LEU B 1 542 ? 5.887 -44.312 -5.688 1 98.69 542 LEU B CA 1
ATOM 10527 C C . LEU B 1 542 ? 7.352 -44.188 -5.273 1 98.69 542 LEU B C 1
ATOM 10529 O O . LEU B 1 542 ? 8.148 -43.562 -5.977 1 98.69 542 LEU B O 1
ATOM 10533 N N . ARG B 1 543 ? 7.73 -44.781 -4.18 1 98.44 543 ARG B N 1
ATOM 10534 C CA . ARG B 1 543 ? 9.102 -44.688 -3.684 1 98.44 543 ARG B CA 1
ATOM 10535 C C . ARG B 1 543 ? 10.062 -45.438 -4.598 1 98.44 543 ARG B C 1
ATOM 10537 O O . ARG B 1 543 ? 11.25 -45.094 -4.672 1 98.44 543 ARG B O 1
ATOM 10544 N N . SER B 1 544 ? 9.562 -46.469 -5.277 1 98.19 544 SER B N 1
ATOM 10545 C CA . SER B 1 544 ? 10.391 -47.219 -6.211 1 98.19 544 SER B CA 1
ATOM 10546 C C . SER B 1 544 ? 10.461 -46.531 -7.57 1 98.19 544 SER B C 1
ATOM 10548 O O . SER B 1 544 ? 11.062 -47.062 -8.508 1 98.19 544 SER B O 1
ATOM 10550 N N . ARG B 1 545 ? 9.875 -45.406 -7.703 1 98.81 545 ARG B N 1
ATOM 10551 C CA . ARG B 1 545 ? 9.891 -44.562 -8.898 1 98.81 545 ARG B CA 1
ATOM 10552 C C . ARG B 1 545 ? 9.258 -45.281 -10.078 1 98.81 545 ARG B C 1
ATOM 10554 O O . ARG B 1 545 ? 9.664 -45.094 -11.227 1 98.81 545 ARG B O 1
ATOM 10561 N N . GLN B 1 546 ? 8.375 -46.188 -9.828 1 98.69 546 GLN B N 1
ATOM 10562 C CA . GLN B 1 546 ? 7.637 -46.875 -10.891 1 98.69 546 GLN B CA 1
ATOM 10563 C C . GLN B 1 546 ? 6.438 -46.062 -11.344 1 98.69 546 GLN B C 1
ATOM 10565 O O . GLN B 1 546 ? 5.289 -46.438 -11.117 1 98.69 546 GLN B O 1
ATOM 10570 N N . THR B 1 547 ? 6.812 -45 -12.016 1 98.88 547 THR B N 1
ATOM 10571 C CA . THR B 1 547 ? 5.844 -43.969 -12.398 1 98.88 547 THR B CA 1
ATOM 10572 C C . THR B 1 547 ? 6.152 -43.438 -13.789 1 98.88 547 THR B C 1
ATOM 10574 O O . THR B 1 547 ? 7.207 -43.719 -14.352 1 98.88 547 THR B O 1
ATOM 10577 N N . PHE B 1 548 ? 5.234 -42.75 -14.375 1 98.81 548 PHE B N 1
ATOM 10578 C CA . PHE B 1 548 ? 5.43 -41.844 -15.492 1 98.81 548 PHE B CA 1
ATOM 10579 C C . PHE B 1 548 ? 4.617 -40.562 -15.281 1 98.81 548 PHE B C 1
ATOM 10581 O O . PHE B 1 548 ? 3.727 -40.531 -14.43 1 98.81 548 PHE B O 1
ATOM 10588 N N . ALA B 1 549 ? 5 -39.5 -15.906 1 98.69 549 ALA B N 1
ATOM 10589 C CA . ALA B 1 549 ? 4.336 -38.219 -15.828 1 98.69 549 ALA B CA 1
ATOM 10590 C C . ALA B 1 549 ? 3.641 -37.875 -17.141 1 98.69 549 ALA B C 1
ATOM 10592 O O . ALA B 1 549 ? 4.207 -38.062 -18.219 1 98.69 549 ALA B O 1
ATOM 10593 N N . THR B 1 550 ? 2.418 -37.344 -17.078 1 97.5 550 THR B N 1
ATOM 10594 C CA . THR B 1 550 ? 1.719 -36.938 -18.281 1 97.5 550 THR B CA 1
ATOM 10595 C C . THR B 1 550 ? 1.06 -35.562 -18.078 1 97.5 550 THR B C 1
ATOM 10597 O O . THR B 1 550 ? 0.756 -35.188 -16.938 1 97.5 550 THR B O 1
ATOM 10600 N N . THR B 1 551 ? 0.934 -34.719 -19.156 1 91.06 551 THR B N 1
ATOM 10601 C CA . THR B 1 551 ? 0.556 -33.281 -19.109 1 91.06 551 THR B CA 1
ATOM 10602 C C . THR B 1 551 ? -0.955 -33.156 -18.953 1 91.06 551 THR B C 1
ATOM 10604 O O . THR B 1 551 ? -1.521 -32.125 -19.312 1 91.06 551 THR B O 1
ATOM 10607 N N . GLY B 1 552 ? -1.747 -33.938 -18.391 1 79.19 552 GLY B N 1
ATOM 10608 C CA . GLY B 1 552 ? -3.162 -33.781 -18.094 1 79.19 552 GLY B CA 1
ATOM 10609 C C . GLY B 1 552 ? -4.02 -34.875 -18.734 1 79.19 552 GLY B C 1
ATOM 10610 O O . GLY B 1 552 ? -4.969 -35.375 -18.109 1 79.19 552 GLY B O 1
ATOM 10611 N N . GLN B 1 553 ? -3.686 -35.125 -19.906 1 87.06 553 GLN B N 1
ATOM 10612 C CA . GLN B 1 553 ? -4.355 -36.25 -20.562 1 87.06 553 GLN B CA 1
ATOM 10613 C C . GLN B 1 553 ? -3.787 -37.594 -20.094 1 87.06 553 GLN B C 1
ATOM 10615 O O . GLN B 1 553 ? -2.627 -37.656 -19.688 1 87.06 553 GLN B O 1
ATOM 10620 N N . ARG B 1 554 ? -4.59 -38.531 -20.172 1 95.62 554 ARG B N 1
ATOM 10621 C CA . ARG B 1 554 ? -4.176 -39.812 -19.656 1 95.62 554 ARG B CA 1
ATOM 10622 C C . ARG B 1 554 ? -3.434 -40.625 -20.719 1 95.62 554 ARG B C 1
ATOM 10624 O O . ARG B 1 554 ? -3.91 -41.688 -21.156 1 95.62 554 ARG B O 1
ATOM 10631 N N . LEU B 1 555 ? -2.299 -40.094 -21.031 1 97.81 555 LEU B N 1
ATOM 10632 C CA . LEU B 1 555 ? -1.348 -40.844 -21.844 1 97.81 555 LEU B CA 1
ATOM 10633 C C . LEU B 1 555 ? -0.599 -41.875 -20.984 1 97.81 555 LEU B C 1
ATOM 10635 O O . LEU B 1 555 ? -0.493 -41.688 -19.766 1 97.81 555 LEU B O 1
ATOM 10639 N N . VAL B 1 556 ? -0.126 -42.906 -21.672 1 98.5 556 VAL B N 1
ATOM 10640 C CA . VAL B 1 556 ? 0.615 -43.938 -20.969 1 98.5 556 VAL B CA 1
ATOM 10641 C C . VAL B 1 556 ? 1.976 -44.156 -21.625 1 98.5 556 VAL B C 1
ATOM 10643 O O . VAL B 1 556 ? 2.082 -44.156 -22.844 1 98.5 556 VAL B O 1
ATOM 10646 N N . GLY B 1 557 ? 3.006 -44.188 -20.859 1 98.62 557 GLY B N 1
ATOM 10647 C CA . GLY B 1 557 ? 4.344 -44.562 -21.297 1 98.62 557 GLY B CA 1
ATOM 10648 C C . GLY B 1 557 ? 4.977 -45.625 -20.438 1 98.62 557 GLY B C 1
ATOM 10649 O O . GLY B 1 557 ? 5.211 -45.438 -19.25 1 98.62 557 GLY B O 1
ATOM 10650 N N . LEU B 1 558 ? 5.27 -46.781 -21.109 1 98.38 558 LEU B N 1
ATOM 10651 C CA . LEU B 1 558 ? 5.875 -47.938 -20.422 1 98.38 558 LEU B CA 1
ATOM 10652 C C . LEU B 1 558 ? 7.195 -48.312 -21.078 1 98.38 558 LEU B C 1
ATOM 10654 O O . LEU B 1 558 ? 7.285 -48.375 -22.312 1 98.38 558 LEU B O 1
ATOM 10658 N N . VAL B 1 559 ? 8.164 -48.5 -20.234 1 98.31 559 VAL B N 1
ATOM 10659 C CA . VAL B 1 559 ? 9.469 -48.938 -20.719 1 98.31 559 VAL B CA 1
ATOM 10660 C C . VAL B 1 559 ? 10.023 -50 -19.781 1 98.31 559 VAL B C 1
ATOM 10662 O O . VAL B 1 559 ? 9.875 -49.906 -18.562 1 98.31 559 VAL B O 1
ATOM 10665 N N . SER B 1 560 ? 10.562 -51.031 -20.328 1 97.38 560 SER B N 1
ATOM 10666 C CA . SER B 1 560 ? 11.219 -52.094 -19.578 1 97.38 560 SER B CA 1
ATOM 10667 C C . SER B 1 560 ? 12.398 -52.688 -20.359 1 97.38 560 SER B C 1
ATOM 10669 O O . SER B 1 560 ? 12.555 -52.406 -21.547 1 97.38 560 SER B O 1
ATOM 10671 N N . THR B 1 561 ? 13.219 -53.406 -19.672 1 94.94 561 THR B N 1
ATOM 10672 C CA . THR B 1 561 ? 14.219 -54.188 -20.406 1 94.94 561 THR B CA 1
ATOM 10673 C C . THR B 1 561 ? 13.562 -55.281 -21.234 1 94.94 561 THR B C 1
ATOM 10675 O O . THR B 1 561 ? 12.406 -55.656 -20.984 1 94.94 561 THR B O 1
ATOM 10678 N N . LYS B 1 562 ? 14.242 -55.781 -22.156 1 90.38 562 LYS B N 1
ATOM 10679 C CA . LYS B 1 562 ? 13.688 -56.75 -23.109 1 90.38 562 LYS B CA 1
ATOM 10680 C C . LYS B 1 562 ? 13.141 -57.969 -22.391 1 90.38 562 LYS B C 1
ATOM 10682 O O . LYS B 1 562 ? 12.117 -58.531 -22.797 1 90.38 562 LYS B O 1
ATOM 10687 N N . ASP B 1 563 ? 13.852 -58.406 -21.344 1 87.75 563 ASP B N 1
ATOM 10688 C CA . ASP B 1 563 ? 13.43 -59.594 -20.625 1 87.75 563 ASP B CA 1
ATOM 10689 C C . ASP B 1 563 ? 12.312 -59.281 -19.625 1 87.75 563 ASP B C 1
ATOM 10691 O O . ASP B 1 563 ? 11.781 -60.156 -18.969 1 87.75 563 ASP B O 1
ATOM 10695 N N . GLY B 1 564 ? 11.969 -58 -19.516 1 87.62 564 GLY B N 1
ATOM 10696 C CA . GLY B 1 564 ? 10.867 -57.594 -18.656 1 87.62 564 GLY B CA 1
ATOM 10697 C C . GLY B 1 564 ? 11.234 -57.562 -17.188 1 87.62 564 GLY B C 1
ATOM 10698 O O . GLY B 1 564 ? 10.406 -57.219 -16.344 1 87.62 564 GLY B O 1
ATOM 10699 N N . SER B 1 565 ? 12.438 -57.812 -16.812 1 88.88 565 SER B N 1
ATOM 10700 C CA . SER B 1 565 ? 12.859 -57.969 -15.43 1 88.88 565 SER B CA 1
ATOM 10701 C C . SER B 1 565 ? 13 -56.594 -14.742 1 88.88 565 SER B C 1
ATOM 10703 O O . SER B 1 565 ? 12.883 -56.5 -13.516 1 88.88 565 SER B O 1
ATOM 10705 N N . VAL B 1 566 ? 13.281 -55.625 -15.57 1 94.75 566 VAL B N 1
ATOM 10706 C CA . VAL B 1 566 ? 13.484 -54.281 -15.031 1 94.75 566 VAL B CA 1
ATOM 10707 C C . VAL B 1 566 ? 12.531 -53.312 -15.719 1 94.75 566 VAL B C 1
ATOM 10709 O O . VAL B 1 566 ? 12.477 -53.25 -16.938 1 94.75 566 VAL B O 1
ATOM 10712 N N . MET B 1 567 ? 11.766 -52.625 -14.93 1 96.5 567 MET B N 1
ATOM 10713 C CA . MET B 1 567 ? 10.867 -51.625 -15.477 1 96.5 567 MET B CA 1
ATOM 10714 C C . MET B 1 567 ? 11.352 -50.219 -15.117 1 96.5 567 MET B C 1
ATOM 10716 O O . MET B 1 567 ? 12.297 -50.062 -14.336 1 96.5 567 MET B O 1
ATOM 10720 N N . GLN B 1 568 ? 10.758 -49.219 -15.758 1 98.12 568 GLN B N 1
ATOM 10721 C CA . GLN B 1 568 ? 11.109 -47.812 -15.477 1 98.12 568 GLN B CA 1
ATOM 10722 C C . GLN B 1 568 ? 11.102 -47.562 -13.977 1 98.12 568 GLN B C 1
ATOM 10724 O O . GLN B 1 568 ? 10.25 -48.062 -13.25 1 98.12 568 GLN B O 1
ATOM 10729 N N . GLY B 1 569 ? 12 -46.719 -13.477 1 98.25 569 GLY B N 1
ATOM 10730 C CA . GLY B 1 569 ? 12.203 -46.406 -12.07 1 98.25 569 GLY B CA 1
ATOM 10731 C C . GLY B 1 569 ? 13.25 -47.281 -11.414 1 98.25 569 GLY B C 1
ATOM 10732 O O . GLY B 1 569 ? 13.875 -46.875 -10.43 1 98.25 569 GLY B O 1
ATOM 10733 N N . ASN B 1 570 ? 13.469 -48.438 -11.93 1 97.5 570 ASN B N 1
ATOM 10734 C CA . ASN B 1 570 ? 14.359 -49.406 -11.312 1 97.5 570 ASN B CA 1
ATOM 10735 C C . ASN B 1 570 ? 15.812 -49.156 -11.703 1 97.5 570 ASN B C 1
ATOM 10737 O O . ASN B 1 570 ? 16.094 -48.406 -12.625 1 97.5 570 ASN B O 1
ATOM 10741 N N . GLU B 1 571 ? 16.656 -49.781 -10.898 1 96.25 571 GLU B N 1
ATOM 10742 C CA . GLU B 1 571 ? 18.094 -49.812 -11.156 1 96.25 571 GLU B CA 1
ATOM 10743 C C . GLU B 1 571 ? 18.547 -51.156 -11.648 1 96.25 571 GLU B C 1
ATOM 10745 O O . GLU B 1 571 ? 18.031 -52.188 -11.211 1 96.25 571 GLU B O 1
ATOM 10750 N N . VAL B 1 572 ? 19.484 -51.188 -12.602 1 95 572 VAL B N 1
ATOM 10751 C CA . VAL B 1 572 ? 19.984 -52.438 -13.125 1 95 572 VAL B CA 1
ATOM 10752 C C . VAL B 1 572 ? 21.484 -52.344 -13.344 1 95 572 VAL B C 1
ATOM 10754 O O . VAL B 1 572 ? 22.016 -51.281 -13.703 1 95 572 VAL B O 1
ATOM 10757 N N . GLN B 1 573 ? 22.188 -53.469 -13.148 1 94.75 573 GLN B N 1
ATOM 10758 C CA . GLN B 1 573 ? 23.609 -53.594 -13.422 1 94.75 573 GLN B CA 1
ATOM 10759 C C . GLN B 1 573 ? 23.859 -54.344 -14.719 1 94.75 573 GLN B C 1
ATOM 10761 O O . GLN B 1 573 ? 23.234 -55.375 -14.977 1 94.75 573 GLN B O 1
ATOM 10766 N N . VAL B 1 574 ? 24.672 -53.75 -15.562 1 93.88 574 VAL B N 1
ATOM 10767 C CA . VAL B 1 574 ? 25 -54.375 -16.844 1 93.88 574 VAL B CA 1
ATOM 10768 C C . VAL B 1 574 ? 26.516 -54.344 -17.047 1 93.88 574 VAL B C 1
ATOM 10770 O O . VAL B 1 574 ? 27.203 -53.438 -16.578 1 93.88 574 VAL B O 1
ATOM 10773 N N . PRO B 1 575 ? 27.078 -55.469 -17.719 1 93.19 575 PRO B N 1
ATOM 10774 C CA . PRO B 1 575 ? 28.516 -55.438 -18 1 93.19 575 PRO B CA 1
ATOM 10775 C C . PRO B 1 575 ? 28.938 -54.219 -18.828 1 93.19 575 PRO B C 1
ATOM 10777 O O . PRO B 1 575 ? 28.172 -53.75 -19.672 1 93.19 575 PRO B O 1
ATOM 10780 N N . ARG B 1 576 ? 30.141 -53.812 -18.641 1 93.31 576 ARG B N 1
ATOM 10781 C CA . ARG B 1 576 ? 30.719 -52.688 -19.391 1 93.31 576 ARG B CA 1
ATOM 10782 C C . ARG B 1 576 ? 30.578 -52.906 -20.891 1 93.31 576 ARG B C 1
ATOM 10784 O O . ARG B 1 576 ? 30.719 -54.031 -21.391 1 93.31 576 ARG B O 1
ATOM 10791 N N . LYS B 1 577 ? 30.234 -51.906 -21.594 1 92.38 577 LYS B N 1
ATOM 10792 C CA . LYS B 1 577 ? 30.172 -51.812 -23.062 1 92.38 577 LYS B CA 1
ATOM 10793 C C . LYS B 1 577 ? 29.031 -52.656 -23.609 1 92.38 577 LYS B C 1
ATOM 10795 O O . LYS B 1 577 ? 28.781 -52.688 -24.812 1 92.38 577 LYS B O 1
ATOM 10800 N N . GLN B 1 578 ? 28.359 -53.344 -22.75 1 92.88 578 GLN B N 1
ATOM 10801 C CA . GLN B 1 578 ? 27.234 -54.125 -23.219 1 92.88 578 GLN B CA 1
ATOM 10802 C C . GLN B 1 578 ? 26.016 -53.25 -23.516 1 92.88 578 GLN B C 1
ATOM 10804 O O . GLN B 1 578 ? 25.625 -52.438 -22.672 1 92.88 578 GLN B O 1
ATOM 10809 N N . PRO B 1 579 ? 25.469 -53.375 -24.609 1 94.12 579 PRO B N 1
ATOM 10810 C CA . PRO B 1 579 ? 24.25 -52.625 -24.922 1 94.12 579 PRO B CA 1
ATOM 10811 C C . PRO B 1 579 ? 23.047 -53.125 -24.125 1 94.12 579 PRO B C 1
ATOM 10813 O O . PRO B 1 579 ? 23.016 -54.281 -23.672 1 94.12 579 PRO B O 1
ATOM 10816 N N . VAL B 1 580 ? 22.172 -52.25 -23.906 1 94.25 580 VAL B N 1
ATOM 10817 C CA . VAL B 1 580 ? 20.922 -52.594 -23.219 1 94.25 580 VAL B CA 1
ATOM 10818 C C . VAL B 1 580 ? 19.75 -52.406 -24.188 1 94.25 580 VAL B C 1
ATOM 10820 O O . VAL B 1 580 ? 19.625 -51.375 -24.844 1 94.25 580 VAL B O 1
ATOM 10823 N N . GLU B 1 581 ? 18.906 -53.406 -24.219 1 96 581 GLU B N 1
ATOM 10824 C CA . GLU B 1 581 ? 17.719 -53.375 -25.062 1 96 581 GLU B CA 1
ATOM 10825 C C . GLU B 1 581 ? 16.484 -53.031 -24.219 1 96 581 GLU B C 1
ATOM 10827 O O . GLU B 1 581 ? 16.203 -53.688 -23.219 1 96 581 GLU B O 1
ATOM 10832 N N . PHE B 1 582 ? 15.789 -52.031 -24.672 1 97.06 582 PHE B N 1
ATOM 10833 C CA . PHE B 1 582 ? 14.562 -51.625 -24 1 97.06 582 PHE B CA 1
ATOM 10834 C C . PHE B 1 582 ? 13.352 -51.875 -24.875 1 97.06 582 PHE B C 1
ATOM 10836 O O . PHE B 1 582 ? 13.398 -51.719 -26.094 1 97.06 582 PHE B O 1
ATOM 10843 N N . ASN B 1 583 ? 12.266 -52.406 -24.281 1 97.25 583 ASN B N 1
ATOM 10844 C CA . ASN B 1 583 ? 10.93 -52.406 -24.859 1 97.25 583 ASN B CA 1
ATOM 10845 C C . ASN B 1 583 ? 10.125 -51.188 -24.453 1 97.25 583 ASN B C 1
ATOM 10847 O O . ASN B 1 583 ? 10.188 -50.75 -23.312 1 97.25 583 ASN B O 1
ATOM 10851 N N . TYR B 1 584 ? 9.484 -50.594 -25.391 1 98 584 TYR B N 1
ATOM 10852 C CA . TYR B 1 584 ? 8.641 -49.438 -25.078 1 98 584 TYR B CA 1
ATOM 10853 C C . TYR B 1 584 ? 7.223 -49.656 -25.594 1 98 584 TYR B C 1
ATOM 10855 O O . TYR B 1 584 ? 7.023 -50.312 -26.609 1 98 584 TYR B O 1
ATOM 10863 N N . HIS B 1 585 ? 6.23 -49.188 -24.891 1 97.94 585 HIS B N 1
ATOM 10864 C CA . HIS B 1 585 ? 4.805 -49.188 -25.203 1 97.94 585 HIS B CA 1
ATOM 10865 C C . HIS B 1 585 ? 4.137 -47.875 -24.828 1 97.94 585 HIS B C 1
ATOM 10867 O O . HIS B 1 585 ? 3.99 -47.562 -23.641 1 97.94 585 HIS B O 1
ATOM 10873 N N . PHE B 1 586 ? 3.764 -47.062 -25.859 1 98.5 586 PHE B N 1
ATOM 10874 C CA . PHE B 1 586 ? 3.16 -45.75 -25.656 1 98.5 586 PHE B CA 1
ATOM 10875 C C . PHE B 1 586 ? 1.728 -45.75 -26.172 1 98.5 586 PHE B C 1
ATOM 10877 O O . PHE B 1 586 ? 1.449 -46.25 -27.266 1 98.5 586 PHE B O 1
ATOM 10884 N N . LEU B 1 587 ? 0.805 -45.25 -25.359 1 98.25 587 LEU B N 1
ATOM 10885 C CA . LEU B 1 587 ? -0.6 -45.094 -25.703 1 98.25 587 LEU B CA 1
ATOM 10886 C C . LEU B 1 587 ? -1.03 -43.625 -25.562 1 98.25 587 LEU B C 1
ATOM 10888 O O . LEU B 1 587 ? -0.893 -43.062 -24.5 1 98.25 587 LEU B O 1
ATOM 10892 N N . GLY B 1 588 ? -1.517 -43.062 -26.656 1 96.81 588 GLY B N 1
ATOM 10893 C CA . GLY B 1 588 ? -1.973 -41.688 -26.672 1 96.81 588 GLY B CA 1
ATOM 10894 C C . GLY B 1 588 ? -3.436 -41.562 -27.047 1 96.81 588 GLY B C 1
ATOM 10895 O O . GLY B 1 588 ? -4.223 -42.5 -26.859 1 96.81 588 GLY B O 1
ATOM 10896 N N . GLU B 1 589 ? -3.82 -40.312 -27.391 1 93.88 589 GLU B N 1
ATOM 10897 C CA . GLU B 1 589 ? -5.195 -40.031 -27.766 1 93.88 589 GLU B CA 1
ATOM 10898 C C . GLU B 1 589 ? -5.27 -39.469 -29.188 1 93.88 589 GLU B C 1
ATOM 10900 O O . GLU B 1 589 ? -5.984 -40 -30.031 1 93.88 589 GLU B O 1
ATOM 10905 N N . LYS B 1 590 ? -4.461 -38.469 -29.484 1 94.88 590 LYS B N 1
ATOM 10906 C CA . LYS B 1 590 ? -4.586 -37.75 -30.75 1 94.88 590 LYS B CA 1
ATOM 10907 C C . LYS B 1 590 ? -3.582 -38.281 -31.781 1 94.88 590 LYS B C 1
ATOM 10909 O O . LYS B 1 590 ? -3.744 -38.062 -32.969 1 94.88 590 LYS B O 1
ATOM 10914 N N . GLY B 1 591 ? -2.594 -38.906 -31.297 1 97.12 591 GLY B N 1
ATOM 10915 C CA . GLY B 1 591 ? -1.545 -39.438 -32.156 1 97.12 591 GLY B CA 1
ATOM 10916 C C . GLY B 1 591 ? -0.172 -38.875 -31.828 1 97.12 591 GLY B C 1
ATOM 10917 O O . GLY B 1 591 ? -0.008 -37.656 -31.672 1 97.12 591 GLY B O 1
ATOM 10918 N N . PHE B 1 592 ? 0.853 -39.812 -31.766 1 98.06 592 PHE B N 1
ATOM 10919 C CA . PHE B 1 592 ? 2.215 -39.406 -31.422 1 98.06 592 PHE B CA 1
ATOM 10920 C C . PHE B 1 592 ? 2.953 -38.906 -32.656 1 98.06 592 PHE B C 1
ATOM 10922 O O . PHE B 1 592 ? 2.922 -39.531 -33.719 1 98.06 592 PHE B O 1
ATOM 10929 N N . SER B 1 593 ? 3.578 -37.75 -32.531 1 97.06 593 SER B N 1
ATOM 10930 C CA . SER B 1 593 ? 4.48 -37.281 -33.562 1 97.06 593 SER B CA 1
ATOM 10931 C C . SER B 1 593 ? 5.879 -37.875 -33.406 1 97.06 593 SER B C 1
ATOM 10933 O O . SER B 1 593 ? 6.594 -38.062 -34.375 1 97.06 593 SER B O 1
ATOM 10935 N N . SER B 1 594 ? 6.199 -38.094 -32.125 1 97.25 594 SER B N 1
ATOM 10936 C CA . SER B 1 594 ? 7.527 -38.625 -31.906 1 97.25 594 SER B CA 1
ATOM 10937 C C . SER B 1 594 ? 7.57 -39.469 -30.625 1 97.25 594 SER B C 1
ATOM 10939 O O . SER B 1 594 ? 6.75 -39.25 -29.719 1 97.25 594 SER B O 1
ATOM 10941 N N . ILE B 1 595 ? 8.406 -40.406 -30.516 1 98.25 595 ILE B N 1
ATOM 10942 C CA . ILE B 1 595 ? 8.906 -41.094 -29.328 1 98.25 595 ILE B CA 1
ATOM 10943 C C . ILE B 1 595 ? 10.422 -40.906 -29.219 1 98.25 595 ILE B C 1
ATOM 10945 O O . ILE B 1 595 ? 11.156 -41.125 -30.172 1 98.25 595 ILE B O 1
ATOM 10949 N N . GLU B 1 596 ? 10.797 -40.469 -28.047 1 98.25 596 GLU B N 1
ATOM 10950 C CA . GLU B 1 596 ? 12.195 -40.062 -27.859 1 98.25 596 GLU B CA 1
ATOM 10951 C C . GLU B 1 596 ? 12.781 -40.719 -26.609 1 98.25 596 GLU B C 1
ATOM 10953 O O . GLU B 1 596 ? 12.055 -41 -25.656 1 98.25 596 GLU B O 1
ATOM 10958 N N . ALA B 1 597 ? 14.109 -40.969 -26.625 1 98.31 597 ALA B N 1
ATOM 10959 C CA . ALA B 1 597 ? 14.844 -41.406 -25.438 1 98.31 597 ALA B CA 1
ATOM 10960 C C . ALA B 1 597 ? 15.961 -40.406 -25.094 1 98.31 597 ALA B C 1
ATOM 10962 O O . ALA B 1 597 ? 16.609 -39.875 -25.984 1 98.31 597 ALA B O 1
ATOM 10963 N N . PHE B 1 598 ? 16.141 -40.188 -23.844 1 98.25 598 PHE B N 1
ATOM 10964 C CA . PHE B 1 598 ? 17.094 -39.219 -23.359 1 98.25 598 PHE B CA 1
ATOM 10965 C C . PHE B 1 598 ? 17.984 -39.812 -22.266 1 98.25 598 PHE B C 1
ATOM 10967 O O . PHE B 1 598 ? 17.609 -40.781 -21.625 1 98.25 598 PHE B O 1
ATOM 10974 N N . ASP B 1 599 ? 19.141 -39.281 -22.047 1 97.12 599 ASP B N 1
ATOM 10975 C CA . ASP B 1 599 ? 19.984 -39.438 -20.875 1 97.12 599 ASP B CA 1
ATOM 10976 C C . ASP B 1 599 ? 20.656 -38.094 -20.5 1 97.12 599 ASP B C 1
ATOM 10978 O O . ASP B 1 599 ? 20.141 -37.031 -20.844 1 97.12 599 ASP B O 1
ATOM 10982 N N . ALA B 1 600 ? 21.703 -38.062 -19.703 1 96.56 600 ALA B N 1
ATOM 10983 C CA . ALA B 1 600 ? 22.344 -36.844 -19.203 1 96.56 600 ALA B CA 1
ATOM 10984 C C . ALA B 1 600 ? 22.922 -36.031 -20.359 1 96.56 600 ALA B C 1
ATOM 10986 O O . ALA B 1 600 ? 23.109 -34.812 -20.234 1 96.56 600 ALA B O 1
ATOM 10987 N N . THR B 1 601 ? 23.219 -36.625 -21.5 1 95.38 601 THR B N 1
ATOM 10988 C CA . THR B 1 601 ? 23.844 -35.938 -22.625 1 95.38 601 THR B CA 1
ATOM 10989 C C . THR B 1 601 ? 22.781 -35.312 -23.531 1 95.38 601 THR B C 1
ATOM 10991 O O . THR B 1 601 ? 23.094 -34.531 -24.422 1 95.38 601 THR B O 1
ATOM 10994 N N . GLY B 1 602 ? 21.547 -35.656 -23.297 1 95.81 602 GLY B N 1
ATOM 10995 C CA . GLY B 1 602 ? 20.469 -35.188 -24.125 1 95.81 602 GLY B CA 1
ATOM 10996 C C . GLY B 1 602 ? 19.766 -36.281 -24.906 1 95.81 602 GLY B C 1
ATOM 10997 O O . GLY B 1 602 ? 19.578 -37.375 -24.406 1 95.81 602 GLY B O 1
ATOM 10998 N N . LEU B 1 603 ? 19.25 -35.938 -26.094 1 96.75 603 LEU B N 1
ATOM 10999 C CA . LEU B 1 603 ? 18.531 -36.875 -26.953 1 96.75 603 LEU B CA 1
ATOM 11000 C C . LEU B 1 603 ? 19.469 -37.969 -27.484 1 96.75 603 LEU B C 1
ATOM 11002 O O . LEU B 1 603 ? 20.469 -37.656 -28.141 1 96.75 603 LEU B O 1
ATOM 11006 N N . ILE B 1 604 ? 19.172 -39.281 -27.281 1 96.75 604 ILE B N 1
ATOM 11007 C CA . ILE B 1 604 ? 20.094 -40.344 -27.703 1 96.75 604 ILE B CA 1
ATOM 11008 C C . ILE B 1 604 ? 19.406 -41.219 -28.75 1 96.75 604 ILE B C 1
ATOM 11010 O O . ILE B 1 604 ? 20.062 -42 -29.438 1 96.75 604 ILE B O 1
ATOM 11014 N N . TRP B 1 605 ? 18.109 -41.125 -28.844 1 97 605 TRP B N 1
ATOM 11015 C CA . TRP B 1 605 ? 17.344 -41.906 -29.812 1 97 605 TRP B CA 1
ATOM 11016 C C . TRP B 1 605 ? 15.977 -41.25 -30.062 1 97 605 TRP B C 1
ATOM 11018 O O . TRP B 1 605 ? 15.391 -40.656 -29.156 1 97 605 TRP B O 1
ATOM 11028 N N . SER B 1 606 ? 15.469 -41.375 -31.344 1 96.81 606 SER B N 1
ATOM 11029 C CA . SER B 1 606 ? 14.148 -40.844 -31.625 1 96.81 606 SER B CA 1
ATOM 11030 C C . SER B 1 606 ? 13.508 -41.5 -32.812 1 96.81 606 SER B C 1
ATOM 11032 O O . SER B 1 606 ? 14.211 -42 -33.719 1 96.81 606 SER B O 1
ATOM 11034 N N . ARG B 1 607 ? 12.258 -41.625 -32.75 1 96.38 607 ARG B N 1
ATOM 11035 C CA . ARG B 1 607 ? 11.398 -41.875 -33.906 1 96.38 607 ARG B CA 1
ATOM 11036 C C . ARG B 1 607 ? 10.461 -40.719 -34.188 1 96.38 607 ARG B C 1
ATOM 11038 O O . ARG B 1 607 ? 9.883 -40.156 -33.25 1 96.38 607 ARG B O 1
ATOM 11045 N N . ASN B 1 608 ? 10.398 -40.312 -35.438 1 95.75 608 ASN B N 1
ATOM 11046 C CA . ASN B 1 608 ? 9.5 -39.281 -35.906 1 95.75 608 ASN B CA 1
ATOM 11047 C C . ASN B 1 608 ? 8.508 -39.812 -36.938 1 95.75 608 ASN B C 1
ATOM 11049 O O . ASN B 1 608 ? 8.898 -40.188 -38.062 1 95.75 608 ASN B O 1
ATOM 11053 N N . PHE B 1 609 ? 7.293 -39.656 -36.688 1 96.38 609 PHE B N 1
ATOM 11054 C CA . PHE B 1 609 ? 6.312 -40.438 -37.438 1 96.38 609 PHE B CA 1
ATOM 11055 C C . PHE B 1 609 ? 5.832 -39.625 -38.656 1 96.38 609 PHE B C 1
ATOM 11057 O O . PHE B 1 609 ? 5.27 -40.219 -39.594 1 96.38 609 PHE B O 1
ATOM 11064 N N . TRP B 1 610 ? 5.961 -38.344 -38.719 1 94.94 610 TRP B N 1
ATOM 11065 C CA . TRP B 1 610 ? 5.738 -37.625 -39.938 1 94.94 610 TRP B CA 1
ATOM 11066 C C . TRP B 1 610 ? 6.777 -38 -41 1 94.94 610 TRP B C 1
ATOM 11068 O O . TRP B 1 610 ? 6.449 -38.156 -42.188 1 94.94 610 TRP B O 1
ATOM 11078 N N . THR B 1 611 ? 7.98 -38.094 -40.531 1 92.56 611 THR B N 1
ATOM 11079 C CA . THR B 1 611 ? 9.086 -38.406 -41.438 1 92.56 611 THR B CA 1
ATOM 11080 C C . THR B 1 611 ? 9.023 -39.844 -41.906 1 92.56 611 THR B C 1
ATOM 11082 O O . THR B 1 611 ? 9.57 -40.188 -42.938 1 92.56 611 THR B O 1
ATOM 11085 N N . GLU B 1 612 ? 8.422 -40.656 -41.094 1 93.56 612 GLU B N 1
ATOM 11086 C CA . GLU B 1 612 ? 8.297 -42.062 -41.469 1 93.56 612 GLU B CA 1
ATOM 11087 C C . GLU B 1 612 ? 7.246 -42.25 -42.562 1 93.56 612 GLU B C 1
ATOM 11089 O O . GLU B 1 612 ? 7.195 -43.281 -43.25 1 93.56 612 GLU B O 1
ATOM 11094 N N . SER B 1 613 ? 6.434 -41.25 -42.75 1 91.94 613 SER B N 1
ATOM 11095 C CA . SER B 1 613 ? 5.434 -41.281 -43.812 1 91.94 613 SER B CA 1
ATOM 11096 C C . SER B 1 613 ? 6.043 -40.906 -45.156 1 91.94 613 SER B C 1
ATOM 11098 O O . SER B 1 613 ? 6.93 -40.031 -45.219 1 91.94 613 SER B O 1
ATOM 11100 N N . THR B 1 614 ? 5.566 -41.469 -46.312 1 91.31 614 THR B N 1
ATOM 11101 C CA . THR B 1 614 ? 6.012 -41.125 -47.656 1 91.31 614 THR B CA 1
ATOM 11102 C C . THR B 1 614 ? 5.07 -40.094 -48.281 1 91.31 614 THR B C 1
ATOM 11104 O O . THR B 1 614 ? 5.312 -39.594 -49.375 1 91.31 614 THR B O 1
ATOM 11107 N N . ALA B 1 615 ? 4.109 -39.719 -47.531 1 94.44 615 ALA B N 1
ATOM 11108 C CA . ALA B 1 615 ? 3.162 -38.75 -48.031 1 94.44 615 ALA B CA 1
ATOM 11109 C C . ALA B 1 615 ? 3.801 -37.375 -48.125 1 94.44 615 ALA B C 1
ATOM 11111 O O . ALA B 1 615 ? 4.605 -36.969 -47.281 1 94.44 615 ALA B O 1
ATOM 11112 N N . PRO B 1 616 ? 3.443 -36.625 -49.156 1 93.31 616 PRO B N 1
ATOM 11113 C CA . PRO B 1 616 ? 4.02 -35.312 -49.312 1 93.31 616 PRO B CA 1
ATOM 11114 C C . PRO B 1 616 ? 3.48 -34.312 -48.25 1 93.31 616 PRO B C 1
ATOM 11116 O O . PRO B 1 616 ? 2.359 -34.5 -47.781 1 93.31 616 PRO B O 1
ATOM 11119 N N . ALA B 1 617 ? 4.258 -33.25 -48.031 1 94.62 617 ALA B N 1
ATOM 11120 C CA . ALA B 1 617 ? 3.828 -32.188 -47.125 1 94.62 617 ALA B CA 1
ATOM 11121 C C . ALA B 1 617 ? 2.68 -31.375 -47.719 1 94.62 617 ALA B C 1
ATOM 11123 O O . ALA B 1 617 ? 2.736 -30.984 -48.875 1 94.62 617 ALA B O 1
ATOM 11124 N N . LYS B 1 618 ? 1.625 -31.172 -46.875 1 94.19 618 LYS B N 1
ATOM 11125 C CA . LYS B 1 618 ? 0.448 -30.453 -47.375 1 94.19 618 LYS B CA 1
ATOM 11126 C C . LYS B 1 618 ? -0.007 -29.422 -46.344 1 94.19 618 LYS B C 1
ATOM 11128 O O . LYS B 1 618 ? -0.656 -28.438 -46.719 1 94.19 618 LYS B O 1
ATOM 11133 N N . ILE B 1 619 ? 0.256 -29.656 -45.156 1 96.94 619 ILE B N 1
ATOM 11134 C CA . ILE B 1 619 ? -0.226 -28.797 -44.062 1 96.94 619 ILE B CA 1
ATOM 11135 C C . ILE B 1 619 ? 0.906 -27.891 -43.562 1 96.94 619 ILE B C 1
ATOM 11137 O O . ILE B 1 619 ? 2.008 -28.375 -43.281 1 96.94 619 ILE B O 1
ATOM 11141 N N . LEU B 1 620 ? 0.67 -26.578 -43.562 1 97.06 620 LEU B N 1
ATOM 11142 C CA . LEU B 1 620 ? 1.586 -25.656 -42.875 1 97.06 620 LEU B CA 1
ATOM 11143 C C . LEU B 1 620 ? 1.343 -25.656 -41.375 1 97.06 620 LEU B C 1
ATOM 11145 O O . LEU B 1 620 ? 0.235 -25.375 -40.938 1 97.06 620 LEU B O 1
ATOM 11149 N N . ARG B 1 621 ? 2.365 -26.031 -40.656 1 98.12 621 ARG B N 1
ATOM 11150 C CA . ARG B 1 621 ? 2.297 -26.094 -39.188 1 98.12 621 ARG B CA 1
ATOM 11151 C C . ARG B 1 621 ? 3.203 -25.047 -38.562 1 98.12 621 ARG B C 1
ATOM 11153 O O . ARG B 1 621 ? 4.391 -24.969 -38.875 1 98.12 621 ARG B O 1
ATOM 11160 N N . VAL B 1 622 ? 2.652 -24.156 -37.719 1 98.5 622 VAL B N 1
ATOM 11161 C CA . VAL B 1 622 ? 3.408 -23.172 -36.938 1 98.5 622 VAL B CA 1
ATOM 11162 C C . VAL B 1 622 ? 3.205 -23.438 -35.469 1 98.5 622 VAL B C 1
ATOM 11164 O O . VAL B 1 622 ? 2.068 -23.531 -35 1 98.5 622 VAL B O 1
ATOM 11167 N N . THR B 1 623 ? 4.32 -23.609 -34.719 1 98.5 623 THR B N 1
ATOM 11168 C CA . THR B 1 623 ? 4.254 -23.844 -33.281 1 98.5 623 THR B CA 1
ATOM 11169 C C . THR B 1 623 ? 5.125 -22.844 -32.531 1 98.5 623 THR B C 1
ATOM 11171 O O . THR B 1 623 ? 6.105 -22.344 -33.094 1 98.5 623 THR B O 1
ATOM 11174 N N . TRP B 1 624 ? 4.75 -22.484 -31.375 1 98.44 624 TRP B N 1
ATOM 11175 C CA . TRP B 1 624 ? 5.523 -21.688 -30.438 1 98.44 624 TRP B CA 1
ATOM 11176 C C . TRP B 1 624 ? 5.324 -22.188 -29.016 1 98.44 624 TRP B C 1
ATOM 11178 O O . TRP B 1 624 ? 4.359 -22.906 -28.719 1 98.44 624 TRP B O 1
ATOM 11188 N N . GLY B 1 625 ? 6.344 -21.984 -28.172 1 97.69 625 GLY B N 1
ATOM 11189 C CA . GLY B 1 625 ? 6.211 -22.531 -26.828 1 97.69 625 GLY B CA 1
ATOM 11190 C C . GLY B 1 625 ? 7.316 -22.078 -25.891 1 97.69 625 GLY B C 1
ATOM 11191 O O . GLY B 1 625 ? 8.125 -21.219 -26.25 1 97.69 625 GLY B O 1
ATOM 11192 N N . GLY B 1 626 ? 7.293 -22.641 -24.672 1 97 626 GLY B N 1
ATOM 11193 C CA . GLY B 1 626 ? 8.234 -22.297 -23.609 1 97 626 GLY B CA 1
ATOM 11194 C C . GLY B 1 626 ? 7.637 -21.406 -22.547 1 97 626 GLY B C 1
ATOM 11195 O O . GLY B 1 626 ? 6.418 -21.328 -22.406 1 97 626 GLY B O 1
ATOM 11196 N N . ALA B 1 627 ? 8.523 -20.938 -21.672 1 96.75 627 ALA B N 1
ATOM 11197 C CA . ALA B 1 627 ? 8.125 -20.047 -20.578 1 96.75 627 ALA B CA 1
ATOM 11198 C C . ALA B 1 627 ? 9.016 -18.812 -20.547 1 96.75 627 ALA B C 1
ATOM 11200 O O . ALA B 1 627 ? 10.18 -18.859 -20.938 1 96.75 627 ALA B O 1
ATOM 11201 N N . ARG B 1 628 ? 8.461 -17.734 -20.078 1 95.5 628 ARG B N 1
ATOM 11202 C CA . ARG B 1 628 ? 9.148 -16.438 -20.031 1 95.5 628 ARG B CA 1
ATOM 11203 C C . ARG B 1 628 ? 10.375 -16.516 -19.125 1 95.5 628 ARG B C 1
ATOM 11205 O O . ARG B 1 628 ? 11.391 -15.859 -19.406 1 95.5 628 ARG B O 1
ATOM 11212 N N . LEU B 1 629 ? 10.266 -17.281 -18.078 1 94.56 629 LEU B N 1
ATOM 11213 C CA . LEU B 1 629 ? 11.344 -17.5 -17.109 1 94.56 629 LEU B CA 1
ATOM 11214 C C . LEU B 1 629 ? 11.195 -18.844 -16.422 1 94.56 629 LEU B C 1
ATOM 11216 O O . LEU B 1 629 ? 10.242 -19.578 -16.688 1 94.56 629 LEU B O 1
ATOM 11220 N N . TYR B 1 630 ? 12.164 -19.141 -15.516 1 95.5 630 TYR B N 1
ATOM 11221 C CA . TYR B 1 630 ? 12.148 -20.422 -14.82 1 95.5 630 TYR B CA 1
ATOM 11222 C C . TYR B 1 630 ? 11.359 -20.328 -13.523 1 95.5 630 TYR B C 1
ATOM 11224 O O . TYR B 1 630 ? 10.883 -21.328 -13 1 95.5 630 TYR B O 1
ATOM 11232 N N . ASP B 1 631 ? 11.219 -19.109 -13.039 1 94.44 631 ASP B N 1
ATOM 11233 C CA . ASP B 1 631 ? 10.656 -18.875 -11.711 1 94.44 631 ASP B CA 1
ATOM 11234 C C . ASP B 1 631 ? 9.148 -18.609 -11.805 1 94.44 631 ASP B C 1
ATOM 11236 O O . ASP B 1 631 ? 8.469 -19.141 -12.68 1 94.44 631 ASP B O 1
ATOM 11240 N N . ARG B 1 632 ? 8.547 -17.891 -10.859 1 93.19 632 ARG B N 1
ATOM 11241 C CA . ARG B 1 632 ? 7.125 -17.828 -10.531 1 93.19 632 ARG B CA 1
ATOM 11242 C C . ARG B 1 632 ? 6.324 -17.234 -11.68 1 93.19 632 ARG B C 1
ATOM 11244 O O . ARG B 1 632 ? 5.355 -17.828 -12.156 1 93.19 632 ARG B O 1
ATOM 11251 N N . TYR B 1 633 ? 6.625 -16.094 -12.156 1 92.56 633 TYR B N 1
ATOM 11252 C CA . TYR B 1 633 ? 5.844 -15.383 -13.164 1 92.56 633 TYR B CA 1
ATOM 11253 C C . TYR B 1 633 ? 6.312 -15.758 -14.57 1 92.56 633 TYR B C 1
ATOM 11255 O O . TYR B 1 633 ? 6.691 -14.883 -15.352 1 92.56 633 TYR B O 1
ATOM 11263 N N . ARG B 1 634 ? 6.082 -17.016 -14.93 1 94.81 634 ARG B N 1
ATOM 11264 C CA . ARG B 1 634 ? 6.746 -17.641 -16.078 1 94.81 634 ARG B CA 1
ATOM 11265 C C . ARG B 1 634 ? 5.875 -17.547 -17.328 1 94.81 634 ARG B C 1
ATOM 11267 O O . ARG B 1 634 ? 6.332 -17.844 -18.438 1 94.81 634 ARG B O 1
ATOM 11274 N N . GLU B 1 635 ? 4.676 -17.078 -17.25 1 94.81 635 GLU B N 1
ATOM 11275 C CA . GLU B 1 635 ? 3.768 -17.031 -18.391 1 94.81 635 GLU B CA 1
ATOM 11276 C C . GLU B 1 635 ? 4.336 -16.172 -19.516 1 94.81 635 GLU B C 1
ATOM 11278 O O . GLU B 1 635 ? 4.777 -15.047 -19.281 1 94.81 635 GLU B O 1
ATOM 11283 N N . ALA B 1 636 ? 4.395 -16.703 -20.656 1 96.44 636 ALA B N 1
ATOM 11284 C CA . ALA B 1 636 ? 4.73 -15.961 -21.875 1 96.44 636 ALA B CA 1
ATOM 11285 C C . ALA B 1 636 ? 3.477 -15.617 -22.672 1 96.44 636 ALA B C 1
ATOM 11287 O O . ALA B 1 636 ? 2.703 -16.5 -23.031 1 96.44 636 ALA B O 1
ATOM 11288 N N . ILE B 1 637 ? 3.25 -14.391 -22.875 1 96.25 637 ILE B N 1
ATOM 11289 C CA . ILE B 1 637 ? 2.1 -13.945 -23.656 1 96.25 637 ILE B CA 1
ATOM 11290 C C . ILE B 1 637 ? 2.527 -13.648 -25.078 1 96.25 637 ILE B C 1
ATOM 11292 O O . ILE B 1 637 ? 3.338 -12.75 -25.328 1 96.25 637 ILE B O 1
ATOM 11296 N N . TRP B 1 638 ? 1.958 -14.406 -26.031 1 97.44 638 TRP B N 1
ATOM 11297 C CA . TRP B 1 638 ? 2.305 -14.305 -27.438 1 97.44 638 TRP B CA 1
ATOM 11298 C C . TRP B 1 638 ? 1.227 -13.555 -28.219 1 97.44 638 TRP B C 1
ATOM 11300 O O . TRP B 1 638 ? 0.046 -13.906 -28.141 1 97.44 638 TRP B O 1
ATOM 11310 N N . ASN B 1 639 ? 1.602 -12.539 -28.891 1 97.81 639 ASN B N 1
ATOM 11311 C CA . ASN B 1 639 ? 0.778 -11.875 -29.891 1 97.81 639 ASN B CA 1
ATOM 11312 C C . ASN B 1 639 ? 1.497 -11.781 -31.234 1 97.81 639 ASN B C 1
ATOM 11314 O O . ASN B 1 639 ? 2.568 -11.18 -31.328 1 97.81 639 ASN B O 1
ATOM 11318 N N . GLY B 1 640 ? 0.87 -12.43 -32.219 1 97.69 640 GLY B N 1
ATOM 11319 C CA . GLY B 1 640 ? 1.619 -12.43 -33.469 1 97.69 640 GLY B CA 1
ATOM 11320 C C . GLY B 1 640 ? 0.749 -12.664 -34.688 1 97.69 640 GLY B C 1
ATOM 11321 O O . GLY B 1 640 ? -0.479 -12.695 -34.594 1 97.69 640 GLY B O 1
ATOM 11322 N N . GLN B 1 641 ? 1.487 -12.734 -35.844 1 97.44 641 GLN B N 1
ATOM 11323 C CA . GLN B 1 641 ? 0.865 -12.922 -37.156 1 97.44 641 GLN B CA 1
ATOM 11324 C C . GLN B 1 641 ? 1.69 -13.867 -38.031 1 97.44 641 GLN B C 1
ATOM 11326 O O . GLN B 1 641 ? 2.922 -13.805 -38 1 97.44 641 GLN B O 1
ATOM 11331 N N . ILE B 1 642 ? 0.979 -14.688 -38.719 1 98 642 ILE B N 1
ATOM 11332 C CA . ILE B 1 642 ? 1.552 -15.547 -39.75 1 98 642 ILE B CA 1
ATOM 11333 C C . ILE B 1 642 ? 1.178 -15.023 -41.125 1 98 642 ILE B C 1
ATOM 11335 O O . ILE B 1 642 ? -0.005 -14.938 -41.469 1 98 642 ILE B O 1
ATOM 11339 N N . THR B 1 643 ? 2.201 -14.758 -41.875 1 96.56 643 THR B N 1
ATOM 11340 C CA . THR B 1 643 ? 1.98 -14.195 -43.188 1 96.56 643 THR B CA 1
ATOM 11341 C C . THR B 1 643 ? 2.449 -15.164 -44.281 1 96.56 643 THR B C 1
ATOM 11343 O O . THR B 1 643 ? 3.566 -15.688 -44.219 1 96.56 643 THR B O 1
ATOM 11346 N N . LEU B 1 644 ? 1.578 -15.328 -45.312 1 95.5 644 LEU B N 1
ATOM 11347 C CA . LEU B 1 644 ? 1.868 -16.219 -46.438 1 95.5 644 LEU B CA 1
ATOM 11348 C C . LEU B 1 644 ? 2.148 -15.414 -47.688 1 95.5 644 LEU B C 1
ATOM 11350 O O . LEU B 1 644 ? 1.461 -14.43 -47.969 1 95.5 644 LEU B O 1
ATOM 11354 N N . SER B 1 645 ? 3.137 -15.852 -48.438 1 94.12 645 SER B N 1
ATOM 11355 C CA . SER B 1 645 ? 3.488 -15.148 -49.688 1 94.12 645 SER B CA 1
ATOM 11356 C C . SER B 1 645 ? 2.701 -15.695 -50.875 1 94.12 645 SER B C 1
ATOM 11358 O O . SER B 1 645 ? 1.919 -16.641 -50.719 1 94.12 645 SER B O 1
ATOM 11360 N N . ASP B 1 646 ? 2.857 -15.062 -52.031 1 91.25 646 ASP B N 1
ATOM 11361 C CA . ASP B 1 646 ? 2.426 -15.492 -53.375 1 91.25 646 ASP B CA 1
ATOM 11362 C C . ASP B 1 646 ? 0.911 -15.68 -53.406 1 91.25 646 ASP B C 1
ATOM 11364 O O . ASP B 1 646 ? 0.414 -16.562 -54.125 1 91.25 646 ASP B O 1
ATOM 11368 N N . GLY B 1 647 ? 0.209 -15.008 -52.625 1 87.44 647 GLY B N 1
ATOM 11369 C CA . GLY B 1 647 ? -1.244 -15.055 -52.656 1 87.44 647 GLY B CA 1
ATOM 11370 C C . GLY B 1 647 ? -1.812 -16.328 -52.062 1 87.44 647 GLY B C 1
ATOM 11371 O O . GLY B 1 647 ? -3.006 -16.609 -52.188 1 87.44 647 GLY B O 1
ATOM 11372 N N . ALA B 1 648 ? -0.976 -17.203 -51.5 1 92.44 648 ALA B N 1
ATOM 11373 C CA . ALA B 1 648 ? -1.485 -18.359 -50.75 1 92.44 648 ALA B CA 1
ATOM 11374 C C . ALA B 1 648 ? -2.408 -17.938 -49.625 1 92.44 648 ALA B C 1
ATOM 11376 O O . ALA B 1 648 ? -2.166 -16.906 -48.969 1 92.44 648 ALA B O 1
ATOM 11377 N N . ARG B 1 649 ? -3.5 -18.766 -49.438 1 92.94 649 ARG B N 1
ATOM 11378 C CA . ARG B 1 649 ? -4.492 -18.422 -48.438 1 92.94 649 ARG B CA 1
ATOM 11379 C C . ARG B 1 649 ? -4.859 -19.641 -47.594 1 92.94 649 ARG B C 1
ATOM 11381 O O . ARG B 1 649 ? -4.898 -20.766 -48.094 1 92.94 649 ARG B O 1
ATOM 11388 N N . PRO B 1 650 ? -5.141 -19.359 -46.375 1 94.19 650 PRO B N 1
ATOM 11389 C CA . PRO B 1 650 ? -5.648 -20.469 -45.531 1 94.19 650 PRO B CA 1
ATOM 11390 C C . PRO B 1 650 ? -7.074 -20.859 -45.906 1 94.19 650 PRO B C 1
ATOM 11392 O O . PRO B 1 650 ? -7.938 -20 -46.062 1 94.19 650 PRO B O 1
ATOM 11395 N N . GLU B 1 651 ? -7.305 -22.031 -46.125 1 93.12 651 GLU B N 1
ATOM 11396 C CA . GLU B 1 651 ? -8.656 -22.578 -46.25 1 93.12 651 GLU B CA 1
ATOM 11397 C C . GLU B 1 651 ? -9.266 -22.859 -44.875 1 93.12 651 GLU B C 1
ATOM 11399 O O . GLU B 1 651 ? -10.422 -22.531 -44.625 1 93.12 651 GLU B O 1
ATOM 11404 N N . ARG B 1 652 ? -8.492 -23.547 -44.031 1 95.12 652 ARG B N 1
ATOM 11405 C CA . ARG B 1 652 ? -8.867 -23.844 -42.656 1 95.12 652 ARG B CA 1
ATOM 11406 C C . ARG B 1 652 ? -7.707 -23.594 -41.688 1 95.12 652 ARG B C 1
ATOM 11408 O O . ARG B 1 652 ? -6.559 -23.906 -42 1 95.12 652 ARG B O 1
ATOM 11415 N N . ILE B 1 653 ? -8.008 -23.047 -40.656 1 96.06 653 ILE B N 1
ATOM 11416 C CA . ILE B 1 653 ? -7.066 -22.812 -39.562 1 96.06 653 ILE B CA 1
ATOM 11417 C C . ILE B 1 653 ? -7.445 -23.688 -38.375 1 96.06 653 ILE B C 1
ATOM 11419 O O . ILE B 1 653 ? -8.539 -23.547 -37.812 1 96.06 653 ILE B O 1
ATOM 11423 N N . LEU B 1 654 ? -6.578 -24.594 -37.969 1 96.94 654 LEU B N 1
ATOM 11424 C CA . LEU B 1 654 ? -6.855 -25.531 -36.875 1 96.94 654 LEU B CA 1
ATOM 11425 C C . LEU B 1 654 ? -5.91 -25.297 -35.719 1 96.94 654 LEU B C 1
ATOM 11427 O O . LEU B 1 654 ? -4.82 -25.875 -35.656 1 96.94 654 LEU B O 1
ATOM 11431 N N . PRO B 1 655 ? -6.344 -24.516 -34.719 1 97.44 655 PRO B N 1
ATOM 11432 C CA . PRO B 1 655 ? -5.508 -24.312 -33.531 1 97.44 655 PRO B CA 1
ATOM 11433 C C . PRO B 1 655 ? -5.406 -25.562 -32.656 1 97.44 655 PRO B C 1
ATOM 11435 O O . PRO B 1 655 ? -6.336 -26.375 -32.625 1 97.44 655 PRO B O 1
ATOM 11438 N N . PHE B 1 656 ? -4.332 -25.766 -31.969 1 96.5 656 PHE B N 1
ATOM 11439 C CA . PHE B 1 656 ? -4.148 -26.891 -31.062 1 96.5 656 PHE B CA 1
ATOM 11440 C C . PHE B 1 656 ? -3.252 -26.5 -29.891 1 96.5 656 PHE B C 1
ATOM 11442 O O . PHE B 1 656 ? -2.775 -25.359 -29.828 1 96.5 656 PHE B O 1
ATOM 11449 N N . GLY B 1 657 ? -3.047 -27.453 -28.953 1 94 657 GLY B N 1
ATOM 11450 C CA . GLY B 1 657 ? -2.242 -27.172 -27.781 1 94 657 GLY B CA 1
ATOM 11451 C C . GLY B 1 657 ? -2.949 -26.281 -26.766 1 94 657 GLY B C 1
ATOM 11452 O O . GLY B 1 657 ? -4.137 -26.469 -26.5 1 94 657 GLY B O 1
ATOM 11453 N N . GLY B 1 658 ? -2.164 -25.375 -26.234 1 91.56 658 GLY B N 1
ATOM 11454 C CA . GLY B 1 658 ? -2.723 -24.5 -25.219 1 91.56 658 GLY B CA 1
ATOM 11455 C C . GLY B 1 658 ? -3.875 -23.656 -25.734 1 91.56 658 GLY B C 1
ATOM 11456 O O . GLY B 1 658 ? -4.676 -23.141 -24.953 1 91.56 658 GLY B O 1
ATOM 11457 N N . LEU B 1 659 ? -3.994 -23.438 -27.031 1 94.5 659 LEU B N 1
ATOM 11458 C CA . LEU B 1 659 ? -5.062 -22.641 -27.625 1 94.5 659 LEU B CA 1
ATOM 11459 C C . LEU B 1 659 ? -6.426 -23.281 -27.359 1 94.5 659 LEU B C 1
ATOM 11461 O O . LEU B 1 659 ? -7.449 -22.594 -27.422 1 94.5 659 LEU B O 1
ATOM 11465 N N . GLU B 1 660 ? -6.457 -24.531 -27.016 1 91.75 660 GLU B N 1
ATOM 11466 C CA . GLU B 1 660 ? -7.711 -25.234 -26.797 1 91.75 660 GLU B CA 1
ATOM 11467 C C . GLU B 1 660 ? -8.148 -25.141 -25.344 1 91.75 660 GLU B C 1
ATOM 11469 O O . GLU B 1 660 ? -9.289 -25.469 -25 1 91.75 660 GLU B O 1
ATOM 11474 N N . ASP B 1 661 ? -7.25 -24.703 -24.531 1 89.06 661 ASP B N 1
ATOM 11475 C CA . ASP B 1 661 ? -7.488 -24.797 -23.094 1 89.06 661 ASP B CA 1
ATOM 11476 C C . ASP B 1 661 ? -8.203 -23.547 -22.578 1 89.06 661 ASP B C 1
ATOM 11478 O O . ASP B 1 661 ? -8.836 -23.578 -21.531 1 89.06 661 ASP B O 1
ATOM 11482 N N . SER B 1 662 ? -8.117 -22.484 -23.297 1 89 662 SER B N 1
ATOM 11483 C CA . SER B 1 662 ? -8.703 -21.219 -22.844 1 89 662 SER B CA 1
ATOM 11484 C C . SER B 1 662 ? -9.508 -20.562 -23.953 1 89 662 SER B C 1
ATOM 11486 O O . SER B 1 662 ? -8.992 -20.344 -25.047 1 89 662 SER B O 1
ATOM 11488 N N . PRO B 1 663 ? -10.688 -20.125 -23.625 1 91.12 663 PRO B N 1
ATOM 11489 C CA . PRO B 1 663 ? -11.508 -19.422 -24.609 1 91.12 663 PRO B CA 1
ATOM 11490 C C . PRO B 1 663 ? -10.945 -18.047 -24.984 1 91.12 663 PRO B C 1
ATOM 11492 O O . PRO B 1 663 ? -11.359 -17.469 -25.984 1 91.12 663 PRO B O 1
ATOM 11495 N N . GLU B 1 664 ? -10.047 -17.562 -24.219 1 90.94 664 GLU B N 1
ATOM 11496 C CA . GLU B 1 664 ? -9.5 -16.234 -24.484 1 90.94 664 GLU B CA 1
ATOM 11497 C C . GLU B 1 664 ? -8.375 -16.312 -25.516 1 90.94 664 GLU B C 1
ATOM 11499 O O . GLU B 1 664 ? -8.016 -15.305 -26.125 1 90.94 664 GLU B O 1
ATOM 11504 N N . ASP B 1 665 ? -7.77 -17.438 -25.703 1 93.75 665 ASP B N 1
ATOM 11505 C CA . ASP B 1 665 ? -6.719 -17.641 -26.688 1 93.75 665 ASP B CA 1
ATOM 11506 C C . ASP B 1 665 ? -7.316 -17.906 -28.078 1 93.75 665 ASP B C 1
ATOM 11508 O O . ASP B 1 665 ? -8.375 -18.531 -28.188 1 93.75 665 ASP B O 1
ATOM 11512 N N . TYR B 1 666 ? -6.586 -17.359 -29.156 1 95.19 666 TYR B N 1
ATOM 11513 C CA . TYR B 1 666 ? -7.16 -17.594 -30.469 1 95.19 666 TYR B CA 1
ATOM 11514 C C . TYR B 1 666 ? -6.078 -17.594 -31.547 1 95.19 666 TYR B C 1
ATOM 11516 O O . TYR B 1 666 ? -4.977 -17.078 -31.328 1 95.19 666 TYR B O 1
ATOM 11524 N N . ALA B 1 667 ? -6.309 -18.234 -32.562 1 96.75 667 ALA B N 1
ATOM 11525 C CA . ALA B 1 667 ? -5.688 -18.125 -33.875 1 96.75 667 ALA B CA 1
ATOM 11526 C C . ALA B 1 667 ? -6.742 -18.016 -34.969 1 96.75 667 ALA B C 1
ATOM 11528 O O . ALA B 1 667 ? -7.562 -18.922 -35.156 1 96.75 667 ALA B O 1
ATOM 11529 N N . ARG B 1 668 ? -6.762 -16.969 -35.688 1 94.94 668 ARG B N 1
ATOM 11530 C CA . ARG B 1 668 ? -7.832 -16.734 -36.656 1 94.94 668 ARG B CA 1
ATOM 11531 C C . ARG B 1 668 ? -7.316 -15.984 -37.875 1 94.94 668 ARG B C 1
ATOM 11533 O O . ARG B 1 668 ? -6.238 -15.383 -37.844 1 94.94 668 ARG B O 1
ATOM 11540 N N . ALA B 1 669 ? -8.133 -16.094 -38.906 1 92.38 669 ALA B N 1
ATOM 11541 C CA . ALA B 1 669 ? -7.785 -15.398 -40.125 1 92.38 669 ALA B CA 1
ATOM 11542 C C . ALA B 1 669 ? -7.93 -13.891 -39.969 1 92.38 669 ALA B C 1
ATOM 11544 O O . ALA B 1 669 ? -8.867 -13.414 -39.312 1 92.38 669 ALA B O 1
ATOM 11545 N N . ASN B 1 670 ? -6.895 -13.297 -40.469 1 84.56 670 ASN B N 1
ATOM 11546 C CA . ASN B 1 670 ? -6.918 -11.836 -40.531 1 84.56 670 ASN B CA 1
ATOM 11547 C C . ASN B 1 670 ? -6.859 -11.336 -41.969 1 84.56 670 ASN B C 1
ATOM 11549 O O . ASN B 1 670 ? -5.891 -11.594 -42.688 1 84.56 670 ASN B O 1
ATOM 11553 N N . ASP B 1 671 ? -7.766 -10.477 -42.531 1 76.88 671 ASP B N 1
ATOM 11554 C CA . ASP B 1 671 ? -7.918 -9.867 -43.844 1 76.88 671 ASP B CA 1
ATOM 11555 C C . ASP B 1 671 ? -7.828 -10.914 -44.969 1 76.88 671 ASP B C 1
ATOM 11557 O O . ASP B 1 671 ? -7.422 -10.602 -46.062 1 76.88 671 ASP B O 1
ATOM 11561 N N . GLY B 1 672 ? -7.953 -12.102 -44.719 1 72.69 672 GLY B N 1
ATOM 11562 C CA . GLY B 1 672 ? -8.047 -13.156 -45.719 1 72.69 672 GLY B CA 1
ATOM 11563 C C . GLY B 1 672 ? -6.707 -13.773 -46.062 1 72.69 672 GLY B C 1
ATOM 11564 O O . GLY B 1 672 ? -6.648 -14.852 -46.656 1 72.69 672 GLY B O 1
ATOM 11565 N N . HIS B 1 673 ? -5.621 -13.156 -45.781 1 77.81 673 HIS B N 1
ATOM 11566 C CA . HIS B 1 673 ? -4.336 -13.688 -46.219 1 77.81 673 HIS B CA 1
ATOM 11567 C C . HIS B 1 673 ? -3.463 -14.086 -45.062 1 77.81 673 HIS B C 1
ATOM 11569 O O . HIS B 1 673 ? -2.518 -14.859 -45.188 1 77.81 673 HIS B O 1
ATOM 11575 N N . ASN B 1 674 ? -3.797 -13.602 -43.906 1 89.38 674 ASN B N 1
ATOM 11576 C CA . ASN B 1 674 ? -2.92 -13.797 -42.781 1 89.38 674 ASN B CA 1
ATOM 11577 C C . ASN B 1 674 ? -3.66 -14.453 -41.594 1 89.38 674 ASN B C 1
ATOM 11579 O O . ASN B 1 674 ? -4.891 -14.523 -41.594 1 89.38 674 ASN B O 1
ATOM 11583 N N . VAL B 1 675 ? -2.85 -15.109 -40.75 1 96.44 675 VAL B N 1
ATOM 11584 C CA . VAL B 1 675 ? -3.385 -15.695 -39.531 1 96.44 675 VAL B CA 1
ATOM 11585 C C . VAL B 1 675 ? -2.844 -14.938 -38.312 1 96.44 675 VAL B C 1
ATOM 11587 O O . VAL B 1 675 ? -1.629 -14.867 -38.094 1 96.44 675 VAL B O 1
ATOM 11590 N N . GLU B 1 676 ? -3.684 -14.312 -37.531 1 97.31 676 GLU B N 1
ATOM 11591 C CA . GLU B 1 676 ? -3.303 -13.688 -36.25 1 97.31 676 GLU B CA 1
ATOM 11592 C C . GLU B 1 676 ? -3.506 -14.641 -35.094 1 97.31 676 GLU B C 1
ATOM 11594 O O . GLU B 1 676 ? -4.434 -15.453 -35.094 1 97.31 676 GLU B O 1
ATOM 11599 N N . PHE B 1 677 ? -2.635 -14.547 -34.125 1 97.81 677 PHE B N 1
ATOM 11600 C CA . PHE B 1 677 ? -2.803 -15.406 -32.938 1 97.81 677 PHE B CA 1
ATOM 11601 C C . PHE B 1 677 ? -2.459 -14.648 -31.672 1 97.81 677 PHE B C 1
ATOM 11603 O O . PHE B 1 677 ? -1.68 -13.695 -31.688 1 97.81 677 PHE B O 1
ATOM 11610 N N . SER B 1 678 ? -3.082 -14.961 -30.578 1 97 678 SER B N 1
ATOM 11611 C CA . SER B 1 678 ? -2.852 -14.523 -29.203 1 97 678 SER B CA 1
ATOM 11612 C C . SER B 1 678 ? -3.029 -15.672 -28.219 1 97 678 SER B C 1
ATOM 11614 O O . SER B 1 678 ? -4.09 -16.297 -28.172 1 97 678 SER B O 1
ATOM 11616 N N . SER B 1 679 ? -1.972 -16.031 -27.547 1 96.19 679 SER B N 1
ATOM 11617 C CA . SER B 1 679 ? -2.061 -17.141 -26.609 1 96.19 679 SER B CA 1
ATOM 11618 C C . SER B 1 679 ? -0.996 -17.031 -25.516 1 96.19 679 SER B C 1
ATOM 11620 O O . SER B 1 679 ? -0.165 -16.109 -25.547 1 96.19 679 SER B O 1
ATOM 11622 N N . LYS B 1 680 ? -1.04 -17.922 -24.562 1 95.5 680 LYS B N 1
ATOM 11623 C CA . LYS B 1 680 ? -0.121 -17.938 -23.422 1 95.5 680 LYS B CA 1
ATOM 11624 C C . LYS B 1 680 ? 0.506 -19.328 -23.25 1 95.5 680 LYS B C 1
ATOM 11626 O O . LYS B 1 680 ? -0.163 -20.344 -23.438 1 95.5 680 LYS B O 1
ATOM 11631 N N . THR B 1 681 ? 1.759 -19.297 -22.938 1 96.38 681 THR B N 1
ATOM 11632 C CA . THR B 1 681 ? 2.424 -20.562 -22.656 1 96.38 681 THR B CA 1
ATOM 11633 C C . THR B 1 681 ? 3.166 -20.5 -21.328 1 96.38 681 THR B C 1
ATOM 11635 O O . THR B 1 681 ? 3.521 -19.406 -20.859 1 96.38 681 THR B O 1
ATOM 11638 N N . SER B 1 682 ? 3.35 -21.594 -20.641 1 95.94 682 SER B N 1
ATOM 11639 C CA . SER B 1 682 ? 4.121 -21.797 -19.422 1 95.94 682 SER B CA 1
ATOM 11640 C C . SER B 1 682 ? 4.938 -23.094 -19.5 1 95.94 682 SER B C 1
ATOM 11642 O O . SER B 1 682 ? 4.887 -23.922 -18.594 1 95.94 682 SER B O 1
ATOM 11644 N N . GLY B 1 683 ? 5.676 -23.156 -20.531 1 96.12 683 GLY B N 1
ATOM 11645 C CA . GLY B 1 683 ? 6.473 -24.359 -20.781 1 96.12 683 GLY B CA 1
ATOM 11646 C C . GLY B 1 683 ? 5.82 -25.312 -21.766 1 96.12 683 GLY B C 1
ATOM 11647 O O . GLY B 1 683 ? 6.477 -26.219 -22.281 1 96.12 683 GLY B O 1
ATOM 11648 N N . ASP B 1 684 ? 4.551 -25.078 -22.062 1 95.81 684 ASP B N 1
ATOM 11649 C CA . ASP B 1 684 ? 3.822 -25.922 -23.016 1 95.81 684 ASP B CA 1
ATOM 11650 C C . ASP B 1 684 ? 3.941 -25.359 -24.438 1 95.81 684 ASP B C 1
ATOM 11652 O O . ASP B 1 684 ? 4.816 -24.547 -24.719 1 95.81 684 ASP B O 1
ATOM 11656 N N . LEU B 1 685 ? 3.139 -26.031 -25.297 1 95.12 685 LEU B N 1
ATOM 11657 C CA . LEU B 1 685 ? 3.201 -25.734 -26.719 1 95.12 685 LEU B CA 1
ATOM 11658 C C . LEU B 1 685 ? 1.836 -25.312 -27.25 1 95.12 685 LEU B C 1
ATOM 11660 O O . LEU B 1 685 ? 0.813 -25.891 -26.891 1 95.12 685 LEU B O 1
ATOM 11664 N N . ASP B 1 686 ? 1.865 -24.25 -28.031 1 97.25 686 ASP B N 1
ATOM 11665 C CA . ASP B 1 686 ? 0.713 -23.828 -28.828 1 97.25 686 ASP B CA 1
ATOM 11666 C C . ASP B 1 686 ? 1.033 -23.875 -30.312 1 97.25 686 ASP B C 1
ATOM 11668 O O . ASP B 1 686 ? 2.201 -23.875 -30.703 1 97.25 686 ASP B O 1
ATOM 11672 N N . GLY B 1 687 ? -0.041 -23.984 -31.094 1 97.81 687 GLY B N 1
ATOM 11673 C CA . GLY B 1 687 ? 0.231 -23.969 -32.531 1 97.81 687 GLY B CA 1
ATOM 11674 C C . GLY B 1 687 ? -1.026 -24 -33.375 1 97.81 687 GLY B C 1
ATOM 11675 O O . GLY B 1 687 ? -2.139 -24.016 -32.844 1 97.81 687 GLY B O 1
ATOM 11676 N N . VAL B 1 688 ? -0.758 -23.906 -34.719 1 98.12 688 VAL B N 1
ATOM 11677 C CA . VAL B 1 688 ? -1.846 -23.922 -35.688 1 98.12 688 VAL B CA 1
ATOM 11678 C C . VAL B 1 688 ? -1.443 -24.766 -36.906 1 98.12 688 VAL B C 1
ATOM 11680 O O . VAL B 1 688 ? -0.299 -24.703 -37.344 1 98.12 688 VAL B O 1
ATOM 11683 N N . ASN B 1 689 ? -2.316 -25.594 -37.312 1 97.88 689 ASN B N 1
ATOM 11684 C CA . ASN B 1 689 ? -2.24 -26.219 -38.625 1 97.88 689 ASN B CA 1
ATOM 11685 C C . ASN B 1 689 ? -3.068 -25.469 -39.656 1 97.88 689 ASN B C 1
ATOM 11687 O O . ASN B 1 689 ? -4.27 -25.25 -39.469 1 97.88 689 ASN B O 1
ATOM 11691 N N . ILE B 1 690 ? -2.412 -25.078 -40.656 1 96.94 690 ILE B N 1
ATOM 11692 C CA . ILE B 1 690 ? -3.08 -24.312 -41.719 1 96.94 690 ILE B CA 1
ATOM 11693 C C . ILE B 1 690 ? -3.201 -25.156 -42.969 1 96.94 690 ILE B C 1
ATOM 11695 O O . ILE B 1 690 ? -2.193 -25.516 -43.594 1 96.94 690 ILE B O 1
ATOM 11699 N N . ILE B 1 691 ? -4.422 -25.406 -43.281 1 96.06 691 ILE B N 1
ATOM 11700 C CA . ILE B 1 691 ? -4.703 -26.031 -44.562 1 96.06 691 ILE B CA 1
ATOM 11701 C C . ILE B 1 691 ? -4.801 -24.969 -45.656 1 96.06 691 ILE B C 1
ATOM 11703 O O . ILE B 1 691 ? -5.633 -24.062 -45.562 1 96.06 691 ILE B O 1
ATOM 11707 N N . LEU B 1 692 ? -4.02 -25.156 -46.719 1 94.56 692 LEU B N 1
ATOM 11708 C CA . LEU B 1 692 ? -3.904 -24.125 -47.719 1 94.56 692 LEU B CA 1
ATOM 11709 C C . LEU B 1 692 ? -4.953 -24.312 -48.812 1 94.56 692 LEU B C 1
ATOM 11711 O O . LEU B 1 692 ? -5.262 -25.453 -49.188 1 94.56 692 LEU B O 1
ATOM 11715 N N . GLN B 1 693 ? -5.445 -23.234 -49.312 1 92.94 693 GLN B N 1
ATOM 11716 C CA . GLN B 1 693 ? -6.445 -23.281 -50.375 1 92.94 693 GLN B CA 1
ATOM 11717 C C . GLN B 1 693 ? -5.855 -23.828 -51.656 1 92.94 693 GLN B C 1
ATOM 11719 O O . GLN B 1 693 ? -4.828 -23.344 -52.156 1 92.94 693 GLN B O 1
ATOM 11724 N N . GLY B 1 694 ? -6.52 -24.734 -52.25 1 89.38 694 GLY B N 1
ATOM 11725 C CA . GLY B 1 694 ? -6.137 -25.297 -53.562 1 89.38 694 GLY B CA 1
ATOM 11726 C C . GLY B 1 694 ? -4.754 -25.906 -53.562 1 89.38 694 GLY B C 1
ATOM 11727 O O . GLY B 1 694 ? -4.113 -26.016 -54.594 1 89.38 694 GLY B O 1
ATOM 11728 N N . ASP B 1 695 ? -4.156 -26.156 -52.531 1 85.75 695 ASP B N 1
ATOM 11729 C CA . ASP B 1 695 ? -2.826 -26.734 -52.344 1 85.75 695 ASP B CA 1
ATOM 11730 C C . ASP B 1 695 ? -1.746 -25.781 -52.875 1 85.75 695 ASP B C 1
ATOM 11732 O O . ASP B 1 695 ? -0.663 -26.219 -53.25 1 85.75 695 ASP B O 1
ATOM 11736 N N . LYS B 1 696 ? -2.139 -24.562 -52.906 1 91.88 696 LYS B N 1
ATOM 11737 C CA . LYS B 1 696 ? -1.149 -23.562 -53.312 1 91.88 696 LYS B CA 1
ATOM 11738 C C . LYS B 1 696 ? -0.153 -23.297 -52.188 1 91.88 696 LYS B C 1
ATOM 11740 O O . LYS B 1 696 ? -0.499 -22.672 -51.188 1 91.88 696 LYS B O 1
ATOM 11745 N N . LYS B 1 697 ? 1.051 -23.641 -52.469 1 93.94 697 LYS B N 1
ATOM 11746 C CA . LYS B 1 697 ? 2.092 -23.484 -51.469 1 93.94 697 LYS B CA 1
ATOM 11747 C C . LYS B 1 697 ? 2.75 -22.109 -51.562 1 93.94 697 LYS B C 1
ATOM 11749 O O . LYS B 1 697 ? 3.086 -21.656 -52.656 1 93.94 697 LYS B O 1
ATOM 11754 N N . PRO B 1 698 ? 2.889 -21.438 -50.375 1 94.69 698 PRO B N 1
ATOM 11755 C CA . PRO B 1 698 ? 3.65 -20.188 -50.406 1 94.69 698 PRO B CA 1
ATOM 11756 C C . PRO B 1 698 ? 5.148 -20.422 -50.594 1 94.69 698 PRO B C 1
ATOM 11758 O O . PRO B 1 698 ? 5.699 -21.406 -50.125 1 94.69 698 PRO B O 1
ATOM 11761 N N . SER B 1 699 ? 5.824 -19.484 -51.25 1 95.56 699 SER B N 1
ATOM 11762 C CA . SER B 1 699 ? 7.277 -19.562 -51.375 1 95.56 699 SER B CA 1
ATOM 11763 C C . SER B 1 699 ? 7.941 -19.266 -50.031 1 95.56 699 SER B C 1
ATOM 11765 O O . SER B 1 699 ? 9 -19.812 -49.719 1 95.56 699 SER B O 1
ATOM 11767 N N . THR B 1 700 ? 7.273 -18.375 -49.344 1 96.38 700 THR B N 1
ATOM 11768 C CA . THR B 1 700 ? 7.812 -17.984 -48.031 1 96.38 700 THR B CA 1
ATOM 11769 C C . THR B 1 700 ? 6.695 -17.828 -47 1 96.38 700 THR B C 1
ATOM 11771 O O . THR B 1 700 ? 5.594 -17.391 -47.344 1 96.38 700 THR B O 1
ATOM 11774 N N . VAL B 1 701 ? 6.984 -18.203 -45.75 1 97.38 701 VAL B N 1
ATOM 11775 C CA . VAL B 1 701 ? 6.125 -18.016 -44.594 1 97.38 701 VAL B CA 1
ATOM 11776 C C . VAL B 1 701 ? 6.859 -17.172 -43.531 1 97.38 701 VAL B C 1
ATOM 11778 O O . VAL B 1 701 ? 8.008 -17.469 -43.219 1 97.38 701 VAL B O 1
ATOM 11781 N N . THR B 1 702 ? 6.188 -16.109 -43.062 1 98 702 THR B N 1
ATOM 11782 C CA . THR B 1 702 ? 6.77 -15.266 -42.031 1 98 702 THR B CA 1
ATOM 11783 C C . THR B 1 702 ? 5.895 -15.258 -40.781 1 98 702 THR B C 1
ATOM 11785 O O . THR B 1 702 ? 4.672 -15.109 -40.875 1 98 702 THR B O 1
ATOM 11788 N N . VAL B 1 703 ? 6.488 -15.5 -39.625 1 98.44 703 VAL B N 1
ATOM 11789 C CA . VAL B 1 703 ? 5.82 -15.375 -38.344 1 98.44 703 VAL B CA 1
ATOM 11790 C C . VAL B 1 703 ? 6.48 -14.258 -37.531 1 98.44 703 VAL B C 1
ATOM 11792 O O . VAL B 1 703 ? 7.691 -14.281 -37.312 1 98.44 703 VAL B O 1
ATOM 11795 N N . SER B 1 704 ? 5.719 -13.258 -37.125 1 98.31 704 SER B N 1
ATOM 11796 C CA . SER B 1 704 ? 6.246 -12.141 -36.344 1 98.31 704 SER B CA 1
ATOM 11797 C C . SER B 1 704 ? 5.262 -11.711 -35.25 1 98.31 704 SER B C 1
ATOM 11799 O O . SER B 1 704 ? 4.059 -11.961 -35.375 1 98.31 704 SER B O 1
ATOM 11801 N N . GLY B 1 705 ? 5.797 -11.156 -34.188 1 98.19 705 GLY B N 1
ATOM 11802 C CA . GLY B 1 705 ? 4.938 -10.68 -33.125 1 98.19 705 GLY B CA 1
ATOM 11803 C C . GLY B 1 705 ? 5.707 -10.188 -31.906 1 98.19 705 GLY B C 1
ATOM 11804 O O . GLY B 1 705 ? 6.883 -9.836 -32 1 98.19 705 GLY B O 1
ATOM 11805 N N . SER B 1 706 ? 5.012 -10.016 -30.828 1 98.25 706 SER B N 1
ATOM 11806 C CA . SER B 1 706 ? 5.574 -9.57 -29.562 1 98.25 706 SER B CA 1
ATOM 11807 C C . SER B 1 706 ? 5.418 -10.633 -28.469 1 98.25 706 SER B C 1
ATOM 11809 O O . SER B 1 706 ? 4.574 -11.523 -28.594 1 98.25 706 SER B O 1
ATOM 11811 N N . LEU B 1 707 ? 6.336 -10.578 -27.547 1 97.94 707 LEU B N 1
ATOM 11812 C CA . LEU B 1 707 ? 6.332 -11.461 -26.391 1 97.94 707 LEU B CA 1
ATOM 11813 C C . LEU B 1 707 ? 6.281 -10.664 -25.094 1 97.94 707 LEU B C 1
ATOM 11815 O O . LEU B 1 707 ? 7.09 -9.75 -24.875 1 97.94 707 LEU B O 1
ATOM 11819 N N . GLY B 1 708 ? 5.309 -10.977 -24.266 1 95.44 708 GLY B N 1
ATOM 11820 C CA . GLY B 1 708 ? 5.148 -10.312 -22.969 1 95.44 708 GLY B CA 1
ATOM 11821 C C . GLY B 1 708 ? 4.977 -11.281 -21.828 1 95.44 708 GLY B C 1
ATOM 11822 O O . GLY B 1 708 ? 5.406 -12.438 -21.906 1 95.44 708 GLY B O 1
ATOM 11823 N N . GLY B 1 709 ? 4.473 -10.75 -20.719 1 93.94 709 GLY B N 1
ATOM 11824 C CA . GLY B 1 709 ? 4.254 -11.57 -19.531 1 93.94 709 GLY B CA 1
ATOM 11825 C C . GLY B 1 709 ? 3.152 -11.039 -18.625 1 93.94 709 GLY B C 1
ATOM 11826 O O . GLY B 1 709 ? 2.508 -10.039 -18.953 1 93.94 709 GLY B O 1
ATOM 11827 N N . TYR B 1 710 ? 2.932 -11.742 -17.578 1 92.19 710 TYR B N 1
ATOM 11828 C CA . TYR B 1 710 ? 1.904 -11.391 -16.594 1 92.19 710 TYR B CA 1
ATOM 11829 C C . TYR B 1 710 ? 2.24 -10.078 -15.906 1 92.19 710 TYR B C 1
ATOM 11831 O O . TYR B 1 710 ? 3.393 -9.844 -15.531 1 92.19 710 TYR B O 1
ATOM 11839 N N . VAL B 1 711 ? 1.247 -9.195 -15.773 1 91.56 711 VAL B N 1
ATOM 11840 C CA . VAL B 1 711 ? 1.425 -7.918 -15.102 1 91.56 711 VAL B CA 1
ATOM 11841 C C . VAL B 1 711 ? 1.031 -8.055 -13.625 1 91.56 711 VAL B C 1
ATOM 11843 O O . VAL B 1 711 ? -0.143 -7.906 -13.281 1 91.56 711 VAL B O 1
ATOM 11846 N N . LYS B 1 712 ? 1.998 -8.227 -12.773 1 90.69 712 LYS B N 1
ATOM 11847 C CA . LYS B 1 712 ? 1.728 -8.367 -11.344 1 90.69 712 LYS B CA 1
ATOM 11848 C C . LYS B 1 712 ? 1.59 -7.008 -10.672 1 90.69 712 LYS B C 1
ATOM 11850 O O . LYS B 1 712 ? 0.773 -6.84 -9.758 1 90.69 712 LYS B O 1
ATOM 11855 N N . VAL B 1 713 ? 2.428 -6.051 -11.055 1 87.25 713 VAL B N 1
ATOM 11856 C CA . VAL B 1 713 ? 2.424 -4.695 -10.508 1 87.25 713 VAL B CA 1
ATOM 11857 C C . VAL B 1 713 ? 2.334 -3.682 -11.641 1 87.25 713 VAL B C 1
ATOM 11859 O O . VAL B 1 713 ? 3.045 -3.797 -12.641 1 87.25 713 VAL B O 1
ATOM 11862 N N . GLY B 1 714 ? 1.379 -2.66 -11.453 1 86.06 714 GLY B N 1
ATOM 11863 C CA . GLY B 1 714 ? 1.292 -1.603 -12.445 1 86.06 714 GLY B CA 1
ATOM 11864 C C . GLY B 1 714 ? 0.017 -1.658 -13.266 1 86.06 714 GLY B C 1
ATOM 11865 O O . GLY B 1 714 ? -0.967 -2.275 -12.852 1 86.06 714 GLY B O 1
ATOM 11866 N N . ASP B 1 715 ? 0.044 -0.982 -14.406 1 90.75 715 ASP B N 1
ATOM 11867 C CA . ASP B 1 715 ? -1.108 -0.85 -15.289 1 90.75 715 ASP B CA 1
ATOM 11868 C C . ASP B 1 715 ? -1.232 -2.059 -16.219 1 90.75 715 ASP B C 1
ATOM 11870 O O . ASP B 1 715 ? -0.355 -2.303 -17.047 1 90.75 715 ASP B O 1
ATOM 11874 N N . ALA B 1 716 ? -2.324 -2.725 -16.141 1 92.12 716 ALA B N 1
ATOM 11875 C CA . ALA B 1 716 ? -2.553 -3.928 -16.938 1 92.12 716 ALA B CA 1
ATOM 11876 C C . ALA B 1 716 ? -2.475 -3.621 -18.438 1 92.12 716 ALA B C 1
ATOM 11878 O O . ALA B 1 716 ? -2.047 -4.465 -19.219 1 92.12 716 ALA B O 1
ATOM 11879 N N . LEU B 1 717 ? -2.875 -2.426 -18.844 1 94.56 717 LEU B N 1
ATOM 11880 C CA . LEU B 1 717 ? -2.893 -2.07 -20.266 1 94.56 717 LEU B CA 1
ATOM 11881 C C . LEU B 1 717 ? -1.48 -1.808 -20.766 1 94.56 717 LEU B C 1
ATOM 11883 O O . LEU B 1 717 ? -1.208 -1.967 -21.969 1 94.56 717 LEU B O 1
ATOM 11887 N N . ALA B 1 718 ? -0.612 -1.404 -19.875 1 92.06 718 ALA B N 1
ATOM 11888 C CA . ALA B 1 718 ? 0.764 -1.128 -20.281 1 92.06 718 ALA B CA 1
ATOM 11889 C C . ALA B 1 718 ? 1.507 -2.418 -20.609 1 92.06 718 ALA B C 1
ATOM 11891 O O . ALA B 1 718 ? 2.49 -2.402 -21.359 1 92.06 718 ALA B O 1
ATOM 11892 N N . GLY B 1 719 ? 1.09 -3.551 -20.109 1 91.44 719 GLY B N 1
ATOM 11893 C CA . GLY B 1 719 ? 1.716 -4.84 -20.375 1 91.44 719 GLY B CA 1
ATOM 11894 C C . GLY B 1 719 ? 3.014 -5.035 -19.609 1 91.44 719 GLY B C 1
ATOM 11895 O O . GLY B 1 719 ? 3.367 -4.223 -18.75 1 91.44 719 GLY B O 1
ATOM 11896 N N . ASN B 1 720 ? 3.658 -6.137 -19.828 1 93.06 720 ASN B N 1
ATOM 11897 C CA . ASN B 1 720 ? 4.945 -6.531 -19.266 1 93.06 720 ASN B CA 1
ATOM 11898 C C . ASN B 1 720 ? 5.852 -7.156 -20.328 1 93.06 720 ASN B C 1
ATOM 11900 O O . ASN B 1 720 ? 5.996 -8.375 -20.375 1 93.06 720 ASN B O 1
ATOM 11904 N N . PRO B 1 721 ? 6.492 -6.348 -21.141 1 94.12 721 PRO B N 1
ATOM 11905 C CA . PRO B 1 721 ? 7.324 -6.879 -22.234 1 94.12 721 PRO B CA 1
ATOM 11906 C C . PRO B 1 721 ? 8.453 -7.77 -21.719 1 94.12 721 PRO B C 1
ATOM 11908 O O . PRO B 1 721 ? 9.047 -7.484 -20.688 1 94.12 721 PRO B O 1
ATOM 11911 N N . HIS B 1 722 ? 8.695 -8.852 -22.484 1 95.69 722 HIS B N 1
ATOM 11912 C CA . HIS B 1 722 ? 9.859 -9.688 -22.219 1 95.69 722 HIS B CA 1
ATOM 11913 C C . HIS B 1 722 ? 11.156 -8.914 -22.469 1 95.69 722 HIS B C 1
ATOM 11915 O O . HIS B 1 722 ? 11.594 -8.797 -23.609 1 95.69 722 HIS B O 1
ATOM 11921 N N . LYS B 1 723 ? 11.844 -8.562 -21.562 1 91.38 723 LYS B N 1
ATOM 11922 C CA . LYS B 1 723 ? 12.898 -7.551 -21.625 1 91.38 723 LYS B CA 1
ATOM 11923 C C . LYS B 1 723 ? 14.047 -8.008 -22.516 1 91.38 723 LYS B C 1
ATOM 11925 O O . LYS B 1 723 ? 14.523 -7.246 -23.359 1 91.38 723 LYS B O 1
ATOM 11930 N N . PRO B 1 724 ? 14.508 -9.25 -22.406 1 93.31 724 PRO B N 1
ATOM 11931 C CA . PRO B 1 724 ? 15.648 -9.648 -23.234 1 93.31 724 PRO B CA 1
ATOM 11932 C C . PRO B 1 724 ? 15.336 -9.617 -24.719 1 93.31 724 PRO B C 1
ATOM 11934 O O . PRO B 1 724 ? 16.219 -9.336 -25.531 1 93.31 724 PRO B O 1
ATOM 11937 N N . GLN B 1 725 ? 14.117 -9.93 -25.078 1 96.19 725 GLN B N 1
ATOM 1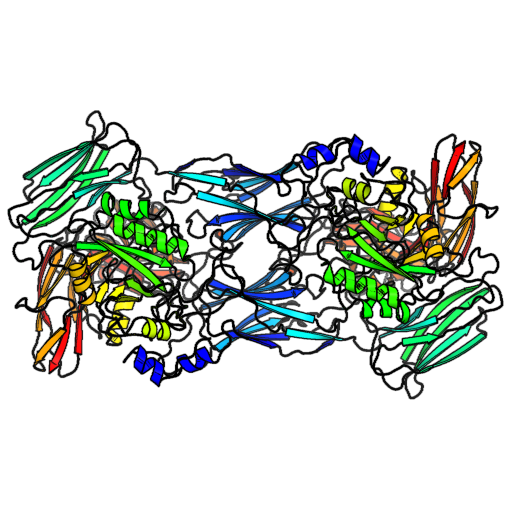1938 C CA . GLN B 1 725 ? 13.688 -9.945 -26.469 1 96.19 725 GLN B CA 1
ATOM 11939 C C . GLN B 1 725 ? 12.172 -9.828 -26.578 1 96.19 725 GLN B C 1
ATOM 11941 O O . GLN B 1 725 ? 11.477 -10.82 -26.781 1 96.19 725 GLN B O 1
ATOM 11946 N N . PRO B 1 726 ? 11.648 -8.672 -26.625 1 96.81 726 PRO B N 1
ATOM 11947 C CA . PRO B 1 726 ? 10.203 -8.445 -26.562 1 96.81 726 PRO B CA 1
ATOM 11948 C C . PRO B 1 726 ? 9.5 -8.734 -27.891 1 96.81 726 PRO B C 1
ATOM 11950 O O . PRO B 1 726 ? 8.273 -8.789 -27.938 1 96.81 726 PRO B O 1
ATOM 11953 N N . THR B 1 727 ? 10.297 -8.859 -29.031 1 98 727 THR B N 1
ATOM 11954 C CA . THR B 1 727 ? 9.711 -9.148 -30.344 1 98 727 THR B CA 1
ATOM 11955 C C . THR B 1 727 ? 10.43 -10.328 -31 1 98 727 THR B C 1
ATOM 11957 O O . THR B 1 727 ? 11.555 -10.656 -30.641 1 98 727 THR B O 1
ATOM 11960 N N . PHE B 1 728 ? 9.734 -10.969 -31.859 1 98.12 728 PHE B N 1
ATOM 11961 C CA . PHE B 1 728 ? 10.328 -12.07 -32.625 1 98.12 728 PHE B CA 1
ATOM 11962 C C . PHE B 1 728 ? 9.883 -12.039 -34.062 1 98.12 728 PHE B C 1
ATOM 11964 O O . PHE B 1 728 ? 8.812 -11.508 -34.375 1 98.12 728 PHE B O 1
ATOM 11971 N N . THR B 1 729 ? 10.711 -12.539 -34.906 1 98.44 729 THR B N 1
ATOM 11972 C CA . THR B 1 729 ? 10.422 -12.727 -36.344 1 98.44 729 THR B CA 1
ATOM 11973 C C . THR B 1 729 ? 11.195 -13.914 -36.906 1 98.44 729 THR B C 1
ATOM 11975 O O . THR B 1 729 ? 12.383 -14.078 -36.594 1 98.44 729 THR B O 1
ATOM 11978 N N . ILE B 1 730 ? 10.531 -14.758 -37.594 1 98.56 730 ILE B N 1
ATOM 11979 C CA . ILE B 1 730 ? 11.156 -15.867 -38.312 1 98.56 730 ILE B CA 1
ATOM 11980 C C . ILE B 1 730 ? 10.555 -15.992 -39.719 1 98.56 730 ILE B C 1
ATOM 11982 O O . ILE B 1 730 ? 9.352 -15.789 -39.906 1 98.56 730 ILE B O 1
ATOM 11986 N N . GLU B 1 731 ? 11.367 -16.266 -40.656 1 98.44 731 GLU B N 1
ATOM 11987 C CA . GLU B 1 731 ? 10.977 -16.5 -42.062 1 98.44 731 GLU B CA 1
ATOM 11988 C C . GLU B 1 731 ? 11.539 -17.828 -42.562 1 98.44 731 GLU B C 1
ATOM 11990 O O . GLU B 1 731 ? 12.703 -18.141 -42.344 1 98.44 731 GLU B O 1
ATOM 11995 N N . ALA B 1 732 ? 10.68 -18.609 -43.219 1 98.56 732 ALA B N 1
ATOM 11996 C CA . ALA B 1 732 ? 11.102 -19.891 -43.781 1 98.56 732 ALA B CA 1
ATOM 11997 C C . ALA B 1 732 ? 10.562 -20.062 -45.188 1 98.56 732 ALA B C 1
ATOM 11999 O O . ALA B 1 732 ? 9.414 -19.719 -45.469 1 98.56 732 ALA B O 1
ATOM 12000 N N . SER B 1 733 ? 11.438 -20.625 -46.094 1 98.06 733 SER B N 1
ATOM 12001 C CA . SER B 1 733 ? 10.93 -21.109 -47.375 1 98.06 733 SER B CA 1
ATOM 12002 C C . SER B 1 733 ? 10.156 -22.406 -47.219 1 98.06 733 SER B C 1
ATOM 12004 O O . SER B 1 733 ? 10.32 -23.109 -46.219 1 98.06 733 SER B O 1
ATOM 12006 N N . TRP B 1 734 ? 9.289 -22.672 -48.219 1 96.44 734 TRP B N 1
ATOM 12007 C CA . TRP B 1 734 ? 8.586 -23.953 -48.156 1 96.44 734 TRP B CA 1
ATOM 12008 C C . TRP B 1 734 ? 9.578 -25.109 -48.094 1 96.44 734 TRP B C 1
ATOM 12010 O O . TRP B 1 734 ? 9.344 -26.094 -47.406 1 96.44 734 TRP B O 1
ATOM 12020 N N . GLU B 1 735 ? 10.719 -25.016 -48.812 1 96.31 735 GLU B N 1
ATOM 12021 C CA . GLU B 1 735 ? 11.742 -26.062 -48.812 1 96.31 735 GLU B CA 1
ATOM 12022 C C . GLU B 1 735 ? 12.344 -26.25 -47.438 1 96.31 735 GLU B C 1
ATOM 12024 O O . GLU B 1 735 ? 12.625 -27.375 -47 1 96.31 735 GLU B O 1
ATOM 12029 N N . GLU B 1 736 ? 12.492 -25.172 -46.812 1 97.75 736 GLU B N 1
ATOM 12030 C CA . GLU B 1 736 ? 13.008 -25.25 -45.438 1 97.75 736 GLU B CA 1
ATOM 12031 C C . GLU B 1 736 ? 11.977 -25.859 -44.5 1 97.75 736 GLU B C 1
ATOM 12033 O O . GLU B 1 736 ? 12.336 -26.641 -43.594 1 97.75 736 GLU B O 1
ATOM 12038 N N . ALA B 1 737 ? 10.75 -25.531 -44.656 1 97.88 737 ALA B N 1
ATOM 12039 C CA . ALA B 1 737 ? 9.672 -25.984 -43.812 1 97.88 737 ALA B CA 1
ATOM 12040 C C . ALA B 1 737 ? 9.453 -27.5 -43.969 1 97.88 737 ALA B C 1
ATOM 12042 O O . ALA B 1 737 ? 9.016 -28.156 -43 1 97.88 737 ALA B O 1
ATOM 12043 N N . VAL B 1 738 ? 9.742 -28.016 -45.062 1 95.75 738 VAL B N 1
ATOM 12044 C CA . VAL B 1 738 ? 9.477 -29.422 -45.375 1 95.75 738 VAL B CA 1
ATOM 12045 C C . VAL B 1 738 ? 10.539 -30.297 -44.719 1 95.75 738 VAL B C 1
ATOM 12047 O O . VAL B 1 738 ? 10.289 -31.469 -44.438 1 95.75 738 VAL B O 1
ATOM 12050 N N . LYS B 1 739 ? 11.734 -29.766 -44.5 1 94.44 739 LYS B N 1
ATOM 12051 C CA . LYS B 1 739 ? 12.773 -30.547 -43.812 1 94.44 739 LYS B CA 1
ATOM 12052 C C . LYS B 1 739 ? 12.328 -30.984 -42.438 1 94.44 739 LYS B C 1
ATOM 12054 O O . LYS B 1 739 ? 11.516 -30.312 -41.781 1 94.44 739 LYS B O 1
ATOM 12059 N N . PRO B 1 740 ? 12.797 -32.188 -42.031 1 90.12 740 PRO B N 1
ATOM 12060 C CA . PRO B 1 740 ? 12.445 -32.625 -40.688 1 90.12 740 PRO B CA 1
ATOM 12061 C C . PRO B 1 740 ? 12.766 -31.578 -39.594 1 90.12 740 PRO B C 1
ATOM 12063 O O . PRO B 1 740 ? 13.914 -31.141 -39.5 1 90.12 740 PRO B O 1
ATOM 12066 N N . GLY B 1 741 ? 11.758 -31.25 -38.906 1 91.31 741 GLY B N 1
ATOM 12067 C CA . GLY B 1 741 ? 11.906 -30.25 -37.875 1 91.31 741 GLY B CA 1
ATOM 12068 C C . GLY B 1 741 ? 11.68 -28.844 -38.344 1 91.31 741 GLY B C 1
ATOM 12069 O O . GLY B 1 741 ? 11.594 -27.906 -37.562 1 91.31 741 GLY B O 1
ATOM 12070 N N . GLY B 1 742 ? 11.594 -28.672 -39.656 1 96.94 742 GLY B N 1
ATOM 12071 C CA . GLY B 1 742 ? 11.359 -27.359 -40.219 1 96.94 742 GLY B CA 1
ATOM 12072 C C . GLY B 1 742 ? 12.422 -26.344 -39.844 1 96.94 742 GLY B C 1
ATOM 12073 O O . GLY B 1 742 ? 13.609 -26.672 -39.781 1 96.94 742 GLY B O 1
ATOM 12074 N N . LYS B 1 743 ? 11.992 -25.078 -39.781 1 98.31 743 LYS B N 1
ATOM 12075 C CA . LYS B 1 743 ? 12.844 -24 -39.312 1 98.31 743 LYS B CA 1
ATOM 12076 C C . LYS B 1 743 ? 12.352 -23.438 -37.969 1 98.31 743 LYS B C 1
ATOM 12078 O O . LYS B 1 743 ? 11.156 -23.188 -37.812 1 98.31 743 LYS B O 1
ATOM 12083 N N . ALA B 1 744 ? 13.32 -23.312 -37.094 1 98.06 744 ALA B N 1
ATOM 12084 C CA . ALA B 1 744 ? 12.945 -22.812 -35.75 1 98.06 744 ALA B CA 1
ATOM 12085 C C . ALA B 1 744 ? 13.922 -21.75 -35.281 1 98.06 744 ALA B C 1
ATOM 12087 O O . ALA B 1 744 ? 15.086 -21.734 -35.688 1 98.06 744 ALA B O 1
ATOM 12088 N N . ILE B 1 745 ? 13.469 -20.859 -34.438 1 97.88 745 ILE B N 1
ATOM 12089 C CA . ILE B 1 745 ? 14.32 -19.906 -33.719 1 97.88 745 ILE B CA 1
ATOM 12090 C C . ILE B 1 745 ? 14.086 -20.047 -32.219 1 97.88 745 ILE B C 1
ATOM 12092 O O . ILE B 1 745 ? 12.992 -20.406 -31.781 1 97.88 745 ILE B O 1
ATOM 12096 N N . GLU B 1 746 ? 15.086 -19.797 -31.469 1 97.12 746 GLU B N 1
ATOM 12097 C CA . GLU B 1 746 ? 14.984 -19.656 -30.016 1 97.12 746 GLU B CA 1
ATOM 12098 C C . GLU B 1 746 ? 14.891 -18.203 -29.594 1 97.12 746 GLU B C 1
ATOM 12100 O O . GLU B 1 746 ? 15.57 -17.344 -30.156 1 97.12 746 GLU B O 1
ATOM 12105 N N . ILE B 1 747 ? 14.008 -17.906 -28.703 1 97.38 747 ILE B N 1
ATOM 12106 C CA . ILE B 1 747 ? 13.891 -16.562 -28.156 1 97.38 747 ILE B CA 1
ATOM 12107 C C . ILE B 1 747 ? 14.758 -16.453 -26.906 1 97.38 747 ILE B C 1
ATOM 12109 O O . ILE B 1 747 ? 14.609 -17.234 -25.953 1 97.38 747 ILE B O 1
ATOM 12113 N N . ARG B 1 748 ? 15.578 -15.477 -26.844 1 95.81 748 ARG B N 1
ATOM 12114 C CA . ARG B 1 748 ? 16.562 -15.336 -25.766 1 95.81 748 ARG B CA 1
ATOM 12115 C C . ARG B 1 748 ? 15.891 -14.922 -24.453 1 95.81 748 ARG B C 1
ATOM 12117 O O . ARG B 1 748 ? 14.906 -14.18 -24.469 1 95.81 748 ARG B O 1
ATOM 12124 N N . GLY B 1 749 ? 16.5 -15.445 -23.375 1 94.31 749 GLY B N 1
ATOM 12125 C CA . GLY B 1 749 ? 16.125 -14.953 -22.047 1 94.31 749 GLY B CA 1
ATOM 12126 C C . GLY B 1 749 ? 15.047 -15.773 -21.391 1 94.31 749 GLY B C 1
ATOM 12127 O O . GLY B 1 749 ? 14.703 -15.539 -20.234 1 94.31 749 GLY B O 1
ATOM 12128 N N . GLY B 1 750 ? 14.492 -16.719 -22.031 1 95.75 750 GLY B N 1
ATOM 12129 C CA . GLY B 1 750 ? 13.422 -17.5 -21.469 1 95.75 750 GLY B CA 1
ATOM 12130 C C . GLY B 1 750 ? 13.797 -18.953 -21.25 1 95.75 750 GLY B C 1
ATOM 12131 O O . GLY B 1 750 ? 14.969 -19.328 -21.391 1 95.75 750 GLY B O 1
ATOM 12132 N N . ALA B 1 751 ? 12.844 -19.688 -20.734 1 96.75 751 ALA B N 1
ATOM 12133 C CA . ALA B 1 751 ? 13 -21.125 -20.578 1 96.75 751 ALA B CA 1
ATOM 12134 C C . ALA B 1 751 ? 12.461 -21.875 -21.797 1 96.75 751 ALA B C 1
ATOM 12136 O O . ALA B 1 751 ? 11.266 -22.188 -21.859 1 96.75 751 ALA B O 1
ATOM 12137 N N . GLU B 1 752 ? 13.344 -22.188 -22.719 1 96.88 752 GLU B N 1
ATOM 12138 C CA . GLU B 1 752 ? 13.062 -23 -23.906 1 96.88 752 GLU B CA 1
ATOM 12139 C C . GLU B 1 752 ? 12.023 -22.312 -24.781 1 96.88 752 GLU B C 1
ATOM 12141 O O . GLU B 1 752 ? 11.133 -22.969 -25.328 1 96.88 752 GLU B O 1
ATOM 12146 N N . LEU B 1 753 ? 12.062 -20.984 -24.922 1 98.06 753 LEU B N 1
ATOM 12147 C CA . LEU B 1 753 ? 11.172 -20.234 -25.797 1 98.06 753 LEU B CA 1
ATOM 12148 C C . LEU B 1 753 ? 11.555 -20.453 -27.266 1 98.06 753 LEU B C 1
ATOM 12150 O O . LEU B 1 753 ? 12.734 -20.359 -27.609 1 98.06 753 LEU B O 1
ATOM 12154 N N . PHE B 1 754 ? 10.531 -20.672 -28.125 1 98.25 754 PHE B N 1
ATOM 12155 C CA . PHE B 1 754 ? 10.852 -20.906 -29.531 1 98.25 754 PHE B CA 1
ATOM 12156 C C . PHE B 1 754 ? 9.648 -20.578 -30.422 1 98.25 754 PHE B C 1
ATOM 12158 O O . PHE B 1 754 ? 8.523 -20.484 -29.938 1 98.25 754 PHE B O 1
ATOM 12165 N N . VAL B 1 755 ? 9.844 -20.375 -31.656 1 98.69 755 VAL B N 1
ATOM 12166 C CA . VAL B 1 755 ? 8.875 -20.375 -32.75 1 98.69 755 VAL B CA 1
ATOM 12167 C C . VAL B 1 755 ? 9.367 -21.281 -33.875 1 98.69 755 VAL B C 1
ATOM 12169 O O . VAL B 1 755 ? 10.547 -21.266 -34.219 1 98.69 755 VAL B O 1
ATOM 12172 N N . ARG B 1 756 ? 8.461 -22.078 -34.406 1 98.56 756 ARG B N 1
ATOM 12173 C CA . ARG B 1 756 ? 8.852 -23.062 -35.438 1 98.56 756 ARG B CA 1
ATOM 12174 C C . ARG B 1 756 ? 7.855 -23.078 -36.594 1 98.56 756 ARG B C 1
ATOM 12176 O O . ARG B 1 756 ? 6.645 -22.984 -36.375 1 98.56 756 ARG B O 1
ATOM 12183 N N . ILE B 1 757 ? 8.383 -23.156 -37.812 1 98.75 757 ILE B N 1
ATOM 12184 C CA . ILE B 1 757 ? 7.605 -23.312 -39.062 1 98.75 757 ILE B CA 1
ATOM 12185 C C . ILE B 1 757 ? 7.922 -24.656 -39.688 1 98.75 757 ILE B C 1
ATOM 12187 O O . ILE B 1 757 ? 9.078 -24.953 -40 1 98.75 757 ILE B O 1
ATOM 12191 N N . GLU B 1 758 ? 6.867 -25.469 -39.875 1 98.25 758 GLU B N 1
ATOM 12192 C CA . GLU B 1 758 ? 7.02 -26.781 -40.5 1 98.25 758 GLU B CA 1
ATOM 12193 C C . GLU B 1 758 ? 5.961 -27 -41.594 1 98.25 758 GLU B C 1
ATOM 12195 O O . GLU B 1 758 ? 4.891 -26.391 -41.531 1 98.25 758 GLU B O 1
ATOM 12200 N N . ALA B 1 759 ? 6.27 -27.781 -42.562 1 97.38 759 ALA B N 1
ATOM 12201 C CA . ALA B 1 759 ? 5.309 -28.359 -43.5 1 97.38 759 ALA B CA 1
ATOM 12202 C C . ALA B 1 759 ? 5.211 -29.875 -43.312 1 97.38 759 ALA B C 1
ATOM 12204 O O . ALA B 1 759 ? 6.215 -30.578 -43.438 1 97.38 759 ALA B O 1
ATOM 12205 N N . ILE B 1 760 ? 4.004 -30.406 -43.031 1 97.12 760 ILE B N 1
ATOM 12206 C CA . ILE B 1 760 ? 3.863 -31.797 -42.656 1 97.12 760 ILE B CA 1
ATOM 12207 C C . ILE B 1 760 ? 2.85 -32.469 -43.594 1 97.12 760 ILE B C 1
ATOM 12209 O O . ILE B 1 760 ? 2.031 -31.812 -44.219 1 97.12 760 ILE B O 1
ATOM 12213 N N . PRO B 1 761 ? 2.92 -33.781 -43.625 1 96 761 PRO B N 1
ATOM 12214 C CA . PRO B 1 761 ? 1.902 -34.5 -44.406 1 96 761 PRO B CA 1
ATOM 12215 C C . PRO B 1 761 ? 0.555 -34.562 -43.688 1 96 761 PRO B C 1
ATOM 12217 O O . PRO B 1 761 ? 0.495 -34.438 -42.469 1 96 761 PRO B O 1
ATOM 12220 N N . ASP B 1 762 ? -0.459 -34.688 -44.469 1 94.81 762 ASP B N 1
ATOM 12221 C CA . ASP B 1 762 ? -1.797 -34.906 -43.938 1 94.81 762 ASP B CA 1
ATOM 12222 C C . ASP B 1 762 ? -2.035 -36.406 -43.688 1 94.81 762 ASP B C 1
ATOM 12224 O O . ASP B 1 762 ? -2.695 -37.062 -44.469 1 94.81 762 ASP B O 1
ATOM 12228 N N . VAL B 1 763 ? -1.528 -36.875 -42.562 1 95.62 763 VAL B N 1
ATOM 12229 C CA . VAL B 1 763 ? -1.64 -38.281 -42.219 1 95.62 763 VAL B CA 1
ATOM 12230 C C . VAL B 1 763 ? -2.088 -38.406 -40.75 1 95.62 763 VAL B C 1
ATOM 12232 O O . VAL B 1 763 ? -1.836 -37.531 -39.938 1 95.62 763 VAL B O 1
ATOM 12235 N N . GLU B 1 764 ? -2.826 -39.5 -40.5 1 94.5 764 GLU B N 1
ATOM 12236 C CA . GLU B 1 764 ? -3.164 -39.844 -39.125 1 94.5 764 GLU B CA 1
ATOM 12237 C C . GLU B 1 764 ? -1.978 -40.469 -38.406 1 94.5 764 GLU B C 1
ATOM 12239 O O . GLU B 1 764 ? -1.418 -41.469 -38.875 1 94.5 764 GLU B O 1
ATOM 12244 N N . LEU B 1 765 ? -1.587 -39.938 -37.344 1 96.88 765 LEU B N 1
ATOM 12245 C CA . LEU B 1 765 ? -0.454 -40.438 -36.562 1 96.88 765 LEU B CA 1
ATOM 12246 C C . LEU B 1 765 ? -0.9 -41.531 -35.594 1 96.88 765 LEU B C 1
ATOM 12248 O O . LEU B 1 765 ? -2.066 -41.562 -35.188 1 96.88 765 LEU B O 1
ATOM 12252 N N . PRO B 1 766 ? -0.015 -42.406 -35.219 1 96.75 766 PRO B N 1
ATOM 12253 C CA . PRO B 1 766 ? -0.401 -43.562 -34.375 1 96.75 766 PRO B CA 1
ATOM 12254 C C . PRO B 1 766 ? -0.699 -43.156 -32.938 1 96.75 766 PRO B C 1
ATOM 12256 O O . PRO B 1 766 ? 0.063 -42.406 -32.344 1 96.75 766 PRO B O 1
ATOM 12259 N N . ARG B 1 767 ? -1.767 -43.75 -32.406 1 96.19 767 ARG B N 1
ATOM 12260 C CA . ARG B 1 767 ? -2.131 -43.562 -31.016 1 96.19 767 ARG B CA 1
ATOM 12261 C C . ARG B 1 767 ? -1.438 -44.594 -30.125 1 96.19 767 ARG B C 1
ATOM 12263 O O . ARG B 1 767 ? -1.318 -44.375 -28.922 1 96.19 767 ARG B O 1
ATOM 12270 N N . ARG B 1 768 ? -1.106 -45.688 -30.688 1 97.12 768 ARG B N 1
ATOM 12271 C CA . ARG B 1 768 ? -0.342 -46.719 -30.031 1 97.12 768 ARG B CA 1
ATOM 12272 C C . ARG B 1 768 ? 0.999 -46.938 -30.719 1 97.12 768 ARG B C 1
ATOM 12274 O O . ARG B 1 768 ? 1.054 -47.125 -31.938 1 97.12 768 ARG B O 1
ATOM 12281 N N . VAL B 1 769 ? 2.047 -46.906 -29.984 1 97.81 769 VAL B N 1
ATOM 12282 C CA . VAL B 1 769 ? 3.385 -47.156 -30.516 1 97.81 769 VAL B CA 1
ATOM 12283 C C . VAL B 1 769 ? 4.109 -48.156 -29.625 1 97.81 769 VAL B C 1
ATOM 12285 O O . VAL B 1 769 ? 4.289 -47.938 -28.422 1 97.81 769 VAL B O 1
ATOM 12288 N N . GLN B 1 770 ? 4.477 -49.312 -30.172 1 95.94 770 GLN B N 1
ATOM 12289 C CA . GLN B 1 770 ? 5.234 -50.344 -29.484 1 95.94 770 GLN B CA 1
ATOM 12290 C C . GLN B 1 770 ? 6.492 -50.719 -30.266 1 95.94 770 GLN B C 1
ATOM 12292 O O . GLN B 1 770 ? 6.508 -50.656 -31.5 1 95.94 770 GLN B O 1
ATOM 12297 N N . GLY B 1 771 ? 7.504 -51 -29.516 1 95.75 771 GLY B N 1
ATOM 12298 C CA . GLY B 1 771 ? 8.734 -51.438 -30.156 1 95.75 771 GLY B CA 1
ATOM 12299 C C . GLY B 1 771 ? 9.867 -51.688 -29.188 1 95.75 771 GLY B C 1
ATOM 12300 O O . GLY B 1 771 ? 9.641 -51.812 -27.984 1 95.75 771 GLY B O 1
ATOM 12301 N N . ASP B 1 772 ? 11.008 -51.938 -29.703 1 96.06 772 ASP B N 1
ATOM 12302 C CA . ASP B 1 772 ? 12.227 -52.094 -28.922 1 96.06 772 ASP B CA 1
ATOM 12303 C C . ASP B 1 772 ? 13.359 -51.219 -29.453 1 96.06 772 ASP B C 1
ATOM 12305 O O . ASP B 1 772 ? 13.336 -50.812 -30.609 1 96.06 772 ASP B O 1
ATOM 12309 N N . VAL B 1 773 ? 14.219 -50.906 -28.672 1 96.81 773 VAL B N 1
ATOM 12310 C CA . VAL B 1 773 ? 15.383 -50.094 -29.062 1 96.81 773 VAL B CA 1
ATOM 12311 C C . VAL B 1 773 ? 16.594 -50.562 -28.25 1 96.81 773 VAL B C 1
ATOM 12313 O O . VAL B 1 773 ? 16.484 -50.875 -27.078 1 96.81 773 VAL B O 1
ATOM 12316 N N . THR B 1 774 ? 17.734 -50.625 -28.922 1 96.19 774 THR B N 1
ATOM 12317 C CA . THR B 1 774 ? 19 -50.938 -28.281 1 96.19 774 THR B CA 1
ATOM 12318 C C . THR B 1 774 ? 19.797 -49.688 -28 1 96.19 774 THR B C 1
ATOM 12320 O O . THR B 1 774 ? 20.094 -48.906 -28.922 1 96.19 774 THR B O 1
ATOM 12323 N N . ILE B 1 775 ? 20.109 -49.469 -26.781 1 94.69 775 ILE B N 1
ATOM 12324 C CA . ILE B 1 775 ? 20.953 -48.344 -26.391 1 94.69 775 ILE B CA 1
ATOM 12325 C C . ILE B 1 775 ? 22.375 -48.844 -26.141 1 94.69 775 ILE B C 1
ATOM 12327 O O . ILE B 1 775 ? 22.609 -49.781 -25.391 1 94.69 775 ILE B O 1
ATOM 12331 N N . GLU B 1 776 ? 23.281 -48.125 -26.734 1 92.44 776 GLU B N 1
ATOM 12332 C CA . GLU B 1 776 ? 24.688 -48.5 -26.672 1 92.44 776 GLU B CA 1
ATOM 12333 C C . GLU B 1 776 ? 25.203 -48.469 -25.234 1 92.44 776 GLU B C 1
ATOM 12335 O O . GLU B 1 776 ? 24.812 -47.594 -24.453 1 92.44 776 GLU B O 1
ATOM 12340 N N . GLY B 1 777 ? 26.078 -49.438 -24.969 1 90 777 GLY B N 1
ATOM 12341 C CA . GLY B 1 777 ? 26.672 -49.469 -23.641 1 90 777 GLY B CA 1
ATOM 12342 C C . GLY B 1 777 ? 27.75 -48.438 -23.438 1 90 777 GLY B C 1
ATOM 12343 O O . GLY B 1 777 ? 28.25 -47.875 -24.406 1 90 777 GLY B O 1
ATOM 12344 N N . GLN B 1 778 ? 28.062 -48.156 -22.141 1 90.62 778 GLN B N 1
ATOM 12345 C CA . GLN B 1 778 ? 29.141 -47.25 -21.766 1 90.62 778 GLN B CA 1
ATOM 12346 C C . GLN B 1 778 ? 30.281 -47.969 -21.078 1 90.62 778 GLN B C 1
ATOM 12348 O O . GLN B 1 778 ? 30.109 -49.125 -20.641 1 90.62 778 GLN B O 1
ATOM 12353 N N . THR B 1 779 ? 31.422 -47.344 -21.062 1 88.19 779 THR B N 1
ATOM 12354 C CA . THR B 1 779 ? 32.594 -47.938 -20.484 1 88.19 779 THR B CA 1
ATOM 12355 C C . THR B 1 779 ? 32.5 -48 -18.953 1 88.19 779 THR B C 1
ATOM 12357 O O . THR B 1 779 ? 33 -48.938 -18.328 1 88.19 779 THR B O 1
ATOM 12360 N N . GLU B 1 780 ? 31.953 -46.969 -18.312 1 87.69 780 GLU B N 1
ATOM 12361 C CA . GLU B 1 780 ? 31.828 -46.938 -16.859 1 87.69 780 GLU B CA 1
ATOM 12362 C C . GLU B 1 780 ? 30.75 -45.938 -16.453 1 87.69 780 GLU B C 1
ATOM 12364 O O . GLU B 1 780 ? 30.219 -45.188 -17.281 1 87.69 780 GLU B O 1
ATOM 12369 N N . GLY B 1 781 ? 30.406 -46.125 -15.195 1 90.88 781 GLY B N 1
ATOM 12370 C CA . GLY B 1 781 ? 29.516 -45.125 -14.617 1 90.88 781 GLY B CA 1
ATOM 12371 C C . GLY B 1 781 ? 28.047 -45.531 -14.656 1 90.88 781 GLY B C 1
ATOM 12372 O O . GLY B 1 781 ? 27.734 -46.719 -14.766 1 90.88 781 GLY B O 1
ATOM 12373 N N . THR B 1 782 ? 27.172 -44.562 -14.305 1 92.38 782 THR B N 1
ATOM 12374 C CA . THR B 1 782 ? 25.734 -44.781 -14.273 1 92.38 782 THR B CA 1
ATOM 12375 C C . THR B 1 782 ? 25.031 -43.906 -15.328 1 92.38 782 THR B C 1
ATOM 12377 O O . THR B 1 782 ? 25.469 -42.812 -15.602 1 92.38 782 THR B O 1
ATOM 12380 N N . ARG B 1 783 ? 24.078 -44.531 -15.938 1 95 783 ARG B N 1
ATOM 12381 C CA . ARG B 1 783 ? 23.312 -43.844 -16.984 1 95 783 ARG B CA 1
ATOM 12382 C C . ARG B 1 783 ? 21.812 -43.938 -16.672 1 95 783 ARG B C 1
ATOM 12384 O O . ARG B 1 783 ? 21.266 -45 -16.438 1 95 783 ARG B O 1
ATOM 12391 N N . ALA B 1 784 ? 21.203 -42.781 -16.609 1 97.69 784 ALA B N 1
ATOM 12392 C CA . ALA B 1 784 ? 19.75 -42.719 -16.453 1 97.69 784 ALA B CA 1
ATOM 12393 C C . ALA B 1 784 ? 19.062 -42.531 -17.812 1 97.69 784 ALA B C 1
ATOM 12395 O O . ALA B 1 784 ? 19.234 -41.5 -18.453 1 97.69 784 ALA B O 1
ATOM 12396 N N . VAL B 1 785 ? 18.266 -43.5 -18.297 1 98 785 VAL B N 1
ATOM 12397 C CA . VAL B 1 785 ? 17.609 -43.438 -19.594 1 98 785 VAL B CA 1
ATOM 12398 C C . VAL B 1 785 ? 16.094 -43.312 -19.406 1 98 785 VAL B C 1
ATOM 12400 O O . VAL B 1 785 ? 15.484 -44.094 -18.688 1 98 785 VAL B O 1
ATOM 12403 N N . TYR B 1 786 ? 15.531 -42.344 -19.938 1 98.56 786 TYR B N 1
ATOM 12404 C CA . TYR B 1 786 ? 14.086 -42.188 -19.906 1 98.56 786 TYR B CA 1
ATOM 12405 C C . TYR B 1 786 ? 13.539 -41.875 -21.281 1 98.56 786 TYR B C 1
ATOM 12407 O O . TYR B 1 786 ? 14.297 -41.531 -22.203 1 98.56 786 TYR B O 1
ATOM 12415 N N . PHE B 1 787 ? 12.258 -42.031 -21.469 1 98.75 787 PHE B N 1
ATOM 12416 C CA . PHE B 1 787 ? 11.602 -41.875 -22.766 1 98.75 787 PHE B CA 1
ATOM 12417 C C . PHE B 1 787 ? 10.523 -40.781 -22.672 1 98.75 787 PHE B C 1
ATOM 12419 O O . PHE B 1 787 ? 9.953 -40.562 -21.609 1 98.75 787 PHE B O 1
ATOM 12426 N N . VAL B 1 788 ? 10.297 -40.156 -23.797 1 98.69 788 VAL B N 1
ATOM 12427 C CA . VAL B 1 788 ? 9.242 -39.125 -23.922 1 98.69 788 VAL B CA 1
ATOM 12428 C C . VAL B 1 788 ? 8.406 -39.438 -25.172 1 98.69 788 VAL B C 1
ATOM 12430 O O . VAL B 1 788 ? 8.953 -39.562 -26.281 1 98.69 788 VAL B O 1
ATOM 12433 N N . GLY B 1 789 ? 7.129 -39.656 -24.984 1 98.56 789 GLY B N 1
ATOM 12434 C CA . GLY B 1 789 ? 6.18 -39.656 -26.094 1 98.56 789 GLY B CA 1
ATOM 12435 C C . GLY B 1 789 ? 5.473 -38.344 -26.266 1 98.56 789 GLY B C 1
ATOM 12436 O O . GLY B 1 789 ? 4.871 -37.812 -25.328 1 98.56 789 GLY B O 1
ATOM 12437 N N . ARG B 1 790 ? 5.562 -37.812 -27.516 1 97.75 790 ARG B N 1
ATOM 12438 C CA . ARG B 1 790 ? 4.949 -36.5 -27.766 1 97.75 790 ARG B CA 1
ATOM 12439 C C . ARG B 1 790 ? 3.826 -36.625 -28.797 1 97.75 790 ARG B C 1
ATOM 12441 O O . ARG B 1 790 ? 4.059 -37.062 -29.922 1 97.75 790 ARG B O 1
ATOM 12448 N N . GLU B 1 791 ? 2.672 -36.219 -28.406 1 97.38 791 GLU B N 1
ATOM 12449 C CA . GLU B 1 791 ? 1.6 -36.094 -29.391 1 97.38 791 GLU B CA 1
ATOM 12450 C C . GLU B 1 791 ? 1.761 -34.844 -30.234 1 97.38 791 GLU B C 1
ATOM 12452 O O . GLU B 1 791 ? 2.363 -33.875 -29.797 1 97.38 791 GLU B O 1
ATOM 12457 N N . TRP B 1 792 ? 1.201 -34.906 -31.453 1 96.62 792 TRP B N 1
ATOM 12458 C CA . TRP B 1 792 ? 1.37 -33.781 -32.375 1 96.62 792 TRP B CA 1
ATOM 12459 C C . TRP B 1 792 ? 0.751 -32.5 -31.812 1 96.62 792 TRP B C 1
ATOM 12461 O O . TRP B 1 792 ? 1.155 -31.406 -32.188 1 96.62 792 TRP B O 1
ATOM 12471 N N . SER B 1 793 ? -0.17 -32.625 -30.859 1 95.94 793 SER B N 1
ATOM 12472 C CA . SER B 1 793 ? -0.899 -31.469 -30.344 1 95.94 793 SER B CA 1
ATOM 12473 C C . SER B 1 793 ? -0.213 -30.891 -29.109 1 95.94 793 SER B C 1
ATOM 12475 O O . SER B 1 793 ? -0.672 -29.906 -28.547 1 95.94 793 SER B O 1
ATOM 12477 N N . GLY B 1 794 ? 0.83 -31.484 -28.672 1 94.56 794 GLY B N 1
ATOM 12478 C CA . GLY B 1 794 ? 1.61 -30.875 -27.594 1 94.56 794 GLY B CA 1
ATOM 12479 C C . GLY B 1 794 ? 1.582 -31.688 -26.312 1 94.56 794 GLY B C 1
ATOM 12480 O O . GLY B 1 794 ? 2.453 -31.516 -25.453 1 94.56 794 GLY B O 1
ATOM 12481 N N . GLU B 1 795 ? 0.628 -32.625 -26.078 1 95.5 795 GLU B N 1
ATOM 12482 C CA . GLU B 1 795 ? 0.577 -33.469 -24.906 1 95.5 795 GLU B CA 1
ATOM 12483 C C . GLU B 1 795 ? 1.74 -34.469 -24.891 1 95.5 795 GLU B C 1
ATOM 12485 O O . GLU B 1 795 ? 2.17 -34.938 -25.938 1 95.5 795 GLU B O 1
ATOM 12490 N N . LYS B 1 796 ? 2.17 -34.719 -23.672 1 96.81 796 LYS B N 1
ATOM 12491 C CA . LYS B 1 796 ? 3.326 -35.625 -23.594 1 96.81 796 LYS B CA 1
ATOM 12492 C C . LYS B 1 796 ? 3.221 -36.562 -22.406 1 96.81 796 LYS B C 1
ATOM 12494 O O . LYS B 1 796 ? 2.459 -36.312 -21.469 1 96.81 796 LYS B O 1
ATOM 12499 N N . VAL B 1 797 ? 3.914 -37.594 -22.469 1 98.5 797 VAL B N 1
ATOM 12500 C CA . VAL B 1 797 ? 4.137 -38.531 -21.375 1 98.5 797 VAL B CA 1
ATOM 12501 C C . VAL B 1 797 ? 5.625 -38.844 -21.25 1 98.5 797 VAL B C 1
ATOM 12503 O O . VAL B 1 797 ? 6.316 -39.031 -22.25 1 98.5 797 VAL B O 1
ATOM 12506 N N . VAL B 1 798 ? 6.113 -38.719 -20.062 1 98.81 798 VAL B N 1
ATOM 12507 C CA . VAL B 1 798 ? 7.523 -38.938 -19.75 1 98.81 798 VAL B CA 1
ATOM 12508 C C . VAL B 1 798 ? 7.672 -40.094 -18.75 1 98.81 798 VAL B C 1
ATOM 12510 O O . VAL B 1 798 ? 7.047 -40.094 -17.688 1 98.81 798 VAL B O 1
ATOM 12513 N N . THR B 1 799 ? 8.523 -41.062 -19.062 1 98.88 799 THR B N 1
ATOM 12514 C CA . THR B 1 799 ? 8.727 -42.188 -18.141 1 98.88 799 THR B CA 1
ATOM 12515 C C . THR B 1 799 ? 9.766 -41.844 -17.094 1 98.88 799 THR B C 1
ATOM 12517 O O . THR B 1 799 ? 10.656 -41.031 -17.328 1 98.88 799 THR B O 1
ATOM 12520 N N . SER B 1 800 ? 9.633 -42.469 -15.883 1 98.88 800 SER B N 1
ATOM 12521 C CA . SER B 1 800 ? 10.797 -42.469 -15 1 98.88 800 SER B CA 1
ATOM 12522 C C . SER B 1 800 ? 12.008 -43.094 -15.68 1 98.88 800 SER B C 1
ATOM 12524 O O . SER B 1 800 ? 11.859 -43.969 -16.531 1 98.88 800 SER B O 1
ATOM 12526 N N . PRO B 1 801 ? 13.203 -42.688 -15.305 1 98.69 801 PRO B N 1
ATOM 12527 C CA . PRO B 1 801 ? 14.398 -43.281 -15.883 1 98.69 801 PRO B CA 1
ATOM 12528 C C . PRO B 1 801 ? 14.641 -44.719 -15.391 1 98.69 801 PRO B C 1
ATOM 12530 O O . PRO B 1 801 ? 14.266 -45.062 -14.266 1 98.69 801 PRO B O 1
ATOM 12533 N N . ILE B 1 802 ? 15.117 -45.5 -16.25 1 98.12 802 ILE B N 1
ATOM 12534 C CA . ILE B 1 802 ? 15.812 -46.719 -15.82 1 98.12 802 ILE B CA 1
ATOM 12535 C C . ILE B 1 802 ? 17.281 -46.406 -15.555 1 98.12 802 ILE B C 1
ATOM 12537 O O . ILE B 1 802 ? 17.969 -45.844 -16.406 1 98.12 802 ILE B O 1
ATOM 12541 N N . PHE B 1 803 ? 17.75 -46.75 -14.367 1 97.69 803 PHE B N 1
ATOM 12542 C CA . PHE B 1 803 ? 19.109 -46.438 -13.961 1 97.69 803 PHE B CA 1
ATOM 12543 C C . PHE B 1 803 ? 20.047 -47.625 -14.219 1 97.69 803 PHE B C 1
ATOM 12545 O O . PHE B 1 803 ? 20.016 -48.594 -13.484 1 97.69 803 PHE B O 1
ATOM 12552 N N . VAL B 1 804 ? 20.922 -47.406 -15.195 1 96.44 804 VAL B N 1
ATOM 12553 C CA . VAL B 1 804 ? 21.828 -48.469 -15.633 1 96.44 804 VAL B CA 1
ATOM 12554 C C . VAL B 1 804 ? 23.219 -48.219 -15.078 1 96.44 804 VAL B C 1
ATOM 12556 O O . VAL B 1 804 ? 23.828 -47.188 -15.344 1 96.44 804 VAL B O 1
ATOM 12559 N N . SER B 1 805 ? 23.672 -49.125 -14.297 1 95.81 805 SER B N 1
ATOM 12560 C CA . SER B 1 805 ? 25.047 -49.062 -13.805 1 95.81 805 SER B CA 1
ATOM 12561 C C . SER B 1 805 ? 25.938 -50.062 -14.562 1 95.81 805 SER B C 1
ATOM 12563 O O . SER B 1 805 ? 25.625 -51.25 -14.641 1 95.81 805 SER B O 1
ATOM 12565 N N . TYR B 1 806 ? 27.047 -49.562 -15.078 1 93.56 806 TYR B N 1
ATOM 12566 C CA . TYR B 1 806 ? 27.984 -50.406 -15.812 1 93.56 806 TYR B CA 1
ATOM 12567 C C . TYR B 1 806 ? 29.109 -50.875 -14.906 1 93.56 806 TYR B C 1
ATOM 12569 O O . TYR B 1 806 ? 29.859 -50.094 -14.344 1 93.56 806 TYR B O 1
ATOM 12577 N N . ILE B 1 807 ? 29.25 -52.219 -14.812 1 90.88 807 ILE B N 1
ATOM 12578 C CA . ILE B 1 807 ? 30.234 -52.812 -13.906 1 90.88 807 ILE B CA 1
ATOM 12579 C C . ILE B 1 807 ? 31.094 -53.812 -14.672 1 90.88 807 ILE B C 1
ATOM 12581 O O . ILE B 1 807 ? 30.641 -54.438 -15.633 1 90.88 807 ILE B O 1
#

Sequence (1614 aa):
MKYLSASQRHELAGDYFAPEGLYEYTKSLPFVGQVKSNATSIVAGEWTEIIMDYEVGASGLADGAWIKATFKFYSDWALFQTSDPTKDNYISAEYVPNKLFPGQTPATVQSLGIRFDQKGHERPFQKAVIVDIHDGYLNPGDRILIRLGDRRFGSRGTRAQTFVEKDFRWRFYIDPVGTSRFAPIQPDISWSITAGPVHRVQAVSPRLLRPNVPFAIHAHAEDLWGNVTSDLPDHSFNLQVLTEDSTVIIDKETSVASPGWTNAVFSDLALESDGDYKVQVTLRAQDGIALATSSSHLSVFSDLSVPKILFGDLHVHSDDTVGTESSSYNFSYGREIAGLDVLGYTANDFQITKGRWDATTELIKSLNEPGRFVIFPGTEWCGNSAAGGDHNVVFLGDPESQPPEFPLDRNGNVARSFEWSEHGPKDLVPGAWPLDEVYSTYARDADSHLLIPHVGGRRCNLAWHHPKLERLVEIGSAWGQFEWLLRDAVRRGWKLGVCANSDEHRGRCGGGVPGTAVFGTRGGLTGILAPRLQHQDVASSLRSRQTFATTGQRLVGLVSTKDGSVMQGNEVQVPRKQPVEFNYHFLGEKGFSSIEAFDATGLIWSRNFWTESTAPAKILRVTWGGARLYDRYREAIWNGQITLSDGARPERILPFGGLEDSPEDYARANDGHNVEFSSKTSGDLDGVNIILQGDKKPSTVTVSGSLGGYVKVGDALAGNPHKPQPTFTIEASWEEAVKPGGKAIEIRGGAELFVRIEAIPDVELPRRVQGDVTIEGQTEGTRAVYFVGREWSGEKVVTSPIFVSYIMKYLSASQRHELAGDYFAPEGLYEYTKSLPFVGQVKSNATSIVAGEWTEIIMDYEVGASGLADGAWIKATFKFYSDWALFQTSDPTKDNYISAEYVPNKLFPGQTPATVQSLGIRFDQKGHERPFQKAVIVDIHDGYLNPGDRILIRLGDRRFGSRGTRAQTFVEKDFRWRFYIDPVGTSRFAPIQPDISWSITAGPVHRVQAVSPRLLRPNVPFAIHAHAEDLWGNVTSDLPDHSFNLQVLTEDSTVIIDKETSVASPGWTNAVFSDLALESDGDYKVQVTLRAQDGIALATSSSHLSVFSDLSVPKILFGDLHVHSDDTVGTESSSYNFSYGREIAGLDVLGYTANDFQITKGRWDATTELIKSLNEPGRFVIFPGTEWCGNSAAGGDHNVVFLGDPESQPPEFPLDRNGNVARSFEWSEHGPKDLVPGAWPLDEVYSTYARDADSHLLIPHVGGRRCNLAWHHPKLERLVEIGSAWGQFEWLLRDAVRRGWKLGVCANSDEHRGRCGGGVPGTAVFGTRGGLTGILAPRLQHQDVASSLRSRQTFATTGQRLVGLVSTKDGSVMQGNEVQVPRKQPVEFNYHFLGEKGFSSIEAFDATGLIWSRNFWTESTAPAKILRVTWGGARLYDRYREAIWNGQITLSDGARPERILPFGGLEDSPEDYARANDGHNVEFSSKTSGDLDGVNIILQGDKKPSTVTVSGSLGGYVKVGDALAGNPHKPQPTFTIEASWEEAVKPGGKAIEIRGGAELFVRIEAIPDVELPRRVQGDVTIEGQTEGTRAVYFVGREWSGEKVVTSPIFVSYI

Organism: NCBI:txid1220207

Radius of gyration: 40.48 Å; Cα contacts (8 Å, |Δi|>4): 4766; chains: 2; bounding box: 74×122×97 Å

Foldseek 3Di:
DDDDDPVRCCVVVNDDDDFPPQRVVLVVWDAAWDKDKPAAAAAAFDADKIKIKTFGHSNWAWAQKKKKWFFFLFFQWPFAFDPDLQEWFDKDKDKAADDDTHPDDAWDFDDKDWDWASQCDDPRRRTIIMITTHDTIHHGGIMMMMMTQDCPNPYSGITGGRFWAQWGWIWMWIDRYNPPDTDIDPPTRTHTHAHDDFDAKDKDWLQEFAAFQWTKIKMFTHHPQQYFHFQDPAKKKWKFKAAPVRHTPDTDMDGADGGDTGMDMGTGDGHHDFHKIKIKMFMAHNVRHTDYMDIFIHGHDNPAPARTKAKEFQAAEDPLFRFGDHLVLLQCCVVRPLVHQEYHYEAAQQEHDPVNLVVNLVVQVVPADFQRHHYWYWYWQADAQVLFGTKIKTFLDDCVVDNDQPCHHPVRAGLHQWHDYPPDDPDTDGGQTRVVSNCVRCVVPLLRIEIEQEAAQHHGHVVDDDQSNYAEYAQEELQAGRVVVVLVCQLVVRLHAYEWHHNHRRSNGNFTFHTHQRRQATGKMKIFRFNTSGSNRRSVRVNLNQIKIWRRDSKDKWKDWPVRPGTFSAEDEDAFFDWTKMKIKIFATQFFQKKFKAWNVGTQDMDGFLVVDPFAFFKKKKKWAFFLARHRFTKKKWWKKKAFPPQKFFPDKAKFKSQSRDPVWDWADDPGGMIITIGIYSGFMIIIITGIPPSDHGQKMKMKTFIFTDPNGDGVVVTGASPQAGMDMDMAGQVQQAPVQRDKDADPNGGRTIMGIHTTGPDRHDSMDIDMDIGTGHRFDKIWMKMKTAHPRTIIMIGHTHIYGHD/DDDDDPVRCCVVVNDDDDFPPQRVVLVVWDAAWDKDKPAAAAAAFDADKIKIKTFGHSNWAWAQKKKKWFFFLFFQWPFAFDPDLQEWFDKDKDKAADDDTHPDDAWDFDDKDWDWASQCDDPRRRTIIMITTHDTIHHGGIMMMMMTQDCPNPYSGITGGRFWAQWGWIWMWIDRYNPPDTDIDPPTRTHTHAHDDFDAKDKDWLQEFAAFQWTKIKMFTHHPQQYFHFQDPAKKKWKFKAAPVRHTPDTDMDTADGGDTGMDMGTRDGHHDFHKIKIKMFMAHNVRHTDYMDIWIHGHDNPAPARTKAKEFQAAEDPLFRFGDHLVLLQCCVVRPLVHQEYHYEAAQQEHDPVNLVVSLVVQVVPADFQRHHYWYWYWQADAQVLFGTKIKTFLDDCVVDNDQPCHHPVRAGLHQWHDYPPDDPDTDGGQTRVVSNCVRCVVPLLRIEMEQEAAQHHGHVVDDDQSNYAEYAQEELQAGRPVVVLVCQLVVRLHAYEWHHSHRRSNGNFTFHTHQRRQFTGKMKIFRFNTSGSNRRSVRVNLNQIKIWRRDSKDKWKAWPVRPGTFSAEDEDAFFDWTKMKIKIFATQFFQKKFKAWNVGTQDMDGVLVVDPFAFFKKKKKWAFFLARHRFTKKKWKKKKAFPPQKFFPDKAKFKSQSRDPVWDWADDPGGMIITIGIYHGFMIIIITGIPPSDHGQKMKMKTFIFTDPNGDGVVVTGASPQGGMDMDMAGQVQQAPVQRDKDADPNGGRTMMGIHGTGPDRHDSMDIDMDIDTGHRFDKIWMKMKTAHPRTIIMIGHTHIYGHD

Secondary structure (DSSP, 8-state):
-----HHHHHHHH-S-B--TTHHHHHHHS-TT-EEEES-SEEETT-EE-EEEEEEP-TT-B-TT-EEEEEE-TT---PPPBSS-TTSTTBEEEEEEPPPPPTTPPPP---EEEEEEETTSS-TTS-EEEEEEEESS-B-TT-EEEEEET-GGGS---EEPPSS-EEEEEEEEEEESSSSS--EE-SSPEEEEEE--S--EEEEE--SEE-TT--EEEEEEEE-TTSPBPB--TT-EEEEEEEETT--EEEEEEEEPPSSSBSEEEEEEE---S-EEEEEEEEEE-TT--EEEEEEEEEEE-TT-SSSB-EEEEEEE--TTTTSSS-HHHHHHIIIIIS--SEEEE-EETTT--HHHHHHHHHHHHHH-BTTTBEEE-EEEE---GGGT--EEEEE-S-TTTS----SB-TTS-B-SS---STTS-SS----S-SHHHHHHHHGGGGGGEEEEE--SSS---TT-B-TTTB-EEE-EETTEE-HHHHHHHHHHT---EEE-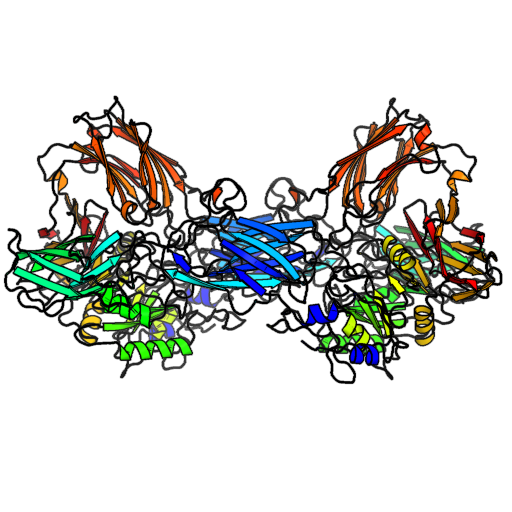---B-SS-TTTPPP-STT--SPPPEEEE--SSSSHHHHHHHHHTT-EEEESSS--EEEEEETTSS-BTT-EEEE-TT--EEEEEEEE-SS-EEEEEEEETTEEEEEEETTTT--SPEEEEEEEEEEES-SSSS-PEEEEEEEEESTT--EEEEEEEEGGGT-TT-EEEEETTTEEEEEEEESS-EEEEEEEEGGG---SEEEEEEEEE----SS-TTT----TT-SEEEEEEEHHHHHSTT-EEEEPTTSEEEEEEEEEEE--PPPSEEEEEEEEPP-SSEEEEEEEEEEETTS-EEEEPPEEEEE-/-----HHHHHHHH-S-B--TTHHHHHHHS-TT-EEEES-SEEETT-EE-EEEEEEP-TT-B-TT-EEEEEE-TT---PPPBSS-TTSTTBEEEEEEPPPPPTTPPPP---EEEEEEETTSS-TTS-EEEEEEEESS-B-TT-EEEEEET-GGGS---EEPPSS-EEEEEEEEEEESSSSS--EE-SSPEEEEEE--S--EEEEE--SEE-TT--EEEEEEEE-TTSPBPB--TT-EEEEEEEETT--EEEEEEEEPPSSSBSEEEEEEE---S-EEEEEEEEEE-TT--EEEEEEEEEEE-TT-SSSB-EEEEEEE--TTTTSSS-HHHHHHIIIIIS--SEEEE-EETTT--HHHHHHHHHHHHHH-BTTTBEEE-EEEE---GGGT--EEEEE-S-TTTS----SB-TTS-B-SSB--STTS-SS--B-S-SHHHHHHHHGGGGGGEEEEE--SSS---TT-B-TTTB-EEE-EETTEE-HHHHHHHHHHT---EEE----B-SS-TTTPPP-STT--SPPPEEEE--SSSSHHHHHHHHHTT-EEEESSS--EEEEEETTSS-BTT-EEEE-TT--EEEEEEEE-SS-EEEEEEEETTEEEEEEETTTT--SPEEEEEEEEEEES-SSSS-PEEEEEEEEESTT--EEEEEEEEGGGT-TT-EEEEETTTEEEEEEEESS-EEEEEEEEGGG---SEEEEEEEEE----SS-TTT----TT-SEEEEEEEHHHHHSTT-EEEEPTTSEEEEEEEEEEE--PPPSEEEEEEEEPP-SSEEEEEEEEEEETTS-EEEEPPEEEEE-

Nearest PDB structures (foldseek):
  4bk8-assembly1_A  TM=6.606E-01  e=1.514E-03  Ignicoccus hospitalis
  7lr4-assembly2_C  TM=5.230E-01  e=1.159E-02  Plasmodium berghei
  7ad7-assembly1_B  TM=1.737E-01  e=6.094E-07  Homo sapiens
  5hcd-assembly1_B  TM=1.655E-01  e=5.776E-06  Homo sapiens
  4e0s-assembly1_A  TM=1.709E-01  e=4.919E-05  Homo sapiens